Protein 2LQQ (pdb70)

Structure (mmCIF, N/CA/C/O backbone):
data_2LQQ
#
_entry.id   2LQQ
#
loop_
_atom_site.group_PDB
_atom_site.id
_atom_site.type_symbol
_atom_site.label_atom_id
_atom_site.label_alt_id
_atom_site.label_comp_id
_atom_site.label_asym_id
_atom_site.label_entity_id
_atom_site.label_seq_id
_atom_site.pdbx_PDB_ins_code
_atom_site.Cartn_x
_atom_site.Cartn_y
_atom_site.Cartn_z
_atom_site.occupancy
_atom_site.B_iso_or_equiv
_atom_site.auth_seq_id
_atom_site.auth_comp_id
_atom_site.auth_asym_id
_atom_site.auth_atom_id
_atom_site.pdbx_PDB_model_num
ATOM 1 N N . MET A 1 1 ? 8.271 3.800 16.795 1.00 0.00 1 MET A N 1
ATOM 2 C CA . MET A 1 1 ? 9.174 4.421 15.844 1.00 0.00 1 MET A CA 1
ATOM 3 C C . MET A 1 1 ? 9.222 3.655 14.523 1.00 0.00 1 MET A C 1
ATOM 4 O O . MET A 1 1 ? 10.043 3.960 13.656 1.00 0.00 1 MET A O 1
ATOM 20 N N . VAL A 1 2 ? 8.341 2.667 14.342 1.00 0.00 2 VAL A N 1
ATOM 21 C CA . VAL A 1 2 ? 8.304 1.955 13.083 1.00 0.00 2 VAL A CA 1
ATOM 22 C C . VAL A 1 2 ? 7.551 2.798 12.038 1.00 0.00 2 VAL A C 1
ATOM 23 O O . VAL A 1 2 ? 6.322 2.912 12.052 1.00 0.00 2 VAL A O 1
ATOM 36 N N . THR A 1 3 ? 8.309 3.454 11.208 1.00 0.00 3 THR A N 1
ATOM 37 C CA . THR A 1 3 ? 7.783 4.362 10.227 1.00 0.00 3 THR A CA 1
ATOM 38 C C . THR A 1 3 ? 7.111 3.627 9.064 1.00 0.00 3 THR A C 1
ATOM 39 O O . THR A 1 3 ? 7.769 3.007 8.222 1.00 0.00 3 THR A O 1
ATOM 50 N N . ALA A 1 4 ? 5.805 3.672 9.061 1.00 0.00 4 ALA A N 1
ATOM 51 C CA . ALA A 1 4 ? 5.021 3.090 8.018 1.00 0.00 4 ALA A CA 1
ATOM 52 C C . ALA A 1 4 ? 4.905 4.091 6.884 1.00 0.00 4 ALA A C 1
ATOM 53 O O . ALA A 1 4 ? 4.122 5.037 6.957 1.00 0.00 4 ALA A O 1
ATOM 60 N N . ALA A 1 5 ? 5.712 3.904 5.866 1.00 0.00 5 ALA A N 1
ATOM 61 C CA . ALA A 1 5 ? 5.769 4.832 4.743 1.00 0.00 5 ALA A CA 1
ATOM 62 C C . ALA A 1 5 ? 4.734 4.498 3.674 1.00 0.00 5 ALA A C 1
ATOM 63 O O . ALA A 1 5 ? 4.625 5.197 2.651 1.00 0.00 5 ALA A O 1
ATOM 70 N N . LEU A 1 6 ? 3.982 3.453 3.901 1.00 0.00 6 LEU A N 1
ATOM 71 C CA . LEU A 1 6 ? 2.980 3.037 2.958 1.00 0.00 6 LEU A CA 1
ATOM 72 C C . LEU A 1 6 ? 1.624 3.258 3.527 1.00 0.00 6 LEU A C 1
ATOM 73 O O . LEU A 1 6 ? 1.348 2.842 4.644 1.00 0.00 6 LEU A O 1
ATOM 89 N N . THR A 1 7 ? 0.796 3.895 2.795 1.00 0.00 7 THR A N 1
ATOM 90 C CA . THR A 1 7 ? -0.559 4.041 3.170 1.00 0.00 7 THR A CA 1
ATOM 91 C C . THR A 1 7 ? -1.362 3.061 2.314 1.00 0.00 7 THR A C 1
ATOM 92 O O . THR A 1 7 ? -1.493 3.251 1.104 1.00 0.00 7 THR A O 1
ATOM 103 N N . ILE A 1 8 ? -1.843 2.011 2.918 1.00 0.00 8 ILE A N 1
ATOM 104 C CA . ILE A 1 8 ? -2.552 0.983 2.193 1.00 0.00 8 ILE A CA 1
ATOM 105 C C . ILE A 1 8 ? -4.019 1.061 2.505 1.00 0.00 8 ILE A C 1
ATOM 106 O O . ILE A 1 8 ? -4.413 1.201 3.654 1.00 0.00 8 ILE A O 1
ATOM 122 N N . TYR A 1 9 ? -4.806 1.010 1.499 1.00 0.00 9 TYR A N 1
ATOM 123 C CA . TYR A 1 9 ? -6.216 1.073 1.648 1.00 0.00 9 TYR A CA 1
ATOM 124 C C . TYR A 1 9 ? -6.755 -0.330 1.884 1.00 0.00 9 TYR A C 1
ATOM 125 O O . TYR A 1 9 ? -6.385 -1.256 1.178 1.00 0.00 9 TYR A O 1
ATOM 143 N N . THR A 1 10 ? -7.541 -0.500 2.931 1.00 0.00 10 THR A N 1
ATOM 144 C CA . THR A 1 10 ? -8.084 -1.795 3.273 1.00 0.00 10 THR A CA 1
ATOM 145 C C . THR A 1 10 ? -9.531 -1.683 3.746 1.00 0.00 10 THR A C 1
ATOM 146 O O . THR A 1 10 ? -10.007 -0.586 4.060 1.00 0.00 10 THR A O 1
ATOM 157 N N . THR A 1 11 ? -10.213 -2.809 3.765 1.00 0.00 11 THR A N 1
ATOM 158 C CA . THR A 1 11 ? -11.566 -2.948 4.250 1.00 0.00 11 THR A CA 1
ATOM 159 C C . THR A 1 11 ? -11.693 -4.325 4.886 1.00 0.00 11 THR A C 1
ATOM 160 O O . THR A 1 11 ? -10.809 -5.181 4.697 1.00 0.00 11 THR A O 1
ATOM 171 N N . SER A 1 12 ? -12.759 -4.554 5.630 1.00 0.00 12 SER A N 1
ATOM 172 C CA . SER A 1 12 ? -13.032 -5.861 6.167 1.00 0.00 12 SER A CA 1
ATOM 173 C C . SER A 1 12 ? -13.538 -6.734 5.021 1.00 0.00 12 SER A C 1
ATOM 174 O O . SER A 1 12 ? -13.438 -7.955 5.060 1.00 0.00 12 SER A O 1
ATOM 182 N N . TRP A 1 13 ? -14.043 -6.071 3.980 1.00 0.00 13 TRP A N 1
ATOM 183 C CA . TRP A 1 13 ? -14.528 -6.731 2.786 1.00 0.00 13 TRP A CA 1
ATOM 184 C C . TRP A 1 13 ? -13.304 -7.021 1.933 1.00 0.00 13 TRP A C 1
ATOM 185 O O . TRP A 1 13 ? -12.975 -6.264 1.009 1.00 0.00 13 TRP A O 1
ATOM 206 N N . CYS A 1 14 ? -12.608 -8.067 2.256 1.00 0.00 14 CYS A N 1
ATOM 207 C CA . CYS A 1 14 ? -11.321 -8.279 1.681 1.00 0.00 14 CYS A CA 1
ATOM 208 C C . CYS A 1 14 ? -11.138 -9.702 1.176 1.00 0.00 14 CYS A C 1
ATOM 209 O O . CYS A 1 14 ? -11.921 -10.600 1.488 1.00 0.00 14 CYS A O 1
ATOM 216 N N . GLY A 1 15 ? -10.118 -9.865 0.370 1.00 0.00 15 GLY A N 1
ATOM 217 C CA . GLY A 1 15 ? -9.728 -11.123 -0.192 1.00 0.00 15 GLY A CA 1
ATOM 218 C C . GLY A 1 15 ? -8.362 -10.966 -0.809 1.00 0.00 15 GLY A C 1
ATOM 219 O O . GLY A 1 15 ? -7.344 -11.242 -0.176 1.00 0.00 15 GLY A O 1
ATOM 223 N N . TYR A 1 16 ? -8.342 -10.432 -2.014 1.00 0.00 16 TYR A N 1
ATOM 224 C CA . TYR A 1 16 ? -7.108 -10.148 -2.766 1.00 0.00 16 TYR A CA 1
ATOM 225 C C . TYR A 1 16 ? -6.162 -9.192 -2.011 1.00 0.00 16 TYR A C 1
ATOM 226 O O . TYR A 1 16 ? -4.942 -9.296 -2.107 1.00 0.00 16 TYR A O 1
ATOM 244 N N . CYS A 1 17 ? -6.738 -8.295 -1.236 1.00 0.00 17 CYS A N 1
ATOM 245 C CA . CYS A 1 17 ? -5.980 -7.351 -0.429 1.00 0.00 17 CYS A CA 1
ATOM 246 C C . CYS A 1 17 ? -5.163 -8.060 0.640 1.00 0.00 17 CYS A C 1
ATOM 247 O O . CYS A 1 17 ? -4.019 -7.693 0.905 1.00 0.00 17 CYS A O 1
ATOM 254 N N . LEU A 1 18 ? -5.734 -9.117 1.200 1.00 0.00 18 LEU A N 1
ATOM 255 C CA . LEU A 1 18 ? -5.114 -9.848 2.274 1.00 0.00 18 LEU A CA 1
ATOM 256 C C . LEU A 1 18 ? -3.875 -10.577 1.793 1.00 0.00 18 LEU A C 1
ATOM 257 O O . LEU A 1 18 ? -2.904 -10.709 2.534 1.00 0.00 18 LEU A O 1
ATOM 273 N N . ARG A 1 19 ? -3.899 -10.998 0.532 1.00 0.00 19 ARG A N 1
ATOM 274 C CA . ARG A 1 19 ? -2.767 -11.689 -0.086 1.00 0.00 19 ARG A CA 1
ATOM 275 C C . ARG A 1 19 ? -1.529 -10.796 -0.021 1.00 0.00 19 ARG A C 1
ATOM 276 O O . ARG A 1 19 ? -0.506 -11.160 0.566 1.00 0.00 19 ARG A O 1
ATOM 297 N N . LEU A 1 20 ? -1.670 -9.599 -0.569 1.00 0.00 20 LEU A N 1
ATOM 298 C CA . LEU A 1 20 ? -0.583 -8.631 -0.616 1.00 0.00 20 LEU A CA 1
ATOM 299 C C . LEU A 1 20 ? -0.202 -8.188 0.796 1.00 0.00 20 LEU A C 1
ATOM 300 O O . LEU A 1 20 ? 0.978 -8.029 1.116 1.00 0.00 20 LEU A O 1
ATOM 316 N N . LYS A 1 21 ? -1.211 -8.021 1.634 1.00 0.00 21 LYS A N 1
ATOM 317 C CA . LYS A 1 21 ? -1.031 -7.604 3.015 1.00 0.00 21 LYS A CA 1
ATOM 318 C C . LYS A 1 21 ? -0.177 -8.631 3.790 1.00 0.00 21 LYS A C 1
ATOM 319 O O . LYS A 1 21 ? 0.659 -8.262 4.629 1.00 0.00 21 LYS A O 1
ATOM 338 N N . THR A 1 22 ? -0.355 -9.903 3.472 1.00 0.00 22 THR A N 1
ATOM 339 C CA . THR A 1 22 ? 0.420 -10.963 4.088 1.00 0.00 22 THR A CA 1
ATOM 340 C C . THR A 1 22 ? 1.871 -10.891 3.582 1.00 0.00 22 THR A C 1
ATOM 341 O O . THR A 1 22 ? 2.831 -10.938 4.370 1.00 0.00 22 THR A O 1
ATOM 352 N N . ALA A 1 23 ? 2.008 -10.703 2.273 1.00 0.00 23 ALA A N 1
ATOM 353 C CA . ALA A 1 23 ? 3.302 -10.621 1.613 1.00 0.00 23 ALA A CA 1
ATOM 354 C C . ALA A 1 23 ? 4.146 -9.482 2.160 1.00 0.00 23 ALA A C 1
ATOM 355 O O . ALA A 1 23 ? 5.317 -9.671 2.476 1.00 0.00 23 ALA A O 1
ATOM 362 N N . LEU A 1 24 ? 3.548 -8.316 2.306 1.00 0.00 24 LEU A N 1
ATOM 363 C CA . LEU A 1 24 ? 4.275 -7.152 2.786 1.00 0.00 24 LEU A CA 1
ATOM 364 C C . LEU A 1 24 ? 4.687 -7.303 4.245 1.00 0.00 24 LEU A C 1
ATOM 365 O O . LEU A 1 24 ? 5.793 -6.922 4.616 1.00 0.00 24 LEU A O 1
ATOM 381 N N . THR A 1 25 ? 3.829 -7.905 5.050 1.00 0.00 25 THR A N 1
ATOM 382 C CA . THR A 1 25 ? 4.140 -8.118 6.455 1.00 0.00 25 THR A CA 1
ATOM 383 C C . THR A 1 25 ? 5.303 -9.129 6.597 1.00 0.00 25 THR A C 1
ATOM 384 O O . THR A 1 25 ? 6.233 -8.922 7.381 1.00 0.00 25 THR A O 1
ATOM 395 N N . ALA A 1 26 ? 5.275 -10.178 5.776 1.00 0.00 26 ALA A N 1
ATOM 396 C CA . ALA A 1 26 ? 6.324 -11.200 5.786 1.00 0.00 26 ALA A CA 1
ATOM 397 C C . ALA A 1 26 ? 7.638 -10.640 5.239 1.00 0.00 26 ALA A C 1
ATOM 398 O O . ALA A 1 26 ? 8.731 -11.108 5.577 1.00 0.00 26 ALA A O 1
ATOM 405 N N . ASN A 1 27 ? 7.523 -9.628 4.415 1.00 0.00 27 ASN A N 1
ATOM 406 C CA . ASN A 1 27 ? 8.673 -8.953 3.823 1.00 0.00 27 ASN A CA 1
ATOM 407 C C . ASN A 1 27 ? 9.185 -7.826 4.702 1.00 0.00 27 ASN A C 1
ATOM 408 O O . ASN A 1 27 ? 10.071 -7.066 4.283 1.00 0.00 27 ASN A O 1
ATOM 419 N N . ARG A 1 28 ? 8.612 -7.724 5.918 1.00 0.00 28 ARG A N 1
ATOM 420 C CA . ARG A 1 28 ? 9.016 -6.751 6.954 1.00 0.00 28 ARG A CA 1
ATOM 421 C C . ARG A 1 28 ? 8.744 -5.318 6.524 1.00 0.00 28 ARG A C 1
ATOM 422 O O . ARG A 1 28 ? 9.397 -4.369 6.980 1.00 0.00 28 ARG A O 1
ATOM 443 N N . ILE A 1 29 ? 7.743 -5.163 5.703 1.00 0.00 29 ILE A N 1
ATOM 444 C CA . ILE A 1 29 ? 7.360 -3.883 5.198 1.00 0.00 29 ILE A CA 1
ATOM 445 C C . ILE A 1 29 ? 6.302 -3.265 6.110 1.00 0.00 29 ILE A C 1
ATOM 446 O O . ILE A 1 29 ? 5.268 -3.884 6.386 1.00 0.00 29 ILE A O 1
ATOM 462 N N . ALA A 1 30 ? 6.594 -2.082 6.605 1.00 0.00 30 ALA A N 1
ATOM 463 C CA . ALA A 1 30 ? 5.706 -1.373 7.501 1.00 0.00 30 ALA A CA 1
ATOM 464 C C . ALA A 1 30 ? 4.711 -0.541 6.710 1.00 0.00 30 ALA A C 1
ATOM 465 O O . ALA A 1 30 ? 5.095 0.293 5.869 1.00 0.00 30 ALA A O 1
ATOM 472 N N . TYR A 1 31 ? 3.457 -0.736 6.987 1.00 0.00 31 TYR A N 1
ATOM 473 C CA . TYR A 1 31 ? 2.408 -0.052 6.280 1.00 0.00 31 TYR A CA 1
ATOM 474 C C . TYR A 1 31 ? 1.349 0.441 7.240 1.00 0.00 31 TYR A C 1
ATOM 475 O O . TYR A 1 31 ? 1.217 -0.065 8.350 1.00 0.00 31 TYR A O 1
ATOM 493 N N . ASP A 1 32 ? 0.640 1.428 6.823 1.00 0.00 32 ASP A N 1
ATOM 494 C CA . ASP A 1 32 ? -0.439 1.996 7.577 1.00 0.00 32 ASP A CA 1
ATOM 495 C C . ASP A 1 32 ? -1.704 1.828 6.778 1.00 0.00 32 ASP A C 1
ATOM 496 O O . ASP A 1 32 ? -1.814 2.356 5.672 1.00 0.00 32 ASP A O 1
ATOM 505 N N . GLU A 1 33 ? -2.622 1.046 7.288 1.00 0.00 33 GLU A N 1
ATOM 506 C CA . GLU A 1 33 ? -3.842 0.785 6.574 1.00 0.00 33 GLU A CA 1
ATOM 507 C C . GLU A 1 33 ? -4.922 1.798 6.956 1.00 0.00 33 GLU A C 1
ATOM 508 O O . GLU A 1 33 ? -4.988 2.270 8.112 1.00 0.00 33 GLU A O 1
ATOM 520 N N . VAL A 1 34 ? -5.733 2.153 5.992 1.00 0.00 34 VAL A N 1
ATOM 521 C CA . VAL A 1 34 ? -6.701 3.217 6.154 1.00 0.00 34 VAL A CA 1
ATOM 522 C C . VAL A 1 34 ? -8.056 2.706 6.693 1.00 0.00 34 VAL A C 1
ATOM 523 O O . VAL A 1 34 ? -8.451 1.572 6.481 1.00 0.00 34 VAL A O 1
ATOM 536 N N . ASP A 1 35 ? -8.726 3.605 7.362 1.00 0.00 35 ASP A N 1
ATOM 537 C CA . ASP A 1 35 ? -10.016 3.445 8.050 1.00 0.00 35 ASP A CA 1
ATOM 538 C C . ASP A 1 35 ? -11.233 3.575 7.140 1.00 0.00 35 ASP A C 1
ATOM 539 O O . ASP A 1 35 ? -12.352 3.568 7.638 1.00 0.00 35 ASP A O 1
ATOM 548 N N . ILE A 1 36 ? -11.001 3.770 5.826 1.00 0.00 36 ILE A N 1
ATOM 549 C CA . ILE A 1 36 ? -12.034 4.179 4.795 1.00 0.00 36 ILE A CA 1
ATOM 550 C C . ILE A 1 36 ? -13.410 3.495 4.906 1.00 0.00 36 ILE A C 1
ATOM 551 O O . ILE A 1 36 ? -14.404 4.070 4.471 1.00 0.00 36 ILE A O 1
ATOM 567 N N . GLU A 1 37 ? -13.465 2.304 5.454 1.00 0.00 37 GLU A N 1
ATOM 568 C CA . GLU A 1 37 ? -14.716 1.592 5.628 1.00 0.00 37 GLU A CA 1
ATOM 569 C C . GLU A 1 37 ? -15.629 2.401 6.550 1.00 0.00 37 GLU A C 1
ATOM 570 O O . GLU A 1 37 ? -16.822 2.562 6.300 1.00 0.00 37 GLU A O 1
ATOM 582 N N . HIS A 1 38 ? -15.028 2.940 7.578 1.00 0.00 38 HIS A N 1
ATOM 583 C CA . HIS A 1 38 ? -15.717 3.703 8.584 1.00 0.00 38 HIS A CA 1
ATOM 584 C C . HIS A 1 38 ? -15.509 5.203 8.316 1.00 0.00 38 HIS A C 1
ATOM 585 O O . HIS A 1 38 ? -16.413 6.015 8.504 1.00 0.00 38 HIS A O 1
ATOM 599 N N . ASN A 1 39 ? -14.318 5.539 7.863 1.00 0.00 39 ASN A N 1
ATOM 600 C CA . ASN A 1 39 ? -13.935 6.922 7.591 1.00 0.00 39 ASN A CA 1
ATOM 601 C C . ASN A 1 39 ? -14.250 7.283 6.138 1.00 0.00 39 ASN A C 1
ATOM 602 O O . ASN A 1 39 ? -13.481 6.962 5.213 1.00 0.00 39 ASN A O 1
ATOM 613 N N . ARG A 1 40 ? -15.361 7.962 5.954 1.00 0.00 40 ARG A N 1
ATOM 614 C CA . ARG A 1 40 ? -15.933 8.242 4.629 1.00 0.00 40 ARG A CA 1
ATOM 615 C C . ARG A 1 40 ? -15.062 9.151 3.740 1.00 0.00 40 ARG A C 1
ATOM 616 O O . ARG A 1 40 ? -14.942 8.909 2.541 1.00 0.00 40 ARG A O 1
ATOM 637 N N . ALA A 1 41 ? -14.425 10.152 4.327 1.00 0.00 41 ALA A N 1
ATOM 638 C CA . ALA A 1 41 ? -13.669 11.147 3.556 1.00 0.00 41 ALA A CA 1
ATOM 639 C C . ALA A 1 41 ? -12.488 10.534 2.812 1.00 0.00 41 ALA A C 1
ATOM 640 O O . ALA A 1 41 ? -12.085 11.014 1.750 1.00 0.00 41 ALA A O 1
ATOM 647 N N . ALA A 1 42 ? -11.944 9.475 3.354 1.00 0.00 42 ALA A N 1
ATOM 648 C CA . ALA A 1 42 ? -10.829 8.811 2.716 1.00 0.00 42 ALA A CA 1
ATOM 649 C C . ALA A 1 42 ? -11.328 7.786 1.711 1.00 0.00 42 ALA A C 1
ATOM 650 O O . ALA A 1 42 ? -10.631 7.443 0.767 1.00 0.00 42 ALA A O 1
ATOM 657 N N . ALA A 1 43 ? -12.557 7.321 1.908 1.00 0.00 43 ALA A N 1
ATOM 658 C CA . ALA A 1 43 ? -13.150 6.313 1.038 1.00 0.00 43 ALA A CA 1
ATOM 659 C C . ALA A 1 43 ? -13.415 6.898 -0.330 1.00 0.00 43 ALA A C 1
ATOM 660 O O . ALA A 1 43 ? -13.183 6.252 -1.358 1.00 0.00 43 ALA A O 1
ATOM 667 N N . GLU A 1 44 ? -13.867 8.135 -0.336 1.00 0.00 44 GLU A N 1
ATOM 668 C CA . GLU A 1 44 ? -14.166 8.841 -1.563 1.00 0.00 44 GLU A CA 1
ATOM 669 C C . GLU A 1 44 ? -12.881 9.099 -2.343 1.00 0.00 44 GLU A C 1
ATOM 670 O O . GLU A 1 44 ? -12.868 9.066 -3.581 1.00 0.00 44 GLU A O 1
ATOM 682 N N . PHE A 1 45 ? -11.799 9.289 -1.600 1.00 0.00 45 PHE A N 1
ATOM 683 C CA . PHE A 1 45 ? -10.480 9.547 -2.155 1.00 0.00 45 PHE A CA 1
ATOM 684 C C . PHE A 1 45 ? -9.947 8.307 -2.893 1.00 0.00 45 PHE A C 1
ATOM 685 O O . PHE A 1 45 ? -9.203 8.428 -3.873 1.00 0.00 45 PHE A O 1
ATOM 702 N N . VAL A 1 46 ? -10.353 7.122 -2.439 1.00 0.00 46 VAL A N 1
ATOM 703 C CA . VAL A 1 46 ? -9.963 5.869 -3.097 1.00 0.00 46 VAL A CA 1
ATOM 704 C C . VAL A 1 46 ? -10.519 5.866 -4.515 1.00 0.00 46 VAL A C 1
ATOM 705 O O . VAL A 1 46 ? -9.817 5.554 -5.484 1.00 0.00 46 VAL A O 1
ATOM 718 N N . GLY A 1 47 ? -11.772 6.305 -4.625 1.00 0.00 47 GLY A N 1
ATOM 719 C CA . GLY A 1 47 ? -12.433 6.390 -5.904 1.00 0.00 47 GLY A CA 1
ATOM 720 C C . GLY A 1 47 ? -11.702 7.326 -6.840 1.00 0.00 47 GLY A C 1
ATOM 721 O O . GLY A 1 47 ? -11.625 7.081 -8.041 1.00 0.00 47 GLY A O 1
ATOM 725 N N . SER A 1 48 ? -11.129 8.366 -6.272 1.00 0.00 48 SER A N 1
ATOM 726 C CA . SER A 1 48 ? -10.374 9.338 -7.009 1.00 0.00 48 SER A CA 1
ATOM 727 C C . SER A 1 48 ? -9.064 8.743 -7.550 1.00 0.00 48 SER A C 1
ATOM 728 O O . SER A 1 48 ? -8.764 8.870 -8.742 1.00 0.00 48 SER A O 1
ATOM 736 N N . VAL A 1 49 ? -8.317 8.053 -6.696 1.00 0.00 49 VAL A N 1
ATOM 737 C CA . VAL A 1 49 ? -7.014 7.521 -7.094 1.00 0.00 49 VAL A CA 1
ATOM 738 C C . VAL A 1 49 ? -7.117 6.307 -8.020 1.00 0.00 49 VAL A C 1
ATOM 739 O O . VAL A 1 49 ? -6.219 6.063 -8.825 1.00 0.00 49 VAL A O 1
ATOM 752 N N . ASN A 1 50 ? -8.192 5.557 -7.918 1.00 0.00 50 ASN A N 1
ATOM 753 C CA . ASN A 1 50 ? -8.377 4.413 -8.811 1.00 0.00 50 ASN A CA 1
ATOM 754 C C . ASN A 1 50 ? -9.075 4.855 -10.092 1.00 0.00 50 ASN A C 1
ATOM 755 O O . ASN A 1 50 ? -8.894 4.257 -11.156 1.00 0.00 50 ASN A O 1
ATOM 766 N N . GLY A 1 51 ? -9.883 5.895 -9.987 1.00 0.00 51 GLY A N 1
ATOM 767 C CA . GLY A 1 51 ? -10.568 6.425 -11.143 1.00 0.00 51 GLY A CA 1
ATOM 768 C C . GLY A 1 51 ? -11.950 5.830 -11.317 1.00 0.00 51 GLY A C 1
ATOM 769 O O . GLY A 1 51 ? -12.201 5.085 -12.261 1.00 0.00 51 GLY A O 1
ATOM 773 N N . GLY A 1 52 ? -12.828 6.107 -10.378 1.00 0.00 52 GLY A N 1
ATOM 774 C CA . GLY A 1 52 ? -14.200 5.631 -10.464 1.00 0.00 52 GLY A CA 1
ATOM 775 C C . GLY A 1 52 ? -14.388 4.286 -9.800 1.00 0.00 52 GLY A C 1
ATOM 776 O O . GLY A 1 52 ? -15.512 3.839 -9.583 1.00 0.00 52 GLY A O 1
ATOM 780 N N . ASN A 1 53 ? -13.298 3.647 -9.486 1.00 0.00 53 ASN A N 1
ATOM 781 C CA . ASN A 1 53 ? -13.318 2.353 -8.834 1.00 0.00 53 ASN A CA 1
ATOM 782 C C . ASN A 1 53 ? -12.792 2.499 -7.452 1.00 0.00 53 ASN A C 1
ATOM 783 O O . ASN A 1 53 ? -12.154 3.497 -7.136 1.00 0.00 53 ASN A O 1
ATOM 794 N N . ARG A 1 54 ? -13.084 1.544 -6.625 1.00 0.00 54 ARG A N 1
ATOM 795 C CA . ARG A 1 54 ? -12.531 1.484 -5.307 1.00 0.00 54 ARG A CA 1
ATOM 796 C C . ARG A 1 54 ? -11.920 0.123 -5.108 1.00 0.00 54 ARG A C 1
ATOM 797 O O . ARG A 1 54 ? -12.567 -0.822 -4.644 1.00 0.00 54 ARG A O 1
ATOM 818 N N . THR A 1 55 ? -10.714 0.012 -5.562 1.00 0.00 55 THR A N 1
ATOM 819 C CA . THR A 1 55 ? -9.943 -1.183 -5.497 1.00 0.00 55 THR A CA 1
ATOM 820 C C . THR A 1 55 ? -9.268 -1.199 -4.145 1.00 0.00 55 THR A C 1
ATOM 821 O O . THR A 1 55 ? -8.702 -0.176 -3.737 1.00 0.00 55 THR A O 1
ATOM 832 N N . VAL A 1 56 ? -9.331 -2.320 -3.437 1.00 0.00 56 VAL A N 1
ATOM 833 C CA . VAL A 1 56 ? -8.826 -2.327 -2.087 1.00 0.00 56 VAL A CA 1
ATOM 834 C C . VAL A 1 56 ? -7.371 -2.139 -1.973 1.00 0.00 56 VAL A C 1
ATOM 835 O O . VAL A 1 56 ? -6.975 -1.096 -1.480 1.00 0.00 56 VAL A O 1
ATOM 848 N N . PRO A 1 57 ? -6.487 -3.099 -2.436 1.00 0.00 57 PRO A N 1
ATOM 849 C CA . PRO A 1 57 ? -5.152 -3.038 -2.023 1.00 0.00 57 PRO A CA 1
ATOM 850 C C . PRO A 1 57 ? -4.319 -2.021 -2.831 1.00 0.00 57 PRO A C 1
ATOM 851 O O . PRO A 1 57 ? -3.356 -2.361 -3.543 1.00 0.00 57 PRO A O 1
ATOM 862 N N . THR A 1 58 ? -4.748 -0.843 -2.739 1.00 0.00 58 THR A N 1
ATOM 863 C CA . THR A 1 58 ? -4.189 0.277 -3.314 1.00 0.00 58 THR A CA 1
ATOM 864 C C . THR A 1 58 ? -3.218 0.855 -2.294 1.00 0.00 58 THR A C 1
ATOM 865 O O . THR A 1 58 ? -3.565 1.032 -1.120 1.00 0.00 58 THR A O 1
ATOM 876 N N . VAL A 1 59 ? -2.013 1.067 -2.704 1.00 0.00 59 VAL A N 1
ATOM 877 C CA . VAL A 1 59 ? -1.011 1.585 -1.823 1.00 0.00 59 VAL A CA 1
ATOM 878 C C . VAL A 1 59 ? -0.566 2.957 -2.287 1.00 0.00 59 VAL A C 1
ATOM 879 O O . VAL A 1 59 ? -0.352 3.184 -3.481 1.00 0.00 59 VAL A O 1
ATOM 892 N N . LYS A 1 60 ? -0.504 3.873 -1.374 1.00 0.00 60 LYS A N 1
ATOM 893 C CA . LYS A 1 60 ? 0.013 5.172 -1.652 1.00 0.00 60 LYS A CA 1
ATOM 894 C C . LYS A 1 60 ? 1.268 5.336 -0.836 1.00 0.00 60 LYS A C 1
ATOM 895 O O . LYS A 1 60 ? 1.272 5.080 0.367 1.00 0.00 60 LYS A O 1
ATOM 914 N N . PHE A 1 61 ? 2.327 5.690 -1.483 1.00 0.00 61 PHE A N 1
ATOM 915 C CA . PHE A 1 61 ? 3.607 5.827 -0.824 1.00 0.00 61 PHE A CA 1
ATOM 916 C C . PHE A 1 61 ? 3.774 7.219 -0.291 1.00 0.00 61 PHE A C 1
ATOM 917 O O . PHE A 1 61 ? 2.971 8.100 -0.584 1.00 0.00 61 PHE A O 1
ATOM 934 N N . ALA A 1 62 ? 4.861 7.427 0.448 1.00 0.00 62 ALA A N 1
ATOM 935 C CA . ALA A 1 62 ? 5.248 8.753 0.953 1.00 0.00 62 ALA A CA 1
ATOM 936 C C . ALA A 1 62 ? 5.642 9.658 -0.219 1.00 0.00 62 ALA A C 1
ATOM 937 O O . ALA A 1 62 ? 5.868 10.850 -0.069 1.00 0.00 62 ALA A O 1
ATOM 944 N N . ASP A 1 63 ? 5.762 9.032 -1.376 1.00 0.00 63 ASP A N 1
ATOM 945 C CA . ASP A 1 63 ? 6.064 9.682 -2.636 1.00 0.00 63 ASP A CA 1
ATOM 946 C C . ASP A 1 63 ? 4.799 10.352 -3.208 1.00 0.00 63 ASP A C 1
ATOM 947 O O . ASP A 1 63 ? 4.875 11.254 -4.038 1.00 0.00 63 ASP A O 1
ATOM 956 N N . GLY A 1 64 ? 3.642 9.933 -2.726 1.00 0.00 64 GLY A N 1
ATOM 957 C CA . GLY A 1 64 ? 2.387 10.488 -3.203 1.00 0.00 64 GLY A CA 1
ATOM 958 C C . GLY A 1 64 ? 1.747 9.644 -4.295 1.00 0.00 64 GLY A C 1
ATOM 959 O O . GLY A 1 64 ? 0.538 9.712 -4.513 1.00 0.00 64 GLY A O 1
ATOM 963 N N . SER A 1 65 ? 2.547 8.842 -4.967 1.00 0.00 65 SER A N 1
ATOM 964 C CA . SER A 1 65 ? 2.052 8.002 -6.032 1.00 0.00 65 SER A CA 1
ATOM 965 C C . SER A 1 65 ? 1.280 6.804 -5.461 1.00 0.00 65 SER A C 1
ATOM 966 O O . SER A 1 65 ? 1.568 6.330 -4.337 1.00 0.00 65 SER A O 1
ATOM 974 N N . THR A 1 66 ? 0.309 6.345 -6.219 1.00 0.00 66 THR A N 1
ATOM 975 C CA . THR A 1 66 ? -0.521 5.248 -5.846 1.00 0.00 66 THR A CA 1
ATOM 976 C C . THR A 1 66 ? -0.290 4.074 -6.788 1.00 0.00 66 THR A C 1
ATOM 977 O O . THR A 1 66 ? -0.111 4.266 -7.992 1.00 0.00 66 THR A O 1
ATOM 988 N N . LEU A 1 67 ? -0.257 2.885 -6.254 1.00 0.00 67 LEU A N 1
ATOM 989 C CA . LEU A 1 67 ? -0.170 1.701 -7.073 1.00 0.00 67 LEU A CA 1
ATOM 990 C C . LEU A 1 67 ? -1.383 0.844 -6.812 1.00 0.00 67 LEU A C 1
ATOM 991 O O . LEU A 1 67 ? -1.589 0.357 -5.686 1.00 0.00 67 LEU A O 1
ATOM 1007 N N . THR A 1 68 ? -2.203 0.708 -7.813 1.00 0.00 68 THR A N 1
ATOM 1008 C CA . THR A 1 68 ? -3.395 -0.085 -7.733 1.00 0.00 68 THR A CA 1
ATOM 1009 C C . THR A 1 68 ? -3.044 -1.537 -8.090 1.00 0.00 68 THR A C 1
ATOM 1010 O O . THR A 1 68 ? -2.663 -1.823 -9.228 1.00 0.00 68 THR A O 1
ATOM 1021 N N . ASN A 1 69 ? -3.142 -2.424 -7.101 1.00 0.00 69 ASN A N 1
ATOM 1022 C CA . ASN A 1 69 ? -2.787 -3.862 -7.237 1.00 0.00 69 ASN A CA 1
ATOM 1023 C C . ASN A 1 69 ? -1.330 -4.065 -7.675 1.00 0.00 69 ASN A C 1
ATOM 1024 O O . ASN A 1 69 ? -1.071 -4.513 -8.794 1.00 0.00 69 ASN A O 1
ATOM 1035 N N . PRO A 1 70 ? -0.352 -3.688 -6.845 1.00 0.00 70 PRO A N 1
ATOM 1036 C CA . PRO A 1 70 ? 1.057 -3.892 -7.168 1.00 0.00 70 PRO A CA 1
ATOM 1037 C C . PRO A 1 70 ? 1.546 -5.283 -6.751 1.00 0.00 70 PRO A C 1
ATOM 1038 O O . PRO A 1 70 ? 0.815 -6.057 -6.097 1.00 0.00 70 PRO A O 1
ATOM 1049 N N . SER A 1 71 ? 2.746 -5.593 -7.132 1.00 0.00 71 SER A N 1
ATOM 1050 C CA . SER A 1 71 ? 3.392 -6.805 -6.725 1.00 0.00 71 SER A CA 1
ATOM 1051 C C . SER A 1 71 ? 4.224 -6.476 -5.475 1.00 0.00 71 SER A C 1
ATOM 1052 O O . SER A 1 71 ? 4.652 -5.322 -5.311 1.00 0.00 71 SER A O 1
ATOM 1060 N N . ALA A 1 72 ? 4.465 -7.458 -4.618 1.00 0.00 72 ALA A N 1
ATOM 1061 C CA . ALA A 1 72 ? 5.203 -7.233 -3.365 1.00 0.00 72 ALA A CA 1
ATOM 1062 C C . ALA A 1 72 ? 6.636 -6.794 -3.654 1.00 0.00 72 ALA A C 1
ATOM 1063 O O . ALA A 1 72 ? 7.196 -5.939 -2.956 1.00 0.00 72 ALA A O 1
ATOM 1070 N N . ASP A 1 73 ? 7.191 -7.363 -4.708 1.00 0.00 73 ASP A N 1
ATOM 1071 C CA . ASP A 1 73 ? 8.546 -7.067 -5.168 1.00 0.00 73 ASP A CA 1
ATOM 1072 C C . ASP A 1 73 ? 8.696 -5.589 -5.508 1.00 0.00 73 ASP A C 1
ATOM 1073 O O . ASP A 1 73 ? 9.659 -4.934 -5.072 1.00 0.00 73 ASP A O 1
ATOM 1082 N N . GLU A 1 74 ? 7.706 -5.062 -6.239 1.00 0.00 74 GLU A N 1
ATOM 1083 C CA . GLU A 1 74 ? 7.675 -3.656 -6.637 1.00 0.00 74 GLU A CA 1
ATOM 1084 C C . GLU A 1 74 ? 7.667 -2.778 -5.414 1.00 0.00 74 GLU A C 1
ATOM 1085 O O . GLU A 1 74 ? 8.479 -1.873 -5.282 1.00 0.00 74 GLU A O 1
ATOM 1097 N N . VAL A 1 75 ? 6.754 -3.088 -4.506 1.00 0.00 75 VAL A N 1
ATOM 1098 C CA . VAL A 1 75 ? 6.566 -2.319 -3.290 1.00 0.00 75 VAL A CA 1
ATOM 1099 C C . VAL A 1 75 ? 7.849 -2.269 -2.473 1.00 0.00 75 VAL A C 1
ATOM 1100 O O . VAL A 1 75 ? 8.264 -1.208 -2.039 1.00 0.00 75 VAL A O 1
ATOM 1113 N N . LYS A 1 76 ? 8.486 -3.405 -2.320 1.00 0.00 76 LYS A N 1
ATOM 1114 C CA . LYS A 1 76 ? 9.695 -3.500 -1.530 1.00 0.00 76 LYS A CA 1
ATOM 1115 C C . LYS A 1 76 ? 10.858 -2.730 -2.189 1.00 0.00 76 LYS A C 1
ATOM 1116 O O . LYS A 1 76 ? 11.614 -2.036 -1.510 1.00 0.00 76 LYS A O 1
ATOM 1135 N N . ALA A 1 77 ? 10.939 -2.788 -3.515 1.00 0.00 77 ALA A N 1
ATOM 1136 C CA . ALA A 1 77 ? 12.014 -2.107 -4.252 1.00 0.00 77 ALA A CA 1
ATOM 1137 C C . ALA A 1 77 ? 11.774 -0.597 -4.294 1.00 0.00 77 ALA A C 1
ATOM 1138 O O . ALA A 1 77 ? 12.718 0.202 -4.345 1.00 0.00 77 ALA A O 1
ATOM 1145 N N . LYS A 1 78 ? 10.522 -0.212 -4.295 1.00 0.00 78 LYS A N 1
ATOM 1146 C CA . LYS A 1 78 ? 10.168 1.187 -4.245 1.00 0.00 78 LYS A CA 1
ATOM 1147 C C . LYS A 1 78 ? 10.345 1.716 -2.828 1.00 0.00 78 LYS A C 1
ATOM 1148 O O . LYS A 1 78 ? 10.806 2.835 -2.639 1.00 0.00 78 LYS A O 1
ATOM 1167 N N . LEU A 1 79 ? 10.011 0.888 -1.842 1.00 0.00 79 LEU A N 1
ATOM 1168 C CA . LEU A 1 79 ? 10.133 1.254 -0.432 1.00 0.00 79 LEU A CA 1
ATOM 1169 C C . LEU A 1 79 ? 11.571 1.617 -0.115 1.00 0.00 79 LEU A C 1
ATOM 1170 O O . LEU A 1 79 ? 11.848 2.694 0.419 1.00 0.00 79 LEU A O 1
ATOM 1186 N N . VAL A 1 80 ? 12.481 0.733 -0.494 1.00 0.00 80 VAL A N 1
ATOM 1187 C CA . VAL A 1 80 ? 13.893 0.910 -0.205 1.00 0.00 80 VAL A CA 1
ATOM 1188 C C . VAL A 1 80 ? 14.467 2.183 -0.828 1.00 0.00 80 VAL A C 1
ATOM 1189 O O . VAL A 1 80 ? 15.377 2.792 -0.270 1.00 0.00 80 VAL A O 1
ATOM 1202 N N . LYS A 1 81 ? 13.951 2.590 -1.979 1.00 0.00 81 LYS A N 1
ATOM 1203 C CA . LYS A 1 81 ? 14.425 3.816 -2.589 1.00 0.00 81 LYS A CA 1
ATOM 1204 C C . LYS A 1 81 ? 13.757 5.061 -1.977 1.00 0.00 81 LYS A C 1
ATOM 1205 O O . LYS A 1 81 ? 14.421 6.058 -1.727 1.00 0.00 81 LYS A O 1
ATOM 1224 N N . ILE A 1 82 ? 12.447 4.996 -1.705 1.00 0.00 82 ILE A N 1
ATOM 1225 C CA . ILE A 1 82 ? 11.740 6.172 -1.189 1.00 0.00 82 ILE A CA 1
ATOM 1226 C C . ILE A 1 82 ? 12.029 6.429 0.281 1.00 0.00 82 ILE A C 1
ATOM 1227 O O . ILE A 1 82 ? 11.894 7.546 0.755 1.00 0.00 82 ILE A O 1
ATOM 1243 N N . ALA A 1 83 ? 12.407 5.393 0.994 1.00 0.00 83 ALA A N 1
ATOM 1244 C CA . ALA A 1 83 ? 12.775 5.530 2.385 1.00 0.00 83 ALA A CA 1
ATOM 1245 C C . ALA A 1 83 ? 14.259 5.791 2.500 1.00 0.00 83 ALA A C 1
ATOM 1246 O O . ALA A 1 83 ? 14.708 6.506 3.400 1.00 0.00 83 ALA A O 1
ATOM 1253 N N . GLY A 1 84 ? 15.020 5.218 1.579 1.00 0.00 84 GLY A N 1
ATOM 1254 C CA . GLY A 1 84 ? 16.458 5.356 1.604 1.00 0.00 84 GLY A CA 1
ATOM 1255 C C . GLY A 1 84 ? 17.058 4.582 2.756 1.00 0.00 84 GLY A C 1
ATOM 1256 O O . GLY A 1 84 ? 18.111 4.941 3.281 1.00 0.00 84 GLY A O 1
ATOM 1260 N N . LEU A 1 85 ? 16.392 3.517 3.131 1.00 0.00 85 LEU A N 1
ATOM 1261 C CA . LEU A 1 85 ? 16.787 2.702 4.248 1.00 0.00 85 LEU A CA 1
ATOM 1262 C C . LEU A 1 85 ? 16.412 1.281 3.895 1.00 0.00 85 LEU A C 1
ATOM 1263 O O . LEU A 1 85 ? 15.508 1.091 3.069 1.00 0.00 85 LEU A O 1
ATOM 1279 N N . GLU A 1 86 ? 17.124 0.300 4.474 1.00 0.00 86 GLU A N 1
ATOM 1280 C CA . GLU A 1 86 ? 16.931 -1.143 4.182 1.00 0.00 86 GLU A CA 1
ATOM 1281 C C . GLU A 1 86 ? 17.282 -1.425 2.725 1.00 0.00 86 GLU A C 1
ATOM 1282 O O . GLU A 1 86 ? 16.915 -2.451 2.150 1.00 0.00 86 GLU A O 1
ATOM 1294 N N . HIS A 1 87 ? 18.071 -0.530 2.179 1.00 0.00 87 HIS A N 1
ATOM 1295 C CA . HIS A 1 87 ? 18.427 -0.530 0.790 1.00 0.00 87 HIS A CA 1
ATOM 1296 C C . HIS A 1 87 ? 19.694 -1.352 0.594 1.00 0.00 87 HIS A C 1
ATOM 1297 O O . HIS A 1 87 ? 19.875 -2.025 -0.438 1.00 0.00 87 HIS A O 1
ATOM 1311 N N . HIS A 1 88 ? 20.545 -1.316 1.581 1.00 0.00 88 HIS A N 1
ATOM 1312 C CA . HIS A 1 88 ? 21.800 -1.995 1.529 1.00 0.00 88 HIS A CA 1
ATOM 1313 C C . HIS A 1 88 ? 22.059 -2.596 2.892 1.00 0.00 88 HIS A C 1
ATOM 1314 O O . HIS A 1 88 ? 22.605 -1.917 3.772 1.00 0.00 88 HIS A O 1
ATOM 1328 N N . MET A 1 1 ? 8.206 6.716 16.118 1.00 0.00 1 MET A N 2
ATOM 1329 C CA . MET A 1 1 ? 6.946 6.196 15.590 1.00 0.00 1 MET A CA 2
ATOM 1330 C C . MET A 1 1 ? 7.207 4.823 15.006 1.00 0.00 1 MET A C 2
ATOM 1331 O O . MET A 1 1 ? 8.325 4.330 15.092 1.00 0.00 1 MET A O 2
ATOM 1347 N N . VAL A 1 2 ? 6.195 4.209 14.410 1.00 0.00 2 VAL A N 2
ATOM 1348 C CA . VAL A 1 2 ? 6.344 2.877 13.809 1.00 0.00 2 VAL A CA 2
ATOM 1349 C C . VAL A 1 2 ? 7.121 2.909 12.490 1.00 0.00 2 VAL A C 2
ATOM 1350 O O . VAL A 1 2 ? 7.496 1.853 11.969 1.00 0.00 2 VAL A O 2
ATOM 1363 N N . THR A 1 3 ? 7.325 4.118 11.951 1.00 0.00 3 THR A N 2
ATOM 1364 C CA . THR A 1 3 ? 8.076 4.332 10.716 1.00 0.00 3 THR A CA 2
ATOM 1365 C C . THR A 1 3 ? 7.319 3.677 9.530 1.00 0.00 3 THR A C 2
ATOM 1366 O O . THR A 1 3 ? 7.899 3.009 8.663 1.00 0.00 3 THR A O 2
ATOM 1377 N N . ALA A 1 4 ? 6.016 3.895 9.500 1.00 0.00 4 ALA A N 2
ATOM 1378 C CA . ALA A 1 4 ? 5.184 3.354 8.445 1.00 0.00 4 ALA A CA 2
ATOM 1379 C C . ALA A 1 4 ? 5.274 4.240 7.214 1.00 0.00 4 ALA A C 2
ATOM 1380 O O . ALA A 1 4 ? 4.554 5.236 7.084 1.00 0.00 4 ALA A O 2
ATOM 1387 N N . ALA A 1 5 ? 6.188 3.896 6.338 1.00 0.00 5 ALA A N 2
ATOM 1388 C CA . ALA A 1 5 ? 6.439 4.658 5.125 1.00 0.00 5 ALA A CA 2
ATOM 1389 C C . ALA A 1 5 ? 5.530 4.195 4.002 1.00 0.00 5 ALA A C 2
ATOM 1390 O O . ALA A 1 5 ? 5.596 4.698 2.873 1.00 0.00 5 ALA A O 2
ATOM 1397 N N . LEU A 1 6 ? 4.690 3.241 4.309 1.00 0.00 6 LEU A N 2
ATOM 1398 C CA . LEU A 1 6 ? 3.791 2.705 3.348 1.00 0.00 6 LEU A CA 2
ATOM 1399 C C . LEU A 1 6 ? 2.406 2.715 3.945 1.00 0.00 6 LEU A C 2
ATOM 1400 O O . LEU A 1 6 ? 2.236 2.384 5.113 1.00 0.00 6 LEU A O 2
ATOM 1416 N N . THR A 1 7 ? 1.449 3.106 3.183 1.00 0.00 7 THR A N 2
ATOM 1417 C CA . THR A 1 7 ? 0.092 3.128 3.626 1.00 0.00 7 THR A CA 2
ATOM 1418 C C . THR A 1 7 ? -0.759 2.283 2.679 1.00 0.00 7 THR A C 2
ATOM 1419 O O . THR A 1 7 ? -0.782 2.518 1.478 1.00 0.00 7 THR A O 2
ATOM 1430 N N . ILE A 1 8 ? -1.420 1.293 3.211 1.00 0.00 8 ILE A N 2
ATOM 1431 C CA . ILE A 1 8 ? -2.217 0.392 2.417 1.00 0.00 8 ILE A CA 2
ATOM 1432 C C . ILE A 1 8 ? -3.683 0.583 2.725 1.00 0.00 8 ILE A C 2
ATOM 1433 O O . ILE A 1 8 ? -4.086 0.685 3.887 1.00 0.00 8 ILE A O 2
ATOM 1449 N N . TYR A 1 9 ? -4.468 0.666 1.701 1.00 0.00 9 TYR A N 2
ATOM 1450 C CA . TYR A 1 9 ? -5.878 0.779 1.863 1.00 0.00 9 TYR A CA 2
ATOM 1451 C C . TYR A 1 9 ? -6.502 -0.596 1.947 1.00 0.00 9 TYR A C 2
ATOM 1452 O O . TYR A 1 9 ? -6.197 -1.478 1.142 1.00 0.00 9 TYR A O 2
ATOM 1470 N N . THR A 1 10 ? -7.310 -0.797 2.960 1.00 0.00 10 THR A N 2
ATOM 1471 C CA . THR A 1 10 ? -7.954 -2.055 3.194 1.00 0.00 10 THR A CA 2
ATOM 1472 C C . THR A 1 10 ? -9.429 -1.851 3.512 1.00 0.00 10 THR A C 2
ATOM 1473 O O . THR A 1 10 ? -9.876 -0.722 3.746 1.00 0.00 10 THR A O 2
ATOM 1484 N N . THR A 1 11 ? -10.187 -2.915 3.468 1.00 0.00 11 THR A N 2
ATOM 1485 C CA . THR A 1 11 ? -11.591 -2.888 3.761 1.00 0.00 11 THR A CA 2
ATOM 1486 C C . THR A 1 11 ? -11.941 -4.256 4.339 1.00 0.00 11 THR A C 2
ATOM 1487 O O . THR A 1 11 ? -11.330 -5.246 3.924 1.00 0.00 11 THR A O 2
ATOM 1498 N N . SER A 1 12 ? -12.855 -4.310 5.306 1.00 0.00 12 SER A N 2
ATOM 1499 C CA . SER A 1 12 ? -13.307 -5.578 5.873 1.00 0.00 12 SER A CA 2
ATOM 1500 C C . SER A 1 12 ? -13.818 -6.513 4.778 1.00 0.00 12 SER A C 2
ATOM 1501 O O . SER A 1 12 ? -13.486 -7.699 4.758 1.00 0.00 12 SER A O 2
ATOM 1509 N N . TRP A 1 13 ? -14.607 -5.982 3.857 1.00 0.00 13 TRP A N 2
ATOM 1510 C CA . TRP A 1 13 ? -15.038 -6.772 2.751 1.00 0.00 13 TRP A CA 2
ATOM 1511 C C . TRP A 1 13 ? -13.995 -6.700 1.637 1.00 0.00 13 TRP A C 2
ATOM 1512 O O . TRP A 1 13 ? -13.959 -5.761 0.828 1.00 0.00 13 TRP A O 2
ATOM 1533 N N . CYS A 1 14 ? -13.057 -7.610 1.708 1.00 0.00 14 CYS A N 2
ATOM 1534 C CA . CYS A 1 14 ? -11.985 -7.696 0.768 1.00 0.00 14 CYS A CA 2
ATOM 1535 C C . CYS A 1 14 ? -11.331 -9.058 0.886 1.00 0.00 14 CYS A C 2
ATOM 1536 O O . CYS A 1 14 ? -11.415 -9.699 1.937 1.00 0.00 14 CYS A O 2
ATOM 1543 N N . GLY A 1 15 ? -10.712 -9.500 -0.182 1.00 0.00 15 GLY A N 2
ATOM 1544 C CA . GLY A 1 15 ? -10.010 -10.751 -0.173 1.00 0.00 15 GLY A CA 2
ATOM 1545 C C . GLY A 1 15 ? -8.667 -10.624 -0.856 1.00 0.00 15 GLY A C 2
ATOM 1546 O O . GLY A 1 15 ? -7.643 -11.068 -0.328 1.00 0.00 15 GLY A O 2
ATOM 1550 N N . TYR A 1 16 ? -8.659 -9.960 -2.005 1.00 0.00 16 TYR A N 2
ATOM 1551 C CA . TYR A 1 16 ? -7.461 -9.804 -2.830 1.00 0.00 16 TYR A CA 2
ATOM 1552 C C . TYR A 1 16 ? -6.376 -9.000 -2.096 1.00 0.00 16 TYR A C 2
ATOM 1553 O O . TYR A 1 16 ? -5.184 -9.282 -2.225 1.00 0.00 16 TYR A O 2
ATOM 1571 N N . CYS A 1 17 ? -6.801 -8.046 -1.277 1.00 0.00 17 CYS A N 2
ATOM 1572 C CA . CYS A 1 17 ? -5.870 -7.205 -0.533 1.00 0.00 17 CYS A CA 2
ATOM 1573 C C . CYS A 1 17 ? -5.076 -8.023 0.486 1.00 0.00 17 CYS A C 2
ATOM 1574 O O . CYS A 1 17 ? -3.901 -7.769 0.715 1.00 0.00 17 CYS A O 2
ATOM 1581 N N . LEU A 1 18 ? -5.730 -9.035 1.056 1.00 0.00 18 LEU A N 2
ATOM 1582 C CA . LEU A 1 18 ? -5.162 -9.853 2.111 1.00 0.00 18 LEU A CA 2
ATOM 1583 C C . LEU A 1 18 ? -3.923 -10.591 1.652 1.00 0.00 18 LEU A C 2
ATOM 1584 O O . LEU A 1 18 ? -2.915 -10.618 2.361 1.00 0.00 18 LEU A O 2
ATOM 1600 N N . ARG A 1 19 ? -3.982 -11.123 0.438 1.00 0.00 19 ARG A N 2
ATOM 1601 C CA . ARG A 1 19 ? -2.871 -11.866 -0.158 1.00 0.00 19 ARG A CA 2
ATOM 1602 C C . ARG A 1 19 ? -1.620 -10.996 -0.252 1.00 0.00 19 ARG A C 2
ATOM 1603 O O . ARG A 1 19 ? -0.522 -11.436 0.101 1.00 0.00 19 ARG A O 2
ATOM 1624 N N . LEU A 1 20 ? -1.795 -9.777 -0.696 1.00 0.00 20 LEU A N 2
ATOM 1625 C CA . LEU A 1 20 ? -0.683 -8.859 -0.860 1.00 0.00 20 LEU A CA 2
ATOM 1626 C C . LEU A 1 20 ? -0.236 -8.306 0.494 1.00 0.00 20 LEU A C 2
ATOM 1627 O O . LEU A 1 20 ? 0.957 -8.164 0.758 1.00 0.00 20 LEU A O 2
ATOM 1643 N N . LYS A 1 21 ? -1.197 -8.033 1.356 1.00 0.00 21 LYS A N 2
ATOM 1644 C CA . LYS A 1 21 ? -0.930 -7.429 2.650 1.00 0.00 21 LYS A CA 2
ATOM 1645 C C . LYS A 1 21 ? -0.063 -8.360 3.511 1.00 0.00 21 LYS A C 2
ATOM 1646 O O . LYS A 1 21 ? 0.912 -7.923 4.139 1.00 0.00 21 LYS A O 2
ATOM 1665 N N . THR A 1 22 ? -0.389 -9.648 3.507 1.00 0.00 22 THR A N 2
ATOM 1666 C CA . THR A 1 22 ? 0.386 -10.608 4.270 1.00 0.00 22 THR A CA 2
ATOM 1667 C C . THR A 1 22 ? 1.771 -10.822 3.616 1.00 0.00 22 THR A C 2
ATOM 1668 O O . THR A 1 22 ? 2.759 -11.069 4.307 1.00 0.00 22 THR A O 2
ATOM 1679 N N . ALA A 1 23 ? 1.841 -10.634 2.294 1.00 0.00 23 ALA A N 2
ATOM 1680 C CA . ALA A 1 23 ? 3.092 -10.774 1.557 1.00 0.00 23 ALA A CA 2
ATOM 1681 C C . ALA A 1 23 ? 4.051 -9.681 1.952 1.00 0.00 23 ALA A C 2
ATOM 1682 O O . ALA A 1 23 ? 5.223 -9.934 2.173 1.00 0.00 23 ALA A O 2
ATOM 1689 N N . LEU A 1 24 ? 3.540 -8.478 2.089 1.00 0.00 24 LEU A N 2
ATOM 1690 C CA . LEU A 1 24 ? 4.357 -7.347 2.488 1.00 0.00 24 LEU A CA 2
ATOM 1691 C C . LEU A 1 24 ? 4.791 -7.481 3.938 1.00 0.00 24 LEU A C 2
ATOM 1692 O O . LEU A 1 24 ? 5.909 -7.130 4.287 1.00 0.00 24 LEU A O 2
ATOM 1708 N N . THR A 1 25 ? 3.921 -8.036 4.763 1.00 0.00 25 THR A N 2
ATOM 1709 C CA . THR A 1 25 ? 4.241 -8.280 6.156 1.00 0.00 25 THR A CA 2
ATOM 1710 C C . THR A 1 25 ? 5.364 -9.342 6.245 1.00 0.00 25 THR A C 2
ATOM 1711 O O . THR A 1 25 ? 6.337 -9.180 6.984 1.00 0.00 25 THR A O 2
ATOM 1722 N N . ALA A 1 26 ? 5.245 -10.392 5.427 1.00 0.00 26 ALA A N 2
ATOM 1723 C CA . ALA A 1 26 ? 6.258 -11.441 5.344 1.00 0.00 26 ALA A CA 2
ATOM 1724 C C . ALA A 1 26 ? 7.545 -10.891 4.751 1.00 0.00 26 ALA A C 2
ATOM 1725 O O . ALA A 1 26 ? 8.637 -11.321 5.090 1.00 0.00 26 ALA A O 2
ATOM 1732 N N . ASN A 1 27 ? 7.403 -9.924 3.873 1.00 0.00 27 ASN A N 2
ATOM 1733 C CA . ASN A 1 27 ? 8.541 -9.242 3.267 1.00 0.00 27 ASN A CA 2
ATOM 1734 C C . ASN A 1 27 ? 9.125 -8.195 4.210 1.00 0.00 27 ASN A C 2
ATOM 1735 O O . ASN A 1 27 ? 10.087 -7.511 3.868 1.00 0.00 27 ASN A O 2
ATOM 1746 N N . ARG A 1 28 ? 8.519 -8.089 5.401 1.00 0.00 28 ARG A N 2
ATOM 1747 C CA . ARG A 1 28 ? 8.978 -7.241 6.509 1.00 0.00 28 ARG A CA 2
ATOM 1748 C C . ARG A 1 28 ? 8.818 -5.757 6.202 1.00 0.00 28 ARG A C 2
ATOM 1749 O O . ARG A 1 28 ? 9.515 -4.902 6.763 1.00 0.00 28 ARG A O 2
ATOM 1770 N N . ILE A 1 29 ? 7.848 -5.463 5.376 1.00 0.00 29 ILE A N 2
ATOM 1771 C CA . ILE A 1 29 ? 7.544 -4.115 4.978 1.00 0.00 29 ILE A CA 2
ATOM 1772 C C . ILE A 1 29 ? 6.568 -3.472 5.974 1.00 0.00 29 ILE A C 2
ATOM 1773 O O . ILE A 1 29 ? 5.496 -4.019 6.253 1.00 0.00 29 ILE A O 2
ATOM 1789 N N . ALA A 1 30 ? 6.976 -2.347 6.543 1.00 0.00 30 ALA A N 2
ATOM 1790 C CA . ALA A 1 30 ? 6.162 -1.620 7.501 1.00 0.00 30 ALA A CA 2
ATOM 1791 C C . ALA A 1 30 ? 5.166 -0.737 6.792 1.00 0.00 30 ALA A C 2
ATOM 1792 O O . ALA A 1 30 ? 5.541 0.197 6.076 1.00 0.00 30 ALA A O 2
ATOM 1799 N N . TYR A 1 31 ? 3.918 -1.013 7.003 1.00 0.00 31 TYR A N 2
ATOM 1800 C CA . TYR A 1 31 ? 2.856 -0.261 6.396 1.00 0.00 31 TYR A CA 2
ATOM 1801 C C . TYR A 1 31 ? 1.793 0.006 7.428 1.00 0.00 31 TYR A C 2
ATOM 1802 O O . TYR A 1 31 ? 1.788 -0.627 8.485 1.00 0.00 31 TYR A O 2
ATOM 1820 N N . ASP A 1 32 ? 0.926 0.930 7.150 1.00 0.00 32 ASP A N 2
ATOM 1821 C CA . ASP A 1 32 ? -0.237 1.146 7.973 1.00 0.00 32 ASP A CA 2
ATOM 1822 C C . ASP A 1 32 ? -1.459 0.934 7.104 1.00 0.00 32 ASP A C 2
ATOM 1823 O O . ASP A 1 32 ? -1.458 1.306 5.933 1.00 0.00 32 ASP A O 2
ATOM 1832 N N . GLU A 1 33 ? -2.458 0.286 7.637 1.00 0.00 33 GLU A N 2
ATOM 1833 C CA . GLU A 1 33 ? -3.668 -0.020 6.885 1.00 0.00 33 GLU A CA 2
ATOM 1834 C C . GLU A 1 33 ? -4.779 0.956 7.268 1.00 0.00 33 GLU A C 2
ATOM 1835 O O . GLU A 1 33 ? -4.921 1.306 8.443 1.00 0.00 33 GLU A O 2
ATOM 1847 N N . VAL A 1 34 ? -5.526 1.432 6.289 1.00 0.00 34 VAL A N 2
ATOM 1848 C CA . VAL A 1 34 ? -6.466 2.536 6.511 1.00 0.00 34 VAL A CA 2
ATOM 1849 C C . VAL A 1 34 ? -7.913 2.114 6.824 1.00 0.00 34 VAL A C 2
ATOM 1850 O O . VAL A 1 34 ? -8.495 1.230 6.199 1.00 0.00 34 VAL A O 2
ATOM 1863 N N . ASP A 1 35 ? -8.446 2.840 7.771 1.00 0.00 35 ASP A N 2
ATOM 1864 C CA . ASP A 1 35 ? -9.810 2.821 8.331 1.00 0.00 35 ASP A CA 2
ATOM 1865 C C . ASP A 1 35 ? -10.947 3.130 7.348 1.00 0.00 35 ASP A C 2
ATOM 1866 O O . ASP A 1 35 ? -12.074 3.192 7.783 1.00 0.00 35 ASP A O 2
ATOM 1875 N N . ILE A 1 36 ? -10.650 3.353 6.048 1.00 0.00 36 ILE A N 2
ATOM 1876 C CA . ILE A 1 36 ? -11.578 4.018 5.046 1.00 0.00 36 ILE A CA 2
ATOM 1877 C C . ILE A 1 36 ? -13.061 3.627 5.098 1.00 0.00 36 ILE A C 2
ATOM 1878 O O . ILE A 1 36 ? -13.896 4.449 4.759 1.00 0.00 36 ILE A O 2
ATOM 1894 N N . GLU A 1 37 ? -13.400 2.446 5.536 1.00 0.00 37 GLU A N 2
ATOM 1895 C CA . GLU A 1 37 ? -14.804 2.081 5.615 1.00 0.00 37 GLU A CA 2
ATOM 1896 C C . GLU A 1 37 ? -15.521 2.890 6.717 1.00 0.00 37 GLU A C 2
ATOM 1897 O O . GLU A 1 37 ? -16.728 3.111 6.661 1.00 0.00 37 GLU A O 2
ATOM 1909 N N . HIS A 1 38 ? -14.750 3.351 7.685 1.00 0.00 38 HIS A N 2
ATOM 1910 C CA . HIS A 1 38 ? -15.244 4.168 8.784 1.00 0.00 38 HIS A CA 2
ATOM 1911 C C . HIS A 1 38 ? -14.655 5.571 8.662 1.00 0.00 38 HIS A C 2
ATOM 1912 O O . HIS A 1 38 ? -14.789 6.402 9.563 1.00 0.00 38 HIS A O 2
ATOM 1926 N N . ASN A 1 39 ? -13.996 5.830 7.553 1.00 0.00 39 ASN A N 2
ATOM 1927 C CA . ASN A 1 39 ? -13.367 7.120 7.328 1.00 0.00 39 ASN A CA 2
ATOM 1928 C C . ASN A 1 39 ? -13.503 7.511 5.871 1.00 0.00 39 ASN A C 2
ATOM 1929 O O . ASN A 1 39 ? -12.646 7.180 5.024 1.00 0.00 39 ASN A O 2
ATOM 1940 N N . ARG A 1 40 ? -14.586 8.199 5.585 1.00 0.00 40 ARG A N 2
ATOM 1941 C CA . ARG A 1 40 ? -14.978 8.543 4.224 1.00 0.00 40 ARG A CA 2
ATOM 1942 C C . ARG A 1 40 ? -14.014 9.501 3.532 1.00 0.00 40 ARG A C 2
ATOM 1943 O O . ARG A 1 40 ? -13.863 9.440 2.318 1.00 0.00 40 ARG A O 2
ATOM 1964 N N . ALA A 1 41 ? -13.341 10.352 4.300 1.00 0.00 41 ALA A N 2
ATOM 1965 C CA . ALA A 1 41 ? -12.418 11.340 3.730 1.00 0.00 41 ALA A CA 2
ATOM 1966 C C . ALA A 1 41 ? -11.312 10.666 2.928 1.00 0.00 41 ALA A C 2
ATOM 1967 O O . ALA A 1 41 ? -10.898 11.152 1.866 1.00 0.00 41 ALA A O 2
ATOM 1974 N N . ALA A 1 42 ? -10.860 9.533 3.416 1.00 0.00 42 ALA A N 2
ATOM 1975 C CA . ALA A 1 42 ? -9.852 8.782 2.720 1.00 0.00 42 ALA A CA 2
ATOM 1976 C C . ALA A 1 42 ? -10.503 7.844 1.703 1.00 0.00 42 ALA A C 2
ATOM 1977 O O . ALA A 1 42 ? -9.943 7.588 0.656 1.00 0.00 42 ALA A O 2
ATOM 1984 N N . ALA A 1 43 ? -11.721 7.384 2.002 1.00 0.00 43 ALA A N 2
ATOM 1985 C CA . ALA A 1 43 ? -12.452 6.455 1.121 1.00 0.00 43 ALA A CA 2
ATOM 1986 C C . ALA A 1 43 ? -12.791 7.103 -0.216 1.00 0.00 43 ALA A C 2
ATOM 1987 O O . ALA A 1 43 ? -12.644 6.487 -1.282 1.00 0.00 43 ALA A O 2
ATOM 1994 N N . GLU A 1 44 ? -13.234 8.342 -0.162 1.00 0.00 44 GLU A N 2
ATOM 1995 C CA . GLU A 1 44 ? -13.566 9.089 -1.356 1.00 0.00 44 GLU A CA 2
ATOM 1996 C C . GLU A 1 44 ? -12.289 9.410 -2.154 1.00 0.00 44 GLU A C 2
ATOM 1997 O O . GLU A 1 44 ? -12.312 9.464 -3.386 1.00 0.00 44 GLU A O 2
ATOM 2009 N N . PHE A 1 45 ? -11.170 9.540 -1.440 1.00 0.00 45 PHE A N 2
ATOM 2010 C CA . PHE A 1 45 ? -9.857 9.748 -2.061 1.00 0.00 45 PHE A CA 2
ATOM 2011 C C . PHE A 1 45 ? -9.424 8.488 -2.824 1.00 0.00 45 PHE A C 2
ATOM 2012 O O . PHE A 1 45 ? -8.875 8.571 -3.926 1.00 0.00 45 PHE A O 2
ATOM 2029 N N . VAL A 1 46 ? -9.688 7.332 -2.220 1.00 0.00 46 VAL A N 2
ATOM 2030 C CA . VAL A 1 46 ? -9.391 6.024 -2.814 1.00 0.00 46 VAL A CA 2
ATOM 2031 C C . VAL A 1 46 ? -9.992 5.921 -4.207 1.00 0.00 46 VAL A C 2
ATOM 2032 O O . VAL A 1 46 ? -9.298 5.633 -5.179 1.00 0.00 46 VAL A O 2
ATOM 2045 N N . GLY A 1 47 ? -11.262 6.233 -4.298 1.00 0.00 47 GLY A N 2
ATOM 2046 C CA . GLY A 1 47 ? -11.950 6.158 -5.557 1.00 0.00 47 GLY A CA 2
ATOM 2047 C C . GLY A 1 47 ? -11.389 7.125 -6.577 1.00 0.00 47 GLY A C 2
ATOM 2048 O O . GLY A 1 47 ? -11.348 6.822 -7.757 1.00 0.00 47 GLY A O 2
ATOM 2052 N N . SER A 1 48 ? -10.910 8.254 -6.108 1.00 0.00 48 SER A N 2
ATOM 2053 C CA . SER A 1 48 ? -10.382 9.283 -6.969 1.00 0.00 48 SER A CA 2
ATOM 2054 C C . SER A 1 48 ? -9.104 8.797 -7.695 1.00 0.00 48 SER A C 2
ATOM 2055 O O . SER A 1 48 ? -8.872 9.154 -8.858 1.00 0.00 48 SER A O 2
ATOM 2063 N N . VAL A 1 49 ? -8.307 7.959 -7.030 1.00 0.00 49 VAL A N 2
ATOM 2064 C CA . VAL A 1 49 ? -7.058 7.468 -7.620 1.00 0.00 49 VAL A CA 2
ATOM 2065 C C . VAL A 1 49 ? -7.233 6.106 -8.304 1.00 0.00 49 VAL A C 2
ATOM 2066 O O . VAL A 1 49 ? -6.326 5.617 -8.992 1.00 0.00 49 VAL A O 2
ATOM 2079 N N . ASN A 1 50 ? -8.374 5.488 -8.099 1.00 0.00 50 ASN A N 2
ATOM 2080 C CA . ASN A 1 50 ? -8.660 4.213 -8.745 1.00 0.00 50 ASN A CA 2
ATOM 2081 C C . ASN A 1 50 ? -9.469 4.440 -10.004 1.00 0.00 50 ASN A C 2
ATOM 2082 O O . ASN A 1 50 ? -9.117 3.958 -11.078 1.00 0.00 50 ASN A O 2
ATOM 2093 N N . GLY A 1 51 ? -10.545 5.182 -9.864 1.00 0.00 51 GLY A N 2
ATOM 2094 C CA . GLY A 1 51 ? -11.446 5.432 -10.953 1.00 0.00 51 GLY A CA 2
ATOM 2095 C C . GLY A 1 51 ? -12.875 5.222 -10.505 1.00 0.00 51 GLY A C 2
ATOM 2096 O O . GLY A 1 51 ? -13.239 5.589 -9.383 1.00 0.00 51 GLY A O 2
ATOM 2100 N N . GLY A 1 52 ? -13.672 4.607 -11.337 1.00 0.00 52 GLY A N 2
ATOM 2101 C CA . GLY A 1 52 ? -15.053 4.344 -10.987 1.00 0.00 52 GLY A CA 2
ATOM 2102 C C . GLY A 1 52 ? -15.174 3.117 -10.110 1.00 0.00 52 GLY A C 2
ATOM 2103 O O . GLY A 1 52 ? -16.154 2.947 -9.382 1.00 0.00 52 GLY A O 2
ATOM 2107 N N . ASN A 1 53 ? -14.173 2.277 -10.174 1.00 0.00 53 ASN A N 2
ATOM 2108 C CA . ASN A 1 53 ? -14.128 1.053 -9.393 1.00 0.00 53 ASN A CA 2
ATOM 2109 C C . ASN A 1 53 ? -13.215 1.252 -8.197 1.00 0.00 53 ASN A C 2
ATOM 2110 O O . ASN A 1 53 ? -12.016 1.480 -8.369 1.00 0.00 53 ASN A O 2
ATOM 2121 N N . ARG A 1 54 ? -13.763 1.202 -6.997 1.00 0.00 54 ARG A N 2
ATOM 2122 C CA . ARG A 1 54 ? -12.938 1.320 -5.800 1.00 0.00 54 ARG A CA 2
ATOM 2123 C C . ARG A 1 54 ? -12.126 0.050 -5.640 1.00 0.00 54 ARG A C 2
ATOM 2124 O O . ARG A 1 54 ? -12.674 -1.027 -5.430 1.00 0.00 54 ARG A O 2
ATOM 2145 N N . THR A 1 55 ? -10.855 0.175 -5.751 1.00 0.00 55 THR A N 2
ATOM 2146 C CA . THR A 1 55 ? -9.962 -0.931 -5.661 1.00 0.00 55 THR A CA 2
ATOM 2147 C C . THR A 1 55 ? -9.389 -0.959 -4.258 1.00 0.00 55 THR A C 2
ATOM 2148 O O . THR A 1 55 ? -9.015 0.088 -3.730 1.00 0.00 55 THR A O 2
ATOM 2159 N N . VAL A 1 56 ? -9.346 -2.125 -3.632 1.00 0.00 56 VAL A N 2
ATOM 2160 C CA . VAL A 1 56 ? -8.885 -2.155 -2.269 1.00 0.00 56 VAL A CA 2
ATOM 2161 C C . VAL A 1 56 ? -7.436 -2.009 -2.128 1.00 0.00 56 VAL A C 2
ATOM 2162 O O . VAL A 1 56 ? -7.027 -1.009 -1.551 1.00 0.00 56 VAL A O 2
ATOM 2175 N N . PRO A 1 57 ? -6.561 -2.969 -2.629 1.00 0.00 57 PRO A N 2
ATOM 2176 C CA . PRO A 1 57 ? -5.221 -2.920 -2.231 1.00 0.00 57 PRO A CA 2
ATOM 2177 C C . PRO A 1 57 ? -4.407 -1.849 -2.984 1.00 0.00 57 PRO A C 2
ATOM 2178 O O . PRO A 1 57 ? -3.533 -2.130 -3.816 1.00 0.00 57 PRO A O 2
ATOM 2189 N N . THR A 1 58 ? -4.777 -0.678 -2.728 1.00 0.00 58 THR A N 2
ATOM 2190 C CA . THR A 1 58 ? -4.212 0.474 -3.224 1.00 0.00 58 THR A CA 2
ATOM 2191 C C . THR A 1 58 ? -3.168 0.897 -2.213 1.00 0.00 58 THR A C 2
ATOM 2192 O O . THR A 1 58 ? -3.470 1.058 -1.022 1.00 0.00 58 THR A O 2
ATOM 2203 N N . VAL A 1 59 ? -1.962 0.996 -2.643 1.00 0.00 59 VAL A N 2
ATOM 2204 C CA . VAL A 1 59 ? -0.906 1.348 -1.757 1.00 0.00 59 VAL A CA 2
ATOM 2205 C C . VAL A 1 59 ? -0.477 2.790 -2.004 1.00 0.00 59 VAL A C 2
ATOM 2206 O O . VAL A 1 59 ? -0.423 3.243 -3.148 1.00 0.00 59 VAL A O 2
ATOM 2219 N N . LYS A 1 60 ? -0.248 3.499 -0.950 1.00 0.00 60 LYS A N 2
ATOM 2220 C CA . LYS A 1 60 ? 0.206 4.851 -0.994 1.00 0.00 60 LYS A CA 2
ATOM 2221 C C . LYS A 1 60 ? 1.578 4.922 -0.361 1.00 0.00 60 LYS A C 2
ATOM 2222 O O . LYS A 1 60 ? 1.769 4.510 0.786 1.00 0.00 60 LYS A O 2
ATOM 2241 N N . PHE A 1 61 ? 2.520 5.370 -1.123 1.00 0.00 61 PHE A N 2
ATOM 2242 C CA . PHE A 1 61 ? 3.870 5.525 -0.673 1.00 0.00 61 PHE A CA 2
ATOM 2243 C C . PHE A 1 61 ? 4.035 6.866 0.013 1.00 0.00 61 PHE A C 2
ATOM 2244 O O . PHE A 1 61 ? 3.216 7.773 -0.186 1.00 0.00 61 PHE A O 2
ATOM 2261 N N . ALA A 1 62 ? 5.094 6.981 0.791 1.00 0.00 62 ALA A N 2
ATOM 2262 C CA . ALA A 1 62 ? 5.400 8.151 1.626 1.00 0.00 62 ALA A CA 2
ATOM 2263 C C . ALA A 1 62 ? 5.326 9.503 0.892 1.00 0.00 62 ALA A C 2
ATOM 2264 O O . ALA A 1 62 ? 4.950 10.518 1.494 1.00 0.00 62 ALA A O 2
ATOM 2271 N N . ASP A 1 63 ? 5.655 9.528 -0.382 1.00 0.00 63 ASP A N 2
ATOM 2272 C CA . ASP A 1 63 ? 5.686 10.797 -1.115 1.00 0.00 63 ASP A CA 2
ATOM 2273 C C . ASP A 1 63 ? 4.330 11.104 -1.766 1.00 0.00 63 ASP A C 2
ATOM 2274 O O . ASP A 1 63 ? 4.130 12.193 -2.316 1.00 0.00 63 ASP A O 2
ATOM 2283 N N . GLY A 1 64 ? 3.408 10.161 -1.701 1.00 0.00 64 GLY A N 2
ATOM 2284 C CA . GLY A 1 64 ? 2.105 10.377 -2.294 1.00 0.00 64 GLY A CA 2
ATOM 2285 C C . GLY A 1 64 ? 1.852 9.541 -3.541 1.00 0.00 64 GLY A C 2
ATOM 2286 O O . GLY A 1 64 ? 0.790 9.668 -4.170 1.00 0.00 64 GLY A O 2
ATOM 2290 N N . SER A 1 65 ? 2.806 8.704 -3.914 1.00 0.00 65 SER A N 2
ATOM 2291 C CA . SER A 1 65 ? 2.618 7.817 -5.061 1.00 0.00 65 SER A CA 2
ATOM 2292 C C . SER A 1 65 ? 1.649 6.691 -4.688 1.00 0.00 65 SER A C 2
ATOM 2293 O O . SER A 1 65 ? 1.859 6.005 -3.689 1.00 0.00 65 SER A O 2
ATOM 2301 N N . THR A 1 66 ? 0.596 6.515 -5.450 1.00 0.00 66 THR A N 2
ATOM 2302 C CA . THR A 1 66 ? -0.342 5.464 -5.167 1.00 0.00 66 THR A CA 2
ATOM 2303 C C . THR A 1 66 ? -0.311 4.439 -6.288 1.00 0.00 66 THR A C 2
ATOM 2304 O O . THR A 1 66 ? -0.270 4.805 -7.468 1.00 0.00 66 THR A O 2
ATOM 2315 N N . LEU A 1 67 ? -0.356 3.191 -5.935 1.00 0.00 67 LEU A N 2
ATOM 2316 C CA . LEU A 1 67 ? -0.370 2.113 -6.893 1.00 0.00 67 LEU A CA 2
ATOM 2317 C C . LEU A 1 67 ? -1.602 1.253 -6.687 1.00 0.00 67 LEU A C 2
ATOM 2318 O O . LEU A 1 67 ? -1.808 0.688 -5.604 1.00 0.00 67 LEU A O 2
ATOM 2334 N N . THR A 1 68 ? -2.422 1.200 -7.698 1.00 0.00 68 THR A N 2
ATOM 2335 C CA . THR A 1 68 ? -3.637 0.436 -7.688 1.00 0.00 68 THR A CA 2
ATOM 2336 C C . THR A 1 68 ? -3.335 -0.997 -8.161 1.00 0.00 68 THR A C 2
ATOM 2337 O O . THR A 1 68 ? -2.981 -1.212 -9.332 1.00 0.00 68 THR A O 2
ATOM 2348 N N . ASN A 1 69 ? -3.461 -1.950 -7.237 1.00 0.00 69 ASN A N 2
ATOM 2349 C CA . ASN A 1 69 ? -3.151 -3.380 -7.472 1.00 0.00 69 ASN A CA 2
ATOM 2350 C C . ASN A 1 69 ? -1.704 -3.611 -7.903 1.00 0.00 69 ASN A C 2
ATOM 2351 O O . ASN A 1 69 ? -1.444 -3.951 -9.066 1.00 0.00 69 ASN A O 2
ATOM 2362 N N . PRO A 1 70 ? -0.730 -3.376 -7.018 1.00 0.00 70 PRO A N 2
ATOM 2363 C CA . PRO A 1 70 ? 0.670 -3.641 -7.322 1.00 0.00 70 PRO A CA 2
ATOM 2364 C C . PRO A 1 70 ? 1.069 -5.097 -7.010 1.00 0.00 70 PRO A C 2
ATOM 2365 O O . PRO A 1 70 ? 0.226 -5.937 -6.649 1.00 0.00 70 PRO A O 2
ATOM 2376 N N . SER A 1 71 ? 2.341 -5.381 -7.157 1.00 0.00 71 SER A N 2
ATOM 2377 C CA . SER A 1 71 ? 2.901 -6.664 -6.831 1.00 0.00 71 SER A CA 2
ATOM 2378 C C . SER A 1 71 ? 3.919 -6.491 -5.695 1.00 0.00 71 SER A C 2
ATOM 2379 O O . SER A 1 71 ? 4.549 -5.433 -5.588 1.00 0.00 71 SER A O 2
ATOM 2387 N N . ALA A 1 72 ? 4.080 -7.523 -4.874 1.00 0.00 72 ALA A N 2
ATOM 2388 C CA . ALA A 1 72 ? 4.919 -7.474 -3.666 1.00 0.00 72 ALA A CA 2
ATOM 2389 C C . ALA A 1 72 ? 6.362 -7.030 -3.932 1.00 0.00 72 ALA A C 2
ATOM 2390 O O . ALA A 1 72 ? 6.869 -6.115 -3.272 1.00 0.00 72 ALA A O 2
ATOM 2397 N N . ASP A 1 73 ? 7.004 -7.632 -4.921 1.00 0.00 73 ASP A N 2
ATOM 2398 C CA . ASP A 1 73 ? 8.414 -7.327 -5.210 1.00 0.00 73 ASP A CA 2
ATOM 2399 C C . ASP A 1 73 ? 8.573 -5.959 -5.826 1.00 0.00 73 ASP A C 2
ATOM 2400 O O . ASP A 1 73 ? 9.637 -5.349 -5.732 1.00 0.00 73 ASP A O 2
ATOM 2409 N N . GLU A 1 74 ? 7.523 -5.470 -6.454 1.00 0.00 74 GLU A N 2
ATOM 2410 C CA . GLU A 1 74 ? 7.526 -4.120 -6.965 1.00 0.00 74 GLU A CA 2
ATOM 2411 C C . GLU A 1 74 ? 7.447 -3.150 -5.835 1.00 0.00 74 GLU A C 2
ATOM 2412 O O . GLU A 1 74 ? 8.210 -2.205 -5.791 1.00 0.00 74 GLU A O 2
ATOM 2424 N N . VAL A 1 75 ? 6.534 -3.407 -4.906 1.00 0.00 75 VAL A N 2
ATOM 2425 C CA . VAL A 1 75 ? 6.339 -2.541 -3.755 1.00 0.00 75 VAL A CA 2
ATOM 2426 C C . VAL A 1 75 ? 7.623 -2.457 -2.939 1.00 0.00 75 VAL A C 2
ATOM 2427 O O . VAL A 1 75 ? 8.054 -1.382 -2.554 1.00 0.00 75 VAL A O 2
ATOM 2440 N N . LYS A 1 76 ? 8.240 -3.597 -2.740 1.00 0.00 76 LYS A N 2
ATOM 2441 C CA . LYS A 1 76 ? 9.483 -3.713 -1.999 1.00 0.00 76 LYS A CA 2
ATOM 2442 C C . LYS A 1 76 ? 10.607 -2.925 -2.697 1.00 0.00 76 LYS A C 2
ATOM 2443 O O . LYS A 1 76 ? 11.332 -2.164 -2.055 1.00 0.00 76 LYS A O 2
ATOM 2462 N N . ALA A 1 77 ? 10.696 -3.064 -4.021 1.00 0.00 77 ALA A N 2
ATOM 2463 C CA . ALA A 1 77 ? 11.711 -2.361 -4.811 1.00 0.00 77 ALA A CA 2
ATOM 2464 C C . ALA A 1 77 ? 11.436 -0.852 -4.867 1.00 0.00 77 ALA A C 2
ATOM 2465 O O . ALA A 1 77 ? 12.329 -0.048 -5.166 1.00 0.00 77 ALA A O 2
ATOM 2472 N N . LYS A 1 78 ? 10.204 -0.472 -4.619 1.00 0.00 78 LYS A N 2
ATOM 2473 C CA . LYS A 1 78 ? 9.847 0.927 -4.549 1.00 0.00 78 LYS A CA 2
ATOM 2474 C C . LYS A 1 78 ? 10.138 1.445 -3.148 1.00 0.00 78 LYS A C 2
ATOM 2475 O O . LYS A 1 78 ? 10.629 2.552 -2.985 1.00 0.00 78 LYS A O 2
ATOM 2494 N N . LEU A 1 79 ? 9.860 0.614 -2.145 1.00 0.00 79 LEU A N 2
ATOM 2495 C CA . LEU A 1 79 ? 10.090 0.958 -0.743 1.00 0.00 79 LEU A CA 2
ATOM 2496 C C . LEU A 1 79 ? 11.546 1.322 -0.537 1.00 0.00 79 LEU A C 2
ATOM 2497 O O . LEU A 1 79 ? 11.863 2.369 0.016 1.00 0.00 79 LEU A O 2
ATOM 2513 N N . VAL A 1 80 ? 12.424 0.470 -1.038 1.00 0.00 80 VAL A N 2
ATOM 2514 C CA . VAL A 1 80 ? 13.853 0.651 -0.879 1.00 0.00 80 VAL A CA 2
ATOM 2515 C C . VAL A 1 80 ? 14.348 1.959 -1.524 1.00 0.00 80 VAL A C 2
ATOM 2516 O O . VAL A 1 80 ? 15.254 2.603 -1.008 1.00 0.00 80 VAL A O 2
ATOM 2529 N N . LYS A 1 81 ? 13.732 2.358 -2.631 1.00 0.00 81 LYS A N 2
ATOM 2530 C CA . LYS A 1 81 ? 14.148 3.563 -3.309 1.00 0.00 81 LYS A CA 2
ATOM 2531 C C . LYS A 1 81 ? 13.547 4.813 -2.657 1.00 0.00 81 LYS A C 2
ATOM 2532 O O . LYS A 1 81 ? 14.181 5.860 -2.612 1.00 0.00 81 LYS A O 2
ATOM 2551 N N . ILE A 1 82 ? 12.341 4.697 -2.114 1.00 0.00 82 ILE A N 2
ATOM 2552 C CA . ILE A 1 82 ? 11.690 5.848 -1.490 1.00 0.00 82 ILE A CA 2
ATOM 2553 C C . ILE A 1 82 ? 12.178 6.065 -0.061 1.00 0.00 82 ILE A C 2
ATOM 2554 O O . ILE A 1 82 ? 11.914 7.096 0.550 1.00 0.00 82 ILE A O 2
ATOM 2570 N N . ALA A 1 83 ? 12.878 5.078 0.467 1.00 0.00 83 ALA A N 2
ATOM 2571 C CA . ALA A 1 83 ? 13.442 5.154 1.804 1.00 0.00 83 ALA A CA 2
ATOM 2572 C C . ALA A 1 83 ? 14.867 5.710 1.755 1.00 0.00 83 ALA A C 2
ATOM 2573 O O . ALA A 1 83 ? 15.566 5.786 2.776 1.00 0.00 83 ALA A O 2
ATOM 2580 N N . GLY A 1 84 ? 15.287 6.089 0.570 1.00 0.00 84 GLY A N 2
ATOM 2581 C CA . GLY A 1 84 ? 16.586 6.660 0.385 1.00 0.00 84 GLY A CA 2
ATOM 2582 C C . GLY A 1 84 ? 17.636 5.599 0.210 1.00 0.00 84 GLY A C 2
ATOM 2583 O O . GLY A 1 84 ? 17.557 4.785 -0.711 1.00 0.00 84 GLY A O 2
ATOM 2587 N N . LEU A 1 85 ? 18.602 5.589 1.091 1.00 0.00 85 LEU A N 2
ATOM 2588 C CA . LEU A 1 85 ? 19.670 4.623 1.028 1.00 0.00 85 LEU A CA 2
ATOM 2589 C C . LEU A 1 85 ? 19.478 3.571 2.132 1.00 0.00 85 LEU A C 2
ATOM 2590 O O . LEU A 1 85 ? 20.272 2.635 2.273 1.00 0.00 85 LEU A O 2
ATOM 2606 N N . GLU A 1 86 ? 18.412 3.717 2.899 1.00 0.00 86 GLU A N 2
ATOM 2607 C CA . GLU A 1 86 ? 18.112 2.790 3.973 1.00 0.00 86 GLU A CA 2
ATOM 2608 C C . GLU A 1 86 ? 17.343 1.584 3.455 1.00 0.00 86 GLU A C 2
ATOM 2609 O O . GLU A 1 86 ? 16.115 1.623 3.292 1.00 0.00 86 GLU A O 2
ATOM 2621 N N . HIS A 1 87 ? 18.079 0.539 3.156 1.00 0.00 87 HIS A N 2
ATOM 2622 C CA . HIS A 1 87 ? 17.520 -0.683 2.605 1.00 0.00 87 HIS A CA 2
ATOM 2623 C C . HIS A 1 87 ? 17.250 -1.701 3.696 1.00 0.00 87 HIS A C 2
ATOM 2624 O O . HIS A 1 87 ? 16.341 -2.513 3.585 1.00 0.00 87 HIS A O 2
ATOM 2638 N N . HIS A 1 88 ? 18.032 -1.648 4.750 1.00 0.00 88 HIS A N 2
ATOM 2639 C CA . HIS A 1 88 ? 17.996 -2.675 5.776 1.00 0.00 88 HIS A CA 2
ATOM 2640 C C . HIS A 1 88 ? 17.477 -2.108 7.072 1.00 0.00 88 HIS A C 2
ATOM 2641 O O . HIS A 1 88 ? 18.114 -1.195 7.628 1.00 0.00 88 HIS A O 2
ATOM 2655 N N . MET A 1 1 ? 13.590 2.587 12.407 1.00 0.00 1 MET A N 3
ATOM 2656 C CA . MET A 1 1 ? 14.025 1.700 11.337 1.00 0.00 1 MET A CA 3
ATOM 2657 C C . MET A 1 1 ? 12.881 1.409 10.382 1.00 0.00 1 MET A C 3
ATOM 2658 O O . MET A 1 1 ? 12.802 1.993 9.307 1.00 0.00 1 MET A O 3
ATOM 2674 N N . VAL A 1 2 ? 11.970 0.540 10.761 1.00 0.00 2 VAL A N 3
ATOM 2675 C CA . VAL A 1 2 ? 10.870 0.217 9.887 1.00 0.00 2 VAL A CA 3
ATOM 2676 C C . VAL A 1 2 ? 9.532 0.634 10.503 1.00 0.00 2 VAL A C 3
ATOM 2677 O O . VAL A 1 2 ? 8.965 -0.045 11.368 1.00 0.00 2 VAL A O 3
ATOM 2690 N N . THR A 1 3 ? 9.068 1.773 10.072 1.00 0.00 3 THR A N 3
ATOM 2691 C CA . THR A 1 3 ? 7.843 2.348 10.545 1.00 0.00 3 THR A CA 3
ATOM 2692 C C . THR A 1 3 ? 6.803 2.259 9.412 1.00 0.00 3 THR A C 3
ATOM 2693 O O . THR A 1 3 ? 7.149 1.849 8.286 1.00 0.00 3 THR A O 3
ATOM 2704 N N . ALA A 1 4 ? 5.561 2.621 9.688 1.00 0.00 4 ALA A N 3
ATOM 2705 C CA . ALA A 1 4 ? 4.515 2.573 8.685 1.00 0.00 4 ALA A CA 3
ATOM 2706 C C . ALA A 1 4 ? 4.664 3.731 7.709 1.00 0.00 4 ALA A C 3
ATOM 2707 O O . ALA A 1 4 ? 4.152 4.825 7.927 1.00 0.00 4 ALA A O 3
ATOM 2714 N N . ALA A 1 5 ? 5.419 3.497 6.669 1.00 0.00 5 ALA A N 3
ATOM 2715 C CA . ALA A 1 5 ? 5.682 4.514 5.672 1.00 0.00 5 ALA A CA 3
ATOM 2716 C C . ALA A 1 5 ? 4.739 4.371 4.498 1.00 0.00 5 ALA A C 3
ATOM 2717 O O . ALA A 1 5 ? 4.799 5.142 3.532 1.00 0.00 5 ALA A O 3
ATOM 2724 N N . LEU A 1 6 ? 3.864 3.397 4.580 1.00 0.00 6 LEU A N 3
ATOM 2725 C CA . LEU A 1 6 ? 2.917 3.139 3.525 1.00 0.00 6 LEU A CA 3
ATOM 2726 C C . LEU A 1 6 ? 1.528 3.273 4.045 1.00 0.00 6 LEU A C 3
ATOM 2727 O O . LEU A 1 6 ? 1.227 2.826 5.145 1.00 0.00 6 LEU A O 3
ATOM 2743 N N . THR A 1 7 ? 0.695 3.879 3.286 1.00 0.00 7 THR A N 3
ATOM 2744 C CA . THR A 1 7 ? -0.684 3.968 3.616 1.00 0.00 7 THR A CA 3
ATOM 2745 C C . THR A 1 7 ? -1.435 3.027 2.681 1.00 0.00 7 THR A C 3
ATOM 2746 O O . THR A 1 7 ? -1.425 3.224 1.465 1.00 0.00 7 THR A O 3
ATOM 2757 N N . ILE A 1 8 ? -2.016 1.994 3.229 1.00 0.00 8 ILE A N 3
ATOM 2758 C CA . ILE A 1 8 ? -2.704 1.009 2.440 1.00 0.00 8 ILE A CA 3
ATOM 2759 C C . ILE A 1 8 ? -4.175 1.068 2.712 1.00 0.00 8 ILE A C 3
ATOM 2760 O O . ILE A 1 8 ? -4.620 1.015 3.861 1.00 0.00 8 ILE A O 3
ATOM 2776 N N . TYR A 1 9 ? -4.914 1.209 1.670 1.00 0.00 9 TYR A N 3
ATOM 2777 C CA . TYR A 1 9 ? -6.326 1.275 1.762 1.00 0.00 9 TYR A CA 3
ATOM 2778 C C . TYR A 1 9 ? -6.907 -0.131 1.882 1.00 0.00 9 TYR A C 3
ATOM 2779 O O . TYR A 1 9 ? -6.550 -1.020 1.113 1.00 0.00 9 TYR A O 3
ATOM 2797 N N . THR A 1 10 ? -7.746 -0.335 2.892 1.00 0.00 10 THR A N 3
ATOM 2798 C CA . THR A 1 10 ? -8.292 -1.645 3.219 1.00 0.00 10 THR A CA 3
ATOM 2799 C C . THR A 1 10 ? -9.767 -1.558 3.640 1.00 0.00 10 THR A C 3
ATOM 2800 O O . THR A 1 10 ? -10.346 -0.477 3.678 1.00 0.00 10 THR A O 3
ATOM 2811 N N . THR A 1 11 ? -10.368 -2.702 3.922 1.00 0.00 11 THR A N 3
ATOM 2812 C CA . THR A 1 11 ? -11.742 -2.812 4.376 1.00 0.00 11 THR A CA 3
ATOM 2813 C C . THR A 1 11 ? -11.842 -4.163 5.141 1.00 0.00 11 THR A C 3
ATOM 2814 O O . THR A 1 11 ? -10.951 -5.011 4.959 1.00 0.00 11 THR A O 3
ATOM 2825 N N . SER A 1 12 ? -12.845 -4.343 6.028 1.00 0.00 12 SER A N 3
ATOM 2826 C CA . SER A 1 12 ? -13.046 -5.635 6.698 1.00 0.00 12 SER A CA 3
ATOM 2827 C C . SER A 1 12 ? -13.415 -6.637 5.615 1.00 0.00 12 SER A C 3
ATOM 2828 O O . SER A 1 12 ? -12.808 -7.698 5.486 1.00 0.00 12 SER A O 3
ATOM 2836 N N . TRP A 1 13 ? -14.410 -6.259 4.826 1.00 0.00 13 TRP A N 3
ATOM 2837 C CA . TRP A 1 13 ? -14.738 -6.936 3.612 1.00 0.00 13 TRP A CA 3
ATOM 2838 C C . TRP A 1 13 ? -13.525 -6.749 2.678 1.00 0.00 13 TRP A C 3
ATOM 2839 O O . TRP A 1 13 ? -13.212 -5.640 2.227 1.00 0.00 13 TRP A O 3
ATOM 2860 N N . CYS A 1 14 ? -12.810 -7.821 2.465 1.00 0.00 14 CYS A N 3
ATOM 2861 C CA . CYS A 1 14 ? -11.550 -7.758 1.782 1.00 0.00 14 CYS A CA 3
ATOM 2862 C C . CYS A 1 14 ? -11.178 -9.123 1.226 1.00 0.00 14 CYS A C 3
ATOM 2863 O O . CYS A 1 14 ? -11.252 -10.136 1.940 1.00 0.00 14 CYS A O 3
ATOM 2870 N N . GLY A 1 15 ? -10.809 -9.153 -0.042 1.00 0.00 15 GLY A N 3
ATOM 2871 C CA . GLY A 1 15 ? -10.413 -10.383 -0.673 1.00 0.00 15 GLY A CA 3
ATOM 2872 C C . GLY A 1 15 ? -9.001 -10.299 -1.207 1.00 0.00 15 GLY A C 3
ATOM 2873 O O . GLY A 1 15 ? -8.052 -10.752 -0.560 1.00 0.00 15 GLY A O 3
ATOM 2877 N N . TYR A 1 16 ? -8.850 -9.653 -2.354 1.00 0.00 16 TYR A N 3
ATOM 2878 C CA . TYR A 1 16 ? -7.552 -9.534 -3.015 1.00 0.00 16 TYR A CA 3
ATOM 2879 C C . TYR A 1 16 ? -6.603 -8.670 -2.176 1.00 0.00 16 TYR A C 3
ATOM 2880 O O . TYR A 1 16 ? -5.388 -8.921 -2.126 1.00 0.00 16 TYR A O 3
ATOM 2898 N N . CYS A 1 17 ? -7.167 -7.680 -1.500 1.00 0.00 17 CYS A N 3
ATOM 2899 C CA . CYS A 1 17 ? -6.408 -6.798 -0.618 1.00 0.00 17 CYS A CA 3
ATOM 2900 C C . CYS A 1 17 ? -5.676 -7.576 0.479 1.00 0.00 17 CYS A C 3
ATOM 2901 O O . CYS A 1 17 ? -4.521 -7.295 0.778 1.00 0.00 17 CYS A O 3
ATOM 2908 N N . LEU A 1 18 ? -6.334 -8.603 1.001 1.00 0.00 18 LEU A N 3
ATOM 2909 C CA . LEU A 1 18 ? -5.836 -9.400 2.119 1.00 0.00 18 LEU A CA 3
ATOM 2910 C C . LEU A 1 18 ? -4.609 -10.198 1.685 1.00 0.00 18 LEU A C 3
ATOM 2911 O O . LEU A 1 18 ? -3.651 -10.369 2.461 1.00 0.00 18 LEU A O 3
ATOM 2927 N N . ARG A 1 19 ? -4.619 -10.636 0.441 1.00 0.00 19 ARG A N 3
ATOM 2928 C CA . ARG A 1 19 ? -3.524 -11.411 -0.116 1.00 0.00 19 ARG A CA 3
ATOM 2929 C C . ARG A 1 19 ? -2.244 -10.587 -0.118 1.00 0.00 19 ARG A C 3
ATOM 2930 O O . ARG A 1 19 ? -1.207 -11.018 0.410 1.00 0.00 19 ARG A O 3
ATOM 2951 N N . LEU A 1 20 ? -2.327 -9.391 -0.668 1.00 0.00 20 LEU A N 3
ATOM 2952 C CA . LEU A 1 20 ? -1.165 -8.516 -0.747 1.00 0.00 20 LEU A CA 3
ATOM 2953 C C . LEU A 1 20 ? -0.766 -8.049 0.648 1.00 0.00 20 LEU A C 3
ATOM 2954 O O . LEU A 1 20 ? 0.411 -7.984 0.980 1.00 0.00 20 LEU A O 3
ATOM 2970 N N . LYS A 1 21 ? -1.768 -7.775 1.459 1.00 0.00 21 LYS A N 3
ATOM 2971 C CA . LYS A 1 21 ? -1.590 -7.292 2.814 1.00 0.00 21 LYS A CA 3
ATOM 2972 C C . LYS A 1 21 ? -0.775 -8.298 3.645 1.00 0.00 21 LYS A C 3
ATOM 2973 O O . LYS A 1 21 ? 0.159 -7.920 4.359 1.00 0.00 21 LYS A O 3
ATOM 2992 N N . THR A 1 22 ? -1.100 -9.572 3.509 1.00 0.00 22 THR A N 3
ATOM 2993 C CA . THR A 1 22 ? -0.386 -10.619 4.218 1.00 0.00 22 THR A CA 3
ATOM 2994 C C . THR A 1 22 ? 1.054 -10.753 3.668 1.00 0.00 22 THR A C 3
ATOM 2995 O O . THR A 1 22 ? 2.006 -10.915 4.427 1.00 0.00 22 THR A O 3
ATOM 3006 N N . ALA A 1 23 ? 1.198 -10.600 2.354 1.00 0.00 23 ALA A N 3
ATOM 3007 C CA . ALA A 1 23 ? 2.498 -10.693 1.689 1.00 0.00 23 ALA A CA 3
ATOM 3008 C C . ALA A 1 23 ? 3.424 -9.596 2.161 1.00 0.00 23 ALA A C 3
ATOM 3009 O O . ALA A 1 23 ? 4.598 -9.838 2.426 1.00 0.00 23 ALA A O 3
ATOM 3016 N N . LEU A 1 24 ? 2.898 -8.407 2.293 1.00 0.00 24 LEU A N 3
ATOM 3017 C CA . LEU A 1 24 ? 3.685 -7.281 2.741 1.00 0.00 24 LEU A CA 3
ATOM 3018 C C . LEU A 1 24 ? 4.087 -7.454 4.199 1.00 0.00 24 LEU A C 3
ATOM 3019 O O . LEU A 1 24 ? 5.232 -7.198 4.565 1.00 0.00 24 LEU A O 3
ATOM 3035 N N . THR A 1 25 ? 3.173 -7.965 5.000 1.00 0.00 25 THR A N 3
ATOM 3036 C CA . THR A 1 25 ? 3.431 -8.218 6.409 1.00 0.00 25 THR A CA 3
ATOM 3037 C C . THR A 1 25 ? 4.517 -9.322 6.561 1.00 0.00 25 THR A C 3
ATOM 3038 O O . THR A 1 25 ? 5.385 -9.259 7.446 1.00 0.00 25 THR A O 3
ATOM 3049 N N . ALA A 1 26 ? 4.490 -10.297 5.660 1.00 0.00 26 ALA A N 3
ATOM 3050 C CA . ALA A 1 26 ? 5.472 -11.379 5.637 1.00 0.00 26 ALA A CA 3
ATOM 3051 C C . ALA A 1 26 ? 6.834 -10.879 5.155 1.00 0.00 26 ALA A C 3
ATOM 3052 O O . ALA A 1 26 ? 7.868 -11.420 5.506 1.00 0.00 26 ALA A O 3
ATOM 3059 N N . ASN A 1 27 ? 6.815 -9.829 4.377 1.00 0.00 27 ASN A N 3
ATOM 3060 C CA . ASN A 1 27 ? 8.027 -9.228 3.816 1.00 0.00 27 ASN A CA 3
ATOM 3061 C C . ASN A 1 27 ? 8.563 -8.092 4.698 1.00 0.00 27 ASN A C 3
ATOM 3062 O O . ASN A 1 27 ? 9.457 -7.342 4.286 1.00 0.00 27 ASN A O 3
ATOM 3073 N N . ARG A 1 28 ? 8.011 -7.989 5.921 1.00 0.00 28 ARG A N 3
ATOM 3074 C CA . ARG A 1 28 ? 8.400 -6.966 6.935 1.00 0.00 28 ARG A CA 3
ATOM 3075 C C . ARG A 1 28 ? 8.073 -5.553 6.486 1.00 0.00 28 ARG A C 3
ATOM 3076 O O . ARG A 1 28 ? 8.673 -4.584 6.956 1.00 0.00 28 ARG A O 3
ATOM 3097 N N . ILE A 1 29 ? 7.119 -5.426 5.629 1.00 0.00 29 ILE A N 3
ATOM 3098 C CA . ILE A 1 29 ? 6.744 -4.142 5.140 1.00 0.00 29 ILE A CA 3
ATOM 3099 C C . ILE A 1 29 ? 5.669 -3.559 6.040 1.00 0.00 29 ILE A C 3
ATOM 3100 O O . ILE A 1 29 ? 4.584 -4.132 6.188 1.00 0.00 29 ILE A O 3
ATOM 3116 N N . ALA A 1 30 ? 6.000 -2.468 6.681 1.00 0.00 30 ALA A N 3
ATOM 3117 C CA . ALA A 1 30 ? 5.111 -1.823 7.609 1.00 0.00 30 ALA A CA 3
ATOM 3118 C C . ALA A 1 30 ? 4.234 -0.809 6.905 1.00 0.00 30 ALA A C 3
ATOM 3119 O O . ALA A 1 30 ? 4.720 0.072 6.179 1.00 0.00 30 ALA A O 3
ATOM 3126 N N . TYR A 1 31 ? 2.963 -0.921 7.136 1.00 0.00 31 TYR A N 3
ATOM 3127 C CA . TYR A 1 31 ? 1.985 -0.086 6.505 1.00 0.00 31 TYR A CA 3
ATOM 3128 C C . TYR A 1 31 ? 0.930 0.350 7.508 1.00 0.00 31 TYR A C 3
ATOM 3129 O O . TYR A 1 31 ? 0.874 -0.158 8.633 1.00 0.00 31 TYR A O 3
ATOM 3147 N N . ASP A 1 32 ? 0.132 1.276 7.105 1.00 0.00 32 ASP A N 3
ATOM 3148 C CA . ASP A 1 32 ? -0.975 1.778 7.885 1.00 0.00 32 ASP A CA 3
ATOM 3149 C C . ASP A 1 32 ? -2.262 1.533 7.114 1.00 0.00 32 ASP A C 3
ATOM 3150 O O . ASP A 1 32 ? -2.380 1.960 5.962 1.00 0.00 32 ASP A O 3
ATOM 3159 N N . GLU A 1 33 ? -3.185 0.798 7.714 1.00 0.00 33 GLU A N 3
ATOM 3160 C CA . GLU A 1 33 ? -4.446 0.466 7.062 1.00 0.00 33 GLU A CA 3
ATOM 3161 C C . GLU A 1 33 ? -5.522 1.517 7.405 1.00 0.00 33 GLU A C 3
ATOM 3162 O O . GLU A 1 33 ? -5.655 1.945 8.566 1.00 0.00 33 GLU A O 3
ATOM 3174 N N . VAL A 1 34 ? -6.277 1.919 6.401 1.00 0.00 34 VAL A N 3
ATOM 3175 C CA . VAL A 1 34 ? -7.173 3.080 6.503 1.00 0.00 34 VAL A CA 3
ATOM 3176 C C . VAL A 1 34 ? -8.630 2.726 6.910 1.00 0.00 34 VAL A C 3
ATOM 3177 O O . VAL A 1 34 ? -9.114 1.626 6.677 1.00 0.00 34 VAL A O 3
ATOM 3190 N N . ASP A 1 35 ? -9.295 3.732 7.475 1.00 0.00 35 ASP A N 3
ATOM 3191 C CA . ASP A 1 35 ? -10.679 3.733 8.004 1.00 0.00 35 ASP A CA 3
ATOM 3192 C C . ASP A 1 35 ? -11.762 3.812 6.914 1.00 0.00 35 ASP A C 3
ATOM 3193 O O . ASP A 1 35 ? -12.947 3.902 7.244 1.00 0.00 35 ASP A O 3
ATOM 3202 N N . ILE A 1 36 ? -11.353 3.880 5.633 1.00 0.00 36 ILE A N 3
ATOM 3203 C CA . ILE A 1 36 ? -12.267 4.146 4.463 1.00 0.00 36 ILE A CA 3
ATOM 3204 C C . ILE A 1 36 ? -13.599 3.371 4.444 1.00 0.00 36 ILE A C 3
ATOM 3205 O O . ILE A 1 36 ? -14.503 3.784 3.734 1.00 0.00 36 ILE A O 3
ATOM 3221 N N . GLU A 1 37 ? -13.699 2.249 5.153 1.00 0.00 37 GLU A N 3
ATOM 3222 C CA . GLU A 1 37 ? -14.929 1.463 5.183 1.00 0.00 37 GLU A CA 3
ATOM 3223 C C . GLU A 1 37 ? -16.087 2.341 5.664 1.00 0.00 37 GLU A C 3
ATOM 3224 O O . GLU A 1 37 ? -17.124 2.464 4.986 1.00 0.00 37 GLU A O 3
ATOM 3236 N N . HIS A 1 38 ? -15.897 2.978 6.794 1.00 0.00 38 HIS A N 3
ATOM 3237 C CA . HIS A 1 38 ? -16.898 3.875 7.305 1.00 0.00 38 HIS A CA 3
ATOM 3238 C C . HIS A 1 38 ? -16.552 5.315 6.934 1.00 0.00 38 HIS A C 3
ATOM 3239 O O . HIS A 1 38 ? -17.442 6.104 6.604 1.00 0.00 38 HIS A O 3
ATOM 3253 N N . ASN A 1 39 ? -15.260 5.644 6.950 1.00 0.00 39 ASN A N 3
ATOM 3254 C CA . ASN A 1 39 ? -14.817 7.011 6.653 1.00 0.00 39 ASN A CA 3
ATOM 3255 C C . ASN A 1 39 ? -14.992 7.331 5.185 1.00 0.00 39 ASN A C 3
ATOM 3256 O O . ASN A 1 39 ? -14.222 6.861 4.340 1.00 0.00 39 ASN A O 3
ATOM 3267 N N . ARG A 1 40 ? -15.951 8.164 4.889 1.00 0.00 40 ARG A N 3
ATOM 3268 C CA . ARG A 1 40 ? -16.271 8.509 3.527 1.00 0.00 40 ARG A CA 3
ATOM 3269 C C . ARG A 1 40 ? -15.243 9.478 2.943 1.00 0.00 40 ARG A C 3
ATOM 3270 O O . ARG A 1 40 ? -15.095 9.575 1.731 1.00 0.00 40 ARG A O 3
ATOM 3291 N N . ALA A 1 41 ? -14.533 10.193 3.802 1.00 0.00 41 ALA A N 3
ATOM 3292 C CA . ALA A 1 41 ? -13.582 11.180 3.334 1.00 0.00 41 ALA A CA 3
ATOM 3293 C C . ALA A 1 41 ? -12.357 10.572 2.681 1.00 0.00 41 ALA A C 3
ATOM 3294 O O . ALA A 1 41 ? -11.955 10.998 1.601 1.00 0.00 41 ALA A O 3
ATOM 3301 N N . ALA A 1 42 ? -11.794 9.560 3.285 1.00 0.00 42 ALA A N 3
ATOM 3302 C CA . ALA A 1 42 ? -10.649 8.893 2.690 1.00 0.00 42 ALA A CA 3
ATOM 3303 C C . ALA A 1 42 ? -11.111 7.932 1.611 1.00 0.00 42 ALA A C 3
ATOM 3304 O O . ALA A 1 42 ? -10.377 7.625 0.680 1.00 0.00 42 ALA A O 3
ATOM 3311 N N . ALA A 1 43 ? -12.354 7.475 1.728 1.00 0.00 43 ALA A N 3
ATOM 3312 C CA . ALA A 1 43 ? -12.939 6.586 0.735 1.00 0.00 43 ALA A CA 3
ATOM 3313 C C . ALA A 1 43 ? -13.131 7.331 -0.569 1.00 0.00 43 ALA A C 3
ATOM 3314 O O . ALA A 1 43 ? -13.029 6.758 -1.652 1.00 0.00 43 ALA A O 3
ATOM 3321 N N . GLU A 1 44 ? -13.359 8.628 -0.449 1.00 0.00 44 GLU A N 3
ATOM 3322 C CA . GLU A 1 44 ? -13.545 9.481 -1.588 1.00 0.00 44 GLU A CA 3
ATOM 3323 C C . GLU A 1 44 ? -12.228 9.607 -2.343 1.00 0.00 44 GLU A C 3
ATOM 3324 O O . GLU A 1 44 ? -12.221 9.684 -3.564 1.00 0.00 44 GLU A O 3
ATOM 3336 N N . PHE A 1 45 ? -11.110 9.591 -1.602 1.00 0.00 45 PHE A N 3
ATOM 3337 C CA . PHE A 1 45 ? -9.785 9.632 -2.213 1.00 0.00 45 PHE A CA 3
ATOM 3338 C C . PHE A 1 45 ? -9.599 8.384 -3.059 1.00 0.00 45 PHE A C 3
ATOM 3339 O O . PHE A 1 45 ? -9.141 8.453 -4.198 1.00 0.00 45 PHE A O 3
ATOM 3356 N N . VAL A 1 46 ? -10.001 7.256 -2.499 1.00 0.00 46 VAL A N 3
ATOM 3357 C CA . VAL A 1 46 ? -9.912 5.971 -3.176 1.00 0.00 46 VAL A CA 3
ATOM 3358 C C . VAL A 1 46 ? -10.746 6.002 -4.453 1.00 0.00 46 VAL A C 3
ATOM 3359 O O . VAL A 1 46 ? -10.263 5.651 -5.532 1.00 0.00 46 VAL A O 3
ATOM 3372 N N . GLY A 1 47 ? -11.970 6.490 -4.326 1.00 0.00 47 GLY A N 3
ATOM 3373 C CA . GLY A 1 47 ? -12.867 6.601 -5.458 1.00 0.00 47 GLY A CA 3
ATOM 3374 C C . GLY A 1 47 ? -12.377 7.599 -6.494 1.00 0.00 47 GLY A C 3
ATOM 3375 O O . GLY A 1 47 ? -12.808 7.568 -7.644 1.00 0.00 47 GLY A O 3
ATOM 3379 N N . SER A 1 48 ? -11.522 8.510 -6.073 1.00 0.00 48 SER A N 3
ATOM 3380 C CA . SER A 1 48 ? -10.921 9.476 -6.955 1.00 0.00 48 SER A CA 3
ATOM 3381 C C . SER A 1 48 ? -9.689 8.907 -7.689 1.00 0.00 48 SER A C 3
ATOM 3382 O O . SER A 1 48 ? -9.541 9.105 -8.900 1.00 0.00 48 SER A O 3
ATOM 3390 N N . VAL A 1 49 ? -8.830 8.188 -6.967 1.00 0.00 49 VAL A N 3
ATOM 3391 C CA . VAL A 1 49 ? -7.582 7.668 -7.540 1.00 0.00 49 VAL A CA 3
ATOM 3392 C C . VAL A 1 49 ? -7.823 6.480 -8.497 1.00 0.00 49 VAL A C 3
ATOM 3393 O O . VAL A 1 49 ? -7.100 6.308 -9.490 1.00 0.00 49 VAL A O 3
ATOM 3406 N N . ASN A 1 50 ? -8.825 5.673 -8.218 1.00 0.00 50 ASN A N 3
ATOM 3407 C CA . ASN A 1 50 ? -9.173 4.588 -9.123 1.00 0.00 50 ASN A CA 3
ATOM 3408 C C . ASN A 1 50 ? -10.579 4.776 -9.635 1.00 0.00 50 ASN A C 3
ATOM 3409 O O . ASN A 1 50 ? -11.399 5.455 -8.997 1.00 0.00 50 ASN A O 3
ATOM 3420 N N . GLY A 1 51 ? -10.859 4.228 -10.785 1.00 0.00 51 GLY A N 3
ATOM 3421 C CA . GLY A 1 51 ? -12.143 4.441 -11.396 1.00 0.00 51 GLY A CA 3
ATOM 3422 C C . GLY A 1 51 ? -12.974 3.191 -11.469 1.00 0.00 51 GLY A C 3
ATOM 3423 O O . GLY A 1 51 ? -12.438 2.077 -11.457 1.00 0.00 51 GLY A O 3
ATOM 3427 N N . GLY A 1 52 ? -14.272 3.378 -11.544 1.00 0.00 52 GLY A N 3
ATOM 3428 C CA . GLY A 1 52 ? -15.205 2.289 -11.672 1.00 0.00 52 GLY A CA 3
ATOM 3429 C C . GLY A 1 52 ? -15.333 1.476 -10.418 1.00 0.00 52 GLY A C 3
ATOM 3430 O O . GLY A 1 52 ? -15.958 1.909 -9.439 1.00 0.00 52 GLY A O 3
ATOM 3434 N N . ASN A 1 53 ? -14.734 0.316 -10.432 1.00 0.00 53 ASN A N 3
ATOM 3435 C CA . ASN A 1 53 ? -14.780 -0.577 -9.302 1.00 0.00 53 ASN A CA 3
ATOM 3436 C C . ASN A 1 53 ? -13.727 -0.122 -8.307 1.00 0.00 53 ASN A C 3
ATOM 3437 O O . ASN A 1 53 ? -12.528 -0.073 -8.652 1.00 0.00 53 ASN A O 3
ATOM 3448 N N . ARG A 1 54 ? -14.174 0.235 -7.104 1.00 0.00 54 ARG A N 3
ATOM 3449 C CA . ARG A 1 54 ? -13.308 0.727 -6.043 1.00 0.00 54 ARG A CA 3
ATOM 3450 C C . ARG A 1 54 ? -12.232 -0.302 -5.755 1.00 0.00 54 ARG A C 3
ATOM 3451 O O . ARG A 1 54 ? -12.516 -1.377 -5.225 1.00 0.00 54 ARG A O 3
ATOM 3472 N N . THR A 1 55 ? -11.034 0.012 -6.123 1.00 0.00 55 THR A N 3
ATOM 3473 C CA . THR A 1 55 ? -9.932 -0.865 -5.923 1.00 0.00 55 THR A CA 3
ATOM 3474 C C . THR A 1 55 ? -9.463 -0.716 -4.496 1.00 0.00 55 THR A C 3
ATOM 3475 O O . THR A 1 55 ? -9.183 0.408 -4.052 1.00 0.00 55 THR A O 3
ATOM 3486 N N . VAL A 1 56 ? -9.427 -1.807 -3.762 1.00 0.00 56 VAL A N 3
ATOM 3487 C CA . VAL A 1 56 ? -9.033 -1.722 -2.388 1.00 0.00 56 VAL A CA 3
ATOM 3488 C C . VAL A 1 56 ? -7.586 -1.538 -2.214 1.00 0.00 56 VAL A C 3
ATOM 3489 O O . VAL A 1 56 ? -7.202 -0.493 -1.684 1.00 0.00 56 VAL A O 3
ATOM 3502 N N . PRO A 1 57 ? -6.692 -2.506 -2.654 1.00 0.00 57 PRO A N 3
ATOM 3503 C CA . PRO A 1 57 ? -5.372 -2.459 -2.199 1.00 0.00 57 PRO A CA 3
ATOM 3504 C C . PRO A 1 57 ? -4.528 -1.414 -2.943 1.00 0.00 57 PRO A C 3
ATOM 3505 O O . PRO A 1 57 ? -3.718 -1.710 -3.843 1.00 0.00 57 PRO A O 3
ATOM 3516 N N . THR A 1 58 ? -4.810 -0.239 -2.611 1.00 0.00 58 THR A N 3
ATOM 3517 C CA . THR A 1 58 ? -4.229 0.901 -3.119 1.00 0.00 58 THR A CA 3
ATOM 3518 C C . THR A 1 58 ? -3.227 1.376 -2.075 1.00 0.00 58 THR A C 3
ATOM 3519 O O . THR A 1 58 ? -3.582 1.575 -0.909 1.00 0.00 58 THR A O 3
ATOM 3530 N N . VAL A 1 59 ? -1.989 1.463 -2.459 1.00 0.00 59 VAL A N 3
ATOM 3531 C CA . VAL A 1 59 ? -0.950 1.835 -1.538 1.00 0.00 59 VAL A CA 3
ATOM 3532 C C . VAL A 1 59 ? -0.358 3.184 -1.906 1.00 0.00 59 VAL A C 3
ATOM 3533 O O . VAL A 1 59 ? -0.078 3.458 -3.079 1.00 0.00 59 VAL A O 3
ATOM 3546 N N . LYS A 1 60 ? -0.229 4.020 -0.925 1.00 0.00 60 LYS A N 3
ATOM 3547 C CA . LYS A 1 60 ? 0.367 5.305 -1.084 1.00 0.00 60 LYS A CA 3
ATOM 3548 C C . LYS A 1 60 ? 1.706 5.302 -0.363 1.00 0.00 60 LYS A C 3
ATOM 3549 O O . LYS A 1 60 ? 1.784 4.924 0.817 1.00 0.00 60 LYS A O 3
ATOM 3568 N N . PHE A 1 61 ? 2.746 5.663 -1.076 1.00 0.00 61 PHE A N 3
ATOM 3569 C CA . PHE A 1 61 ? 4.087 5.697 -0.524 1.00 0.00 61 PHE A CA 3
ATOM 3570 C C . PHE A 1 61 ? 4.396 7.068 0.025 1.00 0.00 61 PHE A C 3
ATOM 3571 O O . PHE A 1 61 ? 3.628 8.015 -0.182 1.00 0.00 61 PHE A O 3
ATOM 3588 N N . ALA A 1 62 ? 5.553 7.185 0.667 1.00 0.00 62 ALA A N 3
ATOM 3589 C CA . ALA A 1 62 ? 6.019 8.439 1.259 1.00 0.00 62 ALA A CA 3
ATOM 3590 C C . ALA A 1 62 ? 6.242 9.519 0.200 1.00 0.00 62 ALA A C 3
ATOM 3591 O O . ALA A 1 62 ? 6.289 10.706 0.518 1.00 0.00 62 ALA A O 3
ATOM 3598 N N . ASP A 1 63 ? 6.359 9.098 -1.056 1.00 0.00 63 ASP A N 3
ATOM 3599 C CA . ASP A 1 63 ? 6.511 10.031 -2.181 1.00 0.00 63 ASP A CA 3
ATOM 3600 C C . ASP A 1 63 ? 5.193 10.722 -2.468 1.00 0.00 63 ASP A C 3
ATOM 3601 O O . ASP A 1 63 ? 5.146 11.748 -3.143 1.00 0.00 63 ASP A O 3
ATOM 3610 N N . GLY A 1 64 ? 4.118 10.144 -1.971 1.00 0.00 64 GLY A N 3
ATOM 3611 C CA . GLY A 1 64 ? 2.803 10.666 -2.235 1.00 0.00 64 GLY A CA 3
ATOM 3612 C C . GLY A 1 64 ? 2.156 9.916 -3.373 1.00 0.00 64 GLY A C 3
ATOM 3613 O O . GLY A 1 64 ? 0.952 10.006 -3.591 1.00 0.00 64 GLY A O 3
ATOM 3617 N N . SER A 1 65 ? 2.958 9.149 -4.065 1.00 0.00 65 SER A N 3
ATOM 3618 C CA . SER A 1 65 ? 2.531 8.386 -5.185 1.00 0.00 65 SER A CA 3
ATOM 3619 C C . SER A 1 65 ? 1.737 7.161 -4.747 1.00 0.00 65 SER A C 3
ATOM 3620 O O . SER A 1 65 ? 1.990 6.580 -3.674 1.00 0.00 65 SER A O 3
ATOM 3628 N N . THR A 1 66 ? 0.773 6.807 -5.537 1.00 0.00 66 THR A N 3
ATOM 3629 C CA . THR A 1 66 ? -0.069 5.697 -5.268 1.00 0.00 66 THR A CA 3
ATOM 3630 C C . THR A 1 66 ? 0.131 4.602 -6.301 1.00 0.00 66 THR A C 3
ATOM 3631 O O . THR A 1 66 ? 0.293 4.882 -7.498 1.00 0.00 66 THR A O 3
ATOM 3642 N N . LEU A 1 67 ? 0.147 3.383 -5.843 1.00 0.00 67 LEU A N 3
ATOM 3643 C CA . LEU A 1 67 ? 0.248 2.223 -6.692 1.00 0.00 67 LEU A CA 3
ATOM 3644 C C . LEU A 1 67 ? -1.013 1.393 -6.540 1.00 0.00 67 LEU A C 3
ATOM 3645 O O . LEU A 1 67 ? -1.398 1.024 -5.418 1.00 0.00 67 LEU A O 3
ATOM 3661 N N . THR A 1 68 ? -1.667 1.144 -7.638 1.00 0.00 68 THR A N 3
ATOM 3662 C CA . THR A 1 68 ? -2.919 0.430 -7.646 1.00 0.00 68 THR A CA 3
ATOM 3663 C C . THR A 1 68 ? -2.684 -1.036 -8.059 1.00 0.00 68 THR A C 3
ATOM 3664 O O . THR A 1 68 ? -2.296 -1.315 -9.202 1.00 0.00 68 THR A O 3
ATOM 3675 N N . ASN A 1 69 ? -2.897 -1.947 -7.111 1.00 0.00 69 ASN A N 3
ATOM 3676 C CA . ASN A 1 69 ? -2.653 -3.410 -7.276 1.00 0.00 69 ASN A CA 3
ATOM 3677 C C . ASN A 1 69 ? -1.192 -3.737 -7.641 1.00 0.00 69 ASN A C 3
ATOM 3678 O O . ASN A 1 69 ? -0.923 -4.260 -8.730 1.00 0.00 69 ASN A O 3
ATOM 3689 N N . PRO A 1 70 ? -0.218 -3.389 -6.787 1.00 0.00 70 PRO A N 3
ATOM 3690 C CA . PRO A 1 70 ? 1.186 -3.726 -7.029 1.00 0.00 70 PRO A CA 3
ATOM 3691 C C . PRO A 1 70 ? 1.528 -5.136 -6.520 1.00 0.00 70 PRO A C 3
ATOM 3692 O O . PRO A 1 70 ? 0.681 -5.832 -5.938 1.00 0.00 70 PRO A O 3
ATOM 3703 N N . SER A 1 71 ? 2.743 -5.547 -6.747 1.00 0.00 71 SER A N 3
ATOM 3704 C CA . SER A 1 71 ? 3.240 -6.798 -6.245 1.00 0.00 71 SER A CA 3
ATOM 3705 C C . SER A 1 71 ? 4.294 -6.515 -5.164 1.00 0.00 71 SER A C 3
ATOM 3706 O O . SER A 1 71 ? 4.962 -5.464 -5.203 1.00 0.00 71 SER A O 3
ATOM 3714 N N . ALA A 1 72 ? 4.431 -7.436 -4.213 1.00 0.00 72 ALA A N 3
ATOM 3715 C CA . ALA A 1 72 ? 5.309 -7.283 -3.039 1.00 0.00 72 ALA A CA 3
ATOM 3716 C C . ALA A 1 72 ? 6.767 -6.962 -3.399 1.00 0.00 72 ALA A C 3
ATOM 3717 O O . ALA A 1 72 ? 7.433 -6.191 -2.690 1.00 0.00 72 ALA A O 3
ATOM 3724 N N . ASP A 1 73 ? 7.246 -7.517 -4.501 1.00 0.00 73 ASP A N 3
ATOM 3725 C CA . ASP A 1 73 ? 8.629 -7.308 -4.947 1.00 0.00 73 ASP A CA 3
ATOM 3726 C C . ASP A 1 73 ? 8.881 -5.843 -5.296 1.00 0.00 73 ASP A C 3
ATOM 3727 O O . ASP A 1 73 ? 9.955 -5.304 -4.991 1.00 0.00 73 ASP A O 3
ATOM 3736 N N . GLU A 1 74 ? 7.891 -5.189 -5.885 1.00 0.00 74 GLU A N 3
ATOM 3737 C CA . GLU A 1 74 ? 7.996 -3.767 -6.178 1.00 0.00 74 GLU A CA 3
ATOM 3738 C C . GLU A 1 74 ? 7.873 -2.964 -4.930 1.00 0.00 74 GLU A C 3
ATOM 3739 O O . GLU A 1 74 ? 8.626 -2.024 -4.720 1.00 0.00 74 GLU A O 3
ATOM 3751 N N . VAL A 1 75 ? 6.942 -3.356 -4.084 1.00 0.00 75 VAL A N 3
ATOM 3752 C CA . VAL A 1 75 ? 6.672 -2.628 -2.864 1.00 0.00 75 VAL A CA 3
ATOM 3753 C C . VAL A 1 75 ? 7.913 -2.585 -1.971 1.00 0.00 75 VAL A C 3
ATOM 3754 O O . VAL A 1 75 ? 8.239 -1.552 -1.419 1.00 0.00 75 VAL A O 3
ATOM 3767 N N . LYS A 1 76 ? 8.628 -3.701 -1.892 1.00 0.00 76 LYS A N 3
ATOM 3768 C CA . LYS A 1 76 ? 9.835 -3.778 -1.080 1.00 0.00 76 LYS A CA 3
ATOM 3769 C C . LYS A 1 76 ? 10.941 -2.868 -1.655 1.00 0.00 76 LYS A C 3
ATOM 3770 O O . LYS A 1 76 ? 11.573 -2.103 -0.925 1.00 0.00 76 LYS A O 3
ATOM 3789 N N . ALA A 1 77 ? 11.130 -2.920 -2.965 1.00 0.00 77 ALA A N 3
ATOM 3790 C CA . ALA A 1 77 ? 12.182 -2.138 -3.632 1.00 0.00 77 ALA A CA 3
ATOM 3791 C C . ALA A 1 77 ? 11.859 -0.637 -3.617 1.00 0.00 77 ALA A C 3
ATOM 3792 O O . ALA A 1 77 ? 12.746 0.214 -3.487 1.00 0.00 77 ALA A O 3
ATOM 3799 N N . LYS A 1 78 ? 10.601 -0.313 -3.742 1.00 0.00 78 LYS A N 3
ATOM 3800 C CA . LYS A 1 78 ? 10.172 1.067 -3.699 1.00 0.00 78 LYS A CA 3
ATOM 3801 C C . LYS A 1 78 ? 10.132 1.564 -2.258 1.00 0.00 78 LYS A C 3
ATOM 3802 O O . LYS A 1 78 ? 10.241 2.754 -2.016 1.00 0.00 78 LYS A O 3
ATOM 3821 N N . LEU A 1 79 ? 10.023 0.644 -1.310 1.00 0.00 79 LEU A N 3
ATOM 3822 C CA . LEU A 1 79 ? 10.047 1.005 0.102 1.00 0.00 79 LEU A CA 3
ATOM 3823 C C . LEU A 1 79 ? 11.461 1.417 0.482 1.00 0.00 79 LEU A C 3
ATOM 3824 O O . LEU A 1 79 ? 11.678 2.448 1.116 1.00 0.00 79 LEU A O 3
ATOM 3840 N N . VAL A 1 80 ? 12.428 0.619 0.065 1.00 0.00 80 VAL A N 3
ATOM 3841 C CA . VAL A 1 80 ? 13.812 0.877 0.413 1.00 0.00 80 VAL A CA 3
ATOM 3842 C C . VAL A 1 80 ? 14.347 2.171 -0.186 1.00 0.00 80 VAL A C 3
ATOM 3843 O O . VAL A 1 80 ? 15.197 2.808 0.416 1.00 0.00 80 VAL A O 3
ATOM 3856 N N . LYS A 1 81 ? 13.820 2.594 -1.335 1.00 0.00 81 LYS A N 3
ATOM 3857 C CA . LYS A 1 81 ? 14.303 3.834 -1.931 1.00 0.00 81 LYS A CA 3
ATOM 3858 C C . LYS A 1 81 ? 13.731 5.042 -1.163 1.00 0.00 81 LYS A C 3
ATOM 3859 O O . LYS A 1 81 ? 14.348 6.097 -1.104 1.00 0.00 81 LYS A O 3
ATOM 3878 N N . ILE A 1 82 ? 12.535 4.876 -0.582 1.00 0.00 82 ILE A N 3
ATOM 3879 C CA . ILE A 1 82 ? 11.876 5.974 0.111 1.00 0.00 82 ILE A CA 3
ATOM 3880 C C . ILE A 1 82 ? 12.344 6.079 1.556 1.00 0.00 82 ILE A C 3
ATOM 3881 O O . ILE A 1 82 ? 12.164 7.101 2.216 1.00 0.00 82 ILE A O 3
ATOM 3897 N N . ALA A 1 83 ? 12.961 5.012 2.030 1.00 0.00 83 ALA A N 3
ATOM 3898 C CA . ALA A 1 83 ? 13.505 4.970 3.378 1.00 0.00 83 ALA A CA 3
ATOM 3899 C C . ALA A 1 83 ? 14.842 5.702 3.436 1.00 0.00 83 ALA A C 3
ATOM 3900 O O . ALA A 1 83 ? 15.253 6.205 4.488 1.00 0.00 83 ALA A O 3
ATOM 3907 N N . GLY A 1 84 ? 15.502 5.775 2.307 1.00 0.00 84 GLY A N 3
ATOM 3908 C CA . GLY A 1 84 ? 16.776 6.429 2.232 1.00 0.00 84 GLY A CA 3
ATOM 3909 C C . GLY A 1 84 ? 17.863 5.437 1.934 1.00 0.00 84 GLY A C 3
ATOM 3910 O O . GLY A 1 84 ? 17.589 4.359 1.406 1.00 0.00 84 GLY A O 3
ATOM 3914 N N . LEU A 1 85 ? 19.075 5.759 2.280 1.00 0.00 85 LEU A N 3
ATOM 3915 C CA . LEU A 1 85 ? 20.182 4.869 2.032 1.00 0.00 85 LEU A CA 3
ATOM 3916 C C . LEU A 1 85 ? 20.461 4.003 3.251 1.00 0.00 85 LEU A C 3
ATOM 3917 O O . LEU A 1 85 ? 21.325 4.306 4.075 1.00 0.00 85 LEU A O 3
ATOM 3933 N N . GLU A 1 86 ? 19.668 2.979 3.407 1.00 0.00 86 GLU A N 3
ATOM 3934 C CA . GLU A 1 86 ? 19.852 2.041 4.480 1.00 0.00 86 GLU A CA 3
ATOM 3935 C C . GLU A 1 86 ? 20.493 0.799 3.900 1.00 0.00 86 GLU A C 3
ATOM 3936 O O . GLU A 1 86 ? 21.549 0.337 4.354 1.00 0.00 86 GLU A O 3
ATOM 3948 N N . HIS A 1 87 ? 19.876 0.295 2.857 1.00 0.00 87 HIS A N 3
ATOM 3949 C CA . HIS A 1 87 ? 20.396 -0.830 2.128 1.00 0.00 87 HIS A CA 3
ATOM 3950 C C . HIS A 1 87 ? 21.258 -0.313 1.004 1.00 0.00 87 HIS A C 3
ATOM 3951 O O . HIS A 1 87 ? 20.815 -0.199 -0.153 1.00 0.00 87 HIS A O 3
ATOM 3965 N N . HIS A 1 88 ? 22.444 0.076 1.353 1.00 0.00 88 HIS A N 3
ATOM 3966 C CA . HIS A 1 88 ? 23.361 0.636 0.417 1.00 0.00 88 HIS A CA 3
ATOM 3967 C C . HIS A 1 88 ? 24.764 0.231 0.819 1.00 0.00 88 HIS A C 3
ATOM 3968 O O . HIS A 1 88 ? 25.228 -0.807 0.342 1.00 0.00 88 HIS A O 3
ATOM 3982 N N . MET A 1 1 ? 2.485 5.002 16.080 1.00 0.00 1 MET A N 4
ATOM 3983 C CA . MET A 1 1 ? 2.156 3.646 16.544 1.00 0.00 1 MET A CA 4
ATOM 3984 C C . MET A 1 1 ? 3.294 2.717 16.201 1.00 0.00 1 MET A C 4
ATOM 3985 O O . MET A 1 1 ? 3.885 2.082 17.074 1.00 0.00 1 MET A O 4
ATOM 4001 N N . VAL A 1 2 ? 3.600 2.643 14.933 1.00 0.00 2 VAL A N 4
ATOM 4002 C CA . VAL A 1 2 ? 4.677 1.834 14.438 1.00 0.00 2 VAL A CA 4
ATOM 4003 C C . VAL A 1 2 ? 5.337 2.619 13.315 1.00 0.00 2 VAL A C 4
ATOM 4004 O O . VAL A 1 2 ? 4.653 3.405 12.648 1.00 0.00 2 VAL A O 4
ATOM 4017 N N . THR A 1 3 ? 6.632 2.477 13.137 1.00 0.00 3 THR A N 4
ATOM 4018 C CA . THR A 1 3 ? 7.320 3.172 12.074 1.00 0.00 3 THR A CA 4
ATOM 4019 C C . THR A 1 3 ? 6.927 2.596 10.715 1.00 0.00 3 THR A C 4
ATOM 4020 O O . THR A 1 3 ? 7.454 1.570 10.278 1.00 0.00 3 THR A O 4
ATOM 4031 N N . ALA A 1 4 ? 5.946 3.217 10.102 1.00 0.00 4 ALA A N 4
ATOM 4032 C CA . ALA A 1 4 ? 5.420 2.782 8.843 1.00 0.00 4 ALA A CA 4
ATOM 4033 C C . ALA A 1 4 ? 5.581 3.874 7.816 1.00 0.00 4 ALA A C 4
ATOM 4034 O O . ALA A 1 4 ? 5.126 5.003 8.014 1.00 0.00 4 ALA A O 4
ATOM 4041 N N . ALA A 1 5 ? 6.224 3.546 6.733 1.00 0.00 5 ALA A N 4
ATOM 4042 C CA . ALA A 1 5 ? 6.485 4.504 5.679 1.00 0.00 5 ALA A CA 4
ATOM 4043 C C . ALA A 1 5 ? 5.544 4.281 4.509 1.00 0.00 5 ALA A C 4
ATOM 4044 O O . ALA A 1 5 ? 5.618 4.971 3.499 1.00 0.00 5 ALA A O 4
ATOM 4051 N N . LEU A 1 6 ? 4.662 3.316 4.647 1.00 0.00 6 LEU A N 4
ATOM 4052 C CA . LEU A 1 6 ? 3.780 2.971 3.566 1.00 0.00 6 LEU A CA 4
ATOM 4053 C C . LEU A 1 6 ? 2.334 3.202 3.971 1.00 0.00 6 LEU A C 4
ATOM 4054 O O . LEU A 1 6 ? 1.944 2.855 5.086 1.00 0.00 6 LEU A O 4
ATOM 4070 N N . THR A 1 7 ? 1.554 3.778 3.081 1.00 0.00 7 THR A N 4
ATOM 4071 C CA . THR A 1 7 ? 0.149 4.025 3.330 1.00 0.00 7 THR A CA 4
ATOM 4072 C C . THR A 1 7 ? -0.687 3.100 2.429 1.00 0.00 7 THR A C 4
ATOM 4073 O O . THR A 1 7 ? -0.588 3.174 1.209 1.00 0.00 7 THR A O 4
ATOM 4084 N N . ILE A 1 8 ? -1.469 2.225 3.013 1.00 0.00 8 ILE A N 4
ATOM 4085 C CA . ILE A 1 8 ? -2.300 1.309 2.233 1.00 0.00 8 ILE A CA 4
ATOM 4086 C C . ILE A 1 8 ? -3.763 1.528 2.570 1.00 0.00 8 ILE A C 4
ATOM 4087 O O . ILE A 1 8 ? -4.101 1.839 3.694 1.00 0.00 8 ILE A O 4
ATOM 4103 N N . TYR A 1 9 ? -4.602 1.412 1.597 1.00 0.00 9 TYR A N 4
ATOM 4104 C CA . TYR A 1 9 ? -6.016 1.553 1.796 1.00 0.00 9 TYR A CA 4
ATOM 4105 C C . TYR A 1 9 ? -6.622 0.165 1.907 1.00 0.00 9 TYR A C 4
ATOM 4106 O O . TYR A 1 9 ? -6.339 -0.695 1.078 1.00 0.00 9 TYR A O 4
ATOM 4124 N N . THR A 1 10 ? -7.387 -0.083 2.961 1.00 0.00 10 THR A N 4
ATOM 4125 C CA . THR A 1 10 ? -7.915 -1.407 3.207 1.00 0.00 10 THR A CA 4
ATOM 4126 C C . THR A 1 10 ? -9.381 -1.406 3.652 1.00 0.00 10 THR A C 4
ATOM 4127 O O . THR A 1 10 ? -10.033 -0.367 3.753 1.00 0.00 10 THR A O 4
ATOM 4138 N N . THR A 1 11 ? -9.892 -2.600 3.852 1.00 0.00 11 THR A N 4
ATOM 4139 C CA . THR A 1 11 ? -11.198 -2.850 4.387 1.00 0.00 11 THR A CA 4
ATOM 4140 C C . THR A 1 11 ? -11.019 -4.091 5.239 1.00 0.00 11 THR A C 4
ATOM 4141 O O . THR A 1 11 ? -10.149 -4.920 4.902 1.00 0.00 11 THR A O 4
ATOM 4152 N N . SER A 1 12 ? -11.762 -4.221 6.319 1.00 0.00 12 SER A N 4
ATOM 4153 C CA . SER A 1 12 ? -11.628 -5.369 7.203 1.00 0.00 12 SER A CA 4
ATOM 4154 C C . SER A 1 12 ? -11.950 -6.658 6.437 1.00 0.00 12 SER A C 4
ATOM 4155 O O . SER A 1 12 ? -11.227 -7.658 6.527 1.00 0.00 12 SER A O 4
ATOM 4163 N N . TRP A 1 13 ? -13.004 -6.607 5.644 1.00 0.00 13 TRP A N 4
ATOM 4164 C CA . TRP A 1 13 ? -13.380 -7.730 4.851 1.00 0.00 13 TRP A CA 4
ATOM 4165 C C . TRP A 1 13 ? -12.758 -7.656 3.462 1.00 0.00 13 TRP A C 4
ATOM 4166 O O . TRP A 1 13 ? -13.246 -6.969 2.571 1.00 0.00 13 TRP A O 4
ATOM 4187 N N . CYS A 1 14 ? -11.620 -8.276 3.317 1.00 0.00 14 CYS A N 4
ATOM 4188 C CA . CYS A 1 14 ? -10.960 -8.342 2.038 1.00 0.00 14 CYS A CA 4
ATOM 4189 C C . CYS A 1 14 ? -9.917 -9.433 2.068 1.00 0.00 14 CYS A C 4
ATOM 4190 O O . CYS A 1 14 ? -8.954 -9.353 2.826 1.00 0.00 14 CYS A O 4
ATOM 4197 N N . GLY A 1 15 ? -10.095 -10.432 1.237 1.00 0.00 15 GLY A N 4
ATOM 4198 C CA . GLY A 1 15 ? -9.151 -11.522 1.178 1.00 0.00 15 GLY A CA 4
ATOM 4199 C C . GLY A 1 15 ? -8.034 -11.224 0.213 1.00 0.00 15 GLY A C 4
ATOM 4200 O O . GLY A 1 15 ? -6.882 -11.596 0.432 1.00 0.00 15 GLY A O 4
ATOM 4204 N N . TYR A 1 16 ? -8.365 -10.482 -0.826 1.00 0.00 16 TYR A N 4
ATOM 4205 C CA . TYR A 1 16 ? -7.411 -10.135 -1.871 1.00 0.00 16 TYR A CA 4
ATOM 4206 C C . TYR A 1 16 ? -6.365 -9.174 -1.313 1.00 0.00 16 TYR A C 4
ATOM 4207 O O . TYR A 1 16 ? -5.227 -9.138 -1.753 1.00 0.00 16 TYR A O 4
ATOM 4225 N N . CYS A 1 17 ? -6.769 -8.423 -0.318 1.00 0.00 17 CYS A N 4
ATOM 4226 C CA . CYS A 1 17 ? -5.898 -7.484 0.348 1.00 0.00 17 CYS A CA 4
ATOM 4227 C C . CYS A 1 17 ? -4.871 -8.233 1.203 1.00 0.00 17 CYS A C 4
ATOM 4228 O O . CYS A 1 17 ? -3.737 -7.781 1.382 1.00 0.00 17 CYS A O 4
ATOM 4235 N N . LEU A 1 18 ? -5.269 -9.406 1.694 1.00 0.00 18 LEU A N 4
ATOM 4236 C CA . LEU A 1 18 ? -4.421 -10.228 2.536 1.00 0.00 18 LEU A CA 4
ATOM 4237 C C . LEU A 1 18 ? -3.292 -10.816 1.726 1.00 0.00 18 LEU A C 4
ATOM 4238 O O . LEU A 1 18 ? -2.190 -11.028 2.233 1.00 0.00 18 LEU A O 4
ATOM 4254 N N . ARG A 1 19 ? -3.574 -11.038 0.449 1.00 0.00 19 ARG A N 4
ATOM 4255 C CA . ARG A 1 19 ? -2.606 -11.542 -0.515 1.00 0.00 19 ARG A CA 4
ATOM 4256 C C . ARG A 1 19 ? -1.388 -10.604 -0.548 1.00 0.00 19 ARG A C 4
ATOM 4257 O O . ARG A 1 19 ? -0.234 -11.051 -0.513 1.00 0.00 19 ARG A O 4
ATOM 4278 N N . LEU A 1 20 ? -1.656 -9.312 -0.565 1.00 0.00 20 LEU A N 4
ATOM 4279 C CA . LEU A 1 20 ? -0.602 -8.315 -0.581 1.00 0.00 20 LEU A CA 4
ATOM 4280 C C . LEU A 1 20 ? -0.022 -8.117 0.830 1.00 0.00 20 LEU A C 4
ATOM 4281 O O . LEU A 1 20 ? 1.190 -8.019 0.994 1.00 0.00 20 LEU A O 4
ATOM 4297 N N . LYS A 1 21 ? -0.893 -8.094 1.844 1.00 0.00 21 LYS A N 4
ATOM 4298 C CA . LYS A 1 21 ? -0.460 -7.904 3.242 1.00 0.00 21 LYS A CA 4
ATOM 4299 C C . LYS A 1 21 ? 0.562 -8.951 3.688 1.00 0.00 21 LYS A C 4
ATOM 4300 O O . LYS A 1 21 ? 1.589 -8.611 4.308 1.00 0.00 21 LYS A O 4
ATOM 4319 N N . THR A 1 22 ? 0.294 -10.205 3.362 1.00 0.00 22 THR A N 4
ATOM 4320 C CA . THR A 1 22 ? 1.176 -11.297 3.720 1.00 0.00 22 THR A CA 4
ATOM 4321 C C . THR A 1 22 ? 2.528 -11.127 3.012 1.00 0.00 22 THR A C 4
ATOM 4322 O O . THR A 1 22 ? 3.586 -11.339 3.606 1.00 0.00 22 THR A O 4
ATOM 4333 N N . ALA A 1 23 ? 2.469 -10.670 1.769 1.00 0.00 23 ALA A N 4
ATOM 4334 C CA . ALA A 1 23 ? 3.645 -10.466 0.938 1.00 0.00 23 ALA A CA 4
ATOM 4335 C C . ALA A 1 23 ? 4.511 -9.349 1.472 1.00 0.00 23 ALA A C 4
ATOM 4336 O O . ALA A 1 23 ? 5.732 -9.488 1.555 1.00 0.00 23 ALA A O 4
ATOM 4343 N N . LEU A 1 24 ? 3.888 -8.264 1.858 1.00 0.00 24 LEU A N 4
ATOM 4344 C CA . LEU A 1 24 ? 4.609 -7.112 2.357 1.00 0.00 24 LEU A CA 4
ATOM 4345 C C . LEU A 1 24 ? 5.233 -7.392 3.709 1.00 0.00 24 LEU A C 4
ATOM 4346 O O . LEU A 1 24 ? 6.389 -7.057 3.946 1.00 0.00 24 LEU A O 4
ATOM 4362 N N . THR A 1 25 ? 4.500 -8.048 4.576 1.00 0.00 25 THR A N 4
ATOM 4363 C CA . THR A 1 25 ? 5.014 -8.390 5.885 1.00 0.00 25 THR A CA 4
ATOM 4364 C C . THR A 1 25 ? 6.137 -9.467 5.771 1.00 0.00 25 THR A C 4
ATOM 4365 O O . THR A 1 25 ? 7.029 -9.562 6.624 1.00 0.00 25 THR A O 4
ATOM 4376 N N . ALA A 1 26 ? 6.121 -10.228 4.682 1.00 0.00 26 ALA A N 4
ATOM 4377 C CA . ALA A 1 26 ? 7.155 -11.230 4.417 1.00 0.00 26 ALA A CA 4
ATOM 4378 C C . ALA A 1 26 ? 8.382 -10.577 3.779 1.00 0.00 26 ALA A C 4
ATOM 4379 O O . ALA A 1 26 ? 9.452 -11.171 3.702 1.00 0.00 26 ALA A O 4
ATOM 4386 N N . ASN A 1 27 ? 8.215 -9.356 3.346 1.00 0.00 27 ASN A N 4
ATOM 4387 C CA . ASN A 1 27 ? 9.271 -8.592 2.690 1.00 0.00 27 ASN A CA 4
ATOM 4388 C C . ASN A 1 27 ? 9.768 -7.469 3.576 1.00 0.00 27 ASN A C 4
ATOM 4389 O O . ASN A 1 27 ? 10.488 -6.575 3.115 1.00 0.00 27 ASN A O 4
ATOM 4400 N N . ARG A 1 28 ? 9.400 -7.546 4.853 1.00 0.00 28 ARG A N 4
ATOM 4401 C CA . ARG A 1 28 ? 9.739 -6.548 5.876 1.00 0.00 28 ARG A CA 4
ATOM 4402 C C . ARG A 1 28 ? 9.287 -5.153 5.453 1.00 0.00 28 ARG A C 4
ATOM 4403 O O . ARG A 1 28 ? 10.090 -4.253 5.189 1.00 0.00 28 ARG A O 4
ATOM 4424 N N . ILE A 1 29 ? 8.015 -5.018 5.291 1.00 0.00 29 ILE A N 4
ATOM 4425 C CA . ILE A 1 29 ? 7.431 -3.770 4.934 1.00 0.00 29 ILE A CA 4
ATOM 4426 C C . ILE A 1 29 ? 6.412 -3.388 5.976 1.00 0.00 29 ILE A C 4
ATOM 4427 O O . ILE A 1 29 ? 5.427 -4.110 6.196 1.00 0.00 29 ILE A O 4
ATOM 4443 N N . ALA A 1 30 ? 6.676 -2.306 6.656 1.00 0.00 30 ALA A N 4
ATOM 4444 C CA . ALA A 1 30 ? 5.776 -1.794 7.642 1.00 0.00 30 ALA A CA 4
ATOM 4445 C C . ALA A 1 30 ? 4.790 -0.866 6.972 1.00 0.00 30 ALA A C 4
ATOM 4446 O O . ALA A 1 30 ? 5.158 0.220 6.476 1.00 0.00 30 ALA A O 4
ATOM 4453 N N . TYR A 1 31 ? 3.566 -1.282 6.933 1.00 0.00 31 TYR A N 4
ATOM 4454 C CA . TYR A 1 31 ? 2.539 -0.539 6.276 1.00 0.00 31 TYR A CA 4
ATOM 4455 C C . TYR A 1 31 ? 1.481 -0.075 7.248 1.00 0.00 31 TYR A C 4
ATOM 4456 O O . TYR A 1 31 ? 1.163 -0.759 8.228 1.00 0.00 31 TYR A O 4
ATOM 4474 N N . ASP A 1 32 ? 0.972 1.082 6.991 1.00 0.00 32 ASP A N 4
ATOM 4475 C CA . ASP A 1 32 ? -0.083 1.656 7.766 1.00 0.00 32 ASP A CA 4
ATOM 4476 C C . ASP A 1 32 ? -1.306 1.745 6.892 1.00 0.00 32 ASP A C 4
ATOM 4477 O O . ASP A 1 32 ? -1.270 2.364 5.825 1.00 0.00 32 ASP A O 4
ATOM 4486 N N . GLU A 1 33 ? -2.351 1.089 7.297 1.00 0.00 33 GLU A N 4
ATOM 4487 C CA . GLU A 1 33 ? -3.553 1.042 6.515 1.00 0.00 33 GLU A CA 4
ATOM 4488 C C . GLU A 1 33 ? -4.543 2.110 6.974 1.00 0.00 33 GLU A C 4
ATOM 4489 O O . GLU A 1 33 ? -4.554 2.502 8.155 1.00 0.00 33 GLU A O 4
ATOM 4501 N N . VAL A 1 34 ? -5.319 2.614 6.045 1.00 0.00 34 VAL A N 4
ATOM 4502 C CA . VAL A 1 34 ? -6.197 3.744 6.282 1.00 0.00 34 VAL A CA 4
ATOM 4503 C C . VAL A 1 34 ? -7.641 3.328 6.606 1.00 0.00 34 VAL A C 4
ATOM 4504 O O . VAL A 1 34 ? -8.184 2.390 6.032 1.00 0.00 34 VAL A O 4
ATOM 4517 N N . ASP A 1 35 ? -8.239 4.119 7.485 1.00 0.00 35 ASP A N 4
ATOM 4518 C CA . ASP A 1 35 ? -9.618 4.024 8.035 1.00 0.00 35 ASP A CA 4
ATOM 4519 C C . ASP A 1 35 ? -10.730 4.076 6.961 1.00 0.00 35 ASP A C 4
ATOM 4520 O O . ASP A 1 35 ? -11.910 4.037 7.307 1.00 0.00 35 ASP A O 4
ATOM 4529 N N . ILE A 1 36 ? -10.348 4.235 5.681 1.00 0.00 36 ILE A N 4
ATOM 4530 C CA . ILE A 1 36 ? -11.270 4.478 4.524 1.00 0.00 36 ILE A CA 4
ATOM 4531 C C . ILE A 1 36 ? -12.523 3.592 4.462 1.00 0.00 36 ILE A C 4
ATOM 4532 O O . ILE A 1 36 ? -13.473 3.940 3.767 1.00 0.00 36 ILE A O 4
ATOM 4548 N N . GLU A 1 37 ? -12.499 2.448 5.130 1.00 0.00 37 GLU A N 4
ATOM 4549 C CA . GLU A 1 37 ? -13.671 1.586 5.241 1.00 0.00 37 GLU A CA 4
ATOM 4550 C C . GLU A 1 37 ? -14.864 2.386 5.800 1.00 0.00 37 GLU A C 4
ATOM 4551 O O . GLU A 1 37 ? -15.966 2.369 5.237 1.00 0.00 37 GLU A O 4
ATOM 4563 N N . HIS A 1 38 ? -14.629 3.100 6.873 1.00 0.00 38 HIS A N 4
ATOM 4564 C CA . HIS A 1 38 ? -15.675 3.871 7.510 1.00 0.00 38 HIS A CA 4
ATOM 4565 C C . HIS A 1 38 ? -15.420 5.372 7.347 1.00 0.00 38 HIS A C 4
ATOM 4566 O O . HIS A 1 38 ? -16.357 6.161 7.285 1.00 0.00 38 HIS A O 4
ATOM 4580 N N . ASN A 1 39 ? -14.164 5.762 7.257 1.00 0.00 39 ASN A N 4
ATOM 4581 C CA . ASN A 1 39 ? -13.840 7.173 7.062 1.00 0.00 39 ASN A CA 4
ATOM 4582 C C . ASN A 1 39 ? -14.067 7.541 5.624 1.00 0.00 39 ASN A C 4
ATOM 4583 O O . ASN A 1 39 ? -13.235 7.208 4.763 1.00 0.00 39 ASN A O 4
ATOM 4594 N N . ARG A 1 40 ? -15.160 8.223 5.336 1.00 0.00 40 ARG A N 4
ATOM 4595 C CA . ARG A 1 40 ? -15.428 8.570 3.961 1.00 0.00 40 ARG A CA 4
ATOM 4596 C C . ARG A 1 40 ? -14.479 9.652 3.480 1.00 0.00 40 ARG A C 4
ATOM 4597 O O . ARG A 1 40 ? -14.185 9.717 2.308 1.00 0.00 40 ARG A O 4
ATOM 4618 N N . ALA A 1 41 ? -13.961 10.467 4.402 1.00 0.00 41 ALA A N 4
ATOM 4619 C CA . ALA A 1 41 ? -13.102 11.581 4.024 1.00 0.00 41 ALA A CA 4
ATOM 4620 C C . ALA A 1 41 ? -11.861 11.156 3.254 1.00 0.00 41 ALA A C 4
ATOM 4621 O O . ALA A 1 41 ? -11.524 11.755 2.244 1.00 0.00 41 ALA A O 4
ATOM 4628 N N . ALA A 1 42 ? -11.226 10.102 3.678 1.00 0.00 42 ALA A N 4
ATOM 4629 C CA . ALA A 1 42 ? -10.075 9.615 2.946 1.00 0.00 42 ALA A CA 4
ATOM 4630 C C . ALA A 1 42 ? -10.527 8.659 1.836 1.00 0.00 42 ALA A C 4
ATOM 4631 O O . ALA A 1 42 ? -9.825 8.452 0.846 1.00 0.00 42 ALA A O 4
ATOM 4638 N N . ALA A 1 43 ? -11.731 8.113 1.995 1.00 0.00 43 ALA A N 4
ATOM 4639 C CA . ALA A 1 43 ? -12.295 7.168 1.040 1.00 0.00 43 ALA A CA 4
ATOM 4640 C C . ALA A 1 43 ? -12.616 7.843 -0.272 1.00 0.00 43 ALA A C 4
ATOM 4641 O O . ALA A 1 43 ? -12.507 7.224 -1.340 1.00 0.00 43 ALA A O 4
ATOM 4648 N N . GLU A 1 44 ? -13.012 9.108 -0.198 1.00 0.00 44 GLU A N 4
ATOM 4649 C CA . GLU A 1 44 ? -13.312 9.888 -1.385 1.00 0.00 44 GLU A CA 4
ATOM 4650 C C . GLU A 1 44 ? -12.058 10.011 -2.265 1.00 0.00 44 GLU A C 4
ATOM 4651 O O . GLU A 1 44 ? -12.140 9.933 -3.491 1.00 0.00 44 GLU A O 4
ATOM 4663 N N . PHE A 1 45 ? -10.892 10.136 -1.620 1.00 0.00 45 PHE A N 4
ATOM 4664 C CA . PHE A 1 45 ? -9.617 10.219 -2.333 1.00 0.00 45 PHE A CA 4
ATOM 4665 C C . PHE A 1 45 ? -9.320 8.888 -3.031 1.00 0.00 45 PHE A C 4
ATOM 4666 O O . PHE A 1 45 ? -8.824 8.857 -4.158 1.00 0.00 45 PHE A O 4
ATOM 4683 N N . VAL A 1 46 ? -9.678 7.800 -2.372 1.00 0.00 46 VAL A N 4
ATOM 4684 C CA . VAL A 1 46 ? -9.514 6.460 -2.927 1.00 0.00 46 VAL A CA 4
ATOM 4685 C C . VAL A 1 46 ? -10.394 6.321 -4.168 1.00 0.00 46 VAL A C 4
ATOM 4686 O O . VAL A 1 46 ? -9.967 5.825 -5.208 1.00 0.00 46 VAL A O 4
ATOM 4699 N N . GLY A 1 47 ? -11.604 6.830 -4.057 1.00 0.00 47 GLY A N 4
ATOM 4700 C CA . GLY A 1 47 ? -12.547 6.789 -5.153 1.00 0.00 47 GLY A CA 4
ATOM 4701 C C . GLY A 1 47 ? -12.130 7.681 -6.306 1.00 0.00 47 GLY A C 4
ATOM 4702 O O . GLY A 1 47 ? -12.608 7.525 -7.428 1.00 0.00 47 GLY A O 4
ATOM 4706 N N . SER A 1 48 ? -11.250 8.620 -6.026 1.00 0.00 48 SER A N 4
ATOM 4707 C CA . SER A 1 48 ? -10.727 9.497 -7.036 1.00 0.00 48 SER A CA 4
ATOM 4708 C C . SER A 1 48 ? -9.593 8.802 -7.807 1.00 0.00 48 SER A C 4
ATOM 4709 O O . SER A 1 48 ? -9.489 8.938 -9.039 1.00 0.00 48 SER A O 4
ATOM 4717 N N . VAL A 1 49 ? -8.765 8.038 -7.093 1.00 0.00 49 VAL A N 4
ATOM 4718 C CA . VAL A 1 49 ? -7.632 7.367 -7.715 1.00 0.00 49 VAL A CA 4
ATOM 4719 C C . VAL A 1 49 ? -8.054 6.088 -8.436 1.00 0.00 49 VAL A C 4
ATOM 4720 O O . VAL A 1 49 ? -7.516 5.761 -9.493 1.00 0.00 49 VAL A O 4
ATOM 4733 N N . ASN A 1 50 ? -9.028 5.390 -7.891 1.00 0.00 50 ASN A N 4
ATOM 4734 C CA . ASN A 1 50 ? -9.546 4.199 -8.538 1.00 0.00 50 ASN A CA 4
ATOM 4735 C C . ASN A 1 50 ? -10.567 4.624 -9.560 1.00 0.00 50 ASN A C 4
ATOM 4736 O O . ASN A 1 50 ? -11.378 5.517 -9.292 1.00 0.00 50 ASN A O 4
ATOM 4747 N N . GLY A 1 51 ? -10.530 4.028 -10.716 1.00 0.00 51 GLY A N 4
ATOM 4748 C CA . GLY A 1 51 ? -11.487 4.361 -11.738 1.00 0.00 51 GLY A CA 4
ATOM 4749 C C . GLY A 1 51 ? -12.609 3.360 -11.777 1.00 0.00 51 GLY A C 4
ATOM 4750 O O . GLY A 1 51 ? -12.370 2.156 -11.629 1.00 0.00 51 GLY A O 4
ATOM 4754 N N . GLY A 1 52 ? -13.819 3.838 -11.953 1.00 0.00 52 GLY A N 4
ATOM 4755 C CA . GLY A 1 52 ? -14.969 2.962 -12.015 1.00 0.00 52 GLY A CA 4
ATOM 4756 C C . GLY A 1 52 ? -15.391 2.488 -10.639 1.00 0.00 52 GLY A C 4
ATOM 4757 O O . GLY A 1 52 ? -16.241 3.113 -9.984 1.00 0.00 52 GLY A O 4
ATOM 4761 N N . ASN A 1 53 ? -14.800 1.408 -10.193 1.00 0.00 53 ASN A N 4
ATOM 4762 C CA . ASN A 1 53 ? -15.093 0.860 -8.886 1.00 0.00 53 ASN A CA 4
ATOM 4763 C C . ASN A 1 53 ? -13.870 0.833 -8.006 1.00 0.00 53 ASN A C 4
ATOM 4764 O O . ASN A 1 53 ? -12.747 0.618 -8.495 1.00 0.00 53 ASN A O 4
ATOM 4775 N N . ARG A 1 54 ? -14.080 1.050 -6.716 1.00 0.00 54 ARG A N 4
ATOM 4776 C CA . ARG A 1 54 ? -13.002 1.091 -5.740 1.00 0.00 54 ARG A CA 4
ATOM 4777 C C . ARG A 1 54 ? -12.258 -0.241 -5.688 1.00 0.00 54 ARG A C 4
ATOM 4778 O O . ARG A 1 54 ? -12.869 -1.311 -5.603 1.00 0.00 54 ARG A O 4
ATOM 4799 N N . THR A 1 55 ? -10.969 -0.151 -5.753 1.00 0.00 55 THR A N 4
ATOM 4800 C CA . THR A 1 55 ? -10.090 -1.269 -5.667 1.00 0.00 55 THR A CA 4
ATOM 4801 C C . THR A 1 55 ? -9.430 -1.137 -4.320 1.00 0.00 55 THR A C 4
ATOM 4802 O O . THR A 1 55 ? -8.919 -0.062 -4.009 1.00 0.00 55 THR A O 4
ATOM 4813 N N . VAL A 1 56 ? -9.456 -2.162 -3.513 1.00 0.00 56 VAL A N 4
ATOM 4814 C CA . VAL A 1 56 ? -8.990 -1.984 -2.173 1.00 0.00 56 VAL A CA 4
ATOM 4815 C C . VAL A 1 56 ? -7.531 -1.871 -2.052 1.00 0.00 56 VAL A C 4
ATOM 4816 O O . VAL A 1 56 ? -7.086 -0.804 -1.650 1.00 0.00 56 VAL A O 4
ATOM 4829 N N . PRO A 1 57 ? -6.700 -2.935 -2.377 1.00 0.00 57 PRO A N 4
ATOM 4830 C CA . PRO A 1 57 ? -5.348 -2.858 -2.023 1.00 0.00 57 PRO A CA 4
ATOM 4831 C C . PRO A 1 57 ? -4.551 -1.874 -2.919 1.00 0.00 57 PRO A C 4
ATOM 4832 O O . PRO A 1 57 ? -3.907 -2.240 -3.924 1.00 0.00 57 PRO A O 4
ATOM 4843 N N . THR A 1 58 ? -4.690 -0.666 -2.582 1.00 0.00 58 THR A N 4
ATOM 4844 C CA . THR A 1 58 ? -4.126 0.426 -3.229 1.00 0.00 58 THR A CA 4
ATOM 4845 C C . THR A 1 58 ? -3.146 1.054 -2.250 1.00 0.00 58 THR A C 4
ATOM 4846 O O . THR A 1 58 ? -3.468 1.236 -1.064 1.00 0.00 58 THR A O 4
ATOM 4857 N N . VAL A 1 59 ? -1.965 1.324 -2.706 1.00 0.00 59 VAL A N 4
ATOM 4858 C CA . VAL A 1 59 ? -0.930 1.822 -1.846 1.00 0.00 59 VAL A CA 4
ATOM 4859 C C . VAL A 1 59 ? -0.485 3.218 -2.280 1.00 0.00 59 VAL A C 4
ATOM 4860 O O . VAL A 1 59 ? -0.446 3.525 -3.467 1.00 0.00 59 VAL A O 4
ATOM 4873 N N . LYS A 1 60 ? -0.191 4.044 -1.323 1.00 0.00 60 LYS A N 4
ATOM 4874 C CA . LYS A 1 60 ? 0.300 5.371 -1.552 1.00 0.00 60 LYS A CA 4
ATOM 4875 C C . LYS A 1 60 ? 1.709 5.443 -0.977 1.00 0.00 60 LYS A C 4
ATOM 4876 O O . LYS A 1 60 ? 1.949 5.012 0.165 1.00 0.00 60 LYS A O 4
ATOM 4895 N N . PHE A 1 61 ? 2.626 5.941 -1.757 1.00 0.00 61 PHE A N 4
ATOM 4896 C CA . PHE A 1 61 ? 4.002 6.071 -1.323 1.00 0.00 61 PHE A CA 4
ATOM 4897 C C . PHE A 1 61 ? 4.300 7.515 -1.004 1.00 0.00 61 PHE A C 4
ATOM 4898 O O . PHE A 1 61 ? 3.457 8.387 -1.223 1.00 0.00 61 PHE A O 4
ATOM 4915 N N . ALA A 1 62 ? 5.528 7.778 -0.546 1.00 0.00 62 ALA A N 4
ATOM 4916 C CA . ALA A 1 62 ? 5.999 9.142 -0.236 1.00 0.00 62 ALA A CA 4
ATOM 4917 C C . ALA A 1 62 ? 6.036 10.000 -1.506 1.00 0.00 62 ALA A C 4
ATOM 4918 O O . ALA A 1 62 ? 6.138 11.223 -1.451 1.00 0.00 62 ALA A O 4
ATOM 4925 N N . ASP A 1 63 ? 5.940 9.324 -2.642 1.00 0.00 63 ASP A N 4
ATOM 4926 C CA . ASP A 1 63 ? 5.872 9.944 -3.964 1.00 0.00 63 ASP A CA 4
ATOM 4927 C C . ASP A 1 63 ? 4.553 10.714 -4.125 1.00 0.00 63 ASP A C 4
ATOM 4928 O O . ASP A 1 63 ? 4.433 11.612 -4.951 1.00 0.00 63 ASP A O 4
ATOM 4937 N N . GLY A 1 64 ? 3.585 10.380 -3.292 1.00 0.00 64 GLY A N 4
ATOM 4938 C CA . GLY A 1 64 ? 2.313 11.060 -3.305 1.00 0.00 64 GLY A CA 4
ATOM 4939 C C . GLY A 1 64 ? 1.291 10.385 -4.186 1.00 0.00 64 GLY A C 4
ATOM 4940 O O . GLY A 1 64 ? 0.085 10.562 -3.995 1.00 0.00 64 GLY A O 4
ATOM 4944 N N . SER A 1 65 ? 1.748 9.608 -5.134 1.00 0.00 65 SER A N 4
ATOM 4945 C CA . SER A 1 65 ? 0.857 8.936 -6.023 1.00 0.00 65 SER A CA 4
ATOM 4946 C C . SER A 1 65 ? 0.517 7.548 -5.462 1.00 0.00 65 SER A C 4
ATOM 4947 O O . SER A 1 65 ? 1.188 7.054 -4.524 1.00 0.00 65 SER A O 4
ATOM 4955 N N . THR A 1 66 ? -0.506 6.943 -6.007 1.00 0.00 66 THR A N 4
ATOM 4956 C CA . THR A 1 66 ? -0.970 5.671 -5.561 1.00 0.00 66 THR A CA 4
ATOM 4957 C C . THR A 1 66 ? -0.782 4.606 -6.638 1.00 0.00 66 THR A C 4
ATOM 4958 O O . THR A 1 66 ? -0.951 4.874 -7.834 1.00 0.00 66 THR A O 4
ATOM 4969 N N . LEU A 1 67 ? -0.394 3.435 -6.222 1.00 0.00 67 LEU A N 4
ATOM 4970 C CA . LEU A 1 67 ? -0.280 2.307 -7.109 1.00 0.00 67 LEU A CA 4
ATOM 4971 C C . LEU A 1 67 ? -1.398 1.333 -6.817 1.00 0.00 67 LEU A C 4
ATOM 4972 O O . LEU A 1 67 ? -1.563 0.872 -5.674 1.00 0.00 67 LEU A O 4
ATOM 4988 N N . THR A 1 68 ? -2.179 1.058 -7.816 1.00 0.00 68 THR A N 4
ATOM 4989 C CA . THR A 1 68 ? -3.295 0.173 -7.701 1.00 0.00 68 THR A CA 4
ATOM 4990 C C . THR A 1 68 ? -2.896 -1.211 -8.218 1.00 0.00 68 THR A C 4
ATOM 4991 O O . THR A 1 68 ? -2.592 -1.375 -9.404 1.00 0.00 68 THR A O 4
ATOM 5002 N N . ASN A 1 69 ? -2.878 -2.179 -7.310 1.00 0.00 69 ASN A N 4
ATOM 5003 C CA . ASN A 1 69 ? -2.491 -3.577 -7.608 1.00 0.00 69 ASN A CA 4
ATOM 5004 C C . ASN A 1 69 ? -1.045 -3.709 -8.116 1.00 0.00 69 ASN A C 4
ATOM 5005 O O . ASN A 1 69 ? -0.818 -4.128 -9.259 1.00 0.00 69 ASN A O 4
ATOM 5016 N N . PRO A 1 70 ? -0.036 -3.329 -7.308 1.00 0.00 70 PRO A N 4
ATOM 5017 C CA . PRO A 1 70 ? 1.358 -3.493 -7.682 1.00 0.00 70 PRO A CA 4
ATOM 5018 C C . PRO A 1 70 ? 1.888 -4.844 -7.187 1.00 0.00 70 PRO A C 4
ATOM 5019 O O . PRO A 1 70 ? 1.187 -5.574 -6.476 1.00 0.00 70 PRO A O 4
ATOM 5030 N N . SER A 1 71 ? 3.087 -5.181 -7.551 1.00 0.00 71 SER A N 4
ATOM 5031 C CA . SER A 1 71 ? 3.678 -6.396 -7.065 1.00 0.00 71 SER A CA 4
ATOM 5032 C C . SER A 1 71 ? 4.413 -6.089 -5.766 1.00 0.00 71 SER A C 4
ATOM 5033 O O . SER A 1 71 ? 4.900 -4.966 -5.587 1.00 0.00 71 SER A O 4
ATOM 5041 N N . ALA A 1 72 ? 4.514 -7.069 -4.887 1.00 0.00 72 ALA A N 4
ATOM 5042 C CA . ALA A 1 72 ? 5.207 -6.908 -3.607 1.00 0.00 72 ALA A CA 4
ATOM 5043 C C . ALA A 1 72 ? 6.666 -6.526 -3.827 1.00 0.00 72 ALA A C 4
ATOM 5044 O O . ALA A 1 72 ? 7.211 -5.699 -3.100 1.00 0.00 72 ALA A O 4
ATOM 5051 N N . ASP A 1 73 ? 7.273 -7.119 -4.862 1.00 0.00 73 ASP A N 4
ATOM 5052 C CA . ASP A 1 73 ? 8.664 -6.820 -5.256 1.00 0.00 73 ASP A CA 4
ATOM 5053 C C . ASP A 1 73 ? 8.815 -5.348 -5.549 1.00 0.00 73 ASP A C 4
ATOM 5054 O O . ASP A 1 73 ? 9.771 -4.706 -5.113 1.00 0.00 73 ASP A O 4
ATOM 5063 N N . GLU A 1 74 ? 7.837 -4.812 -6.266 1.00 0.00 74 GLU A N 4
ATOM 5064 C CA . GLU A 1 74 ? 7.836 -3.421 -6.657 1.00 0.00 74 GLU A CA 4
ATOM 5065 C C . GLU A 1 74 ? 7.650 -2.546 -5.445 1.00 0.00 74 GLU A C 4
ATOM 5066 O O . GLU A 1 74 ? 8.362 -1.586 -5.275 1.00 0.00 74 GLU A O 4
ATOM 5078 N N . VAL A 1 75 ? 6.711 -2.917 -4.584 1.00 0.00 75 VAL A N 4
ATOM 5079 C CA . VAL A 1 75 ? 6.436 -2.159 -3.363 1.00 0.00 75 VAL A CA 4
ATOM 5080 C C . VAL A 1 75 ? 7.682 -2.102 -2.474 1.00 0.00 75 VAL A C 4
ATOM 5081 O O . VAL A 1 75 ? 8.029 -1.050 -1.959 1.00 0.00 75 VAL A O 4
ATOM 5094 N N . LYS A 1 76 ? 8.365 -3.232 -2.345 1.00 0.00 76 LYS A N 4
ATOM 5095 C CA . LYS A 1 76 ? 9.573 -3.333 -1.529 1.00 0.00 76 LYS A CA 4
ATOM 5096 C C . LYS A 1 76 ? 10.656 -2.431 -2.144 1.00 0.00 76 LYS A C 4
ATOM 5097 O O . LYS A 1 76 ? 11.297 -1.655 -1.444 1.00 0.00 76 LYS A O 4
ATOM 5116 N N . ALA A 1 77 ? 10.793 -2.501 -3.461 1.00 0.00 77 ALA A N 4
ATOM 5117 C CA . ALA A 1 77 ? 11.780 -1.713 -4.193 1.00 0.00 77 ALA A CA 4
ATOM 5118 C C . ALA A 1 77 ? 11.463 -0.206 -4.153 1.00 0.00 77 ALA A C 4
ATOM 5119 O O . ALA A 1 77 ? 12.367 0.631 -4.129 1.00 0.00 77 ALA A O 4
ATOM 5126 N N . LYS A 1 78 ? 10.195 0.141 -4.168 1.00 0.00 78 LYS A N 4
ATOM 5127 C CA . LYS A 1 78 ? 9.798 1.540 -4.067 1.00 0.00 78 LYS A CA 4
ATOM 5128 C C . LYS A 1 78 ? 9.971 2.004 -2.629 1.00 0.00 78 LYS A C 4
ATOM 5129 O O . LYS A 1 78 ? 10.359 3.139 -2.387 1.00 0.00 78 LYS A O 4
ATOM 5148 N N . LEU A 1 79 ? 9.681 1.116 -1.683 1.00 0.00 79 LEU A N 4
ATOM 5149 C CA . LEU A 1 79 ? 9.787 1.432 -0.267 1.00 0.00 79 LEU A CA 4
ATOM 5150 C C . LEU A 1 79 ? 11.217 1.777 0.070 1.00 0.00 79 LEU A C 4
ATOM 5151 O O . LEU A 1 79 ? 11.493 2.826 0.616 1.00 0.00 79 LEU A O 4
ATOM 5167 N N . VAL A 1 80 ? 12.119 0.898 -0.304 1.00 0.00 80 VAL A N 4
ATOM 5168 C CA . VAL A 1 80 ? 13.519 1.041 0.036 1.00 0.00 80 VAL A CA 4
ATOM 5169 C C . VAL A 1 80 ? 14.161 2.292 -0.541 1.00 0.00 80 VAL A C 4
ATOM 5170 O O . VAL A 1 80 ? 14.985 2.917 0.119 1.00 0.00 80 VAL A O 4
ATOM 5183 N N . LYS A 1 81 ? 13.760 2.687 -1.735 1.00 0.00 81 LYS A N 4
ATOM 5184 C CA . LYS A 1 81 ? 14.320 3.881 -2.332 1.00 0.00 81 LYS A CA 4
ATOM 5185 C C . LYS A 1 81 ? 13.801 5.132 -1.652 1.00 0.00 81 LYS A C 4
ATOM 5186 O O . LYS A 1 81 ? 14.524 6.115 -1.512 1.00 0.00 81 LYS A O 4
ATOM 5205 N N . ILE A 1 82 ? 12.558 5.099 -1.208 1.00 0.00 82 ILE A N 4
ATOM 5206 C CA . ILE A 1 82 ? 12.006 6.256 -0.567 1.00 0.00 82 ILE A CA 4
ATOM 5207 C C . ILE A 1 82 ? 12.387 6.298 0.915 1.00 0.00 82 ILE A C 4
ATOM 5208 O O . ILE A 1 82 ? 12.549 7.369 1.484 1.00 0.00 82 ILE A O 4
ATOM 5224 N N . ALA A 1 83 ? 12.574 5.132 1.513 1.00 0.00 83 ALA A N 4
ATOM 5225 C CA . ALA A 1 83 ? 12.970 5.029 2.909 1.00 0.00 83 ALA A CA 4
ATOM 5226 C C . ALA A 1 83 ? 14.464 5.289 3.063 1.00 0.00 83 ALA A C 4
ATOM 5227 O O . ALA A 1 83 ? 14.889 5.956 3.990 1.00 0.00 83 ALA A O 4
ATOM 5234 N N . GLY A 1 84 ? 15.255 4.732 2.172 1.00 0.00 84 GLY A N 4
ATOM 5235 C CA . GLY A 1 84 ? 16.677 4.994 2.165 1.00 0.00 84 GLY A CA 4
ATOM 5236 C C . GLY A 1 84 ? 17.499 4.050 3.034 1.00 0.00 84 GLY A C 4
ATOM 5237 O O . GLY A 1 84 ? 18.520 3.530 2.586 1.00 0.00 84 GLY A O 4
ATOM 5241 N N . LEU A 1 85 ? 17.035 3.790 4.250 1.00 0.00 85 LEU A N 4
ATOM 5242 C CA . LEU A 1 85 ? 17.804 3.000 5.238 1.00 0.00 85 LEU A CA 4
ATOM 5243 C C . LEU A 1 85 ? 17.855 1.493 4.933 1.00 0.00 85 LEU A C 4
ATOM 5244 O O . LEU A 1 85 ? 18.523 0.747 5.637 1.00 0.00 85 LEU A O 4
ATOM 5260 N N . GLU A 1 86 ? 17.168 1.061 3.915 1.00 0.00 86 GLU A N 4
ATOM 5261 C CA . GLU A 1 86 ? 17.155 -0.336 3.555 1.00 0.00 86 GLU A CA 4
ATOM 5262 C C . GLU A 1 86 ? 17.129 -0.436 2.046 1.00 0.00 86 GLU A C 4
ATOM 5263 O O . GLU A 1 86 ? 16.720 0.515 1.376 1.00 0.00 86 GLU A O 4
ATOM 5275 N N . HIS A 1 87 ? 17.623 -1.532 1.522 1.00 0.00 87 HIS A N 4
ATOM 5276 C CA . HIS A 1 87 ? 17.531 -1.845 0.112 1.00 0.00 87 HIS A CA 4
ATOM 5277 C C . HIS A 1 87 ? 17.217 -3.329 -0.029 1.00 0.00 87 HIS A C 4
ATOM 5278 O O . HIS A 1 87 ? 16.100 -3.699 -0.419 1.00 0.00 87 HIS A O 4
ATOM 5292 N N . HIS A 1 88 ? 18.193 -4.161 0.327 1.00 0.00 88 HIS A N 4
ATOM 5293 C CA . HIS A 1 88 ? 18.078 -5.613 0.334 1.00 0.00 88 HIS A CA 4
ATOM 5294 C C . HIS A 1 88 ? 19.457 -6.179 0.608 1.00 0.00 88 HIS A C 4
ATOM 5295 O O . HIS A 1 88 ? 20.251 -6.323 -0.338 1.00 0.00 88 HIS A O 4
ATOM 5309 N N . MET A 1 1 ? 2.189 5.529 7.088 1.00 0.00 1 MET A N 5
ATOM 5310 C CA . MET A 1 1 ? 1.552 6.745 7.617 1.00 0.00 1 MET A CA 5
ATOM 5311 C C . MET A 1 1 ? 2.250 7.221 8.882 1.00 0.00 1 MET A C 5
ATOM 5312 O O . MET A 1 1 ? 2.735 8.345 8.945 1.00 0.00 1 MET A O 5
ATOM 5328 N N . VAL A 1 2 ? 2.314 6.376 9.878 1.00 0.00 2 VAL A N 5
ATOM 5329 C CA . VAL A 1 2 ? 2.958 6.728 11.116 1.00 0.00 2 VAL A CA 5
ATOM 5330 C C . VAL A 1 2 ? 4.155 5.817 11.344 1.00 0.00 2 VAL A C 5
ATOM 5331 O O . VAL A 1 2 ? 4.019 4.668 11.735 1.00 0.00 2 VAL A O 5
ATOM 5344 N N . THR A 1 3 ? 5.322 6.318 10.983 1.00 0.00 3 THR A N 5
ATOM 5345 C CA . THR A 1 3 ? 6.599 5.598 11.065 1.00 0.00 3 THR A CA 5
ATOM 5346 C C . THR A 1 3 ? 6.720 4.516 9.957 1.00 0.00 3 THR A C 5
ATOM 5347 O O . THR A 1 3 ? 7.793 4.299 9.405 1.00 0.00 3 THR A O 5
ATOM 5358 N N . ALA A 1 4 ? 5.620 3.876 9.621 1.00 0.00 4 ALA A N 5
ATOM 5359 C CA . ALA A 1 4 ? 5.594 2.913 8.553 1.00 0.00 4 ALA A CA 5
ATOM 5360 C C . ALA A 1 4 ? 5.578 3.652 7.222 1.00 0.00 4 ALA A C 5
ATOM 5361 O O . ALA A 1 4 ? 4.816 4.622 7.047 1.00 0.00 4 ALA A O 5
ATOM 5368 N N . ALA A 1 5 ? 6.415 3.208 6.306 1.00 0.00 5 ALA A N 5
ATOM 5369 C CA . ALA A 1 5 ? 6.579 3.839 4.999 1.00 0.00 5 ALA A CA 5
ATOM 5370 C C . ALA A 1 5 ? 5.356 3.638 4.106 1.00 0.00 5 ALA A C 5
ATOM 5371 O O . ALA A 1 5 ? 5.155 4.372 3.120 1.00 0.00 5 ALA A O 5
ATOM 5378 N N . LEU A 1 6 ? 4.548 2.664 4.444 1.00 0.00 6 LEU A N 5
ATOM 5379 C CA . LEU A 1 6 ? 3.383 2.336 3.664 1.00 0.00 6 LEU A CA 5
ATOM 5380 C C . LEU A 1 6 ? 2.114 2.707 4.371 1.00 0.00 6 LEU A C 5
ATOM 5381 O O . LEU A 1 6 ? 1.993 2.577 5.598 1.00 0.00 6 LEU A O 5
ATOM 5397 N N . THR A 1 7 ? 1.201 3.186 3.610 1.00 0.00 7 THR A N 5
ATOM 5398 C CA . THR A 1 7 ? -0.122 3.438 4.048 1.00 0.00 7 THR A CA 5
ATOM 5399 C C . THR A 1 7 ? -1.028 2.692 3.075 1.00 0.00 7 THR A C 5
ATOM 5400 O O . THR A 1 7 ? -1.120 3.053 1.902 1.00 0.00 7 THR A O 5
ATOM 5411 N N . ILE A 1 8 ? -1.621 1.634 3.534 1.00 0.00 8 ILE A N 5
ATOM 5412 C CA . ILE A 1 8 ? -2.381 0.768 2.689 1.00 0.00 8 ILE A CA 5
ATOM 5413 C C . ILE A 1 8 ? -3.859 0.886 2.965 1.00 0.00 8 ILE A C 5
ATOM 5414 O O . ILE A 1 8 ? -4.306 0.925 4.110 1.00 0.00 8 ILE A O 5
ATOM 5430 N N . TYR A 1 9 ? -4.586 0.960 1.914 1.00 0.00 9 TYR A N 5
ATOM 5431 C CA . TYR A 1 9 ? -5.997 1.042 1.945 1.00 0.00 9 TYR A CA 5
ATOM 5432 C C . TYR A 1 9 ? -6.564 -0.374 1.907 1.00 0.00 9 TYR A C 5
ATOM 5433 O O . TYR A 1 9 ? -6.391 -1.078 0.920 1.00 0.00 9 TYR A O 5
ATOM 5451 N N . THR A 1 10 ? -7.164 -0.809 3.007 1.00 0.00 10 THR A N 5
ATOM 5452 C CA . THR A 1 10 ? -7.725 -2.144 3.107 1.00 0.00 10 THR A CA 5
ATOM 5453 C C . THR A 1 10 ? -9.086 -2.147 3.791 1.00 0.00 10 THR A C 5
ATOM 5454 O O . THR A 1 10 ? -9.346 -1.352 4.706 1.00 0.00 10 THR A O 5
ATOM 5465 N N . THR A 1 11 ? -9.947 -3.014 3.332 1.00 0.00 11 THR A N 5
ATOM 5466 C CA . THR A 1 11 ? -11.220 -3.238 3.923 1.00 0.00 11 THR A CA 5
ATOM 5467 C C . THR A 1 11 ? -11.376 -4.737 4.097 1.00 0.00 11 THR A C 5
ATOM 5468 O O . THR A 1 11 ? -10.594 -5.511 3.536 1.00 0.00 11 THR A O 5
ATOM 5479 N N . SER A 1 12 ? -12.327 -5.149 4.875 1.00 0.00 12 SER A N 5
ATOM 5480 C CA . SER A 1 12 ? -12.605 -6.556 5.040 1.00 0.00 12 SER A CA 5
ATOM 5481 C C . SER A 1 12 ? -13.573 -7.052 3.949 1.00 0.00 12 SER A C 5
ATOM 5482 O O . SER A 1 12 ? -13.910 -8.247 3.877 1.00 0.00 12 SER A O 5
ATOM 5490 N N . TRP A 1 13 ? -13.971 -6.134 3.068 1.00 0.00 13 TRP A N 5
ATOM 5491 C CA . TRP A 1 13 ? -14.986 -6.391 2.047 1.00 0.00 13 TRP A CA 5
ATOM 5492 C C . TRP A 1 13 ? -14.381 -7.079 0.810 1.00 0.00 13 TRP A C 5
ATOM 5493 O O . TRP A 1 13 ? -15.021 -7.170 -0.238 1.00 0.00 13 TRP A O 5
ATOM 5514 N N . CYS A 1 14 ? -13.180 -7.559 0.928 1.00 0.00 14 CYS A N 5
ATOM 5515 C CA . CYS A 1 14 ? -12.508 -8.165 -0.187 1.00 0.00 14 CYS A CA 5
ATOM 5516 C C . CYS A 1 14 ? -11.610 -9.304 0.260 1.00 0.00 14 CYS A C 5
ATOM 5517 O O . CYS A 1 14 ? -11.433 -9.531 1.465 1.00 0.00 14 CYS A O 5
ATOM 5524 N N . GLY A 1 15 ? -11.081 -10.030 -0.699 1.00 0.00 15 GLY A N 5
ATOM 5525 C CA . GLY A 1 15 ? -10.160 -11.098 -0.428 1.00 0.00 15 GLY A CA 5
ATOM 5526 C C . GLY A 1 15 ? -8.790 -10.817 -1.020 1.00 0.00 15 GLY A C 5
ATOM 5527 O O . GLY A 1 15 ? -7.767 -11.112 -0.397 1.00 0.00 15 GLY A O 5
ATOM 5531 N N . TYR A 1 16 ? -8.759 -10.189 -2.206 1.00 0.00 16 TYR A N 5
ATOM 5532 C CA . TYR A 1 16 ? -7.478 -9.907 -2.904 1.00 0.00 16 TYR A CA 5
ATOM 5533 C C . TYR A 1 16 ? -6.599 -8.930 -2.120 1.00 0.00 16 TYR A C 5
ATOM 5534 O O . TYR A 1 16 ? -5.375 -8.919 -2.260 1.00 0.00 16 TYR A O 5
ATOM 5552 N N . CYS A 1 17 ? -7.235 -8.154 -1.282 1.00 0.00 17 CYS A N 5
ATOM 5553 C CA . CYS A 1 17 ? -6.568 -7.201 -0.429 1.00 0.00 17 CYS A CA 5
ATOM 5554 C C . CYS A 1 17 ? -5.787 -7.927 0.659 1.00 0.00 17 CYS A C 5
ATOM 5555 O O . CYS A 1 17 ? -4.624 -7.617 0.913 1.00 0.00 17 CYS A O 5
ATOM 5562 N N . LEU A 1 18 ? -6.416 -8.948 1.237 1.00 0.00 18 LEU A N 5
ATOM 5563 C CA . LEU A 1 18 ? -5.823 -9.743 2.296 1.00 0.00 18 LEU A CA 5
ATOM 5564 C C . LEU A 1 18 ? -4.613 -10.502 1.819 1.00 0.00 18 LEU A C 5
ATOM 5565 O O . LEU A 1 18 ? -3.682 -10.719 2.582 1.00 0.00 18 LEU A O 5
ATOM 5581 N N . ARG A 1 19 ? -4.622 -10.882 0.552 1.00 0.00 19 ARG A N 5
ATOM 5582 C CA . ARG A 1 19 ? -3.513 -11.617 -0.048 1.00 0.00 19 ARG A CA 5
ATOM 5583 C C . ARG A 1 19 ? -2.234 -10.797 0.006 1.00 0.00 19 ARG A C 5
ATOM 5584 O O . ARG A 1 19 ? -1.218 -11.257 0.521 1.00 0.00 19 ARG A O 5
ATOM 5605 N N . LEU A 1 20 ? -2.310 -9.572 -0.476 1.00 0.00 20 LEU A N 5
ATOM 5606 C CA . LEU A 1 20 ? -1.156 -8.683 -0.473 1.00 0.00 20 LEU A CA 5
ATOM 5607 C C . LEU A 1 20 ? -0.803 -8.292 0.958 1.00 0.00 20 LEU A C 5
ATOM 5608 O O . LEU A 1 20 ? 0.369 -8.280 1.342 1.00 0.00 20 LEU A O 5
ATOM 5624 N N . LYS A 1 21 ? -1.838 -8.010 1.738 1.00 0.00 21 LYS A N 5
ATOM 5625 C CA . LYS A 1 21 ? -1.700 -7.562 3.113 1.00 0.00 21 LYS A CA 5
ATOM 5626 C C . LYS A 1 21 ? -0.890 -8.582 3.940 1.00 0.00 21 LYS A C 5
ATOM 5627 O O . LYS A 1 21 ? 0.105 -8.230 4.591 1.00 0.00 21 LYS A O 5
ATOM 5646 N N . THR A 1 22 ? -1.277 -9.842 3.856 1.00 0.00 22 THR A N 5
ATOM 5647 C CA . THR A 1 22 ? -0.602 -10.903 4.581 1.00 0.00 22 THR A CA 5
ATOM 5648 C C . THR A 1 22 ? 0.813 -11.141 4.042 1.00 0.00 22 THR A C 5
ATOM 5649 O O . THR A 1 22 ? 1.742 -11.423 4.809 1.00 0.00 22 THR A O 5
ATOM 5660 N N . ALA A 1 23 ? 0.981 -10.967 2.729 1.00 0.00 23 ALA A N 5
ATOM 5661 C CA . ALA A 1 23 ? 2.276 -11.131 2.075 1.00 0.00 23 ALA A CA 5
ATOM 5662 C C . ALA A 1 23 ? 3.266 -10.132 2.621 1.00 0.00 23 ALA A C 5
ATOM 5663 O O . ALA A 1 23 ? 4.368 -10.495 3.020 1.00 0.00 23 ALA A O 5
ATOM 5670 N N . LEU A 1 24 ? 2.861 -8.884 2.682 1.00 0.00 24 LEU A N 5
ATOM 5671 C CA . LEU A 1 24 ? 3.711 -7.822 3.196 1.00 0.00 24 LEU A CA 5
ATOM 5672 C C . LEU A 1 24 ? 4.022 -8.059 4.669 1.00 0.00 24 LEU A C 5
ATOM 5673 O O . LEU A 1 24 ? 5.152 -7.842 5.116 1.00 0.00 24 LEU A O 5
ATOM 5689 N N . THR A 1 25 ? 3.031 -8.570 5.393 1.00 0.00 25 THR A N 5
ATOM 5690 C CA . THR A 1 25 ? 3.186 -8.911 6.798 1.00 0.00 25 THR A CA 5
ATOM 5691 C C . THR A 1 25 ? 4.305 -9.964 6.961 1.00 0.00 25 THR A C 5
ATOM 5692 O O . THR A 1 25 ? 5.231 -9.795 7.765 1.00 0.00 25 THR A O 5
ATOM 5703 N N . ALA A 1 26 ? 4.237 -11.012 6.154 1.00 0.00 26 ALA A N 5
ATOM 5704 C CA . ALA A 1 26 ? 5.200 -12.097 6.204 1.00 0.00 26 ALA A CA 5
ATOM 5705 C C . ALA A 1 26 ? 6.581 -11.651 5.747 1.00 0.00 26 ALA A C 5
ATOM 5706 O O . ALA A 1 26 ? 7.596 -12.079 6.295 1.00 0.00 26 ALA A O 5
ATOM 5713 N N . ASN A 1 27 ? 6.606 -10.756 4.793 1.00 0.00 27 ASN A N 5
ATOM 5714 C CA . ASN A 1 27 ? 7.850 -10.256 4.202 1.00 0.00 27 ASN A CA 5
ATOM 5715 C C . ASN A 1 27 ? 8.510 -9.153 5.033 1.00 0.00 27 ASN A C 5
ATOM 5716 O O . ASN A 1 27 ? 9.521 -8.580 4.608 1.00 0.00 27 ASN A O 5
ATOM 5727 N N . ARG A 1 28 ? 7.938 -8.871 6.218 1.00 0.00 28 ARG A N 5
ATOM 5728 C CA . ARG A 1 28 ? 8.469 -7.876 7.180 1.00 0.00 28 ARG A CA 5
ATOM 5729 C C . ARG A 1 28 ? 8.321 -6.444 6.699 1.00 0.00 28 ARG A C 5
ATOM 5730 O O . ARG A 1 28 ? 9.032 -5.554 7.157 1.00 0.00 28 ARG A O 5
ATOM 5751 N N . ILE A 1 29 ? 7.375 -6.214 5.837 1.00 0.00 29 ILE A N 5
ATOM 5752 C CA . ILE A 1 29 ? 7.136 -4.891 5.332 1.00 0.00 29 ILE A CA 5
ATOM 5753 C C . ILE A 1 29 ? 6.056 -4.232 6.185 1.00 0.00 29 ILE A C 5
ATOM 5754 O O . ILE A 1 29 ? 4.924 -4.720 6.246 1.00 0.00 29 ILE A O 5
ATOM 5770 N N . ALA A 1 30 ? 6.423 -3.173 6.882 1.00 0.00 30 ALA A N 5
ATOM 5771 C CA . ALA A 1 30 ? 5.496 -2.458 7.743 1.00 0.00 30 ALA A CA 5
ATOM 5772 C C . ALA A 1 30 ? 4.577 -1.564 6.928 1.00 0.00 30 ALA A C 5
ATOM 5773 O O . ALA A 1 30 ? 4.996 -0.976 5.922 1.00 0.00 30 ALA A O 5
ATOM 5780 N N . TYR A 1 31 ? 3.344 -1.443 7.374 1.00 0.00 31 TYR A N 5
ATOM 5781 C CA . TYR A 1 31 ? 2.341 -0.683 6.671 1.00 0.00 31 TYR A CA 5
ATOM 5782 C C . TYR A 1 31 ? 1.219 -0.307 7.622 1.00 0.00 31 TYR A C 5
ATOM 5783 O O . TYR A 1 31 ? 0.886 -1.073 8.536 1.00 0.00 31 TYR A O 5
ATOM 5801 N N . ASP A 1 32 ? 0.659 0.850 7.428 1.00 0.00 32 ASP A N 5
ATOM 5802 C CA . ASP A 1 32 ? -0.490 1.275 8.204 1.00 0.00 32 ASP A CA 5
ATOM 5803 C C . ASP A 1 32 ? -1.708 1.107 7.358 1.00 0.00 32 ASP A C 5
ATOM 5804 O O . ASP A 1 32 ? -1.690 1.492 6.198 1.00 0.00 32 ASP A O 5
ATOM 5813 N N . GLU A 1 33 ? -2.742 0.532 7.898 1.00 0.00 33 GLU A N 5
ATOM 5814 C CA . GLU A 1 33 ? -3.967 0.354 7.145 1.00 0.00 33 GLU A CA 5
ATOM 5815 C C . GLU A 1 33 ? -4.904 1.530 7.432 1.00 0.00 33 GLU A C 5
ATOM 5816 O O . GLU A 1 33 ? -4.951 2.041 8.563 1.00 0.00 33 GLU A O 5
ATOM 5828 N N . VAL A 1 34 ? -5.610 1.976 6.434 1.00 0.00 34 VAL A N 5
ATOM 5829 C CA . VAL A 1 34 ? -6.451 3.148 6.573 1.00 0.00 34 VAL A CA 5
ATOM 5830 C C . VAL A 1 34 ? -7.864 2.794 7.081 1.00 0.00 34 VAL A C 5
ATOM 5831 O O . VAL A 1 34 ? -8.443 1.777 6.718 1.00 0.00 34 VAL A O 5
ATOM 5844 N N . ASP A 1 35 ? -8.392 3.694 7.884 1.00 0.00 35 ASP A N 5
ATOM 5845 C CA . ASP A 1 35 ? -9.689 3.623 8.600 1.00 0.00 35 ASP A CA 5
ATOM 5846 C C . ASP A 1 35 ? -10.932 3.609 7.657 1.00 0.00 35 ASP A C 5
ATOM 5847 O O . ASP A 1 35 ? -12.065 3.532 8.122 1.00 0.00 35 ASP A O 5
ATOM 5856 N N . ILE A 1 36 ? -10.693 3.700 6.338 1.00 0.00 36 ILE A N 5
ATOM 5857 C CA . ILE A 1 36 ? -11.737 3.870 5.260 1.00 0.00 36 ILE A CA 5
ATOM 5858 C C . ILE A 1 36 ? -12.994 2.986 5.380 1.00 0.00 36 ILE A C 5
ATOM 5859 O O . ILE A 1 36 ? -14.042 3.340 4.826 1.00 0.00 36 ILE A O 5
ATOM 5875 N N . GLU A 1 37 ? -12.897 1.853 6.067 1.00 0.00 37 GLU A N 5
ATOM 5876 C CA . GLU A 1 37 ? -14.036 0.961 6.222 1.00 0.00 37 GLU A CA 5
ATOM 5877 C C . GLU A 1 37 ? -15.118 1.662 7.050 1.00 0.00 37 GLU A C 5
ATOM 5878 O O . GLU A 1 37 ? -16.304 1.373 6.933 1.00 0.00 37 GLU A O 5
ATOM 5890 N N . HIS A 1 38 ? -14.682 2.599 7.862 1.00 0.00 38 HIS A N 5
ATOM 5891 C CA . HIS A 1 38 ? -15.559 3.433 8.647 1.00 0.00 38 HIS A CA 5
ATOM 5892 C C . HIS A 1 38 ? -15.474 4.862 8.130 1.00 0.00 38 HIS A C 5
ATOM 5893 O O . HIS A 1 38 ? -16.492 5.509 7.880 1.00 0.00 38 HIS A O 5
ATOM 5907 N N . ASN A 1 39 ? -14.245 5.324 7.924 1.00 0.00 39 ASN A N 5
ATOM 5908 C CA . ASN A 1 39 ? -13.979 6.694 7.495 1.00 0.00 39 ASN A CA 5
ATOM 5909 C C . ASN A 1 39 ? -14.408 6.931 6.075 1.00 0.00 39 ASN A C 5
ATOM 5910 O O . ASN A 1 39 ? -13.789 6.434 5.135 1.00 0.00 39 ASN A O 5
ATOM 5921 N N . ARG A 1 40 ? -15.424 7.719 5.925 1.00 0.00 40 ARG A N 5
ATOM 5922 C CA . ARG A 1 40 ? -15.963 8.042 4.631 1.00 0.00 40 ARG A CA 5
ATOM 5923 C C . ARG A 1 40 ? -15.041 9.008 3.875 1.00 0.00 40 ARG A C 5
ATOM 5924 O O . ARG A 1 40 ? -15.019 9.015 2.648 1.00 0.00 40 ARG A O 5
ATOM 5945 N N . ALA A 1 41 ? -14.238 9.779 4.615 1.00 0.00 41 ALA A N 5
ATOM 5946 C CA . ALA A 1 41 ? -13.405 10.792 3.994 1.00 0.00 41 ALA A CA 5
ATOM 5947 C C . ALA A 1 41 ? -12.276 10.219 3.164 1.00 0.00 41 ALA A C 5
ATOM 5948 O O . ALA A 1 41 ? -12.175 10.500 1.964 1.00 0.00 41 ALA A O 5
ATOM 5955 N N . ALA A 1 42 ? -11.471 9.373 3.756 1.00 0.00 42 ALA A N 5
ATOM 5956 C CA . ALA A 1 42 ? -10.357 8.784 3.032 1.00 0.00 42 ALA A CA 5
ATOM 5957 C C . ALA A 1 42 ? -10.854 7.751 2.030 1.00 0.00 42 ALA A C 5
ATOM 5958 O O . ALA A 1 42 ? -10.174 7.442 1.070 1.00 0.00 42 ALA A O 5
ATOM 5965 N N . ALA A 1 43 ? -12.063 7.245 2.257 1.00 0.00 43 ALA A N 5
ATOM 5966 C CA . ALA A 1 43 ? -12.668 6.259 1.379 1.00 0.00 43 ALA A CA 5
ATOM 5967 C C . ALA A 1 43 ? -12.896 6.839 -0.020 1.00 0.00 43 ALA A C 5
ATOM 5968 O O . ALA A 1 43 ? -12.672 6.173 -1.030 1.00 0.00 43 ALA A O 5
ATOM 5975 N N . GLU A 1 44 ? -13.302 8.091 -0.072 1.00 0.00 44 GLU A N 5
ATOM 5976 C CA . GLU A 1 44 ? -13.510 8.772 -1.345 1.00 0.00 44 GLU A CA 5
ATOM 5977 C C . GLU A 1 44 ? -12.168 9.096 -2.002 1.00 0.00 44 GLU A C 5
ATOM 5978 O O . GLU A 1 44 ? -12.042 9.102 -3.239 1.00 0.00 44 GLU A O 5
ATOM 5990 N N . PHE A 1 45 ? -11.156 9.311 -1.169 1.00 0.00 45 PHE A N 5
ATOM 5991 C CA . PHE A 1 45 ? -9.806 9.574 -1.643 1.00 0.00 45 PHE A CA 5
ATOM 5992 C C . PHE A 1 45 ? -9.232 8.311 -2.302 1.00 0.00 45 PHE A C 5
ATOM 5993 O O . PHE A 1 45 ? -8.470 8.397 -3.272 1.00 0.00 45 PHE A O 5
ATOM 6010 N N . VAL A 1 46 ? -9.632 7.149 -1.779 1.00 0.00 46 VAL A N 5
ATOM 6011 C CA . VAL A 1 46 ? -9.261 5.846 -2.345 1.00 0.00 46 VAL A CA 5
ATOM 6012 C C . VAL A 1 46 ? -9.670 5.793 -3.803 1.00 0.00 46 VAL A C 5
ATOM 6013 O O . VAL A 1 46 ? -8.832 5.621 -4.686 1.00 0.00 46 VAL A O 5
ATOM 6026 N N . GLY A 1 47 ? -10.956 6.026 -4.043 1.00 0.00 47 GLY A N 5
ATOM 6027 C CA . GLY A 1 47 ? -11.483 5.988 -5.386 1.00 0.00 47 GLY A CA 5
ATOM 6028 C C . GLY A 1 47 ? -10.807 6.989 -6.289 1.00 0.00 47 GLY A C 5
ATOM 6029 O O . GLY A 1 47 ? -10.591 6.722 -7.461 1.00 0.00 47 GLY A O 5
ATOM 6033 N N . SER A 1 48 ? -10.436 8.117 -5.723 1.00 0.00 48 SER A N 5
ATOM 6034 C CA . SER A 1 48 ? -9.789 9.188 -6.454 1.00 0.00 48 SER A CA 5
ATOM 6035 C C . SER A 1 48 ? -8.391 8.779 -6.967 1.00 0.00 48 SER A C 5
ATOM 6036 O O . SER A 1 48 ? -8.038 9.065 -8.113 1.00 0.00 48 SER A O 5
ATOM 6044 N N . VAL A 1 49 ? -7.608 8.099 -6.130 1.00 0.00 49 VAL A N 5
ATOM 6045 C CA . VAL A 1 49 ? -6.255 7.696 -6.536 1.00 0.00 49 VAL A CA 5
ATOM 6046 C C . VAL A 1 49 ? -6.271 6.436 -7.392 1.00 0.00 49 VAL A C 5
ATOM 6047 O O . VAL A 1 49 ? -5.302 6.135 -8.103 1.00 0.00 49 VAL A O 5
ATOM 6060 N N . ASN A 1 50 ? -7.352 5.698 -7.311 1.00 0.00 50 ASN A N 5
ATOM 6061 C CA . ASN A 1 50 ? -7.536 4.528 -8.151 1.00 0.00 50 ASN A CA 5
ATOM 6062 C C . ASN A 1 50 ? -7.946 4.984 -9.537 1.00 0.00 50 ASN A C 5
ATOM 6063 O O . ASN A 1 50 ? -7.352 4.586 -10.538 1.00 0.00 50 ASN A O 5
ATOM 6074 N N . GLY A 1 51 ? -8.946 5.841 -9.575 1.00 0.00 51 GLY A N 5
ATOM 6075 C CA . GLY A 1 51 ? -9.446 6.373 -10.806 1.00 0.00 51 GLY A CA 5
ATOM 6076 C C . GLY A 1 51 ? -10.919 6.678 -10.693 1.00 0.00 51 GLY A C 5
ATOM 6077 O O . GLY A 1 51 ? -11.318 7.652 -10.043 1.00 0.00 51 GLY A O 5
ATOM 6081 N N . GLY A 1 52 ? -11.727 5.842 -11.290 1.00 0.00 52 GLY A N 5
ATOM 6082 C CA . GLY A 1 52 ? -13.156 6.019 -11.239 1.00 0.00 52 GLY A CA 5
ATOM 6083 C C . GLY A 1 52 ? -13.796 5.054 -10.271 1.00 0.00 52 GLY A C 5
ATOM 6084 O O . GLY A 1 52 ? -14.724 5.405 -9.540 1.00 0.00 52 GLY A O 5
ATOM 6088 N N . ASN A 1 53 ? -13.272 3.863 -10.228 1.00 0.00 53 ASN A N 5
ATOM 6089 C CA . ASN A 1 53 ? -13.788 2.808 -9.370 1.00 0.00 53 ASN A CA 5
ATOM 6090 C C . ASN A 1 53 ? -12.859 2.638 -8.207 1.00 0.00 53 ASN A C 5
ATOM 6091 O O . ASN A 1 53 ? -11.653 2.854 -8.351 1.00 0.00 53 ASN A O 5
ATOM 6102 N N . ARG A 1 54 ? -13.388 2.265 -7.061 1.00 0.00 54 ARG A N 5
ATOM 6103 C CA . ARG A 1 54 ? -12.538 1.993 -5.925 1.00 0.00 54 ARG A CA 5
ATOM 6104 C C . ARG A 1 54 ? -11.936 0.624 -6.084 1.00 0.00 54 ARG A C 5
ATOM 6105 O O . ARG A 1 54 ? -12.612 -0.324 -6.481 1.00 0.00 54 ARG A O 5
ATOM 6126 N N . THR A 1 55 ? -10.700 0.536 -5.815 1.00 0.00 55 THR A N 5
ATOM 6127 C CA . THR A 1 55 ? -9.988 -0.691 -5.803 1.00 0.00 55 THR A CA 5
ATOM 6128 C C . THR A 1 55 ? -9.510 -0.813 -4.380 1.00 0.00 55 THR A C 5
ATOM 6129 O O . THR A 1 55 ? -9.423 0.217 -3.701 1.00 0.00 55 THR A O 5
ATOM 6140 N N . VAL A 1 56 ? -9.276 -1.985 -3.864 1.00 0.00 56 VAL A N 5
ATOM 6141 C CA . VAL A 1 56 ? -8.856 -1.999 -2.498 1.00 0.00 56 VAL A CA 5
ATOM 6142 C C . VAL A 1 56 ? -7.420 -1.851 -2.306 1.00 0.00 56 VAL A C 5
ATOM 6143 O O . VAL A 1 56 ? -7.015 -0.774 -1.893 1.00 0.00 56 VAL A O 5
ATOM 6156 N N . PRO A 1 57 ? -6.561 -2.882 -2.619 1.00 0.00 57 PRO A N 5
ATOM 6157 C CA . PRO A 1 57 ? -5.274 -2.855 -2.094 1.00 0.00 57 PRO A CA 5
ATOM 6158 C C . PRO A 1 57 ? -4.374 -1.833 -2.799 1.00 0.00 57 PRO A C 5
ATOM 6159 O O . PRO A 1 57 ? -3.714 -2.106 -3.819 1.00 0.00 57 PRO A O 5
ATOM 6170 N N . THR A 1 58 ? -4.428 -0.678 -2.282 1.00 0.00 58 THR A N 5
ATOM 6171 C CA . THR A 1 58 ? -3.794 0.441 -2.796 1.00 0.00 58 THR A CA 5
ATOM 6172 C C . THR A 1 58 ? -2.840 0.935 -1.727 1.00 0.00 58 THR A C 5
ATOM 6173 O O . THR A 1 58 ? -3.213 1.041 -0.552 1.00 0.00 58 THR A O 5
ATOM 6184 N N . VAL A 1 59 ? -1.632 1.175 -2.103 1.00 0.00 59 VAL A N 5
ATOM 6185 C CA . VAL A 1 59 ? -0.627 1.583 -1.173 1.00 0.00 59 VAL A CA 5
ATOM 6186 C C . VAL A 1 59 ? -0.129 2.981 -1.494 1.00 0.00 59 VAL A C 5
ATOM 6187 O O . VAL A 1 59 ? 0.113 3.320 -2.651 1.00 0.00 59 VAL A O 5
ATOM 6200 N N . LYS A 1 60 ? -0.056 3.789 -0.488 1.00 0.00 60 LYS A N 5
ATOM 6201 C CA . LYS A 1 60 ? 0.489 5.102 -0.588 1.00 0.00 60 LYS A CA 5
ATOM 6202 C C . LYS A 1 60 ? 1.839 5.083 0.101 1.00 0.00 60 LYS A C 5
ATOM 6203 O O . LYS A 1 60 ? 1.930 4.793 1.308 1.00 0.00 60 LYS A O 5
ATOM 6222 N N . PHE A 1 61 ? 2.872 5.327 -0.648 1.00 0.00 61 PHE A N 5
ATOM 6223 C CA . PHE A 1 61 ? 4.206 5.335 -0.109 1.00 0.00 61 PHE A CA 5
ATOM 6224 C C . PHE A 1 61 ? 4.545 6.704 0.419 1.00 0.00 61 PHE A C 5
ATOM 6225 O O . PHE A 1 61 ? 3.987 7.707 -0.037 1.00 0.00 61 PHE A O 5
ATOM 6242 N N . ALA A 1 62 ? 5.477 6.747 1.366 1.00 0.00 62 ALA A N 5
ATOM 6243 C CA . ALA A 1 62 ? 5.955 7.993 1.975 1.00 0.00 62 ALA A CA 5
ATOM 6244 C C . ALA A 1 62 ? 6.571 8.928 0.933 1.00 0.00 62 ALA A C 5
ATOM 6245 O O . ALA A 1 62 ? 6.639 10.130 1.128 1.00 0.00 62 ALA A O 5
ATOM 6252 N N . ASP A 1 63 ? 6.982 8.357 -0.191 1.00 0.00 63 ASP A N 5
ATOM 6253 C CA . ASP A 1 63 ? 7.571 9.122 -1.297 1.00 0.00 63 ASP A CA 5
ATOM 6254 C C . ASP A 1 63 ? 6.479 9.937 -2.020 1.00 0.00 63 ASP A C 5
ATOM 6255 O O . ASP A 1 63 ? 6.762 10.858 -2.772 1.00 0.00 63 ASP A O 5
ATOM 6264 N N . GLY A 1 64 ? 5.222 9.604 -1.750 1.00 0.00 64 GLY A N 5
ATOM 6265 C CA . GLY A 1 64 ? 4.112 10.331 -2.327 1.00 0.00 64 GLY A CA 5
ATOM 6266 C C . GLY A 1 64 ? 3.356 9.528 -3.357 1.00 0.00 64 GLY A C 5
ATOM 6267 O O . GLY A 1 64 ? 2.203 9.818 -3.647 1.00 0.00 64 GLY A O 5
ATOM 6271 N N . SER A 1 65 ? 4.001 8.516 -3.885 1.00 0.00 65 SER A N 5
ATOM 6272 C CA . SER A 1 65 ? 3.431 7.680 -4.919 1.00 0.00 65 SER A CA 5
ATOM 6273 C C . SER A 1 65 ? 2.316 6.784 -4.371 1.00 0.00 65 SER A C 5
ATOM 6274 O O . SER A 1 65 ? 2.420 6.260 -3.247 1.00 0.00 65 SER A O 5
ATOM 6282 N N . THR A 1 66 ? 1.263 6.628 -5.138 1.00 0.00 66 THR A N 5
ATOM 6283 C CA . THR A 1 66 ? 0.225 5.708 -4.804 1.00 0.00 66 THR A CA 5
ATOM 6284 C C . THR A 1 66 ? 0.216 4.605 -5.856 1.00 0.00 66 THR A C 5
ATOM 6285 O O . THR A 1 66 ? 0.365 4.879 -7.060 1.00 0.00 66 THR A O 5
ATOM 6296 N N . LEU A 1 67 ? 0.060 3.389 -5.423 1.00 0.00 67 LEU A N 5
ATOM 6297 C CA . LEU A 1 67 ? 0.048 2.253 -6.312 1.00 0.00 67 LEU A CA 5
ATOM 6298 C C . LEU A 1 67 ? -1.170 1.406 -6.064 1.00 0.00 67 LEU A C 5
ATOM 6299 O O . LEU A 1 67 ? -1.413 0.964 -4.937 1.00 0.00 67 LEU A O 5
ATOM 6315 N N . THR A 1 68 ? -1.934 1.209 -7.093 1.00 0.00 68 THR A N 5
ATOM 6316 C CA . THR A 1 68 ? -3.107 0.393 -7.034 1.00 0.00 68 THR A CA 5
ATOM 6317 C C . THR A 1 68 ? -2.769 -1.021 -7.551 1.00 0.00 68 THR A C 5
ATOM 6318 O O . THR A 1 68 ? -2.318 -1.179 -8.701 1.00 0.00 68 THR A O 5
ATOM 6329 N N . ASN A 1 69 ? -2.938 -2.013 -6.685 1.00 0.00 69 ASN A N 5
ATOM 6330 C CA . ASN A 1 69 ? -2.676 -3.441 -6.991 1.00 0.00 69 ASN A CA 5
ATOM 6331 C C . ASN A 1 69 ? -1.239 -3.749 -7.453 1.00 0.00 69 ASN A C 5
ATOM 6332 O O . ASN A 1 69 ? -1.010 -4.019 -8.638 1.00 0.00 69 ASN A O 5
ATOM 6343 N N . PRO A 1 70 ? -0.240 -3.614 -6.572 1.00 0.00 70 PRO A N 5
ATOM 6344 C CA . PRO A 1 70 ? 1.123 -4.050 -6.864 1.00 0.00 70 PRO A CA 5
ATOM 6345 C C . PRO A 1 70 ? 1.393 -5.460 -6.289 1.00 0.00 70 PRO A C 5
ATOM 6346 O O . PRO A 1 70 ? 0.571 -6.011 -5.533 1.00 0.00 70 PRO A O 5
ATOM 6357 N N . SER A 1 71 ? 2.495 -6.050 -6.658 1.00 0.00 71 SER A N 5
ATOM 6358 C CA . SER A 1 71 ? 2.900 -7.306 -6.081 1.00 0.00 71 SER A CA 5
ATOM 6359 C C . SER A 1 71 ? 3.830 -7.019 -4.901 1.00 0.00 71 SER A C 5
ATOM 6360 O O . SER A 1 71 ? 4.472 -5.960 -4.862 1.00 0.00 71 SER A O 5
ATOM 6368 N N . ALA A 1 72 ? 3.909 -7.946 -3.957 1.00 0.00 72 ALA A N 5
ATOM 6369 C CA . ALA A 1 72 ? 4.726 -7.788 -2.755 1.00 0.00 72 ALA A CA 5
ATOM 6370 C C . ALA A 1 72 ? 6.191 -7.531 -3.098 1.00 0.00 72 ALA A C 5
ATOM 6371 O O . ALA A 1 72 ? 6.865 -6.730 -2.446 1.00 0.00 72 ALA A O 5
ATOM 6378 N N . ASP A 1 73 ? 6.663 -8.175 -4.153 1.00 0.00 73 ASP A N 5
ATOM 6379 C CA . ASP A 1 73 ? 8.050 -8.019 -4.587 1.00 0.00 73 ASP A CA 5
ATOM 6380 C C . ASP A 1 73 ? 8.289 -6.621 -5.148 1.00 0.00 73 ASP A C 5
ATOM 6381 O O . ASP A 1 73 ? 9.351 -6.015 -4.946 1.00 0.00 73 ASP A O 5
ATOM 6390 N N . GLU A 1 74 ? 7.277 -6.094 -5.823 1.00 0.00 74 GLU A N 5
ATOM 6391 C CA . GLU A 1 74 ? 7.339 -4.757 -6.391 1.00 0.00 74 GLU A CA 5
ATOM 6392 C C . GLU A 1 74 ? 7.392 -3.736 -5.266 1.00 0.00 74 GLU A C 5
ATOM 6393 O O . GLU A 1 74 ? 8.075 -2.718 -5.364 1.00 0.00 74 GLU A O 5
ATOM 6405 N N . VAL A 1 75 ? 6.671 -4.030 -4.201 1.00 0.00 75 VAL A N 5
ATOM 6406 C CA . VAL A 1 75 ? 6.648 -3.197 -3.015 1.00 0.00 75 VAL A CA 5
ATOM 6407 C C . VAL A 1 75 ? 8.025 -3.208 -2.338 1.00 0.00 75 VAL A C 5
ATOM 6408 O O . VAL A 1 75 ? 8.569 -2.156 -2.005 1.00 0.00 75 VAL A O 5
ATOM 6421 N N . LYS A 1 76 ? 8.592 -4.400 -2.183 1.00 0.00 76 LYS A N 5
ATOM 6422 C CA . LYS A 1 76 ? 9.921 -4.587 -1.590 1.00 0.00 76 LYS A CA 5
ATOM 6423 C C . LYS A 1 76 ? 10.992 -3.734 -2.293 1.00 0.00 76 LYS A C 5
ATOM 6424 O O . LYS A 1 76 ? 11.822 -3.091 -1.634 1.00 0.00 76 LYS A O 5
ATOM 6443 N N . ALA A 1 77 ? 10.931 -3.692 -3.615 1.00 0.00 77 ALA A N 5
ATOM 6444 C CA . ALA A 1 77 ? 11.874 -2.911 -4.423 1.00 0.00 77 ALA A CA 5
ATOM 6445 C C . ALA A 1 77 ? 11.686 -1.407 -4.203 1.00 0.00 77 ALA A C 5
ATOM 6446 O O . ALA A 1 77 ? 12.570 -0.607 -4.497 1.00 0.00 77 ALA A O 5
ATOM 6453 N N . LYS A 1 78 ? 10.534 -1.023 -3.711 1.00 0.00 78 LYS A N 5
ATOM 6454 C CA . LYS A 1 78 ? 10.299 0.355 -3.384 1.00 0.00 78 LYS A CA 5
ATOM 6455 C C . LYS A 1 78 ? 10.823 0.658 -1.991 1.00 0.00 78 LYS A C 5
ATOM 6456 O O . LYS A 1 78 ? 11.414 1.691 -1.788 1.00 0.00 78 LYS A O 5
ATOM 6475 N N . LEU A 1 79 ? 10.641 -0.272 -1.044 1.00 0.00 79 LEU A N 5
ATOM 6476 C CA . LEU A 1 79 ? 11.129 -0.078 0.354 1.00 0.00 79 LEU A CA 5
ATOM 6477 C C . LEU A 1 79 ? 12.608 0.188 0.401 1.00 0.00 79 LEU A C 5
ATOM 6478 O O . LEU A 1 79 ? 13.067 1.036 1.164 1.00 0.00 79 LEU A O 5
ATOM 6494 N N . VAL A 1 80 ? 13.345 -0.526 -0.399 1.00 0.00 80 VAL A N 5
ATOM 6495 C CA . VAL A 1 80 ? 14.776 -0.369 -0.442 1.00 0.00 80 VAL A CA 5
ATOM 6496 C C . VAL A 1 80 ? 15.172 1.048 -0.922 1.00 0.00 80 VAL A C 5
ATOM 6497 O O . VAL A 1 80 ? 16.104 1.671 -0.372 1.00 0.00 80 VAL A O 5
ATOM 6510 N N . LYS A 1 81 ? 14.451 1.554 -1.918 1.00 0.00 81 LYS A N 5
ATOM 6511 C CA . LYS A 1 81 ? 14.718 2.862 -2.464 1.00 0.00 81 LYS A CA 5
ATOM 6512 C C . LYS A 1 81 ? 14.086 4.028 -1.673 1.00 0.00 81 LYS A C 5
ATOM 6513 O O . LYS A 1 81 ? 14.796 4.919 -1.219 1.00 0.00 81 LYS A O 5
ATOM 6532 N N . ILE A 1 82 ? 12.769 3.981 -1.454 1.00 0.00 82 ILE A N 5
ATOM 6533 C CA . ILE A 1 82 ? 12.036 5.130 -0.893 1.00 0.00 82 ILE A CA 5
ATOM 6534 C C . ILE A 1 82 ? 12.373 5.433 0.553 1.00 0.00 82 ILE A C 5
ATOM 6535 O O . ILE A 1 82 ? 12.097 6.522 1.051 1.00 0.00 82 ILE A O 5
ATOM 6551 N N . ALA A 1 83 ? 12.974 4.478 1.225 1.00 0.00 83 ALA A N 5
ATOM 6552 C CA . ALA A 1 83 ? 13.384 4.672 2.597 1.00 0.00 83 ALA A CA 5
ATOM 6553 C C . ALA A 1 83 ? 14.692 5.439 2.648 1.00 0.00 83 ALA A C 5
ATOM 6554 O O . ALA A 1 83 ? 15.100 5.916 3.712 1.00 0.00 83 ALA A O 5
ATOM 6561 N N . GLY A 1 84 ? 15.333 5.575 1.488 1.00 0.00 84 GLY A N 5
ATOM 6562 C CA . GLY A 1 84 ? 16.610 6.231 1.404 1.00 0.00 84 GLY A CA 5
ATOM 6563 C C . GLY A 1 84 ? 17.627 5.476 2.196 1.00 0.00 84 GLY A C 5
ATOM 6564 O O . GLY A 1 84 ? 18.208 6.002 3.130 1.00 0.00 84 GLY A O 5
ATOM 6568 N N . LEU A 1 85 ? 17.802 4.229 1.865 1.00 0.00 85 LEU A N 5
ATOM 6569 C CA . LEU A 1 85 ? 18.704 3.400 2.614 1.00 0.00 85 LEU A CA 5
ATOM 6570 C C . LEU A 1 85 ? 19.571 2.608 1.652 1.00 0.00 85 LEU A C 5
ATOM 6571 O O . LEU A 1 85 ? 20.747 2.904 1.469 1.00 0.00 85 LEU A O 5
ATOM 6587 N N . GLU A 1 86 ? 18.962 1.659 0.971 1.00 0.00 86 GLU A N 5
ATOM 6588 C CA . GLU A 1 86 ? 19.688 0.748 0.107 1.00 0.00 86 GLU A CA 5
ATOM 6589 C C . GLU A 1 86 ? 19.763 1.327 -1.324 1.00 0.00 86 GLU A C 5
ATOM 6590 O O . GLU A 1 86 ? 20.267 0.698 -2.271 1.00 0.00 86 GLU A O 5
ATOM 6602 N N . HIS A 1 87 ? 19.258 2.531 -1.443 1.00 0.00 87 HIS A N 5
ATOM 6603 C CA . HIS A 1 87 ? 19.288 3.329 -2.638 1.00 0.00 87 HIS A CA 5
ATOM 6604 C C . HIS A 1 87 ? 18.870 4.727 -2.224 1.00 0.00 87 HIS A C 5
ATOM 6605 O O . HIS A 1 87 ? 17.895 4.885 -1.481 1.00 0.00 87 HIS A O 5
ATOM 6619 N N . HIS A 1 88 ? 19.613 5.701 -2.633 1.00 0.00 88 HIS A N 5
ATOM 6620 C CA . HIS A 1 88 ? 19.299 7.084 -2.353 1.00 0.00 88 HIS A CA 5
ATOM 6621 C C . HIS A 1 88 ? 18.960 7.768 -3.647 1.00 0.00 88 HIS A C 5
ATOM 6622 O O . HIS A 1 88 ? 17.785 8.141 -3.856 1.00 0.00 88 HIS A O 5
ATOM 6636 N N . MET A 1 1 ? 0.196 7.325 13.943 1.00 0.00 1 MET A N 6
ATOM 6637 C CA . MET A 1 1 ? 1.121 8.312 13.404 1.00 0.00 1 MET A CA 6
ATOM 6638 C C . MET A 1 1 ? 1.849 7.653 12.267 1.00 0.00 1 MET A C 6
ATOM 6639 O O . MET A 1 1 ? 1.675 6.448 12.053 1.00 0.00 1 MET A O 6
ATOM 6655 N N . VAL A 1 2 ? 2.664 8.392 11.542 1.00 0.00 2 VAL A N 6
ATOM 6656 C CA . VAL A 1 2 ? 3.384 7.820 10.421 1.00 0.00 2 VAL A CA 6
ATOM 6657 C C . VAL A 1 2 ? 4.556 6.964 10.918 1.00 0.00 2 VAL A C 6
ATOM 6658 O O . VAL A 1 2 ? 5.685 7.439 11.082 1.00 0.00 2 VAL A O 6
ATOM 6671 N N . THR A 1 3 ? 4.242 5.734 11.243 1.00 0.00 3 THR A N 6
ATOM 6672 C CA . THR A 1 3 ? 5.205 4.764 11.701 1.00 0.00 3 THR A CA 6
ATOM 6673 C C . THR A 1 3 ? 5.395 3.700 10.620 1.00 0.00 3 THR A C 6
ATOM 6674 O O . THR A 1 3 ? 6.090 2.706 10.814 1.00 0.00 3 THR A O 6
ATOM 6685 N N . ALA A 1 4 ? 4.786 3.932 9.489 1.00 0.00 4 ALA A N 6
ATOM 6686 C CA . ALA A 1 4 ? 4.851 3.024 8.395 1.00 0.00 4 ALA A CA 6
ATOM 6687 C C . ALA A 1 4 ? 5.140 3.807 7.151 1.00 0.00 4 ALA A C 6
ATOM 6688 O O . ALA A 1 4 ? 4.634 4.916 6.985 1.00 0.00 4 ALA A O 6
ATOM 6695 N N . ALA A 1 5 ? 5.952 3.248 6.301 1.00 0.00 5 ALA A N 6
ATOM 6696 C CA . ALA A 1 5 ? 6.369 3.903 5.080 1.00 0.00 5 ALA A CA 6
ATOM 6697 C C . ALA A 1 5 ? 5.366 3.675 3.954 1.00 0.00 5 ALA A C 6
ATOM 6698 O O . ALA A 1 5 ? 5.435 4.318 2.894 1.00 0.00 5 ALA A O 6
ATOM 6705 N N . LEU A 1 6 ? 4.457 2.754 4.172 1.00 0.00 6 LEU A N 6
ATOM 6706 C CA . LEU A 1 6 ? 3.429 2.448 3.213 1.00 0.00 6 LEU A CA 6
ATOM 6707 C C . LEU A 1 6 ? 2.071 2.428 3.854 1.00 0.00 6 LEU A C 6
ATOM 6708 O O . LEU A 1 6 ? 1.831 1.720 4.841 1.00 0.00 6 LEU A O 6
ATOM 6724 N N . THR A 1 7 ? 1.211 3.219 3.318 1.00 0.00 7 THR A N 6
ATOM 6725 C CA . THR A 1 7 ? -0.135 3.318 3.761 1.00 0.00 7 THR A CA 6
ATOM 6726 C C . THR A 1 7 ? -1.018 2.552 2.758 1.00 0.00 7 THR A C 6
ATOM 6727 O O . THR A 1 7 ? -1.096 2.922 1.589 1.00 0.00 7 THR A O 6
ATOM 6738 N N . ILE A 1 8 ? -1.625 1.477 3.197 1.00 0.00 8 ILE A N 6
ATOM 6739 C CA . ILE A 1 8 ? -2.427 0.645 2.330 1.00 0.00 8 ILE A CA 6
ATOM 6740 C C . ILE A 1 8 ? -3.892 0.910 2.594 1.00 0.00 8 ILE A C 6
ATOM 6741 O O . ILE A 1 8 ? -4.312 1.054 3.732 1.00 0.00 8 ILE A O 6
ATOM 6757 N N . TYR A 1 9 ? -4.642 1.008 1.566 1.00 0.00 9 TYR A N 6
ATOM 6758 C CA . TYR A 1 9 ? -6.048 1.190 1.678 1.00 0.00 9 TYR A CA 6
ATOM 6759 C C . TYR A 1 9 ? -6.716 -0.186 1.677 1.00 0.00 9 TYR A C 6
ATOM 6760 O O . TYR A 1 9 ? -6.545 -0.951 0.737 1.00 0.00 9 TYR A O 6
ATOM 6778 N N . THR A 1 10 ? -7.403 -0.525 2.761 1.00 0.00 10 THR A N 6
ATOM 6779 C CA . THR A 1 10 ? -8.038 -1.829 2.890 1.00 0.00 10 THR A CA 6
ATOM 6780 C C . THR A 1 10 ? -9.517 -1.709 3.274 1.00 0.00 10 THR A C 6
ATOM 6781 O O . THR A 1 10 ? -10.104 -0.616 3.248 1.00 0.00 10 THR A O 6
ATOM 6792 N N . THR A 1 11 ? -10.124 -2.838 3.569 1.00 0.00 11 THR A N 6
ATOM 6793 C CA . THR A 1 11 ? -11.491 -2.952 4.001 1.00 0.00 11 THR A CA 6
ATOM 6794 C C . THR A 1 11 ? -11.558 -4.283 4.793 1.00 0.00 11 THR A C 6
ATOM 6795 O O . THR A 1 11 ? -10.757 -5.181 4.498 1.00 0.00 11 THR A O 6
ATOM 6806 N N . SER A 1 12 ? -12.394 -4.367 5.849 1.00 0.00 12 SER A N 6
ATOM 6807 C CA . SER A 1 12 ? -12.568 -5.625 6.606 1.00 0.00 12 SER A CA 6
ATOM 6808 C C . SER A 1 12 ? -12.996 -6.715 5.637 1.00 0.00 12 SER A C 6
ATOM 6809 O O . SER A 1 12 ? -12.447 -7.832 5.637 1.00 0.00 12 SER A O 6
ATOM 6817 N N . TRP A 1 13 ? -13.984 -6.385 4.816 1.00 0.00 13 TRP A N 6
ATOM 6818 C CA . TRP A 1 13 ? -14.278 -7.164 3.661 1.00 0.00 13 TRP A CA 6
ATOM 6819 C C . TRP A 1 13 ? -13.064 -7.018 2.736 1.00 0.00 13 TRP A C 6
ATOM 6820 O O . TRP A 1 13 ? -12.756 -5.935 2.233 1.00 0.00 13 TRP A O 6
ATOM 6841 N N . CYS A 1 14 ? -12.357 -8.091 2.578 1.00 0.00 14 CYS A N 6
ATOM 6842 C CA . CYS A 1 14 ? -11.137 -8.088 1.849 1.00 0.00 14 CYS A CA 6
ATOM 6843 C C . CYS A 1 14 ? -10.913 -9.444 1.221 1.00 0.00 14 CYS A C 6
ATOM 6844 O O . CYS A 1 14 ? -10.855 -10.466 1.920 1.00 0.00 14 CYS A O 6
ATOM 6851 N N . GLY A 1 15 ? -10.819 -9.463 -0.087 1.00 0.00 15 GLY A N 6
ATOM 6852 C CA . GLY A 1 15 ? -10.588 -10.690 -0.779 1.00 0.00 15 GLY A CA 6
ATOM 6853 C C . GLY A 1 15 ? -9.245 -10.691 -1.451 1.00 0.00 15 GLY A C 6
ATOM 6854 O O . GLY A 1 15 ? -8.306 -11.347 -0.993 1.00 0.00 15 GLY A O 6
ATOM 6858 N N . TYR A 1 16 ? -9.128 -9.893 -2.482 1.00 0.00 16 TYR A N 6
ATOM 6859 C CA . TYR A 1 16 ? -7.928 -9.816 -3.288 1.00 0.00 16 TYR A CA 6
ATOM 6860 C C . TYR A 1 16 ? -6.811 -9.072 -2.545 1.00 0.00 16 TYR A C 6
ATOM 6861 O O . TYR A 1 16 ? -5.631 -9.362 -2.723 1.00 0.00 16 TYR A O 6
ATOM 6879 N N . CYS A 1 17 ? -7.192 -8.144 -1.696 1.00 0.00 17 CYS A N 6
ATOM 6880 C CA . CYS A 1 17 ? -6.233 -7.362 -0.908 1.00 0.00 17 CYS A CA 6
ATOM 6881 C C . CYS A 1 17 ? -5.416 -8.242 0.067 1.00 0.00 17 CYS A C 6
ATOM 6882 O O . CYS A 1 17 ? -4.253 -7.935 0.373 1.00 0.00 17 CYS A O 6
ATOM 6889 N N . LEU A 1 18 ? -6.013 -9.360 0.492 1.00 0.00 18 LEU A N 6
ATOM 6890 C CA . LEU A 1 18 ? -5.404 -10.288 1.458 1.00 0.00 18 LEU A CA 6
ATOM 6891 C C . LEU A 1 18 ? -4.118 -10.889 0.860 1.00 0.00 18 LEU A C 6
ATOM 6892 O O . LEU A 1 18 ? -3.110 -11.064 1.561 1.00 0.00 18 LEU A O 6
ATOM 6908 N N . ARG A 1 19 ? -4.161 -11.119 -0.456 1.00 0.00 19 ARG A N 6
ATOM 6909 C CA . ARG A 1 19 ? -3.062 -11.706 -1.243 1.00 0.00 19 ARG A CA 6
ATOM 6910 C C . ARG A 1 19 ? -1.748 -10.961 -1.004 1.00 0.00 19 ARG A C 6
ATOM 6911 O O . ARG A 1 19 ? -0.685 -11.569 -0.782 1.00 0.00 19 ARG A O 6
ATOM 6932 N N . LEU A 1 20 ? -1.837 -9.662 -1.030 1.00 0.00 20 LEU A N 6
ATOM 6933 C CA . LEU A 1 20 ? -0.684 -8.805 -0.878 1.00 0.00 20 LEU A CA 6
ATOM 6934 C C . LEU A 1 20 ? -0.383 -8.600 0.601 1.00 0.00 20 LEU A C 6
ATOM 6935 O O . LEU A 1 20 ? 0.768 -8.659 1.029 1.00 0.00 20 LEU A O 6
ATOM 6951 N N . LYS A 1 21 ? -1.445 -8.393 1.360 1.00 0.00 21 LYS A N 6
ATOM 6952 C CA . LYS A 1 21 ? -1.393 -8.101 2.784 1.00 0.00 21 LYS A CA 6
ATOM 6953 C C . LYS A 1 21 ? -0.566 -9.137 3.569 1.00 0.00 21 LYS A C 6
ATOM 6954 O O . LYS A 1 21 ? 0.338 -8.775 4.347 1.00 0.00 21 LYS A O 6
ATOM 6973 N N . THR A 1 22 ? -0.834 -10.405 3.343 1.00 0.00 22 THR A N 6
ATOM 6974 C CA . THR A 1 22 ? -0.128 -11.433 4.063 1.00 0.00 22 THR A CA 6
ATOM 6975 C C . THR A 1 22 ? 1.321 -11.591 3.550 1.00 0.00 22 THR A C 6
ATOM 6976 O O . THR A 1 22 ? 2.231 -11.921 4.319 1.00 0.00 22 THR A O 6
ATOM 6987 N N . ALA A 1 23 ? 1.537 -11.276 2.275 1.00 0.00 23 ALA A N 6
ATOM 6988 C CA . ALA A 1 23 ? 2.854 -11.395 1.655 1.00 0.00 23 ALA A CA 6
ATOM 6989 C C . ALA A 1 23 ? 3.806 -10.397 2.255 1.00 0.00 23 ALA A C 6
ATOM 6990 O O . ALA A 1 23 ? 4.947 -10.727 2.561 1.00 0.00 23 ALA A O 6
ATOM 6997 N N . LEU A 1 24 ? 3.321 -9.192 2.453 1.00 0.00 24 LEU A N 6
ATOM 6998 C CA . LEU A 1 24 ? 4.124 -8.126 3.015 1.00 0.00 24 LEU A CA 6
ATOM 6999 C C . LEU A 1 24 ? 4.508 -8.451 4.442 1.00 0.00 24 LEU A C 6
ATOM 7000 O O . LEU A 1 24 ? 5.669 -8.315 4.831 1.00 0.00 24 LEU A O 6
ATOM 7016 N N . THR A 1 25 ? 3.541 -8.937 5.189 1.00 0.00 25 THR A N 6
ATOM 7017 C CA . THR A 1 25 ? 3.725 -9.308 6.572 1.00 0.00 25 THR A CA 6
ATOM 7018 C C . THR A 1 25 ? 4.803 -10.411 6.711 1.00 0.00 25 THR A C 6
ATOM 7019 O O . THR A 1 25 ? 5.710 -10.308 7.540 1.00 0.00 25 THR A O 6
ATOM 7030 N N . ALA A 1 26 ? 4.748 -11.408 5.831 1.00 0.00 26 ALA A N 6
ATOM 7031 C CA . ALA A 1 26 ? 5.698 -12.518 5.864 1.00 0.00 26 ALA A CA 6
ATOM 7032 C C . ALA A 1 26 ? 7.081 -12.103 5.351 1.00 0.00 26 ALA A C 6
ATOM 7033 O O . ALA A 1 26 ? 8.059 -12.842 5.494 1.00 0.00 26 ALA A O 6
ATOM 7040 N N . ASN A 1 27 ? 7.154 -10.925 4.776 1.00 0.00 27 ASN A N 6
ATOM 7041 C CA . ASN A 1 27 ? 8.390 -10.397 4.219 1.00 0.00 27 ASN A CA 6
ATOM 7042 C C . ASN A 1 27 ? 8.940 -9.250 5.045 1.00 0.00 27 ASN A C 6
ATOM 7043 O O . ASN A 1 27 ? 9.816 -8.518 4.585 1.00 0.00 27 ASN A O 6
ATOM 7054 N N . ARG A 1 28 ? 8.436 -9.120 6.284 1.00 0.00 28 ARG A N 6
ATOM 7055 C CA . ARG A 1 28 ? 8.884 -8.097 7.268 1.00 0.00 28 ARG A CA 6
ATOM 7056 C C . ARG A 1 28 ? 8.514 -6.681 6.850 1.00 0.00 28 ARG A C 6
ATOM 7057 O O . ARG A 1 28 ? 9.049 -5.696 7.392 1.00 0.00 28 ARG A O 6
ATOM 7078 N N . ILE A 1 29 ? 7.599 -6.561 5.940 1.00 0.00 29 ILE A N 6
ATOM 7079 C CA . ILE A 1 29 ? 7.183 -5.271 5.482 1.00 0.00 29 ILE A CA 6
ATOM 7080 C C . ILE A 1 29 ? 6.013 -4.811 6.334 1.00 0.00 29 ILE A C 6
ATOM 7081 O O . ILE A 1 29 ? 4.975 -5.482 6.397 1.00 0.00 29 ILE A O 6
ATOM 7097 N N . ALA A 1 30 ? 6.198 -3.722 7.027 1.00 0.00 30 ALA A N 6
ATOM 7098 C CA . ALA A 1 30 ? 5.167 -3.180 7.865 1.00 0.00 30 ALA A CA 6
ATOM 7099 C C . ALA A 1 30 ? 4.418 -2.121 7.114 1.00 0.00 30 ALA A C 6
ATOM 7100 O O . ALA A 1 30 ? 5.020 -1.301 6.422 1.00 0.00 30 ALA A O 6
ATOM 7107 N N . TYR A 1 31 ? 3.140 -2.122 7.253 1.00 0.00 31 TYR A N 6
ATOM 7108 C CA . TYR A 1 31 ? 2.297 -1.204 6.547 1.00 0.00 31 TYR A CA 6
ATOM 7109 C C . TYR A 1 31 ? 1.251 -0.647 7.474 1.00 0.00 31 TYR A C 6
ATOM 7110 O O . TYR A 1 31 ? 1.117 -1.091 8.618 1.00 0.00 31 TYR A O 6
ATOM 7128 N N . ASP A 1 32 ? 0.537 0.326 7.016 1.00 0.00 32 ASP A N 6
ATOM 7129 C CA . ASP A 1 32 ? -0.552 0.865 7.784 1.00 0.00 32 ASP A CA 6
ATOM 7130 C C . ASP A 1 32 ? -1.773 0.891 6.926 1.00 0.00 32 ASP A C 6
ATOM 7131 O O . ASP A 1 32 ? -1.768 1.521 5.878 1.00 0.00 32 ASP A O 6
ATOM 7140 N N . GLU A 1 33 ? -2.784 0.166 7.319 1.00 0.00 33 GLU A N 6
ATOM 7141 C CA . GLU A 1 33 ? -3.992 0.091 6.539 1.00 0.00 33 GLU A CA 6
ATOM 7142 C C . GLU A 1 33 ? -5.025 1.103 7.037 1.00 0.00 33 GLU A C 6
ATOM 7143 O O . GLU A 1 33 ? -5.240 1.249 8.252 1.00 0.00 33 GLU A O 6
ATOM 7155 N N . VAL A 1 34 ? -5.644 1.793 6.103 1.00 0.00 34 VAL A N 6
ATOM 7156 C CA . VAL A 1 34 ? -6.514 2.923 6.400 1.00 0.00 34 VAL A CA 6
ATOM 7157 C C . VAL A 1 34 ? -7.967 2.536 6.734 1.00 0.00 34 VAL A C 6
ATOM 7158 O O . VAL A 1 34 ? -8.587 1.703 6.083 1.00 0.00 34 VAL A O 6
ATOM 7171 N N . ASP A 1 35 ? -8.478 3.252 7.717 1.00 0.00 35 ASP A N 6
ATOM 7172 C CA . ASP A 1 35 ? -9.838 3.207 8.310 1.00 0.00 35 ASP A CA 6
ATOM 7173 C C . ASP A 1 35 ? -11.004 3.480 7.299 1.00 0.00 35 ASP A C 6
ATOM 7174 O O . ASP A 1 35 ? -12.154 3.497 7.695 1.00 0.00 35 ASP A O 6
ATOM 7183 N N . ILE A 1 36 ? -10.682 3.718 6.009 1.00 0.00 36 ILE A N 6
ATOM 7184 C CA . ILE A 1 36 ? -11.629 4.244 4.944 1.00 0.00 36 ILE A CA 6
ATOM 7185 C C . ILE A 1 36 ? -13.046 3.627 4.899 1.00 0.00 36 ILE A C 6
ATOM 7186 O O . ILE A 1 36 ? -13.947 4.224 4.317 1.00 0.00 36 ILE A O 6
ATOM 7202 N N . GLU A 1 37 ? -13.249 2.460 5.445 1.00 0.00 37 GLU A N 6
ATOM 7203 C CA . GLU A 1 37 ? -14.578 1.891 5.443 1.00 0.00 37 GLU A CA 6
ATOM 7204 C C . GLU A 1 37 ? -15.475 2.629 6.450 1.00 0.00 37 GLU A C 6
ATOM 7205 O O . GLU A 1 37 ? -16.702 2.649 6.328 1.00 0.00 37 GLU A O 6
ATOM 7217 N N . HIS A 1 38 ? -14.840 3.243 7.424 1.00 0.00 38 HIS A N 6
ATOM 7218 C CA . HIS A 1 38 ? -15.510 4.077 8.389 1.00 0.00 38 HIS A CA 6
ATOM 7219 C C . HIS A 1 38 ? -15.201 5.528 8.053 1.00 0.00 38 HIS A C 6
ATOM 7220 O O . HIS A 1 38 ? -16.097 6.368 7.963 1.00 0.00 38 HIS A O 6
ATOM 7234 N N . ASN A 1 39 ? -13.923 5.800 7.816 1.00 0.00 39 ASN A N 6
ATOM 7235 C CA . ASN A 1 39 ? -13.447 7.157 7.537 1.00 0.00 39 ASN A CA 6
ATOM 7236 C C . ASN A 1 39 ? -13.750 7.547 6.110 1.00 0.00 39 ASN A C 6
ATOM 7237 O O . ASN A 1 39 ? -13.009 7.177 5.186 1.00 0.00 39 ASN A O 6
ATOM 7248 N N . ARG A 1 40 ? -14.805 8.300 5.919 1.00 0.00 40 ARG A N 6
ATOM 7249 C CA . ARG A 1 40 ? -15.196 8.733 4.588 1.00 0.00 40 ARG A CA 6
ATOM 7250 C C . ARG A 1 40 ? -14.180 9.700 3.993 1.00 0.00 40 ARG A C 6
ATOM 7251 O O . ARG A 1 40 ? -13.968 9.707 2.792 1.00 0.00 40 ARG A O 6
ATOM 7272 N N . ALA A 1 41 ? -13.514 10.467 4.853 1.00 0.00 41 ALA A N 6
ATOM 7273 C CA . ALA A 1 41 ? -12.555 11.476 4.413 1.00 0.00 41 ALA A CA 6
ATOM 7274 C C . ALA A 1 41 ? -11.435 10.904 3.547 1.00 0.00 41 ALA A C 6
ATOM 7275 O O . ALA A 1 41 ? -11.117 11.452 2.483 1.00 0.00 41 ALA A O 6
ATOM 7282 N N . ALA A 1 42 ? -10.880 9.790 3.959 1.00 0.00 42 ALA A N 6
ATOM 7283 C CA . ALA A 1 42 ? -9.832 9.162 3.179 1.00 0.00 42 ALA A CA 6
ATOM 7284 C C . ALA A 1 42 ? -10.434 8.254 2.113 1.00 0.00 42 ALA A C 6
ATOM 7285 O O . ALA A 1 42 ? -9.815 7.991 1.092 1.00 0.00 42 ALA A O 6
ATOM 7292 N N . ALA A 1 43 ? -11.661 7.802 2.342 1.00 0.00 43 ALA A N 6
ATOM 7293 C CA . ALA A 1 43 ? -12.354 6.931 1.395 1.00 0.00 43 ALA A CA 6
ATOM 7294 C C . ALA A 1 43 ? -12.625 7.674 0.101 1.00 0.00 43 ALA A C 6
ATOM 7295 O O . ALA A 1 43 ? -12.450 7.134 -0.995 1.00 0.00 43 ALA A O 6
ATOM 7302 N N . GLU A 1 44 ? -13.007 8.928 0.243 1.00 0.00 44 GLU A N 6
ATOM 7303 C CA . GLU A 1 44 ? -13.258 9.814 -0.882 1.00 0.00 44 GLU A CA 6
ATOM 7304 C C . GLU A 1 44 ? -11.967 10.090 -1.668 1.00 0.00 44 GLU A C 6
ATOM 7305 O O . GLU A 1 44 ? -12.005 10.407 -2.858 1.00 0.00 44 GLU A O 6
ATOM 7317 N N . PHE A 1 45 ? -10.832 9.950 -0.999 1.00 0.00 45 PHE A N 6
ATOM 7318 C CA . PHE A 1 45 ? -9.537 10.109 -1.640 1.00 0.00 45 PHE A CA 6
ATOM 7319 C C . PHE A 1 45 ? -9.258 8.880 -2.496 1.00 0.00 45 PHE A C 6
ATOM 7320 O O . PHE A 1 45 ? -8.742 8.983 -3.612 1.00 0.00 45 PHE A O 6
ATOM 7337 N N . VAL A 1 46 ? -9.654 7.721 -1.983 1.00 0.00 46 VAL A N 6
ATOM 7338 C CA . VAL A 1 46 ? -9.481 6.460 -2.692 1.00 0.00 46 VAL A CA 6
ATOM 7339 C C . VAL A 1 46 ? -10.338 6.453 -3.949 1.00 0.00 46 VAL A C 6
ATOM 7340 O O . VAL A 1 46 ? -9.888 6.046 -5.008 1.00 0.00 46 VAL A O 6
ATOM 7353 N N . GLY A 1 47 ? -11.559 6.950 -3.821 1.00 0.00 47 GLY A N 6
ATOM 7354 C CA . GLY A 1 47 ? -12.462 7.029 -4.960 1.00 0.00 47 GLY A CA 6
ATOM 7355 C C . GLY A 1 47 ? -11.998 8.054 -5.987 1.00 0.00 47 GLY A C 6
ATOM 7356 O O . GLY A 1 47 ? -12.365 7.987 -7.159 1.00 0.00 47 GLY A O 6
ATOM 7360 N N . SER A 1 48 ? -11.197 8.998 -5.542 1.00 0.00 48 SER A N 6
ATOM 7361 C CA . SER A 1 48 ? -10.670 10.010 -6.411 1.00 0.00 48 SER A CA 6
ATOM 7362 C C . SER A 1 48 ? -9.443 9.468 -7.168 1.00 0.00 48 SER A C 6
ATOM 7363 O O . SER A 1 48 ? -9.288 9.705 -8.373 1.00 0.00 48 SER A O 6
ATOM 7371 N N . VAL A 1 49 ? -8.574 8.731 -6.474 1.00 0.00 49 VAL A N 6
ATOM 7372 C CA . VAL A 1 49 ? -7.383 8.181 -7.112 1.00 0.00 49 VAL A CA 6
ATOM 7373 C C . VAL A 1 49 ? -7.746 6.960 -7.974 1.00 0.00 49 VAL A C 6
ATOM 7374 O O . VAL A 1 49 ? -7.215 6.781 -9.076 1.00 0.00 49 VAL A O 6
ATOM 7387 N N . ASN A 1 50 ? -8.677 6.163 -7.497 1.00 0.00 50 ASN A N 6
ATOM 7388 C CA . ASN A 1 50 ? -9.166 5.027 -8.241 1.00 0.00 50 ASN A CA 6
ATOM 7389 C C . ASN A 1 50 ? -10.530 5.361 -8.777 1.00 0.00 50 ASN A C 6
ATOM 7390 O O . ASN A 1 50 ? -11.545 5.211 -8.089 1.00 0.00 50 ASN A O 6
ATOM 7401 N N . GLY A 1 51 ? -10.548 5.878 -9.976 1.00 0.00 51 GLY A N 6
ATOM 7402 C CA . GLY A 1 51 ? -11.776 6.321 -10.582 1.00 0.00 51 GLY A CA 6
ATOM 7403 C C . GLY A 1 51 ? -12.565 5.187 -11.180 1.00 0.00 51 GLY A C 6
ATOM 7404 O O . GLY A 1 51 ? -11.989 4.226 -11.726 1.00 0.00 51 GLY A O 6
ATOM 7408 N N . GLY A 1 52 ? -13.864 5.268 -11.071 1.00 0.00 52 GLY A N 6
ATOM 7409 C CA . GLY A 1 52 ? -14.730 4.259 -11.615 1.00 0.00 52 GLY A CA 6
ATOM 7410 C C . GLY A 1 52 ? -15.032 3.194 -10.602 1.00 0.00 52 GLY A C 6
ATOM 7411 O O . GLY A 1 52 ? -16.172 3.021 -10.190 1.00 0.00 52 GLY A O 6
ATOM 7415 N N . ASN A 1 53 ? -14.016 2.501 -10.177 1.00 0.00 53 ASN A N 6
ATOM 7416 C CA . ASN A 1 53 ? -14.170 1.439 -9.205 1.00 0.00 53 ASN A CA 6
ATOM 7417 C C . ASN A 1 53 ? -13.238 1.701 -8.064 1.00 0.00 53 ASN A C 6
ATOM 7418 O O . ASN A 1 53 ? -12.151 2.254 -8.266 1.00 0.00 53 ASN A O 6
ATOM 7429 N N . ARG A 1 54 ? -13.639 1.349 -6.881 1.00 0.00 54 ARG A N 6
ATOM 7430 C CA . ARG A 1 54 ? -12.776 1.511 -5.759 1.00 0.00 54 ARG A CA 6
ATOM 7431 C C . ARG A 1 54 ? -11.930 0.263 -5.621 1.00 0.00 54 ARG A C 6
ATOM 7432 O O . ARG A 1 54 ? -12.351 -0.721 -4.998 1.00 0.00 54 ARG A O 6
ATOM 7453 N N . THR A 1 55 ? -10.801 0.270 -6.287 1.00 0.00 55 THR A N 6
ATOM 7454 C CA . THR A 1 55 ? -9.851 -0.806 -6.209 1.00 0.00 55 THR A CA 6
ATOM 7455 C C . THR A 1 55 ? -9.317 -0.831 -4.777 1.00 0.00 55 THR A C 6
ATOM 7456 O O . THR A 1 55 ? -9.012 0.243 -4.227 1.00 0.00 55 THR A O 6
ATOM 7467 N N . VAL A 1 56 ? -9.247 -2.001 -4.144 1.00 0.00 56 VAL A N 6
ATOM 7468 C CA . VAL A 1 56 ? -8.814 -2.006 -2.765 1.00 0.00 56 VAL A CA 6
ATOM 7469 C C . VAL A 1 56 ? -7.365 -1.845 -2.592 1.00 0.00 56 VAL A C 6
ATOM 7470 O O . VAL A 1 56 ? -6.966 -0.785 -2.126 1.00 0.00 56 VAL A O 6
ATOM 7483 N N . PRO A 1 57 ? -6.492 -2.854 -2.969 1.00 0.00 57 PRO A N 6
ATOM 7484 C CA . PRO A 1 57 ? -5.178 -2.832 -2.486 1.00 0.00 57 PRO A CA 6
ATOM 7485 C C . PRO A 1 57 ? -4.304 -1.766 -3.171 1.00 0.00 57 PRO A C 6
ATOM 7486 O O . PRO A 1 57 ? -3.585 -2.017 -4.157 1.00 0.00 57 PRO A O 6
ATOM 7497 N N . THR A 1 58 ? -4.443 -0.611 -2.675 1.00 0.00 58 THR A N 6
ATOM 7498 C CA . THR A 1 58 ? -3.831 0.542 -3.148 1.00 0.00 58 THR A CA 6
ATOM 7499 C C . THR A 1 58 ? -2.895 1.013 -2.053 1.00 0.00 58 THR A C 6
ATOM 7500 O O . THR A 1 58 ? -3.305 1.141 -0.899 1.00 0.00 58 THR A O 6
ATOM 7511 N N . VAL A 1 59 ? -1.656 1.192 -2.377 1.00 0.00 59 VAL A N 6
ATOM 7512 C CA . VAL A 1 59 ? -0.692 1.582 -1.393 1.00 0.00 59 VAL A CA 6
ATOM 7513 C C . VAL A 1 59 ? -0.076 2.939 -1.731 1.00 0.00 59 VAL A C 6
ATOM 7514 O O . VAL A 1 59 ? 0.205 3.236 -2.891 1.00 0.00 59 VAL A O 6
ATOM 7527 N N . LYS A 1 60 ? 0.063 3.755 -0.731 1.00 0.00 60 LYS A N 6
ATOM 7528 C CA . LYS A 1 60 ? 0.691 5.039 -0.837 1.00 0.00 60 LYS A CA 6
ATOM 7529 C C . LYS A 1 60 ? 2.001 4.993 -0.072 1.00 0.00 60 LYS A C 6
ATOM 7530 O O . LYS A 1 60 ? 2.015 4.702 1.127 1.00 0.00 60 LYS A O 6
ATOM 7549 N N . PHE A 1 61 ? 3.087 5.220 -0.759 1.00 0.00 61 PHE A N 6
ATOM 7550 C CA . PHE A 1 61 ? 4.387 5.237 -0.117 1.00 0.00 61 PHE A CA 6
ATOM 7551 C C . PHE A 1 61 ? 4.754 6.653 0.238 1.00 0.00 61 PHE A C 6
ATOM 7552 O O . PHE A 1 61 ? 4.121 7.606 -0.251 1.00 0.00 61 PHE A O 6
ATOM 7569 N N . ALA A 1 62 ? 5.804 6.798 1.038 1.00 0.00 62 ALA A N 6
ATOM 7570 C CA . ALA A 1 62 ? 6.340 8.107 1.436 1.00 0.00 62 ALA A CA 6
ATOM 7571 C C . ALA A 1 62 ? 6.869 8.887 0.222 1.00 0.00 62 ALA A C 6
ATOM 7572 O O . ALA A 1 62 ? 7.155 10.068 0.308 1.00 0.00 62 ALA A O 6
ATOM 7579 N N . ASP A 1 63 ? 6.973 8.202 -0.908 1.00 0.00 63 ASP A N 6
ATOM 7580 C CA . ASP A 1 63 ? 7.405 8.806 -2.170 1.00 0.00 63 ASP A CA 6
ATOM 7581 C C . ASP A 1 63 ? 6.282 9.686 -2.739 1.00 0.00 63 ASP A C 6
ATOM 7582 O O . ASP A 1 63 ? 6.502 10.550 -3.587 1.00 0.00 63 ASP A O 6
ATOM 7591 N N . GLY A 1 64 ? 5.072 9.457 -2.252 1.00 0.00 64 GLY A N 6
ATOM 7592 C CA . GLY A 1 64 ? 3.918 10.225 -2.675 1.00 0.00 64 GLY A CA 6
ATOM 7593 C C . GLY A 1 64 ? 3.155 9.545 -3.772 1.00 0.00 64 GLY A C 6
ATOM 7594 O O . GLY A 1 64 ? 2.002 9.892 -4.068 1.00 0.00 64 GLY A O 6
ATOM 7598 N N . SER A 1 65 ? 3.781 8.583 -4.365 1.00 0.00 65 SER A N 6
ATOM 7599 C CA . SER A 1 65 ? 3.190 7.840 -5.421 1.00 0.00 65 SER A CA 6
ATOM 7600 C C . SER A 1 65 ? 2.316 6.740 -4.843 1.00 0.00 65 SER A C 6
ATOM 7601 O O . SER A 1 65 ? 2.560 6.253 -3.716 1.00 0.00 65 SER A O 6
ATOM 7609 N N . THR A 1 66 ? 1.320 6.371 -5.573 1.00 0.00 66 THR A N 6
ATOM 7610 C CA . THR A 1 66 ? 0.446 5.329 -5.185 1.00 0.00 66 THR A CA 6
ATOM 7611 C C . THR A 1 66 ? 0.612 4.172 -6.140 1.00 0.00 66 THR A C 6
ATOM 7612 O O . THR A 1 66 ? 0.775 4.366 -7.359 1.00 0.00 66 THR A O 6
ATOM 7623 N N . LEU A 1 67 ? 0.607 2.998 -5.607 1.00 0.00 67 LEU A N 6
ATOM 7624 C CA . LEU A 1 67 ? 0.800 1.815 -6.378 1.00 0.00 67 LEU A CA 6
ATOM 7625 C C . LEU A 1 67 ? -0.431 0.934 -6.168 1.00 0.00 67 LEU A C 6
ATOM 7626 O O . LEU A 1 67 ? -0.768 0.589 -5.036 1.00 0.00 67 LEU A O 6
ATOM 7642 N N . THR A 1 68 ? -1.126 0.635 -7.224 1.00 0.00 68 THR A N 6
ATOM 7643 C CA . THR A 1 68 ? -2.371 -0.093 -7.124 1.00 0.00 68 THR A CA 6
ATOM 7644 C C . THR A 1 68 ? -2.197 -1.515 -7.637 1.00 0.00 68 THR A C 6
ATOM 7645 O O . THR A 1 68 ? -1.731 -1.708 -8.754 1.00 0.00 68 THR A O 6
ATOM 7656 N N . ASN A 1 69 ? -2.567 -2.486 -6.810 1.00 0.00 69 ASN A N 6
ATOM 7657 C CA . ASN A 1 69 ? -2.454 -3.927 -7.135 1.00 0.00 69 ASN A CA 6
ATOM 7658 C C . ASN A 1 69 ? -1.022 -4.322 -7.560 1.00 0.00 69 ASN A C 6
ATOM 7659 O O . ASN A 1 69 ? -0.811 -4.762 -8.695 1.00 0.00 69 ASN A O 6
ATOM 7670 N N . PRO A 1 70 ? -0.006 -4.131 -6.687 1.00 0.00 70 PRO A N 6
ATOM 7671 C CA . PRO A 1 70 ? 1.364 -4.498 -7.011 1.00 0.00 70 PRO A CA 6
ATOM 7672 C C . PRO A 1 70 ? 1.716 -5.933 -6.610 1.00 0.00 70 PRO A C 6
ATOM 7673 O O . PRO A 1 70 ? 0.892 -6.675 -6.052 1.00 0.00 70 PRO A O 6
ATOM 7684 N N . SER A 1 71 ? 2.927 -6.305 -6.915 1.00 0.00 71 SER A N 6
ATOM 7685 C CA . SER A 1 71 ? 3.486 -7.570 -6.533 1.00 0.00 71 SER A CA 6
ATOM 7686 C C . SER A 1 71 ? 4.297 -7.333 -5.247 1.00 0.00 71 SER A C 6
ATOM 7687 O O . SER A 1 71 ? 4.629 -6.174 -4.936 1.00 0.00 71 SER A O 6
ATOM 7695 N N . ALA A 1 72 ? 4.647 -8.391 -4.530 1.00 0.00 72 ALA A N 6
ATOM 7696 C CA . ALA A 1 72 ? 5.384 -8.256 -3.273 1.00 0.00 72 ALA A CA 6
ATOM 7697 C C . ALA A 1 72 ? 6.767 -7.641 -3.511 1.00 0.00 72 ALA A C 6
ATOM 7698 O O . ALA A 1 72 ? 7.222 -6.779 -2.745 1.00 0.00 72 ALA A O 6
ATOM 7705 N N . ASP A 1 73 ? 7.399 -8.053 -4.604 1.00 0.00 73 ASP A N 6
ATOM 7706 C CA . ASP A 1 73 ? 8.734 -7.566 -4.969 1.00 0.00 73 ASP A CA 6
ATOM 7707 C C . ASP A 1 73 ? 8.720 -6.070 -5.275 1.00 0.00 73 ASP A C 6
ATOM 7708 O O . ASP A 1 73 ? 9.679 -5.360 -4.963 1.00 0.00 73 ASP A O 6
ATOM 7717 N N . GLU A 1 74 ? 7.613 -5.586 -5.835 1.00 0.00 74 GLU A N 6
ATOM 7718 C CA . GLU A 1 74 ? 7.483 -4.182 -6.190 1.00 0.00 74 GLU A CA 6
ATOM 7719 C C . GLU A 1 74 ? 7.427 -3.327 -4.943 1.00 0.00 74 GLU A C 6
ATOM 7720 O O . GLU A 1 74 ? 8.022 -2.256 -4.883 1.00 0.00 74 GLU A O 6
ATOM 7732 N N . VAL A 1 75 ? 6.736 -3.826 -3.940 1.00 0.00 75 VAL A N 6
ATOM 7733 C CA . VAL A 1 75 ? 6.621 -3.136 -2.673 1.00 0.00 75 VAL A CA 6
ATOM 7734 C C . VAL A 1 75 ? 7.982 -3.080 -1.987 1.00 0.00 75 VAL A C 6
ATOM 7735 O O . VAL A 1 75 ? 8.402 -2.030 -1.510 1.00 0.00 75 VAL A O 6
ATOM 7748 N N . LYS A 1 76 ? 8.680 -4.205 -1.991 1.00 0.00 76 LYS A N 6
ATOM 7749 C CA . LYS A 1 76 ? 10.007 -4.303 -1.402 1.00 0.00 76 LYS A CA 6
ATOM 7750 C C . LYS A 1 76 ? 11.002 -3.338 -2.084 1.00 0.00 76 LYS A C 6
ATOM 7751 O O . LYS A 1 76 ? 11.768 -2.645 -1.407 1.00 0.00 76 LYS A O 6
ATOM 7770 N N . ALA A 1 77 ? 10.955 -3.270 -3.408 1.00 0.00 77 ALA A N 6
ATOM 7771 C CA . ALA A 1 77 ? 11.833 -2.379 -4.167 1.00 0.00 77 ALA A CA 6
ATOM 7772 C C . ALA A 1 77 ? 11.517 -0.905 -3.878 1.00 0.00 77 ALA A C 6
ATOM 7773 O O . ALA A 1 77 ? 12.422 -0.068 -3.808 1.00 0.00 77 ALA A O 6
ATOM 7780 N N . LYS A 1 78 ? 10.248 -0.587 -3.702 1.00 0.00 78 LYS A N 6
ATOM 7781 C CA . LYS A 1 78 ? 9.861 0.767 -3.333 1.00 0.00 78 LYS A CA 6
ATOM 7782 C C . LYS A 1 78 ? 10.261 1.075 -1.896 1.00 0.00 78 LYS A C 6
ATOM 7783 O O . LYS A 1 78 ? 10.703 2.183 -1.592 1.00 0.00 78 LYS A O 6
ATOM 7802 N N . LEU A 1 79 ? 10.145 0.084 -1.036 1.00 0.00 79 LEU A N 6
ATOM 7803 C CA . LEU A 1 79 ? 10.457 0.236 0.377 1.00 0.00 79 LEU A CA 6
ATOM 7804 C C . LEU A 1 79 ? 11.933 0.597 0.562 1.00 0.00 79 LEU A C 6
ATOM 7805 O O . LEU A 1 79 ? 12.271 1.537 1.283 1.00 0.00 79 LEU A O 6
ATOM 7821 N N . VAL A 1 80 ? 12.793 -0.127 -0.121 1.00 0.00 80 VAL A N 6
ATOM 7822 C CA . VAL A 1 80 ? 14.226 0.079 0.000 1.00 0.00 80 VAL A CA 6
ATOM 7823 C C . VAL A 1 80 ? 14.676 1.448 -0.538 1.00 0.00 80 VAL A C 6
ATOM 7824 O O . VAL A 1 80 ? 15.609 2.056 0.008 1.00 0.00 80 VAL A O 6
ATOM 7837 N N . LYS A 1 81 ? 13.993 1.956 -1.573 1.00 0.00 81 LYS A N 6
ATOM 7838 C CA . LYS A 1 81 ? 14.364 3.251 -2.130 1.00 0.00 81 LYS A CA 6
ATOM 7839 C C . LYS A 1 81 ? 13.876 4.392 -1.265 1.00 0.00 81 LYS A C 6
ATOM 7840 O O . LYS A 1 81 ? 14.611 5.341 -1.031 1.00 0.00 81 LYS A O 6
ATOM 7859 N N . ILE A 1 82 ? 12.658 4.288 -0.746 1.00 0.00 82 ILE A N 6
ATOM 7860 C CA . ILE A 1 82 ? 12.099 5.373 0.048 1.00 0.00 82 ILE A CA 6
ATOM 7861 C C . ILE A 1 82 ? 12.723 5.448 1.433 1.00 0.00 82 ILE A C 6
ATOM 7862 O O . ILE A 1 82 ? 12.571 6.441 2.146 1.00 0.00 82 ILE A O 6
ATOM 7878 N N . ALA A 1 83 ? 13.420 4.396 1.808 1.00 0.00 83 ALA A N 6
ATOM 7879 C CA . ALA A 1 83 ? 14.132 4.371 3.061 1.00 0.00 83 ALA A CA 6
ATOM 7880 C C . ALA A 1 83 ? 15.388 5.231 2.955 1.00 0.00 83 ALA A C 6
ATOM 7881 O O . ALA A 1 83 ? 15.862 5.771 3.951 1.00 0.00 83 ALA A O 6
ATOM 7888 N N . GLY A 1 84 ? 15.897 5.375 1.720 1.00 0.00 84 GLY A N 6
ATOM 7889 C CA . GLY A 1 84 ? 17.115 6.134 1.474 1.00 0.00 84 GLY A CA 6
ATOM 7890 C C . GLY A 1 84 ? 18.265 5.561 2.256 1.00 0.00 84 GLY A C 6
ATOM 7891 O O . GLY A 1 84 ? 18.978 6.275 2.961 1.00 0.00 84 GLY A O 6
ATOM 7895 N N . LEU A 1 85 ? 18.420 4.267 2.155 1.00 0.00 85 LEU A N 6
ATOM 7896 C CA . LEU A 1 85 ? 19.408 3.551 2.932 1.00 0.00 85 LEU A CA 6
ATOM 7897 C C . LEU A 1 85 ? 19.813 2.284 2.214 1.00 0.00 85 LEU A C 6
ATOM 7898 O O . LEU A 1 85 ? 20.990 1.990 2.058 1.00 0.00 85 LEU A O 6
ATOM 7914 N N . GLU A 1 86 ? 18.828 1.535 1.789 1.00 0.00 86 GLU A N 6
ATOM 7915 C CA . GLU A 1 86 ? 19.050 0.261 1.125 1.00 0.00 86 GLU A CA 6
ATOM 7916 C C . GLU A 1 86 ? 19.051 0.452 -0.385 1.00 0.00 86 GLU A C 6
ATOM 7917 O O . GLU A 1 86 ? 19.358 -0.462 -1.162 1.00 0.00 86 GLU A O 6
ATOM 7929 N N . HIS A 1 87 ? 18.713 1.646 -0.772 1.00 0.00 87 HIS A N 6
ATOM 7930 C CA . HIS A 1 87 ? 18.702 2.099 -2.125 1.00 0.00 87 HIS A CA 6
ATOM 7931 C C . HIS A 1 87 ? 18.552 3.593 -2.032 1.00 0.00 87 HIS A C 6
ATOM 7932 O O . HIS A 1 87 ? 17.892 4.084 -1.103 1.00 0.00 87 HIS A O 6
ATOM 7946 N N . HIS A 1 88 ? 19.192 4.297 -2.906 1.00 0.00 88 HIS A N 6
ATOM 7947 C CA . HIS A 1 88 ? 19.096 5.729 -2.962 1.00 0.00 88 HIS A CA 6
ATOM 7948 C C . HIS A 1 88 ? 18.598 6.097 -4.340 1.00 0.00 88 HIS A C 6
ATOM 7949 O O . HIS A 1 88 ? 17.370 6.119 -4.542 1.00 0.00 88 HIS A O 6
ATOM 7963 N N . MET A 1 1 ? 2.542 6.370 6.110 1.00 0.00 1 MET A N 7
ATOM 7964 C CA . MET A 1 1 ? 3.606 7.301 5.691 1.00 0.00 1 MET A CA 7
ATOM 7965 C C . MET A 1 1 ? 4.511 7.736 6.859 1.00 0.00 1 MET A C 7
ATOM 7966 O O . MET A 1 1 ? 5.222 8.744 6.753 1.00 0.00 1 MET A O 7
ATOM 7982 N N . VAL A 1 2 ? 4.516 6.985 7.965 1.00 0.00 2 VAL A N 7
ATOM 7983 C CA . VAL A 1 2 ? 5.412 7.313 9.077 1.00 0.00 2 VAL A CA 7
ATOM 7984 C C . VAL A 1 2 ? 6.514 6.263 9.270 1.00 0.00 2 VAL A C 7
ATOM 7985 O O . VAL A 1 2 ? 7.491 6.260 8.529 1.00 0.00 2 VAL A O 7
ATOM 7998 N N . THR A 1 3 ? 6.362 5.374 10.223 1.00 0.00 3 THR A N 7
ATOM 7999 C CA . THR A 1 3 ? 7.288 4.282 10.379 1.00 0.00 3 THR A CA 7
ATOM 8000 C C . THR A 1 3 ? 6.917 3.208 9.374 1.00 0.00 3 THR A C 7
ATOM 8001 O O . THR A 1 3 ? 7.766 2.513 8.809 1.00 0.00 3 THR A O 7
ATOM 8012 N N . ALA A 1 4 ? 5.628 3.099 9.161 1.00 0.00 4 ALA A N 7
ATOM 8013 C CA . ALA A 1 4 ? 5.086 2.311 8.119 1.00 0.00 4 ALA A CA 7
ATOM 8014 C C . ALA A 1 4 ? 4.906 3.255 6.946 1.00 0.00 4 ALA A C 7
ATOM 8015 O O . ALA A 1 4 ? 4.007 4.123 6.952 1.00 0.00 4 ALA A O 7
ATOM 8022 N N . ALA A 1 5 ? 5.812 3.169 6.013 1.00 0.00 5 ALA A N 7
ATOM 8023 C CA . ALA A 1 5 ? 5.838 4.065 4.878 1.00 0.00 5 ALA A CA 7
ATOM 8024 C C . ALA A 1 5 ? 4.665 3.816 3.950 1.00 0.00 5 ALA A C 7
ATOM 8025 O O . ALA A 1 5 ? 3.837 4.713 3.719 1.00 0.00 5 ALA A O 7
ATOM 8032 N N . LEU A 1 6 ? 4.570 2.602 3.454 1.00 0.00 6 LEU A N 7
ATOM 8033 C CA . LEU A 1 6 ? 3.502 2.229 2.558 1.00 0.00 6 LEU A CA 7
ATOM 8034 C C . LEU A 1 6 ? 2.177 2.204 3.277 1.00 0.00 6 LEU A C 7
ATOM 8035 O O . LEU A 1 6 ? 1.989 1.497 4.277 1.00 0.00 6 LEU A O 7
ATOM 8051 N N . THR A 1 7 ? 1.298 3.000 2.794 1.00 0.00 7 THR A N 7
ATOM 8052 C CA . THR A 1 7 ? -0.002 3.133 3.331 1.00 0.00 7 THR A CA 7
ATOM 8053 C C . THR A 1 7 ? -0.971 2.381 2.409 1.00 0.00 7 THR A C 7
ATOM 8054 O O . THR A 1 7 ? -1.159 2.759 1.255 1.00 0.00 7 THR A O 7
ATOM 8065 N N . ILE A 1 8 ? -1.521 1.301 2.901 1.00 0.00 8 ILE A N 7
ATOM 8066 C CA . ILE A 1 8 ? -2.362 0.426 2.112 1.00 0.00 8 ILE A CA 7
ATOM 8067 C C . ILE A 1 8 ? -3.823 0.650 2.439 1.00 0.00 8 ILE A C 7
ATOM 8068 O O . ILE A 1 8 ? -4.194 0.834 3.584 1.00 0.00 8 ILE A O 7
ATOM 8084 N N . TYR A 1 9 ? -4.627 0.648 1.441 1.00 0.00 9 TYR A N 7
ATOM 8085 C CA . TYR A 1 9 ? -6.037 0.800 1.597 1.00 0.00 9 TYR A CA 7
ATOM 8086 C C . TYR A 1 9 ? -6.681 -0.587 1.718 1.00 0.00 9 TYR A C 7
ATOM 8087 O O . TYR A 1 9 ? -6.466 -1.442 0.864 1.00 0.00 9 TYR A O 7
ATOM 8105 N N . THR A 1 10 ? -7.402 -0.827 2.815 1.00 0.00 10 THR A N 7
ATOM 8106 C CA . THR A 1 10 ? -8.018 -2.125 3.075 1.00 0.00 10 THR A CA 7
ATOM 8107 C C . THR A 1 10 ? -9.433 -1.980 3.643 1.00 0.00 10 THR A C 7
ATOM 8108 O O . THR A 1 10 ? -9.925 -0.870 3.878 1.00 0.00 10 THR A O 7
ATOM 8119 N N . THR A 1 11 ? -10.075 -3.104 3.850 1.00 0.00 11 THR A N 7
ATOM 8120 C CA . THR A 1 11 ? -11.363 -3.202 4.480 1.00 0.00 11 THR A CA 7
ATOM 8121 C C . THR A 1 11 ? -11.331 -4.543 5.206 1.00 0.00 11 THR A C 7
ATOM 8122 O O . THR A 1 11 ? -10.510 -5.399 4.832 1.00 0.00 11 THR A O 7
ATOM 8133 N N . SER A 1 12 ? -12.129 -4.724 6.234 1.00 0.00 12 SER A N 7
ATOM 8134 C CA . SER A 1 12 ? -12.165 -5.979 6.948 1.00 0.00 12 SER A CA 7
ATOM 8135 C C . SER A 1 12 ? -12.784 -7.038 6.056 1.00 0.00 12 SER A C 7
ATOM 8136 O O . SER A 1 12 ? -12.259 -8.151 5.931 1.00 0.00 12 SER A O 7
ATOM 8144 N N . TRP A 1 13 ? -13.886 -6.683 5.407 1.00 0.00 13 TRP A N 7
ATOM 8145 C CA . TRP A 1 13 ? -14.503 -7.569 4.465 1.00 0.00 13 TRP A CA 7
ATOM 8146 C C . TRP A 1 13 ? -13.885 -7.376 3.093 1.00 0.00 13 TRP A C 7
ATOM 8147 O O . TRP A 1 13 ? -14.181 -6.430 2.372 1.00 0.00 13 TRP A O 7
ATOM 8168 N N . CYS A 1 14 ? -12.943 -8.214 2.799 1.00 0.00 14 CYS A N 7
ATOM 8169 C CA . CYS A 1 14 ? -12.212 -8.150 1.577 1.00 0.00 14 CYS A CA 7
ATOM 8170 C C . CYS A 1 14 ? -11.501 -9.472 1.375 1.00 0.00 14 CYS A C 7
ATOM 8171 O O . CYS A 1 14 ? -11.230 -10.185 2.356 1.00 0.00 14 CYS A O 7
ATOM 8178 N N . GLY A 1 15 ? -11.258 -9.835 0.140 1.00 0.00 15 GLY A N 7
ATOM 8179 C CA . GLY A 1 15 ? -10.554 -11.049 -0.127 1.00 0.00 15 GLY A CA 7
ATOM 8180 C C . GLY A 1 15 ? -9.276 -10.811 -0.887 1.00 0.00 15 GLY A C 7
ATOM 8181 O O . GLY A 1 15 ? -8.195 -11.157 -0.421 1.00 0.00 15 GLY A O 7
ATOM 8185 N N . TYR A 1 16 ? -9.385 -10.160 -2.033 1.00 0.00 16 TYR A N 7
ATOM 8186 C CA . TYR A 1 16 ? -8.245 -9.976 -2.932 1.00 0.00 16 TYR A CA 7
ATOM 8187 C C . TYR A 1 16 ? -7.162 -9.046 -2.387 1.00 0.00 16 TYR A C 7
ATOM 8188 O O . TYR A 1 16 ? -6.045 -9.051 -2.877 1.00 0.00 16 TYR A O 7
ATOM 8206 N N . CYS A 1 17 ? -7.475 -8.265 -1.374 1.00 0.00 17 CYS A N 7
ATOM 8207 C CA . CYS A 1 17 ? -6.471 -7.397 -0.768 1.00 0.00 17 CYS A CA 7
ATOM 8208 C C . CYS A 1 17 ? -5.572 -8.209 0.160 1.00 0.00 17 CYS A C 7
ATOM 8209 O O . CYS A 1 17 ? -4.402 -7.872 0.375 1.00 0.00 17 CYS A O 7
ATOM 8216 N N . LEU A 1 18 ? -6.116 -9.328 0.656 1.00 0.00 18 LEU A N 7
ATOM 8217 C CA . LEU A 1 18 ? -5.437 -10.168 1.621 1.00 0.00 18 LEU A CA 7
ATOM 8218 C C . LEU A 1 18 ? -4.243 -10.869 0.989 1.00 0.00 18 LEU A C 7
ATOM 8219 O O . LEU A 1 18 ? -3.310 -11.268 1.680 1.00 0.00 18 LEU A O 7
ATOM 8235 N N . ARG A 1 19 ? -4.280 -10.978 -0.333 1.00 0.00 19 ARG A N 7
ATOM 8236 C CA . ARG A 1 19 ? -3.217 -11.591 -1.118 1.00 0.00 19 ARG A CA 7
ATOM 8237 C C . ARG A 1 19 ? -1.916 -10.816 -0.894 1.00 0.00 19 ARG A C 7
ATOM 8238 O O . ARG A 1 19 ? -0.941 -11.356 -0.376 1.00 0.00 19 ARG A O 7
ATOM 8259 N N . LEU A 1 20 ? -1.937 -9.546 -1.246 1.00 0.00 20 LEU A N 7
ATOM 8260 C CA . LEU A 1 20 ? -0.780 -8.680 -1.099 1.00 0.00 20 LEU A CA 7
ATOM 8261 C C . LEU A 1 20 ? -0.452 -8.473 0.376 1.00 0.00 20 LEU A C 7
ATOM 8262 O O . LEU A 1 20 ? 0.710 -8.526 0.780 1.00 0.00 20 LEU A O 7
ATOM 8278 N N . LYS A 1 21 ? -1.494 -8.263 1.157 1.00 0.00 21 LYS A N 7
ATOM 8279 C CA . LYS A 1 21 ? -1.390 -8.003 2.584 1.00 0.00 21 LYS A CA 7
ATOM 8280 C C . LYS A 1 21 ? -0.597 -9.102 3.325 1.00 0.00 21 LYS A C 7
ATOM 8281 O O . LYS A 1 21 ? 0.327 -8.802 4.091 1.00 0.00 21 LYS A O 7
ATOM 8300 N N . THR A 1 22 ? -0.911 -10.355 3.059 1.00 0.00 22 THR A N 7
ATOM 8301 C CA . THR A 1 22 ? -0.215 -11.447 3.717 1.00 0.00 22 THR A CA 7
ATOM 8302 C C . THR A 1 22 ? 1.227 -11.586 3.211 1.00 0.00 22 THR A C 7
ATOM 8303 O O . THR A 1 22 ? 2.143 -11.894 3.994 1.00 0.00 22 THR A O 7
ATOM 8314 N N . ALA A 1 23 ? 1.422 -11.306 1.924 1.00 0.00 23 ALA A N 7
ATOM 8315 C CA . ALA A 1 23 ? 2.738 -11.344 1.281 1.00 0.00 23 ALA A CA 7
ATOM 8316 C C . ALA A 1 23 ? 3.664 -10.330 1.904 1.00 0.00 23 ALA A C 7
ATOM 8317 O O . ALA A 1 23 ? 4.797 -10.650 2.256 1.00 0.00 23 ALA A O 7
ATOM 8324 N N . LEU A 1 24 ? 3.175 -9.121 2.078 1.00 0.00 24 LEU A N 7
ATOM 8325 C CA . LEU A 1 24 ? 3.971 -8.059 2.663 1.00 0.00 24 LEU A CA 7
ATOM 8326 C C . LEU A 1 24 ? 4.300 -8.364 4.104 1.00 0.00 24 LEU A C 7
ATOM 8327 O O . LEU A 1 24 ? 5.413 -8.117 4.554 1.00 0.00 24 LEU A O 7
ATOM 8343 N N . THR A 1 25 ? 3.352 -8.945 4.806 1.00 0.00 25 THR A N 7
ATOM 8344 C CA . THR A 1 25 ? 3.565 -9.337 6.173 1.00 0.00 25 THR A CA 7
ATOM 8345 C C . THR A 1 25 ? 4.641 -10.453 6.238 1.00 0.00 25 THR A C 7
ATOM 8346 O O . THR A 1 25 ? 5.510 -10.442 7.105 1.00 0.00 25 THR A O 7
ATOM 8357 N N . ALA A 1 26 ? 4.609 -11.370 5.267 1.00 0.00 26 ALA A N 7
ATOM 8358 C CA . ALA A 1 26 ? 5.585 -12.458 5.190 1.00 0.00 26 ALA A CA 7
ATOM 8359 C C . ALA A 1 26 ? 6.948 -11.938 4.772 1.00 0.00 26 ALA A C 7
ATOM 8360 O O . ALA A 1 26 ? 7.975 -12.513 5.091 1.00 0.00 26 ALA A O 7
ATOM 8367 N N . ASN A 1 27 ? 6.941 -10.851 4.054 1.00 0.00 27 ASN A N 7
ATOM 8368 C CA . ASN A 1 27 ? 8.160 -10.198 3.605 1.00 0.00 27 ASN A CA 7
ATOM 8369 C C . ASN A 1 27 ? 8.680 -9.216 4.650 1.00 0.00 27 ASN A C 7
ATOM 8370 O O . ASN A 1 27 ? 9.673 -8.520 4.414 1.00 0.00 27 ASN A O 7
ATOM 8381 N N . ARG A 1 28 ? 7.984 -9.161 5.801 1.00 0.00 28 ARG A N 7
ATOM 8382 C CA . ARG A 1 28 ? 8.334 -8.303 6.951 1.00 0.00 28 ARG A CA 7
ATOM 8383 C C . ARG A 1 28 ? 8.286 -6.814 6.547 1.00 0.00 28 ARG A C 7
ATOM 8384 O O . ARG A 1 28 ? 8.991 -5.957 7.097 1.00 0.00 28 ARG A O 7
ATOM 8405 N N . ILE A 1 29 ? 7.432 -6.509 5.623 1.00 0.00 29 ILE A N 7
ATOM 8406 C CA . ILE A 1 29 ? 7.286 -5.168 5.153 1.00 0.00 29 ILE A CA 7
ATOM 8407 C C . ILE A 1 29 ? 6.291 -4.419 6.037 1.00 0.00 29 ILE A C 7
ATOM 8408 O O . ILE A 1 29 ? 5.116 -4.778 6.122 1.00 0.00 29 ILE A O 7
ATOM 8424 N N . ALA A 1 30 ? 6.787 -3.410 6.722 1.00 0.00 30 ALA A N 7
ATOM 8425 C CA . ALA A 1 30 ? 5.985 -2.631 7.644 1.00 0.00 30 ALA A CA 7
ATOM 8426 C C . ALA A 1 30 ? 5.021 -1.711 6.906 1.00 0.00 30 ALA A C 7
ATOM 8427 O O . ALA A 1 30 ? 5.414 -0.657 6.385 1.00 0.00 30 ALA A O 7
ATOM 8434 N N . TYR A 1 31 ? 3.783 -2.128 6.828 1.00 0.00 31 TYR A N 7
ATOM 8435 C CA . TYR A 1 31 ? 2.759 -1.344 6.186 1.00 0.00 31 TYR A CA 7
ATOM 8436 C C . TYR A 1 31 ? 1.737 -0.882 7.198 1.00 0.00 31 TYR A C 7
ATOM 8437 O O . TYR A 1 31 ? 1.669 -1.412 8.322 1.00 0.00 31 TYR A O 7
ATOM 8455 N N . ASP A 1 32 ? 0.961 0.086 6.805 1.00 0.00 32 ASP A N 7
ATOM 8456 C CA . ASP A 1 32 ? -0.131 0.601 7.603 1.00 0.00 32 ASP A CA 7
ATOM 8457 C C . ASP A 1 32 ? -1.353 0.651 6.735 1.00 0.00 32 ASP A C 7
ATOM 8458 O O . ASP A 1 32 ? -1.282 1.133 5.607 1.00 0.00 32 ASP A O 7
ATOM 8467 N N . GLU A 1 33 ? -2.440 0.116 7.212 1.00 0.00 33 GLU A N 7
ATOM 8468 C CA . GLU A 1 33 ? -3.655 0.091 6.443 1.00 0.00 33 GLU A CA 7
ATOM 8469 C C . GLU A 1 33 ? -4.607 1.211 6.877 1.00 0.00 33 GLU A C 7
ATOM 8470 O O . GLU A 1 33 ? -4.712 1.533 8.066 1.00 0.00 33 GLU A O 7
ATOM 8482 N N . VAL A 1 34 ? -5.262 1.807 5.918 1.00 0.00 34 VAL A N 7
ATOM 8483 C CA . VAL A 1 34 ? -6.084 2.984 6.141 1.00 0.00 34 VAL A CA 7
ATOM 8484 C C . VAL A 1 34 ? -7.459 2.654 6.765 1.00 0.00 34 VAL A C 7
ATOM 8485 O O . VAL A 1 34 ? -8.085 1.638 6.459 1.00 0.00 34 VAL A O 7
ATOM 8498 N N . ASP A 1 35 ? -7.916 3.588 7.582 1.00 0.00 35 ASP A N 7
ATOM 8499 C CA . ASP A 1 35 ? -9.181 3.577 8.355 1.00 0.00 35 ASP A CA 7
ATOM 8500 C C . ASP A 1 35 ? -10.447 3.642 7.496 1.00 0.00 35 ASP A C 7
ATOM 8501 O O . ASP A 1 35 ? -11.528 3.685 8.050 1.00 0.00 35 ASP A O 7
ATOM 8510 N N . ILE A 1 36 ? -10.303 3.718 6.165 1.00 0.00 36 ILE A N 7
ATOM 8511 C CA . ILE A 1 36 ? -11.418 4.011 5.184 1.00 0.00 36 ILE A CA 7
ATOM 8512 C C . ILE A 1 36 ? -12.760 3.263 5.417 1.00 0.00 36 ILE A C 7
ATOM 8513 O O . ILE A 1 36 ? -13.798 3.704 4.932 1.00 0.00 36 ILE A O 7
ATOM 8529 N N . GLU A 1 37 ? -12.732 2.148 6.103 1.00 0.00 37 GLU A N 7
ATOM 8530 C CA . GLU A 1 37 ? -13.943 1.408 6.411 1.00 0.00 37 GLU A CA 7
ATOM 8531 C C . GLU A 1 37 ? -14.801 2.217 7.410 1.00 0.00 37 GLU A C 7
ATOM 8532 O O . GLU A 1 37 ? -16.037 2.171 7.394 1.00 0.00 37 GLU A O 7
ATOM 8544 N N . HIS A 1 38 ? -14.119 2.969 8.248 1.00 0.00 38 HIS A N 7
ATOM 8545 C CA . HIS A 1 38 ? -14.741 3.828 9.240 1.00 0.00 38 HIS A CA 7
ATOM 8546 C C . HIS A 1 38 ? -14.683 5.278 8.759 1.00 0.00 38 HIS A C 7
ATOM 8547 O O . HIS A 1 38 ? -15.665 6.013 8.832 1.00 0.00 38 HIS A O 7
ATOM 8561 N N . ASN A 1 39 ? -13.519 5.670 8.279 1.00 0.00 39 ASN A N 7
ATOM 8562 C CA . ASN A 1 39 ? -13.250 7.050 7.870 1.00 0.00 39 ASN A CA 7
ATOM 8563 C C . ASN A 1 39 ? -13.651 7.300 6.435 1.00 0.00 39 ASN A C 7
ATOM 8564 O O . ASN A 1 39 ? -13.031 6.756 5.515 1.00 0.00 39 ASN A O 7
ATOM 8575 N N . ARG A 1 40 ? -14.634 8.160 6.232 1.00 0.00 40 ARG A N 7
ATOM 8576 C CA . ARG A 1 40 ? -15.062 8.487 4.882 1.00 0.00 40 ARG A CA 7
ATOM 8577 C C . ARG A 1 40 ? -14.031 9.367 4.176 1.00 0.00 40 ARG A C 7
ATOM 8578 O O . ARG A 1 40 ? -13.863 9.271 2.969 1.00 0.00 40 ARG A O 7
ATOM 8599 N N . ALA A 1 41 ? -13.298 10.179 4.946 1.00 0.00 41 ALA A N 7
ATOM 8600 C CA . ALA A 1 41 ? -12.384 11.150 4.362 1.00 0.00 41 ALA A CA 7
ATOM 8601 C C . ALA A 1 41 ? -11.293 10.528 3.510 1.00 0.00 41 ALA A C 7
ATOM 8602 O O . ALA A 1 41 ? -10.991 11.026 2.422 1.00 0.00 41 ALA A O 7
ATOM 8609 N N . ALA A 1 42 ? -10.738 9.435 3.959 1.00 0.00 42 ALA A N 7
ATOM 8610 C CA . ALA A 1 42 ? -9.734 8.750 3.169 1.00 0.00 42 ALA A CA 7
ATOM 8611 C C . ALA A 1 42 ? -10.388 7.767 2.204 1.00 0.00 42 ALA A C 7
ATOM 8612 O O . ALA A 1 42 ? -9.809 7.403 1.187 1.00 0.00 42 ALA A O 7
ATOM 8619 N N . ALA A 1 43 ? -11.613 7.360 2.518 1.00 0.00 43 ALA A N 7
ATOM 8620 C CA . ALA A 1 43 ? -12.349 6.397 1.699 1.00 0.00 43 ALA A CA 7
ATOM 8621 C C . ALA A 1 43 ? -12.706 6.999 0.364 1.00 0.00 43 ALA A C 7
ATOM 8622 O O . ALA A 1 43 ? -12.607 6.349 -0.679 1.00 0.00 43 ALA A O 7
ATOM 8629 N N . GLU A 1 44 ? -13.078 8.249 0.400 1.00 0.00 44 GLU A N 7
ATOM 8630 C CA . GLU A 1 44 ? -13.430 8.979 -0.790 1.00 0.00 44 GLU A CA 7
ATOM 8631 C C . GLU A 1 44 ? -12.170 9.346 -1.582 1.00 0.00 44 GLU A C 7
ATOM 8632 O O . GLU A 1 44 ? -12.213 9.563 -2.796 1.00 0.00 44 GLU A O 7
ATOM 8644 N N . PHE A 1 45 ? -11.035 9.357 -0.897 1.00 0.00 45 PHE A N 7
ATOM 8645 C CA . PHE A 1 45 ? -9.770 9.607 -1.550 1.00 0.00 45 PHE A CA 7
ATOM 8646 C C . PHE A 1 45 ? -9.413 8.419 -2.448 1.00 0.00 45 PHE A C 7
ATOM 8647 O O . PHE A 1 45 ? -8.812 8.595 -3.512 1.00 0.00 45 PHE A O 7
ATOM 8664 N N . VAL A 1 46 ? -9.832 7.217 -2.034 1.00 0.00 46 VAL A N 7
ATOM 8665 C CA . VAL A 1 46 ? -9.616 6.000 -2.826 1.00 0.00 46 VAL A CA 7
ATOM 8666 C C . VAL A 1 46 ? -10.289 6.166 -4.185 1.00 0.00 46 VAL A C 7
ATOM 8667 O O . VAL A 1 46 ? -9.708 5.850 -5.232 1.00 0.00 46 VAL A O 7
ATOM 8680 N N . GLY A 1 47 ? -11.498 6.716 -4.159 1.00 0.00 47 GLY A N 7
ATOM 8681 C CA . GLY A 1 47 ? -12.233 6.962 -5.375 1.00 0.00 47 GLY A CA 7
ATOM 8682 C C . GLY A 1 47 ? -11.569 8.031 -6.213 1.00 0.00 47 GLY A C 7
ATOM 8683 O O . GLY A 1 47 ? -11.561 7.955 -7.435 1.00 0.00 47 GLY A O 7
ATOM 8687 N N . SER A 1 48 ? -10.991 9.002 -5.554 1.00 0.00 48 SER A N 7
ATOM 8688 C CA . SER A 1 48 ? -10.306 10.082 -6.212 1.00 0.00 48 SER A CA 7
ATOM 8689 C C . SER A 1 48 ? -9.034 9.563 -6.938 1.00 0.00 48 SER A C 7
ATOM 8690 O O . SER A 1 48 ? -8.853 9.797 -8.141 1.00 0.00 48 SER A O 7
ATOM 8698 N N . VAL A 1 49 ? -8.205 8.803 -6.228 1.00 0.00 49 VAL A N 7
ATOM 8699 C CA . VAL A 1 49 ? -6.925 8.347 -6.764 1.00 0.00 49 VAL A CA 7
ATOM 8700 C C . VAL A 1 49 ? -7.074 7.168 -7.768 1.00 0.00 49 VAL A C 7
ATOM 8701 O O . VAL A 1 49 ? -6.254 7.008 -8.677 1.00 0.00 49 VAL A O 7
ATOM 8714 N N . ASN A 1 50 ? -8.114 6.360 -7.618 1.00 0.00 50 ASN A N 7
ATOM 8715 C CA . ASN A 1 50 ? -8.335 5.241 -8.557 1.00 0.00 50 ASN A CA 7
ATOM 8716 C C . ASN A 1 50 ? -9.361 5.582 -9.630 1.00 0.00 50 ASN A C 7
ATOM 8717 O O . ASN A 1 50 ? -9.698 4.746 -10.474 1.00 0.00 50 ASN A O 7
ATOM 8728 N N . GLY A 1 51 ? -9.861 6.805 -9.592 1.00 0.00 51 GLY A N 7
ATOM 8729 C CA . GLY A 1 51 ? -10.757 7.286 -10.631 1.00 0.00 51 GLY A CA 7
ATOM 8730 C C . GLY A 1 51 ? -12.132 6.649 -10.616 1.00 0.00 51 GLY A C 7
ATOM 8731 O O . GLY A 1 51 ? -12.529 5.992 -11.582 1.00 0.00 51 GLY A O 7
ATOM 8735 N N . GLY A 1 52 ? -12.840 6.812 -9.526 1.00 0.00 52 GLY A N 7
ATOM 8736 C CA . GLY A 1 52 ? -14.197 6.320 -9.418 1.00 0.00 52 GLY A CA 7
ATOM 8737 C C . GLY A 1 52 ? -14.260 4.896 -8.927 1.00 0.00 52 GLY A C 7
ATOM 8738 O O . GLY A 1 52 ? -15.031 4.574 -8.030 1.00 0.00 52 GLY A O 7
ATOM 8742 N N . ASN A 1 53 ? -13.443 4.053 -9.500 1.00 0.00 53 ASN A N 7
ATOM 8743 C CA . ASN A 1 53 ? -13.416 2.644 -9.157 1.00 0.00 53 ASN A CA 7
ATOM 8744 C C . ASN A 1 53 ? -12.679 2.462 -7.849 1.00 0.00 53 ASN A C 7
ATOM 8745 O O . ASN A 1 53 ? -11.536 2.876 -7.722 1.00 0.00 53 ASN A O 7
ATOM 8756 N N . ARG A 1 54 ? -13.317 1.880 -6.866 1.00 0.00 54 ARG A N 7
ATOM 8757 C CA . ARG A 1 54 ? -12.647 1.664 -5.606 1.00 0.00 54 ARG A CA 7
ATOM 8758 C C . ARG A 1 54 ? -12.016 0.298 -5.524 1.00 0.00 54 ARG A C 7
ATOM 8759 O O . ARG A 1 54 ? -12.602 -0.661 -5.003 1.00 0.00 54 ARG A O 7
ATOM 8780 N N . THR A 1 55 ? -10.876 0.192 -6.133 1.00 0.00 55 THR A N 7
ATOM 8781 C CA . THR A 1 55 ? -10.058 -0.969 -6.049 1.00 0.00 55 THR A CA 7
ATOM 8782 C C . THR A 1 55 ? -9.447 -0.966 -4.648 1.00 0.00 55 THR A C 7
ATOM 8783 O O . THR A 1 55 ? -8.890 0.060 -4.233 1.00 0.00 55 THR A O 7
ATOM 8794 N N . VAL A 1 56 ? -9.562 -2.066 -3.910 1.00 0.00 56 VAL A N 7
ATOM 8795 C CA . VAL A 1 56 ? -9.106 -2.041 -2.527 1.00 0.00 56 VAL A CA 7
ATOM 8796 C C . VAL A 1 56 ? -7.645 -1.947 -2.362 1.00 0.00 56 VAL A C 7
ATOM 8797 O O . VAL A 1 56 ? -7.190 -0.914 -1.886 1.00 0.00 56 VAL A O 7
ATOM 8810 N N . PRO A 1 57 ? -6.828 -2.991 -2.756 1.00 0.00 57 PRO A N 7
ATOM 8811 C CA . PRO A 1 57 ? -5.509 -3.035 -2.288 1.00 0.00 57 PRO A CA 7
ATOM 8812 C C . PRO A 1 57 ? -4.583 -2.055 -3.035 1.00 0.00 57 PRO A C 7
ATOM 8813 O O . PRO A 1 57 ? -3.842 -2.410 -3.962 1.00 0.00 57 PRO A O 7
ATOM 8824 N N . THR A 1 58 ? -4.725 -0.860 -2.676 1.00 0.00 58 THR A N 7
ATOM 8825 C CA . THR A 1 58 ? -4.068 0.227 -3.235 1.00 0.00 58 THR A CA 7
ATOM 8826 C C . THR A 1 58 ? -3.027 0.705 -2.226 1.00 0.00 58 THR A C 7
ATOM 8827 O O . THR A 1 58 ? -3.273 0.673 -1.019 1.00 0.00 58 THR A O 7
ATOM 8838 N N . VAL A 1 59 ? -1.872 1.078 -2.699 1.00 0.00 59 VAL A N 7
ATOM 8839 C CA . VAL A 1 59 ? -0.806 1.479 -1.831 1.00 0.00 59 VAL A CA 7
ATOM 8840 C C . VAL A 1 59 ? -0.331 2.894 -2.156 1.00 0.00 59 VAL A C 7
ATOM 8841 O O . VAL A 1 59 ? -0.157 3.262 -3.326 1.00 0.00 59 VAL A O 7
ATOM 8854 N N . LYS A 1 60 ? -0.194 3.672 -1.131 1.00 0.00 60 LYS A N 7
ATOM 8855 C CA . LYS A 1 60 ? 0.299 5.016 -1.200 1.00 0.00 60 LYS A CA 7
ATOM 8856 C C . LYS A 1 60 ? 1.677 5.059 -0.553 1.00 0.00 60 LYS A C 7
ATOM 8857 O O . LYS A 1 60 ? 1.837 4.680 0.622 1.00 0.00 60 LYS A O 7
ATOM 8876 N N . PHE A 1 61 ? 2.663 5.452 -1.315 1.00 0.00 61 PHE A N 7
ATOM 8877 C CA . PHE A 1 61 ? 4.008 5.564 -0.818 1.00 0.00 61 PHE A CA 7
ATOM 8878 C C . PHE A 1 61 ? 4.303 6.996 -0.373 1.00 0.00 61 PHE A C 7
ATOM 8879 O O . PHE A 1 61 ? 3.514 7.901 -0.621 1.00 0.00 61 PHE A O 7
ATOM 8896 N N . ALA A 1 62 ? 5.439 7.197 0.254 1.00 0.00 62 ALA A N 7
ATOM 8897 C CA . ALA A 1 62 ? 5.789 8.482 0.862 1.00 0.00 62 ALA A CA 7
ATOM 8898 C C . ALA A 1 62 ? 6.131 9.571 -0.158 1.00 0.00 62 ALA A C 7
ATOM 8899 O O . ALA A 1 62 ? 5.981 10.763 0.123 1.00 0.00 62 ALA A O 7
ATOM 8906 N N . ASP A 1 63 ? 6.545 9.173 -1.332 1.00 0.00 63 ASP A N 7
ATOM 8907 C CA . ASP A 1 63 ? 7.024 10.121 -2.345 1.00 0.00 63 ASP A CA 7
ATOM 8908 C C . ASP A 1 63 ? 5.885 10.606 -3.233 1.00 0.00 63 ASP A C 7
ATOM 8909 O O . ASP A 1 63 ? 6.075 11.483 -4.077 1.00 0.00 63 ASP A O 7
ATOM 8918 N N . GLY A 1 64 ? 4.725 10.014 -3.067 1.00 0.00 64 GLY A N 7
ATOM 8919 C CA . GLY A 1 64 ? 3.591 10.397 -3.863 1.00 0.00 64 GLY A CA 7
ATOM 8920 C C . GLY A 1 64 ? 3.207 9.331 -4.863 1.00 0.00 64 GLY A C 7
ATOM 8921 O O . GLY A 1 64 ? 2.194 9.463 -5.562 1.00 0.00 64 GLY A O 7
ATOM 8925 N N . SER A 1 65 ? 3.999 8.283 -4.957 1.00 0.00 65 SER A N 7
ATOM 8926 C CA . SER A 1 65 ? 3.685 7.205 -5.861 1.00 0.00 65 SER A CA 7
ATOM 8927 C C . SER A 1 65 ? 2.564 6.345 -5.285 1.00 0.00 65 SER A C 7
ATOM 8928 O O . SER A 1 65 ? 2.627 5.896 -4.126 1.00 0.00 65 SER A O 7
ATOM 8936 N N . THR A 1 66 ? 1.527 6.165 -6.052 1.00 0.00 66 THR A N 7
ATOM 8937 C CA . THR A 1 66 ? 0.447 5.320 -5.665 1.00 0.00 66 THR A CA 7
ATOM 8938 C C . THR A 1 66 ? 0.353 4.170 -6.651 1.00 0.00 66 THR A C 7
ATOM 8939 O O . THR A 1 66 ? 0.514 4.358 -7.869 1.00 0.00 66 THR A O 7
ATOM 8950 N N . LEU A 1 67 ? 0.124 3.000 -6.145 1.00 0.00 67 LEU A N 7
ATOM 8951 C CA . LEU A 1 67 ? 0.043 1.805 -6.949 1.00 0.00 67 LEU A CA 7
ATOM 8952 C C . LEU A 1 67 ? -1.193 1.043 -6.590 1.00 0.00 67 LEU A C 7
ATOM 8953 O O . LEU A 1 67 ? -1.612 1.045 -5.432 1.00 0.00 67 LEU A O 7
ATOM 8969 N N . THR A 1 68 ? -1.770 0.403 -7.546 1.00 0.00 68 THR A N 7
ATOM 8970 C CA . THR A 1 68 ? -2.963 -0.341 -7.320 1.00 0.00 68 THR A CA 7
ATOM 8971 C C . THR A 1 68 ? -2.692 -1.827 -7.573 1.00 0.00 68 THR A C 7
ATOM 8972 O O . THR A 1 68 ? -2.402 -2.219 -8.699 1.00 0.00 68 THR A O 7
ATOM 8983 N N . ASN A 1 69 ? -2.745 -2.615 -6.511 1.00 0.00 69 ASN A N 7
ATOM 8984 C CA . ASN A 1 69 ? -2.540 -4.085 -6.538 1.00 0.00 69 ASN A CA 7
ATOM 8985 C C . ASN A 1 69 ? -1.290 -4.530 -7.347 1.00 0.00 69 ASN A C 7
ATOM 8986 O O . ASN A 1 69 ? -1.408 -5.038 -8.476 1.00 0.00 69 ASN A O 7
ATOM 8997 N N . PRO A 1 70 ? -0.080 -4.265 -6.822 1.00 0.00 70 PRO A N 7
ATOM 8998 C CA . PRO A 1 70 ? 1.163 -4.673 -7.453 1.00 0.00 70 PRO A CA 7
ATOM 8999 C C . PRO A 1 70 ? 1.745 -5.949 -6.810 1.00 0.00 70 PRO A C 7
ATOM 9000 O O . PRO A 1 70 ? 1.120 -6.566 -5.933 1.00 0.00 70 PRO A O 7
ATOM 9011 N N . SER A 1 71 ? 2.909 -6.348 -7.246 1.00 0.00 71 SER A N 7
ATOM 9012 C CA . SER A 1 71 ? 3.583 -7.475 -6.666 1.00 0.00 71 SER A CA 7
ATOM 9013 C C . SER A 1 71 ? 4.318 -7.025 -5.408 1.00 0.00 71 SER A C 7
ATOM 9014 O O . SER A 1 71 ? 4.699 -5.854 -5.279 1.00 0.00 71 SER A O 7
ATOM 9022 N N . ALA A 1 72 ? 4.523 -7.957 -4.506 1.00 0.00 72 ALA A N 7
ATOM 9023 C CA . ALA A 1 72 ? 5.222 -7.729 -3.261 1.00 0.00 72 ALA A CA 7
ATOM 9024 C C . ALA A 1 72 ? 6.666 -7.339 -3.540 1.00 0.00 72 ALA A C 7
ATOM 9025 O O . ALA A 1 72 ? 7.244 -6.509 -2.841 1.00 0.00 72 ALA A O 7
ATOM 9032 N N . ASP A 1 73 ? 7.223 -7.927 -4.597 1.00 0.00 73 ASP A N 7
ATOM 9033 C CA . ASP A 1 73 ? 8.590 -7.634 -5.019 1.00 0.00 73 ASP A CA 7
ATOM 9034 C C . ASP A 1 73 ? 8.700 -6.186 -5.435 1.00 0.00 73 ASP A C 7
ATOM 9035 O O . ASP A 1 73 ? 9.637 -5.478 -5.044 1.00 0.00 73 ASP A O 7
ATOM 9044 N N . GLU A 1 74 ? 7.705 -5.745 -6.196 1.00 0.00 74 GLU A N 7
ATOM 9045 C CA . GLU A 1 74 ? 7.614 -4.372 -6.629 1.00 0.00 74 GLU A CA 7
ATOM 9046 C C . GLU A 1 74 ? 7.587 -3.452 -5.446 1.00 0.00 74 GLU A C 7
ATOM 9047 O O . GLU A 1 74 ? 8.335 -2.487 -5.397 1.00 0.00 74 GLU A O 7
ATOM 9059 N N . VAL A 1 75 ? 6.752 -3.788 -4.481 1.00 0.00 75 VAL A N 7
ATOM 9060 C CA . VAL A 1 75 ? 6.598 -3.004 -3.278 1.00 0.00 75 VAL A CA 7
ATOM 9061 C C . VAL A 1 75 ? 7.926 -2.848 -2.537 1.00 0.00 75 VAL A C 7
ATOM 9062 O O . VAL A 1 75 ? 8.270 -1.753 -2.140 1.00 0.00 75 VAL A O 7
ATOM 9075 N N . LYS A 1 76 ? 8.688 -3.926 -2.412 1.00 0.00 76 LYS A N 7
ATOM 9076 C CA . LYS A 1 76 ? 9.964 -3.876 -1.694 1.00 0.00 76 LYS A CA 7
ATOM 9077 C C . LYS A 1 76 ? 10.978 -2.928 -2.365 1.00 0.00 76 LYS A C 7
ATOM 9078 O O . LYS A 1 76 ? 11.607 -2.105 -1.692 1.00 0.00 76 LYS A O 7
ATOM 9097 N N . ALA A 1 77 ? 11.108 -3.009 -3.675 1.00 0.00 77 ALA A N 7
ATOM 9098 C CA . ALA A 1 77 ? 12.067 -2.163 -4.384 1.00 0.00 77 ALA A CA 7
ATOM 9099 C C . ALA A 1 77 ? 11.581 -0.720 -4.476 1.00 0.00 77 ALA A C 7
ATOM 9100 O O . ALA A 1 77 ? 12.372 0.207 -4.673 1.00 0.00 77 ALA A O 7
ATOM 9107 N N . LYS A 1 78 ? 10.291 -0.520 -4.348 1.00 0.00 78 LYS A N 7
ATOM 9108 C CA . LYS A 1 78 ? 9.768 0.826 -4.307 1.00 0.00 78 LYS A CA 7
ATOM 9109 C C . LYS A 1 78 ? 9.921 1.365 -2.897 1.00 0.00 78 LYS A C 7
ATOM 9110 O O . LYS A 1 78 ? 10.195 2.532 -2.703 1.00 0.00 78 LYS A O 7
ATOM 9129 N N . LEU A 1 79 ? 9.779 0.483 -1.924 1.00 0.00 79 LEU A N 7
ATOM 9130 C CA . LEU A 1 79 ? 9.910 0.826 -0.517 1.00 0.00 79 LEU A CA 7
ATOM 9131 C C . LEU A 1 79 ? 11.269 1.434 -0.246 1.00 0.00 79 LEU A C 7
ATOM 9132 O O . LEU A 1 79 ? 11.366 2.510 0.348 1.00 0.00 79 LEU A O 7
ATOM 9148 N N . VAL A 1 80 ? 12.303 0.766 -0.729 1.00 0.00 80 VAL A N 7
ATOM 9149 C CA . VAL A 1 80 ? 13.671 1.199 -0.502 1.00 0.00 80 VAL A CA 7
ATOM 9150 C C . VAL A 1 80 ? 13.948 2.598 -1.075 1.00 0.00 80 VAL A C 7
ATOM 9151 O O . VAL A 1 80 ? 14.728 3.368 -0.509 1.00 0.00 80 VAL A O 7
ATOM 9164 N N . LYS A 1 81 ? 13.306 2.930 -2.186 1.00 0.00 81 LYS A N 7
ATOM 9165 C CA . LYS A 1 81 ? 13.512 4.225 -2.790 1.00 0.00 81 LYS A CA 7
ATOM 9166 C C . LYS A 1 81 ? 12.668 5.302 -2.107 1.00 0.00 81 LYS A C 7
ATOM 9167 O O . LYS A 1 81 ? 13.137 6.413 -1.895 1.00 0.00 81 LYS A O 7
ATOM 9186 N N . ILE A 1 82 ? 11.437 4.955 -1.734 1.00 0.00 82 ILE A N 7
ATOM 9187 C CA . ILE A 1 82 ? 10.520 5.936 -1.170 1.00 0.00 82 ILE A CA 7
ATOM 9188 C C . ILE A 1 82 ? 10.814 6.249 0.283 1.00 0.00 82 ILE A C 7
ATOM 9189 O O . ILE A 1 82 ? 10.583 7.373 0.732 1.00 0.00 82 ILE A O 7
ATOM 9205 N N . ALA A 1 83 ? 11.309 5.262 1.014 1.00 0.00 83 ALA A N 7
ATOM 9206 C CA . ALA A 1 83 ? 11.651 5.460 2.403 1.00 0.00 83 ALA A CA 7
ATOM 9207 C C . ALA A 1 83 ? 12.923 6.257 2.476 1.00 0.00 83 ALA A C 7
ATOM 9208 O O . ALA A 1 83 ? 13.058 7.157 3.297 1.00 0.00 83 ALA A O 7
ATOM 9215 N N . GLY A 1 84 ? 13.862 5.909 1.615 1.00 0.00 84 GLY A N 7
ATOM 9216 C CA . GLY A 1 84 ? 15.111 6.625 1.530 1.00 0.00 84 GLY A CA 7
ATOM 9217 C C . GLY A 1 84 ? 16.106 6.169 2.566 1.00 0.00 84 GLY A C 7
ATOM 9218 O O . GLY A 1 84 ? 17.262 5.867 2.247 1.00 0.00 84 GLY A O 7
ATOM 9222 N N . LEU A 1 85 ? 15.657 6.111 3.787 1.00 0.00 85 LEU A N 7
ATOM 9223 C CA . LEU A 1 85 ? 16.464 5.719 4.902 1.00 0.00 85 LEU A CA 7
ATOM 9224 C C . LEU A 1 85 ? 16.530 4.203 5.078 1.00 0.00 85 LEU A C 7
ATOM 9225 O O . LEU A 1 85 ? 15.775 3.450 4.449 1.00 0.00 85 LEU A O 7
ATOM 9241 N N . GLU A 1 86 ? 17.466 3.798 5.916 1.00 0.00 86 GLU A N 7
ATOM 9242 C CA . GLU A 1 86 ? 17.687 2.429 6.362 1.00 0.00 86 GLU A CA 7
ATOM 9243 C C . GLU A 1 86 ? 18.030 1.478 5.208 1.00 0.00 86 GLU A C 7
ATOM 9244 O O . GLU A 1 86 ? 17.730 0.279 5.232 1.00 0.00 86 GLU A O 7
ATOM 9256 N N . HIS A 1 87 ? 18.697 1.994 4.220 1.00 0.00 87 HIS A N 7
ATOM 9257 C CA . HIS A 1 87 ? 19.167 1.162 3.165 1.00 0.00 87 HIS A CA 7
ATOM 9258 C C . HIS A 1 87 ? 20.669 1.041 3.329 1.00 0.00 87 HIS A C 7
ATOM 9259 O O . HIS A 1 87 ? 21.450 1.774 2.702 1.00 0.00 87 HIS A O 7
ATOM 9273 N N . HIS A 1 88 ? 21.063 0.197 4.258 1.00 0.00 88 HIS A N 7
ATOM 9274 C CA . HIS A 1 88 ? 22.458 0.025 4.596 1.00 0.00 88 HIS A CA 7
ATOM 9275 C C . HIS A 1 88 ? 22.852 -1.415 4.338 1.00 0.00 88 HIS A C 7
ATOM 9276 O O . HIS A 1 88 ? 22.988 -2.205 5.313 1.00 0.00 88 HIS A O 7
ATOM 9290 N N . MET A 1 1 ? 7.395 5.796 18.156 1.00 0.00 1 MET A N 8
ATOM 9291 C CA . MET A 1 1 ? 7.526 6.113 16.743 1.00 0.00 1 MET A CA 8
ATOM 9292 C C . MET A 1 1 ? 7.229 4.882 15.915 1.00 0.00 1 MET A C 8
ATOM 9293 O O . MET A 1 1 ? 7.712 3.786 16.221 1.00 0.00 1 MET A O 8
ATOM 9309 N N . VAL A 1 2 ? 6.400 5.039 14.927 1.00 0.00 2 VAL A N 8
ATOM 9310 C CA . VAL A 1 2 ? 6.164 4.012 13.943 1.00 0.00 2 VAL A CA 8
ATOM 9311 C C . VAL A 1 2 ? 6.345 4.651 12.599 1.00 0.00 2 VAL A C 8
ATOM 9312 O O . VAL A 1 2 ? 6.019 5.835 12.431 1.00 0.00 2 VAL A O 8
ATOM 9325 N N . THR A 1 3 ? 6.889 3.941 11.677 1.00 0.00 3 THR A N 8
ATOM 9326 C CA . THR A 1 3 ? 7.128 4.504 10.401 1.00 0.00 3 THR A CA 8
ATOM 9327 C C . THR A 1 3 ? 6.616 3.595 9.302 1.00 0.00 3 THR A C 8
ATOM 9328 O O . THR A 1 3 ? 7.048 2.444 9.146 1.00 0.00 3 THR A O 8
ATOM 9339 N N . ALA A 1 4 ? 5.634 4.072 8.614 1.00 0.00 4 ALA A N 8
ATOM 9340 C CA . ALA A 1 4 ? 5.064 3.380 7.513 1.00 0.00 4 ALA A CA 8
ATOM 9341 C C . ALA A 1 4 ? 5.359 4.160 6.265 1.00 0.00 4 ALA A C 8
ATOM 9342 O O . ALA A 1 4 ? 4.882 5.277 6.092 1.00 0.00 4 ALA A O 8
ATOM 9349 N N . ALA A 1 5 ? 6.157 3.591 5.408 1.00 0.00 5 ALA A N 8
ATOM 9350 C CA . ALA A 1 5 ? 6.550 4.254 4.175 1.00 0.00 5 ALA A CA 8
ATOM 9351 C C . ALA A 1 5 ? 5.526 3.983 3.078 1.00 0.00 5 ALA A C 8
ATOM 9352 O O . ALA A 1 5 ? 5.681 4.413 1.929 1.00 0.00 5 ALA A O 8
ATOM 9359 N N . LEU A 1 6 ? 4.506 3.249 3.446 1.00 0.00 6 LEU A N 8
ATOM 9360 C CA . LEU A 1 6 ? 3.424 2.906 2.583 1.00 0.00 6 LEU A CA 8
ATOM 9361 C C . LEU A 1 6 ? 2.137 2.835 3.363 1.00 0.00 6 LEU A C 8
ATOM 9362 O O . LEU A 1 6 ? 2.057 2.193 4.418 1.00 0.00 6 LEU A O 8
ATOM 9378 N N . THR A 1 7 ? 1.174 3.513 2.870 1.00 0.00 7 THR A N 8
ATOM 9379 C CA . THR A 1 7 ? -0.131 3.519 3.414 1.00 0.00 7 THR A CA 8
ATOM 9380 C C . THR A 1 7 ? -0.989 2.623 2.511 1.00 0.00 7 THR A C 8
ATOM 9381 O O . THR A 1 7 ? -1.096 2.865 1.313 1.00 0.00 7 THR A O 8
ATOM 9392 N N . ILE A 1 8 ? -1.548 1.589 3.063 1.00 0.00 8 ILE A N 8
ATOM 9393 C CA . ILE A 1 8 ? -2.311 0.639 2.287 1.00 0.00 8 ILE A CA 8
ATOM 9394 C C . ILE A 1 8 ? -3.762 0.757 2.622 1.00 0.00 8 ILE A C 8
ATOM 9395 O O . ILE A 1 8 ? -4.149 0.740 3.796 1.00 0.00 8 ILE A O 8
ATOM 9411 N N . TYR A 1 9 ? -4.558 0.895 1.617 1.00 0.00 9 TYR A N 8
ATOM 9412 C CA . TYR A 1 9 ? -5.955 0.968 1.817 1.00 0.00 9 TYR A CA 8
ATOM 9413 C C . TYR A 1 9 ? -6.521 -0.434 1.988 1.00 0.00 9 TYR A C 8
ATOM 9414 O O . TYR A 1 9 ? -6.221 -1.330 1.202 1.00 0.00 9 TYR A O 8
ATOM 9432 N N . THR A 1 10 ? -7.293 -0.638 3.047 1.00 0.00 10 THR A N 8
ATOM 9433 C CA . THR A 1 10 ? -7.794 -1.955 3.375 1.00 0.00 10 THR A CA 8
ATOM 9434 C C . THR A 1 10 ? -9.257 -1.938 3.787 1.00 0.00 10 THR A C 8
ATOM 9435 O O . THR A 1 10 ? -9.734 -0.969 4.394 1.00 0.00 10 THR A O 8
ATOM 9446 N N . THR A 1 11 ? -9.953 -2.994 3.438 1.00 0.00 11 THR A N 8
ATOM 9447 C CA . THR A 1 11 ? -11.301 -3.243 3.865 1.00 0.00 11 THR A CA 8
ATOM 9448 C C . THR A 1 11 ? -11.374 -4.729 4.150 1.00 0.00 11 THR A C 8
ATOM 9449 O O . THR A 1 11 ? -10.511 -5.490 3.676 1.00 0.00 11 THR A O 8
ATOM 9460 N N . SER A 1 12 ? -12.352 -5.154 4.882 1.00 0.00 12 SER A N 8
ATOM 9461 C CA . SER A 1 12 ? -12.520 -6.554 5.172 1.00 0.00 12 SER A CA 8
ATOM 9462 C C . SER A 1 12 ? -13.312 -7.248 4.061 1.00 0.00 12 SER A C 8
ATOM 9463 O O . SER A 1 12 ? -13.545 -8.450 4.101 1.00 0.00 12 SER A O 8
ATOM 9471 N N . TRP A 1 13 ? -13.703 -6.472 3.060 1.00 0.00 13 TRP A N 8
ATOM 9472 C CA . TRP A 1 13 ? -14.528 -6.970 1.973 1.00 0.00 13 TRP A CA 8
ATOM 9473 C C . TRP A 1 13 ? -13.678 -7.745 0.975 1.00 0.00 13 TRP A C 8
ATOM 9474 O O . TRP A 1 13 ? -14.145 -8.693 0.333 1.00 0.00 13 TRP A O 8
ATOM 9495 N N . CYS A 1 14 ? -12.441 -7.349 0.851 1.00 0.00 14 CYS A N 8
ATOM 9496 C CA . CYS A 1 14 ? -11.553 -7.935 -0.119 1.00 0.00 14 CYS A CA 8
ATOM 9497 C C . CYS A 1 14 ? -10.527 -8.867 0.524 1.00 0.00 14 CYS A C 8
ATOM 9498 O O . CYS A 1 14 ? -9.891 -8.525 1.539 1.00 0.00 14 CYS A O 8
ATOM 9505 N N . GLY A 1 15 ? -10.388 -10.041 -0.054 1.00 0.00 15 GLY A N 8
ATOM 9506 C CA . GLY A 1 15 ? -9.433 -11.005 0.415 1.00 0.00 15 GLY A CA 8
ATOM 9507 C C . GLY A 1 15 ? -8.076 -10.798 -0.215 1.00 0.00 15 GLY A C 8
ATOM 9508 O O . GLY A 1 15 ? -7.050 -11.100 0.391 1.00 0.00 15 GLY A O 8
ATOM 9512 N N . TYR A 1 16 ? -8.057 -10.242 -1.427 1.00 0.00 16 TYR A N 8
ATOM 9513 C CA . TYR A 1 16 ? -6.800 -9.983 -2.126 1.00 0.00 16 TYR A CA 8
ATOM 9514 C C . TYR A 1 16 ? -5.997 -8.930 -1.380 1.00 0.00 16 TYR A C 8
ATOM 9515 O O . TYR A 1 16 ? -4.764 -9.012 -1.305 1.00 0.00 16 TYR A O 8
ATOM 9533 N N . CYS A 1 17 ? -6.709 -7.965 -0.805 1.00 0.00 17 CYS A N 8
ATOM 9534 C CA . CYS A 1 17 ? -6.100 -6.928 0.006 1.00 0.00 17 CYS A CA 8
ATOM 9535 C C . CYS A 1 17 ? -5.309 -7.575 1.142 1.00 0.00 17 CYS A C 8
ATOM 9536 O O . CYS A 1 17 ? -4.140 -7.266 1.358 1.00 0.00 17 CYS A O 8
ATOM 9543 N N . LEU A 1 18 ? -5.953 -8.547 1.800 1.00 0.00 18 LEU A N 8
ATOM 9544 C CA . LEU A 1 18 ? -5.385 -9.264 2.920 1.00 0.00 18 LEU A CA 8
ATOM 9545 C C . LEU A 1 18 ? -4.200 -10.116 2.472 1.00 0.00 18 LEU A C 8
ATOM 9546 O O . LEU A 1 18 ? -3.199 -10.199 3.175 1.00 0.00 18 LEU A O 8
ATOM 9562 N N . ARG A 1 19 ? -4.315 -10.732 1.307 1.00 0.00 19 ARG A N 8
ATOM 9563 C CA . ARG A 1 19 ? -3.234 -11.567 0.760 1.00 0.00 19 ARG A CA 8
ATOM 9564 C C . ARG A 1 19 ? -1.936 -10.786 0.593 1.00 0.00 19 ARG A C 8
ATOM 9565 O O . ARG A 1 19 ? -0.893 -11.169 1.137 1.00 0.00 19 ARG A O 8
ATOM 9586 N N . LEU A 1 20 ? -2.008 -9.674 -0.125 1.00 0.00 20 LEU A N 8
ATOM 9587 C CA . LEU A 1 20 ? -0.833 -8.830 -0.360 1.00 0.00 20 LEU A CA 8
ATOM 9588 C C . LEU A 1 20 ? -0.307 -8.296 0.972 1.00 0.00 20 LEU A C 8
ATOM 9589 O O . LEU A 1 20 ? 0.902 -8.253 1.218 1.00 0.00 20 LEU A O 8
ATOM 9605 N N . LYS A 1 21 ? -1.243 -7.932 1.824 1.00 0.00 21 LYS A N 8
ATOM 9606 C CA . LYS A 1 21 ? -0.987 -7.404 3.150 1.00 0.00 21 LYS A CA 8
ATOM 9607 C C . LYS A 1 21 ? -0.145 -8.416 3.959 1.00 0.00 21 LYS A C 8
ATOM 9608 O O . LYS A 1 21 ? 0.866 -8.055 4.582 1.00 0.00 21 LYS A O 8
ATOM 9627 N N . THR A 1 22 ? -0.538 -9.680 3.882 1.00 0.00 22 THR A N 8
ATOM 9628 C CA . THR A 1 22 ? 0.137 -10.779 4.558 1.00 0.00 22 THR A CA 8
ATOM 9629 C C . THR A 1 22 ? 1.585 -10.926 4.046 1.00 0.00 22 THR A C 8
ATOM 9630 O O . THR A 1 22 ? 2.531 -11.074 4.843 1.00 0.00 22 THR A O 8
ATOM 9641 N N . ALA A 1 23 ? 1.743 -10.833 2.733 1.00 0.00 23 ALA A N 8
ATOM 9642 C CA . ALA A 1 23 ? 3.038 -10.937 2.076 1.00 0.00 23 ALA A CA 8
ATOM 9643 C C . ALA A 1 23 ? 3.987 -9.864 2.571 1.00 0.00 23 ALA A C 8
ATOM 9644 O O . ALA A 1 23 ? 5.128 -10.149 2.945 1.00 0.00 23 ALA A O 8
ATOM 9651 N N . LEU A 1 24 ? 3.503 -8.644 2.600 1.00 0.00 24 LEU A N 8
ATOM 9652 C CA . LEU A 1 24 ? 4.299 -7.501 3.022 1.00 0.00 24 LEU A CA 8
ATOM 9653 C C . LEU A 1 24 ? 4.667 -7.607 4.492 1.00 0.00 24 LEU A C 8
ATOM 9654 O O . LEU A 1 24 ? 5.774 -7.245 4.884 1.00 0.00 24 LEU A O 8
ATOM 9670 N N . THR A 1 25 ? 3.752 -8.147 5.289 1.00 0.00 25 THR A N 8
ATOM 9671 C CA . THR A 1 25 ? 3.992 -8.324 6.709 1.00 0.00 25 THR A CA 8
ATOM 9672 C C . THR A 1 25 ? 5.163 -9.310 6.919 1.00 0.00 25 THR A C 8
ATOM 9673 O O . THR A 1 25 ? 6.104 -9.031 7.675 1.00 0.00 25 THR A O 8
ATOM 9684 N N . ALA A 1 26 ? 5.129 -10.429 6.182 1.00 0.00 26 ALA A N 8
ATOM 9685 C CA . ALA A 1 26 ? 6.169 -11.461 6.269 1.00 0.00 26 ALA A CA 8
ATOM 9686 C C . ALA A 1 26 ? 7.496 -10.932 5.768 1.00 0.00 26 ALA A C 8
ATOM 9687 O O . ALA A 1 26 ? 8.553 -11.223 6.322 1.00 0.00 26 ALA A O 8
ATOM 9694 N N . ASN A 1 27 ? 7.419 -10.097 4.764 1.00 0.00 27 ASN A N 8
ATOM 9695 C CA . ASN A 1 27 ? 8.586 -9.500 4.127 1.00 0.00 27 ASN A CA 8
ATOM 9696 C C . ASN A 1 27 ? 9.074 -8.256 4.855 1.00 0.00 27 ASN A C 8
ATOM 9697 O O . ASN A 1 27 ? 9.779 -7.434 4.267 1.00 0.00 27 ASN A O 8
ATOM 9708 N N . ARG A 1 28 ? 8.693 -8.138 6.145 1.00 0.00 28 ARG A N 8
ATOM 9709 C CA . ARG A 1 28 ? 9.112 -7.061 7.096 1.00 0.00 28 ARG A CA 8
ATOM 9710 C C . ARG A 1 28 ? 8.816 -5.644 6.594 1.00 0.00 28 ARG A C 8
ATOM 9711 O O . ARG A 1 28 ? 9.356 -4.664 7.113 1.00 0.00 28 ARG A O 8
ATOM 9732 N N . ILE A 1 29 ? 7.901 -5.533 5.661 1.00 0.00 29 ILE A N 8
ATOM 9733 C CA . ILE A 1 29 ? 7.546 -4.259 5.099 1.00 0.00 29 ILE A CA 8
ATOM 9734 C C . ILE A 1 29 ? 6.492 -3.598 5.984 1.00 0.00 29 ILE A C 8
ATOM 9735 O O . ILE A 1 29 ? 5.386 -4.126 6.160 1.00 0.00 29 ILE A O 8
ATOM 9751 N N . ALA A 1 30 ? 6.857 -2.477 6.566 1.00 0.00 30 ALA A N 8
ATOM 9752 C CA . ALA A 1 30 ? 5.999 -1.752 7.476 1.00 0.00 30 ALA A CA 8
ATOM 9753 C C . ALA A 1 30 ? 5.037 -0.845 6.723 1.00 0.00 30 ALA A C 8
ATOM 9754 O O . ALA A 1 30 ? 5.449 0.107 6.038 1.00 0.00 30 ALA A O 8
ATOM 9761 N N . TYR A 1 31 ? 3.770 -1.125 6.867 1.00 0.00 31 TYR A N 8
ATOM 9762 C CA . TYR A 1 31 ? 2.736 -0.389 6.182 1.00 0.00 31 TYR A CA 8
ATOM 9763 C C . TYR A 1 31 ? 1.695 0.095 7.171 1.00 0.00 31 TYR A C 8
ATOM 9764 O O . TYR A 1 31 ? 1.571 -0.455 8.270 1.00 0.00 31 TYR A O 8
ATOM 9782 N N . ASP A 1 32 ? 0.954 1.092 6.776 1.00 0.00 32 ASP A N 8
ATOM 9783 C CA . ASP A 1 32 ? -0.143 1.614 7.571 1.00 0.00 32 ASP A CA 8
ATOM 9784 C C . ASP A 1 32 ? -1.448 1.311 6.871 1.00 0.00 32 ASP A C 8
ATOM 9785 O O . ASP A 1 32 ? -1.678 1.784 5.765 1.00 0.00 32 ASP A O 8
ATOM 9794 N N . GLU A 1 33 ? -2.260 0.478 7.473 1.00 0.00 33 GLU A N 8
ATOM 9795 C CA . GLU A 1 33 ? -3.540 0.095 6.888 1.00 0.00 33 GLU A CA 8
ATOM 9796 C C . GLU A 1 33 ? -4.607 1.153 7.205 1.00 0.00 33 GLU A C 8
ATOM 9797 O O . GLU A 1 33 ? -4.681 1.655 8.334 1.00 0.00 33 GLU A O 8
ATOM 9809 N N . VAL A 1 34 ? -5.411 1.507 6.226 1.00 0.00 34 VAL A N 8
ATOM 9810 C CA . VAL A 1 34 ? -6.385 2.559 6.428 1.00 0.00 34 VAL A CA 8
ATOM 9811 C C . VAL A 1 34 ? -7.763 2.036 6.818 1.00 0.00 34 VAL A C 8
ATOM 9812 O O . VAL A 1 34 ? -8.256 1.016 6.329 1.00 0.00 34 VAL A O 8
ATOM 9825 N N . ASP A 1 35 ? -8.336 2.816 7.661 1.00 0.00 35 ASP A N 8
ATOM 9826 C CA . ASP A 1 35 ? -9.652 2.753 8.271 1.00 0.00 35 ASP A CA 8
ATOM 9827 C C . ASP A 1 35 ? -10.835 3.021 7.310 1.00 0.00 35 ASP A C 8
ATOM 9828 O O . ASP A 1 35 ? -11.984 2.997 7.756 1.00 0.00 35 ASP A O 8
ATOM 9837 N N . ILE A 1 36 ? -10.557 3.299 6.007 1.00 0.00 36 ILE A N 8
ATOM 9838 C CA . ILE A 1 36 ? -11.582 3.767 4.993 1.00 0.00 36 ILE A CA 8
ATOM 9839 C C . ILE A 1 36 ? -12.916 3.017 5.019 1.00 0.00 36 ILE A C 8
ATOM 9840 O O . ILE A 1 36 ? -13.928 3.577 4.617 1.00 0.00 36 ILE A O 8
ATOM 9856 N N . GLU A 1 37 ? -12.916 1.770 5.468 1.00 0.00 37 GLU A N 8
ATOM 9857 C CA . GLU A 1 37 ? -14.126 0.970 5.520 1.00 0.00 37 GLU A CA 8
ATOM 9858 C C . GLU A 1 37 ? -15.172 1.665 6.404 1.00 0.00 37 GLU A C 8
ATOM 9859 O O . GLU A 1 37 ? -16.365 1.670 6.095 1.00 0.00 37 GLU A O 8
ATOM 9871 N N . HIS A 1 38 ? -14.691 2.297 7.454 1.00 0.00 38 HIS A N 8
ATOM 9872 C CA . HIS A 1 38 ? -15.540 2.929 8.444 1.00 0.00 38 HIS A CA 8
ATOM 9873 C C . HIS A 1 38 ? -15.763 4.402 8.112 1.00 0.00 38 HIS A C 8
ATOM 9874 O O . HIS A 1 38 ? -16.837 4.953 8.357 1.00 0.00 38 HIS A O 8
ATOM 9888 N N . ASN A 1 39 ? -14.754 5.033 7.551 1.00 0.00 39 ASN A N 8
ATOM 9889 C CA . ASN A 1 39 ? -14.820 6.459 7.255 1.00 0.00 39 ASN A CA 8
ATOM 9890 C C . ASN A 1 39 ? -14.744 6.792 5.783 1.00 0.00 39 ASN A C 8
ATOM 9891 O O . ASN A 1 39 ? -13.696 6.628 5.130 1.00 0.00 39 ASN A O 8
ATOM 9902 N N . ARG A 1 40 ? -15.857 7.320 5.275 1.00 0.00 40 ARG A N 8
ATOM 9903 C CA . ARG A 1 40 ? -15.996 7.716 3.875 1.00 0.00 40 ARG A CA 8
ATOM 9904 C C . ARG A 1 40 ? -15.029 8.830 3.502 1.00 0.00 40 ARG A C 8
ATOM 9905 O O . ARG A 1 40 ? -14.651 8.948 2.349 1.00 0.00 40 ARG A O 8
ATOM 9926 N N . ALA A 1 41 ? -14.615 9.621 4.488 1.00 0.00 41 ALA A N 8
ATOM 9927 C CA . ALA A 1 41 ? -13.699 10.742 4.268 1.00 0.00 41 ALA A CA 8
ATOM 9928 C C . ALA A 1 41 ? -12.422 10.285 3.580 1.00 0.00 41 ALA A C 8
ATOM 9929 O O . ALA A 1 41 ? -11.925 10.935 2.655 1.00 0.00 41 ALA A O 8
ATOM 9936 N N . ALA A 1 42 ? -11.922 9.154 4.007 1.00 0.00 42 ALA A N 8
ATOM 9937 C CA . ALA A 1 42 ? -10.737 8.599 3.425 1.00 0.00 42 ALA A CA 8
ATOM 9938 C C . ALA A 1 42 ? -11.100 7.743 2.215 1.00 0.00 42 ALA A C 8
ATOM 9939 O O . ALA A 1 42 ? -10.350 7.667 1.247 1.00 0.00 42 ALA A O 8
ATOM 9946 N N . ALA A 1 43 ? -12.290 7.143 2.253 1.00 0.00 43 ALA A N 8
ATOM 9947 C CA . ALA A 1 43 ? -12.756 6.265 1.182 1.00 0.00 43 ALA A CA 8
ATOM 9948 C C . ALA A 1 43 ? -12.961 7.020 -0.127 1.00 0.00 43 ALA A C 8
ATOM 9949 O O . ALA A 1 43 ? -12.750 6.466 -1.212 1.00 0.00 43 ALA A O 8
ATOM 9956 N N . GLU A 1 44 ? -13.381 8.270 -0.034 1.00 0.00 44 GLU A N 8
ATOM 9957 C CA . GLU A 1 44 ? -13.576 9.102 -1.215 1.00 0.00 44 GLU A CA 8
ATOM 9958 C C . GLU A 1 44 ? -12.257 9.417 -1.893 1.00 0.00 44 GLU A C 8
ATOM 9959 O O . GLU A 1 44 ? -12.182 9.459 -3.121 1.00 0.00 44 GLU A O 8
ATOM 9971 N N . PHE A 1 45 ? -11.203 9.578 -1.098 1.00 0.00 45 PHE A N 8
ATOM 9972 C CA . PHE A 1 45 ? -9.877 9.852 -1.639 1.00 0.00 45 PHE A CA 8
ATOM 9973 C C . PHE A 1 45 ? -9.408 8.646 -2.442 1.00 0.00 45 PHE A C 8
ATOM 9974 O O . PHE A 1 45 ? -8.818 8.784 -3.510 1.00 0.00 45 PHE A O 8
ATOM 9991 N N . VAL A 1 46 ? -9.743 7.467 -1.934 1.00 0.00 46 VAL A N 8
ATOM 9992 C CA . VAL A 1 46 ? -9.437 6.192 -2.584 1.00 0.00 46 VAL A CA 8
ATOM 9993 C C . VAL A 1 46 ? -10.097 6.139 -3.959 1.00 0.00 46 VAL A C 8
ATOM 9994 O O . VAL A 1 46 ? -9.519 5.636 -4.929 1.00 0.00 46 VAL A O 8
ATOM 10007 N N . GLY A 1 47 ? -11.295 6.679 -4.028 1.00 0.00 47 GLY A N 8
ATOM 10008 C CA . GLY A 1 47 ? -12.010 6.742 -5.268 1.00 0.00 47 GLY A CA 8
ATOM 10009 C C . GLY A 1 47 ? -11.345 7.700 -6.217 1.00 0.00 47 GLY A C 8
ATOM 10010 O O . GLY A 1 47 ? -11.050 7.342 -7.349 1.00 0.00 47 GLY A O 8
ATOM 10014 N N . SER A 1 48 ? -11.047 8.894 -5.727 1.00 0.00 48 SER A N 8
ATOM 10015 C CA . SER A 1 48 ? -10.426 9.945 -6.521 1.00 0.00 48 SER A CA 8
ATOM 10016 C C . SER A 1 48 ? -9.050 9.530 -7.076 1.00 0.00 48 SER A C 8
ATOM 10017 O O . SER A 1 48 ? -8.714 9.851 -8.221 1.00 0.00 48 SER A O 8
ATOM 10025 N N . VAL A 1 49 ? -8.275 8.802 -6.286 1.00 0.00 49 VAL A N 8
ATOM 10026 C CA . VAL A 1 49 ? -6.933 8.402 -6.701 1.00 0.00 49 VAL A CA 8
ATOM 10027 C C . VAL A 1 49 ? -6.982 7.188 -7.662 1.00 0.00 49 VAL A C 8
ATOM 10028 O O . VAL A 1 49 ? -5.976 6.808 -8.278 1.00 0.00 49 VAL A O 8
ATOM 10041 N N . ASN A 1 50 ? -8.150 6.605 -7.795 1.00 0.00 50 ASN A N 8
ATOM 10042 C CA . ASN A 1 50 ? -8.346 5.491 -8.700 1.00 0.00 50 ASN A CA 8
ATOM 10043 C C . ASN A 1 50 ? -9.088 5.922 -9.941 1.00 0.00 50 ASN A C 8
ATOM 10044 O O . ASN A 1 50 ? -8.511 5.989 -11.028 1.00 0.00 50 ASN A O 8
ATOM 10055 N N . GLY A 1 51 ? -10.335 6.272 -9.772 1.00 0.00 51 GLY A N 8
ATOM 10056 C CA . GLY A 1 51 ? -11.177 6.619 -10.878 1.00 0.00 51 GLY A CA 8
ATOM 10057 C C . GLY A 1 51 ? -12.543 6.014 -10.715 1.00 0.00 51 GLY A C 8
ATOM 10058 O O . GLY A 1 51 ? -13.279 6.367 -9.781 1.00 0.00 51 GLY A O 8
ATOM 10062 N N . GLY A 1 52 ? -12.864 5.079 -11.568 1.00 0.00 52 GLY A N 8
ATOM 10063 C CA . GLY A 1 52 ? -14.161 4.448 -11.526 1.00 0.00 52 GLY A CA 8
ATOM 10064 C C . GLY A 1 52 ? -14.207 3.316 -10.532 1.00 0.00 52 GLY A C 8
ATOM 10065 O O . GLY A 1 52 ? -15.107 3.245 -9.692 1.00 0.00 52 GLY A O 8
ATOM 10069 N N . ASN A 1 53 ? -13.222 2.459 -10.601 1.00 0.00 53 ASN A N 8
ATOM 10070 C CA . ASN A 1 53 ? -13.150 1.299 -9.734 1.00 0.00 53 ASN A CA 8
ATOM 10071 C C . ASN A 1 53 ? -12.365 1.658 -8.498 1.00 0.00 53 ASN A C 8
ATOM 10072 O O . ASN A 1 53 ? -11.174 1.985 -8.582 1.00 0.00 53 ASN A O 8
ATOM 10083 N N . ARG A 1 54 ? -13.013 1.613 -7.363 1.00 0.00 54 ARG A N 8
ATOM 10084 C CA . ARG A 1 54 ? -12.376 1.942 -6.114 1.00 0.00 54 ARG A CA 8
ATOM 10085 C C . ARG A 1 54 ? -11.598 0.720 -5.654 1.00 0.00 54 ARG A C 8
ATOM 10086 O O . ARG A 1 54 ? -12.120 -0.131 -4.930 1.00 0.00 54 ARG A O 8
ATOM 10107 N N . THR A 1 55 ? -10.412 0.582 -6.184 1.00 0.00 55 THR A N 8
ATOM 10108 C CA . THR A 1 55 ? -9.553 -0.520 -5.869 1.00 0.00 55 THR A CA 8
ATOM 10109 C C . THR A 1 55 ? -9.031 -0.338 -4.465 1.00 0.00 55 THR A C 8
ATOM 10110 O O . THR A 1 55 ? -8.461 0.725 -4.149 1.00 0.00 55 THR A O 8
ATOM 10121 N N . VAL A 1 56 ? -9.214 -1.330 -3.626 1.00 0.00 56 VAL A N 8
ATOM 10122 C CA . VAL A 1 56 ? -8.817 -1.168 -2.257 1.00 0.00 56 VAL A CA 8
ATOM 10123 C C . VAL A 1 56 ? -7.341 -1.272 -2.047 1.00 0.00 56 VAL A C 8
ATOM 10124 O O . VAL A 1 56 ? -6.782 -0.322 -1.534 1.00 0.00 56 VAL A O 8
ATOM 10137 N N . PRO A 1 57 ? -6.623 -2.402 -2.454 1.00 0.00 57 PRO A N 8
ATOM 10138 C CA . PRO A 1 57 ? -5.231 -2.581 -2.070 1.00 0.00 57 PRO A CA 8
ATOM 10139 C C . PRO A 1 57 ? -4.249 -1.653 -2.834 1.00 0.00 57 PRO A C 8
ATOM 10140 O O . PRO A 1 57 ? -3.166 -2.063 -3.282 1.00 0.00 57 PRO A O 8
ATOM 10151 N N . THR A 1 58 ? -4.635 -0.449 -2.939 1.00 0.00 58 THR A N 8
ATOM 10152 C CA . THR A 1 58 ? -3.904 0.580 -3.514 1.00 0.00 58 THR A CA 8
ATOM 10153 C C . THR A 1 58 ? -2.918 1.041 -2.457 1.00 0.00 58 THR A C 8
ATOM 10154 O O . THR A 1 58 ? -3.311 1.448 -1.361 1.00 0.00 58 THR A O 8
ATOM 10165 N N . VAL A 1 59 ? -1.674 0.902 -2.745 1.00 0.00 59 VAL A N 8
ATOM 10166 C CA . VAL A 1 59 ? -0.665 1.293 -1.825 1.00 0.00 59 VAL A CA 8
ATOM 10167 C C . VAL A 1 59 ? -0.204 2.711 -2.144 1.00 0.00 59 VAL A C 8
ATOM 10168 O O . VAL A 1 59 ? 0.053 3.046 -3.290 1.00 0.00 59 VAL A O 8
ATOM 10181 N N . LYS A 1 60 ? -0.192 3.531 -1.154 1.00 0.00 60 LYS A N 8
ATOM 10182 C CA . LYS A 1 60 ? 0.233 4.898 -1.263 1.00 0.00 60 LYS A CA 8
ATOM 10183 C C . LYS A 1 60 ? 1.602 5.004 -0.635 1.00 0.00 60 LYS A C 8
ATOM 10184 O O . LYS A 1 60 ? 1.761 4.718 0.543 1.00 0.00 60 LYS A O 8
ATOM 10203 N N . PHE A 1 61 ? 2.578 5.373 -1.404 1.00 0.00 61 PHE A N 8
ATOM 10204 C CA . PHE A 1 61 ? 3.921 5.453 -0.891 1.00 0.00 61 PHE A CA 8
ATOM 10205 C C . PHE A 1 61 ? 4.215 6.797 -0.278 1.00 0.00 61 PHE A C 8
ATOM 10206 O O . PHE A 1 61 ? 3.474 7.776 -0.491 1.00 0.00 61 PHE A O 8
ATOM 10223 N N . ALA A 1 62 ? 5.287 6.843 0.491 1.00 0.00 62 ALA A N 8
ATOM 10224 C CA . ALA A 1 62 ? 5.742 8.043 1.188 1.00 0.00 62 ALA A CA 8
ATOM 10225 C C . ALA A 1 62 ? 6.067 9.198 0.238 1.00 0.00 62 ALA A C 8
ATOM 10226 O O . ALA A 1 62 ? 6.125 10.349 0.661 1.00 0.00 62 ALA A O 8
ATOM 10233 N N . ASP A 1 63 ? 6.266 8.890 -1.038 1.00 0.00 63 ASP A N 8
ATOM 10234 C CA . ASP A 1 63 ? 6.545 9.922 -2.038 1.00 0.00 63 ASP A CA 8
ATOM 10235 C C . ASP A 1 63 ? 5.249 10.635 -2.442 1.00 0.00 63 ASP A C 8
ATOM 10236 O O . ASP A 1 63 ? 5.279 11.740 -2.992 1.00 0.00 63 ASP A O 8
ATOM 10245 N N . GLY A 1 64 ? 4.120 10.015 -2.139 1.00 0.00 64 GLY A N 8
ATOM 10246 C CA . GLY A 1 64 ? 2.838 10.600 -2.450 1.00 0.00 64 GLY A CA 8
ATOM 10247 C C . GLY A 1 64 ? 2.103 9.872 -3.553 1.00 0.00 64 GLY A C 8
ATOM 10248 O O . GLY A 1 64 ? 0.873 9.971 -3.659 1.00 0.00 64 GLY A O 8
ATOM 10252 N N . SER A 1 65 ? 2.819 9.137 -4.368 1.00 0.00 65 SER A N 8
ATOM 10253 C CA . SER A 1 65 ? 2.191 8.411 -5.441 1.00 0.00 65 SER A CA 8
ATOM 10254 C C . SER A 1 65 ? 1.631 7.094 -4.936 1.00 0.00 65 SER A C 8
ATOM 10255 O O . SER A 1 65 ? 2.034 6.586 -3.875 1.00 0.00 65 SER A O 8
ATOM 10263 N N . THR A 1 66 ? 0.716 6.556 -5.671 1.00 0.00 66 THR A N 8
ATOM 10264 C CA . THR A 1 66 ? 0.081 5.337 -5.322 1.00 0.00 66 THR A CA 8
ATOM 10265 C C . THR A 1 66 ? 0.438 4.257 -6.326 1.00 0.00 66 THR A C 8
ATOM 10266 O O . THR A 1 66 ? 1.107 4.529 -7.341 1.00 0.00 66 THR A O 8
ATOM 10277 N N . LEU A 1 67 ? 0.064 3.058 -6.028 1.00 0.00 67 LEU A N 8
ATOM 10278 C CA . LEU A 1 67 ? 0.260 1.960 -6.910 1.00 0.00 67 LEU A CA 8
ATOM 10279 C C . LEU A 1 67 ? -0.941 1.036 -6.736 1.00 0.00 67 LEU A C 8
ATOM 10280 O O . LEU A 1 67 ? -1.139 0.436 -5.670 1.00 0.00 67 LEU A O 8
ATOM 10296 N N . THR A 1 68 ? -1.764 0.994 -7.734 1.00 0.00 68 THR A N 8
ATOM 10297 C CA . THR A 1 68 ? -2.978 0.236 -7.706 1.00 0.00 68 THR A CA 8
ATOM 10298 C C . THR A 1 68 ? -2.727 -1.222 -8.132 1.00 0.00 68 THR A C 8
ATOM 10299 O O . THR A 1 68 ? -2.199 -1.478 -9.219 1.00 0.00 68 THR A O 8
ATOM 10310 N N . ASN A 1 69 ? -3.085 -2.155 -7.244 1.00 0.00 69 ASN A N 8
ATOM 10311 C CA . ASN A 1 69 ? -2.910 -3.612 -7.451 1.00 0.00 69 ASN A CA 8
ATOM 10312 C C . ASN A 1 69 ? -1.475 -4.026 -7.742 1.00 0.00 69 ASN A C 8
ATOM 10313 O O . ASN A 1 69 ? -1.160 -4.471 -8.849 1.00 0.00 69 ASN A O 8
ATOM 10324 N N . PRO A 1 70 ? -0.559 -3.846 -6.784 1.00 0.00 70 PRO A N 8
ATOM 10325 C CA . PRO A 1 70 ? 0.809 -4.280 -6.948 1.00 0.00 70 PRO A CA 8
ATOM 10326 C C . PRO A 1 70 ? 1.040 -5.714 -6.443 1.00 0.00 70 PRO A C 8
ATOM 10327 O O . PRO A 1 70 ? 0.102 -6.431 -6.060 1.00 0.00 70 PRO A O 8
ATOM 10338 N N . SER A 1 71 ? 2.288 -6.100 -6.451 1.00 0.00 71 SER A N 8
ATOM 10339 C CA . SER A 1 71 ? 2.751 -7.354 -5.925 1.00 0.00 71 SER A CA 8
ATOM 10340 C C . SER A 1 71 ? 3.880 -7.015 -4.954 1.00 0.00 71 SER A C 8
ATOM 10341 O O . SER A 1 71 ? 4.366 -5.872 -4.986 1.00 0.00 71 SER A O 8
ATOM 10349 N N . ALA A 1 72 ? 4.296 -7.961 -4.114 1.00 0.00 72 ALA A N 8
ATOM 10350 C CA . ALA A 1 72 ? 5.338 -7.716 -3.102 1.00 0.00 72 ALA A CA 8
ATOM 10351 C C . ALA A 1 72 ? 6.614 -7.113 -3.709 1.00 0.00 72 ALA A C 8
ATOM 10352 O O . ALA A 1 72 ? 7.143 -6.111 -3.202 1.00 0.00 72 ALA A O 8
ATOM 10359 N N . ASP A 1 73 ? 7.065 -7.681 -4.819 1.00 0.00 73 ASP A N 8
ATOM 10360 C CA . ASP A 1 73 ? 8.279 -7.207 -5.493 1.00 0.00 73 ASP A CA 8
ATOM 10361 C C . ASP A 1 73 ? 8.104 -5.772 -6.024 1.00 0.00 73 ASP A C 8
ATOM 10362 O O . ASP A 1 73 ? 9.027 -4.960 -5.944 1.00 0.00 73 ASP A O 8
ATOM 10371 N N . GLU A 1 74 ? 6.902 -5.456 -6.502 1.00 0.00 74 GLU A N 8
ATOM 10372 C CA . GLU A 1 74 ? 6.566 -4.112 -7.004 1.00 0.00 74 GLU A CA 8
ATOM 10373 C C . GLU A 1 74 ? 6.652 -3.081 -5.891 1.00 0.00 74 GLU A C 8
ATOM 10374 O O . GLU A 1 74 ? 7.166 -1.976 -6.082 1.00 0.00 74 GLU A O 8
ATOM 10386 N N . VAL A 1 75 ? 6.142 -3.463 -4.743 1.00 0.00 75 VAL A N 8
ATOM 10387 C CA . VAL A 1 75 ? 6.105 -2.610 -3.575 1.00 0.00 75 VAL A CA 8
ATOM 10388 C C . VAL A 1 75 ? 7.510 -2.355 -3.069 1.00 0.00 75 VAL A C 8
ATOM 10389 O O . VAL A 1 75 ? 7.913 -1.201 -2.860 1.00 0.00 75 VAL A O 8
ATOM 10402 N N . LYS A 1 76 ? 8.266 -3.426 -2.932 1.00 0.00 76 LYS A N 8
ATOM 10403 C CA . LYS A 1 76 ? 9.618 -3.347 -2.449 1.00 0.00 76 LYS A CA 8
ATOM 10404 C C . LYS A 1 76 ? 10.520 -2.496 -3.377 1.00 0.00 76 LYS A C 8
ATOM 10405 O O . LYS A 1 76 ? 11.412 -1.790 -2.911 1.00 0.00 76 LYS A O 8
ATOM 10424 N N . ALA A 1 77 ? 10.218 -2.505 -4.667 1.00 0.00 77 ALA A N 8
ATOM 10425 C CA . ALA A 1 77 ? 10.976 -1.730 -5.657 1.00 0.00 77 ALA A CA 8
ATOM 10426 C C . ALA A 1 77 ? 10.738 -0.211 -5.510 1.00 0.00 77 ALA A C 8
ATOM 10427 O O . ALA A 1 77 ? 11.570 0.602 -5.925 1.00 0.00 77 ALA A O 8
ATOM 10434 N N . LYS A 1 78 ? 9.602 0.175 -4.964 1.00 0.00 78 LYS A N 8
ATOM 10435 C CA . LYS A 1 78 ? 9.379 1.584 -4.647 1.00 0.00 78 LYS A CA 8
ATOM 10436 C C . LYS A 1 78 ? 9.969 1.889 -3.305 1.00 0.00 78 LYS A C 8
ATOM 10437 O O . LYS A 1 78 ? 10.548 2.952 -3.109 1.00 0.00 78 LYS A O 8
ATOM 10456 N N . LEU A 1 79 ? 9.850 0.931 -2.402 1.00 0.00 79 LEU A N 8
ATOM 10457 C CA . LEU A 1 79 ? 10.322 1.062 -1.030 1.00 0.00 79 LEU A CA 8
ATOM 10458 C C . LEU A 1 79 ? 11.794 1.437 -1.016 1.00 0.00 79 LEU A C 8
ATOM 10459 O O . LEU A 1 79 ? 12.192 2.400 -0.377 1.00 0.00 79 LEU A O 8
ATOM 10475 N N . VAL A 1 80 ? 12.573 0.692 -1.776 1.00 0.00 80 VAL A N 8
ATOM 10476 C CA . VAL A 1 80 ? 14.015 0.879 -1.856 1.00 0.00 80 VAL A CA 8
ATOM 10477 C C . VAL A 1 80 ? 14.424 2.269 -2.317 1.00 0.00 80 VAL A C 8
ATOM 10478 O O . VAL A 1 80 ? 15.417 2.813 -1.845 1.00 0.00 80 VAL A O 8
ATOM 10491 N N . LYS A 1 81 ? 13.663 2.853 -3.212 1.00 0.00 81 LYS A N 8
ATOM 10492 C CA . LYS A 1 81 ? 14.026 4.147 -3.693 1.00 0.00 81 LYS A CA 8
ATOM 10493 C C . LYS A 1 81 ? 13.582 5.252 -2.738 1.00 0.00 81 LYS A C 8
ATOM 10494 O O . LYS A 1 81 ? 14.359 6.156 -2.429 1.00 0.00 81 LYS A O 8
ATOM 10513 N N . ILE A 1 82 ? 12.365 5.137 -2.214 1.00 0.00 82 ILE A N 8
ATOM 10514 C CA . ILE A 1 82 ? 11.798 6.192 -1.384 1.00 0.00 82 ILE A CA 8
ATOM 10515 C C . ILE A 1 82 ? 12.383 6.205 0.027 1.00 0.00 82 ILE A C 8
ATOM 10516 O O . ILE A 1 82 ? 12.367 7.226 0.705 1.00 0.00 82 ILE A O 8
ATOM 10532 N N . ALA A 1 83 ? 12.924 5.071 0.448 1.00 0.00 83 ALA A N 8
ATOM 10533 C CA . ALA A 1 83 ? 13.531 4.943 1.764 1.00 0.00 83 ALA A CA 8
ATOM 10534 C C . ALA A 1 83 ? 14.996 5.355 1.731 1.00 0.00 83 ALA A C 8
ATOM 10535 O O . ALA A 1 83 ? 15.713 5.218 2.727 1.00 0.00 83 ALA A O 8
ATOM 10542 N N . GLY A 1 84 ? 15.442 5.832 0.586 1.00 0.00 84 GLY A N 8
ATOM 10543 C CA . GLY A 1 84 ? 16.795 6.297 0.438 1.00 0.00 84 GLY A CA 8
ATOM 10544 C C . GLY A 1 84 ? 17.775 5.162 0.326 1.00 0.00 84 GLY A C 8
ATOM 10545 O O . GLY A 1 84 ? 17.887 4.531 -0.725 1.00 0.00 84 GLY A O 8
ATOM 10549 N N . LEU A 1 85 ? 18.475 4.892 1.398 1.00 0.00 85 LEU A N 8
ATOM 10550 C CA . LEU A 1 85 ? 19.434 3.803 1.427 1.00 0.00 85 LEU A CA 8
ATOM 10551 C C . LEU A 1 85 ? 19.168 2.890 2.615 1.00 0.00 85 LEU A C 8
ATOM 10552 O O . LEU A 1 85 ? 19.862 1.887 2.819 1.00 0.00 85 LEU A O 8
ATOM 10568 N N . GLU A 1 86 ? 18.151 3.210 3.381 1.00 0.00 86 GLU A N 8
ATOM 10569 C CA . GLU A 1 86 ? 17.824 2.425 4.541 1.00 0.00 86 GLU A CA 8
ATOM 10570 C C . GLU A 1 86 ? 16.767 1.398 4.117 1.00 0.00 86 GLU A C 8
ATOM 10571 O O . GLU A 1 86 ? 15.555 1.673 4.138 1.00 0.00 86 GLU A O 8
ATOM 10583 N N . HIS A 1 87 ? 17.234 0.266 3.658 1.00 0.00 87 HIS A N 8
ATOM 10584 C CA . HIS A 1 87 ? 16.394 -0.808 3.168 1.00 0.00 87 HIS A CA 8
ATOM 10585 C C . HIS A 1 87 ? 17.216 -2.070 3.108 1.00 0.00 87 HIS A C 8
ATOM 10586 O O . HIS A 1 87 ? 18.428 -2.032 3.350 1.00 0.00 87 HIS A O 8
ATOM 10600 N N . HIS A 1 88 ? 16.580 -3.163 2.784 1.00 0.00 88 HIS A N 8
ATOM 10601 C CA . HIS A 1 88 ? 17.264 -4.414 2.627 1.00 0.00 88 HIS A CA 8
ATOM 10602 C C . HIS A 1 88 ? 16.913 -4.984 1.268 1.00 0.00 88 HIS A C 8
ATOM 10603 O O . HIS A 1 88 ? 16.210 -6.008 1.189 1.00 0.00 88 HIS A O 8
ATOM 10617 N N . MET A 1 1 ? -1.966 4.518 12.210 1.00 0.00 1 MET A N 9
ATOM 10618 C CA . MET A 1 1 ? -1.520 5.535 13.177 1.00 0.00 1 MET A CA 9
ATOM 10619 C C . MET A 1 1 ? 0.005 5.580 13.253 1.00 0.00 1 MET A C 9
ATOM 10620 O O . MET A 1 1 ? 0.604 6.644 13.066 1.00 0.00 1 MET A O 9
ATOM 10636 N N . VAL A 1 2 ? 0.641 4.445 13.532 1.00 0.00 2 VAL A N 9
ATOM 10637 C CA . VAL A 1 2 ? 2.096 4.381 13.525 1.00 0.00 2 VAL A CA 9
ATOM 10638 C C . VAL A 1 2 ? 2.552 4.624 12.102 1.00 0.00 2 VAL A C 9
ATOM 10639 O O . VAL A 1 2 ? 2.263 3.833 11.219 1.00 0.00 2 VAL A O 9
ATOM 10652 N N . THR A 1 3 ? 3.224 5.719 11.879 1.00 0.00 3 THR A N 9
ATOM 10653 C CA . THR A 1 3 ? 3.555 6.107 10.552 1.00 0.00 3 THR A CA 9
ATOM 10654 C C . THR A 1 3 ? 4.729 5.286 9.996 1.00 0.00 3 THR A C 9
ATOM 10655 O O . THR A 1 3 ? 5.910 5.564 10.268 1.00 0.00 3 THR A O 9
ATOM 10666 N N . ALA A 1 4 ? 4.381 4.235 9.301 1.00 0.00 4 ALA A N 9
ATOM 10667 C CA . ALA A 1 4 ? 5.324 3.394 8.620 1.00 0.00 4 ALA A CA 9
ATOM 10668 C C . ALA A 1 4 ? 5.581 3.976 7.244 1.00 0.00 4 ALA A C 9
ATOM 10669 O O . ALA A 1 4 ? 4.945 4.961 6.852 1.00 0.00 4 ALA A O 9
ATOM 10676 N N . ALA A 1 5 ? 6.511 3.407 6.528 1.00 0.00 5 ALA A N 9
ATOM 10677 C CA . ALA A 1 5 ? 6.860 3.892 5.202 1.00 0.00 5 ALA A CA 9
ATOM 10678 C C . ALA A 1 5 ? 5.738 3.651 4.189 1.00 0.00 5 ALA A C 9
ATOM 10679 O O . ALA A 1 5 ? 5.647 4.345 3.174 1.00 0.00 5 ALA A O 9
ATOM 10686 N N . LEU A 1 6 ? 4.879 2.690 4.470 1.00 0.00 6 LEU A N 9
ATOM 10687 C CA . LEU A 1 6 ? 3.806 2.365 3.562 1.00 0.00 6 LEU A CA 9
ATOM 10688 C C . LEU A 1 6 ? 2.479 2.687 4.174 1.00 0.00 6 LEU A C 9
ATOM 10689 O O . LEU A 1 6 ? 2.147 2.182 5.253 1.00 0.00 6 LEU A O 9
ATOM 10705 N N . THR A 1 7 ? 1.739 3.507 3.514 1.00 0.00 7 THR A N 9
ATOM 10706 C CA . THR A 1 7 ? 0.407 3.801 3.912 1.00 0.00 7 THR A CA 9
ATOM 10707 C C . THR A 1 7 ? -0.515 3.023 2.975 1.00 0.00 7 THR A C 9
ATOM 10708 O O . THR A 1 7 ? -0.587 3.318 1.775 1.00 0.00 7 THR A O 9
ATOM 10719 N N . ILE A 1 8 ? -1.149 1.999 3.487 1.00 0.00 8 ILE A N 9
ATOM 10720 C CA . ILE A 1 8 ? -1.963 1.142 2.656 1.00 0.00 8 ILE A CA 9
ATOM 10721 C C . ILE A 1 8 ? -3.444 1.340 2.930 1.00 0.00 8 ILE A C 9
ATOM 10722 O O . ILE A 1 8 ? -3.884 1.416 4.069 1.00 0.00 8 ILE A O 9
ATOM 10738 N N . TYR A 1 9 ? -4.180 1.463 1.883 1.00 0.00 9 TYR A N 9
ATOM 10739 C CA . TYR A 1 9 ? -5.593 1.618 1.935 1.00 0.00 9 TYR A CA 9
ATOM 10740 C C . TYR A 1 9 ? -6.242 0.246 1.761 1.00 0.00 9 TYR A C 9
ATOM 10741 O O . TYR A 1 9 ? -6.175 -0.346 0.677 1.00 0.00 9 TYR A O 9
ATOM 10759 N N . THR A 1 10 ? -6.789 -0.290 2.843 1.00 0.00 10 THR A N 9
ATOM 10760 C CA . THR A 1 10 ? -7.442 -1.588 2.831 1.00 0.00 10 THR A CA 9
ATOM 10761 C C . THR A 1 10 ? -8.768 -1.565 3.586 1.00 0.00 10 THR A C 9
ATOM 10762 O O . THR A 1 10 ? -9.005 -0.671 4.405 1.00 0.00 10 THR A O 9
ATOM 10773 N N . THR A 1 11 ? -9.630 -2.523 3.287 1.00 0.00 11 THR A N 9
ATOM 10774 C CA . THR A 1 11 ? -10.902 -2.682 3.958 1.00 0.00 11 THR A CA 9
ATOM 10775 C C . THR A 1 11 ? -11.093 -4.151 4.291 1.00 0.00 11 THR A C 9
ATOM 10776 O O . THR A 1 11 ? -10.268 -4.992 3.913 1.00 0.00 11 THR A O 9
ATOM 10787 N N . SER A 1 12 ? -12.143 -4.458 4.997 1.00 0.00 12 SER A N 9
ATOM 10788 C CA . SER A 1 12 ? -12.505 -5.822 5.294 1.00 0.00 12 SER A CA 9
ATOM 10789 C C . SER A 1 12 ? -13.368 -6.379 4.139 1.00 0.00 12 SER A C 9
ATOM 10790 O O . SER A 1 12 ? -13.706 -7.573 4.101 1.00 0.00 12 SER A O 9
ATOM 10798 N N . TRP A 1 13 ? -13.701 -5.511 3.196 1.00 0.00 13 TRP A N 9
ATOM 10799 C CA . TRP A 1 13 ? -14.582 -5.856 2.096 1.00 0.00 13 TRP A CA 9
ATOM 10800 C C . TRP A 1 13 ? -13.883 -6.701 1.049 1.00 0.00 13 TRP A C 9
ATOM 10801 O O . TRP A 1 13 ? -14.498 -7.564 0.428 1.00 0.00 13 TRP A O 9
ATOM 10822 N N . CYS A 1 14 ? -12.616 -6.475 0.872 1.00 0.00 14 CYS A N 9
ATOM 10823 C CA . CYS A 1 14 ? -11.873 -7.154 -0.157 1.00 0.00 14 CYS A CA 9
ATOM 10824 C C . CYS A 1 14 ? -11.240 -8.437 0.362 1.00 0.00 14 CYS A C 9
ATOM 10825 O O . CYS A 1 14 ? -11.210 -8.682 1.575 1.00 0.00 14 CYS A O 9
ATOM 10832 N N . GLY A 1 15 ? -10.786 -9.271 -0.544 1.00 0.00 15 GLY A N 9
ATOM 10833 C CA . GLY A 1 15 ? -10.120 -10.487 -0.171 1.00 0.00 15 GLY A CA 9
ATOM 10834 C C . GLY A 1 15 ? -8.665 -10.462 -0.571 1.00 0.00 15 GLY A C 9
ATOM 10835 O O . GLY A 1 15 ? -7.784 -10.821 0.226 1.00 0.00 15 GLY A O 9
ATOM 10839 N N . TYR A 1 16 ? -8.389 -9.974 -1.786 1.00 0.00 16 TYR A N 9
ATOM 10840 C CA . TYR A 1 16 ? -7.021 -9.927 -2.304 1.00 0.00 16 TYR A CA 9
ATOM 10841 C C . TYR A 1 16 ? -6.123 -9.011 -1.471 1.00 0.00 16 TYR A C 9
ATOM 10842 O O . TYR A 1 16 ? -4.904 -9.205 -1.414 1.00 0.00 16 TYR A O 9
ATOM 10860 N N . CYS A 1 17 ? -6.719 -8.038 -0.807 1.00 0.00 17 CYS A N 9
ATOM 10861 C CA . CYS A 1 17 ? -5.970 -7.158 0.075 1.00 0.00 17 CYS A CA 9
ATOM 10862 C C . CYS A 1 17 ? -5.218 -7.960 1.144 1.00 0.00 17 CYS A C 9
ATOM 10863 O O . CYS A 1 17 ? -4.042 -7.721 1.393 1.00 0.00 17 CYS A O 9
ATOM 10870 N N . LEU A 1 18 ? -5.880 -8.982 1.695 1.00 0.00 18 LEU A N 9
ATOM 10871 C CA . LEU A 1 18 ? -5.284 -9.813 2.735 1.00 0.00 18 LEU A CA 9
ATOM 10872 C C . LEU A 1 18 ? -4.224 -10.739 2.172 1.00 0.00 18 LEU A C 9
ATOM 10873 O O . LEU A 1 18 ? -3.295 -11.134 2.873 1.00 0.00 18 LEU A O 9
ATOM 10889 N N . ARG A 1 19 ? -4.344 -11.042 0.897 1.00 0.00 19 ARG A N 9
ATOM 10890 C CA . ARG A 1 19 ? -3.398 -11.915 0.213 1.00 0.00 19 ARG A CA 9
ATOM 10891 C C . ARG A 1 19 ? -2.082 -11.164 0.038 1.00 0.00 19 ARG A C 9
ATOM 10892 O O . ARG A 1 19 ? -0.998 -11.740 0.114 1.00 0.00 19 ARG A O 9
ATOM 10913 N N . LEU A 1 20 ? -2.195 -9.865 -0.179 1.00 0.00 20 LEU A N 9
ATOM 10914 C CA . LEU A 1 20 ? -1.032 -9.007 -0.302 1.00 0.00 20 LEU A CA 9
ATOM 10915 C C . LEU A 1 20 ? -0.440 -8.763 1.090 1.00 0.00 20 LEU A C 9
ATOM 10916 O O . LEU A 1 20 ? 0.783 -8.738 1.266 1.00 0.00 20 LEU A O 9
ATOM 10932 N N . LYS A 1 21 ? -1.330 -8.608 2.077 1.00 0.00 21 LYS A N 9
ATOM 10933 C CA . LYS A 1 21 ? -0.945 -8.410 3.476 1.00 0.00 21 LYS A CA 9
ATOM 10934 C C . LYS A 1 21 ? -0.048 -9.526 3.974 1.00 0.00 21 LYS A C 9
ATOM 10935 O O . LYS A 1 21 ? 0.981 -9.260 4.607 1.00 0.00 21 LYS A O 9
ATOM 10954 N N . THR A 1 22 ? -0.413 -10.761 3.680 1.00 0.00 22 THR A N 9
ATOM 10955 C CA . THR A 1 22 ? 0.377 -11.894 4.095 1.00 0.00 22 THR A CA 9
ATOM 10956 C C . THR A 1 22 ? 1.735 -11.913 3.403 1.00 0.00 22 THR A C 9
ATOM 10957 O O . THR A 1 22 ? 2.758 -12.159 4.042 1.00 0.00 22 THR A O 9
ATOM 10968 N N . ALA A 1 23 ? 1.746 -11.574 2.119 1.00 0.00 23 ALA A N 9
ATOM 10969 C CA . ALA A 1 23 ? 2.975 -11.510 1.343 1.00 0.00 23 ALA A CA 9
ATOM 10970 C C . ALA A 1 23 ? 3.928 -10.472 1.928 1.00 0.00 23 ALA A C 9
ATOM 10971 O O . ALA A 1 23 ? 5.087 -10.772 2.201 1.00 0.00 23 ALA A O 9
ATOM 10978 N N . LEU A 1 24 ? 3.421 -9.278 2.177 1.00 0.00 24 LEU A N 9
ATOM 10979 C CA . LEU A 1 24 ? 4.234 -8.197 2.724 1.00 0.00 24 LEU A CA 9
ATOM 10980 C C . LEU A 1 24 ? 4.721 -8.528 4.131 1.00 0.00 24 LEU A C 9
ATOM 10981 O O . LEU A 1 24 ? 5.880 -8.312 4.459 1.00 0.00 24 LEU A O 9
ATOM 10997 N N . THR A 1 25 ? 3.849 -9.098 4.936 1.00 0.00 25 THR A N 9
ATOM 10998 C CA . THR A 1 25 ? 4.185 -9.450 6.305 1.00 0.00 25 THR A CA 9
ATOM 10999 C C . THR A 1 25 ? 5.234 -10.583 6.349 1.00 0.00 25 THR A C 9
ATOM 11000 O O . THR A 1 25 ? 6.171 -10.546 7.160 1.00 0.00 25 THR A O 9
ATOM 11011 N N . ALA A 1 26 ? 5.111 -11.541 5.438 1.00 0.00 26 ALA A N 9
ATOM 11012 C CA . ALA A 1 26 ? 6.055 -12.655 5.348 1.00 0.00 26 ALA A CA 9
ATOM 11013 C C . ALA A 1 26 ? 7.399 -12.176 4.851 1.00 0.00 26 ALA A C 9
ATOM 11014 O O . ALA A 1 26 ? 8.432 -12.755 5.153 1.00 0.00 26 ALA A O 9
ATOM 11021 N N . ASN A 1 27 ? 7.374 -11.103 4.113 1.00 0.00 27 ASN A N 9
ATOM 11022 C CA . ASN A 1 27 ? 8.574 -10.499 3.580 1.00 0.00 27 ASN A CA 9
ATOM 11023 C C . ASN A 1 27 ? 9.086 -9.395 4.498 1.00 0.00 27 ASN A C 9
ATOM 11024 O O . ASN A 1 27 ? 9.982 -8.632 4.137 1.00 0.00 27 ASN A O 9
ATOM 11035 N N . ARG A 1 28 ? 8.494 -9.336 5.705 1.00 0.00 28 ARG A N 9
ATOM 11036 C CA . ARG A 1 28 ? 8.877 -8.414 6.793 1.00 0.00 28 ARG A CA 9
ATOM 11037 C C . ARG A 1 28 ? 8.770 -6.946 6.387 1.00 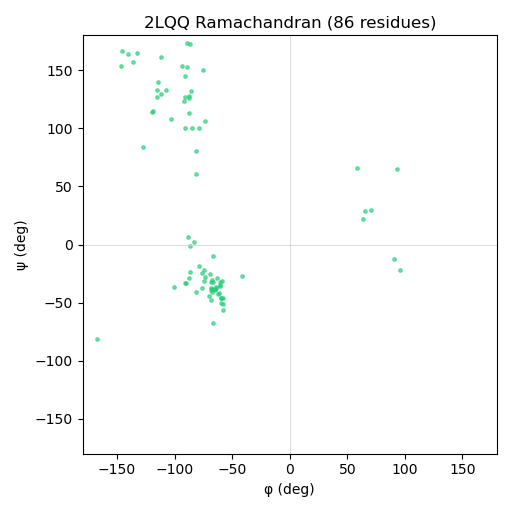0.00 28 ARG A C 9
ATOM 11038 O O . ARG A 1 28 ? 9.488 -6.095 6.913 1.00 0.00 28 ARG A O 9
ATOM 11059 N N . ILE A 1 29 ? 7.853 -6.646 5.512 1.00 0.00 29 ILE A N 9
ATOM 11060 C CA . ILE A 1 29 ? 7.656 -5.289 5.056 1.00 0.00 29 ILE A CA 9
ATOM 11061 C C . ILE A 1 29 ? 6.651 -4.593 5.983 1.00 0.00 29 ILE A C 9
ATOM 11062 O O . ILE A 1 29 ? 5.531 -5.094 6.193 1.00 0.00 29 ILE A O 9
ATOM 11078 N N . ALA A 1 30 ? 7.059 -3.476 6.554 1.00 0.00 30 ALA A N 9
ATOM 11079 C CA . ALA A 1 30 ? 6.243 -2.747 7.504 1.00 0.00 30 ALA A CA 9
ATOM 11080 C C . ALA A 1 30 ? 5.309 -1.777 6.797 1.00 0.00 30 ALA A C 9
ATOM 11081 O O . ALA A 1 30 ? 5.737 -0.978 5.952 1.00 0.00 30 ALA A O 9
ATOM 11088 N N . TYR A 1 31 ? 4.048 -1.833 7.149 1.00 0.00 31 TYR A N 9
ATOM 11089 C CA . TYR A 1 31 ? 3.048 -0.986 6.549 1.00 0.00 31 TYR A CA 9
ATOM 11090 C C . TYR A 1 31 ? 2.022 -0.590 7.593 1.00 0.00 31 TYR A C 9
ATOM 11091 O O . TYR A 1 31 ? 1.873 -1.277 8.617 1.00 0.00 31 TYR A O 9
ATOM 11109 N N . ASP A 1 32 ? 1.338 0.491 7.353 1.00 0.00 32 ASP A N 9
ATOM 11110 C CA . ASP A 1 32 ? 0.277 0.943 8.225 1.00 0.00 32 ASP A CA 9
ATOM 11111 C C . ASP A 1 32 ? -0.949 1.174 7.372 1.00 0.00 32 ASP A C 9
ATOM 11112 O O . ASP A 1 32 ? -0.882 1.895 6.366 1.00 0.00 32 ASP A O 9
ATOM 11121 N N . GLU A 1 33 ? -2.036 0.531 7.711 1.00 0.00 33 GLU A N 9
ATOM 11122 C CA . GLU A 1 33 ? -3.225 0.617 6.909 1.00 0.00 33 GLU A CA 9
ATOM 11123 C C . GLU A 1 33 ? -4.177 1.684 7.425 1.00 0.00 33 GLU A C 9
ATOM 11124 O O . GLU A 1 33 ? -4.241 1.959 8.628 1.00 0.00 33 GLU A O 9
ATOM 11136 N N . VAL A 1 34 ? -4.875 2.304 6.517 1.00 0.00 34 VAL A N 9
ATOM 11137 C CA . VAL A 1 34 ? -5.766 3.411 6.826 1.00 0.00 34 VAL A CA 9
ATOM 11138 C C . VAL A 1 34 ? -7.120 2.912 7.356 1.00 0.00 34 VAL A C 9
ATOM 11139 O O . VAL A 1 34 ? -7.573 1.828 7.023 1.00 0.00 34 VAL A O 9
ATOM 11152 N N . ASP A 1 35 ? -7.737 3.752 8.145 1.00 0.00 35 ASP A N 9
ATOM 11153 C CA . ASP A 1 35 ? -8.998 3.546 8.877 1.00 0.00 35 ASP A CA 9
ATOM 11154 C C . ASP A 1 35 ? -10.255 3.605 7.990 1.00 0.00 35 ASP A C 9
ATOM 11155 O O . ASP A 1 35 ? -11.369 3.496 8.506 1.00 0.00 35 ASP A O 9
ATOM 11164 N N . ILE A 1 36 ? -10.069 3.829 6.673 1.00 0.00 36 ILE A N 9
ATOM 11165 C CA . ILE A 1 36 ? -11.162 4.088 5.669 1.00 0.00 36 ILE A CA 9
ATOM 11166 C C . ILE A 1 36 ? -12.408 3.179 5.790 1.00 0.00 36 ILE A C 9
ATOM 11167 O O . ILE A 1 36 ? -13.486 3.559 5.323 1.00 0.00 36 ILE A O 9
ATOM 11183 N N . GLU A 1 37 ? -12.257 1.999 6.377 1.00 0.00 37 GLU A N 9
ATOM 11184 C CA . GLU A 1 37 ? -13.362 1.074 6.635 1.00 0.00 37 GLU A CA 9
ATOM 11185 C C . GLU A 1 37 ? -14.480 1.802 7.393 1.00 0.00 37 GLU A C 9
ATOM 11186 O O . GLU A 1 37 ? -15.674 1.640 7.102 1.00 0.00 37 GLU A O 9
ATOM 11198 N N . HIS A 1 38 ? -14.084 2.648 8.315 1.00 0.00 38 HIS A N 9
ATOM 11199 C CA . HIS A 1 38 ? -15.021 3.390 9.120 1.00 0.00 38 HIS A CA 9
ATOM 11200 C C . HIS A 1 38 ? -14.845 4.886 8.924 1.00 0.00 38 HIS A C 9
ATOM 11201 O O . HIS A 1 38 ? -15.300 5.683 9.739 1.00 0.00 38 HIS A O 9
ATOM 11215 N N . ASN A 1 39 ? -14.229 5.273 7.829 1.00 0.00 39 ASN A N 9
ATOM 11216 C CA . ASN A 1 39 ? -14.023 6.682 7.552 1.00 0.00 39 ASN A CA 9
ATOM 11217 C C . ASN A 1 39 ? -14.252 6.989 6.110 1.00 0.00 39 ASN A C 9
ATOM 11218 O O . ASN A 1 39 ? -13.422 6.665 5.257 1.00 0.00 39 ASN A O 9
ATOM 11229 N N . ARG A 1 40 ? -15.351 7.634 5.840 1.00 0.00 40 ARG A N 9
ATOM 11230 C CA . ARG A 1 40 ? -15.700 8.020 4.488 1.00 0.00 40 ARG A CA 9
ATOM 11231 C C . ARG A 1 40 ? -14.724 9.066 3.918 1.00 0.00 40 ARG A C 9
ATOM 11232 O O . ARG A 1 40 ? -14.446 9.059 2.729 1.00 0.00 40 ARG A O 9
ATOM 11253 N N . ALA A 1 41 ? -14.153 9.917 4.782 1.00 0.00 41 ALA A N 9
ATOM 11254 C CA . ALA A 1 41 ? -13.334 11.020 4.297 1.00 0.00 41 ALA A CA 9
ATOM 11255 C C . ALA A 1 41 ? -12.040 10.563 3.644 1.00 0.00 41 ALA A C 9
ATOM 11256 O O . ALA A 1 41 ? -11.632 11.100 2.628 1.00 0.00 41 ALA A O 9
ATOM 11263 N N . ALA A 1 42 ? -11.422 9.552 4.191 1.00 0.00 42 ALA A N 9
ATOM 11264 C CA . ALA A 1 42 ? -10.214 9.020 3.585 1.00 0.00 42 ALA A CA 9
ATOM 11265 C C . ALA A 1 42 ? -10.579 7.981 2.531 1.00 0.00 42 ALA A C 9
ATOM 11266 O O . ALA A 1 42 ? -9.801 7.688 1.634 1.00 0.00 42 ALA A O 9
ATOM 11273 N N . ALA A 1 43 ? -11.786 7.443 2.640 1.00 0.00 43 ALA A N 9
ATOM 11274 C CA . ALA A 1 43 ? -12.275 6.446 1.704 1.00 0.00 43 ALA A CA 9
ATOM 11275 C C . ALA A 1 43 ? -12.469 7.059 0.329 1.00 0.00 43 ALA A C 9
ATOM 11276 O O . ALA A 1 43 ? -12.101 6.469 -0.682 1.00 0.00 43 ALA A O 9
ATOM 11283 N N . GLU A 1 44 ? -13.003 8.261 0.299 1.00 0.00 44 GLU A N 9
ATOM 11284 C CA . GLU A 1 44 ? -13.203 8.970 -0.951 1.00 0.00 44 GLU A CA 9
ATOM 11285 C C . GLU A 1 44 ? -11.871 9.411 -1.567 1.00 0.00 44 GLU A C 9
ATOM 11286 O O . GLU A 1 44 ? -11.771 9.612 -2.789 1.00 0.00 44 GLU A O 9
ATOM 11298 N N . PHE A 1 45 ? -10.839 9.510 -0.733 1.00 0.00 45 PHE A N 9
ATOM 11299 C CA . PHE A 1 45 ? -9.496 9.826 -1.209 1.00 0.00 45 PHE A CA 9
ATOM 11300 C C . PHE A 1 45 ? -8.973 8.651 -2.031 1.00 0.00 45 PHE A C 9
ATOM 11301 O O . PHE A 1 45 ? -8.271 8.836 -3.028 1.00 0.00 45 PHE A O 9
ATOM 11318 N N . VAL A 1 46 ? -9.375 7.443 -1.631 1.00 0.00 46 VAL A N 9
ATOM 11319 C CA . VAL A 1 46 ? -9.004 6.216 -2.331 1.00 0.00 46 VAL A CA 9
ATOM 11320 C C . VAL A 1 46 ? -9.498 6.279 -3.772 1.00 0.00 46 VAL A C 9
ATOM 11321 O O . VAL A 1 46 ? -8.786 5.920 -4.684 1.00 0.00 46 VAL A O 9
ATOM 11334 N N . GLY A 1 47 ? -10.707 6.807 -3.955 1.00 0.00 47 GLY A N 9
ATOM 11335 C CA . GLY A 1 47 ? -11.284 6.941 -5.287 1.00 0.00 47 GLY A CA 9
ATOM 11336 C C . GLY A 1 47 ? -10.543 7.959 -6.129 1.00 0.00 47 GLY A C 9
ATOM 11337 O O . GLY A 1 47 ? -10.402 7.792 -7.343 1.00 0.00 47 GLY A O 9
ATOM 11341 N N . SER A 1 48 ? -10.026 8.981 -5.470 1.00 0.00 48 SER A N 9
ATOM 11342 C CA . SER A 1 48 ? -9.289 10.052 -6.117 1.00 0.00 48 SER A CA 9
ATOM 11343 C C . SER A 1 48 ? -7.978 9.511 -6.716 1.00 0.00 48 SER A C 9
ATOM 11344 O O . SER A 1 48 ? -7.491 10.012 -7.723 1.00 0.00 48 SER A O 9
ATOM 11352 N N . VAL A 1 49 ? -7.433 8.486 -6.101 1.00 0.00 49 VAL A N 9
ATOM 11353 C CA . VAL A 1 49 ? -6.199 7.884 -6.573 1.00 0.00 49 VAL A CA 9
ATOM 11354 C C . VAL A 1 49 ? -6.474 6.514 -7.200 1.00 0.00 49 VAL A C 9
ATOM 11355 O O . VAL A 1 49 ? -5.556 5.724 -7.420 1.00 0.00 49 VAL A O 9
ATOM 11368 N N . ASN A 1 50 ? -7.721 6.263 -7.532 1.00 0.00 50 ASN A N 9
ATOM 11369 C CA . ASN A 1 50 ? -8.112 4.969 -8.073 1.00 0.00 50 ASN A CA 9
ATOM 11370 C C . ASN A 1 50 ? -8.622 5.152 -9.493 1.00 0.00 50 ASN A C 9
ATOM 11371 O O . ASN A 1 50 ? -8.578 6.267 -10.036 1.00 0.00 50 ASN A O 9
ATOM 11382 N N . GLY A 1 51 ? -9.125 4.093 -10.080 1.00 0.00 51 GLY A N 9
ATOM 11383 C CA . GLY A 1 51 ? -9.616 4.152 -11.428 1.00 0.00 51 GLY A CA 9
ATOM 11384 C C . GLY A 1 51 ? -11.118 4.083 -11.486 1.00 0.00 51 GLY A C 9
ATOM 11385 O O . GLY A 1 51 ? -11.686 3.037 -11.821 1.00 0.00 51 GLY A O 9
ATOM 11389 N N . GLY A 1 52 ? -11.762 5.178 -11.148 1.00 0.00 52 GLY A N 9
ATOM 11390 C CA . GLY A 1 52 ? -13.203 5.243 -11.161 1.00 0.00 52 GLY A CA 9
ATOM 11391 C C . GLY A 1 52 ? -13.790 4.592 -9.940 1.00 0.00 52 GLY A C 9
ATOM 11392 O O . GLY A 1 52 ? -13.923 5.226 -8.880 1.00 0.00 52 GLY A O 9
ATOM 11396 N N . ASN A 1 53 ? -14.122 3.334 -10.071 1.00 0.00 53 ASN A N 9
ATOM 11397 C CA . ASN A 1 53 ? -14.647 2.575 -8.958 1.00 0.00 53 ASN A CA 9
ATOM 11398 C C . ASN A 1 53 ? -13.517 2.168 -8.069 1.00 0.00 53 ASN A C 9
ATOM 11399 O O . ASN A 1 53 ? -12.461 1.753 -8.560 1.00 0.00 53 ASN A O 9
ATOM 11410 N N . ARG A 1 54 ? -13.716 2.304 -6.779 1.00 0.00 54 ARG A N 9
ATOM 11411 C CA . ARG A 1 54 ? -12.697 1.988 -5.810 1.00 0.00 54 ARG A CA 9
ATOM 11412 C C . ARG A 1 54 ? -12.330 0.518 -5.783 1.00 0.00 54 ARG A C 9
ATOM 11413 O O . ARG A 1 54 ? -13.070 -0.319 -5.246 1.00 0.00 54 ARG A O 9
ATOM 11434 N N . THR A 1 55 ? -11.225 0.220 -6.402 1.00 0.00 55 THR A N 9
ATOM 11435 C CA . THR A 1 55 ? -10.599 -1.067 -6.311 1.00 0.00 55 THR A CA 9
ATOM 11436 C C . THR A 1 55 ? -9.809 -0.971 -5.021 1.00 0.00 55 THR A C 9
ATOM 11437 O O . THR A 1 55 ? -9.455 0.158 -4.643 1.00 0.00 55 THR A O 9
ATOM 11448 N N . VAL A 1 56 ? -9.519 -2.047 -4.311 1.00 0.00 56 VAL A N 9
ATOM 11449 C CA . VAL A 1 56 ? -8.865 -1.781 -3.061 1.00 0.00 56 VAL A CA 9
ATOM 11450 C C . VAL A 1 56 ? -7.383 -1.664 -3.080 1.00 0.00 56 VAL A C 9
ATOM 11451 O O . VAL A 1 56 ? -6.915 -0.640 -3.504 1.00 0.00 56 VAL A O 9
ATOM 11464 N N . PRO A 1 57 ? -6.602 -2.777 -2.810 1.00 0.00 57 PRO A N 9
ATOM 11465 C CA . PRO A 1 57 ? -5.310 -2.632 -2.158 1.00 0.00 57 PRO A CA 9
ATOM 11466 C C . PRO A 1 57 ? -4.423 -1.551 -2.749 1.00 0.00 57 PRO A C 9
ATOM 11467 O O . PRO A 1 57 ? -3.717 -1.757 -3.754 1.00 0.00 57 PRO A O 9
ATOM 11478 N N . THR A 1 58 ? -4.534 -0.403 -2.158 1.00 0.00 58 THR A N 9
ATOM 11479 C CA . THR A 1 58 ? -3.907 0.769 -2.613 1.00 0.00 58 THR A CA 9
ATOM 11480 C C . THR A 1 58 ? -2.772 1.142 -1.681 1.00 0.00 58 THR A C 9
ATOM 11481 O O . THR A 1 58 ? -2.990 1.500 -0.535 1.00 0.00 58 THR A O 9
ATOM 11492 N N . VAL A 1 59 ? -1.577 1.000 -2.146 1.00 0.00 59 VAL A N 9
ATOM 11493 C CA . VAL A 1 59 ? -0.420 1.336 -1.355 1.00 0.00 59 VAL A CA 9
ATOM 11494 C C . VAL A 1 59 ? 0.145 2.678 -1.803 1.00 0.00 59 VAL A C 9
ATOM 11495 O O . VAL A 1 59 ? 0.380 2.897 -2.994 1.00 0.00 59 VAL A O 9
ATOM 11508 N N . LYS A 1 60 ? 0.307 3.576 -0.875 1.00 0.00 60 LYS A N 9
ATOM 11509 C CA . LYS A 1 60 ? 0.854 4.870 -1.163 1.00 0.00 60 LYS A CA 9
ATOM 11510 C C . LYS A 1 60 ? 2.291 4.937 -0.666 1.00 0.00 60 LYS A C 9
ATOM 11511 O O . LYS A 1 60 ? 2.578 4.608 0.496 1.00 0.00 60 LYS A O 9
ATOM 11530 N N . PHE A 1 61 ? 3.175 5.325 -1.550 1.00 0.00 61 PHE A N 9
ATOM 11531 C CA . PHE A 1 61 ? 4.581 5.441 -1.247 1.00 0.00 61 PHE A CA 9
ATOM 11532 C C . PHE A 1 61 ? 4.957 6.921 -1.055 1.00 0.00 61 PHE A C 9
ATOM 11533 O O . PHE A 1 61 ? 4.160 7.813 -1.385 1.00 0.00 61 PHE A O 9
ATOM 11550 N N . ALA A 1 62 ? 6.184 7.176 -0.584 1.00 0.00 62 ALA A N 9
ATOM 11551 C CA . ALA A 1 62 ? 6.651 8.537 -0.221 1.00 0.00 62 ALA A CA 9
ATOM 11552 C C . ALA A 1 62 ? 6.754 9.529 -1.396 1.00 0.00 62 ALA A C 9
ATOM 11553 O O . ALA A 1 62 ? 6.889 10.739 -1.184 1.00 0.00 62 ALA A O 9
ATOM 11560 N N . ASP A 1 63 ? 6.701 9.032 -2.628 1.00 0.00 63 ASP A N 9
ATOM 11561 C CA . ASP A 1 63 ? 6.695 9.935 -3.807 1.00 0.00 63 ASP A CA 9
ATOM 11562 C C . ASP A 1 63 ? 5.309 10.511 -3.999 1.00 0.00 63 ASP A C 9
ATOM 11563 O O . ASP A 1 63 ? 5.105 11.451 -4.764 1.00 0.00 63 ASP A O 9
ATOM 11572 N N . GLY A 1 64 ? 4.350 9.928 -3.305 1.00 0.00 64 GLY A N 9
ATOM 11573 C CA . GLY A 1 64 ? 2.972 10.293 -3.480 1.00 0.00 64 GLY A CA 9
ATOM 11574 C C . GLY A 1 64 ? 2.319 9.349 -4.453 1.00 0.00 64 GLY A C 9
ATOM 11575 O O . GLY A 1 64 ? 1.128 9.452 -4.742 1.00 0.00 64 GLY A O 9
ATOM 11579 N N . SER A 1 65 ? 3.125 8.433 -4.953 1.00 0.00 65 SER A N 9
ATOM 11580 C CA . SER A 1 65 ? 2.703 7.414 -5.870 1.00 0.00 65 SER A CA 9
ATOM 11581 C C . SER A 1 65 ? 1.771 6.460 -5.151 1.00 0.00 65 SER A C 9
ATOM 11582 O O . SER A 1 65 ? 2.067 6.036 -4.017 1.00 0.00 65 SER A O 9
ATOM 11590 N N . THR A 1 66 ? 0.670 6.131 -5.757 1.00 0.00 66 THR A N 9
ATOM 11591 C CA . THR A 1 66 ? -0.203 5.183 -5.159 1.00 0.00 66 THR A CA 9
ATOM 11592 C C . THR A 1 66 ? -0.352 4.035 -6.149 1.00 0.00 66 THR A C 9
ATOM 11593 O O . THR A 1 66 ? -0.485 4.267 -7.356 1.00 0.00 66 THR A O 9
ATOM 11604 N N . LEU A 1 67 ? -0.320 2.832 -5.669 1.00 0.00 67 LEU A N 9
ATOM 11605 C CA . LEU A 1 67 ? -0.441 1.672 -6.524 1.00 0.00 67 LEU A CA 9
ATOM 11606 C C . LEU A 1 67 ? -1.630 0.842 -6.149 1.00 0.00 67 LEU A C 9
ATOM 11607 O O . LEU A 1 67 ? -1.730 0.358 -5.014 1.00 0.00 67 LEU A O 9
ATOM 11623 N N . THR A 1 68 ? -2.526 0.700 -7.079 1.00 0.00 68 THR A N 9
ATOM 11624 C CA . THR A 1 68 ? -3.689 -0.107 -6.903 1.00 0.00 68 THR A CA 9
ATOM 11625 C C . THR A 1 68 ? -3.377 -1.508 -7.424 1.00 0.00 68 THR A C 9
ATOM 11626 O O . THR A 1 68 ? -3.057 -1.668 -8.608 1.00 0.00 68 THR A O 9
ATOM 11637 N N . ASN A 1 69 ? -3.406 -2.486 -6.529 1.00 0.00 69 ASN A N 9
ATOM 11638 C CA . ASN A 1 69 ? -3.166 -3.910 -6.861 1.00 0.00 69 ASN A CA 9
ATOM 11639 C C . ASN A 1 69 ? -1.734 -4.129 -7.433 1.00 0.00 69 ASN A C 9
ATOM 11640 O O . ASN A 1 69 ? -1.551 -4.315 -8.642 1.00 0.00 69 ASN A O 9
ATOM 11651 N N . PRO A 1 70 ? -0.695 -3.989 -6.593 1.00 0.00 70 PRO A N 9
ATOM 11652 C CA . PRO A 1 70 ? 0.679 -4.236 -7.003 1.00 0.00 70 PRO A CA 9
ATOM 11653 C C . PRO A 1 70 ? 1.136 -5.671 -6.678 1.00 0.00 70 PRO A C 9
ATOM 11654 O O . PRO A 1 70 ? 0.325 -6.548 -6.332 1.00 0.00 70 PRO A O 9
ATOM 11665 N N . SER A 1 71 ? 2.425 -5.881 -6.773 1.00 0.00 71 SER A N 9
ATOM 11666 C CA . SER A 1 71 ? 3.039 -7.131 -6.442 1.00 0.00 71 SER A CA 9
ATOM 11667 C C . SER A 1 71 ? 3.966 -6.874 -5.249 1.00 0.00 71 SER A C 9
ATOM 11668 O O . SER A 1 71 ? 4.470 -5.747 -5.102 1.00 0.00 71 SER A O 9
ATOM 11676 N N . ALA A 1 72 ? 4.174 -7.873 -4.403 1.00 0.00 72 ALA A N 9
ATOM 11677 C CA . ALA A 1 72 ? 5.013 -7.738 -3.202 1.00 0.00 72 ALA A CA 9
ATOM 11678 C C . ALA A 1 72 ? 6.431 -7.283 -3.550 1.00 0.00 72 ALA A C 9
ATOM 11679 O O . ALA A 1 72 ? 7.008 -6.425 -2.871 1.00 0.00 72 ALA A O 9
ATOM 11686 N N . ASP A 1 73 ? 6.961 -7.831 -4.629 1.00 0.00 73 ASP A N 9
ATOM 11687 C CA . ASP A 1 73 ? 8.303 -7.495 -5.114 1.00 0.00 73 ASP A CA 9
ATOM 11688 C C . ASP A 1 73 ? 8.375 -6.052 -5.544 1.00 0.00 73 ASP A C 9
ATOM 11689 O O . ASP A 1 73 ? 9.383 -5.366 -5.299 1.00 0.00 73 ASP A O 9
ATOM 11698 N N . GLU A 1 74 ? 7.292 -5.578 -6.157 1.00 0.00 74 GLU A N 9
ATOM 11699 C CA . GLU A 1 74 ? 7.175 -4.185 -6.544 1.00 0.00 74 GLU A CA 9
ATOM 11700 C C . GLU A 1 74 ? 7.221 -3.316 -5.333 1.00 0.00 74 GLU A C 9
ATOM 11701 O O . GLU A 1 74 ? 7.972 -2.361 -5.286 1.00 0.00 74 GLU A O 9
ATOM 11713 N N . VAL A 1 75 ? 6.435 -3.685 -4.342 1.00 0.00 75 VAL A N 9
ATOM 11714 C CA . VAL A 1 75 ? 6.339 -2.934 -3.109 1.00 0.00 75 VAL A CA 9
ATOM 11715 C C . VAL A 1 75 ? 7.703 -2.818 -2.437 1.00 0.00 75 VAL A C 9
ATOM 11716 O O . VAL A 1 75 ? 8.080 -1.752 -2.002 1.00 0.00 75 VAL A O 9
ATOM 11729 N N . LYS A 1 76 ? 8.456 -3.905 -2.425 1.00 0.00 76 LYS A N 9
ATOM 11730 C CA . LYS A 1 76 ? 9.767 -3.922 -1.786 1.00 0.00 76 LYS A CA 9
ATOM 11731 C C . LYS A 1 76 ? 10.767 -3.015 -2.566 1.00 0.00 76 LYS A C 9
ATOM 11732 O O . LYS A 1 76 ? 11.540 -2.267 -1.964 1.00 0.00 76 LYS A O 9
ATOM 11751 N N . ALA A 1 77 ? 10.712 -3.052 -3.887 1.00 0.00 77 ALA A N 9
ATOM 11752 C CA . ALA A 1 77 ? 11.628 -2.248 -4.712 1.00 0.00 77 ALA A CA 9
ATOM 11753 C C . ALA A 1 77 ? 11.214 -0.771 -4.714 1.00 0.00 77 ALA A C 9
ATOM 11754 O O . ALA A 1 77 ? 12.046 0.122 -4.847 1.00 0.00 77 ALA A O 9
ATOM 11761 N N . LYS A 1 78 ? 9.942 -0.519 -4.572 1.00 0.00 78 LYS A N 9
ATOM 11762 C CA . LYS A 1 78 ? 9.464 0.842 -4.463 1.00 0.00 78 LYS A CA 9
ATOM 11763 C C . LYS A 1 78 ? 9.739 1.358 -3.064 1.00 0.00 78 LYS A C 9
ATOM 11764 O O . LYS A 1 78 ? 10.004 2.538 -2.870 1.00 0.00 78 LYS A O 9
ATOM 11783 N N . LEU A 1 79 ? 9.715 0.447 -2.105 1.00 0.00 79 LEU A N 9
ATOM 11784 C CA . LEU A 1 79 ? 9.983 0.747 -0.707 1.00 0.00 79 LEU A CA 9
ATOM 11785 C C . LEU A 1 79 ? 11.372 1.341 -0.561 1.00 0.00 79 LEU A C 9
ATOM 11786 O O . LEU A 1 79 ? 11.544 2.404 0.021 1.00 0.00 79 LEU A O 9
ATOM 11802 N N . VAL A 1 80 ? 12.348 0.662 -1.130 1.00 0.00 80 VAL A N 9
ATOM 11803 C CA . VAL A 1 80 ? 13.734 1.069 -1.016 1.00 0.00 80 VAL A CA 9
ATOM 11804 C C . VAL A 1 80 ? 13.996 2.465 -1.599 1.00 0.00 80 VAL A C 9
ATOM 11805 O O . VAL A 1 80 ? 14.709 3.263 -0.997 1.00 0.00 80 VAL A O 9
ATOM 11818 N N . LYS A 1 81 ? 13.368 2.793 -2.723 1.00 0.00 81 LYS A N 9
ATOM 11819 C CA . LYS A 1 81 ? 13.596 4.097 -3.325 1.00 0.00 81 LYS A CA 9
ATOM 11820 C C . LYS A 1 81 ? 12.900 5.195 -2.508 1.00 0.00 81 LYS A C 9
ATOM 11821 O O . LYS A 1 81 ? 13.394 6.318 -2.408 1.00 0.00 81 LYS A O 9
ATOM 11840 N N . ILE A 1 82 ? 11.765 4.863 -1.896 1.00 0.00 82 ILE A N 9
ATOM 11841 C CA . ILE A 1 82 ? 11.019 5.854 -1.141 1.00 0.00 82 ILE A CA 9
ATOM 11842 C C . ILE A 1 82 ? 11.555 6.013 0.262 1.00 0.00 82 ILE A C 9
ATOM 11843 O O . ILE A 1 82 ? 11.193 6.938 0.984 1.00 0.00 82 ILE A O 9
ATOM 11859 N N . ALA A 1 83 ? 12.412 5.091 0.647 1.00 0.00 83 ALA A N 9
ATOM 11860 C CA . ALA A 1 83 ? 13.100 5.161 1.910 1.00 0.00 83 ALA A CA 9
ATOM 11861 C C . ALA A 1 83 ? 14.262 6.144 1.804 1.00 0.00 83 ALA A C 9
ATOM 11862 O O . ALA A 1 83 ? 14.946 6.439 2.797 1.00 0.00 83 ALA A O 9
ATOM 11869 N N . GLY A 1 84 ? 14.507 6.612 0.583 1.00 0.00 84 GLY A N 9
ATOM 11870 C CA . GLY A 1 84 ? 15.530 7.592 0.323 1.00 0.00 84 GLY A CA 9
ATOM 11871 C C . GLY A 1 84 ? 16.889 6.969 0.227 1.00 0.00 84 GLY A C 9
ATOM 11872 O O . GLY A 1 84 ? 17.445 6.811 -0.859 1.00 0.00 84 GLY A O 9
ATOM 11876 N N . LEU A 1 85 ? 17.388 6.550 1.355 1.00 0.00 85 LEU A N 9
ATOM 11877 C CA . LEU A 1 85 ? 18.704 5.965 1.468 1.00 0.00 85 LEU A CA 9
ATOM 11878 C C . LEU A 1 85 ? 18.623 4.443 1.340 1.00 0.00 85 LEU A C 9
ATOM 11879 O O . LEU A 1 85 ? 19.576 3.724 1.666 1.00 0.00 85 LEU A O 9
ATOM 11895 N N . GLU A 1 86 ? 17.472 3.979 0.849 1.00 0.00 86 GLU A N 9
ATOM 11896 C CA . GLU A 1 86 ? 17.165 2.575 0.580 1.00 0.00 86 GLU A CA 9
ATOM 11897 C C . GLU A 1 86 ? 17.216 1.691 1.819 1.00 0.00 86 GLU A C 9
ATOM 11898 O O . GLU A 1 86 ? 16.209 1.481 2.496 1.00 0.00 86 GLU A O 9
ATOM 11910 N N . HIS A 1 87 ? 18.420 1.254 2.116 1.00 0.00 87 HIS A N 9
ATOM 11911 C CA . HIS A 1 87 ? 18.760 0.262 3.133 1.00 0.00 87 HIS A CA 9
ATOM 11912 C C . HIS A 1 87 ? 20.164 -0.183 2.736 1.00 0.00 87 HIS A C 9
ATOM 11913 O O . HIS A 1 87 ? 20.950 -0.692 3.532 1.00 0.00 87 HIS A O 9
ATOM 11927 N N . HIS A 1 88 ? 20.435 0.003 1.455 1.00 0.00 88 HIS A N 9
ATOM 11928 C CA . HIS A 1 88 ? 21.718 -0.275 0.856 1.00 0.00 88 HIS A CA 9
ATOM 11929 C C . HIS A 1 88 ? 22.657 0.867 1.183 1.00 0.00 88 HIS A C 9
ATOM 11930 O O . HIS A 1 88 ? 23.485 0.727 2.102 1.00 0.00 88 HIS A O 9
ATOM 11944 N N . MET A 1 1 ? 0.693 9.483 15.185 1.00 0.00 1 MET A N 10
ATOM 11945 C CA . MET A 1 1 ? 0.151 8.178 15.529 1.00 0.00 1 MET A CA 10
ATOM 11946 C C . MET A 1 1 ? 0.014 7.313 14.290 1.00 0.00 1 MET A C 10
ATOM 11947 O O . MET A 1 1 ? -0.721 7.665 13.373 1.00 0.00 1 MET A O 10
ATOM 11963 N N . VAL A 1 2 ? 0.726 6.178 14.281 1.00 0.00 2 VAL A N 10
ATOM 11964 C CA . VAL A 1 2 ? 0.720 5.207 13.170 1.00 0.00 2 VAL A CA 10
ATOM 11965 C C . VAL A 1 2 ? 1.321 5.829 11.909 1.00 0.00 2 VAL A C 10
ATOM 11966 O O . VAL A 1 2 ? 0.637 6.523 11.138 1.00 0.00 2 VAL A O 10
ATOM 11979 N N . THR A 1 3 ? 2.593 5.653 11.733 1.00 0.00 3 THR A N 10
ATOM 11980 C CA . THR A 1 3 ? 3.254 6.190 10.588 1.00 0.00 3 THR A CA 10
ATOM 11981 C C . THR A 1 3 ? 4.220 5.172 9.992 1.00 0.00 3 THR A C 10
ATOM 11982 O O . THR A 1 3 ? 5.106 4.659 10.680 1.00 0.00 3 THR A O 10
ATOM 11993 N N . ALA A 1 4 ? 4.034 4.874 8.738 1.00 0.00 4 ALA A N 10
ATOM 11994 C CA . ALA A 1 4 ? 4.907 3.996 8.031 1.00 0.00 4 ALA A CA 10
ATOM 11995 C C . ALA A 1 4 ? 5.357 4.694 6.770 1.00 0.00 4 ALA A C 10
ATOM 11996 O O . ALA A 1 4 ? 4.876 5.787 6.467 1.00 0.00 4 ALA A O 10
ATOM 12003 N N . ALA A 1 5 ? 6.269 4.101 6.054 1.00 0.00 5 ALA A N 10
ATOM 12004 C CA . ALA A 1 5 ? 6.744 4.658 4.799 1.00 0.00 5 ALA A CA 10
ATOM 12005 C C . ALA A 1 5 ? 5.911 4.111 3.650 1.00 0.00 5 ALA A C 10
ATOM 12006 O O . ALA A 1 5 ? 6.144 4.426 2.483 1.00 0.00 5 ALA A O 10
ATOM 12013 N N . LEU A 1 6 ? 4.946 3.292 3.995 1.00 0.00 6 LEU A N 10
ATOM 12014 C CA . LEU A 1 6 ? 4.104 2.668 3.034 1.00 0.00 6 LEU A CA 10
ATOM 12015 C C . LEU A 1 6 ? 2.701 2.617 3.601 1.00 0.00 6 LEU A C 10
ATOM 12016 O O . LEU A 1 6 ? 2.466 1.957 4.610 1.00 0.00 6 LEU A O 10
ATOM 12032 N N . THR A 1 7 ? 1.800 3.309 2.999 1.00 0.00 7 THR A N 10
ATOM 12033 C CA . THR A 1 7 ? 0.444 3.319 3.462 1.00 0.00 7 THR A CA 10
ATOM 12034 C C . THR A 1 7 ? -0.440 2.513 2.511 1.00 0.00 7 THR A C 10
ATOM 12035 O O . THR A 1 7 ? -0.414 2.721 1.301 1.00 0.00 7 THR A O 10
ATOM 12046 N N . ILE A 1 8 ? -1.183 1.586 3.051 1.00 0.00 8 ILE A N 10
ATOM 12047 C CA . ILE A 1 8 ? -2.027 0.720 2.269 1.00 0.00 8 ILE A CA 10
ATOM 12048 C C . ILE A 1 8 ? -3.478 0.900 2.664 1.00 0.00 8 ILE A C 10
ATOM 12049 O O . ILE A 1 8 ? -3.808 1.003 3.840 1.00 0.00 8 ILE A O 10
ATOM 12065 N N . TYR A 1 9 ? -4.317 0.977 1.690 1.00 0.00 9 TYR A N 10
ATOM 12066 C CA . TYR A 1 9 ? -5.722 1.097 1.905 1.00 0.00 9 TYR A CA 10
ATOM 12067 C C . TYR A 1 9 ? -6.351 -0.302 2.023 1.00 0.00 9 TYR A C 10
ATOM 12068 O O . TYR A 1 9 ? -6.107 -1.164 1.181 1.00 0.00 9 TYR A O 10
ATOM 12086 N N . THR A 1 10 ? -7.112 -0.531 3.099 1.00 0.00 10 THR A N 10
ATOM 12087 C CA . THR A 1 10 ? -7.699 -1.841 3.386 1.00 0.00 10 THR A CA 10
ATOM 12088 C C . THR A 1 10 ? -9.183 -1.738 3.793 1.00 0.00 10 THR A C 10
ATOM 12089 O O . THR A 1 10 ? -9.613 -0.729 4.333 1.00 0.00 10 THR A O 10
ATOM 12100 N N . THR A 1 11 ? -9.944 -2.791 3.519 1.00 0.00 11 THR A N 10
ATOM 12101 C CA . THR A 1 11 ? -11.345 -2.890 3.915 1.00 0.00 11 THR A CA 10
ATOM 12102 C C . THR A 1 11 ? -11.628 -4.299 4.373 1.00 0.00 11 THR A C 10
ATOM 12103 O O . THR A 1 11 ? -10.873 -5.227 4.041 1.00 0.00 11 THR A O 10
ATOM 12114 N N . SER A 1 12 ? -12.724 -4.476 5.066 1.00 0.00 12 SER A N 10
ATOM 12115 C CA . SER A 1 12 ? -13.130 -5.769 5.570 1.00 0.00 12 SER A CA 10
ATOM 12116 C C . SER A 1 12 ? -13.749 -6.622 4.433 1.00 0.00 12 SER A C 10
ATOM 12117 O O . SER A 1 12 ? -14.025 -7.815 4.604 1.00 0.00 12 SER A O 10
ATOM 12125 N N . TRP A 1 13 ? -13.962 -6.004 3.275 1.00 0.00 13 TRP A N 10
ATOM 12126 C CA . TRP A 1 13 ? -14.605 -6.688 2.151 1.00 0.00 13 TRP A CA 10
ATOM 12127 C C . TRP A 1 13 ? -13.564 -7.369 1.287 1.00 0.00 13 TRP A C 10
ATOM 12128 O O . TRP A 1 13 ? -13.829 -8.359 0.609 1.00 0.00 13 TRP A O 10
ATOM 12149 N N . CYS A 1 14 ? -12.385 -6.841 1.333 1.00 0.00 14 CYS A N 10
ATOM 12150 C CA . CYS A 1 14 ? -11.357 -7.199 0.405 1.00 0.00 14 CYS A CA 10
ATOM 12151 C C . CYS A 1 14 ? -10.477 -8.338 0.906 1.00 0.00 14 CYS A C 10
ATOM 12152 O O . CYS A 1 14 ? -9.819 -8.221 1.942 1.00 0.00 14 CYS A O 10
ATOM 12159 N N . GLY A 1 15 ? -10.478 -9.442 0.179 1.00 0.00 15 GLY A N 10
ATOM 12160 C CA . GLY A 1 15 ? -9.626 -10.557 0.516 1.00 0.00 15 GLY A CA 10
ATOM 12161 C C . GLY A 1 15 ? -8.304 -10.468 -0.213 1.00 0.00 15 GLY A C 10
ATOM 12162 O O . GLY A 1 15 ? -7.265 -10.855 0.316 1.00 0.00 15 GLY A O 10
ATOM 12166 N N . TYR A 1 16 ? -8.329 -9.916 -1.421 1.00 0.00 16 TYR A N 10
ATOM 12167 C CA . TYR A 1 16 ? -7.119 -9.778 -2.222 1.00 0.00 16 TYR A CA 10
ATOM 12168 C C . TYR A 1 16 ? -6.147 -8.752 -1.629 1.00 0.00 16 TYR A C 10
ATOM 12169 O O . TYR A 1 16 ? -4.958 -8.763 -1.925 1.00 0.00 16 TYR A O 10
ATOM 12187 N N . CYS A 1 17 ? -6.658 -7.902 -0.757 1.00 0.00 17 CYS A N 10
ATOM 12188 C CA . CYS A 1 17 ? -5.839 -6.956 -0.020 1.00 0.00 17 CYS A CA 10
ATOM 12189 C C . CYS A 1 17 ? -4.964 -7.719 0.978 1.00 0.00 17 CYS A C 10
ATOM 12190 O O . CYS A 1 17 ? -3.778 -7.432 1.150 1.00 0.00 17 CYS A O 10
ATOM 12197 N N . LEU A 1 18 ? -5.557 -8.755 1.578 1.00 0.00 18 LEU A N 10
ATOM 12198 C CA . LEU A 1 18 ? -4.903 -9.576 2.585 1.00 0.00 18 LEU A CA 10
ATOM 12199 C C . LEU A 1 18 ? -3.778 -10.386 1.941 1.00 0.00 18 LEU A C 10
ATOM 12200 O O . LEU A 1 18 ? -2.752 -10.675 2.578 1.00 0.00 18 LEU A O 10
ATOM 12216 N N . ARG A 1 19 ? -3.963 -10.709 0.668 1.00 0.00 19 ARG A N 10
ATOM 12217 C CA . ARG A 1 19 ? -2.966 -11.419 -0.120 1.00 0.00 19 ARG A CA 10
ATOM 12218 C C . ARG A 1 19 ? -1.691 -10.585 -0.212 1.00 0.00 19 ARG A C 10
ATOM 12219 O O . ARG A 1 19 ? -0.581 -11.100 -0.081 1.00 0.00 19 ARG A O 10
ATOM 12240 N N . LEU A 1 20 ? -1.865 -9.298 -0.407 1.00 0.00 20 LEU A N 10
ATOM 12241 C CA . LEU A 1 20 ? -0.739 -8.400 -0.522 1.00 0.00 20 LEU A CA 10
ATOM 12242 C C . LEU A 1 20 ? -0.123 -8.174 0.860 1.00 0.00 20 LEU A C 10
ATOM 12243 O O . LEU A 1 20 ? 1.096 -8.145 1.002 1.00 0.00 20 LEU A O 10
ATOM 12259 N N . LYS A 1 21 ? -0.983 -8.045 1.871 1.00 0.00 21 LYS A N 10
ATOM 12260 C CA . LYS A 1 21 ? -0.545 -7.840 3.253 1.00 0.00 21 LYS A CA 10
ATOM 12261 C C . LYS A 1 21 ? 0.392 -8.941 3.727 1.00 0.00 21 LYS A C 10
ATOM 12262 O O . LYS A 1 21 ? 1.494 -8.661 4.220 1.00 0.00 21 LYS A O 10
ATOM 12281 N N . THR A 1 22 ? -0.028 -10.179 3.557 1.00 0.00 22 THR A N 10
ATOM 12282 C CA . THR A 1 22 ? 0.757 -11.326 3.972 1.00 0.00 22 THR A CA 10
ATOM 12283 C C . THR A 1 22 ? 2.093 -11.365 3.235 1.00 0.00 22 THR A C 10
ATOM 12284 O O . THR A 1 22 ? 3.152 -11.573 3.844 1.00 0.00 22 THR A O 10
ATOM 12295 N N . ALA A 1 23 ? 2.036 -11.083 1.942 1.00 0.00 23 ALA A N 10
ATOM 12296 C CA . ALA A 1 23 ? 3.205 -11.033 1.087 1.00 0.00 23 ALA A CA 10
ATOM 12297 C C . ALA A 1 23 ? 4.193 -9.993 1.578 1.00 0.00 23 ALA A C 10
ATOM 12298 O O . ALA A 1 23 ? 5.372 -10.289 1.759 1.00 0.00 23 ALA A O 10
ATOM 12305 N N . LEU A 1 24 ? 3.710 -8.798 1.837 1.00 0.00 24 LEU A N 10
ATOM 12306 C CA . LEU A 1 24 ? 4.569 -7.718 2.277 1.00 0.00 24 LEU A CA 10
ATOM 12307 C C . LEU A 1 24 ? 5.129 -7.985 3.670 1.00 0.00 24 LEU A C 10
ATOM 12308 O O . LEU A 1 24 ? 6.293 -7.699 3.939 1.00 0.00 24 LEU A O 10
ATOM 12324 N N . THR A 1 25 ? 4.329 -8.583 4.530 1.00 0.00 25 THR A N 10
ATOM 12325 C CA . THR A 1 25 ? 4.774 -8.889 5.877 1.00 0.00 25 THR A CA 10
ATOM 12326 C C . THR A 1 25 ? 5.891 -9.965 5.842 1.00 0.00 25 THR A C 10
ATOM 12327 O O . THR A 1 25 ? 6.923 -9.839 6.511 1.00 0.00 25 THR A O 10
ATOM 12338 N N . ALA A 1 26 ? 5.716 -10.974 4.996 1.00 0.00 26 ALA A N 10
ATOM 12339 C CA . ALA A 1 26 ? 6.690 -12.060 4.869 1.00 0.00 26 ALA A CA 10
ATOM 12340 C C . ALA A 1 26 ? 7.947 -11.617 4.094 1.00 0.00 26 ALA A C 10
ATOM 12341 O O . ALA A 1 26 ? 8.934 -12.353 4.002 1.00 0.00 26 ALA A O 10
ATOM 12348 N N . ASN A 1 27 ? 7.896 -10.421 3.545 1.00 0.00 27 ASN A N 10
ATOM 12349 C CA . ASN A 1 27 ? 9.014 -9.835 2.797 1.00 0.00 27 ASN A CA 10
ATOM 12350 C C . ASN A 1 27 ? 9.670 -8.718 3.591 1.00 0.00 27 ASN A C 10
ATOM 12351 O O . ASN A 1 27 ? 10.558 -8.014 3.081 1.00 0.00 27 ASN A O 10
ATOM 12362 N N . ARG A 1 28 ? 9.239 -8.599 4.846 1.00 0.00 28 ARG A N 10
ATOM 12363 C CA . ARG A 1 28 ? 9.668 -7.563 5.797 1.00 0.00 28 ARG A CA 10
ATOM 12364 C C . ARG A 1 28 ? 9.407 -6.154 5.272 1.00 0.00 28 ARG A C 10
ATOM 12365 O O . ARG A 1 28 ? 10.331 -5.387 4.952 1.00 0.00 28 ARG A O 10
ATOM 12386 N N . ILE A 1 29 ? 8.170 -5.866 5.075 1.00 0.00 29 ILE A N 10
ATOM 12387 C CA . ILE A 1 29 ? 7.752 -4.568 4.664 1.00 0.00 29 ILE A CA 10
ATOM 12388 C C . ILE A 1 29 ? 6.789 -4.022 5.691 1.00 0.00 29 ILE A C 10
ATOM 12389 O O . ILE A 1 29 ? 5.737 -4.634 5.966 1.00 0.00 29 ILE A O 10
ATOM 12405 N N . ALA A 1 30 ? 7.164 -2.945 6.313 1.00 0.00 30 ALA A N 10
ATOM 12406 C CA . ALA A 1 30 ? 6.334 -2.313 7.290 1.00 0.00 30 ALA A CA 10
ATOM 12407 C C . ALA A 1 30 ? 5.409 -1.332 6.607 1.00 0.00 30 ALA A C 10
ATOM 12408 O O . ALA A 1 30 ? 5.862 -0.413 5.910 1.00 0.00 30 ALA A O 10
ATOM 12415 N N . TYR A 1 31 ? 4.140 -1.530 6.783 1.00 0.00 31 TYR A N 10
ATOM 12416 C CA . TYR A 1 31 ? 3.137 -0.707 6.151 1.00 0.00 31 TYR A CA 10
ATOM 12417 C C . TYR A 1 31 ? 2.068 -0.341 7.153 1.00 0.00 31 TYR A C 10
ATOM 12418 O O . TYR A 1 31 ? 1.888 -1.051 8.162 1.00 0.00 31 TYR A O 10
ATOM 12436 N N . ASP A 1 32 ? 1.383 0.744 6.907 1.00 0.00 32 ASP A N 10
ATOM 12437 C CA . ASP A 1 32 ? 0.279 1.136 7.746 1.00 0.00 32 ASP A CA 10
ATOM 12438 C C . ASP A 1 32 ? -0.983 1.100 6.920 1.00 0.00 32 ASP A C 10
ATOM 12439 O O . ASP A 1 32 ? -0.994 1.545 5.773 1.00 0.00 32 ASP A O 10
ATOM 12448 N N . GLU A 1 33 ? -2.006 0.502 7.457 1.00 0.00 33 GLU A N 10
ATOM 12449 C CA . GLU A 1 33 ? -3.271 0.399 6.768 1.00 0.00 33 GLU A CA 10
ATOM 12450 C C . GLU A 1 33 ? -4.209 1.516 7.209 1.00 0.00 33 GLU A C 10
ATOM 12451 O O . GLU A 1 33 ? -4.107 2.021 8.347 1.00 0.00 33 GLU A O 10
ATOM 12463 N N . VAL A 1 34 ? -5.095 1.918 6.327 1.00 0.00 34 VAL A N 10
ATOM 12464 C CA . VAL A 1 34 ? -5.951 3.066 6.581 1.00 0.00 34 VAL A CA 10
ATOM 12465 C C . VAL A 1 34 ? -7.321 2.675 7.164 1.00 0.00 34 VAL A C 10
ATOM 12466 O O . VAL A 1 34 ? -7.914 1.657 6.805 1.00 0.00 34 VAL A O 10
ATOM 12479 N N . ASP A 1 35 ? -7.799 3.551 8.031 1.00 0.00 35 ASP A N 10
ATOM 12480 C CA . ASP A 1 35 ? -9.074 3.494 8.791 1.00 0.00 35 ASP A CA 10
ATOM 12481 C C . ASP A 1 35 ? -10.353 3.503 7.891 1.00 0.00 35 ASP A C 10
ATOM 12482 O O . ASP A 1 35 ? -11.475 3.480 8.404 1.00 0.00 35 ASP A O 10
ATOM 12491 N N . ILE A 1 36 ? -10.175 3.591 6.555 1.00 0.00 36 ILE A N 10
ATOM 12492 C CA . ILE A 1 36 ? -11.288 3.744 5.549 1.00 0.00 36 ILE A CA 10
ATOM 12493 C C . ILE A 1 36 ? -12.498 2.830 5.752 1.00 0.00 36 ILE A C 10
ATOM 12494 O O . ILE A 1 36 ? -13.568 3.120 5.214 1.00 0.00 36 ILE A O 10
ATOM 12510 N N . GLU A 1 37 ? -12.328 1.728 6.472 1.00 0.00 37 GLU A N 10
ATOM 12511 C CA . GLU A 1 37 ? -13.426 0.828 6.777 1.00 0.00 37 GLU A CA 10
ATOM 12512 C C . GLU A 1 37 ? -14.569 1.578 7.488 1.00 0.00 37 GLU A C 10
ATOM 12513 O O . GLU A 1 37 ? -15.740 1.215 7.364 1.00 0.00 37 GLU A O 10
ATOM 12525 N N . HIS A 1 38 ? -14.223 2.626 8.219 1.00 0.00 38 HIS A N 10
ATOM 12526 C CA . HIS A 1 38 ? -15.225 3.474 8.817 1.00 0.00 38 HIS A CA 10
ATOM 12527 C C . HIS A 1 38 ? -14.961 4.952 8.455 1.00 0.00 38 HIS A C 10
ATOM 12528 O O . HIS A 1 38 ? -15.866 5.787 8.484 1.00 0.00 38 HIS A O 10
ATOM 12542 N N . ASN A 1 39 ? -13.726 5.285 8.130 1.00 0.00 39 ASN A N 10
ATOM 12543 C CA . ASN A 1 39 ? -13.405 6.661 7.744 1.00 0.00 39 ASN A CA 10
ATOM 12544 C C . ASN A 1 39 ? -13.622 6.838 6.243 1.00 0.00 39 ASN A C 10
ATOM 12545 O O . ASN A 1 39 ? -12.695 6.652 5.435 1.00 0.00 39 ASN A O 10
ATOM 12556 N N . ARG A 1 40 ? -14.856 7.169 5.867 1.00 0.00 40 ARG A N 10
ATOM 12557 C CA . ARG A 1 40 ? -15.246 7.268 4.460 1.00 0.00 40 ARG A CA 10
ATOM 12558 C C . ARG A 1 40 ? -14.562 8.417 3.741 1.00 0.00 40 ARG A C 10
ATOM 12559 O O . ARG A 1 40 ? -14.409 8.373 2.533 1.00 0.00 40 ARG A O 10
ATOM 12580 N N . ALA A 1 41 ? -14.134 9.427 4.482 1.00 0.00 41 ALA A N 10
ATOM 12581 C CA . ALA A 1 41 ? -13.490 10.594 3.884 1.00 0.00 41 ALA A CA 10
ATOM 12582 C C . ALA A 1 41 ? -12.225 10.190 3.118 1.00 0.00 41 ALA A C 10
ATOM 12583 O O . ALA A 1 41 ? -11.911 10.733 2.064 1.00 0.00 41 ALA A O 10
ATOM 12590 N N . ALA A 1 42 ? -11.536 9.196 3.629 1.00 0.00 42 ALA A N 10
ATOM 12591 C CA . ALA A 1 42 ? -10.355 8.678 2.962 1.00 0.00 42 ALA A CA 10
ATOM 12592 C C . ALA A 1 42 ? -10.759 7.603 1.948 1.00 0.00 42 ALA A C 10
ATOM 12593 O O . ALA A 1 42 ? -10.032 7.307 1.011 1.00 0.00 42 ALA A O 10
ATOM 12600 N N . ALA A 1 43 ? -11.943 7.041 2.138 1.00 0.00 43 ALA A N 10
ATOM 12601 C CA . ALA A 1 43 ? -12.462 6.004 1.259 1.00 0.00 43 ALA A CA 10
ATOM 12602 C C . ALA A 1 43 ? -12.909 6.603 -0.073 1.00 0.00 43 ALA A C 10
ATOM 12603 O O . ALA A 1 43 ? -12.775 5.971 -1.128 1.00 0.00 43 ALA A O 10
ATOM 12610 N N . GLU A 1 44 ? -13.437 7.825 -0.024 1.00 0.00 44 GLU A N 10
ATOM 12611 C CA . GLU A 1 44 ? -13.777 8.559 -1.239 1.00 0.00 44 GLU A CA 10
ATOM 12612 C C . GLU A 1 44 ? -12.524 8.873 -2.040 1.00 0.00 44 GLU A C 10
ATOM 12613 O O . GLU A 1 44 ? -12.557 8.895 -3.266 1.00 0.00 44 GLU A O 10
ATOM 12625 N N . PHE A 1 45 ? -11.412 9.093 -1.335 1.00 0.00 45 PHE A N 10
ATOM 12626 C CA . PHE A 1 45 ? -10.120 9.331 -1.974 1.00 0.00 45 PHE A CA 10
ATOM 12627 C C . PHE A 1 45 ? -9.713 8.093 -2.767 1.00 0.00 45 PHE A C 10
ATOM 12628 O O . PHE A 1 45 ? -9.256 8.195 -3.903 1.00 0.00 45 PHE A O 10
ATOM 12645 N N . VAL A 1 46 ? -9.931 6.929 -2.159 1.00 0.00 46 VAL A N 10
ATOM 12646 C CA . VAL A 1 46 ? -9.657 5.630 -2.780 1.00 0.00 46 VAL A CA 10
ATOM 12647 C C . VAL A 1 46 ? -10.424 5.506 -4.087 1.00 0.00 46 VAL A C 10
ATOM 12648 O O . VAL A 1 46 ? -9.877 5.082 -5.114 1.00 0.00 46 VAL A O 10
ATOM 12661 N N . GLY A 1 47 ? -11.679 5.890 -4.039 1.00 0.00 47 GLY A N 10
ATOM 12662 C CA . GLY A 1 47 ? -12.505 5.858 -5.208 1.00 0.00 47 GLY A CA 10
ATOM 12663 C C . GLY A 1 47 ? -12.035 6.854 -6.235 1.00 0.00 47 GLY A C 10
ATOM 12664 O O . GLY A 1 47 ? -11.744 6.493 -7.365 1.00 0.00 47 GLY A O 10
ATOM 12668 N N . SER A 1 48 ? -11.881 8.086 -5.806 1.00 0.00 48 SER A N 10
ATOM 12669 C CA . SER A 1 48 ? -11.519 9.193 -6.668 1.00 0.00 48 SER A CA 10
ATOM 12670 C C . SER A 1 48 ? -10.172 8.982 -7.374 1.00 0.00 48 SER A C 10
ATOM 12671 O O . SER A 1 48 ? -10.042 9.299 -8.551 1.00 0.00 48 SER A O 10
ATOM 12679 N N . VAL A 1 49 ? -9.188 8.422 -6.685 1.00 0.00 49 VAL A N 10
ATOM 12680 C CA . VAL A 1 49 ? -7.871 8.238 -7.288 1.00 0.00 49 VAL A CA 10
ATOM 12681 C C . VAL A 1 49 ? -7.898 7.150 -8.391 1.00 0.00 49 VAL A C 10
ATOM 12682 O O . VAL A 1 49 ? -7.094 7.168 -9.322 1.00 0.00 49 VAL A O 10
ATOM 12695 N N . ASN A 1 50 ? -8.852 6.243 -8.303 1.00 0.00 50 ASN A N 10
ATOM 12696 C CA . ASN A 1 50 ? -9.010 5.208 -9.325 1.00 0.00 50 ASN A CA 10
ATOM 12697 C C . ASN A 1 50 ? -10.013 5.650 -10.377 1.00 0.00 50 ASN A C 10
ATOM 12698 O O . ASN A 1 50 ? -9.954 5.223 -11.537 1.00 0.00 50 ASN A O 10
ATOM 12709 N N . GLY A 1 51 ? -10.925 6.491 -9.967 1.00 0.00 51 GLY A N 10
ATOM 12710 C CA . GLY A 1 51 ? -11.918 7.049 -10.841 1.00 0.00 51 GLY A CA 10
ATOM 12711 C C . GLY A 1 51 ? -13.186 7.309 -10.075 1.00 0.00 51 GLY A C 10
ATOM 12712 O O . GLY A 1 51 ? -13.614 8.454 -9.905 1.00 0.00 51 GLY A O 10
ATOM 12716 N N . GLY A 1 52 ? -13.754 6.249 -9.587 1.00 0.00 52 GLY A N 10
ATOM 12717 C CA . GLY A 1 52 ? -14.956 6.314 -8.800 1.00 0.00 52 GLY A CA 10
ATOM 12718 C C . GLY A 1 52 ? -15.106 5.073 -7.972 1.00 0.00 52 GLY A C 10
ATOM 12719 O O . GLY A 1 52 ? -15.606 5.113 -6.843 1.00 0.00 52 GLY A O 10
ATOM 12723 N N . ASN A 1 53 ? -14.664 3.961 -8.524 1.00 0.00 53 ASN A N 10
ATOM 12724 C CA . ASN A 1 53 ? -14.725 2.698 -7.823 1.00 0.00 53 ASN A CA 10
ATOM 12725 C C . ASN A 1 53 ? -13.633 2.613 -6.772 1.00 0.00 53 ASN A C 10
ATOM 12726 O O . ASN A 1 53 ? -12.530 3.144 -6.949 1.00 0.00 53 ASN A O 10
ATOM 12737 N N . ARG A 1 54 ? -13.933 1.959 -5.682 1.00 0.00 54 ARG A N 10
ATOM 12738 C CA . ARG A 1 54 ? -12.984 1.822 -4.613 1.00 0.00 54 ARG A CA 10
ATOM 12739 C C . ARG A 1 54 ? -12.135 0.572 -4.805 1.00 0.00 54 ARG A C 10
ATOM 12740 O O . ARG A 1 54 ? -12.508 -0.513 -4.352 1.00 0.00 54 ARG A O 10
ATOM 12761 N N . THR A 1 55 ? -11.064 0.690 -5.553 1.00 0.00 55 THR A N 10
ATOM 12762 C CA . THR A 1 55 ? -10.117 -0.395 -5.652 1.00 0.00 55 THR A CA 10
ATOM 12763 C C . THR A 1 55 ? -9.283 -0.331 -4.391 1.00 0.00 55 THR A C 10
ATOM 12764 O O . THR A 1 55 ? -8.604 0.673 -4.153 1.00 0.00 55 THR A O 10
ATOM 12775 N N . VAL A 1 56 ? -9.343 -1.355 -3.579 1.00 0.00 56 VAL A N 10
ATOM 12776 C CA . VAL A 1 56 ? -8.800 -1.229 -2.251 1.00 0.00 56 VAL A CA 10
ATOM 12777 C C . VAL A 1 56 ? -7.310 -1.276 -2.136 1.00 0.00 56 VAL A C 10
ATOM 12778 O O . VAL A 1 56 ? -6.761 -0.291 -1.651 1.00 0.00 56 VAL A O 10
ATOM 12791 N N . PRO A 1 57 ? -6.571 -2.394 -2.538 1.00 0.00 57 PRO A N 10
ATOM 12792 C CA . PRO A 1 57 ? -5.173 -2.471 -2.235 1.00 0.00 57 PRO A CA 10
ATOM 12793 C C . PRO A 1 57 ? -4.318 -1.523 -3.098 1.00 0.00 57 PRO A C 10
ATOM 12794 O O . PRO A 1 57 ? -3.603 -1.922 -4.038 1.00 0.00 57 PRO A O 10
ATOM 12805 N N . THR A 1 58 ? -4.473 -0.317 -2.813 1.00 0.00 58 THR A N 10
ATOM 12806 C CA . THR A 1 58 ? -3.841 0.743 -3.424 1.00 0.00 58 THR A CA 10
ATOM 12807 C C . THR A 1 58 ? -2.844 1.263 -2.410 1.00 0.00 58 THR A C 10
ATOM 12808 O O . THR A 1 58 ? -3.213 1.605 -1.280 1.00 0.00 58 THR A O 10
ATOM 12819 N N . VAL A 1 59 ? -1.598 1.226 -2.763 1.00 0.00 59 VAL A N 10
ATOM 12820 C CA . VAL A 1 59 ? -0.563 1.598 -1.851 1.00 0.00 59 VAL A CA 10
ATOM 12821 C C . VAL A 1 59 ? -0.066 3.011 -2.147 1.00 0.00 59 VAL A C 10
ATOM 12822 O O . VAL A 1 59 ? 0.050 3.410 -3.300 1.00 0.00 59 VAL A O 10
ATOM 12835 N N . LYS A 1 60 ? 0.184 3.746 -1.114 1.00 0.00 60 LYS A N 10
ATOM 12836 C CA . LYS A 1 60 ? 0.664 5.091 -1.196 1.00 0.00 60 LYS A CA 10
ATOM 12837 C C . LYS A 1 60 ? 2.124 5.096 -0.737 1.00 0.00 60 LYS A C 10
ATOM 12838 O O . LYS A 1 60 ? 2.418 4.806 0.432 1.00 0.00 60 LYS A O 10
ATOM 12857 N N . PHE A 1 61 ? 3.023 5.353 -1.671 1.00 0.00 61 PHE A N 10
ATOM 12858 C CA . PHE A 1 61 ? 4.463 5.350 -1.401 1.00 0.00 61 PHE A CA 10
ATOM 12859 C C . PHE A 1 61 ? 4.936 6.707 -0.945 1.00 0.00 61 PHE A C 10
ATOM 12860 O O . PHE A 1 61 ? 4.170 7.671 -0.941 1.00 0.00 61 PHE A O 10
ATOM 12877 N N . ALA A 1 62 ? 6.228 6.796 -0.627 1.00 0.00 62 ALA A N 10
ATOM 12878 C CA . ALA A 1 62 ? 6.865 8.052 -0.226 1.00 0.00 62 ALA A CA 10
ATOM 12879 C C . ALA A 1 62 ? 6.908 9.029 -1.403 1.00 0.00 62 ALA A C 10
ATOM 12880 O O . ALA A 1 62 ? 7.180 10.218 -1.239 1.00 0.00 62 ALA A O 10
ATOM 12887 N N . ASP A 1 63 ? 6.613 8.508 -2.595 1.00 0.00 63 ASP A N 10
ATOM 12888 C CA . ASP A 1 63 ? 6.496 9.312 -3.809 1.00 0.00 63 ASP A CA 10
ATOM 12889 C C . ASP A 1 63 ? 5.318 10.256 -3.692 1.00 0.00 63 ASP A C 10
ATOM 12890 O O . ASP A 1 63 ? 5.223 11.247 -4.415 1.00 0.00 63 ASP A O 10
ATOM 12899 N N . GLY A 1 64 ? 4.409 9.934 -2.792 1.00 0.00 64 GLY A N 10
ATOM 12900 C CA . GLY A 1 64 ? 3.208 10.703 -2.632 1.00 0.00 64 GLY A CA 10
ATOM 12901 C C . GLY A 1 64 ? 2.112 10.203 -3.556 1.00 0.00 64 GLY A C 10
ATOM 12902 O O . GLY A 1 64 ? 0.941 10.572 -3.411 1.00 0.00 64 GLY A O 10
ATOM 12906 N N . SER A 1 65 ? 2.486 9.363 -4.492 1.00 0.00 65 SER A N 10
ATOM 12907 C CA . SER A 1 65 ? 1.568 8.818 -5.437 1.00 0.00 65 SER A CA 10
ATOM 12908 C C . SER A 1 65 ? 1.062 7.459 -4.955 1.00 0.00 65 SER A C 10
ATOM 12909 O O . SER A 1 65 ? 1.624 6.867 -4.006 1.00 0.00 65 SER A O 10
ATOM 12917 N N . THR A 1 66 ? 0.026 6.980 -5.578 1.00 0.00 66 THR A N 10
ATOM 12918 C CA . THR A 1 66 ? -0.578 5.729 -5.225 1.00 0.00 66 THR A CA 10
ATOM 12919 C C . THR A 1 66 ? -0.421 4.702 -6.352 1.00 0.00 66 THR A C 10
ATOM 12920 O O . THR A 1 66 ? -0.489 5.051 -7.532 1.00 0.00 66 THR A O 10
ATOM 12931 N N . LEU A 1 67 ? -0.154 3.472 -6.001 1.00 0.00 67 LEU A N 10
ATOM 12932 C CA . LEU A 1 67 ? -0.028 2.414 -6.975 1.00 0.00 67 LEU A CA 10
ATOM 12933 C C . LEU A 1 67 ? -1.088 1.358 -6.684 1.00 0.00 67 LEU A C 10
ATOM 12934 O O . LEU A 1 67 ? -1.048 0.683 -5.643 1.00 0.00 67 LEU A O 10
ATOM 12950 N N . THR A 1 68 ? -2.049 1.269 -7.556 1.00 0.00 68 THR A N 10
ATOM 12951 C CA . THR A 1 68 ? -3.156 0.361 -7.407 1.00 0.00 68 THR A CA 10
ATOM 12952 C C . THR A 1 68 ? -2.781 -1.076 -7.804 1.00 0.00 68 THR A C 10
ATOM 12953 O O . THR A 1 68 ? -2.374 -1.323 -8.950 1.00 0.00 68 THR A O 10
ATOM 12964 N N . ASN A 1 69 ? -2.927 -1.998 -6.843 1.00 0.00 69 ASN A N 10
ATOM 12965 C CA . ASN A 1 69 ? -2.702 -3.451 -7.023 1.00 0.00 69 ASN A CA 10
ATOM 12966 C C . ASN A 1 69 ? -1.311 -3.750 -7.601 1.00 0.00 69 ASN A C 10
ATOM 12967 O O . ASN A 1 69 ? -1.159 -3.998 -8.804 1.00 0.00 69 ASN A O 10
ATOM 12978 N N . PRO A 1 70 ? -0.279 -3.650 -6.781 1.00 0.00 70 PRO A N 10
ATOM 12979 C CA . PRO A 1 70 ? 1.070 -3.945 -7.197 1.00 0.00 70 PRO A CA 10
ATOM 12980 C C . PRO A 1 70 ? 1.495 -5.365 -6.798 1.00 0.00 70 PRO A C 10
ATOM 12981 O O . PRO A 1 70 ? 0.831 -6.033 -5.992 1.00 0.00 70 PRO A O 10
ATOM 12992 N N . SER A 1 71 ? 2.564 -5.828 -7.367 1.00 0.00 71 SER A N 10
ATOM 12993 C CA . SER A 1 71 ? 3.119 -7.098 -6.990 1.00 0.00 71 SER A CA 10
ATOM 12994 C C . SER A 1 71 ? 4.017 -6.872 -5.761 1.00 0.00 71 SER A C 10
ATOM 12995 O O . SER A 1 71 ? 4.598 -5.792 -5.622 1.00 0.00 71 SER A O 10
ATOM 13003 N N . ALA A 1 72 ? 4.136 -7.867 -4.896 1.00 0.00 72 ALA A N 10
ATOM 13004 C CA . ALA A 1 72 ? 4.893 -7.734 -3.642 1.00 0.00 72 ALA A CA 10
ATOM 13005 C C . ALA A 1 72 ? 6.360 -7.404 -3.895 1.00 0.00 72 ALA A C 10
ATOM 13006 O O . ALA A 1 72 ? 6.948 -6.553 -3.219 1.00 0.00 72 ALA A O 10
ATOM 13013 N N . ASP A 1 73 ? 6.924 -8.058 -4.888 1.00 0.00 73 ASP A N 10
ATOM 13014 C CA . ASP A 1 73 ? 8.315 -7.845 -5.285 1.00 0.00 73 ASP A CA 10
ATOM 13015 C C . ASP A 1 73 ? 8.522 -6.416 -5.784 1.00 0.00 73 ASP A C 10
ATOM 13016 O O . ASP A 1 73 ? 9.535 -5.779 -5.491 1.00 0.00 73 ASP A O 10
ATOM 13025 N N . GLU A 1 74 ? 7.523 -5.910 -6.492 1.00 0.00 74 GLU A N 10
ATOM 13026 C CA . GLU A 1 74 ? 7.530 -4.546 -7.009 1.00 0.00 74 GLU A CA 10
ATOM 13027 C C . GLU A 1 74 ? 7.517 -3.553 -5.868 1.00 0.00 74 GLU A C 10
ATOM 13028 O O . GLU A 1 74 ? 8.249 -2.561 -5.879 1.00 0.00 74 GLU A O 10
ATOM 13040 N N . VAL A 1 75 ? 6.690 -3.836 -4.872 1.00 0.00 75 VAL A N 10
ATOM 13041 C CA . VAL A 1 75 ? 6.586 -2.993 -3.703 1.00 0.00 75 VAL A CA 10
ATOM 13042 C C . VAL A 1 75 ? 7.918 -2.958 -2.969 1.00 0.00 75 VAL A C 10
ATOM 13043 O O . VAL A 1 75 ? 8.381 -1.903 -2.584 1.00 0.00 75 VAL A O 10
ATOM 13056 N N . LYS A 1 76 ? 8.546 -4.122 -2.820 1.00 0.00 76 LYS A N 10
ATOM 13057 C CA . LYS A 1 76 ? 9.820 -4.221 -2.125 1.00 0.00 76 LYS A CA 10
ATOM 13058 C C . LYS A 1 76 ? 10.898 -3.416 -2.860 1.00 0.00 76 LYS A C 10
ATOM 13059 O O . LYS A 1 76 ? 11.602 -2.615 -2.251 1.00 0.00 76 LYS A O 10
ATOM 13078 N N . ALA A 1 77 ? 10.973 -3.590 -4.170 1.00 0.00 77 ALA A N 10
ATOM 13079 C CA . ALA A 1 77 ? 11.975 -2.914 -4.987 1.00 0.00 77 ALA A CA 10
ATOM 13080 C C . ALA A 1 77 ? 11.739 -1.401 -5.048 1.00 0.00 77 ALA A C 10
ATOM 13081 O O . ALA A 1 77 ? 12.680 -0.620 -5.216 1.00 0.00 77 ALA A O 10
ATOM 13088 N N . LYS A 1 78 ? 10.508 -0.978 -4.932 1.00 0.00 78 LYS A N 10
ATOM 13089 C CA . LYS A 1 78 ? 10.226 0.442 -4.920 1.00 0.00 78 LYS A CA 10
ATOM 13090 C C . LYS A 1 78 ? 10.457 0.973 -3.501 1.00 0.00 78 LYS A C 10
ATOM 13091 O O . LYS A 1 78 ? 10.985 2.062 -3.330 1.00 0.00 78 LYS A O 10
ATOM 13110 N N . LEU A 1 79 ? 10.106 0.172 -2.500 1.00 0.00 79 LEU A N 10
ATOM 13111 C CA . LEU A 1 79 ? 10.264 0.553 -1.091 1.00 0.00 79 LEU A CA 10
ATOM 13112 C C . LEU A 1 79 ? 11.717 0.881 -0.800 1.00 0.00 79 LEU A C 10
ATOM 13113 O O . LEU A 1 79 ? 12.031 1.931 -0.263 1.00 0.00 79 LEU A O 10
ATOM 13129 N N . VAL A 1 80 ? 12.591 -0.019 -1.207 1.00 0.00 80 VAL A N 10
ATOM 13130 C CA . VAL A 1 80 ? 14.016 0.100 -0.937 1.00 0.00 80 VAL A CA 10
ATOM 13131 C C . VAL A 1 80 ? 14.638 1.357 -1.551 1.00 0.00 80 VAL A C 10
ATOM 13132 O O . VAL A 1 80 ? 15.514 1.968 -0.954 1.00 0.00 80 VAL A O 10
ATOM 13145 N N . LYS A 1 81 ? 14.162 1.762 -2.716 1.00 0.00 81 LYS A N 10
ATOM 13146 C CA . LYS A 1 81 ? 14.719 2.923 -3.370 1.00 0.00 81 LYS A CA 10
ATOM 13147 C C . LYS A 1 81 ? 14.165 4.213 -2.791 1.00 0.00 81 LYS A C 10
ATOM 13148 O O . LYS A 1 81 ? 14.872 5.220 -2.720 1.00 0.00 81 LYS A O 10
ATOM 13167 N N . ILE A 1 82 ? 12.920 4.187 -2.353 1.00 0.00 82 ILE A N 10
ATOM 13168 C CA . ILE A 1 82 ? 12.308 5.386 -1.813 1.00 0.00 82 ILE A CA 10
ATOM 13169 C C . ILE A 1 82 ? 12.627 5.569 -0.334 1.00 0.00 82 ILE A C 10
ATOM 13170 O O . ILE A 1 82 ? 12.389 6.629 0.245 1.00 0.00 82 ILE A O 10
ATOM 13186 N N . ALA A 1 83 ? 13.165 4.520 0.271 1.00 0.00 83 ALA A N 10
ATOM 13187 C CA . ALA A 1 83 ? 13.627 4.578 1.644 1.00 0.00 83 ALA A CA 10
ATOM 13188 C C . ALA A 1 83 ? 15.056 5.094 1.670 1.00 0.00 83 ALA A C 10
ATOM 13189 O O . ALA A 1 83 ? 15.636 5.340 2.737 1.00 0.00 83 ALA A O 10
ATOM 13196 N N . GLY A 1 84 ? 15.623 5.243 0.497 1.00 0.00 84 GLY A N 10
ATOM 13197 C CA . GLY A 1 84 ? 16.940 5.763 0.376 1.00 0.00 84 GLY A CA 10
ATOM 13198 C C . GLY A 1 84 ? 17.977 4.675 0.385 1.00 0.00 84 GLY A C 10
ATOM 13199 O O . GLY A 1 84 ? 17.894 3.709 -0.375 1.00 0.00 84 GLY A O 10
ATOM 13203 N N . LEU A 1 85 ? 18.948 4.827 1.238 1.00 0.00 85 LEU A N 10
ATOM 13204 C CA . LEU A 1 85 ? 20.018 3.869 1.351 1.00 0.00 85 LEU A CA 10
ATOM 13205 C C . LEU A 1 85 ? 19.740 2.909 2.514 1.00 0.00 85 LEU A C 10
ATOM 13206 O O . LEU A 1 85 ? 20.423 1.880 2.673 1.00 0.00 85 LEU A O 10
ATOM 13222 N N . GLU A 1 86 ? 18.711 3.228 3.301 1.00 0.00 86 GLU A N 10
ATOM 13223 C CA . GLU A 1 86 ? 18.362 2.436 4.474 1.00 0.00 86 GLU A CA 10
ATOM 13224 C C . GLU A 1 86 ? 17.731 1.105 4.082 1.00 0.00 86 GLU A C 10
ATOM 13225 O O . GLU A 1 86 ? 16.521 1.014 3.872 1.00 0.00 86 GLU A O 10
ATOM 13237 N N . HIS A 1 87 ? 18.561 0.103 3.934 1.00 0.00 87 HIS A N 10
ATOM 13238 C CA . HIS A 1 87 ? 18.101 -1.228 3.580 1.00 0.00 87 HIS A CA 10
ATOM 13239 C C . HIS A 1 87 ? 18.698 -2.265 4.542 1.00 0.00 87 HIS A C 10
ATOM 13240 O O . HIS A 1 87 ? 18.311 -3.446 4.545 1.00 0.00 87 HIS A O 10
ATOM 13254 N N . HIS A 1 88 ? 19.596 -1.815 5.386 1.00 0.00 88 HIS A N 10
ATOM 13255 C CA . HIS A 1 88 ? 20.298 -2.702 6.290 1.00 0.00 88 HIS A CA 10
ATOM 13256 C C . HIS A 1 88 ? 19.793 -2.483 7.685 1.00 0.00 88 HIS A C 10
ATOM 13257 O O . HIS A 1 88 ? 20.166 -1.476 8.306 1.00 0.00 88 HIS A O 10
ATOM 13271 N N . MET A 1 1 ? 2.941 6.299 7.235 1.00 0.00 1 MET A N 11
ATOM 13272 C CA . MET A 1 1 ? 2.327 7.544 7.716 1.00 0.00 1 MET A CA 11
ATOM 13273 C C . MET A 1 1 ? 2.323 7.642 9.252 1.00 0.00 1 MET A C 11
ATOM 13274 O O . MET A 1 1 ? 2.657 8.701 9.794 1.00 0.00 1 MET A O 11
ATOM 13290 N N . VAL A 1 2 ? 1.975 6.563 9.975 1.00 0.00 2 VAL A N 11
ATOM 13291 C CA . VAL A 1 2 ? 1.937 6.678 11.423 1.00 0.00 2 VAL A CA 11
ATOM 13292 C C . VAL A 1 2 ? 3.124 5.987 12.073 1.00 0.00 2 VAL A C 11
ATOM 13293 O O . VAL A 1 2 ? 3.859 6.608 12.840 1.00 0.00 2 VAL A O 11
ATOM 13306 N N . THR A 1 3 ? 3.335 4.740 11.762 1.00 0.00 3 THR A N 11
ATOM 13307 C CA . THR A 1 3 ? 4.477 4.029 12.291 1.00 0.00 3 THR A CA 11
ATOM 13308 C C . THR A 1 3 ? 5.189 3.248 11.215 1.00 0.00 3 THR A C 11
ATOM 13309 O O . THR A 1 3 ? 6.364 2.879 11.361 1.00 0.00 3 THR A O 11
ATOM 13320 N N . ALA A 1 4 ? 4.497 2.997 10.132 1.00 0.00 4 ALA A N 11
ATOM 13321 C CA . ALA A 1 4 ? 5.091 2.324 9.033 1.00 0.00 4 ALA A CA 11
ATOM 13322 C C . ALA A 1 4 ? 5.458 3.340 7.978 1.00 0.00 4 ALA A C 11
ATOM 13323 O O . ALA A 1 4 ? 4.916 4.457 7.959 1.00 0.00 4 ALA A O 11
ATOM 13330 N N . ALA A 1 5 ? 6.381 2.978 7.123 1.00 0.00 5 ALA A N 11
ATOM 13331 C CA . ALA A 1 5 ? 6.801 3.847 6.040 1.00 0.00 5 ALA A CA 11
ATOM 13332 C C . ALA A 1 5 ? 5.916 3.620 4.827 1.00 0.00 5 ALA A C 11
ATOM 13333 O O . ALA A 1 5 ? 6.056 4.283 3.798 1.00 0.00 5 ALA A O 11
ATOM 13340 N N . LEU A 1 6 ? 5.003 2.687 4.959 1.00 0.00 6 LEU A N 11
ATOM 13341 C CA . LEU A 1 6 ? 4.126 2.340 3.892 1.00 0.00 6 LEU A CA 11
ATOM 13342 C C . LEU A 1 6 ? 2.704 2.442 4.377 1.00 0.00 6 LEU A C 11
ATOM 13343 O O . LEU A 1 6 ? 2.400 2.017 5.485 1.00 0.00 6 LEU A O 11
ATOM 13359 N N . THR A 1 7 ? 1.848 2.981 3.578 1.00 0.00 7 THR A N 11
ATOM 13360 C CA . THR A 1 7 ? 0.471 3.099 3.931 1.00 0.00 7 THR A CA 11
ATOM 13361 C C . THR A 1 7 ? -0.373 2.398 2.879 1.00 0.00 7 THR A C 11
ATOM 13362 O O . THR A 1 7 ? -0.114 2.521 1.685 1.00 0.00 7 THR A O 11
ATOM 13373 N N . ILE A 1 8 ? -1.340 1.641 3.310 1.00 0.00 8 ILE A N 11
ATOM 13374 C CA . ILE A 1 8 ? -2.188 0.925 2.409 1.00 0.00 8 ILE A CA 11
ATOM 13375 C C . ILE A 1 8 ? -3.641 1.252 2.698 1.00 0.00 8 ILE A C 11
ATOM 13376 O O . ILE A 1 8 ? -4.085 1.242 3.856 1.00 0.00 8 ILE A O 11
ATOM 13392 N N . TYR A 1 9 ? -4.360 1.571 1.663 1.00 0.00 9 TYR A N 11
ATOM 13393 C CA . TYR A 1 9 ? -5.742 1.915 1.782 1.00 0.00 9 TYR A CA 11
ATOM 13394 C C . TYR A 1 9 ? -6.607 0.672 1.602 1.00 0.00 9 TYR A C 11
ATOM 13395 O O . TYR A 1 9 ? -6.967 0.327 0.502 1.00 0.00 9 TYR A O 11
ATOM 13413 N N . THR A 1 10 ? -6.892 -0.001 2.696 1.00 0.00 10 THR A N 11
ATOM 13414 C CA . THR A 1 10 ? -7.666 -1.227 2.690 1.00 0.00 10 THR A CA 11
ATOM 13415 C C . THR A 1 10 ? -8.826 -1.148 3.668 1.00 0.00 10 THR A C 11
ATOM 13416 O O . THR A 1 10 ? -8.839 -0.305 4.573 1.00 0.00 10 THR A O 11
ATOM 13427 N N . THR A 1 11 ? -9.794 -2.001 3.468 1.00 0.00 11 THR A N 11
ATOM 13428 C CA . THR A 1 11 ? -10.872 -2.176 4.388 1.00 0.00 11 THR A CA 11
ATOM 13429 C C . THR A 1 11 ? -10.750 -3.597 4.916 1.00 0.00 11 THR A C 11
ATOM 13430 O O . THR A 1 11 ? -9.992 -4.404 4.341 1.00 0.00 11 THR A O 11
ATOM 13441 N N . SER A 1 12 ? -11.457 -3.929 5.975 1.00 0.00 12 SER A N 11
ATOM 13442 C CA . SER A 1 12 ? -11.509 -5.306 6.424 1.00 0.00 12 SER A CA 11
ATOM 13443 C C . SER A 1 12 ? -12.363 -6.133 5.427 1.00 0.00 12 SER A C 11
ATOM 13444 O O . SER A 1 12 ? -12.316 -7.374 5.401 1.00 0.00 12 SER A O 11
ATOM 13452 N N . TRP A 1 13 ? -13.088 -5.425 4.569 1.00 0.00 13 TRP A N 11
ATOM 13453 C CA . TRP A 1 13 ? -14.014 -6.028 3.643 1.00 0.00 13 TRP A CA 11
ATOM 13454 C C . TRP A 1 13 ? -13.279 -6.338 2.349 1.00 0.00 13 TRP A C 11
ATOM 13455 O O . TRP A 1 13 ? -13.381 -5.586 1.368 1.00 0.00 13 TRP A O 11
ATOM 13476 N N . CYS A 1 14 ? -12.490 -7.366 2.357 1.00 0.00 14 CYS A N 11
ATOM 13477 C CA . CYS A 1 14 ? -11.733 -7.703 1.188 1.00 0.00 14 CYS A CA 11
ATOM 13478 C C . CYS A 1 14 ? -11.330 -9.157 1.245 1.00 0.00 14 CYS A C 11
ATOM 13479 O O . CYS A 1 14 ? -11.355 -9.773 2.322 1.00 0.00 14 CYS A O 11
ATOM 13486 N N . GLY A 1 15 ? -11.005 -9.703 0.100 1.00 0.00 15 GLY A N 11
ATOM 13487 C CA . GLY A 1 15 ? -10.563 -11.059 0.002 1.00 0.00 15 GLY A CA 11
ATOM 13488 C C . GLY A 1 15 ? -9.243 -11.132 -0.722 1.00 0.00 15 GLY A C 11
ATOM 13489 O O . GLY A 1 15 ? -8.321 -11.811 -0.283 1.00 0.00 15 GLY A O 11
ATOM 13493 N N . TYR A 1 16 ? -9.128 -10.384 -1.817 1.00 0.00 16 TYR A N 11
ATOM 13494 C CA . TYR A 1 16 ? -7.912 -10.391 -2.612 1.00 0.00 16 TYR A CA 11
ATOM 13495 C C . TYR A 1 16 ? -6.759 -9.662 -1.904 1.00 0.00 16 TYR A C 11
ATOM 13496 O O . TYR A 1 16 ? -5.586 -9.982 -2.126 1.00 0.00 16 TYR A O 11
ATOM 13514 N N . CYS A 1 17 ? -7.092 -8.711 -1.043 1.00 0.00 17 CYS A N 11
ATOM 13515 C CA . CYS A 1 17 ? -6.095 -7.903 -0.331 1.00 0.00 17 CYS A CA 11
ATOM 13516 C C . CYS A 1 17 ? -5.099 -8.786 0.430 1.00 0.00 17 CYS A C 11
ATOM 13517 O O . CYS A 1 17 ? -3.911 -8.454 0.533 1.00 0.00 17 CYS A O 11
ATOM 13524 N N . LEU A 1 18 ? -5.588 -9.935 0.905 1.0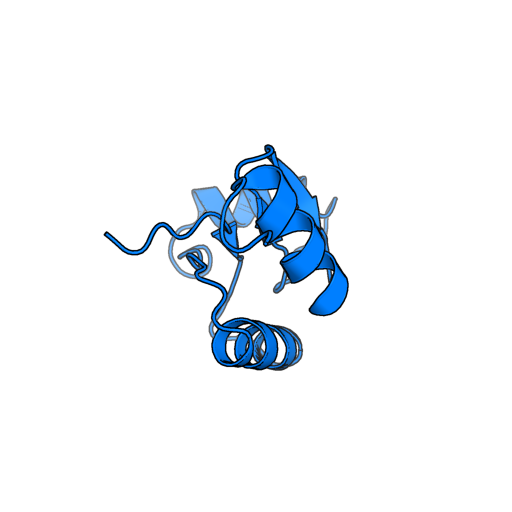0 0.00 18 LEU A N 11
ATOM 13525 C CA . LEU A 1 18 ? -4.801 -10.919 1.630 1.00 0.00 18 LEU A CA 11
ATOM 13526 C C . LEU A 1 18 ? -3.563 -11.363 0.835 1.00 0.00 18 LEU A C 11
ATOM 13527 O O . LEU A 1 18 ? -2.502 -11.600 1.419 1.00 0.00 18 LEU A O 11
ATOM 13543 N N . ARG A 1 19 ? -3.699 -11.412 -0.500 1.00 0.00 19 ARG A N 11
ATOM 13544 C CA . ARG A 1 19 ? -2.621 -11.833 -1.406 1.00 0.00 19 ARG A CA 11
ATOM 13545 C C . ARG A 1 19 ? -1.423 -10.908 -1.233 1.00 0.00 19 ARG A C 11
ATOM 13546 O O . ARG A 1 19 ? -0.284 -11.351 -1.163 1.00 0.00 19 ARG A O 11
ATOM 13567 N N . LEU A 1 20 ? -1.691 -9.633 -1.133 1.00 0.00 20 LEU A N 11
ATOM 13568 C CA . LEU A 1 20 ? -0.628 -8.663 -1.008 1.00 0.00 20 LEU A CA 11
ATOM 13569 C C . LEU A 1 20 ? -0.195 -8.532 0.449 1.00 0.00 20 LEU A C 11
ATOM 13570 O O . LEU A 1 20 ? 0.994 -8.413 0.741 1.00 0.00 20 LEU A O 11
ATOM 13586 N N . LYS A 1 21 ? -1.172 -8.580 1.348 1.00 0.00 21 LYS A N 11
ATOM 13587 C CA . LYS A 1 21 ? -0.938 -8.448 2.788 1.00 0.00 21 LYS A CA 11
ATOM 13588 C C . LYS A 1 21 ? 0.068 -9.460 3.307 1.00 0.00 21 LYS A C 11
ATOM 13589 O O . LYS A 1 21 ? 1.031 -9.096 3.995 1.00 0.00 21 LYS A O 11
ATOM 13608 N N . THR A 1 22 ? -0.126 -10.707 2.951 1.00 0.00 22 THR A N 11
ATOM 13609 C CA . THR A 1 22 ? 0.745 -11.766 3.406 1.00 0.00 22 THR A CA 11
ATOM 13610 C C . THR A 1 22 ? 2.132 -11.630 2.791 1.00 0.00 22 THR A C 11
ATOM 13611 O O . THR A 1 22 ? 3.139 -11.801 3.467 1.00 0.00 22 THR A O 11
ATOM 13622 N N . ALA A 1 23 ? 2.155 -11.271 1.521 1.00 0.00 23 ALA A N 11
ATOM 13623 C CA . ALA A 1 23 ? 3.379 -11.086 0.760 1.00 0.00 23 ALA A CA 11
ATOM 13624 C C . ALA A 1 23 ? 4.261 -10.014 1.377 1.00 0.00 23 ALA A C 11
ATOM 13625 O O . ALA A 1 23 ? 5.474 -10.210 1.555 1.00 0.00 23 ALA A O 11
ATOM 13632 N N . LEU A 1 24 ? 3.657 -8.899 1.734 1.00 0.00 24 LEU A N 11
ATOM 13633 C CA . LEU A 1 24 ? 4.392 -7.812 2.340 1.00 0.00 24 LEU A CA 11
ATOM 13634 C C . LEU A 1 24 ? 4.846 -8.185 3.739 1.00 0.00 24 LEU A C 11
ATOM 13635 O O . LEU A 1 24 ? 5.995 -7.965 4.100 1.00 0.00 24 LEU A O 11
ATOM 13651 N N . THR A 1 25 ? 3.969 -8.812 4.490 1.00 0.00 25 THR A N 11
ATOM 13652 C CA . THR A 1 25 ? 4.270 -9.221 5.847 1.00 0.00 25 THR A CA 11
ATOM 13653 C C . THR A 1 25 ? 5.398 -10.292 5.874 1.00 0.00 25 THR A C 11
ATOM 13654 O O . THR A 1 25 ? 6.271 -10.278 6.761 1.00 0.00 25 THR A O 11
ATOM 13665 N N . ALA A 1 26 ? 5.413 -11.172 4.871 1.00 0.00 26 ALA A N 11
ATOM 13666 C CA . ALA A 1 26 ? 6.455 -12.191 4.741 1.00 0.00 26 ALA A CA 11
ATOM 13667 C C . ALA A 1 26 ? 7.771 -11.554 4.322 1.00 0.00 26 ALA A C 11
ATOM 13668 O O . ALA A 1 26 ? 8.842 -12.044 4.633 1.00 0.00 26 ALA A O 11
ATOM 13675 N N . ASN A 1 27 ? 7.675 -10.436 3.651 1.00 0.00 27 ASN A N 11
ATOM 13676 C CA . ASN A 1 27 ? 8.845 -9.688 3.205 1.00 0.00 27 ASN A CA 11
ATOM 13677 C C . ASN A 1 27 ? 9.258 -8.650 4.221 1.00 0.00 27 ASN A C 11
ATOM 13678 O O . ASN A 1 27 ? 10.099 -7.793 3.942 1.00 0.00 27 ASN A O 11
ATOM 13689 N N . ARG A 1 28 ? 8.648 -8.743 5.411 1.00 0.00 28 ARG A N 11
ATOM 13690 C CA . ARG A 1 28 ? 8.948 -7.903 6.588 1.00 0.00 28 ARG A CA 11
ATOM 13691 C C . ARG A 1 28 ? 8.584 -6.440 6.333 1.00 0.00 28 ARG A C 11
ATOM 13692 O O . ARG A 1 28 ? 9.094 -5.535 6.985 1.00 0.00 28 ARG A O 11
ATOM 13713 N N . ILE A 1 29 ? 7.680 -6.223 5.421 1.00 0.00 29 ILE A N 11
ATOM 13714 C CA . ILE A 1 29 ? 7.230 -4.901 5.090 1.00 0.00 29 ILE A CA 11
ATOM 13715 C C . ILE A 1 29 ? 6.037 -4.555 5.981 1.00 0.00 29 ILE A C 11
ATOM 13716 O O . ILE A 1 29 ? 5.117 -5.366 6.145 1.00 0.00 29 ILE A O 11
ATOM 13732 N N . ALA A 1 30 ? 6.084 -3.398 6.590 1.00 0.00 30 ALA A N 11
ATOM 13733 C CA . ALA A 1 30 ? 5.024 -2.944 7.456 1.00 0.00 30 ALA A CA 11
ATOM 13734 C C . ALA A 1 30 ? 4.179 -1.933 6.721 1.00 0.00 30 ALA A C 11
ATOM 13735 O O . ALA A 1 30 ? 4.685 -1.224 5.852 1.00 0.00 30 ALA A O 11
ATOM 13742 N N . TYR A 1 31 ? 2.913 -1.861 7.060 1.00 0.00 31 TYR A N 11
ATOM 13743 C CA . TYR A 1 31 ? 2.009 -0.957 6.392 1.00 0.00 31 TYR A CA 11
ATOM 13744 C C . TYR A 1 31 ? 0.922 -0.444 7.329 1.00 0.00 31 TYR A C 11
ATOM 13745 O O . TYR A 1 31 ? 0.384 -1.201 8.154 1.00 0.00 31 TYR A O 11
ATOM 13763 N N . ASP A 1 32 ? 0.625 0.840 7.225 1.00 0.00 32 ASP A N 11
ATOM 13764 C CA . ASP A 1 32 ? -0.444 1.435 8.007 1.00 0.00 32 ASP A CA 11
ATOM 13765 C C . ASP A 1 32 ? -1.720 1.265 7.187 1.00 0.00 32 ASP A C 11
ATOM 13766 O O . ASP A 1 32 ? -1.831 1.840 6.097 1.00 0.00 32 ASP A O 11
ATOM 13775 N N . GLU A 1 33 ? -2.639 0.456 7.652 1.00 0.00 33 GLU A N 11
ATOM 13776 C CA . GLU A 1 33 ? -3.928 0.314 6.991 1.00 0.00 33 GLU A CA 11
ATOM 13777 C C . GLU A 1 33 ? -4.847 1.444 7.459 1.00 0.00 33 GLU A C 11
ATOM 13778 O O . GLU A 1 33 ? -5.003 1.680 8.663 1.00 0.00 33 GLU A O 11
ATOM 13790 N N . VAL A 1 34 ? -5.401 2.156 6.516 1.00 0.00 34 VAL A N 11
ATOM 13791 C CA . VAL A 1 34 ? -6.188 3.348 6.793 1.00 0.00 34 VAL A CA 11
ATOM 13792 C C . VAL A 1 34 ? -7.606 3.013 7.347 1.00 0.00 34 VAL A C 11
ATOM 13793 O O . VAL A 1 34 ? -8.165 1.948 7.097 1.00 0.00 34 VAL A O 11
ATOM 13806 N N . ASP A 1 35 ? -8.159 3.962 8.086 1.00 0.00 35 ASP A N 11
ATOM 13807 C CA . ASP A 1 35 ? -9.484 3.899 8.754 1.00 0.00 35 ASP A CA 11
ATOM 13808 C C . ASP A 1 35 ? -10.686 3.908 7.788 1.00 0.00 35 ASP A C 11
ATOM 13809 O O . ASP A 1 35 ? -11.828 3.892 8.235 1.00 0.00 35 ASP A O 11
ATOM 13818 N N . ILE A 1 36 ? -10.412 3.981 6.484 1.00 0.00 36 ILE A N 11
ATOM 13819 C CA . ILE A 1 36 ? -11.419 4.213 5.389 1.00 0.00 36 ILE A CA 11
ATOM 13820 C C . ILE A 1 36 ? -12.730 3.421 5.461 1.00 0.00 36 ILE A C 11
ATOM 13821 O O . ILE A 1 36 ? -13.727 3.862 4.897 1.00 0.00 36 ILE A O 11
ATOM 13837 N N . GLU A 1 37 ? -12.749 2.278 6.109 1.00 0.00 37 GLU A N 11
ATOM 13838 C CA . GLU A 1 37 ? -13.991 1.527 6.203 1.00 0.00 37 GLU A CA 11
ATOM 13839 C C . GLU A 1 37 ? -15.013 2.261 7.066 1.00 0.00 37 GLU A C 11
ATOM 13840 O O . GLU A 1 37 ? -16.229 2.096 6.905 1.00 0.00 37 GLU A O 11
ATOM 13852 N N . HIS A 1 38 ? -14.514 3.073 7.956 1.00 0.00 38 HIS A N 11
ATOM 13853 C CA . HIS A 1 38 ? -15.344 3.882 8.796 1.00 0.00 38 HIS A CA 11
ATOM 13854 C C . HIS A 1 38 ? -15.202 5.333 8.345 1.00 0.00 38 HIS A C 11
ATOM 13855 O O . HIS A 1 38 ? -16.183 6.051 8.205 1.00 0.00 38 HIS A O 11
ATOM 13869 N N . ASN A 1 39 ? -13.970 5.740 8.084 1.00 0.00 39 ASN A N 11
ATOM 13870 C CA . ASN A 1 39 ? -13.687 7.110 7.681 1.00 0.00 39 ASN A CA 11
ATOM 13871 C C . ASN A 1 39 ? -13.993 7.326 6.227 1.00 0.00 39 ASN A C 11
ATOM 13872 O O . ASN A 1 39 ? -13.201 6.955 5.353 1.00 0.00 39 ASN A O 11
ATOM 13883 N N . ARG A 1 40 ? -15.098 7.957 5.964 1.00 0.00 40 ARG A N 11
ATOM 13884 C CA . ARG A 1 40 ? -15.492 8.235 4.600 1.00 0.00 40 ARG A CA 11
ATOM 13885 C C . ARG A 1 40 ? -14.613 9.315 3.964 1.00 0.00 40 ARG A C 11
ATOM 13886 O O . ARG A 1 40 ? -14.451 9.342 2.750 1.00 0.00 40 ARG A O 11
ATOM 13907 N N . ALA A 1 41 ? -13.991 10.159 4.788 1.00 0.00 41 ALA A N 11
ATOM 13908 C CA . ALA A 1 41 ? -13.184 11.251 4.266 1.00 0.00 41 ALA A CA 11
ATOM 13909 C C . ALA A 1 41 ? -11.957 10.767 3.512 1.00 0.00 41 ALA A C 11
ATOM 13910 O O . ALA A 1 41 ? -11.604 11.323 2.479 1.00 0.00 41 ALA A O 11
ATOM 13917 N N . ALA A 1 42 ? -11.332 9.722 3.995 1.00 0.00 42 ALA A N 11
ATOM 13918 C CA . ALA A 1 42 ? -10.203 9.151 3.281 1.00 0.00 42 ALA A CA 11
ATOM 13919 C C . ALA A 1 42 ? -10.694 8.130 2.262 1.00 0.00 42 ALA A C 11
ATOM 13920 O O . ALA A 1 42 ? -10.008 7.827 1.292 1.00 0.00 42 ALA A O 11
ATOM 13927 N N . ALA A 1 43 ? -11.904 7.625 2.478 1.00 0.00 43 ALA A N 11
ATOM 13928 C CA . ALA A 1 43 ? -12.498 6.622 1.606 1.00 0.00 43 ALA A CA 11
ATOM 13929 C C . ALA A 1 43 ? -12.793 7.191 0.225 1.00 0.00 43 ALA A C 11
ATOM 13930 O O . ALA A 1 43 ? -12.697 6.487 -0.791 1.00 0.00 43 ALA A O 11
ATOM 13937 N N . GLU A 1 44 ? -13.150 8.458 0.179 1.00 0.00 44 GLU A N 11
ATOM 13938 C CA . GLU A 1 44 ? -13.380 9.124 -1.083 1.00 0.00 44 GLU A CA 11
ATOM 13939 C C . GLU A 1 44 ? -12.060 9.339 -1.826 1.00 0.00 44 GLU A C 11
ATOM 13940 O O . GLU A 1 44 ? -12.017 9.295 -3.053 1.00 0.00 44 GLU A O 11
ATOM 13952 N N . PHE A 1 45 ? -10.979 9.507 -1.074 1.00 0.00 45 PHE A N 11
ATOM 13953 C CA . PHE A 1 45 ? -9.649 9.689 -1.657 1.00 0.00 45 PHE A CA 11
ATOM 13954 C C . PHE A 1 45 ? -9.206 8.409 -2.365 1.00 0.00 45 PHE A C 11
ATOM 13955 O O . PHE A 1 45 ? -8.535 8.451 -3.402 1.00 0.00 45 PHE A O 11
ATOM 13972 N N . VAL A 1 46 ? -9.632 7.271 -1.825 1.00 0.00 46 VAL A N 11
ATOM 13973 C CA . VAL A 1 46 ? -9.345 5.965 -2.415 1.00 0.00 46 VAL A CA 11
ATOM 13974 C C . VAL A 1 46 ? -9.981 5.885 -3.810 1.00 0.00 46 VAL A C 11
ATOM 13975 O O . VAL A 1 46 ? -9.439 5.263 -4.730 1.00 0.00 46 VAL A O 11
ATOM 13988 N N . GLY A 1 47 ? -11.107 6.553 -3.959 1.00 0.00 47 GLY A N 11
ATOM 13989 C CA . GLY A 1 47 ? -11.778 6.601 -5.232 1.00 0.00 47 GLY A CA 11
ATOM 13990 C C . GLY A 1 47 ? -11.017 7.460 -6.211 1.00 0.00 47 GLY A C 11
ATOM 13991 O O . GLY A 1 47 ? -10.802 7.067 -7.352 1.00 0.00 47 GLY A O 11
ATOM 13995 N N . SER A 1 48 ? -10.548 8.605 -5.731 1.00 0.00 48 SER A N 11
ATOM 13996 C CA . SER A 1 48 ? -9.804 9.568 -6.532 1.00 0.00 48 SER A CA 11
ATOM 13997 C C . SER A 1 48 ? -8.532 8.951 -7.152 1.00 0.00 48 SER A C 11
ATOM 13998 O O . SER A 1 48 ? -8.221 9.189 -8.326 1.00 0.00 48 SER A O 11
ATOM 14006 N N . VAL A 1 49 ? -7.828 8.125 -6.384 1.00 0.00 49 VAL A N 11
ATOM 14007 C CA . VAL A 1 49 ? -6.586 7.514 -6.870 1.00 0.00 49 VAL A CA 11
ATOM 14008 C C . VAL A 1 49 ? -6.839 6.310 -7.781 1.00 0.00 49 VAL A C 11
ATOM 14009 O O . VAL A 1 49 ? -5.906 5.773 -8.387 1.00 0.00 49 VAL A O 11
ATOM 14022 N N . ASN A 1 50 ? -8.082 5.892 -7.883 1.00 0.00 50 ASN A N 11
ATOM 14023 C CA . ASN A 1 50 ? -8.423 4.769 -8.741 1.00 0.00 50 ASN A CA 11
ATOM 14024 C C . ASN A 1 50 ? -9.164 5.219 -9.979 1.00 0.00 50 ASN A C 11
ATOM 14025 O O . ASN A 1 50 ? -8.741 4.925 -11.099 1.00 0.00 50 ASN A O 11
ATOM 14036 N N . GLY A 1 51 ? -10.231 5.954 -9.799 1.00 0.00 51 GLY A N 11
ATOM 14037 C CA . GLY A 1 51 ? -10.980 6.440 -10.923 1.00 0.00 51 GLY A CA 11
ATOM 14038 C C . GLY A 1 51 ? -12.458 6.344 -10.702 1.00 0.00 51 GLY A C 11
ATOM 14039 O O . GLY A 1 51 ? -13.086 7.286 -10.210 1.00 0.00 51 GLY A O 11
ATOM 14043 N N . GLY A 1 52 ? -13.010 5.213 -11.037 1.00 0.00 52 GLY A N 11
ATOM 14044 C CA . GLY A 1 52 ? -14.424 5.024 -10.918 1.00 0.00 52 GLY A CA 11
ATOM 14045 C C . GLY A 1 52 ? -14.790 4.200 -9.720 1.00 0.00 52 GLY A C 11
ATOM 14046 O O . GLY A 1 52 ? -15.721 4.534 -8.990 1.00 0.00 52 GLY A O 11
ATOM 14050 N N . ASN A 1 53 ? -14.048 3.143 -9.483 1.00 0.00 53 ASN A N 11
ATOM 14051 C CA . ASN A 1 53 ? -14.339 2.247 -8.376 1.00 0.00 53 ASN A CA 11
ATOM 14052 C C . ASN A 1 53 ? -13.142 2.104 -7.479 1.00 0.00 53 ASN A C 11
ATOM 14053 O O . ASN A 1 53 ? -11.999 2.199 -7.925 1.00 0.00 53 ASN A O 11
ATOM 14064 N N . ARG A 1 54 ? -13.408 1.886 -6.224 1.00 0.00 54 ARG A N 11
ATOM 14065 C CA . ARG A 1 54 ? -12.393 1.731 -5.222 1.00 0.00 54 ARG A CA 11
ATOM 14066 C C . ARG A 1 54 ? -11.805 0.337 -5.206 1.00 0.00 54 ARG A C 11
ATOM 14067 O O . ARG A 1 54 ? -12.394 -0.611 -4.663 1.00 0.00 54 ARG A O 11
ATOM 14088 N N . THR A 1 55 ? -10.686 0.200 -5.856 1.00 0.00 55 THR A N 11
ATOM 14089 C CA . THR A 1 55 ? -9.949 -1.026 -5.854 1.00 0.00 55 THR A CA 11
ATOM 14090 C C . THR A 1 55 ? -9.249 -1.134 -4.508 1.00 0.00 55 THR A C 11
ATOM 14091 O O . THR A 1 55 ? -8.575 -0.178 -4.093 1.00 0.00 55 THR A O 11
ATOM 14102 N N . VAL A 1 56 ? -9.426 -2.249 -3.813 1.00 0.00 56 VAL A N 11
ATOM 14103 C CA . VAL A 1 56 ? -8.837 -2.386 -2.509 1.00 0.00 56 VAL A CA 11
ATOM 14104 C C . VAL A 1 56 ? -7.415 -2.305 -2.237 1.00 0.00 56 VAL A C 11
ATOM 14105 O O . VAL A 1 56 ? -7.014 -1.325 -1.655 1.00 0.00 56 VAL A O 11
ATOM 14118 N N . PRO A 1 57 ? -6.560 -3.253 -2.606 1.00 0.00 57 PRO A N 11
ATOM 14119 C CA . PRO A 1 57 ? -5.251 -3.158 -2.117 1.00 0.00 57 PRO A CA 11
ATOM 14120 C C . PRO A 1 57 ? -4.374 -2.133 -2.903 1.00 0.00 57 PRO A C 11
ATOM 14121 O O . PRO A 1 57 ? -3.603 -2.484 -3.819 1.00 0.00 57 PRO A O 11
ATOM 14132 N N . THR A 1 58 ? -4.567 -0.896 -2.584 1.00 0.00 58 THR A N 11
ATOM 14133 C CA . THR A 1 58 ? -3.866 0.184 -3.176 1.00 0.00 58 THR A CA 11
ATOM 14134 C C . THR A 1 58 ? -2.884 0.740 -2.141 1.00 0.00 58 THR A C 11
ATOM 14135 O O . THR A 1 58 ? -3.278 1.138 -1.028 1.00 0.00 58 THR A O 11
ATOM 14146 N N . VAL A 1 59 ? -1.624 0.721 -2.484 1.00 0.00 59 VAL A N 11
ATOM 14147 C CA . VAL A 1 59 ? -0.584 1.155 -1.587 1.00 0.00 59 VAL A CA 11
ATOM 14148 C C . VAL A 1 59 ? -0.195 2.598 -1.907 1.00 0.00 59 VAL A C 11
ATOM 14149 O O . VAL A 1 59 ? -0.205 3.011 -3.072 1.00 0.00 59 VAL A O 11
ATOM 14162 N N . LYS A 1 60 ? 0.110 3.344 -0.893 1.00 0.00 60 LYS A N 11
ATOM 14163 C CA . LYS A 1 60 ? 0.505 4.708 -1.018 1.00 0.00 60 LYS A CA 11
ATOM 14164 C C . LYS A 1 60 ? 1.894 4.857 -0.416 1.00 0.00 60 LYS A C 11
ATOM 14165 O O . LYS A 1 60 ? 2.150 4.407 0.711 1.00 0.00 60 LYS A O 11
ATOM 14184 N N . PHE A 1 61 ? 2.783 5.432 -1.166 1.00 0.00 61 PHE A N 11
ATOM 14185 C CA . PHE A 1 61 ? 4.126 5.658 -0.719 1.00 0.00 61 PHE A CA 11
ATOM 14186 C C . PHE A 1 61 ? 4.279 7.130 -0.361 1.00 0.00 61 PHE A C 11
ATOM 14187 O O . PHE A 1 61 ? 3.635 7.995 -0.980 1.00 0.00 61 PHE A O 11
ATOM 14204 N N . ALA A 1 62 ? 5.143 7.426 0.609 1.00 0.00 62 ALA A N 11
ATOM 14205 C CA . ALA A 1 62 ? 5.392 8.811 1.069 1.00 0.00 62 ALA A CA 11
ATOM 14206 C C . ALA A 1 62 ? 6.058 9.657 -0.024 1.00 0.00 62 ALA A C 11
ATOM 14207 O O . ALA A 1 62 ? 6.125 10.882 0.064 1.00 0.00 62 ALA A O 11
ATOM 14214 N N . ASP A 1 63 ? 6.512 8.981 -1.058 1.00 0.00 63 ASP A N 11
ATOM 14215 C CA . ASP A 1 63 ? 7.151 9.594 -2.222 1.00 0.00 63 ASP A CA 11
ATOM 14216 C C . ASP A 1 63 ? 6.097 10.268 -3.106 1.00 0.00 63 ASP A C 11
ATOM 14217 O O . ASP A 1 63 ? 6.415 11.095 -3.964 1.00 0.00 63 ASP A O 11
ATOM 14226 N N . GLY A 1 64 ? 4.836 9.937 -2.846 1.00 0.00 64 GLY A N 11
ATOM 14227 C CA . GLY A 1 64 ? 3.727 10.507 -3.574 1.00 0.00 64 GLY A CA 11
ATOM 14228 C C . GLY A 1 64 ? 3.070 9.496 -4.468 1.00 0.00 64 GLY A C 11
ATOM 14229 O O . GLY A 1 64 ? 1.885 9.612 -4.799 1.00 0.00 64 GLY A O 11
ATOM 14233 N N . SER A 1 65 ? 3.800 8.481 -4.792 1.00 0.00 65 SER A N 11
ATOM 14234 C CA . SER A 1 65 ? 3.360 7.437 -5.660 1.00 0.00 65 SER A CA 11
ATOM 14235 C C . SER A 1 65 ? 2.286 6.559 -5.001 1.00 0.00 65 SER A C 11
ATOM 14236 O O . SER A 1 65 ? 2.354 6.256 -3.798 1.00 0.00 65 SER A O 11
ATOM 14244 N N . THR A 1 66 ? 1.277 6.212 -5.757 1.00 0.00 66 THR A N 11
ATOM 14245 C CA . THR A 1 66 ? 0.278 5.302 -5.288 1.00 0.00 66 THR A CA 11
ATOM 14246 C C . THR A 1 66 ? 0.238 4.160 -6.303 1.00 0.00 66 THR A C 11
ATOM 14247 O O . THR A 1 66 ? 0.309 4.411 -7.517 1.00 0.00 66 THR A O 11
ATOM 14258 N N . LEU A 1 67 ? 0.140 2.947 -5.844 1.00 0.00 67 LEU A N 11
ATOM 14259 C CA . LEU A 1 67 ? 0.121 1.788 -6.724 1.00 0.00 67 LEU A CA 11
ATOM 14260 C C . LEU A 1 67 ? -1.045 0.887 -6.391 1.00 0.00 67 LEU A C 11
ATOM 14261 O O . LEU A 1 67 ? -1.158 0.384 -5.265 1.00 0.00 67 LEU A O 11
ATOM 14277 N N . THR A 1 68 ? -1.907 0.694 -7.341 1.00 0.00 68 THR A N 11
ATOM 14278 C CA . THR A 1 68 ? -3.048 -0.148 -7.164 1.00 0.00 68 THR A CA 11
ATOM 14279 C C . THR A 1 68 ? -2.702 -1.573 -7.567 1.00 0.00 68 THR A C 11
ATOM 14280 O O . THR A 1 68 ? -2.443 -1.836 -8.744 1.00 0.00 68 THR A O 11
ATOM 14291 N N . ASN A 1 69 ? -2.681 -2.462 -6.584 1.00 0.00 69 ASN A N 11
ATOM 14292 C CA . ASN A 1 69 ? -2.428 -3.896 -6.787 1.00 0.00 69 ASN A CA 11
ATOM 14293 C C . ASN A 1 69 ? -1.094 -4.201 -7.508 1.00 0.00 69 ASN A C 11
ATOM 14294 O O . ASN A 1 69 ? -1.065 -4.461 -8.712 1.00 0.00 69 ASN A O 11
ATOM 14305 N N . PRO A 1 70 ? 0.032 -4.057 -6.812 1.00 0.00 70 PRO A N 11
ATOM 14306 C CA . PRO A 1 70 ? 1.318 -4.471 -7.323 1.00 0.00 70 PRO A CA 11
ATOM 14307 C C . PRO A 1 70 ? 1.764 -5.795 -6.664 1.00 0.00 70 PRO A C 11
ATOM 14308 O O . PRO A 1 70 ? 1.107 -6.293 -5.727 1.00 0.00 70 PRO A O 11
ATOM 14319 N N . SER A 1 71 ? 2.832 -6.375 -7.137 1.00 0.00 71 SER A N 11
ATOM 14320 C CA . SER A 1 71 ? 3.359 -7.545 -6.490 1.00 0.00 71 SER A CA 11
ATOM 14321 C C . SER A 1 71 ? 4.273 -7.076 -5.346 1.00 0.00 71 SER A C 11
ATOM 14322 O O . SER A 1 71 ? 4.657 -5.894 -5.298 1.00 0.00 71 SER A O 11
ATOM 14330 N N . ALA A 1 72 ? 4.621 -7.974 -4.441 1.00 0.00 72 ALA A N 11
ATOM 14331 C CA . ALA A 1 72 ? 5.477 -7.644 -3.294 1.00 0.00 72 ALA A CA 11
ATOM 14332 C C . ALA A 1 72 ? 6.841 -7.145 -3.745 1.00 0.00 72 ALA A C 11
ATOM 14333 O O . ALA A 1 72 ? 7.440 -6.280 -3.109 1.00 0.00 72 ALA A O 11
ATOM 14340 N N . ASP A 1 73 ? 7.290 -7.680 -4.873 1.00 0.00 73 ASP A N 11
ATOM 14341 C CA . ASP A 1 73 ? 8.584 -7.353 -5.497 1.00 0.00 73 ASP A CA 11
ATOM 14342 C C . ASP A 1 73 ? 8.660 -5.867 -5.751 1.00 0.00 73 ASP A C 11
ATOM 14343 O O . ASP A 1 73 ? 9.691 -5.225 -5.546 1.00 0.00 73 ASP A O 11
ATOM 14352 N N . GLU A 1 74 ? 7.543 -5.334 -6.194 1.00 0.00 74 GLU A N 11
ATOM 14353 C CA . GLU A 1 74 ? 7.420 -3.944 -6.567 1.00 0.00 74 GLU A CA 11
ATOM 14354 C C . GLU A 1 74 ? 7.518 -3.082 -5.342 1.00 0.00 74 GLU A C 11
ATOM 14355 O O . GLU A 1 74 ? 8.362 -2.199 -5.255 1.00 0.00 74 GLU A O 11
ATOM 14367 N N . VAL A 1 75 ? 6.694 -3.399 -4.375 1.00 0.00 75 VAL A N 11
ATOM 14368 C CA . VAL A 1 75 ? 6.596 -2.640 -3.146 1.00 0.00 75 VAL A CA 11
ATOM 14369 C C . VAL A 1 75 ? 7.920 -2.645 -2.390 1.00 0.00 75 VAL A C 11
ATOM 14370 O O . VAL A 1 75 ? 8.352 -1.627 -1.891 1.00 0.00 75 VAL A O 11
ATOM 14383 N N . LYS A 1 76 ? 8.569 -3.783 -2.367 1.00 0.00 76 LYS A N 11
ATOM 14384 C CA . LYS A 1 76 ? 9.821 -3.958 -1.652 1.00 0.00 76 LYS A CA 11
ATOM 14385 C C . LYS A 1 76 ? 10.939 -3.077 -2.243 1.00 0.00 76 LYS A C 11
ATOM 14386 O O . LYS A 1 76 ? 11.755 -2.510 -1.509 1.00 0.00 76 LYS A O 11
ATOM 14405 N N . ALA A 1 77 ? 10.952 -2.944 -3.552 1.00 0.00 77 ALA A N 11
ATOM 14406 C CA . ALA A 1 77 ? 11.962 -2.132 -4.225 1.00 0.00 77 ALA A CA 11
ATOM 14407 C C . ALA A 1 77 ? 11.576 -0.654 -4.207 1.00 0.00 77 ALA A C 11
ATOM 14408 O O . ALA A 1 77 ? 12.429 0.224 -4.341 1.00 0.00 77 ALA A O 11
ATOM 14415 N N . LYS A 1 78 ? 10.307 -0.373 -4.052 1.00 0.00 78 LYS A N 11
ATOM 14416 C CA . LYS A 1 78 ? 9.878 1.001 -3.966 1.00 0.00 78 LYS A CA 11
ATOM 14417 C C . LYS A 1 78 ? 10.011 1.511 -2.543 1.00 0.00 78 LYS A C 11
ATOM 14418 O O . LYS A 1 78 ? 10.391 2.648 -2.331 1.00 0.00 78 LYS A O 11
ATOM 14437 N N . LEU A 1 79 ? 9.748 0.639 -1.576 1.00 0.00 79 LEU A N 11
ATOM 14438 C CA . LEU A 1 79 ? 9.841 0.971 -0.147 1.00 0.00 79 LEU A CA 11
ATOM 14439 C C . LEU A 1 79 ? 11.233 1.504 0.164 1.00 0.00 79 LEU A C 11
ATOM 14440 O O . LEU A 1 79 ? 11.395 2.545 0.800 1.00 0.00 79 LEU A O 11
ATOM 14456 N N . VAL A 1 80 ? 12.223 0.806 -0.337 1.00 0.00 80 VAL A N 11
ATOM 14457 C CA . VAL A 1 80 ? 13.601 1.163 -0.111 1.00 0.00 80 VAL A CA 11
ATOM 14458 C C . VAL A 1 80 ? 13.970 2.531 -0.710 1.00 0.00 80 VAL A C 11
ATOM 14459 O O . VAL A 1 80 ? 14.633 3.334 -0.054 1.00 0.00 80 VAL A O 11
ATOM 14472 N N . LYS A 1 81 ? 13.482 2.831 -1.908 1.00 0.00 81 LYS A N 11
ATOM 14473 C CA . LYS A 1 81 ? 13.831 4.094 -2.559 1.00 0.00 81 LYS A CA 11
ATOM 14474 C C . LYS A 1 81 ? 13.056 5.268 -1.966 1.00 0.00 81 LYS A C 11
ATOM 14475 O O . LYS A 1 81 ? 13.496 6.407 -2.039 1.00 0.00 81 LYS A O 11
ATOM 14494 N N . ILE A 1 82 ? 11.905 4.991 -1.374 1.00 0.00 82 ILE A N 11
ATOM 14495 C CA . ILE A 1 82 ? 11.119 6.054 -0.788 1.00 0.00 82 ILE A CA 11
ATOM 14496 C C . ILE A 1 82 ? 11.620 6.375 0.611 1.00 0.00 82 ILE A C 11
ATOM 14497 O O . ILE A 1 82 ? 11.449 7.491 1.109 1.00 0.00 82 ILE A O 11
ATOM 14513 N N . ALA A 1 83 ? 12.245 5.386 1.240 1.00 0.00 83 ALA A N 11
ATOM 14514 C CA . ALA A 1 83 ? 12.851 5.568 2.542 1.00 0.00 83 ALA A CA 11
ATOM 14515 C C . ALA A 1 83 ? 14.151 6.343 2.392 1.00 0.00 83 ALA A C 11
ATOM 14516 O O . ALA A 1 83 ? 14.573 7.057 3.299 1.00 0.00 83 ALA A O 11
ATOM 14523 N N . GLY A 1 84 ? 14.769 6.199 1.246 1.00 0.00 84 GLY A N 11
ATOM 14524 C CA . GLY A 1 84 ? 15.978 6.907 0.968 1.00 0.00 84 GLY A CA 11
ATOM 14525 C C . GLY A 1 84 ? 16.925 6.074 0.165 1.00 0.00 84 GLY A C 11
ATOM 14526 O O . GLY A 1 84 ? 16.573 5.577 -0.905 1.00 0.00 84 GLY A O 11
ATOM 14530 N N . LEU A 1 85 ? 18.099 5.879 0.696 1.00 0.00 85 LEU A N 11
ATOM 14531 C CA . LEU A 1 85 ? 19.155 5.117 0.048 1.00 0.00 85 LEU A CA 11
ATOM 14532 C C . LEU A 1 85 ? 19.616 4.087 1.043 1.00 0.00 85 LEU A C 11
ATOM 14533 O O . LEU A 1 85 ? 20.766 3.636 1.043 1.00 0.00 85 LEU A O 11
ATOM 14549 N N . GLU A 1 86 ? 18.670 3.707 1.859 1.00 0.00 86 GLU A N 11
ATOM 14550 C CA . GLU A 1 86 ? 18.875 2.851 2.990 1.00 0.00 86 GLU A CA 11
ATOM 14551 C C . GLU A 1 86 ? 18.973 1.403 2.528 1.00 0.00 86 GLU A C 11
ATOM 14552 O O . GLU A 1 86 ? 19.988 0.742 2.738 1.00 0.00 86 GLU A O 11
ATOM 14564 N N . HIS A 1 87 ? 17.928 0.960 1.846 1.00 0.00 87 HIS A N 11
ATOM 14565 C CA . HIS A 1 87 ? 17.783 -0.400 1.333 1.00 0.00 87 HIS A CA 11
ATOM 14566 C C . HIS A 1 87 ? 17.866 -1.440 2.461 1.00 0.00 87 HIS A C 11
ATOM 14567 O O . HIS A 1 87 ? 18.924 -2.016 2.728 1.00 0.00 87 HIS A O 11
ATOM 14581 N N . HIS A 1 88 ? 16.777 -1.616 3.164 1.00 0.00 88 HIS A N 11
ATOM 14582 C CA . HIS A 1 88 ? 16.713 -2.600 4.223 1.00 0.00 88 HIS A CA 11
ATOM 14583 C C . HIS A 1 88 ? 15.712 -3.666 3.842 1.00 0.00 88 HIS A C 11
ATOM 14584 O O . HIS A 1 88 ? 16.113 -4.714 3.289 1.00 0.00 88 HIS A O 11
ATOM 14598 N N . MET A 1 1 ? 5.628 9.268 15.096 1.00 0.00 1 MET A N 12
ATOM 14599 C CA . MET A 1 1 ? 4.331 9.177 14.446 1.00 0.00 1 MET A CA 12
ATOM 14600 C C . MET A 1 1 ? 4.504 8.755 13.013 1.00 0.00 1 MET A C 12
ATOM 14601 O O . MET A 1 1 ? 5.636 8.716 12.525 1.00 0.00 1 MET A O 12
ATOM 14617 N N . VAL A 1 2 ? 3.385 8.439 12.333 1.00 0.00 2 VAL A N 12
ATOM 14618 C CA . VAL A 1 2 ? 3.373 7.898 10.964 1.00 0.00 2 VAL A CA 12
ATOM 14619 C C . VAL A 1 2 ? 3.963 6.468 10.958 1.00 0.00 2 VAL A C 12
ATOM 14620 O O . VAL A 1 2 ? 3.224 5.481 10.775 1.00 0.00 2 VAL A O 12
ATOM 14633 N N . THR A 1 3 ? 5.279 6.378 11.173 1.00 0.00 3 THR A N 12
ATOM 14634 C CA . THR A 1 3 ? 6.033 5.137 11.320 1.00 0.00 3 THR A CA 12
ATOM 14635 C C . THR A 1 3 ? 6.197 4.341 10.004 1.00 0.00 3 THR A C 12
ATOM 14636 O O . THR A 1 3 ? 7.310 3.922 9.659 1.00 0.00 3 THR A O 12
ATOM 14647 N N . ALA A 1 4 ? 5.129 4.152 9.272 1.00 0.00 4 ALA A N 12
ATOM 14648 C CA . ALA A 1 4 ? 5.170 3.392 8.042 1.00 0.00 4 ALA A CA 12
ATOM 14649 C C . ALA A 1 4 ? 5.239 4.318 6.840 1.00 0.00 4 ALA A C 12
ATOM 14650 O O . ALA A 1 4 ? 4.707 5.429 6.866 1.00 0.00 4 ALA A O 12
ATOM 14657 N N . ALA A 1 5 ? 5.927 3.880 5.814 1.00 0.00 5 ALA A N 12
ATOM 14658 C CA . ALA A 1 5 ? 6.041 4.635 4.587 1.00 0.00 5 ALA A CA 12
ATOM 14659 C C . ALA A 1 5 ? 4.924 4.232 3.631 1.00 0.00 5 ALA A C 12
ATOM 14660 O O . ALA A 1 5 ? 4.542 4.991 2.729 1.00 0.00 5 ALA A O 12
ATOM 14667 N N . LEU A 1 6 ? 4.401 3.037 3.846 1.00 0.00 6 LEU A N 12
ATOM 14668 C CA . LEU A 1 6 ? 3.298 2.513 3.059 1.00 0.00 6 LEU A CA 12
ATOM 14669 C C . LEU A 1 6 ? 1.990 2.813 3.726 1.00 0.00 6 LEU A C 12
ATOM 14670 O O . LEU A 1 6 ? 1.812 2.548 4.915 1.00 0.00 6 LEU A O 12
ATOM 14686 N N . THR A 1 7 ? 1.098 3.357 2.993 1.00 0.00 7 THR A N 12
ATOM 14687 C CA . THR A 1 7 ? -0.237 3.536 3.440 1.00 0.00 7 THR A CA 12
ATOM 14688 C C . THR A 1 7 ? -1.121 2.731 2.495 1.00 0.00 7 THR A C 12
ATOM 14689 O O . THR A 1 7 ? -1.253 3.071 1.322 1.00 0.00 7 THR A O 12
ATOM 14700 N N . ILE A 1 8 ? -1.653 1.642 2.985 1.00 0.00 8 ILE A N 12
ATOM 14701 C CA . ILE A 1 8 ? -2.410 0.727 2.159 1.00 0.00 8 ILE A CA 12
ATOM 14702 C C . ILE A 1 8 ? -3.870 0.809 2.498 1.00 0.00 8 ILE A C 12
ATOM 14703 O O . ILE A 1 8 ? -4.249 0.826 3.659 1.00 0.00 8 ILE A O 12
ATOM 14719 N N . TYR A 1 9 ? -4.671 0.877 1.501 1.00 0.00 9 TYR A N 12
ATOM 14720 C CA . TYR A 1 9 ? -6.074 0.948 1.681 1.00 0.00 9 TYR A CA 12
ATOM 14721 C C . TYR A 1 9 ? -6.634 -0.466 1.805 1.00 0.00 9 TYR A C 12
ATOM 14722 O O . TYR A 1 9 ? -6.372 -1.318 0.965 1.00 0.00 9 TYR A O 12
ATOM 14740 N N . THR A 1 10 ? -7.327 -0.735 2.896 1.00 0.00 10 THR A N 12
ATOM 14741 C CA . THR A 1 10 ? -7.874 -2.051 3.150 1.00 0.00 10 THR A CA 12
ATOM 14742 C C . THR A 1 10 ? -9.283 -1.958 3.730 1.00 0.00 10 THR A C 12
ATOM 14743 O O . THR A 1 10 ? -9.849 -0.865 3.897 1.00 0.00 10 THR A O 12
ATOM 14754 N N . THR A 1 11 ? -9.841 -3.100 4.009 1.00 0.00 11 THR A N 12
ATOM 14755 C CA . THR A 1 11 ? -11.100 -3.243 4.665 1.00 0.00 11 THR A CA 12
ATOM 14756 C C . THR A 1 11 ? -10.896 -4.396 5.621 1.00 0.00 11 THR A C 12
ATOM 14757 O O . THR A 1 11 ? -9.987 -5.209 5.388 1.00 0.00 11 THR A O 12
ATOM 14768 N N . SER A 1 12 ? -11.642 -4.429 6.703 1.00 0.00 12 SER A N 12
ATOM 14769 C CA . SER A 1 12 ? -11.596 -5.523 7.649 1.00 0.00 12 SER A CA 12
ATOM 14770 C C . SER A 1 12 ? -11.728 -6.881 6.930 1.00 0.00 12 SER A C 12
ATOM 14771 O O . SER A 1 12 ? -10.989 -7.833 7.221 1.00 0.00 12 SER A O 12
ATOM 14779 N N . TRP A 1 13 ? -12.632 -6.951 5.971 1.00 0.00 13 TRP A N 12
ATOM 14780 C CA . TRP A 1 13 ? -12.756 -8.121 5.150 1.00 0.00 13 TRP A CA 12
ATOM 14781 C C . TRP A 1 13 ? -12.316 -7.802 3.719 1.00 0.00 13 TRP A C 12
ATOM 14782 O O . TRP A 1 13 ? -12.695 -6.753 3.156 1.00 0.00 13 TRP A O 12
ATOM 14803 N N . CYS A 1 14 ? -11.451 -8.619 3.180 1.00 0.00 14 CYS A N 12
ATOM 14804 C CA . CYS A 1 14 ? -11.046 -8.500 1.803 1.00 0.00 14 CYS A CA 12
ATOM 14805 C C . CYS A 1 14 ? -10.367 -9.787 1.375 1.00 0.00 14 CYS A C 12
ATOM 14806 O O . CYS A 1 14 ? -9.650 -10.416 2.168 1.00 0.00 14 CYS A O 12
ATOM 14813 N N . GLY A 1 15 ? -10.603 -10.201 0.160 1.00 0.00 15 GLY A N 12
ATOM 14814 C CA . GLY A 1 15 ? -9.977 -11.384 -0.341 1.00 0.00 15 GLY A CA 12
ATOM 14815 C C . GLY A 1 15 ? -8.743 -11.056 -1.139 1.00 0.00 15 GLY A C 12
ATOM 14816 O O . GLY A 1 15 ? -7.660 -11.594 -0.887 1.00 0.00 15 GLY A O 12
ATOM 14820 N N . TYR A 1 16 ? -8.885 -10.129 -2.052 1.00 0.00 16 TYR A N 12
ATOM 14821 C CA . TYR A 1 16 ? -7.822 -9.762 -2.959 1.00 0.00 16 TYR A CA 12
ATOM 14822 C C . TYR A 1 16 ? -6.730 -8.952 -2.249 1.00 0.00 16 TYR A C 12
ATOM 14823 O O . TYR A 1 16 ? -5.546 -9.091 -2.562 1.00 0.00 16 TYR A O 12
ATOM 14841 N N . CYS A 1 17 ? -7.123 -8.139 -1.279 1.00 0.00 17 CYS A N 12
ATOM 14842 C CA . CYS A 1 17 ? -6.175 -7.310 -0.527 1.00 0.00 17 CYS A CA 12
ATOM 14843 C C . CYS A 1 17 ? -5.189 -8.194 0.234 1.00 0.00 17 CYS A C 12
ATOM 14844 O O . CYS A 1 17 ? -3.991 -7.906 0.301 1.00 0.00 17 CYS A O 12
ATOM 14851 N N . LEU A 1 18 ? -5.701 -9.317 0.740 1.00 0.00 18 LEU A N 12
ATOM 14852 C CA . LEU A 1 18 ? -4.941 -10.220 1.578 1.00 0.00 18 LEU A CA 12
ATOM 14853 C C . LEU A 1 18 ? -3.786 -10.875 0.810 1.00 0.00 18 LEU A C 12
ATOM 14854 O O . LEU A 1 18 ? -2.750 -11.205 1.398 1.00 0.00 18 LEU A O 12
ATOM 14870 N N . ARG A 1 19 ? -3.965 -11.013 -0.505 1.00 0.00 19 ARG A N 12
ATOM 14871 C CA . ARG A 1 19 ? -2.952 -11.576 -1.418 1.00 0.00 19 ARG A CA 12
ATOM 14872 C C . ARG A 1 19 ? -1.630 -10.817 -1.272 1.00 0.00 19 ARG A C 12
ATOM 14873 O O . ARG A 1 19 ? -0.579 -11.402 -1.005 1.00 0.00 19 ARG A O 12
ATOM 14894 N N . LEU A 1 20 ? -1.714 -9.515 -1.404 1.00 0.00 20 LEU A N 12
ATOM 14895 C CA . LEU A 1 20 ? -0.543 -8.663 -1.339 1.00 0.00 20 LEU A CA 12
ATOM 14896 C C . LEU A 1 20 ? -0.147 -8.424 0.117 1.00 0.00 20 LEU A C 12
ATOM 14897 O O . LEU A 1 20 ? 1.032 -8.416 0.460 1.00 0.00 20 LEU A O 12
ATOM 14913 N N . LYS A 1 21 ? -1.152 -8.281 0.961 1.00 0.00 21 LYS A N 12
ATOM 14914 C CA . LYS A 1 21 ? -0.984 -7.962 2.375 1.00 0.00 21 LYS A CA 12
ATOM 14915 C C . LYS A 1 21 ? -0.116 -9.020 3.082 1.00 0.00 21 LYS A C 12
ATOM 14916 O O . LYS A 1 21 ? 0.800 -8.688 3.850 1.00 0.00 21 LYS A O 12
ATOM 14935 N N . THR A 1 22 ? -0.378 -10.280 2.786 1.00 0.00 22 THR A N 12
ATOM 14936 C CA . THR A 1 22 ? 0.345 -11.373 3.407 1.00 0.00 22 THR A CA 12
ATOM 14937 C C . THR A 1 22 ? 1.786 -11.447 2.854 1.00 0.00 22 THR A C 12
ATOM 14938 O O . THR A 1 22 ? 2.729 -11.780 3.583 1.00 0.00 22 THR A O 12
ATOM 14949 N N . ALA A 1 23 ? 1.947 -11.069 1.586 1.00 0.00 23 ALA A N 12
ATOM 14950 C CA . ALA A 1 23 ? 3.245 -11.085 0.921 1.00 0.00 23 ALA A CA 12
ATOM 14951 C C . ALA A 1 23 ? 4.166 -10.072 1.559 1.00 0.00 23 ALA A C 12
ATOM 14952 O O . ALA A 1 23 ? 5.314 -10.368 1.882 1.00 0.00 23 ALA A O 12
ATOM 14959 N N . LEU A 1 24 ? 3.634 -8.885 1.771 1.00 0.00 24 LEU A N 12
ATOM 14960 C CA . LEU A 1 24 ? 4.387 -7.791 2.351 1.00 0.00 24 LEU A CA 12
ATOM 14961 C C . LEU A 1 24 ? 4.813 -8.128 3.766 1.00 0.00 24 LEU A C 12
ATOM 14962 O O . LEU A 1 24 ? 5.975 -7.952 4.130 1.00 0.00 24 LEU A O 12
ATOM 14978 N N . THR A 1 25 ? 3.894 -8.678 4.531 1.00 0.00 25 THR A N 12
ATOM 14979 C CA . THR A 1 25 ? 4.161 -9.069 5.902 1.00 0.00 25 THR A CA 12
ATOM 14980 C C . THR A 1 25 ? 5.275 -10.153 5.957 1.00 0.00 25 THR A C 12
ATOM 14981 O O . THR A 1 25 ? 6.162 -10.122 6.828 1.00 0.00 25 THR A O 12
ATOM 14992 N N . ALA A 1 26 ? 5.265 -11.058 4.986 1.00 0.00 26 ALA A N 12
ATOM 14993 C CA . ALA A 1 26 ? 6.255 -12.127 4.912 1.00 0.00 26 ALA A CA 12
ATOM 14994 C C . ALA A 1 26 ? 7.605 -11.596 4.425 1.00 0.00 26 ALA A C 12
ATOM 14995 O O . ALA A 1 26 ? 8.650 -12.214 4.645 1.00 0.00 26 ALA A O 12
ATOM 15002 N N . ASN A 1 27 ? 7.583 -10.448 3.786 1.00 0.00 27 ASN A N 12
ATOM 15003 C CA . ASN A 1 27 ? 8.793 -9.826 3.250 1.00 0.00 27 ASN A CA 12
ATOM 15004 C C . ASN A 1 27 ? 9.325 -8.777 4.214 1.00 0.00 27 ASN A C 12
ATOM 15005 O O . ASN A 1 27 ? 10.209 -7.987 3.857 1.00 0.00 27 ASN A O 12
ATOM 15016 N N . ARG A 1 28 ? 8.766 -8.765 5.434 1.00 0.00 28 ARG A N 12
ATOM 15017 C CA . ARG A 1 28 ? 9.138 -7.808 6.501 1.00 0.00 28 ARG A CA 12
ATOM 15018 C C . ARG A 1 28 ? 8.808 -6.370 6.118 1.00 0.00 28 ARG A C 12
ATOM 15019 O O . ARG A 1 28 ? 9.404 -5.434 6.635 1.00 0.00 28 ARG A O 12
ATOM 15040 N N . ILE A 1 29 ? 7.838 -6.196 5.260 1.00 0.00 29 ILE A N 12
ATOM 15041 C CA . ILE A 1 29 ? 7.443 -4.879 4.822 1.00 0.00 29 ILE A CA 12
ATOM 15042 C C . ILE A 1 29 ? 6.333 -4.359 5.732 1.00 0.00 29 ILE A C 12
ATOM 15043 O O . ILE A 1 29 ? 5.276 -4.985 5.850 1.00 0.00 29 ILE A O 12
ATOM 15059 N N . ALA A 1 30 ? 6.586 -3.244 6.381 1.00 0.00 30 ALA A N 12
ATOM 15060 C CA . ALA A 1 30 ? 5.613 -2.640 7.257 1.00 0.00 30 ALA A CA 12
ATOM 15061 C C . ALA A 1 30 ? 4.708 -1.729 6.456 1.00 0.00 30 ALA A C 12
ATOM 15062 O O . ALA A 1 30 ? 5.148 -1.098 5.486 1.00 0.00 30 ALA A O 12
ATOM 15069 N N . TYR A 1 31 ? 3.473 -1.647 6.850 1.00 0.00 31 TYR A N 12
ATOM 15070 C CA . TYR A 1 31 ? 2.496 -0.870 6.142 1.00 0.00 31 TYR A CA 12
ATOM 15071 C C . TYR A 1 31 ? 1.424 -0.419 7.092 1.00 0.00 31 TYR A C 12
ATOM 15072 O O . TYR A 1 31 ? 1.124 -1.111 8.060 1.00 0.00 31 TYR A O 12
ATOM 15090 N N . ASP A 1 32 ? 0.872 0.721 6.845 1.00 0.00 32 ASP A N 12
ATOM 15091 C CA . ASP A 1 32 ? -0.204 1.210 7.658 1.00 0.00 32 ASP A CA 12
ATOM 15092 C C . ASP A 1 32 ? -1.461 1.153 6.838 1.00 0.00 32 ASP A C 12
ATOM 15093 O O . ASP A 1 32 ? -1.539 1.787 5.778 1.00 0.00 32 ASP A O 12
ATOM 15102 N N . GLU A 1 33 ? -2.403 0.352 7.257 1.00 0.00 33 GLU A N 12
ATOM 15103 C CA . GLU A 1 33 ? -3.628 0.211 6.522 1.00 0.00 33 GLU A CA 12
ATOM 15104 C C . GLU A 1 33 ? -4.647 1.263 6.966 1.00 0.00 33 GLU A C 12
ATOM 15105 O O . GLU A 1 33 ? -4.663 1.671 8.134 1.00 0.00 33 GLU A O 12
ATOM 15117 N N . VAL A 1 34 ? -5.466 1.710 6.040 1.00 0.00 34 VAL A N 12
ATOM 15118 C CA . VAL A 1 34 ? -6.363 2.833 6.279 1.00 0.00 34 VAL A CA 12
ATOM 15119 C C . VAL A 1 34 ? -7.749 2.395 6.808 1.00 0.00 34 VAL A C 12
ATOM 15120 O O . VAL A 1 34 ? -8.237 1.320 6.506 1.00 0.00 34 VAL A O 12
ATOM 15133 N N . ASP A 1 35 ? -8.342 3.299 7.562 1.00 0.00 35 ASP A N 12
ATOM 15134 C CA . ASP A 1 35 ? -9.644 3.211 8.264 1.00 0.00 35 ASP A CA 12
ATOM 15135 C C . ASP A 1 35 ? -10.867 3.417 7.315 1.00 0.00 35 ASP A C 12
ATOM 15136 O O . ASP A 1 35 ? -11.990 3.438 7.770 1.00 0.00 35 ASP A O 12
ATOM 15145 N N . ILE A 1 36 ? -10.614 3.613 5.998 1.00 0.00 36 ILE A N 12
ATOM 15146 C CA . ILE A 1 36 ? -11.637 4.085 4.969 1.00 0.00 36 ILE A CA 12
ATOM 15147 C C . ILE A 1 36 ? -13.051 3.449 5.039 1.00 0.00 36 ILE A C 12
ATOM 15148 O O . ILE A 1 36 ? -14.003 4.048 4.545 1.00 0.00 36 ILE A O 12
ATOM 15164 N N . GLU A 1 37 ? -13.204 2.285 5.617 1.00 0.00 37 GLU A N 12
ATOM 15165 C CA . GLU A 1 37 ? -14.529 1.687 5.699 1.00 0.00 37 GLU A CA 12
ATOM 15166 C C . GLU A 1 37 ? -15.362 2.416 6.764 1.00 0.00 37 GLU A C 12
ATOM 15167 O O . GLU A 1 37 ? -16.591 2.415 6.741 1.00 0.00 37 GLU A O 12
ATOM 15179 N N . HIS A 1 38 ? -14.660 3.060 7.654 1.00 0.00 38 HIS A N 12
ATOM 15180 C CA . HIS A 1 38 ? -15.223 3.820 8.727 1.00 0.00 38 HIS A CA 12
ATOM 15181 C C . HIS A 1 38 ? -14.960 5.323 8.490 1.00 0.00 38 HIS A C 12
ATOM 15182 O O . HIS A 1 38 ? -15.788 6.173 8.837 1.00 0.00 38 HIS A O 12
ATOM 15196 N N . ASN A 1 39 ? -13.814 5.640 7.914 1.00 0.00 39 ASN A N 12
ATOM 15197 C CA . ASN A 1 39 ? -13.443 7.031 7.616 1.00 0.00 39 ASN A CA 12
ATOM 15198 C C . ASN A 1 39 ? -13.896 7.423 6.223 1.00 0.00 39 ASN A C 12
ATOM 15199 O O . ASN A 1 39 ? -13.352 6.931 5.233 1.00 0.00 39 ASN A O 12
ATOM 15210 N N . ARG A 1 40 ? -14.838 8.343 6.136 1.00 0.00 40 ARG A N 12
ATOM 15211 C CA . ARG A 1 40 ? -15.356 8.765 4.836 1.00 0.00 40 ARG A CA 12
ATOM 15212 C C . ARG A 1 40 ? -14.340 9.608 4.073 1.00 0.00 40 ARG A C 12
ATOM 15213 O O . ARG A 1 40 ? -14.296 9.565 2.854 1.00 0.00 40 ARG A O 12
ATOM 15234 N N . ALA A 1 41 ? -13.494 10.337 4.795 1.00 0.00 41 ALA A N 12
ATOM 15235 C CA . ALA A 1 41 ? -12.568 11.257 4.156 1.00 0.00 41 ALA A CA 12
ATOM 15236 C C . ALA A 1 41 ? -11.508 10.558 3.314 1.00 0.00 41 ALA A C 12
ATOM 15237 O O . ALA A 1 41 ? -11.289 10.921 2.158 1.00 0.00 41 ALA A O 12
ATOM 15244 N N . ALA A 1 42 ? -10.893 9.539 3.846 1.00 0.00 42 ALA A N 12
ATOM 15245 C CA . ALA A 1 42 ? -9.884 8.824 3.081 1.00 0.00 42 ALA A CA 12
ATOM 15246 C C . ALA A 1 42 ? -10.540 7.927 2.039 1.00 0.00 42 ALA A C 12
ATOM 15247 O O . ALA A 1 42 ? -9.949 7.629 1.015 1.00 0.00 42 ALA A O 12
ATOM 15254 N N . ALA A 1 43 ? -11.784 7.528 2.302 1.00 0.00 43 ALA A N 12
ATOM 15255 C CA . ALA A 1 43 ? -12.545 6.713 1.365 1.00 0.00 43 ALA A CA 12
ATOM 15256 C C . ALA A 1 43 ? -12.833 7.526 0.113 1.00 0.00 43 ALA A C 12
ATOM 15257 O O . ALA A 1 43 ? -12.678 7.050 -1.010 1.00 0.00 43 ALA A O 12
ATOM 15264 N N . GLU A 1 44 ? -13.200 8.776 0.342 1.00 0.00 44 GLU A N 12
ATOM 15265 C CA . GLU A 1 44 ? -13.446 9.758 -0.698 1.00 0.00 44 GLU A CA 12
ATOM 15266 C C . GLU A 1 44 ? -12.175 9.952 -1.534 1.00 0.00 44 GLU A C 12
ATOM 15267 O O . GLU A 1 44 ? -12.223 10.044 -2.767 1.00 0.00 44 GLU A O 12
ATOM 15279 N N . PHE A 1 45 ? -11.045 9.957 -0.846 1.00 0.00 45 PHE A N 12
ATOM 15280 C CA . PHE A 1 45 ? -9.743 10.138 -1.460 1.00 0.00 45 PHE A CA 12
ATOM 15281 C C . PHE A 1 45 ? -9.405 8.964 -2.399 1.00 0.00 45 PHE A C 12
ATOM 15282 O O . PHE A 1 45 ? -8.759 9.155 -3.435 1.00 0.00 45 PHE A O 12
ATOM 15299 N N . VAL A 1 46 ? -9.876 7.762 -2.053 1.00 0.00 46 VAL A N 12
ATOM 15300 C CA . VAL A 1 46 ? -9.655 6.563 -2.879 1.00 0.00 46 VAL A CA 12
ATOM 15301 C C . VAL A 1 46 ? -10.258 6.777 -4.270 1.00 0.00 46 VAL A C 12
ATOM 15302 O O . VAL A 1 46 ? -9.685 6.365 -5.288 1.00 0.00 46 VAL A O 12
ATOM 15315 N N . GLY A 1 47 ? -11.366 7.502 -4.300 1.00 0.00 47 GLY A N 12
ATOM 15316 C CA . GLY A 1 47 ? -12.048 7.817 -5.538 1.00 0.00 47 GLY A CA 12
ATOM 15317 C C . GLY A 1 47 ? -11.223 8.706 -6.457 1.00 0.00 47 GLY A C 12
ATOM 15318 O O . GLY A 1 47 ? -11.482 8.792 -7.656 1.00 0.00 47 GLY A O 12
ATOM 15322 N N . SER A 1 48 ? -10.228 9.362 -5.907 1.00 0.00 48 SER A N 12
ATOM 15323 C CA . SER A 1 48 ? -9.380 10.220 -6.681 1.00 0.00 48 SER A CA 12
ATOM 15324 C C . SER A 1 48 ? -8.310 9.400 -7.405 1.00 0.00 48 SER A C 12
ATOM 15325 O O . SER A 1 48 ? -7.842 9.797 -8.458 1.00 0.00 48 SER A O 12
ATOM 15333 N N . VAL A 1 49 ? -7.946 8.249 -6.860 1.00 0.00 49 VAL A N 12
ATOM 15334 C CA . VAL A 1 49 ? -6.902 7.451 -7.484 1.00 0.00 49 VAL A CA 12
ATOM 15335 C C . VAL A 1 49 ? -7.460 6.305 -8.330 1.00 0.00 49 VAL A C 12
ATOM 15336 O O . VAL A 1 49 ? -6.797 5.826 -9.247 1.00 0.00 49 VAL A O 12
ATOM 15349 N N . ASN A 1 50 ? -8.673 5.882 -8.046 1.00 0.00 50 ASN A N 12
ATOM 15350 C CA . ASN A 1 50 ? -9.330 4.858 -8.855 1.00 0.00 50 ASN A CA 12
ATOM 15351 C C . ASN A 1 50 ? -10.819 5.101 -8.873 1.00 0.00 50 ASN A C 12
ATOM 15352 O O . ASN A 1 50 ? -11.359 5.712 -7.946 1.00 0.00 50 ASN A O 12
ATOM 15363 N N . GLY A 1 51 ? -11.476 4.646 -9.908 1.00 0.00 51 GLY A N 12
ATOM 15364 C CA . GLY A 1 51 ? -12.894 4.850 -10.040 1.00 0.00 51 GLY A CA 12
ATOM 15365 C C . GLY A 1 51 ? -13.556 3.663 -10.685 1.00 0.00 51 GLY A C 12
ATOM 15366 O O . GLY A 1 51 ? -12.867 2.778 -11.211 1.00 0.00 51 GLY A O 12
ATOM 15370 N N . GLY A 1 52 ? -14.871 3.643 -10.677 1.00 0.00 52 GLY A N 12
ATOM 15371 C CA . GLY A 1 52 ? -15.614 2.533 -11.226 1.00 0.00 52 GLY A CA 12
ATOM 15372 C C . GLY A 1 52 ? -15.741 1.450 -10.195 1.00 0.00 52 GLY A C 12
ATOM 15373 O O . GLY A 1 52 ? -16.753 1.356 -9.485 1.00 0.00 52 GLY A O 12
ATOM 15377 N N . ASN A 1 53 ? -14.723 0.654 -10.094 1.00 0.00 53 ASN A N 12
ATOM 15378 C CA . ASN A 1 53 ? -14.631 -0.356 -9.073 1.00 0.00 53 ASN A CA 12
ATOM 15379 C C . ASN A 1 53 ? -13.657 0.141 -8.064 1.00 0.00 53 ASN A C 12
ATOM 15380 O O . ASN A 1 53 ? -12.521 0.490 -8.426 1.00 0.00 53 ASN A O 12
ATOM 15391 N N . ARG A 1 54 ? -14.070 0.233 -6.814 1.00 0.00 54 ARG A N 12
ATOM 15392 C CA . ARG A 1 54 ? -13.170 0.691 -5.792 1.00 0.00 54 ARG A CA 12
ATOM 15393 C C . ARG A 1 54 ? -12.069 -0.314 -5.583 1.00 0.00 54 ARG A C 12
ATOM 15394 O O . ARG A 1 54 ? -12.285 -1.400 -5.041 1.00 0.00 54 ARG A O 12
ATOM 15415 N N . THR A 1 55 ? -10.922 0.037 -6.057 1.00 0.00 55 THR A N 12
ATOM 15416 C CA . THR A 1 55 ? -9.774 -0.771 -5.931 1.00 0.00 55 THR A CA 12
ATOM 15417 C C . THR A 1 55 ? -9.259 -0.587 -4.528 1.00 0.00 55 THR A C 12
ATOM 15418 O O . THR A 1 55 ? -8.815 0.517 -4.159 1.00 0.00 55 THR A O 12
ATOM 15429 N N . VAL A 1 56 ? -9.374 -1.609 -3.730 1.00 0.00 56 VAL A N 12
ATOM 15430 C CA . VAL A 1 56 ? -9.018 -1.478 -2.355 1.00 0.00 56 VAL A CA 12
ATOM 15431 C C . VAL A 1 56 ? -7.547 -1.493 -2.129 1.00 0.00 56 VAL A C 12
ATOM 15432 O O . VAL A 1 56 ? -7.055 -0.507 -1.612 1.00 0.00 56 VAL A O 12
ATOM 15445 N N . PRO A 1 57 ? -6.764 -2.578 -2.548 1.00 0.00 57 PRO A N 12
ATOM 15446 C CA . PRO A 1 57 ? -5.377 -2.725 -2.119 1.00 0.00 57 PRO A CA 12
ATOM 15447 C C . PRO A 1 57 ? -4.395 -1.731 -2.801 1.00 0.00 57 PRO A C 12
ATOM 15448 O O . PRO A 1 57 ? -3.284 -2.085 -3.229 1.00 0.00 57 PRO A O 12
ATOM 15459 N N . THR A 1 58 ? -4.811 -0.538 -2.842 1.00 0.00 58 THR A N 12
ATOM 15460 C CA . THR A 1 58 ? -4.120 0.552 -3.357 1.00 0.00 58 THR A CA 12
ATOM 15461 C C . THR A 1 58 ? -3.128 1.012 -2.282 1.00 0.00 58 THR A C 12
ATOM 15462 O O . THR A 1 58 ? -3.452 1.012 -1.084 1.00 0.00 58 THR A O 12
ATOM 15473 N N . VAL A 1 59 ? -1.940 1.341 -2.681 1.00 0.00 59 VAL A N 12
ATOM 15474 C CA . VAL A 1 59 ? -0.939 1.754 -1.745 1.00 0.00 59 VAL A CA 12
ATOM 15475 C C . VAL A 1 59 ? -0.422 3.140 -2.093 1.00 0.00 59 VAL A C 12
ATOM 15476 O O . VAL A 1 59 ? -0.224 3.473 -3.270 1.00 0.00 59 VAL A O 12
ATOM 15489 N N . LYS A 1 60 ? -0.277 3.949 -1.091 1.00 0.00 60 LYS A N 12
ATOM 15490 C CA . LYS A 1 60 ? 0.287 5.248 -1.228 1.00 0.00 60 LYS A CA 12
ATOM 15491 C C . LYS A 1 60 ? 1.590 5.276 -0.461 1.00 0.00 60 LYS A C 12
ATOM 15492 O O . LYS A 1 60 ? 1.653 4.824 0.690 1.00 0.00 60 LYS A O 12
ATOM 15511 N N . PHE A 1 61 ? 2.614 5.743 -1.094 1.00 0.00 61 PHE A N 12
ATOM 15512 C CA . PHE A 1 61 ? 3.901 5.846 -0.482 1.00 0.00 61 PHE A CA 12
ATOM 15513 C C . PHE A 1 61 ? 4.147 7.274 -0.033 1.00 0.00 61 PHE A C 12
ATOM 15514 O O . PHE A 1 61 ? 3.608 8.230 -0.621 1.00 0.00 61 PHE A O 12
ATOM 15531 N N . ALA A 1 62 ? 4.955 7.417 0.996 1.00 0.00 62 ALA A N 12
ATOM 15532 C CA . ALA A 1 62 ? 5.274 8.706 1.623 1.00 0.00 62 ALA A CA 12
ATOM 15533 C C . ALA A 1 62 ? 6.008 9.681 0.686 1.00 0.00 62 ALA A C 12
ATOM 15534 O O . ALA A 1 62 ? 6.188 10.854 1.013 1.00 0.00 62 ALA A O 12
ATOM 15541 N N . ASP A 1 63 ? 6.439 9.199 -0.457 1.00 0.00 63 ASP A N 12
ATOM 15542 C CA . ASP A 1 63 ? 7.142 10.027 -1.438 1.00 0.00 63 ASP A CA 12
ATOM 15543 C C . ASP A 1 63 ? 6.130 10.661 -2.397 1.00 0.00 63 ASP A C 12
ATOM 15544 O O . ASP A 1 63 ? 6.458 11.576 -3.160 1.00 0.00 63 ASP A O 12
ATOM 15553 N N . GLY A 1 64 ? 4.914 10.154 -2.372 1.00 0.00 64 GLY A N 12
ATOM 15554 C CA . GLY A 1 64 ? 3.880 10.665 -3.228 1.00 0.00 64 GLY A CA 12
ATOM 15555 C C . GLY A 1 64 ? 3.499 9.692 -4.326 1.00 0.00 64 GLY A C 12
ATOM 15556 O O . GLY A 1 64 ? 2.680 10.017 -5.199 1.00 0.00 64 GLY A O 12
ATOM 15560 N N . SER A 1 65 ? 4.093 8.519 -4.320 1.00 0.00 65 SER A N 12
ATOM 15561 C CA . SER A 1 65 ? 3.745 7.523 -5.299 1.00 0.00 65 SER A CA 12
ATOM 15562 C C . SER A 1 65 ? 2.500 6.760 -4.874 1.00 0.00 65 SER A C 12
ATOM 15563 O O . SER A 1 65 ? 2.401 6.320 -3.733 1.00 0.00 65 SER A O 12
ATOM 15571 N N . THR A 1 66 ? 1.556 6.631 -5.763 1.00 0.00 66 THR A N 12
ATOM 15572 C CA . THR A 1 66 ? 0.434 5.777 -5.515 1.00 0.00 66 THR A CA 12
ATOM 15573 C C . THR A 1 66 ? 0.506 4.641 -6.497 1.00 0.00 66 THR A C 12
ATOM 15574 O O . THR A 1 66 ? 0.808 4.859 -7.669 1.00 0.00 66 THR A O 12
ATOM 15585 N N . LEU A 1 67 ? 0.244 3.461 -6.038 1.00 0.00 67 LEU A N 12
ATOM 15586 C CA . LEU A 1 67 ? 0.282 2.289 -6.871 1.00 0.00 67 LEU A CA 12
ATOM 15587 C C . LEU A 1 67 ? -1.013 1.523 -6.726 1.00 0.00 67 LEU A C 12
ATOM 15588 O O . LEU A 1 67 ? -1.361 1.061 -5.629 1.00 0.00 67 LEU A O 12
ATOM 15604 N N . THR A 1 68 ? -1.732 1.430 -7.805 1.00 0.00 68 THR A N 12
ATOM 15605 C CA . THR A 1 68 ? -3.002 0.763 -7.827 1.00 0.00 68 THR A CA 12
ATOM 15606 C C . THR A 1 68 ? -2.796 -0.682 -8.340 1.00 0.00 68 THR A C 12
ATOM 15607 O O . THR A 1 68 ? -2.439 -0.888 -9.507 1.00 0.00 68 THR A O 12
ATOM 15618 N N . ASN A 1 69 ? -3.002 -1.651 -7.452 1.00 0.00 69 ASN A N 12
ATOM 15619 C CA . ASN A 1 69 ? -2.740 -3.093 -7.711 1.00 0.00 69 ASN A CA 12
ATOM 15620 C C . ASN A 1 69 ? -1.313 -3.368 -8.197 1.00 0.00 69 ASN A C 12
ATOM 15621 O O . ASN A 1 69 ? -1.088 -3.645 -9.389 1.00 0.00 69 ASN A O 12
ATOM 15632 N N . PRO A 1 70 ? -0.315 -3.214 -7.333 1.00 0.00 70 PRO A N 12
ATOM 15633 C CA . PRO A 1 70 ? 1.054 -3.540 -7.674 1.00 0.00 70 PRO A CA 12
ATOM 15634 C C . PRO A 1 70 ? 1.428 -4.954 -7.214 1.00 0.00 70 PRO A C 12
ATOM 15635 O O . PRO A 1 70 ? 0.641 -5.637 -6.537 1.00 0.00 70 PRO A O 12
ATOM 15646 N N . SER A 1 71 ? 2.589 -5.393 -7.600 1.00 0.00 71 SER A N 12
ATOM 15647 C CA . SER A 1 71 ? 3.120 -6.625 -7.110 1.00 0.00 71 SER A CA 12
ATOM 15648 C C . SER A 1 71 ? 3.994 -6.289 -5.908 1.00 0.00 71 SER A C 12
ATOM 15649 O O . SER A 1 71 ? 4.422 -5.123 -5.750 1.00 0.00 71 SER A O 12
ATOM 15657 N N . ALA A 1 72 ? 4.278 -7.278 -5.082 1.00 0.00 72 ALA A N 12
ATOM 15658 C CA . ALA A 1 72 ? 5.128 -7.107 -3.908 1.00 0.00 72 ALA A CA 12
ATOM 15659 C C . ALA A 1 72 ? 6.516 -6.631 -4.326 1.00 0.00 72 ALA A C 12
ATOM 15660 O O . ALA A 1 72 ? 7.191 -5.914 -3.590 1.00 0.00 72 ALA A O 12
ATOM 15667 N N . ASP A 1 73 ? 6.901 -7.021 -5.540 1.00 0.00 73 ASP A N 12
ATOM 15668 C CA . ASP A 1 73 ? 8.173 -6.640 -6.161 1.00 0.00 73 ASP A CA 12
ATOM 15669 C C . ASP A 1 73 ? 8.296 -5.139 -6.216 1.00 0.00 73 ASP A C 12
ATOM 15670 O O . ASP A 1 73 ? 9.295 -4.567 -5.771 1.00 0.00 73 ASP A O 12
ATOM 15679 N N . GLU A 1 74 ? 7.244 -4.513 -6.725 1.00 0.00 74 GLU A N 12
ATOM 15680 C CA . GLU A 1 74 ? 7.175 -3.076 -6.915 1.00 0.00 74 GLU A CA 12
ATOM 15681 C C . GLU A 1 74 ? 7.204 -2.364 -5.591 1.00 0.00 74 GLU A C 12
ATOM 15682 O O . GLU A 1 74 ? 7.896 -1.369 -5.431 1.00 0.00 74 GLU A O 12
ATOM 15694 N N . VAL A 1 75 ? 6.463 -2.902 -4.647 1.00 0.00 75 VAL A N 12
ATOM 15695 C CA . VAL A 1 75 ? 6.371 -2.341 -3.314 1.00 0.00 75 VAL A CA 12
ATOM 15696 C C . VAL A 1 75 ? 7.739 -2.354 -2.639 1.00 0.00 75 VAL A C 12
ATOM 15697 O O . VAL A 1 75 ? 8.204 -1.333 -2.133 1.00 0.00 75 VAL A O 12
ATOM 15710 N N . LYS A 1 76 ? 8.386 -3.504 -2.687 1.00 0.00 76 LYS A N 12
ATOM 15711 C CA . LYS A 1 76 ? 9.698 -3.694 -2.102 1.00 0.00 76 LYS A CA 12
ATOM 15712 C C . LYS A 1 76 ? 10.723 -2.757 -2.768 1.00 0.00 76 LYS A C 12
ATOM 15713 O O . LYS A 1 76 ? 11.507 -2.101 -2.085 1.00 0.00 76 LYS A O 12
ATOM 15732 N N . ALA A 1 77 ? 10.664 -2.667 -4.095 1.00 0.00 77 ALA A N 12
ATOM 15733 C CA . ALA A 1 77 ? 11.582 -1.826 -4.872 1.00 0.00 77 ALA A CA 12
ATOM 15734 C C . ALA A 1 77 ? 11.356 -0.336 -4.591 1.00 0.00 77 ALA A C 12
ATOM 15735 O O . ALA A 1 77 ? 12.318 0.446 -4.520 1.00 0.00 77 ALA A O 12
ATOM 15742 N N . LYS A 1 78 ? 10.099 0.051 -4.443 1.00 0.00 78 LYS A N 12
ATOM 15743 C CA . LYS A 1 78 ? 9.747 1.422 -4.116 1.00 0.00 78 LYS A CA 12
ATOM 15744 C C . LYS A 1 78 ? 10.237 1.750 -2.717 1.00 0.00 78 LYS A C 12
ATOM 15745 O O . LYS A 1 78 ? 10.858 2.789 -2.496 1.00 0.00 78 LYS A O 12
ATOM 15764 N N . LEU A 1 79 ? 10.001 0.833 -1.794 1.00 0.00 79 LEU A N 12
ATOM 15765 C CA . LEU A 1 79 ? 10.353 1.027 -0.399 1.00 0.00 79 LEU A CA 12
ATOM 15766 C C . LEU A 1 79 ? 11.850 1.247 -0.242 1.00 0.00 79 LEU A C 12
ATOM 15767 O O . LEU A 1 79 ? 12.283 2.208 0.387 1.00 0.00 79 LEU A O 12
ATOM 15783 N N . VAL A 1 80 ? 12.634 0.379 -0.849 1.00 0.00 80 VAL A N 12
ATOM 15784 C CA . VAL A 1 80 ? 14.076 0.456 -0.732 1.00 0.00 80 VAL A CA 12
ATOM 15785 C C . VAL A 1 80 ? 14.667 1.701 -1.393 1.00 0.00 80 VAL A C 12
ATOM 15786 O O . VAL A 1 80 ? 15.672 2.231 -0.920 1.00 0.00 80 VAL A O 12
ATOM 15799 N N . LYS A 1 81 ? 14.031 2.203 -2.445 1.00 0.00 81 LYS A N 12
ATOM 15800 C CA . LYS A 1 81 ? 14.572 3.370 -3.119 1.00 0.00 81 LYS A CA 12
ATOM 15801 C C . LYS A 1 81 ? 14.231 4.645 -2.369 1.00 0.00 81 LYS A C 12
ATOM 15802 O O . LYS A 1 81 ? 15.025 5.586 -2.356 1.00 0.00 81 LYS A O 12
ATOM 15821 N N . ILE A 1 82 ? 13.060 4.680 -1.732 1.00 0.00 82 ILE A N 12
ATOM 15822 C CA . ILE A 1 82 ? 12.661 5.870 -1.006 1.00 0.00 82 ILE A CA 12
ATOM 15823 C C . ILE A 1 82 ? 13.257 5.905 0.386 1.00 0.00 82 ILE A C 12
ATOM 15824 O O . ILE A 1 82 ? 13.409 6.963 0.977 1.00 0.00 82 ILE A O 12
ATOM 15840 N N . ALA A 1 83 ? 13.596 4.744 0.907 1.00 0.00 83 ALA A N 12
ATOM 15841 C CA . ALA A 1 83 ? 14.252 4.674 2.194 1.00 0.00 83 ALA A CA 12
ATOM 15842 C C . ALA A 1 83 ? 15.749 4.861 2.011 1.00 0.00 83 ALA A C 12
ATOM 15843 O O . ALA A 1 83 ? 16.439 5.398 2.889 1.00 0.00 83 ALA A O 12
ATOM 15850 N N . GLY A 1 84 ? 16.249 4.404 0.872 1.00 0.00 84 GLY A N 12
ATOM 15851 C CA . GLY A 1 84 ? 17.653 4.517 0.545 1.00 0.00 84 GLY A CA 12
ATOM 15852 C C . GLY A 1 84 ? 18.443 3.385 1.147 1.00 0.00 84 GLY A C 12
ATOM 15853 O O . GLY A 1 84 ? 19.048 2.576 0.437 1.00 0.00 84 GLY A O 12
ATOM 15857 N N . LEU A 1 85 ? 18.403 3.318 2.441 1.00 0.00 85 LEU A N 12
ATOM 15858 C CA . LEU A 1 85 ? 19.080 2.322 3.224 1.00 0.00 85 LEU A CA 12
ATOM 15859 C C . LEU A 1 85 ? 18.078 1.827 4.259 1.00 0.00 85 LEU A C 12
ATOM 15860 O O . LEU A 1 85 ? 16.863 1.856 3.992 1.00 0.00 85 LEU A O 12
ATOM 15876 N N . GLU A 1 86 ? 18.570 1.357 5.403 1.00 0.00 86 GLU A N 12
ATOM 15877 C CA . GLU A 1 86 ? 17.759 0.894 6.538 1.00 0.00 86 GLU A CA 12
ATOM 15878 C C . GLU A 1 86 ? 17.037 -0.411 6.207 1.00 0.00 86 GLU A C 12
ATOM 15879 O O . GLU A 1 86 ? 17.456 -1.475 6.642 1.00 0.00 86 GLU A O 12
ATOM 15891 N N . HIS A 1 87 ? 15.997 -0.334 5.398 1.00 0.00 87 HIS A N 12
ATOM 15892 C CA . HIS A 1 87 ? 15.253 -1.524 5.005 1.00 0.00 87 HIS A CA 12
ATOM 15893 C C . HIS A 1 87 ? 16.039 -2.205 3.893 1.00 0.00 87 HIS A C 12
ATOM 15894 O O . HIS A 1 87 ? 15.970 -3.424 3.685 1.00 0.00 87 HIS A O 12
ATOM 15908 N N . HIS A 1 88 ? 16.794 -1.394 3.211 1.00 0.00 88 HIS A N 12
ATOM 15909 C CA . HIS A 1 88 ? 17.663 -1.808 2.157 1.00 0.00 88 HIS A CA 12
ATOM 15910 C C . HIS A 1 88 ? 19.021 -2.062 2.771 1.00 0.00 88 HIS A C 12
ATOM 15911 O O . HIS A 1 88 ? 19.689 -1.088 3.149 1.00 0.00 88 HIS A O 12
ATOM 15925 N N . MET A 1 1 ? 2.058 5.422 6.962 1.00 0.00 1 MET A N 13
ATOM 15926 C CA . MET A 1 1 ? 2.189 6.874 7.114 1.00 0.00 1 MET A CA 13
ATOM 15927 C C . MET A 1 1 ? 3.572 7.313 7.603 1.00 0.00 1 MET A C 13
ATOM 15928 O O . MET A 1 1 ? 4.443 7.620 6.790 1.00 0.00 1 MET A O 13
ATOM 15944 N N . VAL A 1 2 ? 3.792 7.310 8.903 1.00 0.00 2 VAL A N 13
ATOM 15945 C CA . VAL A 1 2 ? 5.051 7.757 9.477 1.00 0.00 2 VAL A CA 13
ATOM 15946 C C . VAL A 1 2 ? 5.593 6.664 10.355 1.00 0.00 2 VAL A C 13
ATOM 15947 O O . VAL A 1 2 ? 6.778 6.349 10.316 1.00 0.00 2 VAL A O 13
ATOM 15960 N N . THR A 1 3 ? 4.697 6.087 11.125 1.00 0.00 3 THR A N 13
ATOM 15961 C CA . THR A 1 3 ? 4.971 4.999 12.008 1.00 0.00 3 THR A CA 13
ATOM 15962 C C . THR A 1 3 ? 5.590 3.839 11.231 1.00 0.00 3 THR A C 13
ATOM 15963 O O . THR A 1 3 ? 6.557 3.201 11.680 1.00 0.00 3 THR A O 13
ATOM 15974 N N . ALA A 1 4 ? 5.037 3.587 10.073 1.00 0.00 4 ALA A N 13
ATOM 15975 C CA . ALA A 1 4 ? 5.638 2.736 9.120 1.00 0.00 4 ALA A CA 13
ATOM 15976 C C . ALA A 1 4 ? 5.795 3.555 7.856 1.00 0.00 4 ALA A C 13
ATOM 15977 O O . ALA A 1 4 ? 4.977 4.454 7.588 1.00 0.00 4 ALA A O 13
ATOM 15984 N N . ALA A 1 5 ? 6.823 3.278 7.098 1.00 0.00 5 ALA A N 13
ATOM 15985 C CA . ALA A 1 5 ? 7.156 4.065 5.913 1.00 0.00 5 ALA A CA 13
ATOM 15986 C C . ALA A 1 5 ? 6.078 4.023 4.821 1.00 0.00 5 ALA A C 13
ATOM 15987 O O . ALA A 1 5 ? 6.002 4.931 3.987 1.00 0.00 5 ALA A O 13
ATOM 15994 N N . LEU A 1 6 ? 5.230 3.021 4.845 1.00 0.00 6 LEU A N 13
ATOM 15995 C CA . LEU A 1 6 ? 4.266 2.847 3.786 1.00 0.00 6 LEU A CA 13
ATOM 15996 C C . LEU A 1 6 ? 2.837 3.131 4.265 1.00 0.00 6 LEU A C 13
ATOM 15997 O O . LEU A 1 6 ? 2.525 2.972 5.453 1.00 0.00 6 LEU A O 13
ATOM 16013 N N . THR A 1 7 ? 1.999 3.567 3.351 1.00 0.00 7 THR A N 13
ATOM 16014 C CA . THR A 1 7 ? 0.594 3.806 3.606 1.00 0.00 7 THR A CA 13
ATOM 16015 C C . THR A 1 7 ? -0.241 2.941 2.656 1.00 0.00 7 THR A C 13
ATOM 16016 O O . THR A 1 7 ? -0.113 3.053 1.435 1.00 0.00 7 THR A O 13
ATOM 16027 N N . ILE A 1 8 ? -1.054 2.068 3.205 1.00 0.00 8 ILE A N 13
ATOM 16028 C CA . ILE A 1 8 ? -1.895 1.215 2.401 1.00 0.00 8 ILE A CA 13
ATOM 16029 C C . ILE A 1 8 ? -3.362 1.440 2.725 1.00 0.00 8 ILE A C 13
ATOM 16030 O O . ILE A 1 8 ? -3.761 1.492 3.888 1.00 0.00 8 ILE A O 13
ATOM 16046 N N . TYR A 1 9 ? -4.141 1.602 1.708 1.00 0.00 9 TYR A N 13
ATOM 16047 C CA . TYR A 1 9 ? -5.559 1.712 1.838 1.00 0.00 9 TYR A CA 13
ATOM 16048 C C . TYR A 1 9 ? -6.147 0.324 1.620 1.00 0.00 9 TYR A C 13
ATOM 16049 O O . TYR A 1 9 ? -5.795 -0.328 0.649 1.00 0.00 9 TYR A O 13
ATOM 16067 N N . THR A 1 10 ? -6.973 -0.153 2.551 1.00 0.00 10 THR A N 13
ATOM 16068 C CA . THR A 1 10 ? -7.581 -1.478 2.451 1.00 0.00 10 THR A CA 13
ATOM 16069 C C . THR A 1 10 ? -8.930 -1.535 3.160 1.00 0.00 10 THR A C 13
ATOM 16070 O O . THR A 1 10 ? -9.375 -0.556 3.757 1.00 0.00 10 THR A O 13
ATOM 16081 N N . THR A 1 11 ? -9.571 -2.667 3.056 1.00 0.00 11 THR A N 13
ATOM 16082 C CA . THR A 1 11 ? -10.789 -2.960 3.743 1.00 0.00 11 THR A CA 13
ATOM 16083 C C . THR A 1 11 ? -10.587 -4.348 4.374 1.00 0.00 11 THR A C 13
ATOM 16084 O O . THR A 1 11 ? -9.796 -5.142 3.838 1.00 0.00 11 THR A O 13
ATOM 16095 N N . SER A 1 12 ? -11.216 -4.631 5.516 1.00 0.00 12 SER A N 13
ATOM 16096 C CA . SER A 1 12 ? -11.055 -5.936 6.161 1.00 0.00 12 SER A CA 13
ATOM 16097 C C . SER A 1 12 ? -11.726 -6.997 5.299 1.00 0.00 12 SER A C 13
ATOM 16098 O O . SER A 1 12 ? -11.329 -8.171 5.276 1.00 0.00 12 SER A O 13
ATOM 16106 N N . TRP A 1 13 ? -12.750 -6.565 4.610 1.00 0.00 13 TRP A N 13
ATOM 16107 C CA . TRP A 1 13 ? -13.408 -7.335 3.626 1.00 0.00 13 TRP A CA 13
ATOM 16108 C C . TRP A 1 13 ? -12.624 -7.151 2.310 1.00 0.00 13 TRP A C 13
ATOM 16109 O O . TRP A 1 13 ? -12.611 -6.083 1.699 1.00 0.00 13 TRP A O 13
ATOM 16130 N N . CYS A 1 14 ? -11.835 -8.162 2.012 1.00 0.00 14 CYS A N 13
ATOM 16131 C CA . CYS A 1 14 ? -11.010 -8.242 0.823 1.00 0.00 14 CYS A CA 13
ATOM 16132 C C . CYS A 1 14 ? -10.556 -9.666 0.621 1.00 0.00 14 CYS A C 13
ATOM 16133 O O . CYS A 1 14 ? -10.567 -10.460 1.560 1.00 0.00 14 CYS A O 13
ATOM 16140 N N . GLY A 1 15 ? -10.181 -9.989 -0.586 1.00 0.00 15 GLY A N 13
ATOM 16141 C CA . GLY A 1 15 ? -9.481 -11.220 -0.848 1.00 0.00 15 GLY A CA 13
ATOM 16142 C C . GLY A 1 15 ? -8.106 -10.881 -1.374 1.00 0.00 15 GLY A C 13
ATOM 16143 O O . GLY A 1 15 ? -7.087 -11.142 -0.734 1.00 0.00 15 GLY A O 13
ATOM 16147 N N . TYR A 1 16 ? -8.102 -10.230 -2.510 1.00 0.00 16 TYR A N 13
ATOM 16148 C CA . TYR A 1 16 ? -6.899 -9.735 -3.183 1.00 0.00 16 TYR A CA 13
ATOM 16149 C C . TYR A 1 16 ? -6.051 -8.793 -2.299 1.00 0.00 16 TYR A C 13
ATOM 16150 O O . TYR A 1 16 ? -4.824 -8.751 -2.438 1.00 0.00 16 TYR A O 13
ATOM 16168 N N . CYS A 1 17 ? -6.696 -8.049 -1.392 1.00 0.00 17 CYS A N 13
ATOM 16169 C CA . CYS A 1 17 ? -5.957 -7.183 -0.468 1.00 0.00 17 CYS A CA 13
ATOM 16170 C C . CYS A 1 17 ? -5.128 -8.043 0.467 1.00 0.00 17 CYS A C 13
ATOM 16171 O O . CYS A 1 17 ? -3.956 -7.786 0.670 1.00 0.00 17 CYS A O 13
ATOM 16178 N N . LEU A 1 18 ? -5.753 -9.110 0.983 1.00 0.00 18 LEU A N 13
ATOM 16179 C CA . LEU A 1 18 ? -5.136 -10.003 1.955 1.00 0.00 18 LEU A CA 13
ATOM 16180 C C . LEU A 1 18 ? -3.929 -10.684 1.377 1.00 0.00 18 LEU A C 13
ATOM 16181 O O . LEU A 1 18 ? -2.887 -10.758 2.019 1.00 0.00 18 LEU A O 13
ATOM 16197 N N . ARG A 1 19 ? -4.071 -11.136 0.142 1.00 0.00 19 ARG A N 13
ATOM 16198 C CA . ARG A 1 19 ? -3.010 -11.836 -0.567 1.00 0.00 19 ARG A CA 13
ATOM 16199 C C . ARG A 1 19 ? -1.759 -10.970 -0.690 1.00 0.00 19 ARG A C 13
ATOM 16200 O O . ARG A 1 19 ? -0.642 -11.454 -0.516 1.00 0.00 19 ARG A O 13
ATOM 16221 N N . LEU A 1 20 ? -1.954 -9.691 -0.935 1.00 0.00 20 LEU A N 13
ATOM 16222 C CA . LEU A 1 20 ? -0.836 -8.764 -1.016 1.00 0.00 20 LEU A CA 13
ATOM 16223 C C . LEU A 1 20 ? -0.348 -8.415 0.392 1.00 0.00 20 LEU A C 13
ATOM 16224 O O . LEU A 1 20 ? 0.837 -8.438 0.670 1.00 0.00 20 LEU A O 13
ATOM 16240 N N . LYS A 1 21 ? -1.289 -8.126 1.265 1.00 0.00 21 LYS A N 13
ATOM 16241 C CA . LYS A 1 21 ? -1.025 -7.714 2.638 1.00 0.00 21 LYS A CA 13
ATOM 16242 C C . LYS A 1 21 ? -0.179 -8.757 3.402 1.00 0.00 21 LYS A C 13
ATOM 16243 O O . LYS A 1 21 ? 0.811 -8.410 4.073 1.00 0.00 21 LYS A O 13
ATOM 16262 N N . THR A 1 22 ? -0.518 -10.026 3.260 1.00 0.00 22 THR A N 13
ATOM 16263 C CA . THR A 1 22 ? 0.253 -11.063 3.908 1.00 0.00 22 THR A CA 13
ATOM 16264 C C . THR A 1 22 ? 1.616 -11.230 3.218 1.00 0.00 22 THR A C 13
ATOM 16265 O O . THR A 1 22 ? 2.604 -11.530 3.871 1.00 0.00 22 THR A O 13
ATOM 16276 N N . ALA A 1 23 ? 1.664 -10.973 1.906 1.00 0.00 23 ALA A N 13
ATOM 16277 C CA . ALA A 1 23 ? 2.903 -11.061 1.143 1.00 0.00 23 ALA A CA 13
ATOM 16278 C C . ALA A 1 23 ? 3.865 -10.016 1.640 1.00 0.00 23 ALA A C 13
ATOM 16279 O O . ALA A 1 23 ? 5.023 -10.293 1.888 1.00 0.00 23 ALA A O 13
ATOM 16286 N N . LEU A 1 24 ? 3.352 -8.822 1.829 1.00 0.00 24 LEU A N 13
ATOM 16287 C CA . LEU A 1 24 ? 4.141 -7.713 2.309 1.00 0.00 24 LEU A CA 13
ATOM 16288 C C . LEU A 1 24 ? 4.649 -7.997 3.721 1.00 0.00 24 LEU A C 13
ATOM 16289 O O . LEU A 1 24 ? 5.798 -7.740 4.035 1.00 0.00 24 LEU A O 13
ATOM 16305 N N . THR A 1 25 ? 3.811 -8.587 4.540 1.00 0.00 25 THR A N 13
ATOM 16306 C CA . THR A 1 25 ? 4.203 -8.930 5.889 1.00 0.00 25 THR A CA 13
ATOM 16307 C C . THR A 1 25 ? 5.259 -10.081 5.876 1.00 0.00 25 THR A C 13
ATOM 16308 O O . THR A 1 25 ? 6.173 -10.121 6.704 1.00 0.00 25 THR A O 13
ATOM 16319 N N . ALA A 1 26 ? 5.148 -10.979 4.907 1.00 0.00 26 ALA A N 13
ATOM 16320 C CA . ALA A 1 26 ? 6.073 -12.103 4.772 1.00 0.00 26 ALA A CA 13
ATOM 16321 C C . ALA A 1 26 ? 7.422 -11.654 4.268 1.00 0.00 26 ALA A C 13
ATOM 16322 O O . ALA A 1 26 ? 8.465 -12.085 4.752 1.00 0.00 26 ALA A O 13
ATOM 16329 N N . ASN A 1 27 ? 7.386 -10.756 3.341 1.00 0.00 27 ASN A N 13
ATOM 16330 C CA . ASN A 1 27 ? 8.568 -10.279 2.642 1.00 0.00 27 ASN A CA 13
ATOM 16331 C C . ASN A 1 27 ? 9.179 -9.065 3.324 1.00 0.00 27 ASN A C 13
ATOM 16332 O O . ASN A 1 27 ? 9.982 -8.347 2.728 1.00 0.00 27 ASN A O 13
ATOM 16343 N N . ARG A 1 28 ? 8.811 -8.874 4.582 1.00 0.00 28 ARG A N 13
ATOM 16344 C CA . ARG A 1 28 ? 9.289 -7.783 5.431 1.00 0.00 28 ARG A CA 13
ATOM 16345 C C . ARG A 1 28 ? 9.078 -6.407 4.824 1.00 0.00 28 ARG A C 13
ATOM 16346 O O . ARG A 1 28 ? 10.010 -5.741 4.395 1.00 0.00 28 ARG A O 13
ATOM 16367 N N . ILE A 1 29 ? 7.862 -6.069 4.652 1.00 0.00 29 ILE A N 13
ATOM 16368 C CA . ILE A 1 29 ? 7.491 -4.774 4.196 1.00 0.00 29 ILE A CA 13
ATOM 16369 C C . ILE A 1 29 ? 6.625 -4.145 5.271 1.00 0.00 29 ILE A C 13
ATOM 16370 O O . ILE A 1 29 ? 5.644 -4.750 5.714 1.00 0.00 29 ILE A O 13
ATOM 16386 N N . ALA A 1 30 ? 7.030 -2.994 5.741 1.00 0.00 30 ALA A N 13
ATOM 16387 C CA . ALA A 1 30 ? 6.331 -2.313 6.805 1.00 0.00 30 ALA A CA 13
ATOM 16388 C C . ALA A 1 30 ? 5.335 -1.336 6.231 1.00 0.00 30 ALA A C 13
ATOM 16389 O O . ALA A 1 30 ? 5.666 -0.589 5.307 1.00 0.00 30 ALA A O 13
ATOM 16396 N N . TYR A 1 31 ? 4.137 -1.323 6.774 1.00 0.00 31 TYR A N 13
ATOM 16397 C CA . TYR A 1 31 ? 3.074 -0.484 6.252 1.00 0.00 31 TYR A CA 13
ATOM 16398 C C . TYR A 1 31 ? 2.034 -0.177 7.313 1.00 0.00 31 TYR A C 13
ATOM 16399 O O . TYR A 1 31 ? 1.841 -0.956 8.242 1.00 0.00 31 TYR A O 13
ATOM 16417 N N . ASP A 1 32 ? 1.404 0.967 7.188 1.00 0.00 32 ASP A N 13
ATOM 16418 C CA . ASP A 1 32 ? 0.269 1.320 8.030 1.00 0.00 32 ASP A CA 13
ATOM 16419 C C . ASP A 1 32 ? -0.942 1.277 7.136 1.00 0.00 32 ASP A C 13
ATOM 16420 O O . ASP A 1 32 ? -0.881 1.774 5.997 1.00 0.00 32 ASP A O 13
ATOM 16429 N N . GLU A 1 33 ? -2.019 0.707 7.589 1.00 0.00 33 GLU A N 13
ATOM 16430 C CA . GLU A 1 33 ? -3.207 0.676 6.774 1.00 0.00 33 GLU A CA 13
ATOM 16431 C C . GLU A 1 33 ? -4.199 1.727 7.265 1.00 0.00 33 GLU A C 13
ATOM 16432 O O . GLU A 1 33 ? -4.315 1.975 8.469 1.00 0.00 33 GLU A O 13
ATOM 16444 N N . VAL A 1 34 ? -4.877 2.349 6.344 1.00 0.00 34 VAL A N 13
ATOM 16445 C CA . VAL A 1 34 ? -5.760 3.464 6.646 1.00 0.00 34 VAL A CA 13
ATOM 16446 C C . VAL A 1 34 ? -7.166 2.986 7.096 1.00 0.00 34 VAL A C 13
ATOM 16447 O O . VAL A 1 34 ? -7.619 1.901 6.731 1.00 0.00 34 VAL A O 13
ATOM 16460 N N . ASP A 1 35 ? -7.834 3.841 7.862 1.00 0.00 35 ASP A N 13
ATOM 16461 C CA . ASP A 1 35 ? -9.146 3.604 8.526 1.00 0.00 35 ASP A CA 13
ATOM 16462 C C . ASP A 1 35 ? -10.316 3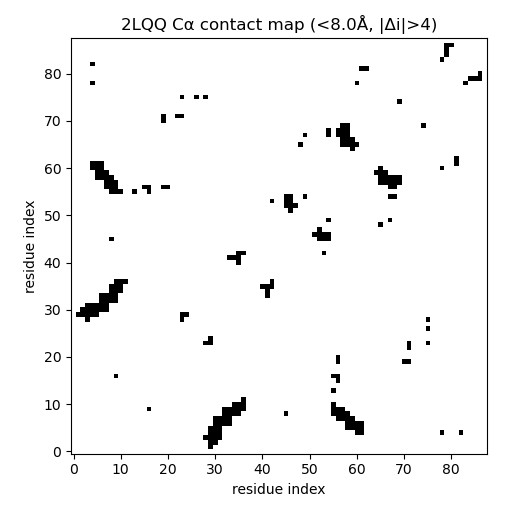.571 7.551 1.00 0.00 35 ASP A C 13
ATOM 16463 O O . ASP A 1 35 ? -11.443 3.378 7.981 1.00 0.00 35 ASP A O 13
ATOM 16472 N N . ILE A 1 36 ? -10.050 3.797 6.261 1.00 0.00 36 ILE A N 13
ATOM 16473 C CA . ILE A 1 36 ? -11.081 4.072 5.206 1.00 0.00 36 ILE A CA 13
ATOM 16474 C C . ILE A 1 36 ? -12.346 3.187 5.209 1.00 0.00 36 ILE A C 13
ATOM 16475 O O . ILE A 1 36 ? -13.364 3.607 4.681 1.00 0.00 36 ILE A O 13
ATOM 16491 N N . GLU A 1 37 ? -12.284 1.983 5.752 1.00 0.00 37 GLU A N 13
ATOM 16492 C CA . GLU A 1 37 ? -13.475 1.146 5.839 1.00 0.00 37 GLU A CA 13
ATOM 16493 C C . GLU A 1 37 ? -14.505 1.833 6.745 1.00 0.00 37 GLU A C 13
ATOM 16494 O O . GLU A 1 37 ? -15.705 1.899 6.439 1.00 0.00 37 GLU A O 13
ATOM 16506 N N . HIS A 1 38 ? -14.007 2.389 7.820 1.00 0.00 38 HIS A N 13
ATOM 16507 C CA . HIS A 1 38 ? -14.816 3.074 8.785 1.00 0.00 38 HIS A CA 13
ATOM 16508 C C . HIS A 1 38 ? -14.824 4.569 8.477 1.00 0.00 38 HIS A C 13
ATOM 16509 O O . HIS A 1 38 ? -15.862 5.224 8.542 1.00 0.00 38 HIS A O 13
ATOM 16523 N N . ASN A 1 39 ? -13.676 5.099 8.127 1.00 0.00 39 ASN A N 13
ATOM 16524 C CA . ASN A 1 39 ? -13.566 6.519 7.848 1.00 0.00 39 ASN A CA 13
ATOM 16525 C C . ASN A 1 39 ? -13.929 6.832 6.424 1.00 0.00 39 ASN A C 13
ATOM 16526 O O . ASN A 1 39 ? -13.176 6.534 5.494 1.00 0.00 39 ASN A O 13
ATOM 16537 N N . ARG A 1 40 ? -15.050 7.479 6.263 1.00 0.00 40 ARG A N 13
ATOM 16538 C CA . ARG A 1 40 ? -15.543 7.848 4.956 1.00 0.00 40 ARG A CA 13
ATOM 16539 C C . ARG A 1 40 ? -14.779 9.042 4.380 1.00 0.00 40 ARG A C 13
ATOM 16540 O O . ARG A 1 40 ? -14.819 9.288 3.178 1.00 0.00 40 ARG A O 13
ATOM 16561 N N . ALA A 1 41 ? -14.060 9.765 5.228 1.00 0.00 41 ALA A N 13
ATOM 16562 C CA . ALA A 1 41 ? -13.383 10.955 4.776 1.00 0.00 41 ALA A CA 13
ATOM 16563 C C . ALA A 1 41 ? -12.122 10.666 3.977 1.00 0.00 41 ALA A C 13
ATOM 16564 O O . ALA A 1 41 ? -11.908 11.260 2.919 1.00 0.00 41 ALA A O 13
ATOM 16571 N N . ALA A 1 42 ? -11.314 9.737 4.436 1.00 0.00 42 ALA A N 13
ATOM 16572 C CA . ALA A 1 42 ? -10.114 9.360 3.691 1.00 0.00 42 ALA A CA 13
ATOM 16573 C C . ALA A 1 42 ? -10.478 8.387 2.584 1.00 0.00 42 ALA A C 13
ATOM 16574 O O . ALA A 1 42 ? -9.778 8.270 1.577 1.00 0.00 42 ALA A O 13
ATOM 16581 N N . ALA A 1 43 ? -11.610 7.709 2.764 1.00 0.00 43 ALA A N 13
ATOM 16582 C CA . ALA A 1 43 ? -12.110 6.748 1.788 1.00 0.00 43 ALA A CA 13
ATOM 16583 C C . ALA A 1 43 ? -12.483 7.445 0.496 1.00 0.00 43 ALA A C 13
ATOM 16584 O O . ALA A 1 43 ? -12.403 6.859 -0.593 1.00 0.00 43 ALA A O 13
ATOM 16591 N N . GLU A 1 44 ? -12.838 8.715 0.623 1.00 0.00 44 GLU A N 13
ATOM 16592 C CA . GLU A 1 44 ? -13.235 9.521 -0.499 1.00 0.00 44 GLU A CA 13
ATOM 16593 C C . GLU A 1 44 ? -12.049 9.697 -1.465 1.00 0.00 44 GLU A C 13
ATOM 16594 O O . GLU A 1 44 ? -12.226 9.730 -2.683 1.00 0.00 44 GLU A O 13
ATOM 16606 N N . PHE A 1 45 ? -10.833 9.750 -0.909 1.00 0.00 45 PHE A N 13
ATOM 16607 C CA . PHE A 1 45 ? -9.618 9.876 -1.713 1.00 0.00 45 PHE A CA 13
ATOM 16608 C C . PHE A 1 45 ? -9.400 8.609 -2.523 1.00 0.00 45 PHE A C 13
ATOM 16609 O O . PHE A 1 45 ? -9.009 8.662 -3.681 1.00 0.00 45 PHE A O 13
ATOM 16626 N N . VAL A 1 46 ? -9.726 7.488 -1.924 1.00 0.00 46 VAL A N 13
ATOM 16627 C CA . VAL A 1 46 ? -9.563 6.189 -2.555 1.00 0.00 46 VAL A CA 13
ATOM 16628 C C . VAL A 1 46 ? -10.479 6.080 -3.767 1.00 0.00 46 VAL A C 13
ATOM 16629 O O . VAL A 1 46 ? -10.049 5.685 -4.855 1.00 0.00 46 VAL A O 13
ATOM 16642 N N . GLY A 1 47 ? -11.725 6.491 -3.588 1.00 0.00 47 GLY A N 13
ATOM 16643 C CA . GLY A 1 47 ? -12.679 6.476 -4.682 1.00 0.00 47 GLY A CA 13
ATOM 16644 C C . GLY A 1 47 ? -12.347 7.521 -5.738 1.00 0.00 47 GLY A C 13
ATOM 16645 O O . GLY A 1 47 ? -12.757 7.416 -6.880 1.00 0.00 47 GLY A O 13
ATOM 16649 N N . SER A 1 48 ? -11.583 8.514 -5.339 1.00 0.00 48 SER A N 13
ATOM 16650 C CA . SER A 1 48 ? -11.185 9.592 -6.210 1.00 0.00 48 SER A CA 13
ATOM 16651 C C . SER A 1 48 ? -9.978 9.178 -7.078 1.00 0.00 48 SER A C 13
ATOM 16652 O O . SER A 1 48 ? -9.931 9.479 -8.274 1.00 0.00 48 SER A O 13
ATOM 16660 N N . VAL A 1 49 ? -9.019 8.487 -6.479 1.00 0.00 49 VAL A N 13
ATOM 16661 C CA . VAL A 1 49 ? -7.808 8.106 -7.187 1.00 0.00 49 VAL A CA 13
ATOM 16662 C C . VAL A 1 49 ? -8.011 6.834 -8.033 1.00 0.00 49 VAL A C 13
ATOM 16663 O O . VAL A 1 49 ? -7.411 6.689 -9.106 1.00 0.00 49 VAL A O 13
ATOM 16676 N N . ASN A 1 50 ? -8.872 5.949 -7.578 1.00 0.00 50 ASN A N 13
ATOM 16677 C CA . ASN A 1 50 ? -9.155 4.707 -8.295 1.00 0.00 50 ASN A CA 13
ATOM 16678 C C . ASN A 1 50 ? -10.386 4.868 -9.145 1.00 0.00 50 ASN A C 13
ATOM 16679 O O . ASN A 1 50 ? -11.391 5.438 -8.703 1.00 0.00 50 ASN A O 13
ATOM 16690 N N . GLY A 1 51 ? -10.318 4.365 -10.353 1.00 0.00 51 GLY A N 13
ATOM 16691 C CA . GLY A 1 51 ? -11.385 4.556 -11.295 1.00 0.00 51 GLY A CA 13
ATOM 16692 C C . GLY A 1 51 ? -12.392 3.432 -11.310 1.00 0.00 51 GLY A C 13
ATOM 16693 O O . GLY A 1 51 ? -12.029 2.241 -11.293 1.00 0.00 51 GLY A O 13
ATOM 16697 N N . GLY A 1 52 ? -13.647 3.802 -11.348 1.00 0.00 52 GLY A N 13
ATOM 16698 C CA . GLY A 1 52 ? -14.713 2.851 -11.422 1.00 0.00 52 GLY A CA 13
ATOM 16699 C C . GLY A 1 52 ? -15.122 2.338 -10.068 1.00 0.00 52 GLY A C 13
ATOM 16700 O O . GLY A 1 52 ? -15.999 2.906 -9.417 1.00 0.00 52 GLY A O 13
ATOM 16704 N N . ASN A 1 53 ? -14.471 1.296 -9.629 1.00 0.00 53 ASN A N 13
ATOM 16705 C CA . ASN A 1 53 ? -14.769 0.674 -8.346 1.00 0.00 53 ASN A CA 13
ATOM 16706 C C . ASN A 1 53 ? -13.868 1.270 -7.312 1.00 0.00 53 ASN A C 13
ATOM 16707 O O . ASN A 1 53 ? -12.856 1.905 -7.661 1.00 0.00 53 ASN A O 13
ATOM 16718 N N . ARG A 1 54 ? -14.199 1.122 -6.055 1.00 0.00 54 ARG A N 13
ATOM 16719 C CA . ARG A 1 54 ? -13.283 1.551 -5.044 1.00 0.00 54 ARG A CA 13
ATOM 16720 C C . ARG A 1 54 ? -12.322 0.419 -4.803 1.00 0.00 54 ARG A C 13
ATOM 16721 O O . ARG A 1 54 ? -12.559 -0.448 -3.950 1.00 0.00 54 ARG A O 13
ATOM 16742 N N . THR A 1 55 ? -11.323 0.358 -5.633 1.00 0.00 55 THR A N 13
ATOM 16743 C CA . THR A 1 55 ? -10.312 -0.636 -5.541 1.00 0.00 55 THR A CA 13
ATOM 16744 C C . THR A 1 55 ? -9.607 -0.515 -4.215 1.00 0.00 55 THR A C 13
ATOM 16745 O O . THR A 1 55 ? -9.201 0.585 -3.832 1.00 0.00 55 THR A O 13
ATOM 16756 N N . VAL A 1 56 ? -9.519 -1.609 -3.492 1.00 0.00 56 VAL A N 13
ATOM 16757 C CA . VAL A 1 56 ? -8.861 -1.578 -2.237 1.00 0.00 56 VAL A CA 13
ATOM 16758 C C . VAL A 1 56 ? -7.450 -1.386 -2.079 1.00 0.00 56 VAL A C 13
ATOM 16759 O O . VAL A 1 56 ? -7.079 -0.278 -1.728 1.00 0.00 56 VAL A O 13
ATOM 16772 N N . PRO A 1 57 ? -6.578 -2.372 -2.351 1.00 0.00 57 PRO A N 13
ATOM 16773 C CA . PRO A 1 57 ? -5.247 -2.233 -1.929 1.00 0.00 57 PRO A CA 13
ATOM 16774 C C . PRO A 1 57 ? -4.471 -1.222 -2.792 1.00 0.00 57 PRO A C 13
ATOM 16775 O O . PRO A 1 57 ? -3.903 -1.544 -3.862 1.00 0.00 57 PRO A O 13
ATOM 16786 N N . THR A 1 58 ? -4.538 -0.024 -2.359 1.00 0.00 58 THR A N 13
ATOM 16787 C CA . THR A 1 58 ? -3.953 1.069 -3.003 1.00 0.00 58 THR A CA 13
ATOM 16788 C C . THR A 1 58 ? -2.877 1.568 -2.074 1.00 0.00 58 THR A C 13
ATOM 16789 O O . THR A 1 58 ? -3.155 1.944 -0.926 1.00 0.00 58 THR A O 13
ATOM 16800 N N . VAL A 1 59 ? -1.675 1.502 -2.512 1.00 0.00 59 VAL A N 13
ATOM 16801 C CA . VAL A 1 59 ? -0.574 1.872 -1.691 1.00 0.00 59 VAL A CA 13
ATOM 16802 C C . VAL A 1 59 ? -0.059 3.251 -2.093 1.00 0.00 59 VAL A C 13
ATOM 16803 O O . VAL A 1 59 ? -0.018 3.591 -3.280 1.00 0.00 59 VAL A O 13
ATOM 16816 N N . LYS A 1 60 ? 0.279 4.030 -1.115 1.00 0.00 60 LYS A N 13
ATOM 16817 C CA . LYS A 1 60 ? 0.755 5.361 -1.311 1.00 0.00 60 LYS A CA 13
ATOM 16818 C C . LYS A 1 60 ? 2.195 5.416 -0.833 1.00 0.00 60 LYS A C 13
ATOM 16819 O O . LYS A 1 60 ? 2.485 5.089 0.329 1.00 0.00 60 LYS A O 13
ATOM 16838 N N . PHE A 1 61 ? 3.091 5.775 -1.714 1.00 0.00 61 PHE A N 13
ATOM 16839 C CA . PHE A 1 61 ? 4.489 5.872 -1.365 1.00 0.00 61 PHE A CA 13
ATOM 16840 C C . PHE A 1 61 ? 4.863 7.321 -1.150 1.00 0.00 61 PHE A C 13
ATOM 16841 O O . PHE A 1 61 ? 4.238 8.223 -1.725 1.00 0.00 61 PHE A O 13
ATOM 16858 N N . ALA A 1 62 ? 5.920 7.543 -0.368 1.00 0.00 62 ALA A N 13
ATOM 16859 C CA . ALA A 1 62 ? 6.469 8.891 -0.123 1.00 0.00 62 ALA A CA 13
ATOM 16860 C C . ALA A 1 62 ? 7.038 9.487 -1.421 1.00 0.00 62 ALA A C 13
ATOM 16861 O O . ALA A 1 62 ? 7.392 10.653 -1.490 1.00 0.00 62 ALA A O 13
ATOM 16868 N N . ASP A 1 63 ? 7.122 8.636 -2.435 1.00 0.00 63 ASP A N 13
ATOM 16869 C CA . ASP A 1 63 ? 7.552 8.987 -3.789 1.00 0.00 63 ASP A CA 13
ATOM 16870 C C . ASP A 1 63 ? 6.542 9.961 -4.424 1.00 0.00 63 ASP A C 13
ATOM 16871 O O . ASP A 1 63 ? 6.855 10.687 -5.367 1.00 0.00 63 ASP A O 13
ATOM 16880 N N . GLY A 1 64 ? 5.339 9.997 -3.854 1.00 0.00 64 GLY A N 13
ATOM 16881 C CA . GLY A 1 64 ? 4.319 10.905 -4.319 1.00 0.00 64 GLY A CA 13
ATOM 16882 C C . GLY A 1 64 ? 3.394 10.268 -5.320 1.00 0.00 64 GLY A C 13
ATOM 16883 O O . GLY A 1 64 ? 2.678 10.960 -6.036 1.00 0.00 64 GLY A O 13
ATOM 16887 N N . SER A 1 65 ? 3.383 8.967 -5.356 1.00 0.00 65 SER A N 13
ATOM 16888 C CA . SER A 1 65 ? 2.574 8.257 -6.294 1.00 0.00 65 SER A CA 13
ATOM 16889 C C . SER A 1 65 ? 1.844 7.127 -5.570 1.00 0.00 65 SER A C 13
ATOM 16890 O O . SER A 1 65 ? 2.300 6.651 -4.500 1.00 0.00 65 SER A O 13
ATOM 16898 N N . THR A 1 66 ? 0.712 6.739 -6.107 1.00 0.00 66 THR A N 13
ATOM 16899 C CA . THR A 1 66 ? -0.065 5.666 -5.583 1.00 0.00 66 THR A CA 13
ATOM 16900 C C . THR A 1 66 ? -0.093 4.517 -6.587 1.00 0.00 66 THR A C 13
ATOM 16901 O O . THR A 1 66 ? -0.169 4.742 -7.795 1.00 0.00 66 THR A O 13
ATOM 16912 N N . LEU A 1 67 ? 0.009 3.312 -6.101 1.00 0.00 67 LEU A N 13
ATOM 16913 C CA . LEU A 1 67 ? -0.034 2.138 -6.948 1.00 0.00 67 LEU A CA 13
ATOM 16914 C C . LEU A 1 67 ? -1.206 1.262 -6.555 1.00 0.00 67 LEU A C 13
ATOM 16915 O O . LEU A 1 67 ? -1.344 0.872 -5.385 1.00 0.00 67 LEU A O 13
ATOM 16931 N N . THR A 1 68 ? -2.051 0.982 -7.503 1.00 0.00 68 THR A N 13
ATOM 16932 C CA . THR A 1 68 ? -3.227 0.194 -7.276 1.00 0.00 68 THR A CA 13
ATOM 16933 C C . THR A 1 68 ? -2.954 -1.271 -7.691 1.00 0.00 68 THR A C 13
ATOM 16934 O O . THR A 1 68 ? -2.778 -1.572 -8.882 1.00 0.00 68 THR A O 13
ATOM 16945 N N . ASN A 1 69 ? -2.935 -2.157 -6.696 1.00 0.00 69 ASN A N 13
ATOM 16946 C CA . ASN A 1 69 ? -2.516 -3.578 -6.842 1.00 0.00 69 ASN A CA 13
ATOM 16947 C C . ASN A 1 69 ? -1.133 -3.727 -7.463 1.00 0.00 69 ASN A C 13
ATOM 16948 O O . ASN A 1 69 ? -1.011 -4.107 -8.630 1.00 0.00 69 ASN A O 13
ATOM 16959 N N . PRO A 1 70 ? -0.077 -3.337 -6.753 1.00 0.00 70 PRO A N 13
ATOM 16960 C CA . PRO A 1 70 ? 1.281 -3.590 -7.201 1.00 0.00 70 PRO A CA 13
ATOM 16961 C C . PRO A 1 70 ? 1.723 -4.985 -6.757 1.00 0.00 70 PRO A C 13
ATOM 16962 O O . PRO A 1 70 ? 1.079 -5.608 -5.905 1.00 0.00 70 PRO A O 13
ATOM 16973 N N . SER A 1 71 ? 2.777 -5.469 -7.318 1.00 0.00 71 SER A N 13
ATOM 16974 C CA . SER A 1 71 ? 3.303 -6.741 -6.931 1.00 0.00 71 SER A CA 13
ATOM 16975 C C . SER A 1 71 ? 4.210 -6.543 -5.704 1.00 0.00 71 SER A C 13
ATOM 16976 O O . SER A 1 71 ? 4.668 -5.416 -5.454 1.00 0.00 71 SER A O 13
ATOM 16984 N N . ALA A 1 72 ? 4.458 -7.608 -4.954 1.00 0.00 72 ALA A N 13
ATOM 16985 C CA . ALA A 1 72 ? 5.259 -7.551 -3.727 1.00 0.00 72 ALA A CA 13
ATOM 16986 C C . ALA A 1 72 ? 6.651 -6.975 -3.984 1.00 0.00 72 ALA A C 13
ATOM 16987 O O . ALA A 1 72 ? 7.126 -6.110 -3.231 1.00 0.00 72 ALA A O 13
ATOM 16994 N N . ASP A 1 73 ? 7.274 -7.416 -5.080 1.00 0.00 73 ASP A N 13
ATOM 16995 C CA . ASP A 1 73 ? 8.602 -6.927 -5.485 1.00 0.00 73 ASP A CA 13
ATOM 16996 C C . ASP A 1 73 ? 8.585 -5.443 -5.700 1.00 0.00 73 ASP A C 13
ATOM 16997 O O . ASP A 1 73 ? 9.499 -4.731 -5.262 1.00 0.00 73 ASP A O 13
ATOM 17006 N N . GLU A 1 74 ? 7.527 -4.979 -6.343 1.00 0.00 74 GLU A N 13
ATOM 17007 C CA . GLU A 1 74 ? 7.337 -3.573 -6.631 1.00 0.00 74 GLU A CA 13
ATOM 17008 C C . GLU A 1 74 ? 7.264 -2.760 -5.362 1.00 0.00 74 GLU A C 13
ATOM 17009 O O . GLU A 1 74 ? 7.897 -1.714 -5.253 1.00 0.00 74 GLU A O 13
ATOM 17021 N N . VAL A 1 75 ? 6.522 -3.258 -4.404 1.00 0.00 75 VAL A N 13
ATOM 17022 C CA . VAL A 1 75 ? 6.335 -2.562 -3.149 1.00 0.00 75 VAL A CA 13
ATOM 17023 C C . VAL A 1 75 ? 7.653 -2.479 -2.385 1.00 0.00 75 VAL A C 13
ATOM 17024 O O . VAL A 1 75 ? 8.054 -1.411 -1.956 1.00 0.00 75 VAL A O 13
ATOM 17037 N N . LYS A 1 76 ? 8.335 -3.606 -2.285 1.00 0.00 76 LYS A N 13
ATOM 17038 C CA . LYS A 1 76 ? 9.588 -3.711 -1.541 1.00 0.00 76 LYS A CA 13
ATOM 17039 C C . LYS A 1 76 ? 10.663 -2.788 -2.139 1.00 0.00 76 LYS A C 13
ATOM 17040 O O . LYS A 1 76 ? 11.350 -2.061 -1.412 1.00 0.00 76 LYS A O 13
ATOM 17059 N N . ALA A 1 77 ? 10.760 -2.780 -3.461 1.00 0.00 77 ALA A N 13
ATOM 17060 C CA . ALA A 1 77 ? 11.759 -1.974 -4.154 1.00 0.00 77 ALA A CA 13
ATOM 17061 C C . ALA A 1 77 ? 11.415 -0.487 -4.092 1.00 0.00 77 ALA A C 13
ATOM 17062 O O . ALA A 1 77 ? 12.298 0.365 -4.003 1.00 0.00 77 ALA A O 13
ATOM 17069 N N . LYS A 1 78 ? 10.141 -0.166 -4.140 1.00 0.00 78 LYS A N 13
ATOM 17070 C CA . LYS A 1 78 ? 9.740 1.218 -4.029 1.00 0.00 78 LYS A CA 13
ATOM 17071 C C . LYS A 1 78 ? 9.882 1.691 -2.588 1.00 0.00 78 LYS A C 13
ATOM 17072 O O . LYS A 1 78 ? 10.208 2.848 -2.338 1.00 0.00 78 LYS A O 13
ATOM 17091 N N . LEU A 1 79 ? 9.688 0.773 -1.648 1.00 0.00 79 LEU A N 13
ATOM 17092 C CA . LEU A 1 79 ? 9.808 1.071 -0.227 1.00 0.00 79 LEU A CA 13
ATOM 17093 C C . LEU A 1 79 ? 11.237 1.485 0.093 1.00 0.00 79 LEU A C 13
ATOM 17094 O O . LEU A 1 79 ? 11.476 2.512 0.727 1.00 0.00 79 LEU A O 13
ATOM 17110 N N . VAL A 1 80 ? 12.183 0.700 -0.383 1.00 0.00 80 VAL A N 13
ATOM 17111 C CA . VAL A 1 80 ? 13.581 0.938 -0.085 1.00 0.00 80 VAL A CA 13
ATOM 17112 C C . VAL A 1 80 ? 14.091 2.241 -0.674 1.00 0.00 80 VAL A C 13
ATOM 17113 O O . VAL A 1 80 ? 14.964 2.882 -0.095 1.00 0.00 80 VAL A O 13
ATOM 17126 N N . LYS A 1 81 ? 13.528 2.656 -1.796 1.00 0.00 81 LYS A N 13
ATOM 17127 C CA . LYS A 1 81 ? 13.966 3.889 -2.416 1.00 0.00 81 LYS A CA 13
ATOM 17128 C C . LYS A 1 81 ? 13.328 5.100 -1.746 1.00 0.00 81 LYS A C 13
ATOM 17129 O O . LYS A 1 81 ? 13.877 6.198 -1.781 1.00 0.00 81 LYS A O 13
ATOM 17148 N N . ILE A 1 82 ? 12.166 4.909 -1.142 1.00 0.00 82 ILE A N 13
ATOM 17149 C CA . ILE A 1 82 ? 11.508 6.013 -0.484 1.00 0.00 82 ILE A CA 13
ATOM 17150 C C . ILE A 1 82 ? 12.022 6.192 0.938 1.00 0.00 82 ILE A C 13
ATOM 17151 O O . ILE A 1 82 ? 12.100 7.313 1.439 1.00 0.00 82 ILE A O 13
ATOM 17167 N N . ALA A 1 83 ? 12.397 5.092 1.568 1.00 0.00 83 ALA A N 13
ATOM 17168 C CA . ALA A 1 83 ? 12.970 5.129 2.898 1.00 0.00 83 ALA A CA 13
ATOM 17169 C C . ALA A 1 83 ? 14.440 5.530 2.802 1.00 0.00 83 ALA A C 13
ATOM 17170 O O . ALA A 1 83 ? 14.844 6.593 3.283 1.00 0.00 83 ALA A O 13
ATOM 17177 N N . GLY A 1 84 ? 15.224 4.717 2.129 1.00 0.00 84 GLY A N 13
ATOM 17178 C CA . GLY A 1 84 ? 16.605 5.033 1.940 1.00 0.00 84 GLY A CA 13
ATOM 17179 C C . GLY A 1 84 ? 17.529 4.001 2.524 1.00 0.00 84 GLY A C 13
ATOM 17180 O O . GLY A 1 84 ? 17.614 2.882 2.019 1.00 0.00 84 GLY A O 13
ATOM 17184 N N . LEU A 1 85 ? 18.198 4.371 3.597 1.00 0.00 85 LEU A N 13
ATOM 17185 C CA . LEU A 1 85 ? 19.194 3.525 4.245 1.00 0.00 85 LEU A CA 13
ATOM 17186 C C . LEU A 1 85 ? 18.525 2.306 4.877 1.00 0.00 85 LEU A C 13
ATOM 17187 O O . LEU A 1 85 ? 19.010 1.177 4.732 1.00 0.00 85 LEU A O 13
ATOM 17203 N N . GLU A 1 86 ? 17.421 2.532 5.553 1.00 0.00 86 GLU A N 13
ATOM 17204 C CA . GLU A 1 86 ? 16.685 1.457 6.178 1.00 0.00 86 GLU A CA 13
ATOM 17205 C C . GLU A 1 86 ? 15.890 0.669 5.166 1.00 0.00 86 GLU A C 13
ATOM 17206 O O . GLU A 1 86 ? 14.808 1.078 4.730 1.00 0.00 86 GLU A O 13
ATOM 17218 N N . HIS A 1 87 ? 16.460 -0.426 4.768 1.00 0.00 87 HIS A N 13
ATOM 17219 C CA . HIS A 1 87 ? 15.852 -1.311 3.834 1.00 0.00 87 HIS A CA 13
ATOM 17220 C C . HIS A 1 87 ? 15.172 -2.436 4.566 1.00 0.00 87 HIS A C 13
ATOM 17221 O O . HIS A 1 87 ? 15.752 -3.054 5.465 1.00 0.00 87 HIS A O 13
ATOM 17235 N N . HIS A 1 88 ? 13.941 -2.651 4.235 1.00 0.00 88 HIS A N 13
ATOM 17236 C CA . HIS A 1 88 ? 13.176 -3.704 4.820 1.00 0.00 88 HIS A CA 13
ATOM 17237 C C . HIS A 1 88 ? 13.261 -4.906 3.916 1.00 0.00 88 HIS A C 13
ATOM 17238 O O . HIS A 1 88 ? 12.752 -4.838 2.773 1.00 0.00 88 HIS A O 13
ATOM 17252 N N . MET A 1 1 ? 7.878 3.719 15.044 1.00 0.00 1 MET A N 14
ATOM 17253 C CA . MET A 1 1 ? 7.378 4.425 13.865 1.00 0.00 1 MET A CA 14
ATOM 17254 C C . MET A 1 1 ? 5.916 4.107 13.669 1.00 0.00 1 MET A C 14
ATOM 17255 O O . MET A 1 1 ? 5.560 2.958 13.412 1.00 0.00 1 MET A O 14
ATOM 17271 N N . VAL A 1 2 ? 5.066 5.093 13.829 1.00 0.00 2 VAL A N 14
ATOM 17272 C CA . VAL A 1 2 ? 3.652 4.921 13.548 1.00 0.00 2 VAL A CA 14
ATOM 17273 C C . VAL A 1 2 ? 3.383 5.489 12.148 1.00 0.00 2 VAL A C 14
ATOM 17274 O O . VAL A 1 2 ? 2.327 5.282 11.550 1.00 0.00 2 VAL A O 14
ATOM 17287 N N . THR A 1 3 ? 4.378 6.198 11.644 1.00 0.00 3 THR A N 14
ATOM 17288 C CA . THR A 1 3 ? 4.345 6.776 10.345 1.00 0.00 3 THR A CA 14
ATOM 17289 C C . THR A 1 3 ? 4.425 5.692 9.282 1.00 0.00 3 THR A C 14
ATOM 17290 O O . THR A 1 3 ? 5.355 4.861 9.273 1.00 0.00 3 THR A O 14
ATOM 17301 N N . ALA A 1 4 ? 3.454 5.686 8.425 1.00 0.00 4 ALA A N 14
ATOM 17302 C CA . ALA A 1 4 ? 3.346 4.704 7.402 1.00 0.00 4 ALA A CA 14
ATOM 17303 C C . ALA A 1 4 ? 4.209 5.051 6.215 1.00 0.00 4 ALA A C 14
ATOM 17304 O O . ALA A 1 4 ? 4.018 6.095 5.576 1.00 0.00 4 ALA A O 14
ATOM 17311 N N . ALA A 1 5 ? 5.171 4.203 5.940 1.00 0.00 5 ALA A N 14
ATOM 17312 C CA . ALA A 1 5 ? 5.972 4.316 4.740 1.00 0.00 5 ALA A CA 14
ATOM 17313 C C . ALA A 1 5 ? 5.109 3.849 3.582 1.00 0.00 5 ALA A C 14
ATOM 17314 O O . ALA A 1 5 ? 5.172 4.379 2.464 1.00 0.00 5 ALA A O 14
ATOM 17321 N N . LEU A 1 6 ? 4.262 2.883 3.881 1.00 0.00 6 LEU A N 14
ATOM 17322 C CA . LEU A 1 6 ? 3.298 2.377 2.946 1.00 0.00 6 LEU A CA 14
ATOM 17323 C C . LEU A 1 6 ? 1.936 2.609 3.518 1.00 0.00 6 LEU A C 14
ATOM 17324 O O . LEU A 1 6 ? 1.614 2.077 4.586 1.00 0.00 6 LEU A O 14
ATOM 17340 N N . THR A 1 7 ? 1.151 3.377 2.855 1.00 0.00 7 THR A N 14
ATOM 17341 C CA . THR A 1 7 ? -0.180 3.609 3.304 1.00 0.00 7 THR A CA 14
ATOM 17342 C C . THR A 1 7 ? -1.096 2.751 2.439 1.00 0.00 7 THR A C 14
ATOM 17343 O O . THR A 1 7 ? -1.248 3.018 1.249 1.00 0.00 7 THR A O 14
ATOM 17354 N N . ILE A 1 8 ? -1.639 1.708 3.008 1.00 0.00 8 ILE A N 14
ATOM 17355 C CA . ILE A 1 8 ? -2.466 0.791 2.268 1.00 0.00 8 ILE A CA 14
ATOM 17356 C C . ILE A 1 8 ? -3.917 0.952 2.670 1.00 0.00 8 ILE A C 14
ATOM 17357 O O . ILE A 1 8 ? -4.250 1.076 3.847 1.00 0.00 8 ILE A O 14
ATOM 17373 N N . TYR A 1 9 ? -4.751 0.995 1.695 1.00 0.00 9 TYR A N 14
ATOM 17374 C CA . TYR A 1 9 ? -6.159 1.141 1.885 1.00 0.00 9 TYR A CA 14
ATOM 17375 C C . TYR A 1 9 ? -6.795 -0.244 1.979 1.00 0.00 9 TYR A C 14
ATOM 17376 O O . TYR A 1 9 ? -6.638 -1.041 1.071 1.00 0.00 9 TYR A O 14
ATOM 17394 N N . THR A 1 10 ? -7.449 -0.547 3.104 1.00 0.00 10 THR A N 14
ATOM 17395 C CA . THR A 1 10 ? -8.106 -1.837 3.304 1.00 0.00 10 THR A CA 14
ATOM 17396 C C . THR A 1 10 ? -9.454 -1.668 4.009 1.00 0.00 10 THR A C 14
ATOM 17397 O O . THR A 1 10 ? -9.712 -0.628 4.616 1.00 0.00 10 THR A O 14
ATOM 17408 N N . THR A 1 11 ? -10.293 -2.697 3.915 1.00 0.00 11 THR A N 14
ATOM 17409 C CA . THR A 1 11 ? -11.630 -2.756 4.509 1.00 0.00 11 THR A CA 14
ATOM 17410 C C . THR A 1 11 ? -11.988 -4.229 4.701 1.00 0.00 11 THR A C 14
ATOM 17411 O O . THR A 1 11 ? -11.141 -5.104 4.466 1.00 0.00 11 THR A O 14
ATOM 17422 N N . SER A 1 12 ? -13.208 -4.507 5.138 1.00 0.00 12 SER A N 14
ATOM 17423 C CA . SER A 1 12 ? -13.715 -5.874 5.197 1.00 0.00 12 SER A CA 14
ATOM 17424 C C . SER A 1 12 ? -14.107 -6.348 3.786 1.00 0.00 12 SER A C 14
ATOM 17425 O O . SER A 1 12 ? -14.334 -7.544 3.555 1.00 0.00 12 SER A O 14
ATOM 17433 N N . TRP A 1 13 ? -14.145 -5.416 2.835 1.00 0.00 13 TRP A N 14
ATOM 17434 C CA . TRP A 1 13 ? -14.502 -5.712 1.437 1.00 0.00 13 TRP A CA 14
ATOM 17435 C C . TRP A 1 13 ? -13.218 -6.205 0.747 1.00 0.00 13 TRP A C 14
ATOM 17436 O O . TRP A 1 13 ? -12.906 -5.838 -0.386 1.00 0.00 13 TRP A O 14
ATOM 17457 N N . CYS A 1 14 ? -12.516 -7.073 1.423 1.00 0.00 14 CYS A N 14
ATOM 17458 C CA . CYS A 1 14 ? -11.189 -7.412 1.063 1.00 0.00 14 CYS A CA 14
ATOM 17459 C C . CYS A 1 14 ? -10.928 -8.908 1.071 1.00 0.00 14 CYS A C 14
ATOM 17460 O O . CYS A 1 14 ? -11.202 -9.594 2.060 1.00 0.00 14 CYS A O 14
ATOM 17467 N N . GLY A 1 15 ? -10.425 -9.399 -0.040 1.00 0.00 15 GLY A N 14
ATOM 17468 C CA . GLY A 1 15 ? -9.949 -10.753 -0.119 1.00 0.00 15 GLY A CA 14
ATOM 17469 C C . GLY A 1 15 ? -8.545 -10.780 -0.693 1.00 0.00 15 GLY A C 14
ATOM 17470 O O . GLY A 1 15 ? -7.565 -10.988 0.021 1.00 0.00 15 GLY A O 14
ATOM 17474 N N . TYR A 1 16 ? -8.446 -10.470 -1.977 1.00 0.00 16 TYR A N 14
ATOM 17475 C CA . TYR A 1 16 ? -7.169 -10.454 -2.721 1.00 0.00 16 TYR A CA 14
ATOM 17476 C C . TYR A 1 16 ? -6.144 -9.430 -2.171 1.00 0.00 16 TYR A C 14
ATOM 17477 O O . TYR A 1 16 ? -4.951 -9.537 -2.433 1.00 0.00 16 TYR A O 14
ATOM 17495 N N . CYS A 1 17 ? -6.609 -8.466 -1.400 1.00 0.00 17 CYS A N 14
ATOM 17496 C CA . CYS A 1 17 ? -5.725 -7.480 -0.780 1.00 0.00 17 CYS A CA 14
ATOM 17497 C C . CYS A 1 17 ? -4.906 -8.123 0.337 1.00 0.00 17 CYS A C 14
ATOM 17498 O O . CYS A 1 17 ? -3.735 -7.780 0.554 1.00 0.00 17 CYS A O 14
ATOM 17505 N N . LEU A 1 18 ? -5.524 -9.090 1.025 1.00 0.00 18 LEU A N 14
ATOM 17506 C CA . LEU A 1 18 ? -4.897 -9.779 2.136 1.00 0.00 18 LEU A CA 14
ATOM 17507 C C . LEU A 1 18 ? -3.720 -10.576 1.658 1.00 0.00 18 LEU A C 14
ATOM 17508 O O . LEU A 1 18 ? -2.690 -10.634 2.326 1.00 0.00 18 LEU A O 14
ATOM 17524 N N . ARG A 1 19 ? -3.876 -11.154 0.470 1.00 0.00 19 ARG A N 14
ATOM 17525 C CA . ARG A 1 19 ? -2.842 -11.938 -0.203 1.00 0.00 19 ARG A CA 14
ATOM 17526 C C . ARG A 1 19 ? -1.545 -11.135 -0.286 1.00 0.00 19 ARG A C 14
ATOM 17527 O O . ARG A 1 19 ? -0.471 -11.615 0.090 1.00 0.00 19 ARG A O 14
ATOM 17548 N N . LEU A 1 20 ? -1.676 -9.906 -0.732 1.00 0.00 20 LEU A N 14
ATOM 17549 C CA . LEU A 1 20 ? -0.540 -9.037 -0.916 1.00 0.00 20 LEU A CA 14
ATOM 17550 C C . LEU A 1 20 ? 0.001 -8.531 0.413 1.00 0.00 20 LEU A C 14
ATOM 17551 O O . LEU A 1 20 ? 1.208 -8.564 0.650 1.00 0.00 20 LEU A O 14
ATOM 17567 N N . LYS A 1 21 ? -0.879 -8.087 1.297 1.00 0.00 21 LYS A N 14
ATOM 17568 C CA . LYS A 1 21 ? -0.407 -7.466 2.514 1.00 0.00 21 LYS A CA 14
ATOM 17569 C C . LYS A 1 21 ? 0.231 -8.485 3.475 1.00 0.00 21 LYS A C 14
ATOM 17570 O O . LYS A 1 21 ? 1.139 -8.145 4.236 1.00 0.00 21 LYS A O 14
ATOM 17589 N N . THR A 1 22 ? -0.182 -9.741 3.397 1.00 0.00 22 THR A N 14
ATOM 17590 C CA . THR A 1 22 ? 0.449 -10.774 4.203 1.00 0.00 22 THR A CA 14
ATOM 17591 C C . THR A 1 22 ? 1.824 -11.135 3.625 1.00 0.00 22 THR A C 14
ATOM 17592 O O . THR A 1 22 ? 2.739 -11.517 4.354 1.00 0.00 22 THR A O 14
ATOM 17603 N N . ALA A 1 23 ? 1.972 -10.970 2.308 1.00 0.00 23 ALA A N 14
ATOM 17604 C CA . ALA A 1 23 ? 3.254 -11.172 1.638 1.00 0.00 23 ALA A CA 14
ATOM 17605 C C . ALA A 1 23 ? 4.218 -10.117 2.103 1.00 0.00 23 ALA A C 14
ATOM 17606 O O . ALA A 1 23 ? 5.378 -10.406 2.394 1.00 0.00 23 ALA A O 14
ATOM 17613 N N . LEU A 1 24 ? 3.721 -8.903 2.206 1.00 0.00 24 LEU A N 14
ATOM 17614 C CA . LEU A 1 24 ? 4.502 -7.790 2.695 1.00 0.00 24 LEU A CA 14
ATOM 17615 C C . LEU A 1 24 ? 4.910 -8.036 4.148 1.00 0.00 24 LEU A C 14
ATOM 17616 O O . LEU A 1 24 ? 6.084 -7.926 4.491 1.00 0.00 24 LEU A O 14
ATOM 17632 N N . THR A 1 25 ? 3.944 -8.441 4.966 1.00 0.00 25 THR A N 14
ATOM 17633 C CA . THR A 1 25 ? 4.177 -8.734 6.379 1.00 0.00 25 THR A CA 14
ATOM 17634 C C . THR A 1 25 ? 5.263 -9.831 6.543 1.00 0.00 25 THR A C 14
ATOM 17635 O O . THR A 1 25 ? 6.220 -9.666 7.304 1.00 0.00 25 THR A O 14
ATOM 17646 N N . ALA A 1 26 ? 5.131 -10.911 5.767 1.00 0.00 26 ALA A N 14
ATOM 17647 C CA . ALA A 1 26 ? 6.062 -12.045 5.811 1.00 0.00 26 ALA A CA 14
ATOM 17648 C C . ALA A 1 26 ? 7.467 -11.644 5.385 1.00 0.00 26 ALA A C 14
ATOM 17649 O O . ALA A 1 26 ? 8.456 -12.255 5.788 1.00 0.00 26 ALA A O 14
ATOM 17656 N N . ASN A 1 27 ? 7.548 -10.614 4.592 1.00 0.00 27 ASN A N 14
ATOM 17657 C CA . ASN A 1 27 ? 8.812 -10.126 4.083 1.00 0.00 27 ASN A CA 14
ATOM 17658 C C . ASN A 1 27 ? 9.364 -8.994 4.924 1.00 0.00 27 ASN A C 14
ATOM 17659 O O . ASN A 1 27 ? 10.379 -8.392 4.572 1.00 0.00 27 ASN A O 14
ATOM 17670 N N . ARG A 1 28 ? 8.698 -8.723 6.056 1.00 0.00 28 ARG A N 14
ATOM 17671 C CA . ARG A 1 28 ? 9.084 -7.658 6.999 1.00 0.00 28 ARG A CA 14
ATOM 17672 C C . ARG A 1 28 ? 8.902 -6.274 6.417 1.00 0.00 28 ARG A C 14
ATOM 17673 O O . ARG A 1 28 ? 9.511 -5.300 6.872 1.00 0.00 28 ARG A O 14
ATOM 17694 N N . ILE A 1 29 ? 8.035 -6.174 5.459 1.00 0.00 29 ILE A N 14
ATOM 17695 C CA . ILE A 1 29 ? 7.711 -4.917 4.871 1.00 0.00 29 ILE A CA 14
ATOM 17696 C C . ILE A 1 29 ? 6.656 -4.253 5.741 1.00 0.00 29 ILE A C 14
ATOM 17697 O O . ILE A 1 29 ? 5.594 -4.834 5.999 1.00 0.00 29 ILE A O 14
ATOM 17713 N N . ALA A 1 30 ? 6.976 -3.088 6.242 1.00 0.00 30 ALA A N 14
ATOM 17714 C CA . ALA A 1 30 ? 6.103 -2.387 7.145 1.00 0.00 30 ALA A CA 14
ATOM 17715 C C . ALA A 1 30 ? 5.095 -1.543 6.395 1.00 0.00 30 ALA A C 14
ATOM 17716 O O . ALA A 1 30 ? 5.463 -0.724 5.550 1.00 0.00 30 ALA A O 14
ATOM 17723 N N . TYR A 1 31 ? 3.842 -1.715 6.714 1.00 0.00 31 TYR A N 14
ATOM 17724 C CA . TYR A 1 31 ? 2.781 -0.961 6.082 1.00 0.00 31 TYR A CA 14
ATOM 17725 C C . TYR A 1 31 ? 1.754 -0.587 7.122 1.00 0.00 31 TYR A C 14
ATOM 17726 O O . TYR A 1 31 ? 1.809 -1.074 8.257 1.00 0.00 31 TYR A O 14
ATOM 17744 N N . ASP A 1 32 ? 0.849 0.271 6.765 1.00 0.00 32 ASP A N 14
ATOM 17745 C CA . ASP A 1 32 ? -0.236 0.631 7.645 1.00 0.00 32 ASP A CA 14
ATOM 17746 C C . ASP A 1 32 ? -1.517 0.671 6.857 1.00 0.00 32 ASP A C 14
ATOM 17747 O O . ASP A 1 32 ? -1.513 1.069 5.692 1.00 0.00 32 ASP A O 14
ATOM 17756 N N . GLU A 1 33 ? -2.583 0.235 7.468 1.00 0.00 33 GLU A N 14
ATOM 17757 C CA . GLU A 1 33 ? -3.867 0.141 6.819 1.00 0.00 33 GLU A CA 14
ATOM 17758 C C . GLU A 1 33 ? -4.808 1.264 7.295 1.00 0.00 33 GLU A C 14
ATOM 17759 O O . GLU A 1 33 ? -4.935 1.528 8.505 1.00 0.00 33 GLU A O 14
ATOM 17771 N N . VAL A 1 34 ? -5.435 1.933 6.342 1.00 0.00 34 VAL A N 14
ATOM 17772 C CA . VAL A 1 34 ? -6.239 3.137 6.604 1.00 0.00 34 VAL A CA 14
ATOM 17773 C C . VAL A 1 34 ? -7.651 2.837 7.168 1.00 0.00 34 VAL A C 14
ATOM 17774 O O . VAL A 1 34 ? -8.323 1.897 6.751 1.00 0.00 34 VAL A O 14
ATOM 17787 N N . ASP A 1 35 ? -8.074 3.728 8.076 1.00 0.00 35 ASP A N 14
ATOM 17788 C CA . ASP A 1 35 ? -9.373 3.759 8.832 1.00 0.00 35 ASP A CA 14
ATOM 17789 C C . ASP A 1 35 ? -10.635 3.842 7.950 1.00 0.00 35 ASP A C 14
ATOM 17790 O O . ASP A 1 35 ? -11.730 3.938 8.486 1.00 0.00 35 ASP A O 14
ATOM 17799 N N . ILE A 1 36 ? -10.473 3.905 6.630 1.00 0.00 36 ILE A N 14
ATOM 17800 C CA . ILE A 1 36 ? -11.564 4.233 5.652 1.00 0.00 36 ILE A CA 14
ATOM 17801 C C . ILE A 1 36 ? -12.931 3.547 5.867 1.00 0.00 36 ILE A C 14
ATOM 17802 O O . ILE A 1 36 ? -13.953 4.088 5.435 1.00 0.00 36 ILE A O 14
ATOM 17818 N N . GLU A 1 37 ? -12.974 2.397 6.509 1.00 0.00 37 GLU A N 14
ATOM 17819 C CA . GLU A 1 37 ? -14.244 1.730 6.720 1.00 0.00 37 GLU A CA 14
ATOM 17820 C C . GLU A 1 37 ? -15.062 2.521 7.755 1.00 0.00 37 GLU A C 14
ATOM 17821 O O . GLU A 1 37 ? -16.289 2.496 7.765 1.00 0.00 37 GLU A O 14
ATOM 17833 N N . HIS A 1 38 ? -14.359 3.246 8.594 1.00 0.00 38 HIS A N 14
ATOM 17834 C CA . HIS A 1 38 ? -14.968 4.055 9.624 1.00 0.00 38 HIS A CA 14
ATOM 17835 C C . HIS A 1 38 ? -15.071 5.503 9.165 1.00 0.00 38 HIS A C 14
ATOM 17836 O O . HIS A 1 38 ? -16.051 6.196 9.472 1.00 0.00 38 HIS A O 14
ATOM 17850 N N . ASN A 1 39 ? -14.085 5.967 8.411 1.00 0.00 39 ASN A N 14
ATOM 17851 C CA . ASN A 1 39 ? -14.121 7.338 7.925 1.00 0.00 39 ASN A CA 14
ATOM 17852 C C . ASN A 1 39 ? -14.292 7.421 6.409 1.00 0.00 39 ASN A C 14
ATOM 17853 O O . ASN A 1 39 ? -13.445 6.967 5.628 1.00 0.00 39 ASN A O 14
ATOM 17864 N N . ARG A 1 40 ? -15.371 8.031 6.000 1.00 0.00 40 ARG A N 14
ATOM 17865 C CA . ARG A 1 40 ? -15.738 8.100 4.592 1.00 0.00 40 ARG A CA 14
ATOM 17866 C C . ARG A 1 40 ? -14.907 9.101 3.822 1.00 0.00 40 ARG A C 14
ATOM 17867 O O . ARG A 1 40 ? -14.826 9.024 2.605 1.00 0.00 40 ARG A O 14
ATOM 17888 N N . ALA A 1 41 ? -14.272 10.021 4.520 1.00 0.00 41 ALA A N 14
ATOM 17889 C CA . ALA A 1 41 ? -13.462 11.032 3.864 1.00 0.00 41 ALA A CA 14
ATOM 17890 C C . ALA A 1 41 ? -12.322 10.408 3.078 1.00 0.00 41 ALA A C 14
ATOM 17891 O O . ALA A 1 41 ? -12.185 10.638 1.878 1.00 0.00 41 ALA A O 14
ATOM 17898 N N . ALA A 1 42 ? -11.542 9.585 3.732 1.00 0.00 42 ALA A N 14
ATOM 17899 C CA . ALA A 1 42 ? -10.458 8.900 3.057 1.00 0.00 42 ALA A CA 14
ATOM 17900 C C . ALA A 1 42 ? -10.997 7.793 2.137 1.00 0.00 42 ALA A C 14
ATOM 17901 O O . ALA A 1 42 ? -10.337 7.388 1.195 1.00 0.00 42 ALA A O 14
ATOM 17908 N N . ALA A 1 43 ? -12.220 7.337 2.400 1.00 0.00 43 ALA A N 14
ATOM 17909 C CA . ALA A 1 43 ? -12.838 6.287 1.595 1.00 0.00 43 ALA A CA 14
ATOM 17910 C C . ALA A 1 43 ? -13.163 6.800 0.198 1.00 0.00 43 ALA A C 14
ATOM 17911 O O . ALA A 1 43 ? -13.059 6.068 -0.791 1.00 0.00 43 ALA A O 14
ATOM 17918 N N . GLU A 1 44 ? -13.549 8.057 0.112 1.00 0.00 44 GLU A N 14
ATOM 17919 C CA . GLU A 1 44 ? -13.842 8.678 -1.168 1.00 0.00 44 GLU A CA 14
ATOM 17920 C C . GLU A 1 44 ? -12.551 8.959 -1.926 1.00 0.00 44 GLU A C 14
ATOM 17921 O O . GLU A 1 44 ? -12.514 8.905 -3.156 1.00 0.00 44 GLU A O 14
ATOM 17933 N N . PHE A 1 45 ? -11.482 9.189 -1.174 1.00 0.00 45 PHE A N 14
ATOM 17934 C CA . PHE A 1 45 ? -10.160 9.452 -1.739 1.00 0.00 45 PHE A CA 14
ATOM 17935 C C . PHE A 1 45 ? -9.655 8.208 -2.479 1.00 0.00 45 PHE A C 14
ATOM 17936 O O . PHE A 1 45 ? -8.933 8.304 -3.479 1.00 0.00 45 PHE A O 14
ATOM 17953 N N . VAL A 1 46 ? -10.090 7.041 -2.006 1.00 0.00 46 VAL A N 14
ATOM 17954 C CA . VAL A 1 46 ? -9.758 5.768 -2.634 1.00 0.00 46 VAL A CA 14
ATOM 17955 C C . VAL A 1 46 ? -10.342 5.720 -4.059 1.00 0.00 46 VAL A C 14
ATOM 17956 O O . VAL A 1 46 ? -9.769 5.118 -4.963 1.00 0.00 46 VAL A O 14
ATOM 17969 N N . GLY A 1 47 ? -11.461 6.393 -4.255 1.00 0.00 47 GLY A N 14
ATOM 17970 C CA . GLY A 1 47 ? -12.082 6.433 -5.561 1.00 0.00 47 GLY A CA 14
ATOM 17971 C C . GLY A 1 47 ? -11.265 7.266 -6.515 1.00 0.00 47 GLY A C 14
ATOM 17972 O O . GLY A 1 47 ? -11.010 6.860 -7.653 1.00 0.00 47 GLY A O 14
ATOM 17976 N N . SER A 1 48 ? -10.802 8.394 -6.023 1.00 0.00 48 SER A N 14
ATOM 17977 C CA . SER A 1 48 ? -10.007 9.330 -6.794 1.00 0.00 48 SER A CA 14
ATOM 17978 C C . SER A 1 48 ? -8.633 8.737 -7.208 1.00 0.00 48 SER A C 14
ATOM 17979 O O . SER A 1 48 ? -8.086 9.092 -8.247 1.00 0.00 48 SER A O 14
ATOM 17987 N N . VAL A 1 49 ? -8.090 7.814 -6.410 1.00 0.00 49 VAL A N 14
ATOM 17988 C CA . VAL A 1 49 ? -6.796 7.205 -6.749 1.00 0.00 49 VAL A CA 14
ATOM 17989 C C . VAL A 1 49 ? -6.963 6.026 -7.714 1.00 0.00 49 VAL A C 14
ATOM 17990 O O . VAL A 1 49 ? -5.986 5.438 -8.181 1.00 0.00 49 VAL A O 14
ATOM 18003 N N . ASN A 1 50 ? -8.197 5.685 -7.997 1.00 0.00 50 ASN A N 14
ATOM 18004 C CA . ASN A 1 50 ? -8.502 4.636 -8.959 1.00 0.00 50 ASN A CA 14
ATOM 18005 C C . ASN A 1 50 ? -8.990 5.254 -10.245 1.00 0.00 50 ASN A C 14
ATOM 18006 O O . ASN A 1 50 ? -8.443 4.989 -11.327 1.00 0.00 50 ASN A O 14
ATOM 18017 N N . GLY A 1 51 ? -9.988 6.104 -10.128 1.00 0.00 51 GLY A N 14
ATOM 18018 C CA . GLY A 1 51 ? -10.548 6.763 -11.276 1.00 0.00 51 GLY A CA 14
ATOM 18019 C C . GLY A 1 51 ? -12.039 6.927 -11.135 1.00 0.00 51 GLY A C 14
ATOM 18020 O O . GLY A 1 51 ? -12.610 7.949 -11.526 1.00 0.00 51 GLY A O 14
ATOM 18024 N N . GLY A 1 52 ? -12.670 5.933 -10.573 1.00 0.00 52 GLY A N 14
ATOM 18025 C CA . GLY A 1 52 ? -14.093 5.969 -10.389 1.00 0.00 52 GLY A CA 14
ATOM 18026 C C . GLY A 1 52 ? -14.549 4.883 -9.464 1.00 0.00 52 GLY A C 14
ATOM 18027 O O . GLY A 1 52 ? -15.310 5.128 -8.530 1.00 0.00 52 GLY A O 14
ATOM 18031 N N . ASN A 1 53 ? -14.078 3.682 -9.704 1.00 0.00 53 ASN A N 14
ATOM 18032 C CA . ASN A 1 53 ? -14.429 2.550 -8.857 1.00 0.00 53 ASN A CA 14
ATOM 18033 C C . ASN A 1 53 ? -13.434 2.467 -7.715 1.00 0.00 53 ASN A C 14
ATOM 18034 O O . ASN A 1 53 ? -12.501 3.273 -7.645 1.00 0.00 53 ASN A O 14
ATOM 18045 N N . ARG A 1 54 ? -13.619 1.540 -6.815 1.00 0.00 54 ARG A N 14
ATOM 18046 C CA . ARG A 1 54 ? -12.695 1.398 -5.721 1.00 0.00 54 ARG A CA 14
ATOM 18047 C C . ARG A 1 54 ? -12.151 0.004 -5.596 1.00 0.00 54 ARG A C 14
ATOM 18048 O O . ARG A 1 54 ? -12.897 -0.966 -5.379 1.00 0.00 54 ARG A O 14
ATOM 18069 N N . THR A 1 55 ? -10.871 -0.092 -5.770 1.00 0.00 55 THR A N 14
ATOM 18070 C CA . THR A 1 55 ? -10.145 -1.310 -5.584 1.00 0.00 55 THR A CA 14
ATOM 18071 C C . THR A 1 55 ? -9.538 -1.248 -4.194 1.00 0.00 55 THR A C 14
ATOM 18072 O O . THR A 1 55 ? -9.263 -0.144 -3.707 1.00 0.00 55 THR A O 14
ATOM 18083 N N . VAL A 1 56 ? -9.329 -2.380 -3.549 1.00 0.00 56 VAL A N 14
ATOM 18084 C CA . VAL A 1 56 ? -8.784 -2.326 -2.219 1.00 0.00 56 VAL A CA 14
ATOM 18085 C C . VAL A 1 56 ? -7.325 -2.114 -2.177 1.00 0.00 56 VAL A C 14
ATOM 18086 O O . VAL A 1 56 ? -6.924 -1.025 -1.797 1.00 0.00 56 VAL A O 14
ATOM 18099 N N . PRO A 1 57 ? -6.445 -3.108 -2.604 1.00 0.00 57 PRO A N 14
ATOM 18100 C CA . PRO A 1 57 ? -5.107 -3.020 -2.225 1.00 0.00 57 PRO A CA 14
ATOM 18101 C C . PRO A 1 57 ? -4.356 -1.966 -3.036 1.00 0.00 57 PRO A C 14
ATOM 18102 O O . PRO A 1 57 ? -3.799 -2.224 -4.120 1.00 0.00 57 PRO A O 14
ATOM 18113 N N . THR A 1 58 ? -4.442 -0.817 -2.552 1.00 0.00 58 THR A N 14
ATOM 18114 C CA . THR A 1 58 ? -3.926 0.316 -3.131 1.00 0.00 58 THR A CA 14
ATOM 18115 C C . THR A 1 58 ? -2.966 0.904 -2.121 1.00 0.00 58 THR A C 14
ATOM 18116 O O . THR A 1 58 ? -3.317 1.084 -0.951 1.00 0.00 58 THR A O 14
ATOM 18127 N N . VAL A 1 59 ? -1.761 1.105 -2.538 1.00 0.00 59 VAL A N 14
ATOM 18128 C CA . VAL A 1 59 ? -0.719 1.561 -1.660 1.00 0.00 59 VAL A CA 14
ATOM 18129 C C . VAL A 1 59 ? -0.226 2.941 -2.071 1.00 0.00 59 VAL A C 14
ATOM 18130 O O . VAL A 1 59 ? -0.082 3.231 -3.261 1.00 0.00 59 VAL A O 14
ATOM 18143 N N . LYS A 1 60 ? -0.048 3.793 -1.097 1.00 0.00 60 LYS A N 14
ATOM 18144 C CA . LYS A 1 60 ? 0.519 5.093 -1.302 1.00 0.00 60 LYS A CA 14
ATOM 18145 C C . LYS A 1 60 ? 1.887 5.130 -0.633 1.00 0.00 60 LYS A C 14
ATOM 18146 O O . LYS A 1 60 ? 2.012 4.833 0.565 1.00 0.00 60 LYS A O 14
ATOM 18165 N N . PHE A 1 61 ? 2.893 5.442 -1.414 1.00 0.00 61 PHE A N 14
ATOM 18166 C CA . PHE A 1 61 ? 4.275 5.488 -0.952 1.00 0.00 61 PHE A CA 14
ATOM 18167 C C . PHE A 1 61 ? 4.646 6.881 -0.486 1.00 0.00 61 PHE A C 14
ATOM 18168 O O . PHE A 1 61 ? 3.862 7.821 -0.642 1.00 0.00 61 PHE A O 14
ATOM 18185 N N . ALA A 1 62 ? 5.858 7.023 0.043 1.00 0.00 62 ALA A N 14
ATOM 18186 C CA . ALA A 1 62 ? 6.348 8.301 0.576 1.00 0.00 62 ALA A CA 14
ATOM 18187 C C . ALA A 1 62 ? 6.525 9.357 -0.513 1.00 0.00 62 ALA A C 14
ATOM 18188 O O . ALA A 1 62 ? 6.498 10.548 -0.239 1.00 0.00 62 ALA A O 14
ATOM 18195 N N . ASP A 1 63 ? 6.686 8.912 -1.755 1.00 0.00 63 ASP A N 14
ATOM 18196 C CA . ASP A 1 63 ? 6.804 9.839 -2.890 1.00 0.00 63 ASP A CA 14
ATOM 18197 C C . ASP A 1 63 ? 5.440 10.301 -3.359 1.00 0.00 63 ASP A C 14
ATOM 18198 O O . ASP A 1 63 ? 5.320 11.071 -4.316 1.00 0.00 63 ASP A O 14
ATOM 18207 N N . GLY A 1 64 ? 4.406 9.817 -2.698 1.00 0.00 64 GLY A N 14
ATOM 18208 C CA . GLY A 1 64 ? 3.051 10.181 -3.048 1.00 0.00 64 GLY A CA 14
ATOM 18209 C C . GLY A 1 64 ? 2.492 9.295 -4.129 1.00 0.00 64 GLY A C 14
ATOM 18210 O O . GLY A 1 64 ? 1.351 9.453 -4.542 1.00 0.00 64 GLY A O 14
ATOM 18214 N N . SER A 1 65 ? 3.301 8.366 -4.587 1.00 0.00 65 SER A N 14
ATOM 18215 C CA . SER A 1 65 ? 2.918 7.439 -5.619 1.00 0.00 65 SER A CA 14
ATOM 18216 C C . SER A 1 65 ? 1.851 6.485 -5.085 1.00 0.00 65 SER A C 14
ATOM 18217 O O . SER A 1 65 ? 2.006 5.929 -3.989 1.00 0.00 65 SER A O 14
ATOM 18225 N N . THR A 1 66 ? 0.783 6.329 -5.816 1.00 0.00 66 THR A N 14
ATOM 18226 C CA . THR A 1 66 ? -0.242 5.404 -5.452 1.00 0.00 66 THR A CA 14
ATOM 18227 C C . THR A 1 66 ? -0.292 4.301 -6.488 1.00 0.00 66 THR A C 14
ATOM 18228 O O . THR A 1 66 ? -0.205 4.573 -7.690 1.00 0.00 66 THR A O 14
ATOM 18239 N N . LEU A 1 67 ? -0.436 3.082 -6.047 1.00 0.00 67 LEU A N 14
ATOM 18240 C CA . LEU A 1 67 ? -0.525 1.955 -6.949 1.00 0.00 67 LEU A CA 14
ATOM 18241 C C . LEU A 1 67 ? -1.643 1.042 -6.538 1.00 0.00 67 LEU A C 14
ATOM 18242 O O . LEU A 1 67 ? -1.683 0.558 -5.400 1.00 0.00 67 LEU A O 14
ATOM 18258 N N . THR A 1 68 ? -2.546 0.849 -7.430 1.00 0.00 68 THR A N 14
ATOM 18259 C CA . THR A 1 68 ? -3.614 -0.069 -7.268 1.00 0.00 68 THR A CA 14
ATOM 18260 C C . THR A 1 68 ? -3.173 -1.414 -7.826 1.00 0.00 68 THR A C 14
ATOM 18261 O O . THR A 1 68 ? -2.777 -1.500 -8.994 1.00 0.00 68 THR A O 14
ATOM 18272 N N . ASN A 1 69 ? -3.204 -2.426 -6.976 1.00 0.00 69 ASN A N 14
ATOM 18273 C CA . ASN A 1 69 ? -2.773 -3.795 -7.301 1.00 0.00 69 ASN A CA 14
ATOM 18274 C C . ASN A 1 69 ? -1.313 -3.871 -7.764 1.00 0.00 69 ASN A C 14
ATOM 18275 O O . ASN A 1 69 ? -1.045 -4.110 -8.948 1.00 0.00 69 ASN A O 14
ATOM 18286 N N . PRO A 1 70 ? -0.347 -3.562 -6.881 1.00 0.00 70 PRO A N 14
ATOM 18287 C CA . PRO A 1 70 ? 1.061 -3.778 -7.181 1.00 0.00 70 PRO A CA 14
ATOM 18288 C C . PRO A 1 70 ? 1.460 -5.233 -6.873 1.00 0.00 70 PRO A C 14
ATOM 18289 O O . PRO A 1 70 ? 0.619 -6.048 -6.435 1.00 0.00 70 PRO A O 14
ATOM 18300 N N . SER A 1 71 ? 2.708 -5.554 -7.078 1.00 0.00 71 SER A N 14
ATOM 18301 C CA . SER A 1 71 ? 3.197 -6.876 -6.786 1.00 0.00 71 SER A CA 14
ATOM 18302 C C . SER A 1 71 ? 4.169 -6.784 -5.600 1.00 0.00 71 SER A C 14
ATOM 18303 O O . SER A 1 71 ? 4.825 -5.755 -5.424 1.00 0.00 71 SER A O 14
ATOM 18311 N N . ALA A 1 72 ? 4.261 -7.848 -4.819 1.00 0.00 72 ALA A N 14
ATOM 18312 C CA . ALA A 1 72 ? 5.045 -7.888 -3.572 1.00 0.00 72 ALA A CA 14
ATOM 18313 C C . ALA A 1 72 ? 6.512 -7.457 -3.732 1.00 0.00 72 ALA A C 14
ATOM 18314 O O . ALA A 1 72 ? 7.046 -6.724 -2.884 1.00 0.00 72 ALA A O 14
ATOM 18321 N N . ASP A 1 73 ? 7.162 -7.890 -4.795 1.00 0.00 73 ASP A N 14
ATOM 18322 C CA . ASP A 1 73 ? 8.578 -7.548 -5.003 1.00 0.00 73 ASP A CA 14
ATOM 18323 C C . ASP A 1 73 ? 8.696 -6.133 -5.527 1.00 0.00 73 ASP A C 14
ATOM 18324 O O . ASP A 1 73 ? 9.612 -5.396 -5.160 1.00 0.00 73 ASP A O 14
ATOM 18333 N N . GLU A 1 74 ? 7.728 -5.737 -6.342 1.00 0.00 74 GLU A N 14
ATOM 18334 C CA . GLU A 1 74 ? 7.690 -4.390 -6.894 1.00 0.00 74 GLU A CA 14
ATOM 18335 C C . GLU A 1 74 ? 7.489 -3.366 -5.778 1.00 0.00 74 GLU A C 14
ATOM 18336 O O . GLU A 1 74 ? 8.072 -2.283 -5.807 1.00 0.00 74 GLU A O 14
ATOM 18348 N N . VAL A 1 75 ? 6.667 -3.726 -4.786 1.00 0.00 75 VAL A N 14
ATOM 18349 C CA . VAL A 1 75 ? 6.447 -2.879 -3.615 1.00 0.00 75 VAL A CA 14
ATOM 18350 C C . VAL A 1 75 ? 7.766 -2.687 -2.878 1.00 0.00 75 VAL A C 14
ATOM 18351 O O . VAL A 1 75 ? 8.105 -1.589 -2.477 1.00 0.00 75 VAL A O 14
ATOM 18364 N N . LYS A 1 76 ? 8.516 -3.765 -2.760 1.00 0.00 76 LYS A N 14
ATOM 18365 C CA . LYS A 1 76 ? 9.808 -3.755 -2.095 1.00 0.00 76 LYS A CA 14
ATOM 18366 C C . LYS A 1 76 ? 10.801 -2.826 -2.829 1.00 0.00 76 LYS A C 14
ATOM 18367 O O . LYS A 1 76 ? 11.533 -2.065 -2.198 1.00 0.00 76 LYS A O 14
ATOM 18386 N N . ALA A 1 77 ? 10.787 -2.865 -4.150 1.00 0.00 77 ALA A N 14
ATOM 18387 C CA . ALA A 1 77 ? 11.676 -2.019 -4.960 1.00 0.00 77 ALA A CA 14
ATOM 18388 C C . ALA A 1 77 ? 11.276 -0.540 -4.866 1.00 0.00 77 ALA A C 14
ATOM 18389 O O . ALA A 1 77 ? 12.111 0.356 -4.940 1.00 0.00 77 ALA A O 14
ATOM 18396 N N . LYS A 1 78 ? 10.005 -0.290 -4.699 1.00 0.00 78 LYS A N 14
ATOM 18397 C CA . LYS A 1 78 ? 9.528 1.065 -4.514 1.00 0.00 78 LYS A CA 14
ATOM 18398 C C . LYS A 1 78 ? 9.793 1.506 -3.085 1.00 0.00 78 LYS A C 14
ATOM 18399 O O . LYS A 1 78 ? 10.033 2.679 -2.818 1.00 0.00 78 LYS A O 14
ATOM 18418 N N . LEU A 1 79 ? 9.790 0.551 -2.188 1.00 0.00 79 LEU A N 14
ATOM 18419 C CA . LEU A 1 79 ? 10.041 0.797 -0.787 1.00 0.00 79 LEU A CA 14
ATOM 18420 C C . LEU A 1 79 ? 11.487 1.268 -0.603 1.00 0.00 79 LEU A C 14
ATOM 18421 O O . LEU A 1 79 ? 11.755 2.215 0.139 1.00 0.00 79 LEU A O 14
ATOM 18437 N N . VAL A 1 80 ? 12.410 0.633 -1.323 1.00 0.00 80 VAL A N 14
ATOM 18438 C CA . VAL A 1 80 ? 13.818 0.981 -1.208 1.00 0.00 80 VAL A CA 14
ATOM 18439 C C . VAL A 1 80 ? 14.113 2.388 -1.718 1.00 0.00 80 VAL A C 14
ATOM 18440 O O . VAL A 1 80 ? 14.918 3.098 -1.121 1.00 0.00 80 VAL A O 14
ATOM 18453 N N . LYS A 1 81 ? 13.424 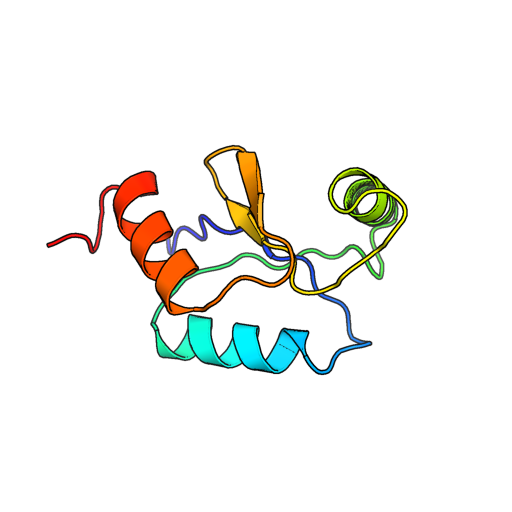2.821 -2.780 1.00 0.00 81 LYS A N 14
ATOM 18454 C CA . LYS A 1 81 ? 13.678 4.152 -3.316 1.00 0.00 81 LYS A CA 14
ATOM 18455 C C . LYS A 1 81 ? 13.116 5.217 -2.405 1.00 0.00 81 LYS A C 14
ATOM 18456 O O . LYS A 1 81 ? 13.714 6.287 -2.251 1.00 0.00 81 LYS A O 14
ATOM 18475 N N . ILE A 1 82 ? 11.994 4.923 -1.767 1.00 0.00 82 ILE A N 14
ATOM 18476 C CA . ILE A 1 82 ? 11.362 5.901 -0.916 1.00 0.00 82 ILE A CA 14
ATOM 18477 C C . ILE A 1 82 ? 12.087 6.021 0.422 1.00 0.00 82 ILE A C 14
ATOM 18478 O O . ILE A 1 82 ? 12.172 7.107 1.000 1.00 0.00 82 ILE A O 14
ATOM 18494 N N . ALA A 1 83 ? 12.662 4.920 0.876 1.00 0.00 83 ALA A N 14
ATOM 18495 C CA . ALA A 1 83 ? 13.425 4.919 2.111 1.00 0.00 83 ALA A CA 14
ATOM 18496 C C . ALA A 1 83 ? 14.811 5.505 1.872 1.00 0.00 83 ALA A C 14
ATOM 18497 O O . ALA A 1 83 ? 15.281 6.360 2.630 1.00 0.00 83 ALA A O 14
ATOM 18504 N N . GLY A 1 84 ? 15.463 5.055 0.812 1.00 0.00 84 GLY A N 14
ATOM 18505 C CA . GLY A 1 84 ? 16.781 5.548 0.474 1.00 0.00 84 GLY A CA 14
ATOM 18506 C C . GLY A 1 84 ? 17.857 4.849 1.267 1.00 0.00 84 GLY A C 14
ATOM 18507 O O . GLY A 1 84 ? 18.683 4.119 0.713 1.00 0.00 84 GLY A O 14
ATOM 18511 N N . LEU A 1 85 ? 17.837 5.058 2.558 1.00 0.00 85 LEU A N 14
ATOM 18512 C CA . LEU A 1 85 ? 18.788 4.451 3.453 1.00 0.00 85 LEU A CA 14
ATOM 18513 C C . LEU A 1 85 ? 18.143 3.245 4.111 1.00 0.00 85 LEU A C 14
ATOM 18514 O O . LEU A 1 85 ? 16.998 2.894 3.782 1.00 0.00 85 LEU A O 14
ATOM 18530 N N . GLU A 1 86 ? 18.890 2.592 5.000 1.00 0.00 86 GLU A N 14
ATOM 18531 C CA . GLU A 1 86 ? 18.438 1.440 5.805 1.00 0.00 86 GLU A CA 14
ATOM 18532 C C . GLU A 1 86 ? 18.337 0.162 4.977 1.00 0.00 86 GLU A C 14
ATOM 18533 O O . GLU A 1 86 ? 18.942 -0.861 5.322 1.00 0.00 86 GLU A O 14
ATOM 18545 N N . HIS A 1 87 ? 17.605 0.225 3.881 1.00 0.00 87 HIS A N 14
ATOM 18546 C CA . HIS A 1 87 ? 17.486 -0.903 2.964 1.00 0.00 87 HIS A CA 14
ATOM 18547 C C . HIS A 1 87 ? 18.774 -1.093 2.208 1.00 0.00 87 HIS A C 14
ATOM 18548 O O . HIS A 1 87 ? 19.085 -2.188 1.726 1.00 0.00 87 HIS A O 14
ATOM 18562 N N . HIS A 1 88 ? 19.508 -0.028 2.121 1.00 0.00 88 HIS A N 14
ATOM 18563 C CA . HIS A 1 88 ? 20.784 0.006 1.497 1.00 0.00 88 HIS A CA 14
ATOM 18564 C C . HIS A 1 88 ? 21.738 0.481 2.548 1.00 0.00 88 HIS A C 14
ATOM 18565 O O . HIS A 1 88 ? 22.583 -0.296 2.996 1.00 0.00 88 HIS A O 14
ATOM 18579 N N . MET A 1 1 ? 5.942 7.307 16.678 1.00 0.00 1 MET A N 15
ATOM 18580 C CA . MET A 1 1 ? 5.319 6.769 15.475 1.00 0.00 1 MET A CA 15
ATOM 18581 C C . MET A 1 1 ? 6.092 7.240 14.271 1.00 0.00 1 MET A C 15
ATOM 18582 O O . MET A 1 1 ? 6.070 8.420 13.932 1.00 0.00 1 MET A O 15
ATOM 18598 N N . VAL A 1 2 ? 6.818 6.336 13.656 1.00 0.00 2 VAL A N 15
ATOM 18599 C CA . VAL A 1 2 ? 7.632 6.664 12.494 1.00 0.00 2 VAL A CA 15
ATOM 18600 C C . VAL A 1 2 ? 6.764 6.696 11.250 1.00 0.00 2 VAL A C 15
ATOM 18601 O O . VAL A 1 2 ? 6.979 7.518 10.351 1.00 0.00 2 VAL A O 15
ATOM 18614 N N . THR A 1 3 ? 5.747 5.838 11.261 1.00 0.00 3 THR A N 15
ATOM 18615 C CA . THR A 1 3 ? 4.814 5.579 10.160 1.00 0.00 3 THR A CA 15
ATOM 18616 C C . THR A 1 3 ? 5.515 4.980 8.943 1.00 0.00 3 THR A C 15
ATOM 18617 O O . THR A 1 3 ? 6.659 5.329 8.621 1.00 0.00 3 THR A O 15
ATOM 18628 N N . ALA A 1 4 ? 4.864 4.071 8.293 1.00 0.00 4 ALA A N 15
ATOM 18629 C CA . ALA A 1 4 ? 5.431 3.437 7.150 1.00 0.00 4 ALA A CA 15
ATOM 18630 C C . ALA A 1 4 ? 5.324 4.341 5.952 1.00 0.00 4 ALA A C 15
ATOM 18631 O O . ALA A 1 4 ? 4.392 5.145 5.845 1.00 0.00 4 ALA A O 15
ATOM 18638 N N . ALA A 1 5 ? 6.259 4.203 5.046 1.00 0.00 5 ALA A N 15
ATOM 18639 C CA . ALA A 1 5 ? 6.310 5.025 3.852 1.00 0.00 5 ALA A CA 15
ATOM 18640 C C . ALA A 1 5 ? 5.278 4.572 2.820 1.00 0.00 5 ALA A C 15
ATOM 18641 O O . ALA A 1 5 ? 5.111 5.204 1.768 1.00 0.00 5 ALA A O 15
ATOM 18648 N N . LEU A 1 6 ? 4.608 3.480 3.120 1.00 0.00 6 LEU A N 15
ATOM 18649 C CA . LEU A 1 6 ? 3.537 2.983 2.307 1.00 0.00 6 LEU A CA 15
ATOM 18650 C C . LEU A 1 6 ? 2.281 2.893 3.125 1.00 0.00 6 LEU A C 15
ATOM 18651 O O . LEU A 1 6 ? 2.250 2.265 4.196 1.00 0.00 6 LEU A O 15
ATOM 18667 N N . THR A 1 7 ? 1.286 3.547 2.666 1.00 0.00 7 THR A N 15
ATOM 18668 C CA . THR A 1 7 ? 0.014 3.532 3.287 1.00 0.00 7 THR A CA 15
ATOM 18669 C C . THR A 1 7 ? -0.944 2.758 2.381 1.00 0.00 7 THR A C 15
ATOM 18670 O O . THR A 1 7 ? -1.235 3.187 1.261 1.00 0.00 7 THR A O 15
ATOM 18681 N N . ILE A 1 8 ? -1.373 1.614 2.844 1.00 0.00 8 ILE A N 15
ATOM 18682 C CA . ILE A 1 8 ? -2.195 0.716 2.071 1.00 0.00 8 ILE A CA 15
ATOM 18683 C C . ILE A 1 8 ? -3.646 0.901 2.435 1.00 0.00 8 ILE A C 15
ATOM 18684 O O . ILE A 1 8 ? -3.992 1.040 3.597 1.00 0.00 8 ILE A O 15
ATOM 18700 N N . TYR A 1 9 ? -4.466 0.916 1.453 1.00 0.00 9 TYR A N 15
ATOM 18701 C CA . TYR A 1 9 ? -5.867 1.042 1.634 1.00 0.00 9 TYR A CA 15
ATOM 18702 C C . TYR A 1 9 ? -6.470 -0.364 1.705 1.00 0.00 9 TYR A C 15
ATOM 18703 O O . TYR A 1 9 ? -6.304 -1.157 0.786 1.00 0.00 9 TYR A O 15
ATOM 18721 N N . THR A 1 10 ? -7.072 -0.694 2.830 1.00 0.00 10 THR A N 15
ATOM 18722 C CA . THR A 1 10 ? -7.657 -2.000 3.045 1.00 0.00 10 THR A CA 15
ATOM 18723 C C . THR A 1 10 ? -9.089 -1.870 3.530 1.00 0.00 10 THR A C 15
ATOM 18724 O O . THR A 1 10 ? -9.472 -0.836 4.084 1.00 0.00 10 THR A O 15
ATOM 18735 N N . THR A 1 11 ? -9.884 -2.899 3.304 1.00 0.00 11 THR A N 15
ATOM 18736 C CA . THR A 1 11 ? -11.239 -2.923 3.774 1.00 0.00 11 THR A CA 15
ATOM 18737 C C . THR A 1 11 ? -11.566 -4.315 4.275 1.00 0.00 11 THR A C 15
ATOM 18738 O O . THR A 1 11 ? -10.750 -5.232 4.152 1.00 0.00 11 THR A O 15
ATOM 18749 N N . SER A 1 12 ? -12.750 -4.472 4.827 1.00 0.00 12 SER A N 15
ATOM 18750 C CA . SER A 1 12 ? -13.228 -5.766 5.256 1.00 0.00 12 SER A CA 15
ATOM 18751 C C . SER A 1 12 ? -13.888 -6.466 4.052 1.00 0.00 12 SER A C 15
ATOM 18752 O O . SER A 1 12 ? -14.142 -7.670 4.062 1.00 0.00 12 SER A O 15
ATOM 18760 N N . TRP A 1 13 ? -14.095 -5.686 2.993 1.00 0.00 13 TRP A N 15
ATOM 18761 C CA . TRP A 1 13 ? -14.903 -6.093 1.853 1.00 0.00 13 TRP A CA 15
ATOM 18762 C C . TRP A 1 13 ? -14.126 -6.953 0.874 1.00 0.00 13 TRP A C 15
ATOM 18763 O O . TRP A 1 13 ? -14.715 -7.671 0.062 1.00 0.00 13 TRP A O 15
ATOM 18784 N N . CYS A 1 14 ? -12.834 -6.879 0.932 1.00 0.00 14 CYS A N 15
ATOM 18785 C CA . CYS A 1 14 ? -12.009 -7.526 -0.050 1.00 0.00 14 CYS A CA 15
ATOM 18786 C C . CYS A 1 14 ? -11.263 -8.718 0.495 1.00 0.00 14 CYS A C 15
ATOM 18787 O O . CYS A 1 14 ? -10.922 -8.766 1.676 1.00 0.00 14 CYS A O 15
ATOM 18794 N N . GLY A 1 15 ? -11.045 -9.681 -0.361 1.00 0.00 15 GLY A N 15
ATOM 18795 C CA . GLY A 1 15 ? -10.207 -10.794 -0.029 1.00 0.00 15 GLY A CA 15
ATOM 18796 C C . GLY A 1 15 ? -8.844 -10.620 -0.671 1.00 0.00 15 GLY A C 15
ATOM 18797 O O . GLY A 1 15 ? -7.812 -10.808 -0.029 1.00 0.00 15 GLY A O 15
ATOM 18801 N N . TYR A 1 16 ? -8.847 -10.173 -1.938 1.00 0.00 16 TYR A N 15
ATOM 18802 C CA . TYR A 1 16 ? -7.613 -9.995 -2.737 1.00 0.00 16 TYR A CA 15
ATOM 18803 C C . TYR A 1 16 ? -6.622 -9.000 -2.106 1.00 0.00 16 TYR A C 15
ATOM 18804 O O . TYR A 1 16 ? -5.418 -9.090 -2.323 1.00 0.00 16 TYR A O 15
ATOM 18822 N N . CYS A 1 17 ? -7.129 -8.087 -1.290 1.00 0.00 17 CYS A N 15
ATOM 18823 C CA . CYS A 1 17 ? -6.279 -7.117 -0.607 1.00 0.00 17 CYS A CA 15
ATOM 18824 C C . CYS A 1 17 ? -5.416 -7.824 0.435 1.00 0.00 17 CYS A C 15
ATOM 18825 O O . CYS A 1 17 ? -4.226 -7.553 0.572 1.00 0.00 17 CYS A O 15
ATOM 18832 N N . LEU A 1 18 ? -6.025 -8.789 1.103 1.00 0.00 18 LEU A N 15
ATOM 18833 C CA . LEU A 1 18 ? -5.420 -9.504 2.190 1.00 0.00 18 LEU A CA 15
ATOM 18834 C C . LEU A 1 18 ? -4.287 -10.404 1.707 1.00 0.00 18 LEU A C 15
ATOM 18835 O O . LEU A 1 18 ? -3.323 -10.637 2.429 1.00 0.00 18 LEU A O 15
ATOM 18851 N N . ARG A 1 19 ? -4.388 -10.866 0.473 1.00 0.00 19 ARG A N 15
ATOM 18852 C CA . ARG A 1 19 ? -3.361 -11.735 -0.119 1.00 0.00 19 ARG A CA 15
ATOM 18853 C C . ARG A 1 19 ? -2.027 -11.006 -0.232 1.00 0.00 19 ARG A C 15
ATOM 18854 O O . ARG A 1 19 ? -1.006 -11.485 0.261 1.00 0.00 19 ARG A O 15
ATOM 18875 N N . LEU A 1 20 ? -2.052 -9.814 -0.813 1.00 0.00 20 LEU A N 15
ATOM 18876 C CA . LEU A 1 20 ? -0.834 -9.011 -0.940 1.00 0.00 20 LEU A CA 15
ATOM 18877 C C . LEU A 1 20 ? -0.380 -8.534 0.437 1.00 0.00 20 LEU A C 15
ATOM 18878 O O . LEU A 1 20 ? 0.813 -8.491 0.733 1.00 0.00 20 LEU A O 15
ATOM 18894 N N . LYS A 1 21 ? -1.354 -8.215 1.275 1.00 0.00 21 LYS A N 15
ATOM 18895 C CA . LYS A 1 21 ? -1.130 -7.779 2.649 1.00 0.00 21 LYS A CA 15
ATOM 18896 C C . LYS A 1 21 ? -0.312 -8.840 3.428 1.00 0.00 21 LYS A C 15
ATOM 18897 O O . LYS A 1 21 ? 0.586 -8.512 4.216 1.00 0.00 21 LYS A O 15
ATOM 18916 N N . THR A 1 22 ? -0.583 -10.101 3.151 1.00 0.00 22 THR A N 15
ATOM 18917 C CA . THR A 1 22 ? 0.131 -11.186 3.786 1.00 0.00 22 THR A CA 15
ATOM 18918 C C . THR A 1 22 ? 1.557 -11.318 3.176 1.00 0.00 22 THR A C 15
ATOM 18919 O O . THR A 1 22 ? 2.549 -11.497 3.900 1.00 0.00 22 THR A O 15
ATOM 18930 N N . ALA A 1 23 ? 1.652 -11.154 1.852 1.00 0.00 23 ALA A N 15
ATOM 18931 C CA . ALA A 1 23 ? 2.933 -11.224 1.129 1.00 0.00 23 ALA A CA 15
ATOM 18932 C C . ALA A 1 23 ? 3.894 -10.158 1.616 1.00 0.00 23 ALA A C 15
ATOM 18933 O O . ALA A 1 23 ? 5.080 -10.418 1.805 1.00 0.00 23 ALA A O 15
ATOM 18940 N N . LEU A 1 24 ? 3.378 -8.975 1.848 1.00 0.00 24 LEU A N 15
ATOM 18941 C CA . LEU A 1 24 ? 4.176 -7.872 2.351 1.00 0.00 24 LEU A CA 15
ATOM 18942 C C . LEU A 1 24 ? 4.665 -8.160 3.765 1.00 0.00 24 LEU A C 15
ATOM 18943 O O . LEU A 1 24 ? 5.781 -7.798 4.128 1.00 0.00 24 LEU A O 15
ATOM 18959 N N . THR A 1 25 ? 3.851 -8.858 4.528 1.00 0.00 25 THR A N 15
ATOM 18960 C CA . THR A 1 25 ? 4.210 -9.251 5.874 1.00 0.00 25 THR A CA 15
ATOM 18961 C C . THR A 1 25 ? 5.397 -10.242 5.837 1.00 0.00 25 THR A C 15
ATOM 18962 O O . THR A 1 25 ? 6.380 -10.080 6.570 1.00 0.00 25 THR A O 15
ATOM 18973 N N . ALA A 1 26 ? 5.332 -11.212 4.926 1.00 0.00 26 ALA A N 15
ATOM 18974 C CA . ALA A 1 26 ? 6.398 -12.203 4.760 1.00 0.00 26 ALA A CA 15
ATOM 18975 C C . ALA A 1 26 ? 7.671 -11.552 4.198 1.00 0.00 26 ALA A C 15
ATOM 18976 O O . ALA A 1 26 ? 8.794 -11.998 4.457 1.00 0.00 26 ALA A O 15
ATOM 18983 N N . ASN A 1 27 ? 7.476 -10.471 3.471 1.00 0.00 27 ASN A N 15
ATOM 18984 C CA . ASN A 1 27 ? 8.558 -9.691 2.856 1.00 0.00 27 ASN A CA 15
ATOM 18985 C C . ASN A 1 27 ? 9.153 -8.679 3.830 1.00 0.00 27 ASN A C 15
ATOM 18986 O O . ASN A 1 27 ? 10.023 -7.863 3.444 1.00 0.00 27 ASN A O 15
ATOM 18997 N N . ARG A 1 28 ? 8.668 -8.730 5.081 1.00 0.00 28 ARG A N 15
ATOM 18998 C CA . ARG A 1 28 ? 9.105 -7.867 6.190 1.00 0.00 28 ARG A CA 15
ATOM 18999 C C . ARG A 1 28 ? 8.847 -6.388 5.848 1.00 0.00 28 ARG A C 15
ATOM 19000 O O . ARG A 1 28 ? 9.609 -5.481 6.202 1.00 0.00 28 ARG A O 15
ATOM 19021 N N . ILE A 1 29 ? 7.762 -6.148 5.189 1.00 0.00 29 ILE A N 15
ATOM 19022 C CA . ILE A 1 29 ? 7.403 -4.819 4.816 1.00 0.00 29 ILE A CA 15
ATOM 19023 C C . ILE A 1 29 ? 6.451 -4.242 5.843 1.00 0.00 29 ILE A C 15
ATOM 19024 O O . ILE A 1 29 ? 5.424 -4.844 6.161 1.00 0.00 29 ILE A O 15
ATOM 19040 N N . ALA A 1 30 ? 6.839 -3.130 6.410 1.00 0.00 30 ALA A N 15
ATOM 19041 C CA . ALA A 1 30 ? 6.016 -2.427 7.350 1.00 0.00 30 ALA A CA 15
ATOM 19042 C C . ALA A 1 30 ? 5.045 -1.574 6.574 1.00 0.00 30 ALA A C 15
ATOM 19043 O O . ALA A 1 30 ? 5.454 -0.793 5.717 1.00 0.00 30 ALA A O 15
ATOM 19050 N N . TYR A 1 31 ? 3.784 -1.737 6.837 1.00 0.00 31 TYR A N 15
ATOM 19051 C CA . TYR A 1 31 ? 2.772 -1.004 6.138 1.00 0.00 31 TYR A CA 15
ATOM 19052 C C . TYR A 1 31 ? 1.735 -0.485 7.096 1.00 0.00 31 TYR A C 15
ATOM 19053 O O . TYR A 1 31 ? 1.489 -1.091 8.158 1.00 0.00 31 TYR A O 15
ATOM 19071 N N . ASP A 1 32 ? 1.175 0.632 6.767 1.00 0.00 32 ASP A N 15
ATOM 19072 C CA . ASP A 1 32 ? 0.079 1.192 7.519 1.00 0.00 32 ASP A CA 15
ATOM 19073 C C . ASP A 1 32 ? -1.144 1.112 6.680 1.00 0.00 32 ASP A C 15
ATOM 19074 O O . ASP A 1 32 ? -1.141 1.581 5.548 1.00 0.00 32 ASP A O 15
ATOM 19083 N N . GLU A 1 33 ? -2.164 0.483 7.187 1.00 0.00 33 GLU A N 15
ATOM 19084 C CA . GLU A 1 33 ? -3.392 0.353 6.456 1.00 0.00 33 GLU A CA 15
ATOM 19085 C C . GLU A 1 33 ? -4.369 1.442 6.900 1.00 0.00 33 GLU A C 15
ATOM 19086 O O . GLU A 1 33 ? -4.288 1.934 8.039 1.00 0.00 33 GLU A O 15
ATOM 19098 N N . VAL A 1 34 ? -5.241 1.850 6.011 1.00 0.00 34 VAL A N 15
ATOM 19099 C CA . VAL A 1 34 ? -6.100 2.996 6.265 1.00 0.00 34 VAL A CA 15
ATOM 19100 C C . VAL A 1 34 ? -7.434 2.626 6.909 1.00 0.00 34 VAL A C 15
ATOM 19101 O O . VAL A 1 34 ? -8.057 1.614 6.590 1.00 0.00 34 VAL A O 15
ATOM 19114 N N . ASP A 1 35 ? -7.852 3.510 7.782 1.00 0.00 35 ASP A N 15
ATOM 19115 C CA . ASP A 1 35 ? -9.085 3.489 8.580 1.00 0.00 35 ASP A CA 15
ATOM 19116 C C . ASP A 1 35 ? -10.387 3.554 7.760 1.00 0.00 35 ASP A C 15
ATOM 19117 O O . ASP A 1 35 ? -11.472 3.532 8.343 1.00 0.00 35 ASP A O 15
ATOM 19126 N N . ILE A 1 36 ? -10.279 3.666 6.423 1.00 0.00 36 ILE A N 15
ATOM 19127 C CA . ILE A 1 36 ? -11.441 3.846 5.490 1.00 0.00 36 ILE A CA 15
ATOM 19128 C C . ILE A 1 36 ? -12.638 2.910 5.776 1.00 0.00 36 ILE A C 15
ATOM 19129 O O . ILE A 1 36 ? -13.769 3.231 5.420 1.00 0.00 36 ILE A O 15
ATOM 19145 N N . GLU A 1 37 ? -12.376 1.768 6.404 1.00 0.00 37 GLU A N 15
ATOM 19146 C CA . GLU A 1 37 ? -13.408 0.801 6.779 1.00 0.00 37 GLU A CA 15
ATOM 19147 C C . GLU A 1 37 ? -14.498 1.451 7.647 1.00 0.00 37 GLU A C 15
ATOM 19148 O O . GLU A 1 37 ? -15.665 1.077 7.580 1.00 0.00 37 GLU A O 15
ATOM 19160 N N . HIS A 1 38 ? -14.101 2.434 8.432 1.00 0.00 38 HIS A N 15
ATOM 19161 C CA . HIS A 1 38 ? -15.005 3.128 9.330 1.00 0.00 38 HIS A CA 15
ATOM 19162 C C . HIS A 1 38 ? -14.922 4.644 9.137 1.00 0.00 38 HIS A C 15
ATOM 19163 O O . HIS A 1 38 ? -15.330 5.410 10.006 1.00 0.00 38 HIS A O 15
ATOM 19177 N N . ASN A 1 39 ? -14.429 5.067 7.992 1.00 0.00 39 ASN A N 15
ATOM 19178 C CA . ASN A 1 39 ? -14.275 6.495 7.714 1.00 0.00 39 ASN A CA 15
ATOM 19179 C C . ASN A 1 39 ? -14.564 6.804 6.270 1.00 0.00 39 ASN A C 15
ATOM 19180 O O . ASN A 1 39 ? -13.923 6.260 5.362 1.00 0.00 39 ASN A O 15
ATOM 19191 N N . ARG A 1 40 ? -15.510 7.670 6.044 1.00 0.00 40 ARG A N 15
ATOM 19192 C CA . ARG A 1 40 ? -15.866 8.069 4.707 1.00 0.00 40 ARG A CA 15
ATOM 19193 C C . ARG A 1 40 ? -14.847 9.067 4.128 1.00 0.00 40 ARG A C 15
ATOM 19194 O O . ARG A 1 40 ? -14.608 9.084 2.932 1.00 0.00 40 ARG A O 15
ATOM 19215 N N . ALA A 1 41 ? -14.193 9.845 4.998 1.00 0.00 41 ALA A N 15
ATOM 19216 C CA . ALA A 1 41 ? -13.329 10.931 4.536 1.00 0.00 41 ALA A CA 15
ATOM 19217 C C . ALA A 1 41 ? -12.072 10.467 3.818 1.00 0.00 41 ALA A C 15
ATOM 19218 O O . ALA A 1 41 ? -11.658 11.072 2.828 1.00 0.00 41 ALA A O 15
ATOM 19225 N N . ALA A 1 42 ? -11.484 9.393 4.274 1.00 0.00 42 ALA A N 15
ATOM 19226 C CA . ALA A 1 42 ? -10.319 8.855 3.593 1.00 0.00 42 ALA A CA 15
ATOM 19227 C C . ALA A 1 42 ? -10.770 7.963 2.443 1.00 0.00 42 ALA A C 15
ATOM 19228 O O . ALA A 1 42 ? -10.070 7.801 1.450 1.00 0.00 42 ALA A O 15
ATOM 19235 N N . ALA A 1 43 ? -11.981 7.433 2.567 1.00 0.00 43 ALA A N 15
ATOM 19236 C CA . ALA A 1 43 ? -12.558 6.558 1.556 1.00 0.00 43 ALA A CA 15
ATOM 19237 C C . ALA A 1 43 ? -12.865 7.346 0.288 1.00 0.00 43 ALA A C 15
ATOM 19238 O O . ALA A 1 43 ? -12.794 6.820 -0.826 1.00 0.00 43 ALA A O 15
ATOM 19245 N N . GLU A 1 44 ? -13.170 8.615 0.481 1.00 0.00 44 GLU A N 15
ATOM 19246 C CA . GLU A 1 44 ? -13.454 9.544 -0.593 1.00 0.00 44 GLU A CA 15
ATOM 19247 C C . GLU A 1 44 ? -12.179 9.719 -1.448 1.00 0.00 44 GLU A C 15
ATOM 19248 O O . GLU A 1 44 ? -12.241 9.773 -2.673 1.00 0.00 44 GLU A O 15
ATOM 19260 N N . PHE A 1 45 ? -11.015 9.716 -0.795 1.00 0.00 45 PHE A N 15
ATOM 19261 C CA . PHE A 1 45 ? -9.745 9.821 -1.508 1.00 0.00 45 PHE A CA 15
ATOM 19262 C C . PHE A 1 45 ? -9.496 8.563 -2.347 1.00 0.00 45 PHE A C 15
ATOM 19263 O O . PHE A 1 45 ? -8.906 8.625 -3.434 1.00 0.00 45 PHE A O 15
ATOM 19280 N N . VAL A 1 46 ? -9.981 7.433 -1.866 1.00 0.00 46 VAL A N 15
ATOM 19281 C CA . VAL A 1 46 ? -9.854 6.182 -2.597 1.00 0.00 46 VAL A CA 15
ATOM 19282 C C . VAL A 1 46 ? -10.690 6.272 -3.879 1.00 0.00 46 VAL A C 15
ATOM 19283 O O . VAL A 1 46 ? -10.323 5.724 -4.916 1.00 0.00 46 VAL A O 15
ATOM 19296 N N . GLY A 1 47 ? -11.778 7.024 -3.801 1.00 0.00 47 GLY A N 15
ATOM 19297 C CA . GLY A 1 47 ? -12.621 7.252 -4.952 1.00 0.00 47 GLY A CA 15
ATOM 19298 C C . GLY A 1 47 ? -12.009 8.276 -5.890 1.00 0.00 47 GLY A C 15
ATOM 19299 O O . GLY A 1 47 ? -12.323 8.319 -7.078 1.00 0.00 47 GLY A O 15
ATOM 19303 N N . SER A 1 48 ? -11.151 9.114 -5.346 1.00 0.00 48 SER A N 15
ATOM 19304 C CA . SER A 1 48 ? -10.427 10.086 -6.126 1.00 0.00 48 SER A CA 15
ATOM 19305 C C . SER A 1 48 ? -9.431 9.358 -7.041 1.00 0.00 48 SER A C 15
ATOM 19306 O O . SER A 1 48 ? -9.322 9.672 -8.229 1.00 0.00 48 SER A O 15
ATOM 19314 N N . VAL A 1 49 ? -8.736 8.368 -6.498 1.00 0.00 49 VAL A N 15
ATOM 19315 C CA . VAL A 1 49 ? -7.784 7.611 -7.292 1.00 0.00 49 VAL A CA 15
ATOM 19316 C C . VAL A 1 49 ? -8.472 6.531 -8.134 1.00 0.00 49 VAL A C 15
ATOM 19317 O O . VAL A 1 49 ? -8.133 6.342 -9.292 1.00 0.00 49 VAL A O 15
ATOM 19330 N N . ASN A 1 50 ? -9.463 5.873 -7.573 1.00 0.00 50 ASN A N 15
ATOM 19331 C CA . ASN A 1 50 ? -10.185 4.837 -8.288 1.00 0.00 50 ASN A CA 15
ATOM 19332 C C . ASN A 1 50 ? -11.561 5.318 -8.678 1.00 0.00 50 ASN A C 15
ATOM 19333 O O . ASN A 1 50 ? -12.438 5.491 -7.824 1.00 0.00 50 ASN A O 15
ATOM 19344 N N . GLY A 1 51 ? -11.750 5.539 -9.952 1.00 0.00 51 GLY A N 15
ATOM 19345 C CA . GLY A 1 51 ? -13.014 6.011 -10.453 1.00 0.00 51 GLY A CA 15
ATOM 19346 C C . GLY A 1 51 ? -14.005 4.882 -10.630 1.00 0.00 51 GLY A C 15
ATOM 19347 O O . GLY A 1 51 ? -13.692 3.859 -11.261 1.00 0.00 51 GLY A O 15
ATOM 19351 N N . GLY A 1 52 ? -15.179 5.047 -10.070 1.00 0.00 52 GLY A N 15
ATOM 19352 C CA . GLY A 1 52 ? -16.204 4.043 -10.165 1.00 0.00 52 GLY A CA 15
ATOM 19353 C C . GLY A 1 52 ? -15.988 2.929 -9.172 1.00 0.00 52 GLY A C 15
ATOM 19354 O O . GLY A 1 52 ? -16.534 2.950 -8.070 1.00 0.00 52 GLY A O 15
ATOM 19358 N N . ASN A 1 53 ? -15.170 1.981 -9.542 1.00 0.00 53 ASN A N 15
ATOM 19359 C CA . ASN A 1 53 ? -14.879 0.846 -8.692 1.00 0.00 53 ASN A CA 15
ATOM 19360 C C . ASN A 1 53 ? -13.718 1.162 -7.793 1.00 0.00 53 ASN A C 15
ATOM 19361 O O . ASN A 1 53 ? -12.629 1.509 -8.269 1.00 0.00 53 ASN A O 15
ATOM 19372 N N . ARG A 1 54 ? -13.939 1.058 -6.511 1.00 0.00 54 ARG A N 15
ATOM 19373 C CA . ARG A 1 54 ? -12.899 1.287 -5.544 1.00 0.00 54 ARG A CA 15
ATOM 19374 C C . ARG A 1 54 ? -12.032 0.053 -5.421 1.00 0.00 54 ARG A C 15
ATOM 19375 O O . ARG A 1 54 ? -12.397 -0.903 -4.730 1.00 0.00 54 ARG A O 15
ATOM 19396 N N . THR A 1 55 ? -10.956 0.028 -6.166 1.00 0.00 55 THR A N 15
ATOM 19397 C CA . THR A 1 55 ? -9.988 -1.032 -6.074 1.00 0.00 55 THR A CA 15
ATOM 19398 C C . THR A 1 55 ? -9.342 -0.924 -4.720 1.00 0.00 55 THR A C 15
ATOM 19399 O O . THR A 1 55 ? -8.819 0.146 -4.369 1.00 0.00 55 THR A O 15
ATOM 19410 N N . VAL A 1 56 ? -9.392 -1.977 -3.949 1.00 0.00 56 VAL A N 15
ATOM 19411 C CA . VAL A 1 56 ? -8.929 -1.858 -2.601 1.00 0.00 56 VAL A CA 15
ATOM 19412 C C . VAL A 1 56 ? -7.477 -1.759 -2.459 1.00 0.00 56 VAL A C 15
ATOM 19413 O O . VAL A 1 56 ? -7.035 -0.744 -1.939 1.00 0.00 56 VAL A O 15
ATOM 19426 N N . PRO A 1 57 ? -6.642 -2.774 -2.899 1.00 0.00 57 PRO A N 15
ATOM 19427 C CA . PRO A 1 57 ? -5.306 -2.754 -2.501 1.00 0.00 57 PRO A CA 15
ATOM 19428 C C . PRO A 1 57 ? -4.459 -1.737 -3.299 1.00 0.00 57 PRO A C 15
ATOM 19429 O O . PRO A 1 57 ? -3.681 -2.072 -4.221 1.00 0.00 57 PRO A O 15
ATOM 19440 N N . THR A 1 58 ? -4.716 -0.543 -2.989 1.00 0.00 58 THR A N 15
ATOM 19441 C CA . THR A 1 58 ? -4.123 0.591 -3.505 1.00 0.00 58 THR A CA 15
ATOM 19442 C C . THR A 1 58 ? -3.211 1.100 -2.398 1.00 0.00 58 THR A C 15
ATOM 19443 O O . THR A 1 58 ? -3.538 0.964 -1.214 1.00 0.00 58 THR A O 15
ATOM 19454 N N . VAL A 1 59 ? -2.076 1.594 -2.748 1.00 0.00 59 VAL A N 15
ATOM 19455 C CA . VAL A 1 59 ? -1.113 1.994 -1.766 1.00 0.00 59 VAL A CA 15
ATOM 19456 C C . VAL A 1 59 ? -0.486 3.327 -2.135 1.00 0.00 59 VAL A C 15
ATOM 19457 O O . VAL A 1 59 ? -0.210 3.586 -3.307 1.00 0.00 59 VAL A O 15
ATOM 19470 N N . LYS A 1 60 ? -0.303 4.157 -1.155 1.00 0.00 60 LYS A N 15
ATOM 19471 C CA . LYS A 1 60 ? 0.321 5.433 -1.333 1.00 0.00 60 LYS A CA 15
ATOM 19472 C C . LYS A 1 60 ? 1.731 5.361 -0.790 1.00 0.00 60 LYS A C 15
ATOM 19473 O O . LYS A 1 60 ? 1.946 4.899 0.336 1.00 0.00 60 LYS A O 15
ATOM 19492 N N . PHE A 1 61 ? 2.678 5.768 -1.587 1.00 0.00 61 PHE A N 15
ATOM 19493 C CA . PHE A 1 61 ? 4.053 5.807 -1.160 1.00 0.00 61 PHE A CA 15
ATOM 19494 C C . PHE A 1 61 ? 4.532 7.225 -1.061 1.00 0.00 61 PHE A C 15
ATOM 19495 O O . PHE A 1 61 ? 3.926 8.144 -1.622 1.00 0.00 61 PHE A O 15
ATOM 19512 N N . ALA A 1 62 ? 5.675 7.377 -0.415 1.00 0.00 62 ALA A N 15
ATOM 19513 C CA . ALA A 1 62 ? 6.413 8.640 -0.351 1.00 0.00 62 ALA A CA 15
ATOM 19514 C C . ALA A 1 62 ? 7.009 8.946 -1.734 1.00 0.00 62 ALA A C 15
ATOM 19515 O O . ALA A 1 62 ? 7.565 10.010 -1.981 1.00 0.00 62 ALA A O 15
ATOM 19522 N N . ASP A 1 63 ? 6.897 7.951 -2.607 1.00 0.00 63 ASP A N 15
ATOM 19523 C CA . ASP A 1 63 ? 7.338 7.975 -4.010 1.00 0.00 63 ASP A CA 15
ATOM 19524 C C . ASP A 1 63 ? 6.564 9.041 -4.815 1.00 0.00 63 ASP A C 15
ATOM 19525 O O . ASP A 1 63 ? 6.976 9.437 -5.903 1.00 0.00 63 ASP A O 15
ATOM 19534 N N . GLY A 1 64 ? 5.440 9.492 -4.267 1.00 0.00 64 GLY A N 15
ATOM 19535 C CA . GLY A 1 64 ? 4.709 10.590 -4.871 1.00 0.00 64 GLY A CA 15
ATOM 19536 C C . GLY A 1 64 ? 3.557 10.150 -5.735 1.00 0.00 64 GLY A C 15
ATOM 19537 O O . GLY A 1 64 ? 2.937 10.972 -6.424 1.00 0.00 64 GLY A O 15
ATOM 19541 N N . SER A 1 65 ? 3.247 8.884 -5.700 1.00 0.00 65 SER A N 15
ATOM 19542 C CA . SER A 1 65 ? 2.167 8.369 -6.476 1.00 0.00 65 SER A CA 15
ATOM 19543 C C . SER A 1 65 ? 1.576 7.160 -5.754 1.00 0.00 65 SER A C 15
ATOM 19544 O O . SER A 1 65 ? 2.124 6.704 -4.719 1.00 0.00 65 SER A O 15
ATOM 19552 N N . THR A 1 66 ? 0.491 6.646 -6.275 1.00 0.00 66 THR A N 15
ATOM 19553 C CA . THR A 1 66 ? -0.187 5.534 -5.691 1.00 0.00 66 THR A CA 15
ATOM 19554 C C . THR A 1 66 ? -0.098 4.339 -6.621 1.00 0.00 66 THR A C 15
ATOM 19555 O O . THR A 1 66 ? -0.188 4.483 -7.840 1.00 0.00 66 THR A O 15
ATOM 19566 N N . LEU A 1 67 ? 0.109 3.187 -6.064 1.00 0.00 67 LEU A N 15
ATOM 19567 C CA . LEU A 1 67 ? 0.151 1.975 -6.834 1.00 0.00 67 LEU A CA 15
ATOM 19568 C C . LEU A 1 67 ? -1.117 1.205 -6.587 1.00 0.00 67 LEU A C 15
ATOM 19569 O O . LEU A 1 67 ? -1.738 1.349 -5.534 1.00 0.00 67 LEU A O 15
ATOM 19585 N N . THR A 1 68 ? -1.523 0.437 -7.539 1.00 0.00 68 THR A N 15
ATOM 19586 C CA . THR A 1 68 ? -2.744 -0.300 -7.447 1.00 0.00 68 THR A CA 15
ATOM 19587 C C . THR A 1 68 ? -2.463 -1.740 -7.845 1.00 0.00 68 THR A C 15
ATOM 19588 O O . THR A 1 68 ? -2.093 -2.005 -8.983 1.00 0.00 68 THR A O 15
ATOM 19599 N N . ASN A 1 69 ? -2.593 -2.650 -6.879 1.00 0.00 69 ASN A N 15
ATOM 19600 C CA . ASN A 1 69 ? -2.267 -4.088 -7.059 1.00 0.00 69 ASN A CA 15
ATOM 19601 C C . ASN A 1 69 ? -0.775 -4.341 -7.424 1.00 0.00 69 ASN A C 15
ATOM 19602 O O . ASN A 1 69 ? -0.496 -5.174 -8.298 1.00 0.00 69 ASN A O 15
ATOM 19613 N N . PRO A 1 70 ? 0.220 -3.691 -6.751 1.00 0.00 70 PRO A N 15
ATOM 19614 C CA . PRO A 1 70 ? 1.634 -3.916 -7.076 1.00 0.00 70 PRO A CA 15
ATOM 19615 C C . PRO A 1 70 ? 2.128 -5.238 -6.494 1.00 0.00 70 PRO A C 15
ATOM 19616 O O . PRO A 1 70 ? 1.509 -5.795 -5.578 1.00 0.00 70 PRO A O 15
ATOM 19627 N N . SER A 1 71 ? 3.203 -5.746 -7.016 1.00 0.00 71 SER A N 15
ATOM 19628 C CA . SER A 1 71 ? 3.760 -6.961 -6.504 1.00 0.00 71 SER A CA 15
ATOM 19629 C C . SER A 1 71 ? 4.660 -6.645 -5.300 1.00 0.00 71 SER A C 15
ATOM 19630 O O . SER A 1 71 ? 5.177 -5.518 -5.184 1.00 0.00 71 SER A O 15
ATOM 19638 N N . ALA A 1 72 ? 4.836 -7.624 -4.425 1.00 0.00 72 ALA A N 15
ATOM 19639 C CA . ALA A 1 72 ? 5.612 -7.482 -3.192 1.00 0.00 72 ALA A CA 15
ATOM 19640 C C . ALA A 1 72 ? 7.027 -6.971 -3.457 1.00 0.00 72 ALA A C 15
ATOM 19641 O O . ALA A 1 72 ? 7.522 -6.087 -2.745 1.00 0.00 72 ALA A O 15
ATOM 19648 N N . ASP A 1 73 ? 7.651 -7.499 -4.497 1.00 0.00 73 ASP A N 15
ATOM 19649 C CA . ASP A 1 73 ? 9.004 -7.096 -4.889 1.00 0.00 73 ASP A CA 15
ATOM 19650 C C . ASP A 1 73 ? 9.064 -5.625 -5.257 1.00 0.00 73 ASP A C 15
ATOM 19651 O O . ASP A 1 73 ? 9.994 -4.923 -4.871 1.00 0.00 73 ASP A O 15
ATOM 19660 N N . GLU A 1 74 ? 8.039 -5.154 -5.960 1.00 0.00 74 GLU A N 15
ATOM 19661 C CA . GLU A 1 74 ? 7.967 -3.765 -6.407 1.00 0.00 74 GLU A CA 15
ATOM 19662 C C . GLU A 1 74 ? 7.818 -2.848 -5.223 1.00 0.00 74 GLU A C 15
ATOM 19663 O O . GLU A 1 74 ? 8.430 -1.783 -5.164 1.00 0.00 74 GLU A O 15
ATOM 19675 N N . VAL A 1 75 ? 7.000 -3.278 -4.280 1.00 0.00 75 VAL A N 15
ATOM 19676 C CA . VAL A 1 75 ? 6.778 -2.548 -3.050 1.00 0.00 75 VAL A CA 15
ATOM 19677 C C . VAL A 1 75 ? 8.089 -2.423 -2.286 1.00 0.00 75 VAL A C 15
ATOM 19678 O O . VAL A 1 75 ? 8.444 -1.354 -1.808 1.00 0.00 75 VAL A O 15
ATOM 19691 N N . LYS A 1 76 ? 8.821 -3.515 -2.230 1.00 0.00 76 LYS A N 15
ATOM 19692 C CA . LYS A 1 76 ? 10.080 -3.553 -1.527 1.00 0.00 76 LYS A CA 15
ATOM 19693 C C . LYS A 1 76 ? 11.128 -2.692 -2.254 1.00 0.00 76 LYS A C 15
ATOM 19694 O O . LYS A 1 76 ? 11.863 -1.947 -1.621 1.00 0.00 76 LYS A O 15
ATOM 19713 N N . ALA A 1 77 ? 11.144 -2.772 -3.579 1.00 0.00 77 ALA A N 15
ATOM 19714 C CA . ALA A 1 77 ? 12.083 -2.010 -4.407 1.00 0.00 77 ALA A CA 15
ATOM 19715 C C . ALA A 1 77 ? 11.807 -0.512 -4.311 1.00 0.00 77 ALA A C 15
ATOM 19716 O O . ALA A 1 77 ? 12.736 0.303 -4.285 1.00 0.00 77 ALA A O 15
ATOM 19723 N N . LYS A 1 78 ? 10.539 -0.143 -4.269 1.00 0.00 78 LYS A N 15
ATOM 19724 C CA . LYS A 1 78 ? 10.185 1.247 -4.058 1.00 0.00 78 LYS A CA 15
ATOM 19725 C C . LYS A 1 78 ? 10.520 1.664 -2.657 1.00 0.00 78 LYS A C 15
ATOM 19726 O O . LYS A 1 78 ? 11.039 2.750 -2.454 1.00 0.00 78 LYS A O 15
ATOM 19745 N N . LEU A 1 79 ? 10.275 0.786 -1.705 1.00 0.00 79 LEU A N 15
ATOM 19746 C CA . LEU A 1 79 ? 10.523 1.083 -0.309 1.00 0.00 79 LEU A CA 15
ATOM 19747 C C . LEU A 1 79 ? 11.995 1.390 -0.077 1.00 0.00 79 LEU A C 15
ATOM 19748 O O . LEU A 1 79 ? 12.331 2.424 0.471 1.00 0.00 79 LEU A O 15
ATOM 19764 N N . VAL A 1 80 ? 12.860 0.511 -0.549 1.00 0.00 80 VAL A N 15
ATOM 19765 C CA . VAL A 1 80 ? 14.293 0.656 -0.338 1.00 0.00 80 VAL A CA 15
ATOM 19766 C C . VAL A 1 80 ? 14.853 1.935 -0.965 1.00 0.00 80 VAL A C 15
ATOM 19767 O O . VAL A 1 80 ? 15.786 2.524 -0.439 1.00 0.00 80 VAL A O 15
ATOM 19780 N N . LYS A 1 81 ? 14.267 2.384 -2.066 1.00 0.00 81 LYS A N 15
ATOM 19781 C CA . LYS A 1 81 ? 14.757 3.583 -2.701 1.00 0.00 81 LYS A CA 15
ATOM 19782 C C . LYS A 1 81 ? 14.226 4.843 -2.011 1.00 0.00 81 LYS A C 15
ATOM 19783 O O . LYS A 1 81 ? 14.993 5.756 -1.719 1.00 0.00 81 LYS A O 15
ATOM 19802 N N . ILE A 1 82 ? 12.936 4.872 -1.686 1.00 0.00 82 ILE A N 15
ATOM 19803 C CA . ILE A 1 82 ? 12.355 6.078 -1.115 1.00 0.00 82 ILE A CA 15
ATOM 19804 C C . ILE A 1 82 ? 12.596 6.213 0.387 1.00 0.00 82 ILE A C 15
ATOM 19805 O O . ILE A 1 82 ? 12.515 7.309 0.936 1.00 0.00 82 ILE A O 15
ATOM 19821 N 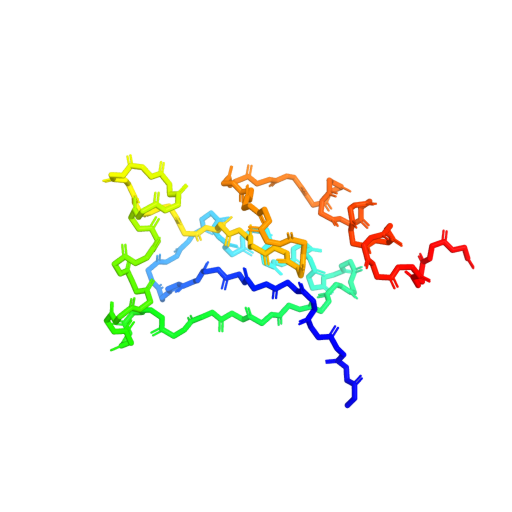N . ALA A 1 83 ? 12.897 5.106 1.043 1.00 0.00 83 ALA A N 15
ATOM 19822 C CA . ALA A 1 83 ? 13.124 5.123 2.479 1.00 0.00 83 ALA A CA 15
ATOM 19823 C C . ALA A 1 83 ? 14.614 5.118 2.810 1.00 0.00 83 ALA A C 15
ATOM 19824 O O . ALA A 1 83 ? 15.012 5.029 3.982 1.00 0.00 83 ALA A O 15
ATOM 19831 N N . GLY A 1 84 ? 15.429 5.185 1.783 1.00 0.00 84 GLY A N 15
ATOM 19832 C CA . GLY A 1 84 ? 16.852 5.318 1.975 1.00 0.00 84 GLY A CA 15
ATOM 19833 C C . GLY A 1 84 ? 17.579 4.011 2.209 1.00 0.00 84 GLY A C 15
ATOM 19834 O O . GLY A 1 84 ? 16.972 2.939 2.302 1.00 0.00 84 GLY A O 15
ATOM 19838 N N . LEU A 1 85 ? 18.889 4.129 2.367 1.00 0.00 85 LEU A N 15
ATOM 19839 C CA . LEU A 1 85 ? 19.810 3.004 2.549 1.00 0.00 85 LEU A CA 15
ATOM 19840 C C . LEU A 1 85 ? 19.501 2.254 3.843 1.00 0.00 85 LEU A C 15
ATOM 19841 O O . LEU A 1 85 ? 19.743 1.039 3.956 1.00 0.00 85 LEU A O 15
ATOM 19857 N N . GLU A 1 86 ? 18.929 2.985 4.779 1.00 0.00 86 GLU A N 15
ATOM 19858 C CA . GLU A 1 86 ? 18.631 2.507 6.115 1.00 0.00 86 GLU A CA 15
ATOM 19859 C C . GLU A 1 86 ? 17.561 1.422 6.108 1.00 0.00 86 GLU A C 15
ATOM 19860 O O . GLU A 1 86 ? 17.519 0.575 6.997 1.00 0.00 86 GLU A O 15
ATOM 19872 N N . HIS A 1 87 ? 16.713 1.434 5.111 1.00 0.00 87 HIS A N 15
ATOM 19873 C CA . HIS A 1 87 ? 15.639 0.476 5.051 1.00 0.00 87 HIS A CA 15
ATOM 19874 C C . HIS A 1 87 ? 15.960 -0.644 4.088 1.00 0.00 87 HIS A C 15
ATOM 19875 O O . HIS A 1 87 ? 16.092 -0.439 2.875 1.00 0.00 87 HIS A O 15
ATOM 19889 N N . HIS A 1 88 ? 16.130 -1.810 4.651 1.00 0.00 88 HIS A N 15
ATOM 19890 C CA . HIS A 1 88 ? 16.504 -3.007 3.951 1.00 0.00 88 HIS A CA 15
ATOM 19891 C C . HIS A 1 88 ? 16.053 -4.173 4.786 1.00 0.00 88 HIS A C 15
ATOM 19892 O O . HIS A 1 88 ? 15.592 -5.186 4.237 1.00 0.00 88 HIS A O 15
ATOM 19906 N N . MET A 1 1 ? 9.873 5.398 14.629 1.00 0.00 1 MET A N 16
ATOM 19907 C CA . MET A 1 1 ? 10.290 4.540 13.525 1.00 0.00 1 MET A CA 16
ATOM 19908 C C . MET A 1 1 ? 9.347 4.795 12.390 1.00 0.00 1 MET A C 16
ATOM 19909 O O . MET A 1 1 ? 8.196 5.143 12.630 1.00 0.00 1 MET A O 16
ATOM 19925 N N . VAL A 1 2 ? 9.806 4.649 11.172 1.00 0.00 2 VAL A N 16
ATOM 19926 C CA . VAL A 1 2 ? 8.955 4.886 10.028 1.00 0.00 2 VAL A CA 16
ATOM 19927 C C . VAL A 1 2 ? 8.020 3.697 9.850 1.00 0.00 2 VAL A C 16
ATOM 19928 O O . VAL A 1 2 ? 8.417 2.645 9.325 1.00 0.00 2 VAL A O 16
ATOM 19941 N N . THR A 1 3 ? 6.826 3.830 10.367 1.00 0.00 3 THR A N 16
ATOM 19942 C CA . THR A 1 3 ? 5.831 2.799 10.273 1.00 0.00 3 THR A CA 16
ATOM 19943 C C . THR A 1 3 ? 5.124 2.902 8.923 1.00 0.00 3 THR A C 16
ATOM 19944 O O . THR A 1 3 ? 4.994 1.921 8.190 1.00 0.00 3 THR A O 16
ATOM 19955 N N . ALA A 1 4 ? 4.723 4.102 8.573 1.00 0.00 4 ALA A N 16
ATOM 19956 C CA . ALA A 1 4 ? 4.011 4.301 7.349 1.00 0.00 4 ALA A CA 16
ATOM 19957 C C . ALA A 1 4 ? 4.923 4.772 6.251 1.00 0.00 4 ALA A C 16
ATOM 19958 O O . ALA A 1 4 ? 5.003 5.963 5.951 1.00 0.00 4 ALA A O 16
ATOM 19965 N N . ALA A 1 5 ? 5.680 3.844 5.721 1.00 0.00 5 ALA A N 16
ATOM 19966 C CA . ALA A 1 5 ? 6.503 4.108 4.558 1.00 0.00 5 ALA A CA 16
ATOM 19967 C C . ALA A 1 5 ? 5.608 3.970 3.336 1.00 0.00 5 ALA A C 16
ATOM 19968 O O . ALA A 1 5 ? 5.851 4.541 2.268 1.00 0.00 5 ALA A O 16
ATOM 19975 N N . LEU A 1 6 ? 4.565 3.198 3.534 1.00 0.00 6 LEU A N 16
ATOM 19976 C CA . LEU A 1 6 ? 3.518 3.002 2.591 1.00 0.00 6 LEU A CA 16
ATOM 19977 C C . LEU A 1 6 ? 2.205 2.900 3.331 1.00 0.00 6 LEU A C 16
ATOM 19978 O O . LEU A 1 6 ? 2.086 2.185 4.338 1.00 0.00 6 LEU A O 16
ATOM 19994 N N . THR A 1 7 ? 1.271 3.638 2.876 1.00 0.00 7 THR A N 16
ATOM 19995 C CA . THR A 1 7 ? -0.034 3.673 3.422 1.00 0.00 7 THR A CA 16
ATOM 19996 C C . THR A 1 7 ? -0.939 2.859 2.490 1.00 0.00 7 THR A C 16
ATOM 19997 O O . THR A 1 7 ? -1.072 3.176 1.310 1.00 0.00 7 THR A O 16
ATOM 20008 N N . ILE A 1 8 ? -1.495 1.797 3.001 1.00 0.00 8 ILE A N 16
ATOM 20009 C CA . ILE A 1 8 ? -2.285 0.886 2.213 1.00 0.00 8 ILE A CA 16
ATOM 20010 C C . ILE A 1 8 ? -3.748 0.996 2.567 1.00 0.00 8 ILE A C 16
ATOM 20011 O O . ILE A 1 8 ? -4.124 1.039 3.739 1.00 0.00 8 ILE A O 16
ATOM 20027 N N . TYR A 1 9 ? -4.557 1.065 1.568 1.00 0.00 9 TYR A N 16
ATOM 20028 C CA . TYR A 1 9 ? -5.967 1.114 1.753 1.00 0.00 9 TYR A CA 16
ATOM 20029 C C . TYR A 1 9 ? -6.516 -0.306 1.888 1.00 0.00 9 TYR A C 16
ATOM 20030 O O . TYR A 1 9 ? -6.197 -1.176 1.074 1.00 0.00 9 TYR A O 16
ATOM 20048 N N . THR A 1 10 ? -7.275 -0.554 2.955 1.00 0.00 10 THR A N 16
ATOM 20049 C CA . THR A 1 10 ? -7.829 -1.868 3.226 1.00 0.00 10 THR A CA 16
ATOM 20050 C C . THR A 1 10 ? -9.307 -1.778 3.602 1.00 0.00 10 THR A C 16
ATOM 20051 O O . THR A 1 10 ? -9.822 -0.694 3.912 1.00 0.00 10 THR A O 16
ATOM 20062 N N . THR A 1 11 ? -9.982 -2.895 3.532 1.00 0.00 11 THR A N 16
ATOM 20063 C CA . THR A 1 11 ? -11.355 -3.033 3.930 1.00 0.00 11 THR A CA 16
ATOM 20064 C C . THR A 1 11 ? -11.506 -4.470 4.462 1.00 0.00 11 THR A C 16
ATOM 20065 O O . THR A 1 11 ? -10.681 -5.324 4.117 1.00 0.00 11 THR A O 16
ATOM 20076 N N . SER A 1 12 ? -12.434 -4.712 5.388 1.00 0.00 12 SER A N 16
ATOM 20077 C CA . SER A 1 12 ? -12.715 -6.070 5.867 1.00 0.00 12 SER A CA 16
ATOM 20078 C C . SER A 1 12 ? -13.128 -6.956 4.693 1.00 0.00 12 SER A C 16
ATOM 20079 O O . SER A 1 12 ? -12.677 -8.104 4.563 1.00 0.00 12 SER A O 16
ATOM 20087 N N . TRP A 1 13 ? -13.965 -6.403 3.835 1.00 0.00 13 TRP A N 16
ATOM 20088 C CA . TRP A 1 13 ? -14.244 -6.980 2.569 1.00 0.00 13 TRP A CA 16
ATOM 20089 C C . TRP A 1 13 ? -12.981 -6.774 1.694 1.00 0.00 13 TRP A C 16
ATOM 20090 O O . TRP A 1 13 ? -12.705 -5.688 1.176 1.00 0.00 13 TRP A O 16
ATOM 20111 N N . CYS A 1 14 ? -12.151 -7.791 1.703 1.00 0.00 14 CYS A N 16
ATOM 20112 C CA . CYS A 1 14 ? -10.924 -7.839 0.948 1.00 0.00 14 CYS A CA 16
ATOM 20113 C C . CYS A 1 14 ? -10.392 -9.244 0.845 1.00 0.00 14 CYS A C 16
ATOM 20114 O O . CYS A 1 14 ? -10.050 -9.866 1.847 1.00 0.00 14 CYS A O 16
ATOM 20121 N N . GLY A 1 15 ? -10.318 -9.729 -0.352 1.00 0.00 15 GLY A N 16
ATOM 20122 C CA . GLY A 1 15 ? -9.693 -10.985 -0.616 1.00 0.00 15 GLY A CA 16
ATOM 20123 C C . GLY A 1 15 ? -8.374 -10.734 -1.288 1.00 0.00 15 GLY A C 16
ATOM 20124 O O . GLY A 1 15 ? -7.315 -11.076 -0.760 1.00 0.00 15 GLY A O 16
ATOM 20128 N N . TYR A 1 16 ? -8.425 -10.031 -2.411 1.00 0.00 16 TYR A N 16
ATOM 20129 C CA . TYR A 1 16 ? -7.225 -9.724 -3.167 1.00 0.00 16 TYR A CA 16
ATOM 20130 C C . TYR A 1 16 ? -6.312 -8.718 -2.464 1.00 0.00 16 TYR A C 16
ATOM 20131 O O . TYR A 1 16 ? -5.118 -8.674 -2.724 1.00 0.00 16 TYR A O 16
ATOM 20149 N N . CYS A 1 17 ? -6.863 -7.945 -1.535 1.00 0.00 17 CYS A N 16
ATOM 20150 C CA . CYS A 1 17 ? -6.050 -6.999 -0.769 1.00 0.00 17 CYS A CA 16
ATOM 20151 C C . CYS A 1 17 ? -5.193 -7.778 0.212 1.00 0.00 17 CYS A C 16
ATOM 20152 O O . CYS A 1 17 ? -4.038 -7.442 0.472 1.00 0.00 17 CYS A O 16
ATOM 20159 N N . LEU A 1 18 ? -5.767 -8.864 0.719 1.00 0.00 18 LEU A N 16
ATOM 20160 C CA . LEU A 1 18 ? -5.148 -9.644 1.755 1.00 0.00 18 LEU A CA 16
ATOM 20161 C C . LEU A 1 18 ? -3.971 -10.420 1.191 1.00 0.00 18 LEU A C 16
ATOM 20162 O O . LEU A 1 18 ? -2.979 -10.642 1.874 1.00 0.00 18 LEU A O 16
ATOM 20178 N N . ARG A 1 19 ? -4.075 -10.751 -0.093 1.00 0.00 19 ARG A N 16
ATOM 20179 C CA . ARG A 1 19 ? -3.027 -11.451 -0.839 1.00 0.00 19 ARG A CA 16
ATOM 20180 C C . ARG A 1 19 ? -1.724 -10.643 -0.836 1.00 0.00 19 ARG A C 16
ATOM 20181 O O . ARG A 1 19 ? -0.622 -11.195 -0.742 1.00 0.00 19 ARG A O 16
ATOM 20202 N N . LEU A 1 20 ? -1.860 -9.342 -0.928 1.00 0.00 20 LEU A N 16
ATOM 20203 C CA . LEU A 1 20 ? -0.717 -8.455 -0.906 1.00 0.00 20 LEU A CA 16
ATOM 20204 C C . LEU A 1 20 ? -0.298 -8.198 0.537 1.00 0.00 20 LEU A C 16
ATOM 20205 O O . LEU A 1 20 ? 0.888 -8.207 0.870 1.00 0.00 20 LEU A O 16
ATOM 20221 N N . LYS A 1 21 ? -1.291 -8.011 1.384 1.00 0.00 21 LYS A N 16
ATOM 20222 C CA . LYS A 1 21 ? -1.095 -7.681 2.785 1.00 0.00 21 LYS A CA 16
ATOM 20223 C C . LYS A 1 21 ? -0.263 -8.761 3.514 1.00 0.00 21 LYS A C 16
ATOM 20224 O O . LYS A 1 21 ? 0.694 -8.437 4.245 1.00 0.00 21 LYS A O 16
ATOM 20243 N N . THR A 1 22 ? -0.596 -10.023 3.286 1.00 0.00 22 THR A N 16
ATOM 20244 C CA . THR A 1 22 ? 0.140 -11.126 3.887 1.00 0.00 22 THR A CA 16
ATOM 20245 C C . THR A 1 22 ? 1.578 -11.174 3.323 1.00 0.00 22 THR A C 16
ATOM 20246 O O . THR A 1 22 ? 2.544 -11.392 4.067 1.00 0.00 22 THR A O 16
ATOM 20257 N N . ALA A 1 23 ? 1.712 -10.862 2.032 1.00 0.00 23 ALA A N 16
ATOM 20258 C CA . ALA A 1 23 ? 2.991 -10.895 1.343 1.00 0.00 23 ALA A CA 16
ATOM 20259 C C . ALA A 1 23 ? 3.938 -9.866 1.913 1.00 0.00 23 ALA A C 16
ATOM 20260 O O . ALA A 1 23 ? 5.092 -10.167 2.196 1.00 0.00 23 ALA A O 16
ATOM 20267 N N . LEU A 1 24 ? 3.444 -8.670 2.121 1.00 0.00 24 LEU A N 16
ATOM 20268 C CA . LEU A 1 24 ? 4.262 -7.587 2.639 1.00 0.00 24 LEU A CA 16
ATOM 20269 C C . LEU A 1 24 ? 4.682 -7.849 4.074 1.00 0.00 24 LEU A C 16
ATOM 20270 O O . LEU A 1 24 ? 5.817 -7.573 4.453 1.00 0.00 24 LEU A O 16
ATOM 20286 N N . THR A 1 25 ? 3.787 -8.421 4.852 1.00 0.00 25 THR A N 16
ATOM 20287 C CA . THR A 1 25 ? 4.068 -8.728 6.236 1.00 0.00 25 THR A CA 16
ATOM 20288 C C . THR A 1 25 ? 5.144 -9.827 6.335 1.00 0.00 25 THR A C 16
ATOM 20289 O O . THR A 1 25 ? 6.108 -9.712 7.114 1.00 0.00 25 THR A O 16
ATOM 20300 N N . ALA A 1 26 ? 5.020 -10.845 5.489 1.00 0.00 26 ALA A N 16
ATOM 20301 C CA . ALA A 1 26 ? 5.998 -11.928 5.440 1.00 0.00 26 ALA A CA 16
ATOM 20302 C C . ALA A 1 26 ? 7.343 -11.422 4.916 1.00 0.00 26 ALA A C 16
ATOM 20303 O O . ALA A 1 26 ? 8.385 -11.983 5.205 1.00 0.00 26 ALA A O 16
ATOM 20310 N N . ASN A 1 27 ? 7.301 -10.342 4.171 1.00 0.00 27 ASN A N 16
ATOM 20311 C CA . ASN A 1 27 ? 8.501 -9.731 3.605 1.00 0.00 27 ASN A CA 16
ATOM 20312 C C . ASN A 1 27 ? 9.059 -8.637 4.497 1.00 0.00 27 ASN A C 16
ATOM 20313 O O . ASN A 1 27 ? 9.994 -7.930 4.109 1.00 0.00 27 ASN A O 16
ATOM 20324 N N . ARG A 1 28 ? 8.470 -8.497 5.697 1.00 0.00 28 ARG A N 16
ATOM 20325 C CA . ARG A 1 28 ? 8.923 -7.535 6.723 1.00 0.00 28 ARG A CA 16
ATOM 20326 C C . ARG A 1 28 ? 8.772 -6.082 6.270 1.00 0.00 28 ARG A C 16
ATOM 20327 O O . ARG A 1 28 ? 9.447 -5.175 6.786 1.00 0.00 28 ARG A O 16
ATOM 20348 N N . ILE A 1 29 ? 7.870 -5.857 5.347 1.00 0.00 29 ILE A N 16
ATOM 20349 C CA . ILE A 1 29 ? 7.618 -4.541 4.849 1.00 0.00 29 ILE A CA 16
ATOM 20350 C C . ILE A 1 29 ? 6.596 -3.866 5.758 1.00 0.00 29 ILE A C 16
ATOM 20351 O O . ILE A 1 29 ? 5.488 -4.393 5.965 1.00 0.00 29 ILE A O 16
ATOM 20367 N N . ALA A 1 30 ? 6.986 -2.755 6.338 1.00 0.00 30 ALA A N 16
ATOM 20368 C CA . ALA A 1 30 ? 6.141 -2.021 7.252 1.00 0.00 30 ALA A CA 16
ATOM 20369 C C . ALA A 1 30 ? 5.211 -1.100 6.495 1.00 0.00 30 ALA A C 16
ATOM 20370 O O . ALA A 1 30 ? 5.642 -0.304 5.661 1.00 0.00 30 ALA A O 16
ATOM 20377 N N . TYR A 1 31 ? 3.949 -1.215 6.783 1.00 0.00 31 TYR A N 16
ATOM 20378 C CA . TYR A 1 31 ? 2.932 -0.433 6.133 1.00 0.00 31 TYR A CA 16
ATOM 20379 C C . TYR A 1 31 ? 1.876 -0.066 7.152 1.00 0.00 31 TYR A C 16
ATOM 20380 O O . TYR A 1 31 ? 1.834 -0.650 8.250 1.00 0.00 31 TYR A O 16
ATOM 20398 N N . ASP A 1 32 ? 1.026 0.844 6.801 1.00 0.00 32 ASP A N 16
ATOM 20399 C CA . ASP A 1 32 ? -0.060 1.247 7.670 1.00 0.00 32 ASP A CA 16
ATOM 20400 C C . ASP A 1 32 ? -1.342 1.194 6.868 1.00 0.00 32 ASP A C 16
ATOM 20401 O O . ASP A 1 32 ? -1.349 1.620 5.710 1.00 0.00 32 ASP A O 16
ATOM 20410 N N . GLU A 1 33 ? -2.398 0.650 7.433 1.00 0.00 33 GLU A N 16
ATOM 20411 C CA . GLU A 1 33 ? -3.642 0.510 6.696 1.00 0.00 33 GLU A CA 16
ATOM 20412 C C . GLU A 1 33 ? -4.643 1.613 7.071 1.00 0.00 33 GLU A C 16
ATOM 20413 O O . GLU A 1 33 ? -4.742 2.017 8.238 1.00 0.00 33 GLU A O 16
ATOM 20425 N N . VAL A 1 34 ? -5.367 2.095 6.084 1.00 0.00 34 VAL A N 16
ATOM 20426 C CA . VAL A 1 34 ? -6.224 3.267 6.241 1.00 0.00 34 VAL A CA 16
ATOM 20427 C C . VAL A 1 34 ? -7.613 2.966 6.834 1.00 0.00 34 VAL A C 16
ATOM 20428 O O . VAL A 1 34 ? -8.239 1.937 6.567 1.00 0.00 34 VAL A O 16
ATOM 20441 N N . ASP A 1 35 ? -8.059 3.941 7.578 1.00 0.00 35 ASP A N 16
ATOM 20442 C CA . ASP A 1 35 ? -9.339 4.052 8.297 1.00 0.00 35 ASP A CA 16
ATOM 20443 C C . ASP A 1 35 ? -10.605 4.075 7.419 1.00 0.00 35 ASP A C 16
ATOM 20444 O O . ASP A 1 35 ? -11.698 4.152 7.968 1.00 0.00 35 ASP A O 16
ATOM 20453 N N . ILE A 1 36 ? -10.467 4.043 6.085 1.00 0.00 36 ILE A N 16
ATOM 20454 C CA . ILE A 1 36 ? -11.611 4.211 5.118 1.00 0.00 36 ILE A CA 16
ATOM 20455 C C . ILE A 1 36 ? -12.893 3.400 5.440 1.00 0.00 36 ILE A C 16
ATOM 20456 O O . ILE A 1 36 ? -13.984 3.773 5.018 1.00 0.00 36 ILE A O 16
ATOM 20472 N N . GLU A 1 37 ? -12.757 2.313 6.170 1.00 0.00 37 GLU A N 16
ATOM 20473 C CA . GLU A 1 37 ? -13.892 1.481 6.540 1.00 0.00 37 GLU A CA 16
ATOM 20474 C C . GLU A 1 37 ? -14.786 2.217 7.568 1.00 0.00 37 GLU A C 16
ATOM 20475 O O . GLU A 1 37 ? -15.987 1.940 7.704 1.00 0.00 37 GLU A O 16
ATOM 20487 N N . HIS A 1 38 ? -14.194 3.152 8.272 1.00 0.00 38 HIS A N 16
ATOM 20488 C CA . HIS A 1 38 ? -14.889 3.935 9.284 1.00 0.00 38 HIS A CA 16
ATOM 20489 C C . HIS A 1 38 ? -15.023 5.376 8.822 1.00 0.00 38 HIS A C 16
ATOM 20490 O O . HIS A 1 38 ? -16.045 6.037 9.069 1.00 0.00 38 HIS A O 16
ATOM 20504 N N . ASN A 1 39 ? -13.998 5.837 8.150 1.00 0.00 39 ASN A N 16
ATOM 20505 C CA . ASN A 1 39 ? -13.880 7.210 7.701 1.00 0.00 39 ASN A CA 16
ATOM 20506 C C . ASN A 1 39 ? -14.224 7.361 6.236 1.00 0.00 39 ASN A C 16
ATOM 20507 O O . ASN A 1 39 ? -13.579 6.763 5.376 1.00 0.00 39 ASN A O 16
ATOM 20518 N N . ARG A 1 40 ? -15.193 8.199 5.952 1.00 0.00 40 ARG A N 16
ATOM 20519 C CA . ARG A 1 40 ? -15.585 8.476 4.585 1.00 0.00 40 ARG A CA 16
ATOM 20520 C C . ARG A 1 40 ? -14.576 9.400 3.890 1.00 0.00 40 ARG A C 16
ATOM 20521 O O . ARG A 1 40 ? -14.418 9.341 2.681 1.00 0.00 40 ARG A O 16
ATOM 20542 N N . ALA A 1 41 ? -13.851 10.211 4.662 1.00 0.00 41 ALA A N 16
ATOM 20543 C CA . ALA A 1 41 ? -12.995 11.230 4.072 1.00 0.00 41 ALA A CA 16
ATOM 20544 C C . ALA A 1 41 ? -11.809 10.673 3.314 1.00 0.00 41 ALA A C 16
ATOM 20545 O O . ALA A 1 41 ? -11.421 11.208 2.277 1.00 0.00 41 ALA A O 16
ATOM 20552 N N . ALA A 1 42 ? -11.243 9.602 3.794 1.00 0.00 42 ALA A N 16
ATOM 20553 C CA . ALA A 1 42 ? -10.164 8.970 3.068 1.00 0.00 42 ALA A CA 16
ATOM 20554 C C . ALA A 1 42 ? -10.736 7.987 2.061 1.00 0.00 42 ALA A C 16
ATOM 20555 O O . ALA A 1 42 ? -10.102 7.656 1.065 1.00 0.00 42 ALA A O 16
ATOM 20562 N N . ALA A 1 43 ? -11.957 7.546 2.318 1.00 0.00 43 ALA A N 16
ATOM 20563 C CA . ALA A 1 43 ? -12.624 6.582 1.466 1.00 0.00 43 ALA A CA 16
ATOM 20564 C C . ALA A 1 43 ? -12.956 7.192 0.125 1.00 0.00 43 ALA A C 16
ATOM 20565 O O . ALA A 1 43 ? -12.764 6.564 -0.925 1.00 0.00 43 ALA A O 16
ATOM 20572 N N . GLU A 1 44 ? -13.411 8.430 0.150 1.00 0.00 44 GLU A N 16
ATOM 20573 C CA . GLU A 1 44 ? -13.739 9.130 -1.076 1.00 0.00 44 GLU A CA 16
ATOM 20574 C C . GLU A 1 44 ? -12.482 9.463 -1.859 1.00 0.00 44 GLU A C 16
ATOM 20575 O O . GLU A 1 44 ? -12.511 9.578 -3.080 1.00 0.00 44 GLU A O 16
ATOM 20587 N N . PHE A 1 45 ? -11.364 9.556 -1.152 1.00 0.00 45 PHE A N 16
ATOM 20588 C CA . PHE A 1 45 ? -10.083 9.809 -1.783 1.00 0.00 45 PHE A CA 16
ATOM 20589 C C . PHE A 1 45 ? -9.680 8.600 -2.640 1.00 0.00 45 PHE A C 16
ATOM 20590 O O . PHE A 1 45 ? -9.079 8.751 -3.704 1.00 0.00 45 PHE A O 16
ATOM 20607 N N . VAL A 1 46 ? -10.074 7.404 -2.199 1.00 0.00 46 VAL A N 16
ATOM 20608 C CA . VAL A 1 46 ? -9.818 6.181 -2.958 1.00 0.00 46 VAL A CA 16
ATOM 20609 C C . VAL A 1 46 ? -10.610 6.244 -4.263 1.00 0.00 46 VAL A C 16
ATOM 20610 O O . VAL A 1 46 ? -10.115 5.897 -5.331 1.00 0.00 46 VAL A O 16
ATOM 20623 N N . GLY A 1 47 ? -11.825 6.750 -4.163 1.00 0.00 47 GLY A N 16
ATOM 20624 C CA . GLY A 1 47 ? -12.685 6.910 -5.319 1.00 0.00 47 GLY A CA 16
ATOM 20625 C C . GLY A 1 47 ? -12.227 8.047 -6.214 1.00 0.00 47 GLY A C 16
ATOM 20626 O O . GLY A 1 47 ? -12.646 8.156 -7.368 1.00 0.00 47 GLY A O 16
ATOM 20630 N N . SER A 1 48 ? -11.410 8.913 -5.663 1.00 0.00 48 SER A N 16
ATOM 20631 C CA . SER A 1 48 ? -10.862 10.021 -6.380 1.00 0.00 48 SER A CA 16
ATOM 20632 C C . SER A 1 48 ? -9.665 9.554 -7.227 1.00 0.00 48 SER A C 16
ATOM 20633 O O . SER A 1 48 ? -9.541 9.937 -8.398 1.00 0.00 48 SER A O 16
ATOM 20641 N N . VAL A 1 49 ? -8.811 8.709 -6.654 1.00 0.00 49 VAL A N 16
ATOM 20642 C CA . VAL A 1 49 ? -7.624 8.225 -7.366 1.00 0.00 49 VAL A CA 16
ATOM 20643 C C . VAL A 1 49 ? -7.925 7.020 -8.269 1.00 0.00 49 VAL A C 16
ATOM 20644 O O . VAL A 1 49 ? -7.321 6.867 -9.328 1.00 0.00 49 VAL A O 16
ATOM 20657 N N . ASN A 1 50 ? -8.860 6.190 -7.865 1.00 0.00 50 ASN A N 16
ATOM 20658 C CA . ASN A 1 50 ? -9.207 5.000 -8.633 1.00 0.00 50 ASN A CA 16
ATOM 20659 C C . ASN A 1 50 ? -10.498 5.216 -9.375 1.00 0.00 50 ASN A C 16
ATOM 20660 O O . ASN A 1 50 ? -11.282 6.101 -9.021 1.00 0.00 50 ASN A O 16
ATOM 20671 N N . GLY A 1 51 ? -10.728 4.428 -10.395 1.00 0.00 51 GLY A N 16
ATOM 20672 C CA . GLY A 1 51 ? -11.912 4.584 -11.186 1.00 0.00 51 GLY A CA 16
ATOM 20673 C C . GLY A 1 51 ? -12.654 3.293 -11.349 1.00 0.00 51 GLY A C 16
ATOM 20674 O O . GLY A 1 51 ? -12.047 2.215 -11.311 1.00 0.00 51 GLY A O 16
ATOM 20678 N N . GLY A 1 52 ? -13.951 3.391 -11.531 1.00 0.00 52 GLY A N 16
ATOM 20679 C CA . GLY A 1 52 ? -14.781 2.225 -11.672 1.00 0.00 52 GLY A CA 16
ATOM 20680 C C . GLY A 1 52 ? -15.191 1.714 -10.321 1.00 0.00 52 GLY A C 16
ATOM 20681 O O . GLY A 1 52 ? -15.959 2.365 -9.603 1.00 0.00 52 GLY A O 16
ATOM 20685 N N . ASN A 1 53 ? -14.692 0.568 -9.966 1.00 0.00 53 ASN A N 16
ATOM 20686 C CA . ASN A 1 53 ? -14.922 0.015 -8.653 1.00 0.00 53 ASN A CA 16
ATOM 20687 C C . ASN A 1 53 ? -13.780 0.487 -7.783 1.00 0.00 53 ASN A C 16
ATOM 20688 O O . ASN A 1 53 ? -12.669 0.693 -8.294 1.00 0.00 53 ASN A O 16
ATOM 20699 N N . ARG A 1 54 ? -14.026 0.699 -6.515 1.00 0.00 54 ARG A N 16
ATOM 20700 C CA . ARG A 1 54 ? -12.974 1.126 -5.629 1.00 0.00 54 ARG A CA 16
ATOM 20701 C C . ARG A 1 54 ? -11.997 0.019 -5.361 1.00 0.00 54 ARG A C 16
ATOM 20702 O O . ARG A 1 54 ? -12.257 -0.877 -4.561 1.00 0.00 54 ARG A O 16
ATOM 20723 N N . THR A 1 55 ? -10.918 0.042 -6.114 1.00 0.00 55 THR A N 16
ATOM 20724 C CA . THR A 1 55 ? -9.828 -0.853 -5.935 1.00 0.00 55 THR A CA 16
ATOM 20725 C C . THR A 1 55 ? -9.273 -0.595 -4.553 1.00 0.00 55 THR A C 16
ATOM 20726 O O . THR A 1 55 ? -8.809 0.517 -4.270 1.00 0.00 55 THR A O 16
ATOM 20737 N N . VAL A 1 56 ? -9.374 -1.556 -3.680 1.00 0.00 56 VAL A N 16
ATOM 20738 C CA . VAL A 1 56 ? -8.949 -1.315 -2.338 1.00 0.00 56 VAL A CA 16
ATOM 20739 C C . VAL A 1 56 ? -7.467 -1.297 -2.180 1.00 0.00 56 VAL A C 16
ATOM 20740 O O . VAL A 1 56 ? -6.963 -0.291 -1.693 1.00 0.00 56 VAL A O 16
ATOM 20753 N N . PRO A 1 57 ? -6.686 -2.373 -2.591 1.00 0.00 57 PRO A N 16
ATOM 20754 C CA . PRO A 1 57 ? -5.318 -2.410 -2.252 1.00 0.00 57 PRO A CA 16
ATOM 20755 C C . PRO A 1 57 ? -4.472 -1.431 -3.087 1.00 0.00 57 PRO A C 16
ATOM 20756 O O . PRO A 1 57 ? -3.807 -1.789 -4.075 1.00 0.00 57 PRO A O 16
ATOM 20767 N N . THR A 1 58 ? -4.604 -0.232 -2.730 1.00 0.00 58 THR A N 16
ATOM 20768 C CA . THR A 1 58 ? -3.965 0.847 -3.308 1.00 0.00 58 THR A CA 16
ATOM 20769 C C . THR A 1 58 ? -2.896 1.278 -2.318 1.00 0.00 58 THR A C 16
ATOM 20770 O O . THR A 1 58 ? -3.181 1.456 -1.122 1.00 0.00 58 THR A O 16
ATOM 20781 N N . VAL A 1 59 ? -1.683 1.352 -2.775 1.00 0.00 59 VAL A N 16
ATOM 20782 C CA . VAL A 1 59 ? -0.584 1.658 -1.913 1.00 0.00 59 VAL A CA 16
ATOM 20783 C C . VAL A 1 59 ? -0.071 3.063 -2.169 1.00 0.00 59 VAL A C 16
ATOM 20784 O O . VAL A 1 59 ? 0.302 3.417 -3.285 1.00 0.00 59 VAL A O 16
ATOM 20797 N N . LYS A 1 60 ? -0.102 3.854 -1.160 1.00 0.00 60 LYS A N 16
ATOM 20798 C CA . LYS A 1 60 ? 0.367 5.197 -1.223 1.00 0.00 60 LYS A CA 16
ATOM 20799 C C . LYS A 1 60 ? 1.702 5.272 -0.509 1.00 0.00 60 LYS A C 16
ATOM 20800 O O . LYS A 1 60 ? 1.774 5.113 0.701 1.00 0.00 60 LYS A O 16
ATOM 20819 N N . PHE A 1 61 ? 2.755 5.469 -1.256 1.00 0.00 61 PHE A N 16
ATOM 20820 C CA . PHE A 1 61 ? 4.080 5.527 -0.682 1.00 0.00 61 PHE A CA 16
ATOM 20821 C C . PHE A 1 61 ? 4.331 6.881 -0.061 1.00 0.00 61 PHE A C 16
ATOM 20822 O O . PHE A 1 61 ? 3.649 7.858 -0.398 1.00 0.00 61 PHE A O 16
ATOM 20839 N N . ALA A 1 62 ? 5.304 6.936 0.833 1.00 0.00 62 ALA A N 16
ATOM 20840 C CA . ALA A 1 62 ? 5.662 8.141 1.591 1.00 0.00 62 ALA A CA 16
ATOM 20841 C C . ALA A 1 62 ? 5.984 9.350 0.705 1.00 0.00 62 ALA A C 16
ATOM 20842 O O . ALA A 1 62 ? 5.828 10.503 1.135 1.00 0.00 62 ALA A O 16
ATOM 20849 N N . ASP A 1 63 ? 6.387 9.094 -0.524 1.00 0.00 63 ASP A N 16
ATOM 20850 C CA . ASP A 1 63 ? 6.761 10.156 -1.449 1.00 0.00 63 ASP A CA 16
ATOM 20851 C C . ASP A 1 63 ? 5.516 10.786 -2.082 1.00 0.00 63 ASP A C 16
ATOM 20852 O O . ASP A 1 63 ? 5.566 11.897 -2.610 1.00 0.00 63 ASP A O 16
ATOM 20861 N N . GLY A 1 64 ? 4.398 10.095 -1.995 1.00 0.00 64 GLY A N 16
ATOM 20862 C CA . GLY A 1 64 ? 3.161 10.612 -2.529 1.00 0.00 64 GLY A CA 16
ATOM 20863 C C . GLY A 1 64 ? 2.682 9.863 -3.754 1.00 0.00 64 GLY A C 16
ATOM 20864 O O . GLY A 1 64 ? 1.547 10.081 -4.220 1.00 0.00 64 GLY A O 16
ATOM 20868 N N . SER A 1 65 ? 3.501 8.977 -4.271 1.00 0.00 65 SER A N 16
ATOM 20869 C CA . SER A 1 65 ? 3.119 8.198 -5.419 1.00 0.00 65 SER A CA 16
ATOM 20870 C C . SER A 1 65 ? 2.211 7.060 -4.946 1.00 0.00 65 SER A C 16
ATOM 20871 O O . SER A 1 65 ? 2.463 6.441 -3.898 1.00 0.00 65 SER A O 16
ATOM 20879 N N . THR A 1 66 ? 1.136 6.824 -5.662 1.00 0.00 66 THR A N 16
ATOM 20880 C CA . THR A 1 66 ? 0.211 5.794 -5.285 1.00 0.00 66 THR A CA 16
ATOM 20881 C C . THR A 1 66 ? 0.187 4.734 -6.381 1.00 0.00 66 THR A C 16
ATOM 20882 O O . THR A 1 66 ? 0.215 5.060 -7.565 1.00 0.00 66 THR A O 16
ATOM 20893 N N . LEU A 1 67 ? 0.156 3.492 -6.000 1.00 0.00 67 LEU A N 16
ATOM 20894 C CA . LEU A 1 67 ? 0.136 2.396 -6.943 1.00 0.00 67 LEU A CA 16
ATOM 20895 C C . LEU A 1 67 ? -1.081 1.536 -6.735 1.00 0.00 67 LEU A C 16
ATOM 20896 O O . LEU A 1 67 ? -1.506 1.301 -5.596 1.00 0.00 67 LEU A O 16
ATOM 20912 N N . THR A 1 68 ? -1.629 1.075 -7.814 1.00 0.00 68 THR A N 16
ATOM 20913 C CA . THR A 1 68 ? -2.811 0.269 -7.790 1.00 0.00 68 THR A CA 16
ATOM 20914 C C . THR A 1 68 ? -2.410 -1.210 -7.907 1.00 0.00 68 THR A C 16
ATOM 20915 O O . THR A 1 68 ? -1.797 -1.606 -8.906 1.00 0.00 68 THR A O 16
ATOM 20926 N N . ASN A 1 69 ? -2.706 -1.981 -6.849 1.00 0.00 69 ASN A N 16
ATOM 20927 C CA . ASN A 1 69 ? -2.436 -3.446 -6.734 1.00 0.00 69 ASN A CA 16
ATOM 20928 C C . ASN A 1 69 ? -1.156 -3.969 -7.401 1.00 0.00 69 ASN A C 16
ATOM 20929 O O . ASN A 1 69 ? -1.196 -4.582 -8.473 1.00 0.00 69 ASN A O 16
ATOM 20940 N N . PRO A 1 70 ? 0.007 -3.705 -6.795 1.00 0.00 70 PRO A N 16
ATOM 20941 C CA . PRO A 1 70 ? 1.269 -4.231 -7.274 1.00 0.00 70 PRO A CA 16
ATOM 20942 C C . PRO A 1 70 ? 1.589 -5.571 -6.576 1.00 0.00 70 PRO A C 16
ATOM 20943 O O . PRO A 1 70 ? 0.712 -6.179 -5.946 1.00 0.00 70 PRO A O 16
ATOM 20954 N N . SER A 1 71 ? 2.813 -6.016 -6.681 1.00 0.00 71 SER A N 16
ATOM 20955 C CA . SER A 1 71 ? 3.248 -7.227 -6.021 1.00 0.00 71 SER A CA 16
ATOM 20956 C C . SER A 1 71 ? 4.305 -6.869 -4.970 1.00 0.00 71 SER A C 16
ATOM 20957 O O . SER A 1 71 ? 4.780 -5.722 -4.946 1.00 0.00 71 SER A O 16
ATOM 20965 N N . ALA A 1 72 ? 4.676 -7.825 -4.120 1.00 0.00 72 ALA A N 16
ATOM 20966 C CA . ALA A 1 72 ? 5.639 -7.584 -3.039 1.00 0.00 72 ALA A CA 16
ATOM 20967 C C . ALA A 1 72 ? 6.979 -7.097 -3.573 1.00 0.00 72 ALA A C 16
ATOM 20968 O O . ALA A 1 72 ? 7.567 -6.166 -3.025 1.00 0.00 72 ALA A O 16
ATOM 20975 N N . ASP A 1 73 ? 7.438 -7.700 -4.669 1.00 0.00 73 ASP A N 16
ATOM 20976 C CA . ASP A 1 73 ? 8.720 -7.320 -5.279 1.00 0.00 73 ASP A CA 16
ATOM 20977 C C . ASP A 1 73 ? 8.688 -5.903 -5.812 1.00 0.00 73 ASP A C 16
ATOM 20978 O O . ASP A 1 73 ? 9.699 -5.186 -5.757 1.00 0.00 73 ASP A O 16
ATOM 20987 N N . GLU A 1 74 ? 7.525 -5.495 -6.297 1.00 0.00 74 GLU A N 16
ATOM 20988 C CA . GLU A 1 74 ? 7.317 -4.141 -6.797 1.00 0.00 74 GLU A CA 16
ATOM 20989 C C . GLU A 1 74 ? 7.481 -3.165 -5.651 1.00 0.00 74 GLU A C 16
ATOM 20990 O O . GLU A 1 74 ? 8.258 -2.218 -5.723 1.00 0.00 74 GLU A O 16
ATOM 21002 N N . VAL A 1 75 ? 6.769 -3.451 -4.573 1.00 0.00 75 VAL A N 16
ATOM 21003 C CA . VAL A 1 75 ? 6.775 -2.623 -3.383 1.00 0.00 75 VAL A CA 16
ATOM 21004 C C . VAL A 1 75 ? 8.173 -2.542 -2.789 1.00 0.00 75 VAL A C 16
ATOM 21005 O O . VAL A 1 75 ? 8.637 -1.477 -2.462 1.00 0.00 75 VAL A O 16
ATOM 21018 N N . LYS A 1 76 ? 8.833 -3.671 -2.708 1.00 0.00 76 LYS A N 16
ATOM 21019 C CA . LYS A 1 76 ? 10.184 -3.774 -2.173 1.00 0.00 76 LYS A CA 16
ATOM 21020 C C . LYS A 1 76 ? 11.183 -2.890 -2.951 1.00 0.00 76 LYS A C 16
ATOM 21021 O O . LYS A 1 76 ? 11.946 -2.128 -2.352 1.00 0.00 76 LYS A O 16
ATOM 21040 N N . ALA A 1 77 ? 11.135 -2.950 -4.277 1.00 0.00 77 ALA A N 16
ATOM 21041 C CA . ALA A 1 77 ? 12.062 -2.177 -5.107 1.00 0.00 77 ALA A CA 16
ATOM 21042 C C . ALA A 1 77 ? 11.725 -0.685 -5.085 1.00 0.00 77 ALA A C 16
ATOM 21043 O O . ALA A 1 77 ? 12.579 0.164 -5.376 1.00 0.00 77 ALA A O 16
ATOM 21050 N N . LYS A 1 78 ? 10.496 -0.371 -4.758 1.00 0.00 78 LYS A N 16
ATOM 21051 C CA . LYS A 1 78 ? 10.084 1.008 -4.575 1.00 0.00 78 LYS A CA 16
ATOM 21052 C C . LYS A 1 78 ? 10.479 1.466 -3.195 1.00 0.00 78 LYS A C 16
ATOM 21053 O O . LYS A 1 78 ? 10.952 2.573 -3.019 1.00 0.00 78 LYS A O 16
ATOM 21072 N N . LEU A 1 79 ? 10.297 0.587 -2.233 1.00 0.00 79 LEU A N 16
ATOM 21073 C CA . LEU A 1 79 ? 10.590 0.849 -0.837 1.00 0.00 79 LEU A CA 16
ATOM 21074 C C . LEU A 1 79 ? 12.033 1.286 -0.694 1.00 0.00 79 LEU A C 16
ATOM 21075 O O . LEU A 1 79 ? 12.325 2.311 -0.074 1.00 0.00 79 LEU A O 16
ATOM 21091 N N . VAL A 1 80 ? 12.922 0.538 -1.328 1.00 0.00 80 VAL A N 16
ATOM 21092 C CA . VAL A 1 80 ? 14.339 0.829 -1.277 1.00 0.00 80 VAL A CA 16
ATOM 21093 C C . VAL A 1 80 ? 14.657 2.225 -1.855 1.00 0.00 80 VAL A C 16
ATOM 21094 O O . VAL A 1 80 ? 15.506 2.930 -1.340 1.00 0.00 80 VAL A O 16
ATOM 21107 N N . LYS A 1 81 ? 13.953 2.635 -2.898 1.00 0.00 81 LYS A N 16
ATOM 21108 C CA . LYS A 1 81 ? 14.212 3.936 -3.485 1.00 0.00 81 LYS A CA 16
ATOM 21109 C C . LYS A 1 81 ? 13.523 5.089 -2.744 1.00 0.00 81 LYS A C 16
ATOM 21110 O O . LYS A 1 81 ? 14.078 6.184 -2.644 1.00 0.00 81 LYS A O 16
ATOM 21129 N N . ILE A 1 82 ? 12.322 4.864 -2.240 1.00 0.00 82 ILE A N 16
ATOM 21130 C CA . ILE A 1 82 ? 11.581 5.947 -1.600 1.00 0.00 82 ILE A CA 16
ATOM 21131 C C . ILE A 1 82 ? 11.945 6.149 -0.145 1.00 0.00 82 ILE A C 16
ATOM 21132 O O . ILE A 1 82 ? 11.856 7.255 0.370 1.00 0.00 82 ILE A O 16
ATOM 21148 N N . ALA A 1 83 ? 12.346 5.089 0.518 1.00 0.00 83 ALA A N 16
ATOM 21149 C CA . ALA A 1 83 ? 12.763 5.199 1.891 1.00 0.00 83 ALA A CA 16
ATOM 21150 C C . ALA A 1 83 ? 14.256 5.423 1.945 1.00 0.00 83 ALA A C 16
ATOM 21151 O O . ALA A 1 83 ? 14.768 6.100 2.841 1.00 0.00 83 ALA A O 16
ATOM 21158 N N . GLY A 1 84 ? 14.949 4.877 0.969 1.00 0.00 84 GLY A N 16
ATOM 21159 C CA . GLY A 1 84 ? 16.366 5.026 0.896 1.00 0.00 84 GLY A CA 16
ATOM 21160 C C . GLY A 1 84 ? 17.062 3.832 1.478 1.00 0.00 84 GLY A C 16
ATOM 21161 O O . GLY A 1 84 ? 16.559 2.699 1.385 1.00 0.00 84 GLY A O 16
ATOM 21165 N N . LEU A 1 85 ? 18.171 4.073 2.119 1.00 0.00 85 LEU A N 16
ATOM 21166 C CA . LEU A 1 85 ? 18.970 3.012 2.701 1.00 0.00 85 LEU A CA 16
ATOM 21167 C C . LEU A 1 85 ? 18.270 2.408 3.896 1.00 0.00 85 LEU A C 16
ATOM 21168 O O . LEU A 1 85 ? 18.414 1.225 4.171 1.00 0.00 85 LEU A O 16
ATOM 21184 N N . GLU A 1 86 ? 17.498 3.209 4.587 1.00 0.00 86 GLU A N 16
ATOM 21185 C CA . GLU A 1 86 ? 16.771 2.727 5.725 1.00 0.00 86 GLU A CA 16
ATOM 21186 C C . GLU A 1 86 ? 15.345 2.409 5.329 1.00 0.00 86 GLU A C 16
ATOM 21187 O O . GLU A 1 86 ? 14.487 3.294 5.255 1.00 0.00 86 GLU A O 16
ATOM 21199 N N . HIS A 1 87 ? 15.125 1.180 4.999 1.00 0.00 87 HIS A N 16
ATOM 21200 C CA . HIS A 1 87 ? 13.808 0.698 4.651 1.00 0.00 87 HIS A CA 16
ATOM 21201 C C . HIS A 1 87 ? 13.363 -0.388 5.618 1.00 0.00 87 HIS A C 16
ATOM 21202 O O . HIS A 1 87 ? 12.260 -0.929 5.521 1.00 0.00 87 HIS A O 16
ATOM 21216 N N . HIS A 1 88 ? 14.243 -0.688 6.549 1.00 0.00 88 HIS A N 16
ATOM 21217 C CA . HIS A 1 88 ? 13.982 -1.575 7.656 1.00 0.00 88 HIS A CA 16
ATOM 21218 C C . HIS A 1 88 ? 14.560 -0.938 8.908 1.00 0.00 88 HIS A C 16
ATOM 21219 O O . HIS A 1 88 ? 15.778 -1.066 9.165 1.00 0.00 88 HIS A O 16
ATOM 21233 N N . MET A 1 1 ? 2.780 -0.366 17.914 1.00 0.00 1 MET A N 17
ATOM 21234 C CA . MET A 1 1 ? 2.586 -0.599 16.480 1.00 0.00 1 MET A CA 17
ATOM 21235 C C . MET A 1 1 ? 3.504 0.283 15.673 1.00 0.00 1 MET A C 17
ATOM 21236 O O . MET A 1 1 ? 4.202 1.122 16.232 1.00 0.00 1 MET A O 17
ATOM 21252 N N . VAL A 1 2 ? 3.500 0.107 14.372 1.00 0.00 2 VAL A N 17
ATOM 21253 C CA . VAL A 1 2 ? 4.452 0.783 13.513 1.00 0.00 2 VAL A CA 17
ATOM 21254 C C . VAL A 1 2 ? 3.918 2.064 12.889 1.00 0.00 2 VAL A C 17
ATOM 21255 O O . VAL A 1 2 ? 2.777 2.475 13.125 1.00 0.00 2 VAL A O 17
ATOM 21268 N N . THR A 1 3 ? 4.792 2.702 12.164 1.00 0.00 3 THR A N 17
ATOM 21269 C CA . THR A 1 3 ? 4.525 3.857 11.370 1.00 0.00 3 THR A CA 17
ATOM 21270 C C . THR A 1 3 ? 5.443 3.731 10.163 1.00 0.00 3 THR A C 17
ATOM 21271 O O . THR A 1 3 ? 6.669 3.690 10.326 1.00 0.00 3 THR A O 17
ATOM 21282 N N . ALA A 1 4 ? 4.899 3.609 8.990 1.00 0.00 4 ALA A N 17
ATOM 21283 C CA . ALA A 1 4 ? 5.728 3.429 7.820 1.00 0.00 4 ALA A CA 17
ATOM 21284 C C . ALA A 1 4 ? 5.362 4.382 6.703 1.00 0.00 4 ALA A C 17
ATOM 21285 O O . ALA A 1 4 ? 4.377 5.109 6.787 1.00 0.00 4 ALA A O 17
ATOM 21292 N N . ALA A 1 5 ? 6.162 4.365 5.649 1.00 0.00 5 ALA A N 17
ATOM 21293 C CA . ALA A 1 5 ? 5.944 5.202 4.471 1.00 0.00 5 ALA A CA 17
ATOM 21294 C C . ALA A 1 5 ? 4.867 4.597 3.563 1.00 0.00 5 ALA A C 17
ATOM 21295 O O . ALA A 1 5 ? 4.571 5.121 2.498 1.00 0.00 5 ALA A O 17
ATOM 21302 N N . LEU A 1 6 ? 4.323 3.477 3.990 1.00 0.00 6 LEU A N 17
ATOM 21303 C CA . LEU A 1 6 ? 3.273 2.801 3.272 1.00 0.00 6 LEU A CA 17
ATOM 21304 C C . LEU A 1 6 ? 1.949 3.139 3.861 1.00 0.00 6 LEU A C 17
ATOM 21305 O O . LEU A 1 6 ? 1.601 2.663 4.938 1.00 0.00 6 LEU A O 17
ATOM 21321 N N . THR A 1 7 ? 1.227 3.962 3.197 1.00 0.00 7 THR A N 17
ATOM 21322 C CA . THR A 1 7 ? -0.098 4.247 3.601 1.00 0.00 7 THR A CA 17
ATOM 21323 C C . THR A 1 7 ? -0.985 3.453 2.658 1.00 0.00 7 THR A C 17
ATOM 21324 O O . THR A 1 7 ? -1.071 3.764 1.471 1.00 0.00 7 THR A O 17
ATOM 21335 N N . ILE A 1 8 ? -1.581 2.405 3.155 1.00 0.00 8 ILE A N 17
ATOM 21336 C CA . ILE A 1 8 ? -2.314 1.514 2.315 1.00 0.00 8 ILE A CA 17
ATOM 21337 C C . ILE A 1 8 ? -3.795 1.665 2.510 1.00 0.00 8 ILE A C 17
ATOM 21338 O O . ILE A 1 8 ? -4.299 1.680 3.627 1.00 0.00 8 ILE A O 17
ATOM 21354 N N . TYR A 1 9 ? -4.464 1.810 1.433 1.00 0.00 9 TYR A N 17
ATOM 21355 C CA . TYR A 1 9 ? -5.867 1.898 1.412 1.00 0.00 9 TYR A CA 17
ATOM 21356 C C . TYR A 1 9 ? -6.428 0.517 1.166 1.00 0.00 9 TYR A C 17
ATOM 21357 O O . TYR A 1 9 ? -6.257 -0.035 0.091 1.00 0.00 9 TYR A O 17
ATOM 21375 N N . THR A 1 10 ? -6.986 -0.073 2.202 1.00 0.00 10 THR A N 17
ATOM 21376 C CA . THR A 1 10 ? -7.576 -1.387 2.130 1.00 0.00 10 THR A CA 17
ATOM 21377 C C . THR A 1 10 ? -8.858 -1.448 2.941 1.00 0.00 10 THR A C 17
ATOM 21378 O O . THR A 1 10 ? -8.956 -0.842 4.020 1.00 0.00 10 THR A O 17
ATOM 21389 N N . THR A 1 11 ? -9.826 -2.160 2.434 1.00 0.00 11 THR A N 17
ATOM 21390 C CA . THR A 1 11 ? -11.047 -2.381 3.144 1.00 0.00 11 THR A CA 17
ATOM 21391 C C . THR A 1 11 ? -10.820 -3.569 4.079 1.00 0.00 11 THR A C 17
ATOM 21392 O O . THR A 1 11 ? -9.935 -4.411 3.809 1.00 0.00 11 THR A O 17
ATOM 21403 N N . SER A 1 12 ? -11.570 -3.640 5.163 1.00 0.00 12 SER A N 17
ATOM 21404 C CA . SER A 1 12 ? -11.483 -4.746 6.074 1.00 0.00 12 SER A CA 17
ATOM 21405 C C . SER A 1 12 ? -11.872 -6.030 5.349 1.00 0.00 12 SER A C 17
ATOM 21406 O O . SER A 1 12 ? -11.107 -7.001 5.326 1.00 0.00 12 SER A O 17
ATOM 21414 N N . TRP A 1 13 ? -13.026 -6.001 4.706 1.00 0.00 13 TRP A N 17
ATOM 21415 C CA . TRP A 1 13 ? -13.481 -7.115 3.928 1.00 0.00 13 TRP A CA 17
ATOM 21416 C C . TRP A 1 13 ? -12.859 -7.091 2.514 1.00 0.00 13 TRP A C 17
ATOM 21417 O O . TRP A 1 13 ? -13.311 -6.380 1.616 1.00 0.00 13 TRP A O 17
ATOM 21438 N N . CYS A 1 14 ? -11.748 -7.771 2.369 1.00 0.00 14 CYS A N 17
ATOM 21439 C CA . CYS A 1 14 ? -11.084 -7.871 1.090 1.00 0.00 14 CYS A CA 17
ATOM 21440 C C . CYS A 1 14 ? -10.082 -9.013 1.127 1.00 0.00 14 CYS A C 17
ATOM 21441 O O . CYS A 1 14 ? -9.103 -8.960 1.879 1.00 0.00 14 CYS A O 17
ATOM 21448 N N . GLY A 1 15 ? -10.296 -10.017 0.299 1.00 0.00 15 GLY A N 17
ATOM 21449 C CA . GLY A 1 15 ? -9.409 -11.159 0.273 1.00 0.00 15 GLY A CA 17
ATOM 21450 C C . GLY A 1 15 ? -8.201 -10.892 -0.589 1.00 0.00 15 GLY A C 17
ATOM 21451 O O . GLY A 1 15 ? -7.087 -11.302 -0.263 1.00 0.00 15 GLY A O 17
ATOM 21455 N N . TYR A 1 16 ? -8.418 -10.164 -1.668 1.00 0.00 16 TYR A N 17
ATOM 21456 C CA . TYR A 1 16 ? -7.360 -9.798 -2.599 1.00 0.00 16 TYR A CA 17
ATOM 21457 C C . TYR A 1 16 ? -6.324 -8.923 -1.885 1.00 0.00 16 TYR A C 17
ATOM 21458 O O . TYR A 1 16 ? -5.113 -9.072 -2.076 1.00 0.00 16 TYR A O 17
ATOM 21476 N N . CYS A 1 17 ? -6.821 -8.042 -1.036 1.00 0.00 17 CYS A N 17
ATOM 21477 C CA . CYS A 1 17 ? -5.994 -7.159 -0.232 1.00 0.00 17 CYS A CA 17
ATOM 21478 C C . CYS A 1 17 ? -5.218 -7.965 0.812 1.00 0.00 17 CYS A C 17
ATOM 21479 O O . CYS A 1 17 ? -4.036 -7.713 1.060 1.00 0.00 17 CYS A O 17
ATOM 21486 N N . LEU A 1 18 ? -5.891 -8.966 1.382 1.00 0.00 18 LEU A N 17
ATOM 21487 C CA . LEU A 1 18 ? -5.348 -9.811 2.444 1.00 0.00 18 LEU A CA 17
ATOM 21488 C C . LEU A 1 18 ? -4.087 -10.529 1.953 1.00 0.00 18 LEU A C 17
ATOM 21489 O O . LEU A 1 18 ? -3.101 -10.653 2.700 1.00 0.00 18 LEU A O 17
ATOM 21505 N N . ARG A 1 19 ? -4.113 -10.959 0.690 1.00 0.00 19 ARG A N 17
ATOM 21506 C CA . ARG A 1 19 ? -2.976 -11.641 0.058 1.00 0.00 19 ARG A CA 17
ATOM 21507 C C . ARG A 1 19 ? -1.708 -10.783 0.104 1.00 0.00 19 ARG A C 17
ATOM 21508 O O . ARG A 1 19 ? -0.611 -11.292 0.338 1.00 0.00 19 ARG A O 17
ATOM 21529 N N . LEU A 1 20 ? -1.866 -9.488 -0.092 1.00 0.00 20 LEU A N 17
ATOM 21530 C CA . LEU A 1 20 ? -0.733 -8.577 -0.077 1.00 0.00 20 LEU A CA 17
ATOM 21531 C C . LEU A 1 20 ? -0.322 -8.270 1.364 1.00 0.00 20 LEU A C 17
ATOM 21532 O O . LEU A 1 20 ? 0.861 -8.288 1.693 1.00 0.00 20 LEU A O 17
ATOM 21548 N N . LYS A 1 21 ? -1.315 -8.015 2.211 1.00 0.00 21 LYS A N 17
ATOM 21549 C CA . LYS A 1 21 ? -1.095 -7.681 3.623 1.00 0.00 21 LYS A CA 17
ATOM 21550 C C . LYS A 1 21 ? -0.250 -8.736 4.333 1.00 0.00 21 LYS A C 17
ATOM 21551 O O . LYS A 1 21 ? 0.762 -8.417 4.963 1.00 0.00 21 LYS A O 17
ATOM 21570 N N . THR A 1 22 ? -0.629 -9.985 4.172 1.00 0.00 22 THR A N 17
ATOM 21571 C CA . THR A 1 22 ? 0.087 -11.082 4.791 1.00 0.00 22 THR A CA 17
ATOM 21572 C C . THR A 1 22 ? 1.513 -11.229 4.229 1.00 0.00 22 THR A C 17
ATOM 21573 O O . THR A 1 22 ? 2.456 -11.564 4.967 1.00 0.00 22 THR A O 17
ATOM 21584 N N . ALA A 1 23 ? 1.673 -10.924 2.945 1.00 0.00 23 ALA A N 17
ATOM 21585 C CA . ALA A 1 23 ? 2.968 -10.972 2.278 1.00 0.00 23 ALA A CA 17
ATOM 21586 C C . ALA A 1 23 ? 3.891 -9.916 2.849 1.00 0.00 23 ALA A C 17
ATOM 21587 O O . ALA A 1 23 ? 5.066 -10.180 3.106 1.00 0.00 23 ALA A O 17
ATOM 21594 N N . LEU A 1 24 ? 3.350 -8.735 3.072 1.00 0.00 24 LEU A N 17
ATOM 21595 C CA . LEU A 1 24 ? 4.113 -7.628 3.614 1.00 0.00 24 LEU A CA 17
ATOM 21596 C C . LEU A 1 24 ? 4.585 -7.947 5.028 1.00 0.00 24 LEU A C 17
ATOM 21597 O O . LEU A 1 24 ? 5.780 -7.813 5.332 1.00 0.00 24 LEU A O 17
ATOM 21613 N N . THR A 1 25 ? 3.663 -8.422 5.866 1.00 0.00 25 THR A N 17
ATOM 21614 C CA . THR A 1 25 ? 3.978 -8.832 7.231 1.00 0.00 25 THR A CA 17
ATOM 21615 C C . THR A 1 25 ? 5.118 -9.887 7.240 1.00 0.00 25 THR A C 17
ATOM 21616 O O . THR A 1 25 ? 6.080 -9.783 8.016 1.00 0.00 25 THR A O 17
ATOM 21627 N N . ALA A 1 26 ? 5.048 -10.838 6.320 1.00 0.00 26 ALA A N 17
ATOM 21628 C CA . ALA A 1 26 ? 6.016 -11.922 6.257 1.00 0.00 26 ALA A CA 17
ATOM 21629 C C . ALA A 1 26 ? 7.356 -11.488 5.665 1.00 0.00 26 ALA A C 17
ATOM 21630 O O . ALA A 1 26 ? 8.358 -12.200 5.772 1.00 0.00 26 ALA A O 17
ATOM 21637 N N . ASN A 1 27 ? 7.378 -10.330 5.061 1.00 0.00 27 ASN A N 17
ATOM 21638 C CA . ASN A 1 27 ? 8.584 -9.813 4.434 1.00 0.00 27 ASN A CA 17
ATOM 21639 C C . ASN A 1 27 ? 9.166 -8.636 5.200 1.00 0.00 27 ASN A C 17
ATOM 21640 O O . ASN A 1 27 ? 10.039 -7.930 4.699 1.00 0.00 27 ASN A O 17
ATOM 21651 N N . ARG A 1 28 ? 8.686 -8.458 6.441 1.00 0.00 28 ARG A N 17
ATOM 21652 C CA . ARG A 1 28 ? 9.113 -7.375 7.372 1.00 0.00 28 ARG A CA 17
ATOM 21653 C C . ARG A 1 28 ? 8.719 -5.994 6.869 1.00 0.00 28 ARG A C 17
ATOM 21654 O O . ARG A 1 28 ? 9.229 -4.982 7.354 1.00 0.00 28 ARG A O 17
ATOM 21675 N N . ILE A 1 29 ? 7.807 -5.937 5.946 1.00 0.00 29 ILE A N 17
ATOM 21676 C CA . ILE A 1 29 ? 7.404 -4.681 5.395 1.00 0.00 29 ILE A CA 17
ATOM 21677 C C . ILE A 1 29 ? 6.295 -4.109 6.260 1.00 0.00 29 ILE A C 17
ATOM 21678 O O . ILE A 1 29 ? 5.250 -4.739 6.446 1.00 0.00 29 ILE A O 17
ATOM 21694 N N . ALA A 1 30 ? 6.563 -2.978 6.850 1.00 0.00 30 ALA A N 17
ATOM 21695 C CA . ALA A 1 30 ? 5.618 -2.317 7.713 1.00 0.00 30 ALA A CA 17
ATOM 21696 C C . ALA A 1 30 ? 4.682 -1.472 6.879 1.00 0.00 30 ALA A C 17
ATOM 21697 O O . ALA A 1 30 ? 5.098 -0.907 5.863 1.00 0.00 30 ALA A O 17
ATOM 21704 N N . TYR A 1 31 ? 3.438 -1.390 7.280 1.00 0.00 31 TYR A N 17
ATOM 21705 C CA . TYR A 1 31 ? 2.462 -0.624 6.543 1.00 0.00 31 TYR A CA 17
ATOM 21706 C C . TYR A 1 31 ? 1.369 -0.116 7.455 1.00 0.00 31 TYR A C 17
ATOM 21707 O O . TYR A 1 31 ? 1.067 -0.732 8.477 1.00 0.00 31 TYR A O 17
ATOM 21725 N N . ASP A 1 32 ? 0.797 0.998 7.100 1.00 0.00 32 ASP A N 17
ATOM 21726 C CA . ASP A 1 32 ? -0.317 1.566 7.825 1.00 0.00 32 ASP A CA 17
ATOM 21727 C C . ASP A 1 32 ? -1.532 1.533 6.934 1.00 0.00 32 ASP A C 17
ATOM 21728 O O . ASP A 1 32 ? -1.555 2.197 5.895 1.00 0.00 32 ASP A O 17
ATOM 21737 N N . GLU A 1 33 ? -2.516 0.739 7.286 1.00 0.00 33 GLU A N 17
ATOM 21738 C CA . GLU A 1 33 ? -3.718 0.672 6.489 1.00 0.00 33 GLU A CA 17
ATOM 21739 C C . GLU A 1 33 ? -4.735 1.690 7.013 1.00 0.00 33 GLU A C 17
ATOM 21740 O O . GLU A 1 33 ? -4.789 1.972 8.226 1.00 0.00 33 GLU A O 17
ATOM 21752 N N . VAL A 1 34 ? -5.485 2.259 6.110 1.00 0.00 34 VAL A N 17
ATOM 21753 C CA . VAL A 1 34 ? -6.362 3.376 6.412 1.00 0.00 34 VAL A CA 17
ATOM 21754 C C . VAL A 1 34 ? -7.798 2.956 6.827 1.00 0.00 34 VAL A C 17
ATOM 21755 O O . VAL A 1 34 ? -8.331 1.943 6.394 1.00 0.00 34 VAL A O 17
ATOM 21768 N N . ASP A 1 35 ? -8.390 3.831 7.639 1.00 0.00 35 ASP A N 17
ATOM 21769 C CA . ASP A 1 35 ? -9.744 3.788 8.257 1.00 0.00 35 ASP A CA 17
ATOM 21770 C C . ASP A 1 35 ? -10.914 3.607 7.255 1.00 0.00 35 ASP A C 17
ATOM 21771 O O . ASP A 1 35 ? -12.063 3.503 7.681 1.00 0.00 35 ASP A O 17
ATOM 21780 N N . ILE A 1 36 ? -10.627 3.594 5.958 1.00 0.00 36 ILE A N 17
ATOM 21781 C CA . ILE A 1 36 ? -11.641 3.678 4.858 1.00 0.00 36 ILE A CA 17
ATOM 21782 C C . ILE A 1 36 ? -12.835 2.721 4.954 1.00 0.00 36 ILE A C 17
ATOM 21783 O O . ILE A 1 36 ? -13.882 2.984 4.363 1.00 0.00 36 ILE A O 17
ATOM 21799 N N . GLU A 1 37 ? -12.696 1.633 5.673 1.00 0.00 37 GLU A N 17
ATOM 21800 C CA . GLU A 1 37 ? -13.774 0.678 5.765 1.00 0.00 37 GLU A CA 17
ATOM 21801 C C . GLU A 1 37 ? -14.928 1.201 6.638 1.00 0.00 37 GLU A C 17
ATOM 21802 O O . GLU A 1 37 ? -16.030 0.636 6.659 1.00 0.00 37 GLU A O 17
ATOM 21814 N N . HIS A 1 38 ? -14.652 2.264 7.366 1.00 0.00 38 HIS A N 17
ATOM 21815 C CA . HIS A 1 38 ? -15.672 2.998 8.084 1.00 0.00 38 HIS A CA 17
ATOM 21816 C C . HIS A 1 38 ? -15.589 4.506 7.757 1.00 0.00 38 HIS A C 17
ATOM 21817 O O . HIS A 1 38 ? -16.604 5.186 7.666 1.00 0.00 38 HIS A O 17
ATOM 21831 N N . ASN A 1 39 ? -14.371 5.012 7.554 1.00 0.00 39 ASN A N 17
ATOM 21832 C CA . ASN A 1 39 ? -14.163 6.430 7.241 1.00 0.00 39 ASN A CA 17
ATOM 21833 C C . ASN A 1 39 ? -14.431 6.700 5.785 1.00 0.00 39 ASN A C 17
ATOM 21834 O O . ASN A 1 39 ? -13.614 6.360 4.918 1.00 0.00 39 ASN A O 17
ATOM 21845 N N . ARG A 1 40 ? -15.527 7.345 5.522 1.00 0.00 40 ARG A N 17
ATOM 21846 C CA . ARG A 1 40 ? -15.930 7.659 4.169 1.00 0.00 40 ARG A CA 17
ATOM 21847 C C . ARG A 1 40 ? -15.041 8.737 3.531 1.00 0.00 40 ARG A C 17
ATOM 21848 O O . ARG A 1 40 ? -14.909 8.784 2.325 1.00 0.00 40 ARG A O 17
ATOM 21869 N N . ALA A 1 41 ? -14.389 9.568 4.349 1.00 0.00 41 ALA A N 17
ATOM 21870 C CA . ALA A 1 41 ? -13.595 10.664 3.805 1.00 0.00 41 ALA A CA 17
ATOM 21871 C C . ALA A 1 41 ? -12.328 10.192 3.107 1.00 0.00 41 ALA A C 17
ATOM 21872 O O . ALA A 1 41 ? -11.999 10.659 2.011 1.00 0.00 41 ALA A O 17
ATOM 21879 N N . ALA A 1 42 ? -11.649 9.238 3.694 1.00 0.00 42 ALA A N 17
ATOM 21880 C CA . ALA A 1 42 ? -10.465 8.691 3.061 1.00 0.00 42 ALA A CA 17
ATOM 21881 C C . ALA A 1 42 ? -10.879 7.691 2.000 1.00 0.00 42 ALA A C 17
ATOM 21882 O O . ALA A 1 42 ? -10.145 7.429 1.055 1.00 0.00 42 ALA A O 17
ATOM 21889 N N . ALA A 1 43 ? -12.084 7.144 2.159 1.00 0.00 43 ALA A N 17
ATOM 21890 C CA . ALA A 1 43 ? -12.643 6.217 1.191 1.00 0.00 43 ALA A CA 17
ATOM 21891 C C . ALA A 1 43 ? -12.958 6.964 -0.096 1.00 0.00 43 ALA A C 17
ATOM 21892 O O . ALA A 1 43 ? -12.787 6.435 -1.200 1.00 0.00 43 ALA A O 17
ATOM 21899 N N . GLU A 1 44 ? -13.386 8.209 0.067 1.00 0.00 44 GLU A N 17
ATOM 21900 C CA . GLU A 1 44 ? -13.654 9.113 -1.032 1.00 0.00 44 GLU A CA 17
ATOM 21901 C C . GLU A 1 44 ? -12.360 9.338 -1.823 1.00 0.00 44 GLU A C 17
ATOM 21902 O O . GLU A 1 44 ? -12.359 9.337 -3.055 1.00 0.00 44 GLU A O 17
ATOM 21914 N N . PHE A 1 45 ? -11.250 9.456 -1.095 1.00 0.00 45 PHE A N 17
ATOM 21915 C CA . PHE A 1 45 ? -9.938 9.646 -1.700 1.00 0.00 45 PHE A CA 17
ATOM 21916 C C . PHE A 1 45 ? -9.528 8.409 -2.495 1.00 0.00 45 PHE A C 17
ATOM 21917 O O . PHE A 1 45 ? -8.845 8.512 -3.512 1.00 0.00 45 PHE A O 17
ATOM 21934 N N . VAL A 1 46 ? -9.980 7.247 -2.054 1.00 0.00 46 VAL A N 17
ATOM 21935 C CA . VAL A 1 46 ? -9.707 6.004 -2.766 1.00 0.00 46 VAL A CA 17
ATOM 21936 C C . VAL A 1 46 ? -10.379 6.052 -4.141 1.00 0.00 46 VAL A C 17
ATOM 21937 O O . VAL A 1 46 ? -9.817 5.607 -5.144 1.00 0.00 46 VAL A O 17
ATOM 21950 N N . GLY A 1 47 ? -11.557 6.653 -4.180 1.00 0.00 47 GLY A N 17
ATOM 21951 C CA . GLY A 1 47 ? -12.276 6.817 -5.421 1.00 0.00 47 GLY A CA 17
ATOM 21952 C C . GLY A 1 47 ? -11.705 7.948 -6.251 1.00 0.00 47 GLY A C 17
ATOM 21953 O O . GLY A 1 47 ? -11.927 8.023 -7.452 1.00 0.00 47 GLY A O 17
ATOM 21957 N N . SER A 1 48 ? -10.960 8.823 -5.605 1.00 0.00 48 SER A N 17
ATOM 21958 C CA . SER A 1 48 ? -10.313 9.917 -6.284 1.00 0.00 48 SER A CA 17
ATOM 21959 C C . SER A 1 48 ? -9.079 9.412 -7.039 1.00 0.00 48 SER A C 17
ATOM 21960 O O . SER A 1 48 ? -8.708 9.959 -8.068 1.00 0.00 48 SER A O 17
ATOM 21968 N N . VAL A 1 49 ? -8.443 8.364 -6.512 1.00 0.00 49 VAL A N 17
ATOM 21969 C CA . VAL A 1 49 ? -7.253 7.802 -7.147 1.00 0.00 49 VAL A CA 17
ATOM 21970 C C . VAL A 1 49 ? -7.574 6.565 -7.989 1.00 0.00 49 VAL A C 17
ATOM 21971 O O . VAL A 1 49 ? -6.722 6.068 -8.733 1.00 0.00 49 VAL A O 17
ATOM 21984 N N . ASN A 1 50 ? -8.771 6.053 -7.847 1.00 0.00 50 ASN A N 17
ATOM 21985 C CA . ASN A 1 50 ? -9.231 4.941 -8.658 1.00 0.00 50 ASN A CA 17
ATOM 21986 C C . ASN A 1 50 ? -10.512 5.338 -9.311 1.00 0.00 50 ASN A C 17
ATOM 21987 O O . ASN A 1 50 ? -11.554 5.405 -8.660 1.00 0.00 50 ASN A O 17
ATOM 21998 N N . GLY A 1 51 ? -10.438 5.621 -10.576 1.00 0.00 51 GLY A N 17
ATOM 21999 C CA . GLY A 1 51 ? -11.576 6.106 -11.301 1.00 0.00 51 GLY A CA 17
ATOM 22000 C C . GLY A 1 51 ? -12.644 5.066 -11.530 1.00 0.00 51 GLY A C 17
ATOM 22001 O O . GLY A 1 51 ? -12.344 3.910 -11.886 1.00 0.00 51 GLY A O 17
ATOM 22005 N N . GLY A 1 52 ? -13.880 5.465 -11.301 1.00 0.00 52 GLY A N 17
ATOM 22006 C CA . GLY A 1 52 ? -15.022 4.617 -11.544 1.00 0.00 52 GLY A CA 17
ATOM 22007 C C . GLY A 1 52 ? -15.318 3.663 -10.411 1.00 0.00 52 GLY A C 17
ATOM 22008 O O . GLY A 1 52 ? -16.399 3.701 -9.814 1.00 0.00 52 GLY A O 17
ATOM 22012 N N . ASN A 1 53 ? -14.370 2.833 -10.097 1.00 0.00 53 ASN A N 17
ATOM 22013 C CA . ASN A 1 53 ? -14.545 1.815 -9.086 1.00 0.00 53 ASN A CA 17
ATOM 22014 C C . ASN A 1 53 ? -13.458 1.920 -8.045 1.00 0.00 53 ASN A C 17
ATOM 22015 O O . ASN A 1 53 ? -12.275 2.063 -8.390 1.00 0.00 53 ASN A O 17
ATOM 22026 N N . ARG A 1 54 ? -13.839 1.870 -6.786 1.00 0.00 54 ARG A N 17
ATOM 22027 C CA . ARG A 1 54 ? -12.879 1.883 -5.710 1.00 0.00 54 ARG A CA 17
ATOM 22028 C C . ARG A 1 54 ? -12.115 0.580 -5.657 1.00 0.00 54 ARG A C 17
ATOM 22029 O O . ARG A 1 54 ? -12.596 -0.425 -5.123 1.00 0.00 54 ARG A O 17
ATOM 22050 N N . THR A 1 55 ? -10.966 0.586 -6.272 1.00 0.00 55 THR A N 17
ATOM 22051 C CA . THR A 1 55 ? -10.102 -0.545 -6.271 1.00 0.00 55 THR A CA 17
ATOM 22052 C C . THR A 1 55 ? -9.418 -0.595 -4.928 1.00 0.00 55 THR A C 17
ATOM 22053 O O . THR A 1 55 ? -8.933 0.435 -4.465 1.00 0.00 55 THR A O 17
ATOM 22064 N N . VAL A 1 56 ? -9.424 -1.757 -4.292 1.00 0.00 56 VAL A N 17
ATOM 22065 C CA . VAL A 1 56 ? -8.823 -1.898 -3.005 1.00 0.00 56 VAL A CA 17
ATOM 22066 C C . VAL A 1 56 ? -7.438 -1.618 -2.737 1.00 0.00 56 VAL A C 17
ATOM 22067 O O . VAL A 1 56 ? -7.143 -0.478 -2.433 1.00 0.00 56 VAL A O 17
ATOM 22080 N N . PRO A 1 57 ? -6.510 -2.574 -2.858 1.00 0.00 57 PRO A N 17
ATOM 22081 C CA . PRO A 1 57 ? -5.234 -2.356 -2.302 1.00 0.00 57 PRO A CA 17
ATOM 22082 C C . PRO A 1 57 ? -4.431 -1.277 -3.067 1.00 0.00 57 PRO A C 17
ATOM 22083 O O . PRO A 1 57 ? -3.799 -1.540 -4.110 1.00 0.00 57 PRO A O 17
ATOM 22094 N N . THR A 1 58 ? -4.532 -0.086 -2.586 1.00 0.00 58 THR A N 17
ATOM 22095 C CA . THR A 1 58 ? -3.912 1.030 -3.177 1.00 0.00 58 THR A CA 17
ATOM 22096 C C . THR A 1 58 ? -2.957 1.615 -2.149 1.00 0.00 58 THR A C 17
ATOM 22097 O O . THR A 1 58 ? -3.373 2.091 -1.094 1.00 0.00 58 THR A O 17
ATOM 22108 N N . VAL A 1 59 ? -1.696 1.517 -2.422 1.00 0.00 59 VAL A N 17
ATOM 22109 C CA . VAL A 1 59 ? -0.684 1.955 -1.500 1.00 0.00 59 VAL A CA 17
ATOM 22110 C C . VAL A 1 59 ? -0.088 3.289 -1.929 1.00 0.00 59 VAL A C 17
ATOM 22111 O O . VAL A 1 59 ? 0.182 3.523 -3.112 1.00 0.00 59 VAL A O 17
ATOM 22124 N N . LYS A 1 60 ? 0.048 4.158 -0.983 1.00 0.00 60 LYS A N 17
ATOM 22125 C CA . LYS A 1 60 ? 0.634 5.444 -1.168 1.00 0.00 60 LYS A CA 17
ATOM 22126 C C . LYS A 1 60 ? 1.988 5.448 -0.474 1.00 0.00 60 LYS A C 17
ATOM 22127 O O . LYS A 1 60 ? 2.068 5.234 0.742 1.00 0.00 60 LYS A O 17
ATOM 22146 N N . PHE A 1 61 ? 3.033 5.621 -1.252 1.00 0.00 61 PHE A N 17
ATOM 22147 C CA . PHE A 1 61 ? 4.392 5.671 -0.729 1.00 0.00 61 PHE A CA 17
ATOM 22148 C C . PHE A 1 61 ? 4.827 7.128 -0.632 1.00 0.00 61 PHE A C 17
ATOM 22149 O O . PHE A 1 61 ? 4.102 8.026 -1.071 1.00 0.00 61 PHE A O 17
ATOM 22166 N N . ALA A 1 62 ? 6.055 7.346 -0.141 1.00 0.00 62 ALA A N 17
ATOM 22167 C CA . ALA A 1 62 ? 6.698 8.686 -0.082 1.00 0.00 62 ALA A CA 17
ATOM 22168 C C . ALA A 1 62 ? 6.954 9.215 -1.506 1.00 0.00 62 ALA A C 17
ATOM 22169 O O . ALA A 1 62 ? 7.359 10.361 -1.722 1.00 0.00 62 ALA A O 17
ATOM 22176 N N . ASP A 1 63 ? 6.739 8.319 -2.452 1.00 0.00 63 ASP A N 17
ATOM 22177 C CA . ASP A 1 63 ? 6.815 8.558 -3.889 1.00 0.00 63 ASP A CA 17
ATOM 22178 C C . ASP A 1 63 ? 5.742 9.594 -4.316 1.00 0.00 63 ASP A C 17
ATOM 22179 O O . ASP A 1 63 ? 5.849 10.231 -5.364 1.00 0.00 63 ASP A O 17
ATOM 22188 N N . GLY A 1 64 ? 4.735 9.771 -3.475 1.00 0.00 64 GLY A N 17
ATOM 22189 C CA . GLY A 1 64 ? 3.703 10.768 -3.706 1.00 0.00 64 GLY A CA 17
ATOM 22190 C C . GLY A 1 64 ? 2.555 10.260 -4.552 1.00 0.00 64 GLY A C 17
ATOM 22191 O O . GLY A 1 64 ? 1.434 10.779 -4.476 1.00 0.00 64 GLY A O 17
ATOM 22195 N N . SER A 1 65 ? 2.806 9.245 -5.322 1.00 0.00 65 SER A N 17
ATOM 22196 C CA . SER A 1 65 ? 1.793 8.670 -6.140 1.00 0.00 65 SER A CA 17
ATOM 22197 C C . SER A 1 65 ? 1.278 7.409 -5.459 1.00 0.00 65 SER A C 17
ATOM 22198 O O . SER A 1 65 ? 1.864 6.935 -4.452 1.00 0.00 65 SER A O 17
ATOM 22206 N N . THR A 1 66 ? 0.241 6.860 -5.987 1.00 0.00 66 THR A N 17
ATOM 22207 C CA . THR A 1 66 ? -0.362 5.696 -5.441 1.00 0.00 66 THR A CA 17
ATOM 22208 C C . THR A 1 66 ? -0.197 4.548 -6.406 1.00 0.00 66 THR A C 17
ATOM 22209 O O . THR A 1 66 ? -0.248 4.735 -7.629 1.00 0.00 66 THR A O 17
ATOM 22220 N N . LEU A 1 67 ? 0.054 3.397 -5.877 1.00 0.00 67 LEU A N 17
ATOM 22221 C CA . LEU A 1 67 ? 0.202 2.226 -6.674 1.00 0.00 67 LEU A CA 17
ATOM 22222 C C . LEU A 1 67 ? -0.929 1.283 -6.326 1.00 0.00 67 LEU A C 17
ATOM 22223 O O . LEU A 1 67 ? -1.148 0.970 -5.152 1.00 0.00 67 LEU A O 17
ATOM 22239 N N . THR A 1 68 ? -1.663 0.870 -7.308 1.00 0.00 68 THR A N 17
ATOM 22240 C CA . THR A 1 68 ? -2.811 0.045 -7.081 1.00 0.00 68 THR A CA 17
ATOM 22241 C C . THR A 1 68 ? -2.490 -1.391 -7.489 1.00 0.00 68 THR A C 17
ATOM 22242 O O . THR A 1 68 ? -1.723 -1.603 -8.424 1.00 0.00 68 THR A O 17
ATOM 22253 N N . ASN A 1 69 ? -3.050 -2.355 -6.746 1.00 0.00 69 ASN A N 17
ATOM 22254 C CA . ASN A 1 69 ? -2.853 -3.817 -6.961 1.00 0.00 69 ASN A CA 17
ATOM 22255 C C . ASN A 1 69 ? -1.357 -4.217 -7.087 1.00 0.00 69 ASN A C 17
ATOM 22256 O O . ASN A 1 69 ? -0.993 -5.005 -7.964 1.00 0.00 69 ASN A O 17
ATOM 22267 N N . PRO A 1 70 ? -0.473 -3.754 -6.162 1.00 0.00 70 PRO A N 17
ATOM 22268 C CA . PRO A 1 70 ? 0.959 -3.993 -6.276 1.00 0.00 70 PRO A CA 17
ATOM 22269 C C . PRO A 1 70 ? 1.364 -5.376 -5.789 1.00 0.00 70 PRO A C 17
ATOM 22270 O O . PRO A 1 70 ? 0.622 -6.051 -5.052 1.00 0.00 70 PRO A O 17
ATOM 22281 N N . SER A 1 71 ? 2.508 -5.792 -6.210 1.00 0.00 71 SER A N 17
ATOM 22282 C CA . SER A 1 71 ? 3.076 -7.013 -5.761 1.00 0.00 71 SER A CA 17
ATOM 22283 C C . SER A 1 71 ? 4.070 -6.667 -4.634 1.00 0.00 71 SER A C 17
ATOM 22284 O O . SER A 1 71 ? 4.603 -5.543 -4.611 1.00 0.00 71 SER A O 17
ATOM 22292 N N . ALA A 1 72 ? 4.320 -7.603 -3.719 1.00 0.00 72 ALA A N 17
ATOM 22293 C CA . ALA A 1 72 ? 5.184 -7.360 -2.552 1.00 0.00 72 ALA A CA 17
ATOM 22294 C C . ALA A 1 72 ? 6.595 -6.943 -2.971 1.00 0.00 72 ALA A C 17
ATOM 22295 O O . ALA A 1 72 ? 7.230 -6.095 -2.325 1.00 0.00 72 ALA A O 17
ATOM 22302 N N . ASP A 1 73 ? 7.057 -7.520 -4.065 1.00 0.00 73 ASP A N 17
ATOM 22303 C CA . ASP A 1 73 ? 8.376 -7.211 -4.622 1.00 0.00 73 ASP A CA 17
ATOM 22304 C C . ASP A 1 73 ? 8.468 -5.751 -5.043 1.00 0.00 73 ASP A C 17
ATOM 22305 O O . ASP A 1 73 ? 9.447 -5.064 -4.728 1.00 0.00 73 ASP A O 17
ATOM 22314 N N . GLU A 1 74 ? 7.420 -5.277 -5.705 1.00 0.00 74 GLU A N 17
ATOM 22315 C CA . GLU A 1 74 ? 7.350 -3.904 -6.192 1.00 0.00 74 GLU A CA 17
ATOM 22316 C C . GLU A 1 74 ? 7.350 -2.952 -5.022 1.00 0.00 74 GLU A C 17
ATOM 22317 O O . GLU A 1 74 ? 8.020 -1.926 -5.049 1.00 0.00 74 GLU A O 17
ATOM 22329 N N . VAL A 1 75 ? 6.607 -3.324 -3.987 1.00 0.00 75 VAL A N 17
ATOM 22330 C CA . VAL A 1 75 ? 6.519 -2.551 -2.759 1.00 0.00 75 VAL A CA 17
ATOM 22331 C C . VAL A 1 75 ? 7.909 -2.370 -2.153 1.00 0.00 75 VAL A C 17
ATOM 22332 O O . VAL A 1 75 ? 8.342 -1.245 -1.888 1.00 0.00 75 VAL A O 17
ATOM 22345 N N . LYS A 1 76 ? 8.612 -3.479 -1.994 1.00 0.00 76 LYS A N 17
ATOM 22346 C CA . LYS A 1 76 ? 9.951 -3.483 -1.435 1.00 0.00 76 LYS A CA 17
ATOM 22347 C C . LYS A 1 76 ? 10.919 -2.655 -2.294 1.00 0.00 76 LYS A C 17
ATOM 22348 O O . LYS A 1 76 ? 11.685 -1.849 -1.767 1.00 0.00 76 LYS A O 17
ATOM 22367 N N . ALA A 1 77 ? 10.840 -2.827 -3.605 1.00 0.00 77 ALA A N 17
ATOM 22368 C CA . ALA A 1 77 ? 11.723 -2.129 -4.537 1.00 0.00 77 ALA A CA 17
ATOM 22369 C C . ALA A 1 77 ? 11.454 -0.618 -4.549 1.00 0.00 77 ALA A C 17
ATOM 22370 O O . ALA A 1 77 ? 12.381 0.184 -4.648 1.00 0.00 77 ALA A O 17
ATOM 22377 N N . LYS A 1 78 ? 10.190 -0.228 -4.447 1.00 0.00 78 LYS A N 17
ATOM 22378 C CA . LYS A 1 78 ? 9.849 1.194 -4.392 1.00 0.00 78 LYS A CA 17
ATOM 22379 C C . LYS A 1 78 ? 10.327 1.784 -3.084 1.00 0.00 78 LYS A C 17
ATOM 22380 O O . LYS A 1 78 ? 10.861 2.882 -3.060 1.00 0.00 78 LYS A O 17
ATOM 22399 N N . LEU A 1 79 ? 10.144 1.033 -2.014 1.00 0.00 79 LEU A N 17
ATOM 22400 C CA . LEU A 1 79 ? 10.466 1.492 -0.676 1.00 0.00 79 LEU A CA 17
ATOM 22401 C C . LEU A 1 79 ? 11.957 1.781 -0.566 1.00 0.00 79 LEU A C 17
ATOM 22402 O O . LEU A 1 79 ? 12.354 2.865 -0.134 1.00 0.00 79 LEU A O 17
ATOM 22418 N N . VAL A 1 80 ? 12.769 0.835 -0.997 1.00 0.00 80 VAL A N 17
ATOM 22419 C CA . VAL A 1 80 ? 14.215 0.979 -0.907 1.00 0.00 80 VAL A CA 17
ATOM 22420 C C . VAL A 1 80 ? 14.734 2.158 -1.714 1.00 0.00 80 VAL A C 17
ATOM 22421 O O . VAL A 1 80 ? 15.646 2.851 -1.278 1.00 0.00 80 VAL A O 17
ATOM 22434 N N . LYS A 1 81 ? 14.124 2.417 -2.856 1.00 0.00 81 LYS A N 17
ATOM 22435 C CA . LYS A 1 81 ? 14.578 3.501 -3.675 1.00 0.00 81 LYS A CA 17
ATOM 22436 C C . LYS A 1 81 ? 14.035 4.849 -3.185 1.00 0.00 81 LYS A C 17
ATOM 22437 O O . LYS A 1 81 ? 14.705 5.861 -3.308 1.00 0.00 81 LYS A O 17
ATOM 22456 N N . ILE A 1 82 ? 12.833 4.870 -2.593 1.00 0.00 82 ILE A N 17
ATOM 22457 C CA . ILE A 1 82 ? 12.299 6.142 -2.113 1.00 0.00 82 ILE A CA 17
ATOM 22458 C C . ILE A 1 82 ? 12.987 6.588 -0.840 1.00 0.00 82 ILE A C 17
ATOM 22459 O O . ILE A 1 82 ? 13.020 7.771 -0.518 1.00 0.00 82 ILE A O 17
ATOM 22475 N N . ALA A 1 83 ? 13.579 5.638 -0.151 1.00 0.00 83 ALA A N 17
ATOM 22476 C CA . ALA A 1 83 ? 14.346 5.900 1.048 1.00 0.00 83 ALA A CA 17
ATOM 22477 C C . ALA A 1 83 ? 15.786 6.258 0.671 1.00 0.00 83 ALA A C 17
ATOM 22478 O O . ALA A 1 83 ? 16.662 6.412 1.537 1.00 0.00 83 ALA A O 17
ATOM 22485 N N . GLY A 1 84 ? 16.022 6.356 -0.623 1.00 0.00 84 GLY A N 17
ATOM 22486 C CA . GLY A 1 84 ? 17.311 6.672 -1.138 1.00 0.00 84 GLY A CA 17
ATOM 22487 C C . GLY A 1 84 ? 18.013 5.415 -1.508 1.00 0.00 84 GLY A C 17
ATOM 22488 O O . GLY A 1 84 ? 17.693 4.797 -2.523 1.00 0.00 84 GLY A O 17
ATOM 22492 N N . LEU A 1 85 ? 18.957 5.047 -0.698 1.00 0.00 85 LEU A N 17
ATOM 22493 C CA . LEU A 1 85 ? 19.656 3.782 -0.815 1.00 0.00 85 LEU A CA 17
ATOM 22494 C C . LEU A 1 85 ? 19.840 3.219 0.568 1.00 0.00 85 LEU A C 17
ATOM 22495 O O . LEU A 1 85 ? 20.665 2.333 0.802 1.00 0.00 85 LEU A O 17
ATOM 22511 N N . GLU A 1 86 ? 19.033 3.717 1.473 1.00 0.00 86 GLU A N 17
ATOM 22512 C CA . GLU A 1 86 ? 19.066 3.311 2.849 1.00 0.00 86 GLU A CA 17
ATOM 22513 C C . GLU A 1 86 ? 17.980 2.275 3.048 1.00 0.00 86 GLU A C 17
ATOM 22514 O O . GLU A 1 86 ? 16.913 2.399 2.455 1.00 0.00 86 GLU A O 17
ATOM 22526 N N . HIS A 1 87 ? 18.260 1.267 3.877 1.00 0.00 87 HIS A N 17
ATOM 22527 C CA . HIS A 1 87 ? 17.393 0.078 4.064 1.00 0.00 87 HIS A CA 17
ATOM 22528 C C . HIS A 1 87 ? 17.520 -0.871 2.885 1.00 0.00 87 HIS A C 17
ATOM 22529 O O . HIS A 1 87 ? 16.797 -1.865 2.766 1.00 0.00 87 HIS A O 17
ATOM 22543 N N . HIS A 1 88 ? 18.485 -0.580 2.052 1.00 0.00 88 HIS A N 17
ATOM 22544 C CA . HIS A 1 88 ? 18.802 -1.378 0.913 1.00 0.00 88 HIS A CA 17
ATOM 22545 C C . HIS A 1 88 ? 20.140 -2.039 1.180 1.00 0.00 88 HIS A C 17
ATOM 22546 O O . HIS A 1 88 ? 20.159 -3.179 1.675 1.00 0.00 88 HIS A O 17
ATOM 22560 N N . MET A 1 1 ? 2.028 9.926 13.250 1.00 0.00 1 MET A N 18
ATOM 22561 C CA . MET A 1 1 ? 1.256 8.813 12.689 1.00 0.00 1 MET A CA 18
ATOM 22562 C C . MET A 1 1 ? 2.078 8.029 11.676 1.00 0.00 1 MET A C 18
ATOM 22563 O O . MET A 1 1 ? 1.670 6.945 11.249 1.00 0.00 1 MET A O 18
ATOM 22579 N N . VAL A 1 2 ? 3.242 8.551 11.287 1.00 0.00 2 VAL A N 18
ATOM 22580 C CA . VAL A 1 2 ? 4.071 7.880 10.306 1.00 0.00 2 VAL A CA 18
ATOM 22581 C C . VAL A 1 2 ? 4.861 6.770 10.998 1.00 0.00 2 VAL A C 18
ATOM 22582 O O . VAL A 1 2 ? 6.045 6.897 11.274 1.00 0.00 2 VAL A O 18
ATOM 22595 N N . THR A 1 3 ? 4.162 5.733 11.347 1.00 0.00 3 THR A N 18
ATOM 22596 C CA . THR A 1 3 ? 4.736 4.605 12.031 1.00 0.00 3 THR A CA 18
ATOM 22597 C C . THR A 1 3 ? 5.370 3.645 11.018 1.00 0.00 3 THR A C 18
ATOM 22598 O O . THR A 1 3 ? 6.283 2.881 11.336 1.00 0.00 3 THR A O 18
ATOM 22609 N N . ALA A 1 4 ? 4.927 3.738 9.790 1.00 0.00 4 ALA A N 18
ATOM 22610 C CA . ALA A 1 4 ? 5.403 2.883 8.742 1.00 0.00 4 ALA A CA 18
ATOM 22611 C C . ALA A 1 4 ? 5.687 3.712 7.510 1.00 0.00 4 ALA A C 18
ATOM 22612 O O . ALA A 1 4 ? 5.214 4.840 7.415 1.00 0.00 4 ALA A O 18
ATOM 22619 N N . ALA A 1 5 ? 6.439 3.166 6.579 1.00 0.00 5 ALA A N 18
ATOM 22620 C CA . ALA A 1 5 ? 6.811 3.891 5.363 1.00 0.00 5 ALA A CA 18
ATOM 22621 C C . ALA A 1 5 ? 5.872 3.561 4.207 1.00 0.00 5 ALA A C 18
ATOM 22622 O O . ALA A 1 5 ? 6.040 4.059 3.084 1.00 0.00 5 ALA A O 18
ATOM 22629 N N . LEU A 1 6 ? 4.895 2.728 4.474 1.00 0.00 6 LEU A N 18
ATOM 22630 C CA . LEU A 1 6 ? 3.969 2.315 3.460 1.00 0.00 6 LEU A CA 18
ATOM 22631 C C . LEU A 1 6 ? 2.563 2.434 4.005 1.00 0.00 6 LEU A C 18
ATOM 22632 O O . LEU A 1 6 ? 2.307 2.010 5.115 1.00 0.00 6 LEU A O 18
ATOM 22648 N N . THR A 1 7 ? 1.688 3.007 3.247 1.00 0.00 7 THR A N 18
ATOM 22649 C CA . THR A 1 7 ? 0.311 3.137 3.630 1.00 0.00 7 THR A CA 18
ATOM 22650 C C . THR A 1 7 ? -0.564 2.308 2.670 1.00 0.00 7 THR A C 18
ATOM 22651 O O . THR A 1 7 ? -0.497 2.487 1.467 1.00 0.00 7 THR A O 18
ATOM 22662 N N . ILE A 1 8 ? -1.350 1.412 3.202 1.00 0.00 8 ILE A N 18
ATOM 22663 C CA . ILE A 1 8 ? -2.198 0.543 2.403 1.00 0.00 8 ILE A CA 18
ATOM 22664 C C . ILE A 1 8 ? -3.654 0.780 2.760 1.00 0.00 8 ILE A C 18
ATOM 22665 O O . ILE A 1 8 ? -3.978 1.081 3.892 1.00 0.00 8 ILE A O 18
ATOM 22681 N N . TYR A 1 9 ? -4.506 0.685 1.795 1.00 0.00 9 TYR A N 18
ATOM 22682 C CA . TYR A 1 9 ? -5.912 0.844 2.008 1.00 0.00 9 TYR A CA 18
ATOM 22683 C C . TYR A 1 9 ? -6.565 -0.534 2.114 1.00 0.00 9 TYR A C 18
ATOM 22684 O O . TYR A 1 9 ? -6.247 -1.424 1.330 1.00 0.00 9 TYR A O 18
ATOM 22702 N N . THR A 1 10 ? -7.415 -0.733 3.118 1.00 0.00 10 THR A N 18
ATOM 22703 C CA . THR A 1 10 ? -8.034 -2.028 3.351 1.00 0.00 10 THR A CA 18
ATOM 22704 C C . THR A 1 10 ? -9.511 -1.909 3.773 1.00 0.00 10 THR A C 18
ATOM 22705 O O . THR A 1 10 ? -9.939 -0.883 4.327 1.00 0.00 10 THR A O 18
ATOM 22716 N N . THR A 1 11 ? -10.274 -2.960 3.486 1.00 0.00 11 THR A N 18
ATOM 22717 C CA . THR A 1 11 ? -11.664 -3.108 3.876 1.00 0.00 11 THR A CA 18
ATOM 22718 C C . THR A 1 11 ? -11.878 -4.581 4.174 1.00 0.00 11 THR A C 18
ATOM 22719 O O . THR A 1 11 ? -11.042 -5.410 3.779 1.00 0.00 11 THR A O 18
ATOM 22730 N N . SER A 1 12 ? -12.956 -4.912 4.831 1.00 0.00 12 SER A N 18
ATOM 22731 C CA . SER A 1 12 ? -13.289 -6.295 5.113 1.00 0.00 12 SER A CA 18
ATOM 22732 C C . SER A 1 12 ? -14.064 -6.938 3.949 1.00 0.00 12 SER A C 18
ATOM 22733 O O . SER A 1 12 ? -14.381 -8.122 3.971 1.00 0.00 12 SER A O 18
ATOM 22741 N N . TRP A 1 13 ? -14.317 -6.153 2.907 1.00 0.00 13 TRP A N 18
ATOM 22742 C CA . TRP A 1 13 ? -15.146 -6.592 1.775 1.00 0.00 13 TRP A CA 18
ATOM 22743 C C . TRP A 1 13 ? -14.237 -7.138 0.679 1.00 0.00 13 TRP A C 18
ATOM 22744 O O . TRP A 1 13 ? -14.587 -7.119 -0.506 1.00 0.00 13 TRP A O 18
ATOM 22765 N N . CYS A 1 14 ? -13.105 -7.645 1.068 1.00 0.00 14 CYS A N 18
ATOM 22766 C CA . CYS A 1 14 ? -12.075 -7.970 0.129 1.00 0.00 14 CYS A CA 18
ATOM 22767 C C . CYS A 1 14 ? -11.246 -9.166 0.571 1.00 0.00 14 CYS A C 18
ATOM 22768 O O . CYS A 1 14 ? -11.124 -9.446 1.767 1.00 0.00 14 CYS A O 18
ATOM 22775 N N . GLY A 1 15 ? -10.711 -9.884 -0.406 1.00 0.00 15 GLY A N 18
ATOM 22776 C CA . GLY A 1 15 ? -9.836 -10.999 -0.148 1.00 0.00 15 GLY A CA 18
ATOM 22777 C C . GLY A 1 15 ? -8.518 -10.869 -0.901 1.00 0.00 15 GLY A C 18
ATOM 22778 O O . GLY A 1 15 ? -7.484 -11.355 -0.446 1.00 0.00 15 GLY A O 18
ATOM 22782 N N . TYR A 1 16 ? -8.554 -10.185 -2.038 1.00 0.00 16 TYR A N 18
ATOM 22783 C CA . TYR A 1 16 ? -7.377 -9.988 -2.891 1.00 0.00 16 TYR A CA 18
ATOM 22784 C C . TYR A 1 16 ? -6.322 -9.145 -2.174 1.00 0.00 16 TYR A C 18
ATOM 22785 O O . TYR A 1 16 ? -5.120 -9.397 -2.282 1.00 0.00 16 TYR A O 18
ATOM 22803 N N . CYS A 1 17 ? -6.788 -8.178 -1.404 1.00 0.00 17 CYS A N 18
ATOM 22804 C CA . CYS A 1 17 ? -5.932 -7.291 -0.632 1.00 0.00 17 CYS A CA 18
ATOM 22805 C C . CYS A 1 17 ? -5.099 -8.073 0.382 1.00 0.00 17 CYS A C 18
ATOM 22806 O O . CYS A 1 17 ? -3.947 -7.731 0.655 1.00 0.00 17 CYS A O 18
ATOM 22813 N N . LEU A 1 18 ? -5.679 -9.161 0.889 1.00 0.00 18 LEU A N 18
ATOM 22814 C CA . LEU A 1 18 ? -5.060 -9.989 1.909 1.00 0.00 18 LEU A CA 18
ATOM 22815 C C . LEU A 1 18 ? -3.823 -10.700 1.388 1.00 0.00 18 LEU A C 18
ATOM 22816 O O . LEU A 1 18 ? -2.885 -10.968 2.151 1.00 0.00 18 LEU A O 18
ATOM 22832 N N . ARG A 1 19 ? -3.809 -10.975 0.085 1.00 0.00 19 ARG A N 18
ATOM 22833 C CA . ARG A 1 19 ? -2.673 -11.628 -0.559 1.00 0.00 19 ARG A CA 18
ATOM 22834 C C . ARG A 1 19 ? -1.434 -10.764 -0.399 1.00 0.00 19 ARG A C 18
ATOM 22835 O O . ARG A 1 19 ? -0.426 -11.190 0.164 1.00 0.00 19 ARG A O 18
ATOM 22856 N N . LEU A 1 20 ? -1.549 -9.534 -0.851 1.00 0.00 20 LEU A N 18
ATOM 22857 C CA . LEU A 1 20 ? -0.445 -8.594 -0.828 1.00 0.00 20 LEU A CA 18
ATOM 22858 C C . LEU A 1 20 ? -0.088 -8.244 0.613 1.00 0.00 20 LEU A C 18
ATOM 22859 O O . LEU A 1 20 ? 1.082 -8.172 0.969 1.00 0.00 20 LEU A O 18
ATOM 22875 N N . LYS A 1 21 ? -1.115 -8.086 1.427 1.00 0.00 21 LYS A N 18
ATOM 22876 C CA . LYS A 1 21 ? -0.980 -7.699 2.819 1.00 0.00 21 LYS A CA 18
ATOM 22877 C C . LYS A 1 21 ? -0.102 -8.712 3.589 1.00 0.00 21 LYS A C 18
ATOM 22878 O O . LYS A 1 21 ? 0.824 -8.330 4.321 1.00 0.00 21 LYS A O 18
ATOM 22897 N N . THR A 1 22 ? -0.366 -9.990 3.378 1.00 0.00 22 THR A N 18
ATOM 22898 C CA . THR A 1 22 ? 0.400 -11.037 4.029 1.00 0.00 22 THR A CA 18
ATOM 22899 C C . THR A 1 22 ? 1.821 -11.138 3.455 1.00 0.00 22 THR A C 18
ATOM 22900 O O . THR A 1 22 ? 2.791 -11.340 4.202 1.00 0.00 22 THR A O 18
ATOM 22911 N N . ALA A 1 23 ? 1.939 -10.944 2.142 1.00 0.00 23 ALA A N 18
ATOM 22912 C CA . ALA A 1 23 ? 3.223 -10.976 1.443 1.00 0.00 23 ALA A CA 18
ATOM 22913 C C . ALA A 1 23 ? 4.157 -9.912 1.976 1.00 0.00 23 ALA A C 18
ATOM 22914 O O . ALA A 1 23 ? 5.341 -10.172 2.214 1.00 0.00 23 ALA A O 18
ATOM 22921 N N . LEU A 1 24 ? 3.625 -8.734 2.196 1.00 0.00 24 LEU A N 18
ATOM 22922 C CA . LEU A 1 24 ? 4.410 -7.623 2.683 1.00 0.00 24 LEU A CA 18
ATOM 22923 C C . LEU A 1 24 ? 4.843 -7.851 4.119 1.00 0.00 24 LEU A C 18
ATOM 22924 O O . LEU A 1 24 ? 6.005 -7.626 4.460 1.00 0.00 24 LEU A O 18
ATOM 22940 N N . THR A 1 25 ? 3.940 -8.348 4.947 1.00 0.00 25 THR A N 18
ATOM 22941 C CA . THR A 1 25 ? 4.269 -8.648 6.327 1.00 0.00 25 THR A CA 18
ATOM 22942 C C . THR A 1 25 ? 5.360 -9.740 6.392 1.00 0.00 25 THR A C 18
ATOM 22943 O O . THR A 1 25 ? 6.337 -9.609 7.128 1.00 0.00 25 THR A O 18
ATOM 22954 N N . ALA A 1 26 ? 5.231 -10.764 5.544 1.00 0.00 26 ALA A N 18
ATOM 22955 C CA . ALA A 1 26 ? 6.201 -11.865 5.483 1.00 0.00 26 ALA A CA 18
ATOM 22956 C C . ALA A 1 26 ? 7.554 -11.383 4.944 1.00 0.00 26 ALA A C 18
ATOM 22957 O O . ALA A 1 26 ? 8.592 -12.021 5.144 1.00 0.00 26 ALA A O 18
ATOM 22964 N N . ASN A 1 27 ? 7.532 -10.255 4.286 1.00 0.00 27 ASN A N 18
ATOM 22965 C CA . ASN A 1 27 ? 8.730 -9.646 3.749 1.00 0.00 27 ASN A CA 18
ATOM 22966 C C . ASN A 1 27 ? 9.267 -8.558 4.656 1.00 0.00 27 ASN A C 18
ATOM 22967 O O . ASN A 1 27 ? 10.183 -7.830 4.276 1.00 0.00 27 ASN A O 18
ATOM 22978 N N . ARG A 1 28 ? 8.695 -8.461 5.869 1.00 0.00 28 ARG A N 18
ATOM 22979 C CA . ARG A 1 28 ? 9.125 -7.492 6.900 1.00 0.00 28 ARG A CA 18
ATOM 22980 C C . ARG A 1 28 ? 8.859 -6.048 6.479 1.00 0.00 28 ARG A C 18
ATOM 22981 O O . ARG A 1 28 ? 9.463 -5.099 7.009 1.00 0.00 28 ARG A O 18
ATOM 23002 N N . ILE A 1 29 ? 7.925 -5.879 5.581 1.00 0.00 29 ILE A N 18
ATOM 23003 C CA . ILE A 1 29 ? 7.546 -4.582 5.114 1.00 0.00 29 ILE A CA 18
ATOM 23004 C C . ILE A 1 29 ? 6.482 -4.032 6.043 1.00 0.00 29 ILE A C 18
ATOM 23005 O O . ILE A 1 29 ? 5.435 -4.652 6.237 1.00 0.00 29 ILE A O 18
ATOM 23021 N N . ALA A 1 30 ? 6.775 -2.916 6.652 1.00 0.00 30 ALA A N 18
ATOM 23022 C CA . ALA A 1 30 ? 5.873 -2.293 7.573 1.00 0.00 30 ALA A CA 18
ATOM 23023 C C . ALA A 1 30 ? 4.953 -1.344 6.840 1.00 0.00 30 ALA A C 18
ATOM 23024 O O . ALA A 1 30 ? 5.410 -0.454 6.107 1.00 0.00 30 ALA A O 18
ATOM 23031 N N . TYR A 1 31 ? 3.679 -1.519 7.048 1.00 0.00 31 TYR A N 18
ATOM 23032 C CA . TYR A 1 31 ? 2.677 -0.717 6.405 1.00 0.00 31 TYR A CA 18
ATOM 23033 C C . TYR A 1 31 ? 1.611 -0.322 7.408 1.00 0.00 31 TYR A C 18
ATOM 23034 O O . TYR A 1 31 ? 1.399 -1.026 8.408 1.00 0.00 31 TYR A O 18
ATOM 23052 N N . ASP A 1 32 ? 0.989 0.795 7.175 1.00 0.00 32 ASP A N 18
ATOM 23053 C CA . ASP A 1 32 ? -0.137 1.226 7.969 1.00 0.00 32 ASP A CA 18
ATOM 23054 C C . ASP A 1 32 ? -1.360 1.153 7.078 1.00 0.00 32 ASP A C 18
ATOM 23055 O O . ASP A 1 32 ? -1.285 1.494 5.902 1.00 0.00 32 ASP A O 18
ATOM 23064 N N . GLU A 1 33 ? -2.447 0.642 7.587 1.00 0.00 33 GLU A N 18
ATOM 23065 C CA . GLU A 1 33 ? -3.638 0.501 6.783 1.00 0.00 33 GLU A CA 18
ATOM 23066 C C . GLU A 1 33 ? -4.641 1.590 7.117 1.00 0.00 33 GLU A C 18
ATOM 23067 O O . GLU A 1 33 ? -4.717 2.052 8.263 1.00 0.00 33 GLU A O 18
ATOM 23079 N N . VAL A 1 34 ? -5.378 2.025 6.129 1.00 0.00 34 VAL A N 18
ATOM 23080 C CA . VAL A 1 34 ? -6.267 3.147 6.296 1.00 0.00 34 VAL A CA 18
ATOM 23081 C C . VAL A 1 34 ? -7.708 2.742 6.607 1.00 0.00 34 VAL A C 18
ATOM 23082 O O . VAL A 1 34 ? -8.306 1.897 5.943 1.00 0.00 34 VAL A O 18
ATOM 23095 N N . ASP A 1 35 ? -8.237 3.442 7.585 1.00 0.00 35 ASP A N 18
ATOM 23096 C CA . ASP A 1 35 ? -9.595 3.368 8.169 1.00 0.00 35 ASP A CA 18
ATOM 23097 C C . ASP A 1 35 ? -10.762 3.513 7.180 1.00 0.00 35 ASP A C 18
ATOM 23098 O O . ASP A 1 35 ? -11.899 3.504 7.619 1.00 0.00 35 ASP A O 18
ATOM 23107 N N . ILE A 1 36 ? -10.486 3.706 5.877 1.00 0.00 36 ILE A N 18
ATOM 23108 C CA . ILE A 1 36 ? -11.499 4.108 4.826 1.00 0.00 36 ILE A CA 18
ATOM 23109 C C . ILE A 1 36 ? -12.851 3.373 4.877 1.00 0.00 36 ILE A C 18
ATOM 23110 O O . ILE A 1 36 ? -13.844 3.903 4.390 1.00 0.00 36 ILE A O 18
ATOM 23126 N N . GLU A 1 37 ? -12.878 2.174 5.418 1.00 0.00 37 GLU A N 18
ATOM 23127 C CA . GLU A 1 37 ? -14.109 1.426 5.558 1.00 0.00 37 GLU A CA 18
ATOM 23128 C C . GLU A 1 37 ? -15.094 2.228 6.423 1.00 0.00 37 GLU A C 18
ATOM 23129 O O . GLU A 1 37 ? -16.268 2.406 6.068 1.00 0.00 37 GLU A O 18
ATOM 23141 N N . HIS A 1 38 ? -14.574 2.753 7.517 1.00 0.00 38 HIS A N 18
ATOM 23142 C CA . HIS A 1 38 ? -15.337 3.535 8.460 1.00 0.00 38 HIS A CA 18
ATOM 23143 C C . HIS A 1 38 ? -15.083 5.034 8.239 1.00 0.00 38 HIS A C 18
ATOM 23144 O O . HIS A 1 38 ? -15.967 5.862 8.457 1.00 0.00 38 HIS A O 18
ATOM 23158 N N . ASN A 1 39 ? -13.895 5.376 7.795 1.00 0.00 39 ASN A N 18
ATOM 23159 C CA . ASN A 1 39 ? -13.552 6.773 7.550 1.00 0.00 39 ASN A CA 18
ATOM 23160 C C . ASN A 1 39 ? -13.920 7.159 6.140 1.00 0.00 39 ASN A C 18
ATOM 23161 O O . ASN A 1 39 ? -13.206 6.820 5.193 1.00 0.00 39 ASN A O 18
ATOM 23172 N N . ARG A 1 40 ? -14.992 7.894 5.993 1.00 0.00 40 ARG A N 18
ATOM 23173 C CA . ARG A 1 40 ? -15.461 8.268 4.673 1.00 0.00 40 ARG A CA 18
ATOM 23174 C C . ARG A 1 40 ? -14.557 9.330 4.033 1.00 0.00 40 ARG A C 18
ATOM 23175 O O . ARG A 1 40 ? -14.577 9.514 2.813 1.00 0.00 40 ARG A O 18
ATOM 23196 N N . ALA A 1 41 ? -13.748 10.005 4.838 1.00 0.00 41 ALA A N 18
ATOM 23197 C CA . ALA A 1 41 ? -12.918 11.073 4.318 1.00 0.00 41 ALA A CA 18
ATOM 23198 C C . ALA A 1 41 ? -11.760 10.562 3.470 1.00 0.00 41 ALA A C 18
ATOM 23199 O O . ALA A 1 41 ? -11.549 11.035 2.352 1.00 0.00 41 ALA A O 18
ATOM 23206 N N . ALA A 1 42 ? -11.056 9.570 3.957 1.00 0.00 42 ALA A N 18
ATOM 23207 C CA . ALA A 1 42 ? -9.964 8.989 3.189 1.00 0.00 42 ALA A CA 18
ATOM 23208 C C . ALA A 1 42 ? -10.519 8.112 2.077 1.00 0.00 42 ALA A C 18
ATOM 23209 O O . ALA A 1 42 ? -9.891 7.924 1.042 1.00 0.00 42 ALA A O 18
ATOM 23216 N N . ALA A 1 43 ? -11.726 7.611 2.285 1.00 0.00 43 ALA A N 18
ATOM 23217 C CA . ALA A 1 43 ? -12.393 6.767 1.310 1.00 0.00 43 ALA A CA 18
ATOM 23218 C C . ALA A 1 43 ? -12.738 7.569 0.060 1.00 0.00 43 ALA A C 18
ATOM 23219 O O . ALA A 1 43 ? -12.697 7.050 -1.065 1.00 0.00 43 ALA A O 18
ATOM 23226 N N . GLU A 1 44 ? -13.032 8.847 0.269 1.00 0.00 44 GLU A N 18
ATOM 23227 C CA . GLU A 1 44 ? -13.358 9.762 -0.805 1.00 0.00 44 GLU A CA 18
ATOM 23228 C C . GLU A 1 44 ? -12.115 9.955 -1.675 1.00 0.00 44 GLU A C 18
ATOM 23229 O O . GLU A 1 44 ? -12.188 9.990 -2.912 1.00 0.00 44 GLU A O 18
ATOM 23241 N N . PHE A 1 45 ? -10.973 10.044 -1.002 1.00 0.00 45 PHE A N 18
ATOM 23242 C CA . PHE A 1 45 ? -9.677 10.180 -1.645 1.00 0.00 45 PHE A CA 18
ATOM 23243 C C . PHE A 1 45 ? -9.407 8.965 -2.524 1.00 0.00 45 PHE A C 18
ATOM 23244 O O . PHE A 1 45 ? -9.022 9.099 -3.683 1.00 0.00 45 PHE A O 18
ATOM 23261 N N . VAL A 1 46 ? -9.665 7.788 -1.969 1.00 0.00 46 VAL A N 18
ATOM 23262 C CA . VAL A 1 46 ? -9.500 6.516 -2.681 1.00 0.00 46 VAL A CA 18
ATOM 23263 C C . VAL A 1 46 ? -10.341 6.505 -3.961 1.00 0.00 46 VAL A C 18
ATOM 23264 O O . VAL A 1 46 ? -9.862 6.107 -5.025 1.00 0.00 46 VAL A O 18
ATOM 23277 N N . GLY A 1 47 ? -11.569 7.007 -3.855 1.00 0.00 47 GLY A N 18
ATOM 23278 C CA . GLY A 1 47 ? -12.462 7.088 -5.002 1.00 0.00 47 GLY A CA 18
ATOM 23279 C C . GLY A 1 47 ? -11.885 7.945 -6.126 1.00 0.00 47 GLY A C 18
ATOM 23280 O O . GLY A 1 47 ? -12.100 7.669 -7.302 1.00 0.00 47 GLY A O 18
ATOM 23284 N N . SER A 1 48 ? -11.130 8.965 -5.761 1.00 0.00 48 SER A N 18
ATOM 23285 C CA . SER A 1 48 ? -10.521 9.839 -6.737 1.00 0.00 48 SER A CA 18
ATOM 23286 C C . SER A 1 48 ? -9.218 9.230 -7.300 1.00 0.00 48 SER A C 18
ATOM 23287 O O . SER A 1 48 ? -8.817 9.523 -8.433 1.00 0.00 48 SER A O 18
ATOM 23295 N N . VAL A 1 49 ? -8.580 8.372 -6.521 1.00 0.00 49 VAL A N 18
ATOM 23296 C CA . VAL A 1 49 ? -7.342 7.716 -6.945 1.00 0.00 49 VAL A CA 18
ATOM 23297 C C . VAL A 1 49 ? -7.648 6.549 -7.879 1.00 0.00 49 VAL A C 18
ATOM 23298 O O . VAL A 1 49 ? -6.951 6.328 -8.871 1.00 0.00 49 VAL A O 18
ATOM 23311 N N . ASN A 1 50 ? -8.694 5.830 -7.577 1.00 0.00 50 ASN A N 18
ATOM 23312 C CA . ASN A 1 50 ? -9.082 4.673 -8.367 1.00 0.00 50 ASN A CA 18
ATOM 23313 C C . ASN A 1 50 ? -9.936 5.084 -9.557 1.00 0.00 50 ASN A C 18
ATOM 23314 O O . ASN A 1 50 ? -10.122 6.282 -9.823 1.00 0.00 50 ASN A O 18
ATOM 23325 N N . GLY A 1 51 ? -10.434 4.103 -10.278 1.00 0.00 51 GLY A N 18
ATOM 23326 C CA . GLY A 1 51 ? -11.235 4.370 -11.442 1.00 0.00 51 GLY A CA 18
ATOM 23327 C C . GLY A 1 51 ? -12.714 4.477 -11.136 1.00 0.00 51 GLY A C 18
ATOM 23328 O O . GLY A 1 51 ? -13.200 5.546 -10.751 1.00 0.00 51 GLY A O 18
ATOM 23332 N N . GLY A 1 52 ? -13.419 3.373 -11.262 1.00 0.00 52 GLY A N 18
ATOM 23333 C CA . GLY A 1 52 ? -14.857 3.393 -11.105 1.00 0.00 52 GLY A CA 18
ATOM 23334 C C . GLY A 1 52 ? -15.319 3.101 -9.694 1.00 0.00 52 GLY A C 18
ATOM 23335 O O . GLY A 1 52 ? -16.171 3.815 -9.150 1.00 0.00 52 GLY A O 18
ATOM 23339 N N . ASN A 1 53 ? -14.776 2.075 -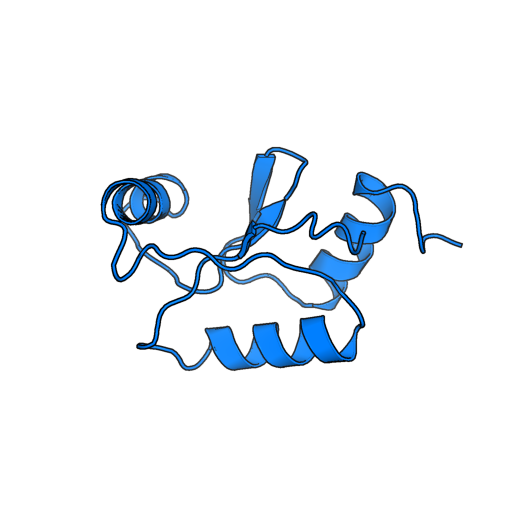9.099 1.00 0.00 53 ASN A N 18
ATOM 23340 C CA . ASN A 1 53 ? -15.164 1.666 -7.758 1.00 0.00 53 ASN A CA 18
ATOM 23341 C C . ASN A 1 53 ? -13.916 1.580 -6.887 1.00 0.00 53 ASN A C 18
ATOM 23342 O O . ASN A 1 53 ? -12.811 1.365 -7.413 1.00 0.00 53 ASN A O 18
ATOM 23353 N N . ARG A 1 54 ? -14.075 1.793 -5.580 1.00 0.00 54 ARG A N 18
ATOM 23354 C CA . ARG A 1 54 ? -12.951 1.749 -4.644 1.00 0.00 54 ARG A CA 18
ATOM 23355 C C . ARG A 1 54 ? -12.229 0.394 -4.682 1.00 0.00 54 ARG A C 18
ATOM 23356 O O . ARG A 1 54 ? -12.775 -0.647 -4.288 1.00 0.00 54 ARG A O 18
ATOM 23377 N N . THR A 1 55 ? -11.033 0.429 -5.183 1.00 0.00 55 THR A N 18
ATOM 23378 C CA . THR A 1 55 ? -10.187 -0.714 -5.289 1.00 0.00 55 THR A CA 18
ATOM 23379 C C . THR A 1 55 ? -9.428 -0.803 -3.980 1.00 0.00 55 THR A C 18
ATOM 23380 O O . THR A 1 55 ? -8.923 0.221 -3.493 1.00 0.00 55 THR A O 18
ATOM 23391 N N . VAL A 1 56 ? -9.350 -1.974 -3.397 1.00 0.00 56 VAL A N 18
ATOM 23392 C CA . VAL A 1 56 ? -8.810 -2.060 -2.071 1.00 0.00 56 VAL A CA 18
ATOM 23393 C C . VAL A 1 56 ? -7.361 -1.919 -1.971 1.00 0.00 56 VAL A C 18
ATOM 23394 O O . VAL A 1 56 ? -6.934 -0.939 -1.376 1.00 0.00 56 VAL A O 18
ATOM 23407 N N . PRO A 1 57 ? -6.512 -2.849 -2.542 1.00 0.00 57 PRO A N 18
ATOM 23408 C CA . PRO A 1 57 ? -5.152 -2.870 -2.153 1.00 0.00 57 PRO A CA 18
ATOM 23409 C C . PRO A 1 57 ? -4.301 -1.775 -2.839 1.00 0.00 57 PRO A C 18
ATOM 23410 O O . PRO A 1 57 ? -3.225 -2.026 -3.401 1.00 0.00 57 PRO A O 18
ATOM 23421 N N . THR A 1 58 ? -4.798 -0.621 -2.757 1.00 0.00 58 THR A N 18
ATOM 23422 C CA . THR A 1 58 ? -4.227 0.546 -3.223 1.00 0.00 58 THR A CA 18
ATOM 23423 C C . THR A 1 58 ? -3.197 0.957 -2.165 1.00 0.00 58 THR A C 18
ATOM 23424 O O . THR A 1 58 ? -3.451 0.831 -0.957 1.00 0.00 58 THR A O 18
ATOM 23435 N N . VAL A 1 59 ? -2.046 1.359 -2.594 1.00 0.00 59 VAL A N 18
ATOM 23436 C CA . VAL A 1 59 ? -0.987 1.661 -1.678 1.00 0.00 59 VAL A CA 18
ATOM 23437 C C . VAL A 1 59 ? -0.461 3.070 -1.923 1.00 0.00 59 VAL A C 18
ATOM 23438 O O . VAL A 1 59 ? -0.504 3.573 -3.046 1.00 0.00 59 VAL A O 18
ATOM 23451 N N . LYS A 1 60 ? -0.014 3.689 -0.879 1.00 0.00 60 LYS A N 18
ATOM 23452 C CA . LYS A 1 60 ? 0.558 4.992 -0.912 1.00 0.00 60 LYS A CA 18
ATOM 23453 C C . LYS A 1 60 ? 1.918 4.926 -0.229 1.00 0.00 60 LYS A C 18
ATOM 23454 O O . LYS A 1 60 ? 2.024 4.526 0.927 1.00 0.00 60 LYS A O 18
ATOM 23473 N N . PHE A 1 61 ? 2.947 5.250 -0.961 1.00 0.00 61 PHE A N 18
ATOM 23474 C CA . PHE A 1 61 ? 4.307 5.206 -0.448 1.00 0.00 61 PHE A CA 18
ATOM 23475 C C . PHE A 1 61 ? 4.662 6.511 0.209 1.00 0.00 61 PHE A C 18
ATOM 23476 O O . PHE A 1 61 ? 4.045 7.535 -0.080 1.00 0.00 61 PHE A O 18
ATOM 23493 N N . ALA A 1 62 ? 5.704 6.481 1.049 1.00 0.00 62 ALA A N 18
ATOM 23494 C CA . ALA A 1 62 ? 6.244 7.681 1.733 1.00 0.00 62 ALA A CA 18
ATOM 23495 C C . ALA A 1 62 ? 6.764 8.728 0.725 1.00 0.00 62 ALA A C 18
ATOM 23496 O O . ALA A 1 62 ? 7.106 9.858 1.084 1.00 0.00 62 ALA A O 18
ATOM 23503 N N . ASP A 1 63 ? 6.850 8.316 -0.529 1.00 0.00 63 ASP A N 18
ATOM 23504 C CA . ASP A 1 63 ? 7.238 9.182 -1.637 1.00 0.00 63 ASP A CA 18
ATOM 23505 C C . ASP A 1 63 ? 6.054 10.071 -2.043 1.00 0.00 63 ASP A C 18
ATOM 23506 O O . ASP A 1 63 ? 6.219 11.125 -2.649 1.00 0.00 63 ASP A O 18
ATOM 23515 N N . GLY A 1 64 ? 4.862 9.666 -1.643 1.00 0.00 64 GLY A N 18
ATOM 23516 C CA . GLY A 1 64 ? 3.664 10.406 -1.978 1.00 0.00 64 GLY A CA 18
ATOM 23517 C C . GLY A 1 64 ? 2.903 9.773 -3.122 1.00 0.00 64 GLY A C 18
ATOM 23518 O O . GLY A 1 64 ? 1.742 10.112 -3.381 1.00 0.00 64 GLY A O 18
ATOM 23522 N N . SER A 1 65 ? 3.549 8.857 -3.795 1.00 0.00 65 SER A N 18
ATOM 23523 C CA . SER A 1 65 ? 2.974 8.178 -4.934 1.00 0.00 65 SER A CA 18
ATOM 23524 C C . SER A 1 65 ? 2.064 7.020 -4.511 1.00 0.00 65 SER A C 18
ATOM 23525 O O . SER A 1 65 ? 2.329 6.335 -3.506 1.00 0.00 65 SER A O 18
ATOM 23533 N N . THR A 1 66 ? 0.998 6.831 -5.257 1.00 0.00 66 THR A N 18
ATOM 23534 C CA . THR A 1 66 ? 0.049 5.779 -5.012 1.00 0.00 66 THR A CA 18
ATOM 23535 C C . THR A 1 66 ? 0.064 4.770 -6.163 1.00 0.00 66 THR A C 18
ATOM 23536 O O . THR A 1 66 ? 0.330 5.136 -7.313 1.00 0.00 66 THR A O 18
ATOM 23547 N N . LEU A 1 67 ? -0.196 3.522 -5.855 1.00 0.00 67 LEU A N 18
ATOM 23548 C CA . LEU A 1 67 ? -0.312 2.481 -6.866 1.00 0.00 67 LEU A CA 18
ATOM 23549 C C . LEU A 1 67 ? -1.589 1.708 -6.637 1.00 0.00 67 LEU A C 18
ATOM 23550 O O . LEU A 1 67 ? -1.925 1.384 -5.490 1.00 0.00 67 LEU A O 18
ATOM 23566 N N . THR A 1 68 ? -2.296 1.436 -7.698 1.00 0.00 68 THR A N 18
ATOM 23567 C CA . THR A 1 68 ? -3.496 0.645 -7.634 1.00 0.00 68 THR A CA 18
ATOM 23568 C C . THR A 1 68 ? -3.151 -0.783 -8.090 1.00 0.00 68 THR A C 18
ATOM 23569 O O . THR A 1 68 ? -2.689 -0.979 -9.218 1.00 0.00 68 THR A O 18
ATOM 23580 N N . ASN A 1 69 ? -3.327 -1.743 -7.187 1.00 0.00 69 ASN A N 18
ATOM 23581 C CA . ASN A 1 69 ? -3.014 -3.177 -7.415 1.00 0.00 69 ASN A CA 18
ATOM 23582 C C . ASN A 1 69 ? -1.542 -3.399 -7.790 1.00 0.00 69 ASN A C 18
ATOM 23583 O O . ASN A 1 69 ? -1.230 -3.705 -8.947 1.00 0.00 69 ASN A O 18
ATOM 23594 N N . PRO A 1 70 ? -0.605 -3.160 -6.867 1.00 0.00 70 PRO A N 18
ATOM 23595 C CA . PRO A 1 70 ? 0.801 -3.416 -7.121 1.00 0.00 70 PRO A CA 18
ATOM 23596 C C . PRO A 1 70 ? 1.199 -4.861 -6.764 1.00 0.00 70 PRO A C 18
ATOM 23597 O O . PRO A 1 70 ? 0.537 -5.536 -5.966 1.00 0.00 70 PRO A O 18
ATOM 23608 N N . SER A 1 71 ? 2.256 -5.315 -7.350 1.00 0.00 71 SER A N 18
ATOM 23609 C CA . SER A 1 71 ? 2.791 -6.595 -7.051 1.00 0.00 71 SER A CA 18
ATOM 23610 C C . SER A 1 71 ? 3.699 -6.461 -5.830 1.00 0.00 71 SER A C 18
ATOM 23611 O O . SER A 1 71 ? 4.300 -5.393 -5.615 1.00 0.00 71 SER A O 18
ATOM 23619 N N . ALA A 1 72 ? 3.801 -7.519 -5.031 1.00 0.00 72 ALA A N 18
ATOM 23620 C CA . ALA A 1 72 ? 4.618 -7.509 -3.818 1.00 0.00 72 ALA A CA 18
ATOM 23621 C C . ALA A 1 72 ? 6.070 -7.252 -4.164 1.00 0.00 72 ALA A C 18
ATOM 23622 O O . ALA A 1 72 ? 6.792 -6.591 -3.415 1.00 0.00 72 ALA A O 18
ATOM 23629 N N . ASP A 1 73 ? 6.468 -7.740 -5.331 1.00 0.00 73 ASP A N 18
ATOM 23630 C CA . ASP A 1 73 ? 7.815 -7.548 -5.839 1.00 0.00 73 ASP A CA 18
ATOM 23631 C C . ASP A 1 73 ? 8.099 -6.084 -6.046 1.00 0.00 73 ASP A C 18
ATOM 23632 O O . ASP A 1 73 ? 9.111 -5.574 -5.555 1.00 0.00 73 ASP A O 18
ATOM 23641 N N . GLU A 1 74 ? 7.189 -5.384 -6.735 1.00 0.00 74 GLU A N 18
ATOM 23642 C CA . GLU A 1 74 ? 7.378 -3.967 -6.946 1.00 0.00 74 GLU A CA 18
ATOM 23643 C C . GLU A 1 74 ? 7.335 -3.210 -5.660 1.00 0.00 74 GLU A C 18
ATOM 23644 O O . GLU A 1 74 ? 8.142 -2.341 -5.460 1.00 0.00 74 GLU A O 18
ATOM 23656 N N . VAL A 1 75 ? 6.405 -3.555 -4.778 1.00 0.00 75 VAL A N 18
ATOM 23657 C CA . VAL A 1 75 ? 6.286 -2.852 -3.501 1.00 0.00 75 VAL A CA 18
ATOM 23658 C C . VAL A 1 75 ? 7.596 -2.928 -2.721 1.00 0.00 75 VAL A C 18
ATOM 23659 O O . VAL A 1 75 ? 8.080 -1.927 -2.217 1.00 0.00 75 VAL A O 18
ATOM 23672 N N . LYS A 1 76 ? 8.180 -4.105 -2.686 1.00 0.00 76 LYS A N 18
ATOM 23673 C CA . LYS A 1 76 ? 9.431 -4.318 -1.992 1.00 0.00 76 LYS A CA 18
ATOM 23674 C C . LYS A 1 76 ? 10.579 -3.541 -2.662 1.00 0.00 76 LYS A C 18
ATOM 23675 O O . LYS A 1 76 ? 11.358 -2.862 -1.980 1.00 0.00 76 LYS A O 18
ATOM 23694 N N . ALA A 1 77 ? 10.646 -3.604 -3.985 1.00 0.00 77 ALA A N 18
ATOM 23695 C CA . ALA A 1 77 ? 11.689 -2.906 -4.741 1.00 0.00 77 ALA A CA 18
ATOM 23696 C C . ALA A 1 77 ? 11.518 -1.377 -4.665 1.00 0.00 77 ALA A C 18
ATOM 23697 O O . ALA A 1 77 ? 12.489 -0.626 -4.692 1.00 0.00 77 ALA A O 18
ATOM 23704 N N . LYS A 1 78 ? 10.295 -0.921 -4.575 1.00 0.00 78 LYS A N 18
ATOM 23705 C CA . LYS A 1 78 ? 10.042 0.498 -4.439 1.00 0.00 78 LYS A CA 18
ATOM 23706 C C . LYS A 1 78 ? 10.325 0.925 -3.005 1.00 0.00 78 LYS A C 18
ATOM 23707 O O . LYS A 1 78 ? 10.885 1.987 -2.781 1.00 0.00 78 LYS A O 18
ATOM 23726 N N . LEU A 1 79 ? 9.971 0.068 -2.043 1.00 0.00 79 LEU A N 18
ATOM 23727 C CA . LEU A 1 79 ? 10.192 0.339 -0.619 1.00 0.00 79 LEU A CA 18
ATOM 23728 C C . LEU A 1 79 ? 11.665 0.585 -0.359 1.00 0.00 79 LEU A C 18
ATOM 23729 O O . LEU A 1 79 ? 12.038 1.570 0.280 1.00 0.00 79 LEU A O 18
ATOM 23745 N N . VAL A 1 80 ? 12.497 -0.304 -0.887 1.00 0.00 80 VAL A N 18
ATOM 23746 C CA . VAL A 1 80 ? 13.928 -0.238 -0.664 1.00 0.00 80 VAL A CA 18
ATOM 23747 C C . VAL A 1 80 ? 14.545 1.057 -1.179 1.00 0.00 80 VAL A C 18
ATOM 23748 O O . VAL A 1 80 ? 15.475 1.594 -0.561 1.00 0.00 80 VAL A O 18
ATOM 23761 N N . LYS A 1 81 ? 14.035 1.566 -2.287 1.00 0.00 81 LYS A N 18
ATOM 23762 C CA . LYS A 1 81 ? 14.547 2.800 -2.830 1.00 0.00 81 LYS A CA 18
ATOM 23763 C C . LYS A 1 81 ? 13.950 4.042 -2.134 1.00 0.00 81 LYS A C 18
ATOM 23764 O O . LYS A 1 81 ? 14.666 5.005 -1.861 1.00 0.00 81 LYS A O 18
ATOM 23783 N N . ILE A 1 82 ? 12.642 4.008 -1.822 1.00 0.00 82 ILE A N 18
ATOM 23784 C CA . ILE A 1 82 ? 11.971 5.180 -1.236 1.00 0.00 82 ILE A CA 18
ATOM 23785 C C . ILE A 1 82 ? 12.315 5.385 0.227 1.00 0.00 82 ILE A C 18
ATOM 23786 O O . ILE A 1 82 ? 12.016 6.422 0.805 1.00 0.00 82 ILE A O 18
ATOM 23802 N N . ALA A 1 83 ? 12.928 4.390 0.822 1.00 0.00 83 ALA A N 18
ATOM 23803 C CA . ALA A 1 83 ? 13.365 4.484 2.197 1.00 0.00 83 ALA A CA 18
ATOM 23804 C C . ALA A 1 83 ? 14.722 5.190 2.289 1.00 0.00 83 ALA A C 18
ATOM 23805 O O . ALA A 1 83 ? 15.304 5.303 3.370 1.00 0.00 83 ALA A O 18
ATOM 23812 N N . GLY A 1 84 ? 15.217 5.658 1.148 1.00 0.00 84 GLY A N 18
ATOM 23813 C CA . GLY A 1 84 ? 16.469 6.373 1.104 1.00 0.00 84 GLY A CA 18
ATOM 23814 C C . GLY A 1 84 ? 17.626 5.426 1.147 1.00 0.00 84 GLY A C 18
ATOM 23815 O O . GLY A 1 84 ? 17.544 4.323 0.597 1.00 0.00 84 GLY A O 18
ATOM 23819 N N . LEU A 1 85 ? 18.699 5.829 1.766 1.00 0.00 85 LEU A N 18
ATOM 23820 C CA . LEU A 1 85 ? 19.841 4.968 1.923 1.00 0.00 85 LEU A CA 18
ATOM 23821 C C . LEU A 1 85 ? 19.695 4.307 3.288 1.00 0.00 85 LEU A C 18
ATOM 23822 O O . LEU A 1 85 ? 19.868 4.952 4.334 1.00 0.00 85 LEU A O 18
ATOM 23838 N N . GLU A 1 86 ? 19.302 3.060 3.276 1.00 0.00 86 GLU A N 18
ATOM 23839 C CA . GLU A 1 86 ? 19.031 2.322 4.491 1.00 0.00 86 GLU A CA 18
ATOM 23840 C C . GLU A 1 86 ? 19.303 0.840 4.275 1.00 0.00 86 GLU A C 18
ATOM 23841 O O . GLU A 1 86 ? 19.984 0.190 5.063 1.00 0.00 86 GLU A O 18
ATOM 23853 N N . HIS A 1 87 ? 18.761 0.317 3.219 1.00 0.00 87 HIS A N 18
ATOM 23854 C CA . HIS A 1 87 ? 18.899 -1.084 2.900 1.00 0.00 87 HIS A CA 18
ATOM 23855 C C . HIS A 1 87 ? 20.249 -1.337 2.283 1.00 0.00 87 HIS A C 18
ATOM 23856 O O . HIS A 1 87 ? 20.976 -2.237 2.697 1.00 0.00 87 HIS A O 18
ATOM 23870 N N . HIS A 1 88 ? 20.586 -0.531 1.322 1.00 0.00 88 HIS A N 18
ATOM 23871 C CA . HIS A 1 88 ? 21.825 -0.652 0.618 1.00 0.00 88 HIS A CA 18
ATOM 23872 C C . HIS A 1 88 ? 22.482 0.706 0.621 1.00 0.00 88 HIS A C 18
ATOM 23873 O O . HIS A 1 88 ? 23.369 0.935 1.460 1.00 0.00 88 HIS A O 18
ATOM 23887 N N . MET A 1 1 ? 3.469 0.728 13.745 1.00 0.00 1 MET A N 19
ATOM 23888 C CA . MET A 1 1 ? 4.446 1.248 14.705 1.00 0.00 1 MET A CA 19
ATOM 23889 C C . MET A 1 1 ? 4.949 2.608 14.274 1.00 0.00 1 MET A C 19
ATOM 23890 O O . MET A 1 1 ? 4.738 3.604 14.960 1.00 0.00 1 MET A O 19
ATOM 23906 N N . VAL A 1 2 ? 5.616 2.656 13.131 1.00 0.00 2 VAL A N 19
ATOM 23907 C CA . VAL A 1 2 ? 6.249 3.883 12.668 1.00 0.00 2 VAL A CA 19
ATOM 23908 C C . VAL A 1 2 ? 5.407 4.598 11.630 1.00 0.00 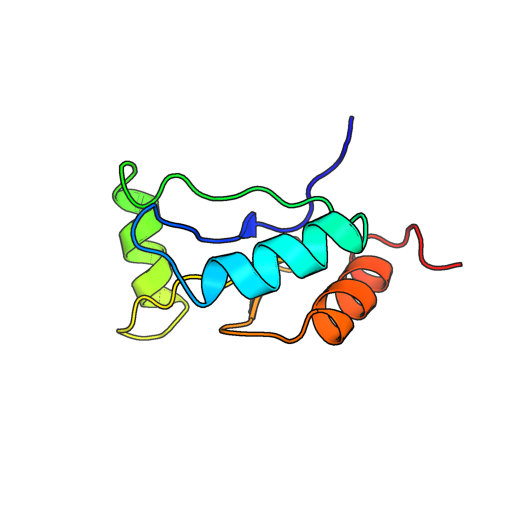2 VAL A C 19
ATOM 23909 O O . VAL A 1 2 ? 4.295 4.167 11.329 1.00 0.00 2 VAL A O 19
ATOM 23922 N N . THR A 1 3 ? 5.947 5.690 11.102 1.00 0.00 3 THR A N 19
ATOM 23923 C CA . THR A 1 3 ? 5.301 6.485 10.079 1.00 0.00 3 THR A CA 19
ATOM 23924 C C . THR A 1 3 ? 4.912 5.599 8.877 1.00 0.00 3 THR A C 19
ATOM 23925 O O . THR A 1 3 ? 5.700 4.733 8.445 1.00 0.00 3 THR A O 19
ATOM 23936 N N . ALA A 1 4 ? 3.701 5.780 8.391 1.00 0.00 4 ALA A N 19
ATOM 23937 C CA . ALA A 1 4 ? 3.186 5.023 7.273 1.00 0.00 4 ALA A CA 19
ATOM 23938 C C . ALA A 1 4 ? 3.895 5.369 5.975 1.00 0.00 4 ALA A C 19
ATOM 23939 O O . ALA A 1 4 ? 3.501 6.299 5.270 1.00 0.00 4 ALA A O 19
ATOM 23946 N N . ALA A 1 5 ? 4.972 4.663 5.697 1.00 0.00 5 ALA A N 19
ATOM 23947 C CA . ALA A 1 5 ? 5.689 4.823 4.440 1.00 0.00 5 ALA A CA 19
ATOM 23948 C C . ALA A 1 5 ? 4.847 4.236 3.325 1.00 0.00 5 ALA A C 19
ATOM 23949 O O . ALA A 1 5 ? 4.872 4.700 2.178 1.00 0.00 5 ALA A O 19
ATOM 23956 N N . LEU A 1 6 ? 4.095 3.215 3.686 1.00 0.00 6 LEU A N 19
ATOM 23957 C CA . LEU A 1 6 ? 3.172 2.577 2.799 1.00 0.00 6 LEU A CA 19
ATOM 23958 C C . LEU A 1 6 ? 1.797 2.787 3.372 1.00 0.00 6 LEU A C 19
ATOM 23959 O O . LEU A 1 6 ? 1.507 2.319 4.484 1.00 0.00 6 LEU A O 19
ATOM 23975 N N . THR A 1 7 ? 0.979 3.494 2.675 1.00 0.00 7 THR A N 19
ATOM 23976 C CA . THR A 1 7 ? -0.366 3.696 3.114 1.00 0.00 7 THR A CA 19
ATOM 23977 C C . THR A 1 7 ? -1.242 2.762 2.290 1.00 0.00 7 THR A C 19
ATOM 23978 O O . THR A 1 7 ? -1.406 2.967 1.087 1.00 0.00 7 THR A O 19
ATOM 23989 N N . ILE A 1 8 ? -1.747 1.732 2.912 1.00 0.00 8 ILE A N 19
ATOM 23990 C CA . ILE A 1 8 ? -2.509 0.730 2.206 1.00 0.00 8 ILE A CA 19
ATOM 23991 C C . ILE A 1 8 ? -3.985 0.887 2.485 1.00 0.00 8 ILE A C 19
ATOM 23992 O O . ILE A 1 8 ? -4.402 1.052 3.622 1.00 0.00 8 ILE A O 19
ATOM 24008 N N . TYR A 1 9 ? -4.751 0.862 1.457 1.00 0.00 9 TYR A N 19
ATOM 24009 C CA . TYR A 1 9 ? -6.167 0.991 1.561 1.00 0.00 9 TYR A CA 19
ATOM 24010 C C . TYR A 1 9 ? -6.800 -0.397 1.625 1.00 0.00 9 TYR A C 19
ATOM 24011 O O . TYR A 1 9 ? -6.591 -1.215 0.743 1.00 0.00 9 TYR A O 19
ATOM 24029 N N . THR A 1 10 ? -7.505 -0.679 2.707 1.00 0.00 10 THR A N 19
ATOM 24030 C CA . THR A 1 10 ? -8.151 -1.965 2.897 1.00 0.00 10 THR A CA 19
ATOM 24031 C C . THR A 1 10 ? -9.530 -1.780 3.501 1.00 0.00 10 THR A C 19
ATOM 24032 O O . THR A 1 10 ? -9.796 -0.763 4.142 1.00 0.00 10 THR A O 19
ATOM 24043 N N . THR A 1 11 ? -10.392 -2.742 3.293 1.00 0.00 11 THR A N 19
ATOM 24044 C CA . THR A 1 11 ? -11.732 -2.718 3.819 1.00 0.00 11 THR A CA 19
ATOM 24045 C C . THR A 1 11 ? -12.106 -4.131 4.231 1.00 0.00 11 THR A C 19
ATOM 24046 O O . THR A 1 11 ? -11.313 -5.066 4.062 1.00 0.00 11 THR A O 19
ATOM 24057 N N . SER A 1 12 ? -13.320 -4.300 4.703 1.00 0.00 12 SER A N 19
ATOM 24058 C CA . SER A 1 12 ? -13.859 -5.601 4.994 1.00 0.00 12 SER A CA 19
ATOM 24059 C C . SER A 1 12 ? -14.222 -6.342 3.693 1.00 0.00 12 SER A C 19
ATOM 24060 O O . SER A 1 12 ? -14.656 -7.493 3.712 1.00 0.00 12 SER A O 19
ATOM 24068 N N . TRP A 1 13 ? -14.002 -5.676 2.553 1.00 0.00 13 TRP A N 19
ATOM 24069 C CA . TRP A 1 13 ? -14.251 -6.257 1.246 1.00 0.00 13 TRP A CA 19
ATOM 24070 C C . TRP A 1 13 ? -12.947 -6.878 0.761 1.00 0.00 13 TRP A C 19
ATOM 24071 O O . TRP A 1 13 ? -12.832 -7.328 -0.386 1.00 0.00 13 TRP A O 19
ATOM 24092 N N . CYS A 1 14 ? -11.957 -6.883 1.633 1.00 0.00 14 CYS A N 19
ATOM 24093 C CA . CYS A 1 14 ? -10.660 -7.362 1.283 1.00 0.00 14 CYS A CA 19
ATOM 24094 C C . CYS A 1 14 ? -10.449 -8.819 1.562 1.00 0.00 14 CYS A C 19
ATOM 24095 O O . CYS A 1 14 ? -10.491 -9.280 2.703 1.00 0.00 14 CYS A O 19
ATOM 24102 N N . GLY A 1 15 ? -10.220 -9.519 0.494 1.00 0.00 15 GLY A N 19
ATOM 24103 C CA . GLY A 1 15 ? -9.809 -10.875 0.525 1.00 0.00 15 GLY A CA 19
ATOM 24104 C C . GLY A 1 15 ? -8.508 -10.973 -0.215 1.00 0.00 15 GLY A C 19
ATOM 24105 O O . GLY A 1 15 ? -7.487 -11.330 0.356 1.00 0.00 15 GLY A O 19
ATOM 24109 N N . TYR A 1 16 ? -8.514 -10.538 -1.481 1.00 0.00 16 TYR A N 19
ATOM 24110 C CA . TYR A 1 16 ? -7.293 -10.564 -2.299 1.00 0.00 16 TYR A CA 19
ATOM 24111 C C . TYR A 1 16 ? -6.246 -9.566 -1.808 1.00 0.00 16 TYR A C 19
ATOM 24112 O O . TYR A 1 16 ? -5.062 -9.702 -2.106 1.00 0.00 16 TYR A O 19
ATOM 24130 N N . CYS A 1 17 ? -6.681 -8.584 -1.019 1.00 0.00 17 CYS A N 19
ATOM 24131 C CA . CYS A 1 17 ? -5.769 -7.583 -0.450 1.00 0.00 17 CYS A CA 19
ATOM 24132 C C . CYS A 1 17 ? -4.790 -8.262 0.520 1.00 0.00 17 CYS A C 19
ATOM 24133 O O . CYS A 1 17 ? -3.635 -7.855 0.649 1.00 0.00 17 CYS A O 19
ATOM 24140 N N . LEU A 1 18 ? -5.252 -9.336 1.153 1.00 0.00 18 LEU A N 19
ATOM 24141 C CA . LEU A 1 18 ? -4.507 -10.015 2.197 1.00 0.00 18 LEU A CA 19
ATOM 24142 C C . LEU A 1 18 ? -3.280 -10.723 1.668 1.00 0.00 18 LEU A C 19
ATOM 24143 O O . LEU A 1 18 ? -2.283 -10.837 2.364 1.00 0.00 18 LEU A O 19
ATOM 24159 N N . ARG A 1 19 ? -3.339 -11.137 0.414 1.00 0.00 19 ARG A N 19
ATOM 24160 C CA . ARG A 1 19 ? -2.225 -11.848 -0.220 1.00 0.00 19 ARG A CA 19
ATOM 24161 C C . ARG A 1 19 ? -0.994 -10.954 -0.313 1.00 0.00 19 ARG A C 19
ATOM 24162 O O . ARG A 1 19 ? 0.138 -11.422 -0.212 1.00 0.00 19 ARG A O 19
ATOM 24183 N N . LEU A 1 20 ? -1.229 -9.677 -0.486 1.00 0.00 20 LEU A N 19
ATOM 24184 C CA . LEU A 1 20 ? -0.163 -8.702 -0.533 1.00 0.00 20 LEU A CA 19
ATOM 24185 C C . LEU A 1 20 ? 0.210 -8.294 0.883 1.00 0.00 20 LEU A C 19
ATOM 24186 O O . LEU A 1 20 ? 1.383 -8.207 1.227 1.00 0.00 20 LEU A O 19
ATOM 24202 N N . LYS A 1 21 ? -0.813 -8.073 1.694 1.00 0.00 21 LYS A N 19
ATOM 24203 C CA . LYS A 1 21 ? -0.670 -7.611 3.065 1.00 0.00 21 LYS A CA 19
ATOM 24204 C C . LYS A 1 21 ? 0.236 -8.549 3.878 1.00 0.00 21 LYS A C 19
ATOM 24205 O O . LYS A 1 21 ? 1.250 -8.119 4.435 1.00 0.00 21 LYS A O 19
ATOM 24224 N N . THR A 1 22 ? -0.100 -9.830 3.881 1.00 0.00 22 THR A N 19
ATOM 24225 C CA . THR A 1 22 ? 0.652 -10.833 4.607 1.00 0.00 22 THR A CA 19
ATOM 24226 C C . THR A 1 22 ? 2.092 -10.963 4.044 1.00 0.00 22 THR A C 19
ATOM 24227 O O . THR A 1 22 ? 3.046 -11.244 4.784 1.00 0.00 22 THR A O 19
ATOM 24238 N N . ALA A 1 23 ? 2.244 -10.698 2.752 1.00 0.00 23 ALA A N 19
ATOM 24239 C CA . ALA A 1 23 ? 3.544 -10.749 2.097 1.00 0.00 23 ALA A CA 19
ATOM 24240 C C . ALA A 1 23 ? 4.422 -9.634 2.604 1.00 0.00 23 ALA A C 19
ATOM 24241 O O . ALA A 1 23 ? 5.616 -9.824 2.829 1.00 0.00 23 ALA A O 19
ATOM 24248 N N . LEU A 1 24 ? 3.826 -8.488 2.816 1.00 0.00 24 LEU A N 19
ATOM 24249 C CA . LEU A 1 24 ? 4.538 -7.344 3.317 1.00 0.00 24 LEU A CA 19
ATOM 24250 C C . LEU A 1 24 ? 4.929 -7.576 4.771 1.00 0.00 24 LEU A C 19
ATOM 24251 O O . LEU A 1 24 ? 6.045 -7.248 5.179 1.00 0.00 24 LEU A O 19
ATOM 24267 N N . THR A 1 25 ? 4.026 -8.185 5.532 1.00 0.00 25 THR A N 19
ATOM 24268 C CA . THR A 1 25 ? 4.292 -8.584 6.906 1.00 0.00 25 THR A CA 19
ATOM 24269 C C . THR A 1 25 ? 5.503 -9.555 6.954 1.00 0.00 25 THR A C 19
ATOM 24270 O O . THR A 1 25 ? 6.411 -9.418 7.798 1.00 0.00 25 THR A O 19
ATOM 24281 N N . ALA A 1 26 ? 5.527 -10.499 6.021 1.00 0.00 26 ALA A N 19
ATOM 24282 C CA . ALA A 1 26 ? 6.614 -11.464 5.923 1.00 0.00 26 ALA A CA 19
ATOM 24283 C C . ALA A 1 26 ? 7.914 -10.784 5.514 1.00 0.00 26 ALA A C 19
ATOM 24284 O O . ALA A 1 26 ? 8.974 -11.097 6.020 1.00 0.00 26 ALA A O 19
ATOM 24291 N N . ASN A 1 27 ? 7.799 -9.817 4.635 1.00 0.00 27 ASN A N 19
ATOM 24292 C CA . ASN A 1 27 ? 8.941 -9.054 4.105 1.00 0.00 27 ASN A CA 19
ATOM 24293 C C . ASN A 1 27 ? 9.427 -7.967 5.072 1.00 0.00 27 ASN A C 19
ATOM 24294 O O . ASN A 1 27 ? 10.317 -7.174 4.729 1.00 0.00 27 ASN A O 19
ATOM 24305 N N . ARG A 1 28 ? 8.845 -7.941 6.282 1.00 0.00 28 ARG A N 19
ATOM 24306 C CA . ARG A 1 28 ? 9.197 -6.972 7.345 1.00 0.00 28 ARG A CA 19
ATOM 24307 C C . ARG A 1 28 ? 8.916 -5.531 6.902 1.00 0.00 28 ARG A C 19
ATOM 24308 O O . ARG A 1 28 ? 9.520 -4.592 7.405 1.00 0.00 28 ARG A O 19
ATOM 24329 N N . ILE A 1 29 ? 7.988 -5.361 6.000 1.00 0.00 29 ILE A N 19
ATOM 24330 C CA . ILE A 1 29 ? 7.659 -4.051 5.492 1.00 0.00 29 ILE A CA 19
ATOM 24331 C C . ILE A 1 29 ? 6.654 -3.383 6.426 1.00 0.00 29 ILE A C 19
ATOM 24332 O O . ILE A 1 29 ? 5.613 -3.961 6.746 1.00 0.00 29 ILE A O 19
ATOM 24348 N N . ALA A 1 30 ? 6.997 -2.199 6.892 1.00 0.00 30 ALA A N 19
ATOM 24349 C CA . ALA A 1 30 ? 6.181 -1.474 7.849 1.00 0.00 30 ALA A CA 19
ATOM 24350 C C . ALA A 1 30 ? 5.151 -0.614 7.128 1.00 0.00 30 ALA A C 19
ATOM 24351 O O . ALA A 1 30 ? 5.509 0.334 6.418 1.00 0.00 30 ALA A O 19
ATOM 24358 N N . TYR A 1 31 ? 3.889 -0.921 7.328 1.00 0.00 31 TYR A N 19
ATOM 24359 C CA . TYR A 1 31 ? 2.816 -0.264 6.605 1.00 0.00 31 TYR A CA 19
ATOM 24360 C C . TYR A 1 31 ? 1.647 0.051 7.521 1.00 0.00 31 TYR A C 19
ATOM 24361 O O . TYR A 1 31 ? 1.514 -0.518 8.618 1.00 0.00 31 TYR A O 19
ATOM 24379 N N . ASP A 1 32 ? 0.785 0.911 7.055 1.00 0.00 32 ASP A N 19
ATOM 24380 C CA . ASP A 1 32 ? -0.413 1.274 7.770 1.00 0.00 32 ASP A CA 19
ATOM 24381 C C . ASP A 1 32 ? -1.589 1.105 6.848 1.00 0.00 32 ASP A C 19
ATOM 24382 O O . ASP A 1 32 ? -1.572 1.607 5.715 1.00 0.00 32 ASP A O 19
ATOM 24391 N N . GLU A 1 33 ? -2.560 0.354 7.281 1.00 0.00 33 GLU A N 19
ATOM 24392 C CA . GLU A 1 33 ? -3.746 0.145 6.507 1.00 0.00 33 GLU A CA 19
ATOM 24393 C C . GLU A 1 33 ? -4.883 1.034 6.994 1.00 0.00 33 GLU A C 19
ATOM 24394 O O . GLU A 1 33 ? -5.127 1.169 8.198 1.00 0.00 33 GLU A O 19
ATOM 24406 N N . VAL A 1 34 ? -5.531 1.674 6.064 1.00 0.00 34 VAL A N 19
ATOM 24407 C CA . VAL A 1 34 ? -6.459 2.730 6.381 1.00 0.00 34 VAL A CA 19
ATOM 24408 C C . VAL A 1 34 ? -7.869 2.248 6.774 1.00 0.00 34 VAL A C 19
ATOM 24409 O O . VAL A 1 34 ? -8.479 1.414 6.115 1.00 0.00 34 VAL A O 19
ATOM 24422 N N . ASP A 1 35 ? -8.343 2.870 7.841 1.00 0.00 35 ASP A N 19
ATOM 24423 C CA . ASP A 1 35 ? -9.661 2.742 8.535 1.00 0.00 35 ASP A CA 19
ATOM 24424 C C . ASP A 1 35 ? -10.899 2.993 7.631 1.00 0.00 35 ASP A C 19
ATOM 24425 O O . ASP A 1 35 ? -12.042 2.885 8.108 1.00 0.00 35 ASP A O 19
ATOM 24434 N N . ILE A 1 36 ? -10.664 3.306 6.353 1.00 0.00 36 ILE A N 19
ATOM 24435 C CA . ILE A 1 36 ? -11.637 3.928 5.390 1.00 0.00 36 ILE A CA 19
ATOM 24436 C C . ILE A 1 36 ? -13.077 3.416 5.399 1.00 0.00 36 ILE A C 19
ATOM 24437 O O . ILE A 1 36 ? -13.977 4.189 5.090 1.00 0.00 36 ILE A O 19
ATOM 24453 N N . GLU A 1 37 ? -13.321 2.188 5.769 1.00 0.00 37 GLU A N 19
ATOM 24454 C CA . GLU A 1 37 ? -14.661 1.654 5.649 1.00 0.00 37 GLU A CA 19
ATOM 24455 C C . GLU A 1 37 ? -15.665 2.310 6.607 1.00 0.00 37 GLU A C 19
ATOM 24456 O O . GLU A 1 37 ? -16.870 2.150 6.449 1.00 0.00 37 GLU A O 19
ATOM 24468 N N . HIS A 1 38 ? -15.177 3.044 7.578 1.00 0.00 38 HIS A N 19
ATOM 24469 C CA . HIS A 1 38 ? -16.072 3.737 8.478 1.00 0.00 38 HIS A CA 19
ATOM 24470 C C . HIS A 1 38 ? -15.896 5.262 8.345 1.00 0.00 38 HIS A C 19
ATOM 24471 O O . HIS A 1 38 ? -16.653 6.041 8.932 1.00 0.00 38 HIS A O 19
ATOM 24485 N N . ASN A 1 39 ? -14.933 5.691 7.542 1.00 0.00 39 ASN A N 19
ATOM 24486 C CA . ASN A 1 39 ? -14.650 7.120 7.417 1.00 0.00 39 ASN A CA 19
ATOM 24487 C C . ASN A 1 39 ? -14.604 7.604 5.984 1.00 0.00 39 ASN A C 19
ATOM 24488 O O . ASN A 1 39 ? -13.652 7.337 5.229 1.00 0.00 39 ASN A O 19
ATOM 24499 N N . ARG A 1 40 ? -15.638 8.363 5.647 1.00 0.00 40 ARG A N 19
ATOM 24500 C CA . ARG A 1 40 ? -15.899 8.903 4.310 1.00 0.00 40 ARG A CA 19
ATOM 24501 C C . ARG A 1 40 ? -14.710 9.657 3.704 1.00 0.00 40 ARG A C 19
ATOM 24502 O O . ARG A 1 40 ? -14.446 9.517 2.519 1.00 0.00 40 ARG A O 19
ATOM 24523 N N . ALA A 1 41 ? -13.983 10.408 4.536 1.00 0.00 41 ALA A N 19
ATOM 24524 C CA . ALA A 1 41 ? -12.884 11.272 4.081 1.00 0.00 41 ALA A CA 19
ATOM 24525 C C . ALA A 1 41 ? -11.846 10.520 3.265 1.00 0.00 41 ALA A C 19
ATOM 24526 O O . ALA A 1 41 ? -11.527 10.897 2.136 1.00 0.00 41 ALA A O 19
ATOM 24533 N N . ALA A 1 42 ? -11.360 9.446 3.810 1.00 0.00 42 ALA A N 19
ATOM 24534 C CA . ALA A 1 42 ? -10.338 8.684 3.148 1.00 0.00 42 ALA A CA 19
ATOM 24535 C C . ALA A 1 42 ? -10.952 7.664 2.195 1.00 0.00 42 ALA A C 19
ATOM 24536 O O . ALA A 1 42 ? -10.340 7.291 1.205 1.00 0.00 42 ALA A O 19
ATOM 24543 N N . ALA A 1 43 ? -12.179 7.234 2.481 1.00 0.00 43 ALA A N 19
ATOM 24544 C CA . ALA A 1 43 ? -12.864 6.255 1.636 1.00 0.00 43 ALA A CA 19
ATOM 24545 C C . ALA A 1 43 ? -13.160 6.842 0.271 1.00 0.00 43 ALA A C 19
ATOM 24546 O O . ALA A 1 43 ? -13.034 6.171 -0.758 1.00 0.00 43 ALA A O 19
ATOM 24553 N N . GLU A 1 44 ? -13.518 8.105 0.265 1.00 0.00 44 GLU A N 19
ATOM 24554 C CA . GLU A 1 44 ? -13.842 8.795 -0.954 1.00 0.00 44 GLU A CA 19
ATOM 24555 C C . GLU A 1 44 ? -12.552 9.051 -1.746 1.00 0.00 44 GLU A C 19
ATOM 24556 O O . GLU A 1 44 ? -12.546 9.058 -2.976 1.00 0.00 44 GLU A O 19
ATOM 24568 N N . PHE A 1 45 ? -11.451 9.188 -1.018 1.00 0.00 45 PHE A N 19
ATOM 24569 C CA . PHE A 1 45 ? -10.140 9.428 -1.606 1.00 0.00 45 PHE A CA 19
ATOM 24570 C C . PHE A 1 45 ? -9.660 8.187 -2.378 1.00 0.00 45 PHE A C 19
ATOM 24571 O O . PHE A 1 45 ? -8.955 8.301 -3.382 1.00 0.00 45 PHE A O 19
ATOM 24588 N N . VAL A 1 46 ? -10.099 7.010 -1.934 1.00 0.00 46 VAL A N 19
ATOM 24589 C CA . VAL A 1 46 ? -9.762 5.746 -2.602 1.00 0.00 46 VAL A CA 19
ATOM 24590 C C . VAL A 1 46 ? -10.354 5.736 -4.015 1.00 0.00 46 VAL A C 19
ATOM 24591 O O . VAL A 1 46 ? -9.775 5.175 -4.954 1.00 0.00 46 VAL A O 19
ATOM 24604 N N . GLY A 1 47 ? -11.489 6.391 -4.165 1.00 0.00 47 GLY A N 19
ATOM 24605 C CA . GLY A 1 47 ? -12.111 6.492 -5.459 1.00 0.00 47 GLY A CA 19
ATOM 24606 C C . GLY A 1 47 ? -11.356 7.462 -6.340 1.00 0.00 47 GLY A C 19
ATOM 24607 O O . GLY A 1 47 ? -11.124 7.199 -7.520 1.00 0.00 47 GLY A O 19
ATOM 24611 N N . SER A 1 48 ? -10.916 8.554 -5.734 1.00 0.00 48 SER A N 19
ATOM 24612 C CA . SER A 1 48 ? -10.194 9.617 -6.418 1.00 0.00 48 SER A CA 19
ATOM 24613 C C . SER A 1 48 ? -8.839 9.138 -6.980 1.00 0.00 48 SER A C 19
ATOM 24614 O O . SER A 1 48 ? -8.363 9.647 -7.988 1.00 0.00 48 SER A O 19
ATOM 24622 N N . VAL A 1 49 ? -8.227 8.158 -6.333 1.00 0.00 49 VAL A N 19
ATOM 24623 C CA . VAL A 1 49 ? -6.932 7.666 -6.796 1.00 0.00 49 VAL A CA 19
ATOM 24624 C C . VAL A 1 49 ? -7.062 6.498 -7.769 1.00 0.00 49 VAL A C 19
ATOM 24625 O O . VAL A 1 49 ? -6.064 6.037 -8.325 1.00 0.00 49 VAL A O 19
ATOM 24638 N N . ASN A 1 50 ? -8.275 6.028 -7.985 1.00 0.00 50 ASN A N 19
ATOM 24639 C CA . ASN A 1 50 ? -8.481 4.913 -8.907 1.00 0.00 50 ASN A CA 19
ATOM 24640 C C . ASN A 1 50 ? -9.309 5.295 -10.111 1.00 0.00 50 ASN A C 19
ATOM 24641 O O . ASN A 1 50 ? -9.106 4.762 -11.208 1.00 0.00 50 ASN A O 19
ATOM 24652 N N . GLY A 1 51 ? -10.229 6.208 -9.928 1.00 0.00 51 GLY A N 19
ATOM 24653 C CA . GLY A 1 51 ? -11.056 6.628 -11.018 1.00 0.00 51 GLY A CA 19
ATOM 24654 C C . GLY A 1 51 ? -12.476 6.171 -10.847 1.00 0.00 51 GLY A C 19
ATOM 24655 O O . GLY A 1 51 ? -12.963 5.302 -11.589 1.00 0.00 51 GLY A O 19
ATOM 24659 N N . GLY A 1 52 ? -13.135 6.687 -9.831 1.00 0.00 52 GLY A N 19
ATOM 24660 C CA . GLY A 1 52 ? -14.537 6.391 -9.615 1.00 0.00 52 GLY A CA 19
ATOM 24661 C C . GLY A 1 52 ? -14.752 5.198 -8.719 1.00 0.00 52 GLY A C 19
ATOM 24662 O O . GLY A 1 52 ? -15.561 5.240 -7.782 1.00 0.00 52 GLY A O 19
ATOM 24666 N N . ASN A 1 53 ? -14.026 4.151 -8.989 1.00 0.00 53 ASN A N 19
ATOM 24667 C CA . ASN A 1 53 ? -14.166 2.901 -8.268 1.00 0.00 53 ASN A CA 19
ATOM 24668 C C . ASN A 1 53 ? -13.239 2.880 -7.090 1.00 0.00 53 ASN A C 19
ATOM 24669 O O . ASN A 1 53 ? -12.209 3.557 -7.088 1.00 0.00 53 ASN A O 19
ATOM 24680 N N . ARG A 1 54 ? -13.592 2.121 -6.097 1.00 0.00 54 ARG A N 19
ATOM 24681 C CA . ARG A 1 54 ? -12.778 1.987 -4.928 1.00 0.00 54 ARG A CA 19
ATOM 24682 C C . ARG A 1 54 ? -12.088 0.646 -4.952 1.00 0.00 54 ARG A C 19
ATOM 24683 O O . ARG A 1 54 ? -12.596 -0.350 -4.428 1.00 0.00 54 ARG A O 19
ATOM 24704 N N . THR A 1 55 ? -10.998 0.603 -5.667 1.00 0.00 55 THR A N 19
ATOM 24705 C CA . THR A 1 55 ? -10.203 -0.579 -5.783 1.00 0.00 55 THR A CA 19
ATOM 24706 C C . THR A 1 55 ? -9.429 -0.773 -4.495 1.00 0.00 55 THR A C 19
ATOM 24707 O O . THR A 1 55 ? -8.769 0.164 -4.021 1.00 0.00 55 THR A O 19
ATOM 24718 N N . VAL A 1 56 ? -9.531 -1.965 -3.924 1.00 0.00 56 VAL A N 19
ATOM 24719 C CA . VAL A 1 56 ? -8.901 -2.252 -2.673 1.00 0.00 56 VAL A CA 19
ATOM 24720 C C . VAL A 1 56 ? -7.488 -2.076 -2.414 1.00 0.00 56 VAL A C 19
ATOM 24721 O O . VAL A 1 56 ? -7.128 -0.996 -1.954 1.00 0.00 56 VAL A O 19
ATOM 24734 N N . PRO A 1 57 ? -6.600 -3.058 -2.674 1.00 0.00 57 PRO A N 19
ATOM 24735 C CA . PRO A 1 57 ? -5.296 -2.935 -2.164 1.00 0.00 57 PRO A CA 19
ATOM 24736 C C . PRO A 1 57 ? -4.425 -1.921 -2.949 1.00 0.00 57 PRO A C 19
ATOM 24737 O O . PRO A 1 57 ? -3.622 -2.277 -3.823 1.00 0.00 57 PRO A O 19
ATOM 24748 N N . THR A 1 58 ? -4.661 -0.699 -2.686 1.00 0.00 58 THR A N 19
ATOM 24749 C CA . THR A 1 58 ? -3.974 0.368 -3.276 1.00 0.00 58 THR A CA 19
ATOM 24750 C C . THR A 1 58 ? -2.999 0.889 -2.244 1.00 0.00 58 THR A C 19
ATOM 24751 O O . THR A 1 58 ? -3.357 1.061 -1.074 1.00 0.00 58 THR A O 19
ATOM 24762 N N . VAL A 1 59 ? -1.777 1.054 -2.633 1.00 0.00 59 VAL A N 19
ATOM 24763 C CA . VAL A 1 59 ? -0.778 1.530 -1.736 1.00 0.00 59 VAL A CA 19
ATOM 24764 C C . VAL A 1 59 ? -0.280 2.890 -2.185 1.00 0.00 59 VAL A C 19
ATOM 24765 O O . VAL A 1 59 ? -0.020 3.117 -3.370 1.00 0.00 59 VAL A O 19
ATOM 24778 N N . LYS A 1 60 ? -0.220 3.791 -1.273 1.00 0.00 60 LYS A N 19
ATOM 24779 C CA . LYS A 1 60 ? 0.330 5.077 -1.524 1.00 0.00 60 LYS A CA 19
ATOM 24780 C C . LYS A 1 60 ? 1.695 5.129 -0.879 1.00 0.00 60 LYS A C 19
ATOM 24781 O O . LYS A 1 60 ? 1.829 4.917 0.334 1.00 0.00 60 LYS A O 19
ATOM 24800 N N . PHE A 1 61 ? 2.697 5.353 -1.688 1.00 0.00 61 PHE A N 19
ATOM 24801 C CA . PHE A 1 61 ? 4.058 5.428 -1.214 1.00 0.00 61 PHE A CA 19
ATOM 24802 C C . PHE A 1 61 ? 4.403 6.848 -0.839 1.00 0.00 61 PHE A C 19
ATOM 24803 O O . PHE A 1 61 ? 3.683 7.797 -1.188 1.00 0.00 61 PHE A O 19
ATOM 24820 N N . ALA A 1 62 ? 5.527 7.004 -0.167 1.00 0.00 62 ALA A N 19
ATOM 24821 C CA . ALA A 1 62 ? 6.065 8.314 0.191 1.00 0.00 62 ALA A CA 19
ATOM 24822 C C . ALA A 1 62 ? 6.556 9.048 -1.061 1.00 0.00 62 ALA A C 19
ATOM 24823 O O . ALA A 1 62 ? 6.864 10.237 -1.028 1.00 0.00 62 ALA A O 19
ATOM 24830 N N . ASP A 1 63 ? 6.608 8.312 -2.163 1.00 0.00 63 ASP A N 19
ATOM 24831 C CA . ASP A 1 63 ? 7.014 8.831 -3.469 1.00 0.00 63 ASP A CA 19
ATOM 24832 C C . ASP A 1 63 ? 5.930 9.764 -4.031 1.00 0.00 63 ASP A C 19
ATOM 24833 O O . ASP A 1 63 ? 6.192 10.608 -4.897 1.00 0.00 63 ASP A O 19
ATOM 24842 N N . GLY A 1 64 ? 4.730 9.631 -3.497 1.00 0.00 64 GLY A N 19
ATOM 24843 C CA . GLY A 1 64 ? 3.609 10.424 -3.952 1.00 0.00 64 GLY A CA 19
ATOM 24844 C C . GLY A 1 64 ? 2.739 9.643 -4.906 1.00 0.00 64 GLY A C 19
ATOM 24845 O O . GLY A 1 64 ? 1.560 9.940 -5.068 1.00 0.00 64 GLY A O 19
ATOM 24849 N N . SER A 1 65 ? 3.319 8.633 -5.509 1.00 0.00 65 SER A N 19
ATOM 24850 C CA . SER A 1 65 ? 2.621 7.789 -6.445 1.00 0.00 65 SER A CA 19
ATOM 24851 C C . SER A 1 65 ? 1.810 6.725 -5.695 1.00 0.00 65 SER A C 19
ATOM 24852 O O . SER A 1 65 ? 2.187 6.307 -4.573 1.00 0.00 65 SER A O 19
ATOM 24860 N N . THR A 1 66 ? 0.709 6.305 -6.278 1.00 0.00 66 THR A N 19
ATOM 24861 C CA . THR A 1 66 ? -0.084 5.261 -5.712 1.00 0.00 66 THR A CA 19
ATOM 24862 C C . THR A 1 66 ? -0.030 4.068 -6.644 1.00 0.00 66 THR A C 19
ATOM 24863 O O . THR A 1 66 ? -0.047 4.226 -7.874 1.00 0.00 66 THR A O 19
ATOM 24874 N N . LEU A 1 67 ? 0.072 2.907 -6.090 1.00 0.00 67 LEU A N 19
ATOM 24875 C CA . LEU A 1 67 ? 0.080 1.706 -6.866 1.00 0.00 67 LEU A CA 19
ATOM 24876 C C . LEU A 1 67 ? -1.097 0.867 -6.503 1.00 0.00 67 LEU A C 19
ATOM 24877 O O . LEU A 1 67 ? -1.237 0.426 -5.355 1.00 0.00 67 LEU A O 19
ATOM 24893 N N . THR A 1 68 ? -1.956 0.679 -7.447 1.00 0.00 68 THR A N 19
ATOM 24894 C CA . THR A 1 68 ? -3.109 -0.109 -7.247 1.00 0.00 68 THR A CA 19
ATOM 24895 C C . THR A 1 68 ? -2.780 -1.562 -7.548 1.00 0.00 68 THR A C 19
ATOM 24896 O O . THR A 1 68 ? -2.502 -1.920 -8.694 1.00 0.00 68 THR A O 19
ATOM 24907 N N . ASN A 1 69 ? -2.791 -2.369 -6.502 1.00 0.00 69 ASN A N 19
ATOM 24908 C CA . ASN A 1 69 ? -2.523 -3.810 -6.557 1.00 0.00 69 ASN A CA 19
ATOM 24909 C C . ASN A 1 69 ? -1.151 -4.139 -7.228 1.00 0.00 69 ASN A C 19
ATOM 24910 O O . ASN A 1 69 ? -1.101 -4.568 -8.387 1.00 0.00 69 ASN A O 19
ATOM 24921 N N . PRO A 1 70 ? -0.026 -3.841 -6.560 1.00 0.00 70 PRO A N 19
ATOM 24922 C CA . PRO A 1 70 ? 1.301 -4.230 -7.041 1.00 0.00 70 PRO A CA 19
ATOM 24923 C C . PRO A 1 70 ? 1.729 -5.567 -6.408 1.00 0.00 70 PRO A C 19
ATOM 24924 O O . PRO A 1 70 ? 0.949 -6.192 -5.670 1.00 0.00 70 PRO A O 19
ATOM 24935 N N . SER A 1 71 ? 2.929 -6.005 -6.679 1.00 0.00 71 SER A N 19
ATOM 24936 C CA . SER A 1 71 ? 3.424 -7.204 -6.067 1.00 0.00 71 SER A CA 19
ATOM 24937 C C . SER A 1 71 ? 4.344 -6.834 -4.896 1.00 0.00 71 SER A C 19
ATOM 24938 O O . SER A 1 71 ? 4.822 -5.694 -4.802 1.00 0.00 71 SER A O 19
ATOM 24946 N N . ALA A 1 72 ? 4.605 -7.796 -4.032 1.00 0.00 72 ALA A N 19
ATOM 24947 C CA . ALA A 1 72 ? 5.382 -7.587 -2.813 1.00 0.00 72 ALA A CA 19
ATOM 24948 C C . ALA A 1 72 ? 6.818 -7.185 -3.111 1.00 0.00 72 ALA A C 19
ATOM 24949 O O . ALA A 1 72 ? 7.363 -6.273 -2.476 1.00 0.00 72 ALA A O 19
ATOM 24956 N N . ASP A 1 73 ? 7.416 -7.846 -4.095 1.00 0.00 73 ASP A N 19
ATOM 24957 C CA . ASP A 1 73 ? 8.798 -7.565 -4.510 1.00 0.00 73 ASP A CA 19
ATOM 24958 C C . ASP A 1 73 ? 8.938 -6.137 -4.992 1.00 0.00 73 ASP A C 19
ATOM 24959 O O . ASP A 1 73 ? 9.945 -5.463 -4.721 1.00 0.00 73 ASP A O 19
ATOM 24968 N N . GLU A 1 74 ? 7.909 -5.674 -5.667 1.00 0.00 74 GLU A N 19
ATOM 24969 C CA . GLU A 1 74 ? 7.885 -4.343 -6.215 1.00 0.00 74 GLU A CA 19
ATOM 24970 C C . GLU A 1 74 ? 7.786 -3.335 -5.103 1.00 0.00 74 GLU A C 19
ATOM 24971 O O . GLU A 1 74 ? 8.461 -2.322 -5.132 1.00 0.00 74 GLU A O 19
ATOM 24983 N N . VAL A 1 75 ? 6.959 -3.634 -4.102 1.00 0.00 75 VAL A N 19
ATOM 24984 C CA . VAL A 1 75 ? 6.823 -2.757 -2.943 1.00 0.00 75 VAL A CA 19
ATOM 24985 C C . VAL A 1 75 ? 8.174 -2.604 -2.254 1.00 0.00 75 VAL A C 19
ATOM 24986 O O . VAL A 1 75 ? 8.571 -1.506 -1.906 1.00 0.00 75 VAL A O 19
ATOM 24999 N N . LYS A 1 76 ? 8.887 -3.706 -2.132 1.00 0.00 76 LYS A N 19
ATOM 25000 C CA . LYS A 1 76 ? 10.221 -3.727 -1.546 1.00 0.00 76 LYS A CA 19
ATOM 25001 C C . LYS A 1 76 ? 11.203 -2.843 -2.368 1.00 0.00 76 LYS A C 19
ATOM 25002 O O . LYS A 1 76 ? 11.941 -2.033 -1.806 1.00 0.00 76 LYS A O 19
ATOM 25021 N N . ALA A 1 77 ? 11.144 -2.956 -3.690 1.00 0.00 77 ALA A N 19
ATOM 25022 C CA . ALA A 1 77 ? 12.045 -2.206 -4.581 1.00 0.00 77 ALA A CA 19
ATOM 25023 C C . ALA A 1 77 ? 11.655 -0.723 -4.688 1.00 0.00 77 ALA A C 19
ATOM 25024 O O . ALA A 1 77 ? 12.473 0.126 -5.037 1.00 0.00 77 ALA A O 19
ATOM 25031 N N . LYS A 1 78 ? 10.414 -0.417 -4.439 1.00 0.00 78 LYS A N 19
ATOM 25032 C CA . LYS A 1 78 ? 9.975 0.971 -4.405 1.00 0.00 78 LYS A CA 19
ATOM 25033 C C . LYS A 1 78 ? 10.238 1.544 -3.027 1.00 0.00 78 LYS A C 19
ATOM 25034 O O . LYS A 1 78 ? 10.420 2.743 -2.864 1.00 0.00 78 LYS A O 19
ATOM 25053 N N . LEU A 1 79 ? 10.288 0.674 -2.041 1.00 0.00 79 LEU A N 19
ATOM 25054 C CA . LEU A 1 79 ? 10.531 1.077 -0.674 1.00 0.00 79 LEU A CA 19
ATOM 25055 C C . LEU A 1 79 ? 11.962 1.569 -0.539 1.00 0.00 79 LEU A C 19
ATOM 25056 O O . LEU A 1 79 ? 12.233 2.577 0.127 1.00 0.00 79 LEU A O 19
ATOM 25072 N N . VAL A 1 80 ? 12.870 0.869 -1.193 1.00 0.00 80 VAL A N 19
ATOM 25073 C CA . VAL A 1 80 ? 14.278 1.203 -1.135 1.00 0.00 80 VAL A CA 19
ATOM 25074 C C . VAL A 1 80 ? 14.568 2.597 -1.694 1.00 0.00 80 VAL A C 19
ATOM 25075 O O . VAL A 1 80 ? 15.430 3.289 -1.194 1.00 0.00 80 VAL A O 19
ATOM 25088 N N . LYS A 1 81 ? 13.807 3.027 -2.692 1.00 0.00 81 LYS A N 19
ATOM 25089 C CA . LYS A 1 81 ? 14.037 4.346 -3.254 1.00 0.00 81 LYS A CA 19
ATOM 25090 C C . LYS A 1 81 ? 13.386 5.431 -2.395 1.00 0.00 81 LYS A C 19
ATOM 25091 O O . LYS A 1 81 ? 13.864 6.556 -2.333 1.00 0.00 81 LYS A O 19
ATOM 25110 N N . ILE A 1 82 ? 12.287 5.096 -1.732 1.00 0.00 82 ILE A N 19
ATOM 25111 C CA . ILE A 1 82 ? 11.560 6.098 -0.986 1.00 0.00 82 ILE A CA 19
ATOM 25112 C C . ILE A 1 82 ? 12.121 6.289 0.424 1.00 0.00 82 ILE A C 19
ATOM 25113 O O . ILE A 1 82 ? 12.061 7.392 0.990 1.00 0.00 82 ILE A O 19
ATOM 25129 N N . ALA A 1 83 ? 12.635 5.227 0.988 1.00 0.00 83 ALA A N 19
ATOM 25130 C CA . ALA A 1 83 ? 13.215 5.281 2.302 1.00 0.00 83 ALA A CA 19
ATOM 25131 C C . ALA A 1 83 ? 14.723 5.334 2.210 1.00 0.00 83 ALA A C 19
ATOM 25132 O O . ALA A 1 83 ? 15.346 6.320 2.589 1.00 0.00 83 ALA A O 19
ATOM 25139 N N . GLY A 1 84 ? 15.299 4.290 1.641 1.00 0.00 84 GLY A N 19
ATOM 25140 C CA . GLY A 1 84 ? 16.741 4.183 1.556 1.00 0.00 84 GLY A CA 19
ATOM 25141 C C . GLY A 1 84 ? 17.326 3.633 2.837 1.00 0.00 84 GLY A C 19
ATOM 25142 O O . GLY A 1 84 ? 18.509 3.832 3.144 1.00 0.00 84 GLY A O 19
ATOM 25146 N N . LEU A 1 85 ? 16.503 2.950 3.607 1.00 0.00 85 LEU A N 19
ATOM 25147 C CA . LEU A 1 85 ? 16.950 2.423 4.873 1.00 0.00 85 LEU A CA 19
ATOM 25148 C C . LEU A 1 85 ? 17.286 0.939 4.749 1.00 0.00 85 LEU A C 19
ATOM 25149 O O . LEU A 1 85 ? 18.338 0.494 5.212 1.00 0.00 85 LEU A O 19
ATOM 25165 N N . GLU A 1 86 ? 16.402 0.182 4.109 1.00 0.00 86 GLU A N 19
ATOM 25166 C CA . GLU A 1 86 ? 16.625 -1.242 3.895 1.00 0.00 86 GLU A CA 19
ATOM 25167 C C . GLU A 1 86 ? 17.742 -1.433 2.863 1.00 0.00 86 GLU A C 19
ATOM 25168 O O . GLU A 1 86 ? 18.648 -2.248 3.045 1.00 0.00 86 GLU A O 19
ATOM 25180 N N . HIS A 1 87 ? 17.669 -0.647 1.821 1.00 0.00 87 HIS A N 19
ATOM 25181 C CA . HIS A 1 87 ? 18.628 -0.573 0.725 1.00 0.00 87 HIS A CA 19
ATOM 25182 C C . HIS A 1 87 ? 18.289 0.664 -0.042 1.00 0.00 87 HIS A C 19
ATOM 25183 O O . HIS A 1 87 ? 17.332 1.353 0.322 1.00 0.00 87 HIS A O 19
ATOM 25197 N N . HIS A 1 88 ? 19.038 0.948 -1.068 1.00 0.00 88 HIS A N 19
ATOM 25198 C CA . HIS A 1 88 ? 18.752 2.042 -1.953 1.00 0.00 88 HIS A CA 19
ATOM 25199 C C . HIS A 1 88 ? 19.122 1.626 -3.357 1.00 0.00 88 HIS A C 19
ATOM 25200 O O . HIS A 1 88 ? 18.212 1.353 -4.157 1.00 0.00 88 HIS A O 19
ATOM 25214 N N . MET A 1 1 ? 6.319 5.554 14.725 1.00 0.00 1 MET A N 20
ATOM 25215 C CA . MET A 1 1 ? 6.681 4.305 15.405 1.00 0.00 1 MET A CA 20
ATOM 25216 C C . MET A 1 1 ? 7.586 3.464 14.509 1.00 0.00 1 MET A C 20
ATOM 25217 O O . MET A 1 1 ? 8.731 3.164 14.857 1.00 0.00 1 MET A O 20
ATOM 25233 N N . VAL A 1 2 ? 7.072 3.081 13.361 1.00 0.00 2 VAL A N 20
ATOM 25234 C CA . VAL A 1 2 ? 7.806 2.276 12.409 1.00 0.00 2 VAL A CA 20
ATOM 25235 C C . VAL A 1 2 ? 7.917 3.024 11.098 1.00 0.00 2 VAL A C 20
ATOM 25236 O O . VAL A 1 2 ? 7.285 4.079 10.923 1.00 0.00 2 VAL A O 20
ATOM 25249 N N . THR A 1 3 ? 8.689 2.501 10.195 1.00 0.00 3 THR A N 20
ATOM 25250 C CA . THR A 1 3 ? 8.886 3.109 8.917 1.00 0.00 3 THR A CA 20
ATOM 25251 C C . THR A 1 3 ? 7.736 2.747 7.965 1.00 0.00 3 THR A C 20
ATOM 25252 O O . THR A 1 3 ? 7.850 1.861 7.112 1.00 0.00 3 THR A O 20
ATOM 25263 N N . ALA A 1 4 ? 6.609 3.377 8.172 1.00 0.00 4 ALA A N 20
ATOM 25264 C CA . ALA A 1 4 ? 5.476 3.165 7.327 1.00 0.00 4 ALA A CA 20
ATOM 25265 C C . ALA A 1 4 ? 5.480 4.208 6.239 1.00 0.00 4 ALA A C 20
ATOM 25266 O O . ALA A 1 4 ? 4.915 5.287 6.390 1.00 0.00 4 ALA A O 20
ATOM 25273 N N . ALA A 1 5 ? 6.183 3.909 5.180 1.00 0.00 5 ALA A N 20
ATOM 25274 C CA . ALA A 1 5 ? 6.338 4.828 4.062 1.00 0.00 5 ALA A CA 20
ATOM 25275 C C . ALA A 1 5 ? 5.266 4.588 3.012 1.00 0.00 5 ALA A C 20
ATOM 25276 O O . ALA A 1 5 ? 5.246 5.235 1.959 1.00 0.00 5 ALA A O 20
ATOM 25283 N N . LEU A 1 6 ? 4.402 3.646 3.294 1.00 0.00 6 LEU A N 20
ATOM 25284 C CA . LEU A 1 6 ? 3.320 3.306 2.420 1.00 0.00 6 LEU A CA 20
ATOM 25285 C C . LEU A 1 6 ? 2.020 3.223 3.179 1.00 0.00 6 LEU A C 20
ATOM 25286 O O . LEU A 1 6 ? 1.954 2.676 4.293 1.00 0.00 6 LEU A O 20
ATOM 25302 N N . THR A 1 7 ? 1.024 3.793 2.604 1.00 0.00 7 THR A N 20
ATOM 25303 C CA . THR A 1 7 ? -0.295 3.780 3.128 1.00 0.00 7 THR A CA 20
ATOM 25304 C C . THR A 1 7 ? -1.131 2.858 2.247 1.00 0.00 7 THR A C 20
ATOM 25305 O O . THR A 1 7 ? -1.168 3.033 1.028 1.00 0.00 7 THR A O 20
ATOM 25316 N N . ILE A 1 8 ? -1.762 1.882 2.839 1.00 0.00 8 ILE A N 20
ATOM 25317 C CA . ILE A 1 8 ? -2.528 0.914 2.088 1.00 0.00 8 ILE A CA 20
ATOM 25318 C C . ILE A 1 8 ? -4.000 1.046 2.399 1.00 0.00 8 ILE A C 20
ATOM 25319 O O . ILE A 1 8 ? -4.400 1.180 3.553 1.00 0.00 8 ILE A O 20
ATOM 25335 N N . TYR A 1 9 ? -4.787 1.029 1.379 1.00 0.00 9 TYR A N 20
ATOM 25336 C CA . TYR A 1 9 ? -6.206 1.104 1.506 1.00 0.00 9 TYR A CA 20
ATOM 25337 C C . TYR A 1 9 ? -6.753 -0.299 1.731 1.00 0.00 9 TYR A C 20
ATOM 25338 O O . TYR A 1 9 ? -6.391 -1.221 1.010 1.00 0.00 9 TYR A O 20
ATOM 25356 N N . THR A 1 10 ? -7.559 -0.472 2.773 1.00 0.00 10 THR A N 20
ATOM 25357 C CA . THR A 1 10 ? -8.073 -1.779 3.133 1.00 0.00 10 THR A CA 20
ATOM 25358 C C . THR A 1 10 ? -9.546 -1.749 3.560 1.00 0.00 10 THR A C 20
ATOM 25359 O O . THR A 1 10 ? -10.044 -0.751 4.090 1.00 0.00 10 THR A O 20
ATOM 25370 N N . THR A 1 11 ? -10.234 -2.826 3.271 1.00 0.00 11 THR A N 20
ATOM 25371 C CA . THR A 1 11 ? -11.574 -3.088 3.736 1.00 0.00 11 THR A CA 20
ATOM 25372 C C . THR A 1 11 ? -11.675 -4.613 3.870 1.00 0.00 11 THR A C 20
ATOM 25373 O O . THR A 1 11 ? -11.128 -5.343 3.022 1.00 0.00 11 THR A O 20
ATOM 25384 N N . SER A 1 12 ? -12.371 -5.102 4.877 1.00 0.00 12 SER A N 20
ATOM 25385 C CA . SER A 1 12 ? -12.394 -6.533 5.182 1.00 0.00 12 SER A CA 20
ATOM 25386 C C . SER A 1 12 ? -13.177 -7.367 4.142 1.00 0.00 12 SER A C 20
ATOM 25387 O O . SER A 1 12 ? -13.194 -8.603 4.195 1.00 0.00 12 SER A O 20
ATOM 25395 N N . TRP A 1 13 ? -13.781 -6.672 3.193 1.00 0.00 13 TRP A N 20
ATOM 25396 C CA . TRP A 1 13 ? -14.534 -7.257 2.105 1.00 0.00 13 TRP A CA 20
ATOM 25397 C C . TRP A 1 13 ? -13.661 -8.102 1.224 1.00 0.00 13 TRP A C 20
ATOM 25398 O O . TRP A 1 13 ? -14.031 -9.171 0.763 1.00 0.00 13 TRP A O 20
ATOM 25419 N N . CYS A 1 14 ? -12.483 -7.596 1.025 1.00 0.00 14 CYS A N 20
ATOM 25420 C CA . CYS A 1 14 ? -11.561 -8.095 0.067 1.00 0.00 14 CYS A CA 20
ATOM 25421 C C . CYS A 1 14 ? -10.582 -9.096 0.659 1.00 0.00 14 CYS A C 20
ATOM 25422 O O . CYS A 1 14 ? -10.002 -8.862 1.734 1.00 0.00 14 CYS A O 20
ATOM 25429 N N . GLY A 1 15 ? -10.418 -10.211 -0.036 1.00 0.00 15 GLY A N 20
ATOM 25430 C CA . GLY A 1 15 ? -9.489 -11.234 0.383 1.00 0.00 15 GLY A CA 20
ATOM 25431 C C . GLY A 1 15 ? -8.121 -11.058 -0.255 1.00 0.00 15 GLY A C 20
ATOM 25432 O O . GLY A 1 15 ? -7.094 -11.297 0.384 1.00 0.00 15 GLY A O 20
ATOM 25436 N N . TYR A 1 16 ? -8.096 -10.604 -1.510 1.00 0.00 16 TYR A N 20
ATOM 25437 C CA . TYR A 1 16 ? -6.833 -10.396 -2.242 1.00 0.00 16 TYR A CA 20
ATOM 25438 C C . TYR A 1 16 ? -5.984 -9.327 -1.565 1.00 0.00 16 TYR A C 20
ATOM 25439 O O . TYR A 1 16 ? -4.756 -9.425 -1.502 1.00 0.00 16 TYR A O 20
ATOM 25457 N N . CYS A 1 17 ? -6.652 -8.336 -1.044 1.00 0.00 17 CYS A N 20
ATOM 25458 C CA . CYS A 1 17 ? -6.038 -7.250 -0.324 1.00 0.00 17 CYS A CA 20
ATOM 25459 C C . CYS A 1 17 ? -5.223 -7.790 0.858 1.00 0.00 17 CYS A C 20
ATOM 25460 O O . CYS A 1 17 ? -4.083 -7.391 1.082 1.00 0.00 17 CYS A O 20
ATOM 25467 N N . LEU A 1 18 ? -5.805 -8.772 1.547 1.00 0.00 18 LEU A N 20
ATOM 25468 C CA . LEU A 1 18 ? -5.208 -9.395 2.713 1.00 0.00 18 LEU A CA 20
ATOM 25469 C C . LEU A 1 18 ? -4.031 -10.283 2.294 1.00 0.00 18 LEU A C 20
ATOM 25470 O O . LEU A 1 18 ? -3.048 -10.426 3.032 1.00 0.00 18 LEU A O 20
ATOM 25486 N N . ARG A 1 19 ? -4.121 -10.830 1.096 1.00 0.00 19 ARG A N 20
ATOM 25487 C CA . ARG A 1 19 ? -3.100 -11.710 0.547 1.00 0.00 19 ARG A CA 20
ATOM 25488 C C . ARG A 1 19 ? -1.784 -10.952 0.391 1.00 0.00 19 ARG A C 20
ATOM 25489 O O . ARG A 1 19 ? -0.723 -11.426 0.815 1.00 0.00 19 ARG A O 20
ATOM 25510 N N . LEU A 1 20 ? -1.871 -9.771 -0.180 1.00 0.00 20 LEU A N 20
ATOM 25511 C CA . LEU A 1 20 ? -0.701 -8.926 -0.364 1.00 0.00 20 LEU A CA 20
ATOM 25512 C C . LEU A 1 20 ? -0.271 -8.329 0.976 1.00 0.00 20 LEU A C 20
ATOM 25513 O O . LEU A 1 20 ? 0.912 -8.238 1.282 1.00 0.00 20 LEU A O 20
ATOM 25529 N N . LYS A 1 21 ? -1.261 -7.958 1.769 1.00 0.00 21 LYS A N 20
ATOM 25530 C CA . LYS A 1 21 ? -1.072 -7.348 3.082 1.00 0.00 21 LYS A CA 20
ATOM 25531 C C . LYS A 1 21 ? -0.189 -8.245 3.977 1.00 0.00 21 LYS A C 20
ATOM 25532 O O . LYS A 1 21 ? 0.789 -7.784 4.595 1.00 0.00 21 LYS A O 20
ATOM 25551 N N . THR A 1 22 ? -0.514 -9.525 4.007 1.00 0.00 22 THR A N 20
ATOM 25552 C CA . THR A 1 22 ? 0.235 -10.487 4.789 1.00 0.00 22 THR A CA 20
ATOM 25553 C C . THR A 1 22 ? 1.626 -10.732 4.198 1.00 0.00 22 THR A C 20
ATOM 25554 O O . THR A 1 22 ? 2.597 -10.888 4.938 1.00 0.00 22 THR A O 20
ATOM 25565 N N . ALA A 1 23 ? 1.721 -10.700 2.869 1.00 0.00 23 ALA A N 20
ATOM 25566 C CA . ALA A 1 23 ? 2.997 -10.854 2.166 1.00 0.00 23 ALA A CA 20
ATOM 25567 C C . ALA A 1 23 ? 3.938 -9.741 2.558 1.00 0.00 23 ALA A C 20
ATOM 25568 O O . ALA A 1 23 ? 5.100 -9.983 2.873 1.00 0.00 23 ALA A O 20
ATOM 25575 N N . LEU A 1 24 ? 3.426 -8.533 2.586 1.00 0.00 24 LEU A N 20
ATOM 25576 C CA . LEU A 1 24 ? 4.206 -7.377 2.979 1.00 0.00 24 LEU A CA 20
ATOM 25577 C C . LEU A 1 24 ? 4.645 -7.501 4.433 1.00 0.00 24 LEU A C 20
ATOM 25578 O O . LEU A 1 24 ? 5.784 -7.207 4.769 1.00 0.00 24 LEU A O 20
ATOM 25594 N N . THR A 1 25 ? 3.757 -8.006 5.269 1.00 0.00 25 THR A N 20
ATOM 25595 C CA . THR A 1 25 ? 4.047 -8.201 6.679 1.00 0.00 25 THR A CA 20
ATOM 25596 C C . THR A 1 25 ? 5.163 -9.256 6.854 1.00 0.00 25 THR A C 20
ATOM 25597 O O . THR A 1 25 ? 6.116 -9.051 7.609 1.00 0.00 25 THR A O 20
ATOM 25608 N N . ALA A 1 26 ? 5.067 -10.345 6.097 1.00 0.00 26 ALA A N 20
ATOM 25609 C CA . ALA A 1 26 ? 6.066 -11.415 6.131 1.00 0.00 26 ALA A CA 20
ATOM 25610 C C . ALA A 1 26 ? 7.409 -10.924 5.595 1.00 0.00 26 ALA A C 20
ATOM 25611 O O . ALA A 1 26 ? 8.461 -11.468 5.917 1.00 0.00 26 ALA A O 20
ATOM 25618 N N . ASN A 1 27 ? 7.354 -9.889 4.801 1.00 0.00 27 ASN A N 20
ATOM 25619 C CA . ASN A 1 27 ? 8.532 -9.285 4.198 1.00 0.00 27 ASN A CA 20
ATOM 25620 C C . ASN A 1 27 ? 9.034 -8.102 5.023 1.00 0.00 27 ASN A C 20
ATOM 25621 O O . ASN A 1 27 ? 9.873 -7.318 4.568 1.00 0.00 27 ASN A O 20
ATOM 25632 N N . ARG A 1 28 ? 8.485 -7.973 6.238 1.00 0.00 28 ARG A N 20
ATOM 25633 C CA . ARG A 1 28 ? 8.879 -6.960 7.239 1.00 0.00 28 ARG A CA 20
ATOM 25634 C C . ARG A 1 28 ? 8.535 -5.532 6.749 1.00 0.00 28 ARG A C 20
ATOM 25635 O O . ARG A 1 28 ? 9.014 -4.537 7.288 1.00 0.00 28 ARG A O 20
ATOM 25656 N N . ILE A 1 29 ? 7.698 -5.435 5.752 1.00 0.00 29 ILE A N 20
ATOM 25657 C CA . ILE A 1 29 ? 7.330 -4.155 5.209 1.00 0.00 29 ILE A CA 20
ATOM 25658 C C . ILE A 1 29 ? 6.293 -3.505 6.114 1.00 0.00 29 ILE A C 20
ATOM 25659 O O . ILE A 1 29 ? 5.249 -4.102 6.416 1.00 0.00 29 ILE A O 20
ATOM 25675 N N . ALA A 1 30 ? 6.610 -2.323 6.591 1.00 0.00 30 ALA A N 20
ATOM 25676 C CA . ALA A 1 30 ? 5.747 -1.599 7.477 1.00 0.00 30 ALA A CA 20
ATOM 25677 C C . ALA A 1 30 ? 4.858 -0.668 6.682 1.00 0.00 30 ALA A C 20
ATOM 25678 O O . ALA A 1 30 ? 5.330 0.103 5.846 1.00 0.00 30 ALA A O 20
ATOM 25685 N N . TYR A 1 31 ? 3.589 -0.737 6.945 1.00 0.00 31 TYR A N 20
ATOM 25686 C CA . TYR A 1 31 ? 2.603 0.017 6.218 1.00 0.00 31 TYR A CA 20
ATOM 25687 C C . TYR A 1 31 ? 1.521 0.473 7.162 1.00 0.00 31 TYR A C 20
ATOM 25688 O O . TYR A 1 31 ? 1.374 -0.079 8.269 1.00 0.00 31 TYR A O 20
ATOM 25706 N N . ASP A 1 32 ? 0.781 1.455 6.757 1.00 0.00 32 ASP A N 20
ATOM 25707 C CA . ASP A 1 32 ? -0.332 1.919 7.543 1.00 0.00 32 ASP A CA 20
ATOM 25708 C C . ASP A 1 32 ? -1.587 1.758 6.722 1.00 0.00 32 ASP A C 20
ATOM 25709 O O . ASP A 1 32 ? -1.642 2.229 5.585 1.00 0.00 32 ASP A O 20
ATOM 25718 N N . GLU A 1 33 ? -2.558 1.048 7.246 1.00 0.00 33 GLU A N 20
ATOM 25719 C CA . GLU A 1 33 ? -3.779 0.818 6.522 1.00 0.00 33 GLU A CA 20
ATOM 25720 C C . GLU A 1 33 ? -4.796 1.898 6.869 1.00 0.00 33 GLU A C 20
ATOM 25721 O O . GLU A 1 33 ? -4.835 2.397 8.009 1.00 0.00 33 GLU A O 20
ATOM 25733 N N . VAL A 1 34 ? -5.597 2.258 5.911 1.00 0.00 34 VAL A N 20
ATOM 25734 C CA . VAL A 1 34 ? -6.545 3.333 6.078 1.00 0.00 34 VAL A CA 20
ATOM 25735 C C . VAL A 1 34 ? -7.854 2.818 6.715 1.00 0.00 34 VAL A C 20
ATOM 25736 O O . VAL A 1 34 ? -8.186 1.643 6.614 1.00 0.00 34 VAL A O 20
ATOM 25749 N N . ASP A 1 35 ? -8.562 3.728 7.345 1.00 0.00 35 ASP A N 20
ATOM 25750 C CA . ASP A 1 35 ? -9.812 3.516 8.108 1.00 0.00 35 ASP A CA 20
ATOM 25751 C C . ASP A 1 35 ? -11.066 3.483 7.235 1.00 0.00 35 ASP A C 20
ATOM 25752 O O . ASP A 1 35 ? -12.162 3.360 7.762 1.00 0.00 35 ASP A O 20
ATOM 25761 N N . ILE A 1 36 ? -10.895 3.639 5.914 1.00 0.00 36 ILE A N 20
ATOM 25762 C CA . ILE A 1 36 ? -12.004 3.882 4.922 1.00 0.00 36 ILE A CA 20
ATOM 25763 C C . ILE A 1 36 ? -13.276 3.029 5.108 1.00 0.00 36 ILE A C 20
ATOM 25764 O O . ILE A 1 36 ? -14.370 3.502 4.790 1.00 0.00 36 ILE A O 20
ATOM 25780 N N . GLU A 1 37 ? -13.146 1.821 5.634 1.00 0.00 37 GLU A N 20
ATOM 25781 C CA . GLU A 1 37 ? -14.287 0.934 5.837 1.00 0.00 37 GLU A CA 20
ATOM 25782 C C . GLU A 1 37 ? -15.290 1.576 6.793 1.00 0.00 37 GLU A C 20
ATOM 25783 O O . GLU A 1 37 ? -16.505 1.422 6.651 1.00 0.00 37 GLU A O 20
ATOM 25795 N N . HIS A 1 38 ? -14.761 2.316 7.726 1.00 0.00 38 HIS A N 20
ATOM 25796 C CA . HIS A 1 38 ? -15.529 2.995 8.739 1.00 0.00 38 HIS A CA 20
ATOM 25797 C C . HIS A 1 38 ? -15.225 4.489 8.711 1.00 0.00 38 HIS A C 20
ATOM 25798 O O . HIS A 1 38 ? -15.426 5.208 9.692 1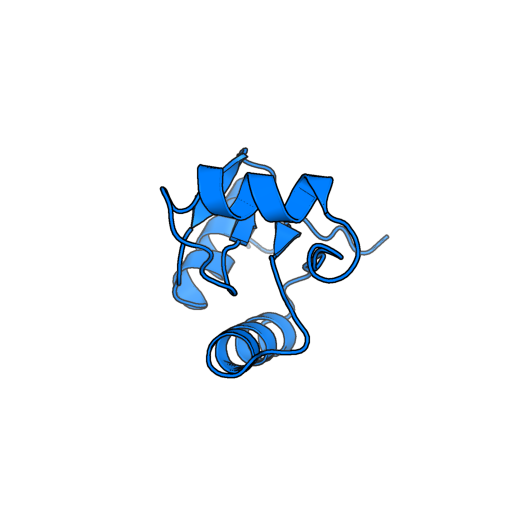.00 0.00 38 HIS A O 20
ATOM 25812 N N . ASN A 1 39 ? -14.775 4.954 7.560 1.00 0.00 39 ASN A N 20
ATOM 25813 C CA . ASN A 1 39 ? -14.471 6.364 7.356 1.00 0.00 39 ASN A CA 20
ATOM 25814 C C . ASN A 1 39 ? -14.720 6.749 5.919 1.00 0.00 39 ASN A C 20
ATOM 25815 O O . ASN A 1 39 ? -13.889 6.482 5.042 1.00 0.00 39 ASN A O 20
ATOM 25826 N N . ARG A 1 40 ? -15.834 7.374 5.669 1.00 0.00 40 ARG A N 20
ATOM 25827 C CA . ARG A 1 40 ? -16.182 7.804 4.326 1.00 0.00 40 ARG A CA 20
ATOM 25828 C C . ARG A 1 40 ? -15.267 8.918 3.810 1.00 0.00 40 ARG A C 20
ATOM 25829 O O . ARG A 1 40 ? -15.157 9.118 2.599 1.00 0.00 40 ARG A O 20
ATOM 25850 N N . ALA A 1 41 ? -14.602 9.637 4.712 1.00 0.00 41 ALA A N 20
ATOM 25851 C CA . ALA A 1 41 ? -13.771 10.752 4.291 1.00 0.00 41 ALA A CA 20
ATOM 25852 C C . ALA A 1 41 ? -12.560 10.307 3.480 1.00 0.00 41 ALA A C 20
ATOM 25853 O O . ALA A 1 41 ? -12.269 10.874 2.420 1.00 0.00 41 ALA A O 20
ATOM 25860 N N . ALA A 1 42 ? -11.913 9.260 3.924 1.00 0.00 42 ALA A N 20
ATOM 25861 C CA . ALA A 1 42 ? -10.781 8.730 3.191 1.00 0.00 42 ALA A CA 20
ATOM 25862 C C . ALA A 1 42 ? -11.265 7.788 2.100 1.00 0.00 42 ALA A C 20
ATOM 25863 O O . ALA A 1 42 ? -10.557 7.519 1.137 1.00 0.00 42 ALA A O 20
ATOM 25870 N N . ALA A 1 43 ? -12.485 7.285 2.261 1.00 0.00 43 ALA A N 20
ATOM 25871 C CA . ALA A 1 43 ? -13.090 6.397 1.275 1.00 0.00 43 ALA A CA 20
ATOM 25872 C C . ALA A 1 43 ? -13.289 7.133 -0.042 1.00 0.00 43 ALA A C 20
ATOM 25873 O O . ALA A 1 43 ? -13.070 6.576 -1.119 1.00 0.00 43 ALA A O 20
ATOM 25880 N N . GLU A 1 44 ? -13.668 8.407 0.073 1.00 0.00 44 GLU A N 20
ATOM 25881 C CA . GLU A 1 44 ? -13.809 9.316 -1.066 1.00 0.00 44 GLU A CA 20
ATOM 25882 C C . GLU A 1 44 ? -12.470 9.408 -1.813 1.00 0.00 44 GLU A C 20
ATOM 25883 O O . GLU A 1 44 ? -12.409 9.381 -3.048 1.00 0.00 44 GLU A O 20
ATOM 25895 N N . PHE A 1 45 ? -11.403 9.445 -1.039 1.00 0.00 45 PHE A N 20
ATOM 25896 C CA . PHE A 1 45 ? -10.063 9.617 -1.554 1.00 0.00 45 PHE A CA 20
ATOM 25897 C C . PHE A 1 45 ? -9.612 8.376 -2.346 1.00 0.00 45 PHE A C 20
ATOM 25898 O O . PHE A 1 45 ? -8.849 8.489 -3.299 1.00 0.00 45 PHE A O 20
ATOM 25915 N N . VAL A 1 46 ? -10.133 7.206 -1.979 1.00 0.00 46 VAL A N 20
ATOM 25916 C CA . VAL A 1 46 ? -9.830 5.958 -2.698 1.00 0.00 46 VAL A CA 20
ATOM 25917 C C . VAL A 1 46 ? -10.348 6.066 -4.127 1.00 0.00 46 VAL A C 20
ATOM 25918 O O . VAL A 1 46 ? -9.647 5.744 -5.092 1.00 0.00 46 VAL A O 20
ATOM 25931 N N . GLY A 1 47 ? -11.552 6.590 -4.251 1.00 0.00 47 GLY A N 20
ATOM 25932 C CA . GLY A 1 47 ? -12.147 6.777 -5.552 1.00 0.00 47 GLY A CA 20
ATOM 25933 C C . GLY A 1 47 ? -11.479 7.905 -6.310 1.00 0.00 47 GLY A C 20
ATOM 25934 O O . GLY A 1 47 ? -11.605 8.011 -7.520 1.00 0.00 47 GLY A O 20
ATOM 25938 N N . SER A 1 48 ? -10.784 8.756 -5.588 1.00 0.00 48 SER A N 20
ATOM 25939 C CA . SER A 1 48 ? -10.094 9.858 -6.184 1.00 0.00 48 SER A CA 20
ATOM 25940 C C . SER A 1 48 ? -8.727 9.400 -6.741 1.00 0.00 48 SER A C 20
ATOM 25941 O O . SER A 1 48 ? -8.227 9.961 -7.733 1.00 0.00 48 SER A O 20
ATOM 25949 N N . VAL A 1 49 ? -8.117 8.388 -6.115 1.00 0.00 49 VAL A N 20
ATOM 25950 C CA . VAL A 1 49 ? -6.841 7.873 -6.608 1.00 0.00 49 VAL A CA 20
ATOM 25951 C C . VAL A 1 49 ? -7.055 6.898 -7.761 1.00 0.00 49 VAL A C 20
ATOM 25952 O O . VAL A 1 49 ? -6.275 6.875 -8.723 1.00 0.00 49 VAL A O 20
ATOM 25965 N N . ASN A 1 50 ? -8.106 6.107 -7.681 1.00 0.00 50 ASN A N 20
ATOM 25966 C CA . ASN A 1 50 ? -8.489 5.275 -8.794 1.00 0.00 50 ASN A CA 20
ATOM 25967 C C . ASN A 1 50 ? -9.883 5.661 -9.244 1.00 0.00 50 ASN A C 20
ATOM 25968 O O . ASN A 1 50 ? -10.889 5.138 -8.785 1.00 0.00 50 ASN A O 20
ATOM 25979 N N . GLY A 1 51 ? -9.894 6.652 -10.125 1.00 0.00 51 GLY A N 20
ATOM 25980 C CA . GLY A 1 51 ? -11.093 7.335 -10.570 1.00 0.00 51 GLY A CA 20
ATOM 25981 C C . GLY A 1 51 ? -12.224 6.442 -11.013 1.00 0.00 51 GLY A C 20
ATOM 25982 O O . GLY A 1 51 ? -12.081 5.658 -11.956 1.00 0.00 51 GLY A O 20
ATOM 25986 N N . GLY A 1 52 ? -13.332 6.547 -10.316 1.00 0.00 52 GLY A N 20
ATOM 25987 C CA . GLY A 1 52 ? -14.522 5.832 -10.690 1.00 0.00 52 GLY A CA 20
ATOM 25988 C C . GLY A 1 52 ? -14.742 4.552 -9.917 1.00 0.00 52 GLY A C 20
ATOM 25989 O O . GLY A 1 52 ? -15.869 4.045 -9.862 1.00 0.00 52 GLY A O 20
ATOM 25993 N N . ASN A 1 53 ? -13.707 4.010 -9.332 1.00 0.00 53 ASN A N 20
ATOM 25994 C CA . ASN A 1 53 ? -13.843 2.752 -8.620 1.00 0.00 53 ASN A CA 20
ATOM 25995 C C . ASN A 1 53 ? -13.302 2.911 -7.210 1.00 0.00 53 ASN A C 20
ATOM 25996 O O . ASN A 1 53 ? -12.748 3.943 -6.868 1.00 0.00 53 ASN A O 20
ATOM 26007 N N . ARG A 1 54 ? -13.505 1.928 -6.387 1.00 0.00 54 ARG A N 20
ATOM 26008 C CA . ARG A 1 54 ? -12.861 1.882 -5.107 1.00 0.00 54 ARG A CA 20
ATOM 26009 C C . ARG A 1 54 ? -12.074 0.599 -5.035 1.00 0.00 54 ARG A C 20
ATOM 26010 O O . ARG A 1 54 ? -12.491 -0.362 -4.381 1.00 0.00 54 ARG A O 20
ATOM 26031 N N . THR A 1 55 ? -11.009 0.537 -5.804 1.00 0.00 55 THR A N 20
ATOM 26032 C CA . THR A 1 55 ? -10.159 -0.624 -5.811 1.00 0.00 55 THR A CA 20
ATOM 26033 C C . THR A 1 55 ? -9.399 -0.625 -4.501 1.00 0.00 55 THR A C 20
ATOM 26034 O O . THR A 1 55 ? -8.714 0.370 -4.186 1.00 0.00 55 THR A O 20
ATOM 26045 N N . VAL A 1 56 ? -9.522 -1.696 -3.734 1.00 0.00 56 VAL A N 20
ATOM 26046 C CA . VAL A 1 56 ? -8.997 -1.683 -2.394 1.00 0.00 56 VAL A CA 20
ATOM 26047 C C . VAL A 1 56 ? -7.531 -1.665 -2.291 1.00 0.00 56 VAL A C 20
ATOM 26048 O O . VAL A 1 56 ? -7.024 -0.662 -1.804 1.00 0.00 56 VAL A O 20
ATOM 26061 N N . PRO A 1 57 ? -6.752 -2.740 -2.718 1.00 0.00 57 PRO A N 20
ATOM 26062 C CA . PRO A 1 57 ? -5.400 -2.775 -2.345 1.00 0.00 57 PRO A CA 20
ATOM 26063 C C . PRO A 1 57 ? -4.527 -1.816 -3.178 1.00 0.00 57 PRO A C 20
ATOM 26064 O O . PRO A 1 57 ? -3.779 -2.199 -4.106 1.00 0.00 57 PRO A O 20
ATOM 26075 N N . THR A 1 58 ? -4.713 -0.618 -2.893 1.00 0.00 58 THR A N 20
ATOM 26076 C CA . THR A 1 58 ? -4.075 0.444 -3.469 1.00 0.00 58 THR A CA 20
ATOM 26077 C C . THR A 1 58 ? -3.114 0.978 -2.433 1.00 0.00 58 THR A C 20
ATOM 26078 O O . THR A 1 58 ? -3.462 1.104 -1.252 1.00 0.00 58 THR A O 20
ATOM 26089 N N . VAL A 1 59 ? -1.914 1.186 -2.832 1.00 0.00 59 VAL A N 20
ATOM 26090 C CA . VAL A 1 59 ? -0.909 1.650 -1.949 1.00 0.00 59 VAL A CA 20
ATOM 26091 C C . VAL A 1 59 ? -0.447 3.028 -2.378 1.00 0.00 59 VAL A C 20
ATOM 26092 O O . VAL A 1 59 ? -0.279 3.296 -3.569 1.00 0.00 59 VAL A O 20
ATOM 26105 N N . LYS A 1 60 ? -0.333 3.894 -1.436 1.00 0.00 60 LYS A N 20
ATOM 26106 C CA . LYS A 1 60 ? 0.181 5.204 -1.658 1.00 0.00 60 LYS A CA 20
ATOM 26107 C C . LYS A 1 60 ? 1.500 5.306 -0.941 1.00 0.00 60 LYS A C 20
ATOM 26108 O O . LYS A 1 60 ? 1.565 5.118 0.274 1.00 0.00 60 LYS A O 20
ATOM 26127 N N . PHE A 1 61 ? 2.538 5.552 -1.670 1.00 0.00 61 PHE A N 20
ATOM 26128 C CA . PHE A 1 61 ? 3.834 5.712 -1.077 1.00 0.00 61 PHE A CA 20
ATOM 26129 C C . PHE A 1 61 ? 4.030 7.158 -0.707 1.00 0.00 61 PHE A C 20
ATOM 26130 O O . PHE A 1 61 ? 3.353 8.040 -1.256 1.00 0.00 61 PHE A O 20
ATOM 26147 N N . ALA A 1 62 ? 4.954 7.412 0.204 1.00 0.00 62 ALA A N 20
ATOM 26148 C CA . ALA A 1 62 ? 5.306 8.769 0.642 1.00 0.00 62 ALA A CA 20
ATOM 26149 C C . ALA A 1 62 ? 5.765 9.634 -0.539 1.00 0.00 62 ALA A C 20
ATOM 26150 O O . ALA A 1 62 ? 5.716 10.861 -0.494 1.00 0.00 62 ALA A O 20
ATOM 26157 N N . ASP A 1 63 ? 6.169 8.961 -1.598 1.00 0.00 63 ASP A N 20
ATOM 26158 C CA . ASP A 1 63 ? 6.602 9.572 -2.854 1.00 0.00 63 ASP A CA 20
ATOM 26159 C C . ASP A 1 63 ? 5.420 10.263 -3.578 1.00 0.00 63 ASP A C 20
ATOM 26160 O O . ASP A 1 63 ? 5.618 11.136 -4.419 1.00 0.00 63 ASP A O 20
ATOM 26169 N N . GLY A 1 64 ? 4.198 9.899 -3.208 1.00 0.00 64 GLY A N 20
ATOM 26170 C CA . GLY A 1 64 ? 3.013 10.490 -3.818 1.00 0.00 64 GLY A CA 20
ATOM 26171 C C . GLY A 1 64 ? 2.428 9.589 -4.869 1.00 0.00 64 GLY A C 20
ATOM 26172 O O . GLY A 1 64 ? 1.325 9.821 -5.384 1.00 0.00 64 GLY A O 20
ATOM 26176 N N . SER A 1 65 ? 3.157 8.566 -5.178 1.00 0.00 65 SER A N 20
ATOM 26177 C CA . SER A 1 65 ? 2.776 7.617 -6.152 1.00 0.00 65 SER A CA 20
ATOM 26178 C C . SER A 1 65 ? 1.797 6.602 -5.575 1.00 0.00 65 SER A C 20
ATOM 26179 O O . SER A 1 65 ? 1.958 6.127 -4.436 1.00 0.00 65 SER A O 20
ATOM 26187 N N . THR A 1 66 ? 0.772 6.308 -6.329 1.00 0.00 66 THR A N 20
ATOM 26188 C CA . THR A 1 66 ? -0.189 5.342 -5.925 1.00 0.00 66 THR A CA 20
ATOM 26189 C C . THR A 1 66 ? -0.114 4.162 -6.865 1.00 0.00 66 THR A C 20
ATOM 26190 O O . THR A 1 66 ? 0.024 4.339 -8.082 1.00 0.00 66 THR A O 20
ATOM 26201 N N . LEU A 1 67 ? -0.186 2.990 -6.315 1.00 0.00 67 LEU A N 20
ATOM 26202 C CA . LEU A 1 67 ? -0.140 1.764 -7.072 1.00 0.00 67 LEU A CA 20
ATOM 26203 C C . LEU A 1 67 ? -1.324 0.911 -6.702 1.00 0.00 67 LEU A C 20
ATOM 26204 O O . LEU A 1 67 ? -1.587 0.686 -5.521 1.00 0.00 67 LEU A O 20
ATOM 26220 N N . THR A 1 68 ? -2.043 0.473 -7.677 1.00 0.00 68 THR A N 20
ATOM 26221 C CA . THR A 1 68 ? -3.193 -0.351 -7.460 1.00 0.00 68 THR A CA 20
ATOM 26222 C C . THR A 1 68 ? -2.874 -1.802 -7.836 1.00 0.00 68 THR A C 20
ATOM 26223 O O . THR A 1 68 ? -2.413 -2.071 -8.951 1.00 0.00 68 THR A O 20
ATOM 26234 N N . ASN A 1 69 ? -3.075 -2.699 -6.877 1.00 0.00 69 ASN A N 20
ATOM 26235 C CA . ASN A 1 69 ? -2.790 -4.142 -7.015 1.00 0.00 69 ASN A CA 20
ATOM 26236 C C . ASN A 1 69 ? -1.332 -4.435 -7.434 1.00 0.00 69 ASN A C 20
ATOM 26237 O O . ASN A 1 69 ? -1.101 -5.129 -8.431 1.00 0.00 69 ASN A O 20
ATOM 26248 N N . PRO A 1 70 ? -0.318 -3.922 -6.703 1.00 0.00 70 PRO A N 20
ATOM 26249 C CA . PRO A 1 70 ? 1.074 -4.195 -7.031 1.00 0.00 70 PRO A CA 20
ATOM 26250 C C . PRO A 1 70 ? 1.528 -5.533 -6.448 1.00 0.00 70 PRO A C 20
ATOM 26251 O O . PRO A 1 70 ? 0.839 -6.127 -5.604 1.00 0.00 70 PRO A O 20
ATOM 26262 N N . SER A 1 71 ? 2.649 -6.005 -6.897 1.00 0.00 71 SER A N 20
ATOM 26263 C CA . SER A 1 71 ? 3.221 -7.200 -6.361 1.00 0.00 71 SER A CA 20
ATOM 26264 C C . SER A 1 71 ? 4.086 -6.808 -5.156 1.00 0.00 71 SER A C 20
ATOM 26265 O O . SER A 1 71 ? 4.560 -5.659 -5.080 1.00 0.00 71 SER A O 20
ATOM 26273 N N . ALA A 1 72 ? 4.298 -7.732 -4.238 1.00 0.00 72 ALA A N 20
ATOM 26274 C CA . ALA A 1 72 ? 5.058 -7.466 -3.018 1.00 0.00 72 ALA A CA 20
ATOM 26275 C C . ALA A 1 72 ? 6.498 -7.080 -3.335 1.00 0.00 72 ALA A C 20
ATOM 26276 O O . ALA A 1 72 ? 7.069 -6.187 -2.703 1.00 0.00 72 ALA A O 20
ATOM 26283 N N . ASP A 1 73 ? 7.053 -7.718 -4.355 1.00 0.00 73 ASP A N 20
ATOM 26284 C CA . ASP A 1 73 ? 8.417 -7.441 -4.812 1.00 0.00 73 ASP A CA 20
ATOM 26285 C C . ASP A 1 73 ? 8.530 -6.030 -5.350 1.00 0.00 73 ASP A C 20
ATOM 26286 O O . ASP A 1 73 ? 9.550 -5.368 -5.171 1.00 0.00 73 ASP A O 20
ATOM 26295 N N . GLU A 1 74 ? 7.462 -5.563 -5.986 1.00 0.00 74 GLU A N 20
ATOM 26296 C CA . GLU A 1 74 ? 7.416 -4.212 -6.523 1.00 0.00 74 GLU A CA 20
ATOM 26297 C C . GLU A 1 74 ? 7.429 -3.225 -5.389 1.00 0.00 74 GLU A C 20
ATOM 26298 O O . GLU A 1 74 ? 8.152 -2.243 -5.424 1.00 0.00 74 GLU A O 20
ATOM 26310 N N . VAL A 1 75 ? 6.630 -3.512 -4.372 1.00 0.00 75 VAL A N 20
ATOM 26311 C CA . VAL A 1 75 ? 6.543 -2.675 -3.184 1.00 0.00 75 VAL A CA 20
ATOM 26312 C C . VAL A 1 75 ? 7.904 -2.608 -2.497 1.00 0.00 75 VAL A C 20
ATOM 26313 O O . VAL A 1 75 ? 8.372 -1.536 -2.145 1.00 0.00 75 VAL A O 20
ATOM 26326 N N . LYS A 1 76 ? 8.534 -3.760 -2.363 1.00 0.00 76 LYS A N 20
ATOM 26327 C CA . LYS A 1 76 ? 9.858 -3.885 -1.769 1.00 0.00 76 LYS A CA 20
ATOM 26328 C C . LYS A 1 76 ? 10.897 -3.035 -2.536 1.00 0.00 76 LYS A C 20
ATOM 26329 O O . LYS A 1 76 ? 11.629 -2.243 -1.934 1.00 0.00 76 LYS A O 20
ATOM 26348 N N . ALA A 1 77 ? 10.913 -3.165 -3.858 1.00 0.00 77 ALA A N 20
ATOM 26349 C CA . ALA A 1 77 ? 11.867 -2.441 -4.700 1.00 0.00 77 ALA A CA 20
ATOM 26350 C C . ALA A 1 77 ? 11.561 -0.936 -4.750 1.00 0.00 77 ALA A C 20
ATOM 26351 O O . ALA A 1 77 ? 12.433 -0.123 -5.063 1.00 0.00 77 ALA A O 20
ATOM 26358 N N . LYS A 1 78 ? 10.333 -0.567 -4.466 1.00 0.00 78 LYS A N 20
ATOM 26359 C CA . LYS A 1 78 ? 9.989 0.838 -4.365 1.00 0.00 78 LYS A CA 20
ATOM 26360 C C . LYS A 1 78 ? 10.395 1.352 -3.006 1.00 0.00 78 LYS A C 20
ATOM 26361 O O . LYS A 1 78 ? 10.971 2.423 -2.898 1.00 0.00 78 LYS A O 20
ATOM 26380 N N . LEU A 1 79 ? 10.114 0.560 -1.983 1.00 0.00 79 LEU A N 20
ATOM 26381 C CA . LEU A 1 79 ? 10.373 0.924 -0.595 1.00 0.00 79 LEU A CA 20
ATOM 26382 C C . LEU A 1 79 ? 11.826 1.317 -0.412 1.00 0.00 79 LEU A C 20
ATOM 26383 O O . LEU A 1 79 ? 12.128 2.381 0.143 1.00 0.00 79 LEU A O 20
ATOM 26399 N N . VAL A 1 80 ? 12.707 0.482 -0.926 1.00 0.00 80 VAL A N 20
ATOM 26400 C CA . VAL A 1 80 ? 14.132 0.702 -0.815 1.00 0.00 80 VAL A CA 20
ATOM 26401 C C . VAL A 1 80 ? 14.563 2.029 -1.451 1.00 0.00 80 VAL A C 20
ATOM 26402 O O . VAL A 1 80 ? 15.335 2.774 -0.863 1.00 0.00 80 VAL A O 20
ATOM 26415 N N . LYS A 1 81 ? 13.998 2.350 -2.603 1.00 0.00 81 LYS A N 20
ATOM 26416 C CA . LYS A 1 81 ? 14.395 3.540 -3.322 1.00 0.00 81 LYS A CA 20
ATOM 26417 C C . LYS A 1 81 ? 13.724 4.811 -2.780 1.00 0.00 81 LYS A C 20
ATOM 26418 O O . LYS A 1 81 ? 14.357 5.864 -2.710 1.00 0.00 81 LYS A O 20
ATOM 26437 N N . ILE A 1 82 ? 12.450 4.721 -2.390 1.00 0.00 82 ILE A N 20
ATOM 26438 C CA . ILE A 1 82 ? 11.741 5.909 -1.931 1.00 0.00 82 ILE A CA 20
ATOM 26439 C C . ILE A 1 82 ? 12.040 6.251 -0.481 1.00 0.00 82 ILE A C 20
ATOM 26440 O O . ILE A 1 82 ? 12.196 7.417 -0.139 1.00 0.00 82 ILE A O 20
ATOM 26456 N N . ALA A 1 83 ? 12.181 5.241 0.358 1.00 0.00 83 ALA A N 20
ATOM 26457 C CA . ALA A 1 83 ? 12.473 5.482 1.757 1.00 0.00 83 ALA A CA 20
ATOM 26458 C C . ALA A 1 83 ? 13.962 5.678 1.946 1.00 0.00 83 ALA A C 20
ATOM 26459 O O . ALA A 1 83 ? 14.391 6.386 2.858 1.00 0.00 83 ALA A O 20
ATOM 26466 N N . GLY A 1 84 ? 14.753 5.016 1.110 1.00 0.00 84 GLY A N 20
ATOM 26467 C CA . GLY A 1 84 ? 16.189 5.199 1.115 1.00 0.00 84 GLY A CA 20
ATOM 26468 C C . GLY A 1 84 ? 16.902 4.429 2.205 1.00 0.00 84 GLY A C 20
ATOM 26469 O O . GLY A 1 84 ? 17.850 3.701 1.938 1.00 0.00 84 GLY A O 20
ATOM 26473 N N . LEU A 1 85 ? 16.430 4.564 3.422 1.00 0.00 85 LEU A N 20
ATOM 26474 C CA . LEU A 1 85 ? 17.061 3.957 4.587 1.00 0.00 85 LEU A CA 20
ATOM 26475 C C . LEU A 1 85 ? 16.605 2.489 4.791 1.00 0.00 85 LEU A C 20
ATOM 26476 O O . LEU A 1 85 ? 16.623 1.957 5.907 1.00 0.00 85 LEU A O 20
ATOM 26492 N N . GLU A 1 86 ? 16.231 1.830 3.734 1.00 0.00 86 GLU A N 20
ATOM 26493 C CA . GLU A 1 86 ? 15.895 0.438 3.825 1.00 0.00 86 GLU A CA 20
ATOM 26494 C C . GLU A 1 86 ? 16.991 -0.307 3.092 1.00 0.00 86 GLU A C 20
ATOM 26495 O O . GLU A 1 86 ? 16.991 -0.343 1.856 1.00 0.00 86 GLU A O 20
ATOM 26507 N N . HIS A 1 87 ? 17.947 -0.836 3.864 1.00 0.00 87 HIS A N 20
ATOM 26508 C CA . HIS A 1 87 ? 19.132 -1.518 3.339 1.00 0.00 87 HIS A CA 20
ATOM 26509 C C . HIS A 1 87 ? 19.865 -0.570 2.384 1.00 0.00 87 HIS A C 20
ATOM 26510 O O . HIS A 1 87 ? 19.809 -0.710 1.154 1.00 0.00 87 HIS A O 20
ATOM 26524 N N . HIS A 1 88 ? 20.471 0.434 2.957 1.00 0.00 88 HIS A N 20
ATOM 26525 C CA . HIS A 1 88 ? 21.082 1.482 2.194 1.00 0.00 88 HIS A CA 20
ATOM 26526 C C . HIS A 1 88 ? 22.486 1.095 1.791 1.00 0.00 88 HIS A C 20
ATOM 26527 O O . HIS A 1 88 ? 22.702 0.796 0.605 1.00 0.00 88 HIS A O 20
#

Sequence (88 aa):
MVTAALTIYTTSWCGYCLRLKTALTANRIAYDEVDIEHNRAAAEFVGSVNGGNRTVPTVKFADGSTLTNPSADEVKAKLVKIAGLEHHMVTAALTIYTTSWCGYCLRLKTALTANRIAYDEVDIEHNRAAAEFVGSVNGGNRTVPTVKFADGSTLTNPSADEVKAKLVKIAGLEHHMVTAALTIYTTSWCGYCLRLKTALTANRIAYDEVDIEHNRAAAEFVGSVNGGNRTVPTVKFADGSTLTNPSADEVKAKLVKIAGLEHHMVTAALTIYTTSWCGYCLRLKTALTANRIAYDEVDIEHNRAAAEFVGSVNGGNRTVPTVKFADGSTLTNPSADEVKAKLVKIAGLEHHMVTAALTIYTTSWCGYCLRLKTALTANRIAYDEVDIEHNRAAAEFVGSVNGGNRTVPTVKFADGSTLTNPSADEVKAKLVKIAGLEHHMVTAALTIYTTSWCGYCLRLKTALTANRIAYDEVDIEHNRAAAEFVGSVNGGNRTVPTVKFADGSTLTNPSADEVKAKLVKIAGLEHHMVTAALTIYTTSWCGYCLRLKTALTANRIAYDEVDIEHNRAAAEFVGSVNGGNRTVPTVKFADGSTLTNPSADEVKAKLVKIAGLEHHMVTAALTIYTTSWCGYCLRLKTALTANRIAYDEVDIEHNRAAAEFVGSVNGGNRTVPTVKFADGSTLTNPSADEVKAKLVKIAGLEHHMVTAALTIYTTSWCGYCLRLKTALTANRIAYDEVDIEHNRAAAEFVGSVNGGNRTVPTVKFADGSTLTNPSADEVKAKLVKIAGLEHHMVTAALTIYTTSWCGYCLRLKTALTANRIAYDEVDIEHNRAAAEFVGSVNGGNRTVPTVKFADGSTLTNPSADEVKAKLVKIAGLEHHMVTAALTIYTTSWCGYCLRLKTALTANRIAYDEVDIEHNRAAAEFVGSVNGGNRTVPTVKFADGSTLTNPSADEVKAKLVKIAGLEHHMVTAALTIYTTSWCGYCLRLKTALTANRIAYDEVDIEHNRAAAEFVGSVNGGNRTVPTVKFADGSTLTNPSADEVKAKLVKIAGLEHHMVTAALTIYTTSWCGYCLRLKTALTANRIAYDEVDIEHNRAAAEFVGSVNGGNRTVPTVKFADGSTLTNPSADEVKAKLVKIAGLEHHMVTAALTIYTTSWCGYCLRLKTALTANRIAYDEVDIEHNRAAAEFVGSVNGGNRTVPTVKFADGSTLTNPSADEVKAKLVKIAGLEHHMVTAALTIYTTSWCGYCLRLKTALTANRIAYDEVDIEHNRAAAEFVGSVNGGNRTVPTVKFADGSTLTNPSADEVKAKLVKIAGLEHHMVTAALTIYTTSWCGYCLRLKTALTANRIAYDEVDIEHNRAAAEFVGSVNGGNRTVPTVKFADGSTLTNPSADEVKAKLVKIAGLEHHMVTAALTIYTTSWCGYCLRLKTALTANRIAYDEVDIEHNRAAAEFVGSVNGGNRTVPTVKFADGSTLTNPSADEVKAKLVKIAGLEHHMVTAALTIYTTSWCGYCLRLKTALTANRIAYDEVDIEHNRAAAEFVGSVNGGNRTVPTVKFADGSTLTNPSADEVKAKLVKIAGLEHHMVTAALTIYTTSWCGYCLRLKTALTANRIAYDEVDIEHNRAAAEFVGSVNGGNRTVPTVKFADGSTLTNPSADEVKAKLVKIAGLEHHMVTAALTIYTTSWCGYCLRLKTALTANRIAYDEVDIEHNRAAAEFVGSVNGGNRTVPTVKFADGSTLTNPSADEVKAKLVKIAGLEHH

Nearest PDB structures (foldseek):
  2lqq-assembly1_A  TM=9.255E-01  e=1.093E-14  Mycobacterium tuberculosis
  2lqo-assembly1_A  TM=8.483E-01  e=1.242E-12  Mycobacterium tuberculosis
  7c10-assembly1_A  TM=8.022E-01  e=3.693E-03  Alkaliphilus oremlandii OhILAs
  3zit-assembly1_B  TM=7.194E-01  e=2.621E-03  Bacillus cereus
  2khp-assembly1_A  TM=7.017E-01  e=3.097E-02  Brucella melitensis

CATH classification: 3.40.30.10

Radius of gyration: 12.54 Å; Cα contacts (8 Å, |Δi|>4): 121; chains: 1; bounding box: 38×23×27 Å

Secondary structure (DSSP, 8-state):
-----EEE---SS-SHHHHHHHHHHHTT--EEE--TTT-HHHHHHHHHHHTS---SSEEEETTS-EEES--HHHHHHHHHHHH--S--

Organism: Mycobacterium tuberculosis (strain ATCC 25618 / H37Rv) (NCBI:txid83332)

Solvent-accessible surface area: 5743 Å² total; per-residue (Å²): 237,130,114,40,21,0,39,3,5,9,22,96,182,56,28,108,2,81,147,19,51,82,31,0,80,83,51,209,6,28,46,78,75,29,102,16,85,171,66,198,80,20,13,94,88,1,11,83,42,30,57,77,95,130,22,16,4,0,0,45,13,85,96,47,57,36,52,63,86,18,61,26,114,78,0,71,56,97,26,25,128,55,55,56,126,139,117,226

Foldseek 3Di:
DDPAQKEWFDDPVDDVLVVQVVVCVVVVNDHHYDPVNVDVVCQVVCCVLVPPDNQGGWMAGNVRDIDGPDHSVVVVVVCCVVVVPPVD

InterPro domains:
  IPR002109 Glutaredoxin [PF00462] (7-60)
  IPR011915 Glutaredoxin-like protein, actinobacteria [TIGR02200] (6-79)
  IPR036249 Thioredoxin-like superfamily [SSF52833] (6-76)
  IPR051548 Glutaredoxin-like Electron Transport [PTHR34386] (3-79)